Protein 2MDT (pdb70)

Foldseek 3Di:
DAEEEFLQCFPVLCVLCVFAPPHQYEYEPLSVVSCVVVVTDDVVNVVSHYYYDYDDDDDADDDPDDPSRVRSLVVCLVVLHEYEHQDVVSCVSSVVSNHHYDYSVVSVVVGCPPDDDPD

CATH classification: 3.40.50.1010

Radius of gyration: 13.55 Å; Cα contacts (8 Å, |Δi|>4): 209; chains: 1; bounding box: 39×33×31 Å

Organism: Saccharolobus solfataricus (strain ATCC 35092 / DSM 1617 / JCM 11322 / P2) (NCBI:txid273057)

Secondary structure (DSSP, 8-state):
-EEEEPGGGTT-HHHHHHHT-SSEEEE-HHHHHHHHHHT---HHHHHHTPEE---S------SSS-HHHHHHHHHHHHHT-EEE--SHHHHHHHHHHT-EEE-HHHHHHTSS-------

Nearest PDB structures (foldseek):
  2mdt-assembly1_A  TM=9.246E-01  e=7.246E-21  Saccharolobus solfataricus P2
  8kd9-assembly1_A  TM=7.288E-01  e=6.717E-04  Aquifex aeolicus VF5
  1y82-assembly2_D  TM=6.846E-01  e=1.467E-03  Pyrococcus furiosus
  7e8o-assembly2_D  TM=6.717E-01  e=3.003E-03  Planctomycetes bacterium GWF2_40_8
  5f4h-assembly1_B  TM=6.265E-01  e=7.001E-03  Saccharolobus islandicus L.S.2.15

Solvent-accessible surface area: 6551 Å² total; per-residue (Å²): 133,70,0,0,0,0,2,43,0,20,32,66,2,69,71,0,5,37,39,4,115,124,51,84,11,0,0,0,53,64,0,30,49,48,0,126,151,77,66,45,52,12,95,21,0,84,119,130,24,4,75,66,78,55,37,109,179,52,114,52,148,39,83,116,18,60,94,75,9,0,16,0,0,6,0,0,87,67,51,102,3,15,0,0,0,54,59,170,42,0,27,68,57,0,99,114,44,53,2,72,0,16,50,0,96,92,1,43,84,50,8,150,95,171,128,160,153,138,218

Structure (mmCIF, N/CA/C/O backbone):
data_2MDT
#
_entry.id   2MDT
#
loop_
_atom_site.group_PDB
_atom_site.id
_atom_site.type_symbol
_atom_site.label_atom_id
_atom_site.label_alt_id
_atom_site.label_comp_id
_atom_site.label_asym_id
_atom_site.label_entity_id
_atom_site.label_seq_id
_atom_site.pdbx_PDB_ins_code
_atom_site.Cartn_x
_atom_site.Cartn_y
_atom_site.Cartn_z
_atom_site.occupancy
_atom_site.B_iso_or_equiv
_atom_site.auth_seq_id
_atom_site.auth_comp_id
_atom_site.auth_asym_id
_atom_site.auth_atom_id
_atom_site.pdbx_PDB_model_num
ATOM 1 N N . MET A 1 1 ? 0.719 -11.377 -10.239 1.00 0.00 1 MET A N 1
ATOM 2 C CA . MET A 1 1 ? 0.557 -11.506 -8.797 1.00 0.00 1 MET A CA 1
ATOM 3 C C . MET A 1 1 ? -0.620 -10.657 -8.393 1.00 0.00 1 MET A C 1
ATOM 4 O O . MET A 1 1 ? -0.830 -9.568 -8.966 1.00 0.00 1 MET A O 1
ATOM 20 N N . PHE A 1 2 ? -1.381 -11.120 -7.439 1.00 0.00 2 PHE A N 1
ATOM 21 C CA . PHE A 1 2 ? -2.529 -10.399 -6.990 1.00 0.00 2 PHE A CA 1
ATOM 22 C C . PHE A 1 2 ? -2.119 -9.418 -5.911 1.00 0.00 2 PHE A C 1
ATOM 23 O O . PHE A 1 2 ? -1.114 -9.622 -5.215 1.00 0.00 2 PHE A O 1
ATOM 40 N N . ALA A 1 3 ? -2.853 -8.361 -5.803 1.00 0.00 3 ALA A N 1
ATOM 41 C CA . ALA A 1 3 ? -2.652 -7.382 -4.780 1.00 0.00 3 ALA A CA 1
ATOM 42 C C . ALA A 1 3 ? -3.990 -7.083 -4.160 1.00 0.00 3 ALA A C 1
ATOM 43 O O . ALA A 1 3 ? -4.837 -6.451 -4.774 1.00 0.00 3 ALA A O 1
ATOM 50 N N . VAL A 1 4 ? -4.188 -7.551 -2.973 1.00 0.00 4 VAL A N 1
ATOM 51 C CA . VAL A 1 4 ? -5.452 -7.414 -2.317 1.00 0.00 4 VAL A CA 1
ATOM 52 C C . VAL A 1 4 ? -5.434 -6.152 -1.486 1.00 0.00 4 VAL A C 1
ATOM 53 O O . VAL A 1 4 ? -4.464 -5.870 -0.778 1.00 0.00 4 VAL A O 1
ATOM 66 N N . ILE A 1 5 ? -6.460 -5.392 -1.613 1.00 0.00 5 ILE A N 1
ATOM 67 C CA . ILE A 1 5 ? -6.583 -4.149 -0.927 1.00 0.00 5 ILE A CA 1
ATOM 68 C C . ILE A 1 5 ? -7.441 -4.337 0.323 1.00 0.00 5 ILE A C 1
ATOM 69 O O . ILE A 1 5 ? -8.497 -4.965 0.265 1.00 0.00 5 ILE A O 1
ATOM 85 N N . SER A 1 6 ? -6.971 -3.847 1.444 1.00 0.00 6 SER A N 1
ATOM 86 C CA . SER A 1 6 ? -7.751 -3.878 2.656 1.00 0.00 6 SER A CA 1
ATOM 87 C C . SER A 1 6 ? -8.577 -2.581 2.732 1.00 0.00 6 SER A C 1
ATOM 88 O O . SER A 1 6 ? -8.138 -1.549 2.208 1.00 0.00 6 SER A O 1
ATOM 96 N N . PRO A 1 7 ? -9.774 -2.605 3.361 1.00 0.00 7 PRO A N 1
ATOM 97 C CA . PRO A 1 7 ? -10.654 -1.419 3.479 1.00 0.00 7 PRO A CA 1
ATOM 98 C C . PRO A 1 7 ? -9.956 -0.197 4.102 1.00 0.00 7 PRO A C 1
ATOM 99 O O . PRO A 1 7 ? -10.319 0.946 3.816 1.00 0.00 7 PRO A O 1
ATOM 110 N N . SER A 1 8 ? -8.937 -0.440 4.916 1.00 0.00 8 SER A N 1
ATOM 111 C CA . SER A 1 8 ? -8.130 0.631 5.498 1.00 0.00 8 SER A CA 1
ATOM 112 C C . SER A 1 8 ? -7.370 1.454 4.414 1.00 0.00 8 SER A C 1
ATOM 113 O O . SER A 1 8 ? -6.876 2.540 4.685 1.00 0.00 8 SER A O 1
ATOM 121 N N . ALA A 1 9 ? -7.291 0.927 3.202 1.00 0.00 9 ALA A N 1
ATOM 122 C CA . ALA A 1 9 ? -6.552 1.562 2.116 1.00 0.00 9 ALA A CA 1
ATOM 123 C C . ALA A 1 9 ? -7.485 2.362 1.190 1.00 0.00 9 ALA A C 1
ATOM 124 O O . ALA A 1 9 ? -7.052 2.911 0.170 1.00 0.00 9 ALA A O 1
ATOM 131 N N . PHE A 1 10 ? -8.743 2.450 1.561 1.00 0.00 10 PHE A N 1
ATOM 132 C CA . PHE A 1 10 ? -9.745 3.134 0.749 1.00 0.00 10 PHE A CA 1
ATOM 133 C C . PHE A 1 10 ? -9.525 4.632 0.682 1.00 0.00 10 PHE A C 1
ATOM 134 O O . PHE A 1 10 ? -8.975 5.238 1.605 1.00 0.00 10 PHE A O 1
ATOM 151 N N . GLY A 1 11 ? -9.932 5.221 -0.435 1.00 0.00 11 GLY A N 1
ATOM 152 C CA . GLY A 1 11 ? -9.752 6.640 -0.661 1.00 0.00 11 GLY A CA 1
ATOM 153 C C . GLY A 1 11 ? -8.462 6.893 -1.401 1.00 0.00 11 GLY A C 1
ATOM 154 O O . GLY A 1 11 ? -8.359 7.787 -2.238 1.00 0.00 11 GLY A O 1
ATOM 158 N N . LYS A 1 12 ? -7.492 6.058 -1.120 1.00 0.00 12 LYS A N 1
ATOM 159 C CA . LYS A 1 12 ? -6.181 6.143 -1.711 1.00 0.00 12 LYS A CA 1
ATOM 160 C C . LYS A 1 12 ? -6.014 5.032 -2.754 1.00 0.00 12 LYS A C 1
ATOM 161 O O . LYS A 1 12 ? -4.901 4.683 -3.165 1.00 0.00 12 LYS A O 1
ATOM 180 N N . LEU A 1 13 ? -7.155 4.516 -3.204 1.00 0.00 13 LEU A N 1
ATOM 181 C CA . LEU A 1 13 ? -7.223 3.451 -4.202 1.00 0.00 13 LEU A CA 1
ATOM 182 C C . LEU A 1 13 ? -6.739 3.947 -5.554 1.00 0.00 13 LEU A C 1
ATOM 183 O O . LEU A 1 13 ? -6.159 3.206 -6.330 1.00 0.00 13 LEU A O 1
ATOM 199 N N . LYS A 1 14 ? -6.941 5.216 -5.798 1.00 0.00 14 LYS A N 1
ATOM 200 C CA . LYS A 1 14 ? -6.604 5.829 -7.069 1.00 0.00 14 LYS A CA 1
ATOM 201 C C . LYS A 1 14 ? -5.104 5.934 -7.182 1.00 0.00 14 LYS A C 1
ATOM 202 O O . LYS A 1 14 ? -4.509 5.662 -8.229 1.00 0.00 14 LYS A O 1
ATOM 221 N N . GLU A 1 15 ? -4.532 6.301 -6.078 1.00 0.00 15 GLU A N 1
ATOM 222 C CA . GLU A 1 15 ? -3.137 6.498 -5.882 1.00 0.00 15 GLU A CA 1
ATOM 223 C C . GLU A 1 15 ? -2.338 5.234 -6.183 1.00 0.00 15 GLU A C 1
ATOM 224 O O . GLU A 1 15 ? -1.464 5.232 -7.055 1.00 0.00 15 GLU A O 1
ATOM 236 N N . ILE A 1 16 ? -2.669 4.150 -5.490 1.00 0.00 16 ILE A N 1
ATOM 237 C CA . ILE A 1 16 ? -1.978 2.869 -5.675 1.00 0.00 16 ILE A CA 1
ATOM 238 C C . ILE A 1 16 ? -2.162 2.319 -7.087 1.00 0.00 16 ILE A C 1
ATOM 239 O O . ILE A 1 16 ? -1.193 1.873 -7.725 1.00 0.00 16 ILE A O 1
ATOM 255 N N . LEU A 1 17 ? -3.387 2.397 -7.578 1.00 0.00 17 LEU A N 1
ATOM 256 C CA . LEU A 1 17 ? -3.736 1.931 -8.908 1.00 0.00 17 LEU A CA 1
ATOM 257 C C . LEU A 1 17 ? -2.976 2.685 -9.982 1.00 0.00 17 LEU A C 1
ATOM 258 O O . LEU A 1 17 ? -2.275 2.082 -10.778 1.00 0.00 17 LEU A O 1
ATOM 274 N N . GLY A 1 18 ? -3.076 4.006 -9.949 1.00 0.00 18 GLY A N 1
ATOM 275 C CA . GLY A 1 18 ? -2.504 4.832 -10.993 1.00 0.00 18 GLY A CA 1
ATOM 276 C C . GLY A 1 18 ? -1.000 4.925 -10.951 1.00 0.00 18 GLY A C 1
ATOM 277 O O . GLY A 1 18 ? -0.363 5.121 -11.984 1.00 0.00 18 GLY A O 1
ATOM 281 N N . SER A 1 19 ? -0.423 4.819 -9.782 1.00 0.00 19 SER A N 1
ATOM 282 C CA . SER A 1 19 ? 1.007 4.910 -9.680 1.00 0.00 19 SER A CA 1
ATOM 283 C C . SER A 1 19 ? 1.667 3.583 -10.017 1.00 0.00 19 SER A C 1
ATOM 284 O O . SER A 1 19 ? 2.410 3.488 -11.003 1.00 0.00 19 SER A O 1
ATOM 292 N N . ASN A 1 20 ? 1.364 2.549 -9.247 1.00 0.00 20 ASN A N 1
ATOM 293 C CA . ASN A 1 20 ? 2.102 1.311 -9.383 1.00 0.00 20 ASN A CA 1
ATOM 294 C C . ASN A 1 20 ? 1.644 0.525 -10.590 1.00 0.00 20 ASN A C 1
ATOM 295 O O . ASN A 1 20 ? 2.476 0.238 -11.482 1.00 0.00 20 ASN A O 1
ATOM 306 N N . LYS A 1 21 ? 0.314 0.264 -10.691 1.00 0.00 21 LYS A N 1
ATOM 307 C CA . LYS A 1 21 ? -0.242 -0.549 -11.795 1.00 0.00 21 LYS A CA 1
ATOM 308 C C . LYS A 1 21 ? 0.398 -1.960 -11.762 1.00 0.00 21 LYS A C 1
ATOM 309 O O . LYS A 1 21 ? 0.902 -2.386 -10.722 1.00 0.00 21 LYS A O 1
ATOM 328 N N . ASN A 1 22 ? 0.302 -2.695 -12.869 1.00 0.00 22 ASN A N 1
ATOM 329 C CA . ASN A 1 22 ? 1.012 -3.991 -13.082 1.00 0.00 22 ASN A CA 1
ATOM 330 C C . ASN A 1 22 ? 0.570 -5.180 -12.181 1.00 0.00 22 ASN A C 1
ATOM 331 O O . ASN A 1 22 ? 0.828 -6.343 -12.516 1.00 0.00 22 ASN A O 1
ATOM 342 N N . TYR A 1 23 ? -0.138 -4.921 -11.123 1.00 0.00 23 TYR A N 1
ATOM 343 C CA . TYR A 1 23 ? -0.626 -5.982 -10.270 1.00 0.00 23 TYR A CA 1
ATOM 344 C C . TYR A 1 23 ? -2.041 -6.293 -10.625 1.00 0.00 23 TYR A C 1
ATOM 345 O O . TYR A 1 23 ? -2.708 -5.509 -11.319 1.00 0.00 23 TYR A O 1
ATOM 363 N N . LYS A 1 24 ? -2.505 -7.418 -10.184 1.00 0.00 24 LYS A N 1
ATOM 364 C CA . LYS A 1 24 ? -3.885 -7.729 -10.325 1.00 0.00 24 LYS A CA 1
ATOM 365 C C . LYS A 1 24 ? -4.525 -7.383 -9.002 1.00 0.00 24 LYS A C 1
ATOM 366 O O . LYS A 1 24 ? -4.439 -8.149 -8.044 1.00 0.00 24 LYS A O 1
ATOM 385 N N . PHE A 1 25 ? -5.076 -6.204 -8.928 1.00 0.00 25 PHE A N 1
ATOM 386 C CA . PHE A 1 25 ? -5.634 -5.714 -7.696 1.00 0.00 25 PHE A CA 1
ATOM 387 C C . PHE A 1 25 ? -6.956 -6.399 -7.408 1.00 0.00 25 PHE A C 1
ATOM 388 O O . PHE A 1 25 ? -7.783 -6.583 -8.309 1.00 0.00 25 PHE A O 1
ATOM 405 N N . VAL A 1 26 ? -7.127 -6.805 -6.177 1.00 0.00 26 VAL A N 1
ATOM 406 C CA . VAL A 1 26 ? -8.290 -7.537 -5.736 1.00 0.00 26 VAL A CA 1
ATOM 407 C C . VAL A 1 26 ? -8.889 -6.856 -4.509 1.00 0.00 26 VAL A C 1
ATOM 408 O O . VAL A 1 26 ? -8.161 -6.388 -3.630 1.00 0.00 26 VAL A O 1
ATOM 421 N N . ILE A 1 27 ? -10.187 -6.783 -4.471 1.00 0.00 27 ILE A N 1
ATOM 422 C CA . ILE A 1 27 ? -10.900 -6.267 -3.344 1.00 0.00 27 ILE A CA 1
ATOM 423 C C . ILE A 1 27 ? -11.917 -7.335 -2.915 1.00 0.00 27 ILE A C 1
ATOM 424 O O . ILE A 1 27 ? -12.237 -8.241 -3.698 1.00 0.00 27 ILE A O 1
ATOM 440 N N . THR A 1 28 ? -12.369 -7.264 -1.703 1.00 0.00 28 THR A N 1
ATOM 441 C CA . THR A 1 28 ? -13.258 -8.237 -1.157 1.00 0.00 28 THR A CA 1
ATOM 442 C C . THR A 1 28 ? -14.723 -7.769 -1.169 1.00 0.00 28 THR A C 1
ATOM 443 O O . THR A 1 28 ? -15.021 -6.592 -1.454 1.00 0.00 28 THR A O 1
ATOM 454 N N . THR A 1 29 ? -15.617 -8.686 -0.842 1.00 0.00 29 THR A N 1
ATOM 455 C CA . THR A 1 29 ? -17.039 -8.440 -0.747 1.00 0.00 29 THR A CA 1
ATOM 456 C C . THR A 1 29 ? -17.350 -7.468 0.382 1.00 0.00 29 THR A C 1
ATOM 457 O O . THR A 1 29 ? -18.116 -6.511 0.211 1.00 0.00 29 THR A O 1
ATOM 468 N N . LEU A 1 30 ? -16.738 -7.692 1.524 1.00 0.00 30 LEU A N 1
ATOM 469 C CA . LEU A 1 30 ? -16.936 -6.824 2.659 1.00 0.00 30 LEU A CA 1
ATOM 470 C C . LEU A 1 30 ? -16.207 -5.512 2.404 1.00 0.00 30 LEU A C 1
ATOM 471 O O . LEU A 1 30 ? -16.608 -4.452 2.891 1.00 0.00 30 LEU A O 1
ATOM 487 N N . GLY A 1 31 ? -15.163 -5.602 1.583 1.00 0.00 31 GLY A N 1
ATOM 488 C CA . GLY A 1 31 ? -14.413 -4.447 1.165 1.00 0.00 31 GLY A CA 1
ATOM 489 C C . GLY A 1 31 ? -15.276 -3.493 0.375 1.00 0.00 31 GLY A C 1
ATOM 490 O O . GLY A 1 31 ? -15.446 -2.347 0.767 1.00 0.00 31 GLY A O 1
ATOM 494 N N . VAL A 1 32 ? -15.871 -3.977 -0.716 1.00 0.00 32 VAL A N 1
ATOM 495 C CA . VAL A 1 32 ? -16.733 -3.125 -1.541 1.00 0.00 32 VAL A CA 1
ATOM 496 C C . VAL A 1 32 ? -17.919 -2.595 -0.733 1.00 0.00 32 VAL A C 1
ATOM 497 O O . VAL A 1 32 ? -18.315 -1.443 -0.886 1.00 0.00 32 VAL A O 1
ATOM 510 N N . SER A 1 33 ? -18.418 -3.417 0.185 1.00 0.00 33 SER A N 1
ATOM 511 C CA . SER A 1 33 ? -19.527 -3.040 1.032 1.00 0.00 33 SER A CA 1
ATOM 512 C C . SER A 1 33 ? -19.136 -1.886 1.975 1.00 0.00 33 SER A C 1
ATOM 513 O O . SER A 1 33 ? -19.958 -1.010 2.270 1.00 0.00 33 SER A O 1
ATOM 521 N N . PHE A 1 34 ? -17.868 -1.868 2.403 1.00 0.00 34 PHE A N 1
ATOM 522 C CA . PHE A 1 34 ? -17.347 -0.813 3.260 1.00 0.00 34 PHE A CA 1
ATOM 523 C C . PHE A 1 34 ? -17.344 0.512 2.497 1.00 0.00 34 PHE A C 1
ATOM 524 O O . PHE A 1 34 ? -17.710 1.565 3.040 1.00 0.00 34 PHE A O 1
ATOM 541 N N . ALA A 1 35 ? -16.977 0.446 1.229 1.00 0.00 35 ALA A N 1
ATOM 542 C CA . ALA A 1 35 ? -16.959 1.620 0.380 1.00 0.00 35 ALA A CA 1
ATOM 543 C C . ALA A 1 35 ? -18.373 2.119 0.146 1.00 0.00 35 ALA A C 1
ATOM 544 O O . ALA A 1 35 ? -18.631 3.314 0.209 1.00 0.00 35 ALA A O 1
ATOM 551 N N . ILE A 1 36 ? -19.282 1.194 -0.096 1.00 0.00 36 ILE A N 1
ATOM 552 C CA . ILE A 1 36 ? -20.684 1.517 -0.336 1.00 0.00 36 ILE A CA 1
ATOM 553 C C . ILE A 1 36 ? -21.320 2.186 0.893 1.00 0.00 36 ILE A C 1
ATOM 554 O O . ILE A 1 36 ? -21.962 3.240 0.772 1.00 0.00 36 ILE A O 1
ATOM 570 N N . LYS A 1 37 ? -21.112 1.605 2.071 1.00 0.00 37 LYS A N 1
ATOM 571 C CA . LYS A 1 37 ? -21.704 2.146 3.294 1.00 0.00 37 LYS A CA 1
ATOM 572 C C . LYS A 1 37 ? -21.128 3.512 3.671 1.00 0.00 37 LYS A C 1
ATOM 573 O O . LYS A 1 37 ? -21.865 4.404 4.076 1.00 0.00 37 LYS A O 1
ATOM 592 N N . SER A 1 38 ? -19.833 3.692 3.498 1.00 0.00 38 SER A N 1
ATOM 593 C CA . SER A 1 38 ? -19.212 4.942 3.875 1.00 0.00 38 SER A CA 1
ATOM 594 C C . SER A 1 38 ? -19.407 6.008 2.774 1.00 0.00 38 SER A C 1
ATOM 595 O O . SER A 1 38 ? -19.507 7.205 3.058 1.00 0.00 38 SER A O 1
ATOM 603 N N . GLY A 1 39 ? -19.529 5.569 1.535 1.00 0.00 39 GLY A N 1
ATOM 604 C CA . GLY A 1 39 ? -19.681 6.502 0.443 1.00 0.00 39 GLY A CA 1
ATOM 605 C C . GLY A 1 39 ? -18.349 6.817 -0.196 1.00 0.00 39 GLY A C 1
ATOM 606 O O . GLY A 1 39 ? -18.058 7.969 -0.532 1.00 0.00 39 GLY A O 1
ATOM 610 N N . ILE A 1 40 ? -17.540 5.801 -0.352 1.00 0.00 40 ILE A N 1
ATOM 611 C CA . ILE A 1 40 ? -16.219 5.935 -0.931 1.00 0.00 40 ILE A CA 1
ATOM 612 C C . ILE A 1 40 ? -16.282 5.458 -2.381 1.00 0.00 40 ILE A C 1
ATOM 613 O O . ILE A 1 40 ? -17.139 4.630 -2.730 1.00 0.00 40 ILE A O 1
ATOM 629 N N . ASP A 1 41 ? -15.429 5.995 -3.218 1.00 0.00 41 ASP A N 1
ATOM 630 C CA . ASP A 1 41 ? -15.415 5.670 -4.623 1.00 0.00 41 ASP A CA 1
ATOM 631 C C . ASP A 1 41 ? -14.703 4.349 -4.883 1.00 0.00 41 ASP A C 1
ATOM 632 O O . ASP A 1 41 ? -13.474 4.269 -4.998 1.00 0.00 41 ASP A O 1
ATOM 641 N N . ILE A 1 42 ? -15.485 3.301 -4.913 1.00 0.00 42 ILE A N 1
ATOM 642 C CA . ILE A 1 42 ? -14.982 1.971 -5.185 1.00 0.00 42 ILE A CA 1
ATOM 643 C C . ILE A 1 42 ? -15.027 1.740 -6.695 1.00 0.00 42 ILE A C 1
ATOM 644 O O . ILE A 1 42 ? -14.327 0.876 -7.246 1.00 0.00 42 ILE A O 1
ATOM 660 N N . ASP A 1 43 ? -15.810 2.570 -7.364 1.00 0.00 43 ASP A N 1
ATOM 661 C CA . ASP A 1 43 ? -15.967 2.497 -8.800 1.00 0.00 43 ASP A CA 1
ATOM 662 C C . ASP A 1 43 ? -14.662 2.831 -9.486 1.00 0.00 43 ASP A C 1
ATOM 663 O O . ASP A 1 43 ? -14.343 2.238 -10.482 1.00 0.00 43 ASP A O 1
ATOM 672 N N . SER A 1 44 ? -13.876 3.738 -8.895 1.00 0.00 44 SER A N 1
ATOM 673 C CA . SER A 1 44 ? -12.557 4.095 -9.422 1.00 0.00 44 SER A CA 1
ATOM 674 C C . SER A 1 44 ? -11.624 2.881 -9.431 1.00 0.00 44 SER A C 1
ATOM 675 O O . SER A 1 44 ? -10.746 2.757 -10.285 1.00 0.00 44 SER A O 1
ATOM 683 N N . ALA A 1 45 ? -11.837 1.984 -8.497 1.00 0.00 45 ALA A N 1
ATOM 684 C CA . ALA A 1 45 ? -11.020 0.815 -8.380 1.00 0.00 45 ALA A CA 1
ATOM 685 C C . ALA A 1 45 ? -11.417 -0.189 -9.449 1.00 0.00 45 ALA A C 1
ATOM 686 O O . ALA A 1 45 ? -10.570 -0.677 -10.215 1.00 0.00 45 ALA A O 1
ATOM 693 N N . LEU A 1 46 ? -12.707 -0.451 -9.532 1.00 0.00 46 LEU A N 1
ATOM 694 C CA . LEU A 1 46 ? -13.269 -1.376 -10.515 1.00 0.00 46 LEU A CA 1
ATOM 695 C C . LEU A 1 46 ? -12.965 -0.883 -11.925 1.00 0.00 46 LEU A C 1
ATOM 696 O O . LEU A 1 46 ? -12.646 -1.660 -12.816 1.00 0.00 46 LEU A O 1
ATOM 712 N N . ASP A 1 47 ? -13.039 0.423 -12.076 1.00 0.00 47 ASP A N 1
ATOM 713 C CA . ASP A 1 47 ? -12.726 1.135 -13.314 1.00 0.00 47 ASP A CA 1
ATOM 714 C C . ASP A 1 47 ? -11.304 0.852 -13.783 1.00 0.00 47 ASP A C 1
ATOM 715 O O . ASP A 1 47 ? -11.052 0.682 -14.978 1.00 0.00 47 ASP A O 1
ATOM 724 N N . ARG A 1 48 ? -10.369 0.774 -12.854 1.00 0.00 48 ARG A N 1
ATOM 725 C CA . ARG A 1 48 ? -8.997 0.563 -13.236 1.00 0.00 48 ARG A CA 1
ATOM 726 C C . ARG A 1 48 ? -8.647 -0.909 -13.325 1.00 0.00 48 ARG A C 1
ATOM 727 O O . ARG A 1 48 ? -7.626 -1.281 -13.891 1.00 0.00 48 ARG A O 1
ATOM 748 N N . GLY A 1 49 ? -9.497 -1.742 -12.770 1.00 0.00 49 GLY A N 1
ATOM 749 C CA . GLY A 1 49 ? -9.337 -3.159 -12.963 1.00 0.00 49 GLY A CA 1
ATOM 750 C C . GLY A 1 49 ? -9.225 -3.966 -11.700 1.00 0.00 49 GLY A C 1
ATOM 751 O O . GLY A 1 49 ? -8.789 -5.121 -11.750 1.00 0.00 49 GLY A O 1
ATOM 755 N N . VAL A 1 50 ? -9.610 -3.396 -10.578 1.00 0.00 50 VAL A N 1
ATOM 756 C CA . VAL A 1 50 ? -9.595 -4.131 -9.322 1.00 0.00 50 VAL A CA 1
ATOM 757 C C . VAL A 1 50 ? -10.740 -5.138 -9.335 1.00 0.00 50 VAL A C 1
ATOM 758 O O . VAL A 1 50 ? -11.893 -4.763 -9.553 1.00 0.00 50 VAL A O 1
ATOM 771 N N . ILE A 1 51 ? -10.427 -6.395 -9.150 1.00 0.00 51 ILE A N 1
ATOM 772 C CA . ILE A 1 51 ? -11.437 -7.432 -9.185 1.00 0.00 51 ILE A CA 1
ATOM 773 C C . ILE A 1 51 ? -11.946 -7.731 -7.802 1.00 0.00 51 ILE A C 1
ATOM 774 O O . ILE A 1 51 ? -11.230 -7.578 -6.824 1.00 0.00 51 ILE A O 1
ATOM 790 N N . VAL A 1 52 ? -13.169 -8.137 -7.720 1.00 0.00 52 VAL A N 1
ATOM 791 C CA . VAL A 1 52 ? -13.757 -8.467 -6.454 1.00 0.00 52 VAL A CA 1
ATOM 792 C C . VAL A 1 52 ? -13.753 -9.971 -6.295 1.00 0.00 52 VAL A C 1
ATOM 793 O O . VAL A 1 52 ? -14.363 -10.685 -7.099 1.00 0.00 52 VAL A O 1
ATOM 806 N N . ARG A 1 53 ? -13.078 -10.465 -5.294 1.00 0.00 53 ARG A N 1
ATOM 807 C CA . ARG A 1 53 ? -13.085 -11.880 -5.063 1.00 0.00 53 ARG A CA 1
ATOM 808 C C . ARG A 1 53 ? -13.732 -12.164 -3.744 1.00 0.00 53 ARG A C 1
ATOM 809 O O . ARG A 1 53 ? -13.342 -11.611 -2.718 1.00 0.00 53 ARG A O 1
ATOM 830 N N . ALA A 1 54 ? -14.697 -13.006 -3.772 1.00 0.00 54 ALA A N 1
ATOM 831 C CA . ALA A 1 54 ? -15.357 -13.427 -2.596 1.00 0.00 54 ALA A CA 1
ATOM 832 C C . ALA A 1 54 ? -15.174 -14.904 -2.456 1.00 0.00 54 ALA A C 1
ATOM 833 O O . ALA A 1 54 ? -15.313 -15.643 -3.446 1.00 0.00 54 ALA A O 1
ATOM 840 N N . PHE A 1 55 ? -14.807 -15.348 -1.295 1.00 0.00 55 PHE A N 1
ATOM 841 C CA . PHE A 1 55 ? -14.770 -16.761 -1.061 1.00 0.00 55 PHE A CA 1
ATOM 842 C C . PHE A 1 55 ? -16.136 -17.197 -0.597 1.00 0.00 55 PHE A C 1
ATOM 843 O O . PHE A 1 55 ? -16.932 -16.360 -0.157 1.00 0.00 55 PHE A O 1
ATOM 860 N N . SER A 1 56 ? -16.447 -18.453 -0.728 1.00 0.00 56 SER A N 1
ATOM 861 C CA . SER A 1 56 ? -17.740 -18.912 -0.319 1.00 0.00 56 SER A CA 1
ATOM 862 C C . SER A 1 56 ? -17.809 -18.837 1.204 1.00 0.00 56 SER A C 1
ATOM 863 O O . SER A 1 56 ? -18.645 -18.130 1.749 1.00 0.00 56 SER A O 1
ATOM 871 N N . HIS A 1 57 ? -16.867 -19.503 1.860 1.00 0.00 57 HIS A N 1
ATOM 872 C CA . HIS A 1 57 ? -16.697 -19.501 3.311 1.00 0.00 57 HIS A CA 1
ATOM 873 C C . HIS A 1 57 ? -15.366 -20.105 3.676 1.00 0.00 57 HIS A C 1
ATOM 874 O O . HIS A 1 57 ? -15.071 -21.244 3.327 1.00 0.00 57 HIS A O 1
ATOM 889 N N . LYS A 1 58 ? -14.566 -19.328 4.334 1.00 0.00 58 LYS A N 1
ATOM 890 C CA . LYS A 1 58 ? -13.268 -19.724 4.804 1.00 0.00 58 LYS A CA 1
ATOM 891 C C . LYS A 1 58 ? -13.205 -19.241 6.227 1.00 0.00 58 LYS A C 1
ATOM 892 O O . LYS A 1 58 ? -13.589 -18.106 6.466 1.00 0.00 58 LYS A O 1
ATOM 911 N N . PRO A 1 59 ? -12.812 -20.069 7.204 1.00 0.00 59 PRO A N 1
ATOM 912 C CA . PRO A 1 59 ? -12.738 -19.608 8.587 1.00 0.00 59 PRO A CA 1
ATOM 913 C C . PRO A 1 59 ? -11.648 -18.537 8.750 1.00 0.00 59 PRO A C 1
ATOM 914 O O . PRO A 1 59 ? -10.471 -18.783 8.443 1.00 0.00 59 PRO A O 1
ATOM 925 N N . PRO A 1 60 ? -12.016 -17.341 9.223 1.00 0.00 60 PRO A N 1
ATOM 926 C CA . PRO A 1 60 ? -11.076 -16.278 9.480 1.00 0.00 60 PRO A CA 1
ATOM 927 C C . PRO A 1 60 ? -10.561 -16.322 10.912 1.00 0.00 60 PRO A C 1
ATOM 928 O O . PRO A 1 60 ? -11.339 -16.474 11.860 1.00 0.00 60 PRO A O 1
ATOM 939 N N . LYS A 1 61 ? -9.274 -16.213 11.086 1.00 0.00 61 LYS A N 1
ATOM 940 C CA . LYS A 1 61 ? -8.739 -16.181 12.420 1.00 0.00 61 LYS A CA 1
ATOM 941 C C . LYS A 1 61 ? -8.132 -14.822 12.665 1.00 0.00 61 LYS A C 1
ATOM 942 O O . LYS A 1 61 ? -7.064 -14.507 12.132 1.00 0.00 61 LYS A O 1
ATOM 961 N N . VAL A 1 62 ? -8.796 -14.047 13.478 1.00 0.00 62 VAL A N 1
ATOM 962 C CA . VAL A 1 62 ? -8.388 -12.707 13.874 1.00 0.00 62 VAL A CA 1
ATOM 963 C C . VAL A 1 62 ? -9.046 -12.413 15.197 1.00 0.00 62 VAL A C 1
ATOM 964 O O . VAL A 1 62 ? -10.175 -12.867 15.437 1.00 0.00 62 VAL A O 1
ATOM 977 N N . GLY A 1 63 ? -8.369 -11.704 16.052 1.00 0.00 63 GLY A N 1
ATOM 978 C CA . GLY A 1 63 ? -8.940 -11.395 17.336 1.00 0.00 63 GLY A CA 1
ATOM 979 C C . GLY A 1 63 ? -9.204 -9.926 17.493 1.00 0.00 63 GLY A C 1
ATOM 980 O O . GLY A 1 63 ? -10.205 -9.525 18.089 1.00 0.00 63 GLY A O 1
ATOM 984 N N . ASN A 1 64 ? -8.318 -9.129 16.959 1.00 0.00 64 ASN A N 1
ATOM 985 C CA . ASN A 1 64 ? -8.407 -7.674 17.059 1.00 0.00 64 ASN A CA 1
ATOM 986 C C . ASN A 1 64 ? -9.081 -7.083 15.836 1.00 0.00 64 ASN A C 1
ATOM 987 O O . ASN A 1 64 ? -9.831 -6.107 15.921 1.00 0.00 64 ASN A O 1
ATOM 998 N N . LEU A 1 65 ? -8.835 -7.690 14.713 1.00 0.00 65 LEU A N 1
ATOM 999 C CA . LEU A 1 65 ? -9.271 -7.147 13.451 1.00 0.00 65 LEU A CA 1
ATOM 1000 C C . LEU A 1 65 ? -10.710 -7.513 13.113 1.00 0.00 65 LEU A C 1
ATOM 1001 O O . LEU A 1 65 ? -11.183 -8.610 13.439 1.00 0.00 65 LEU A O 1
ATOM 1017 N N . PRO A 1 66 ? -11.436 -6.574 12.490 1.00 0.00 66 PRO A N 1
ATOM 1018 C CA . PRO A 1 66 ? -12.807 -6.795 12.063 1.00 0.00 66 PRO A CA 1
ATOM 1019 C C . PRO A 1 66 ? -12.876 -7.592 10.753 1.00 0.00 66 PRO A C 1
ATOM 1020 O O . PRO A 1 66 ? -11.891 -7.652 9.989 1.00 0.00 66 PRO A O 1
ATOM 1031 N N . GLN A 1 67 ? -14.042 -8.161 10.486 1.00 0.00 67 GLN A N 1
ATOM 1032 C CA . GLN A 1 67 ? -14.282 -9.019 9.331 1.00 0.00 67 GLN A CA 1
ATOM 1033 C C . GLN A 1 67 ? -13.905 -8.423 7.989 1.00 0.00 67 GLN A C 1
ATOM 1034 O O . GLN A 1 67 ? -13.344 -9.126 7.159 1.00 0.00 67 GLN A O 1
ATOM 1048 N N . TYR A 1 68 ? -14.181 -7.146 7.763 1.00 0.00 68 TYR A N 1
ATOM 1049 C CA . TYR A 1 68 ? -13.817 -6.561 6.476 1.00 0.00 68 TYR A CA 1
ATOM 1050 C C . TYR A 1 68 ? -12.307 -6.538 6.201 1.00 0.00 68 TYR A C 1
ATOM 1051 O O . TYR A 1 68 ? -11.877 -6.831 5.074 1.00 0.00 68 TYR A O 1
ATOM 1069 N N . GLU A 1 69 ? -11.501 -6.268 7.224 1.00 0.00 69 GLU A N 1
ATOM 1070 C CA . GLU A 1 69 ? -10.049 -6.306 7.050 1.00 0.00 69 GLU A CA 1
ATOM 1071 C C . GLU A 1 69 ? -9.622 -7.771 6.975 1.00 0.00 69 GLU A C 1
ATOM 1072 O O . GLU A 1 69 ? -8.759 -8.148 6.188 1.00 0.00 69 GLU A O 1
ATOM 1084 N N . SER A 1 70 ? -10.279 -8.588 7.792 1.00 0.00 70 SER A N 1
ATOM 1085 C CA . SER A 1 70 ? -10.021 -10.013 7.889 1.00 0.00 70 SER A CA 1
ATOM 1086 C C . SER A 1 70 ? -10.206 -10.701 6.530 1.00 0.00 70 SER A C 1
ATOM 1087 O O . SER A 1 70 ? -9.337 -11.445 6.093 1.00 0.00 70 SER A O 1
ATOM 1095 N N . GLU A 1 71 ? -11.322 -10.413 5.854 1.00 0.00 71 GLU A N 1
ATOM 1096 C CA . GLU A 1 71 ? -11.624 -10.997 4.553 1.00 0.00 71 GLU A CA 1
ATOM 1097 C C . GLU A 1 71 ? -10.547 -10.612 3.540 1.00 0.00 71 GLU A C 1
ATOM 1098 O O . GLU A 1 71 ? -10.123 -11.442 2.730 1.00 0.00 71 GLU A O 1
ATOM 1110 N N . ALA A 1 72 ? -10.064 -9.368 3.633 1.00 0.00 72 ALA A N 1
ATOM 1111 C CA . ALA A 1 72 ? -8.994 -8.895 2.760 1.00 0.00 72 ALA A CA 1
ATOM 1112 C C . ALA A 1 72 ? -7.726 -9.711 3.001 1.00 0.00 72 ALA A C 1
ATOM 1113 O O . ALA A 1 72 ? -7.119 -10.232 2.060 1.00 0.00 72 ALA A O 1
ATOM 1120 N N . ILE A 1 73 ? -7.358 -9.843 4.267 1.00 0.00 73 ILE A N 1
ATOM 1121 C CA . ILE A 1 73 ? -6.208 -10.654 4.668 1.00 0.00 73 ILE A CA 1
ATOM 1122 C C . ILE A 1 73 ? -6.390 -12.109 4.207 1.00 0.00 73 ILE A C 1
ATOM 1123 O O . ILE A 1 73 ? -5.470 -12.714 3.658 1.00 0.00 73 ILE A O 1
ATOM 1139 N N . MET A 1 74 ? -7.582 -12.652 4.420 1.00 0.00 74 MET A N 1
ATOM 1140 C CA . MET A 1 74 ? -7.891 -14.023 4.042 1.00 0.00 74 MET A CA 1
ATOM 1141 C C . MET A 1 74 ? -7.753 -14.244 2.556 1.00 0.00 74 MET A C 1
ATOM 1142 O O . MET A 1 74 ? -7.160 -15.221 2.146 1.00 0.00 74 MET A O 1
ATOM 1156 N N . VAL A 1 75 ? -8.275 -13.334 1.750 1.00 0.00 75 VAL A N 1
ATOM 1157 C CA . VAL A 1 75 ? -8.155 -13.449 0.296 1.00 0.00 75 VAL A CA 1
ATOM 1158 C C . VAL A 1 75 ? -6.689 -13.327 -0.146 1.00 0.00 75 VAL A C 1
ATOM 1159 O O . VAL A 1 75 ? -6.241 -14.031 -1.065 1.00 0.00 75 VAL A O 1
ATOM 1172 N N . ALA A 1 76 ? -5.938 -12.483 0.538 1.00 0.00 76 ALA A N 1
ATOM 1173 C CA . ALA A 1 76 ? -4.520 -12.335 0.260 1.00 0.00 76 ALA A CA 1
ATOM 1174 C C . ALA A 1 76 ? -3.762 -13.596 0.660 1.00 0.00 76 ALA A C 1
ATOM 1175 O O . ALA A 1 76 ? -2.790 -13.973 0.022 1.00 0.00 76 ALA A O 1
ATOM 1182 N N . PHE A 1 77 ? -4.229 -14.239 1.711 1.00 0.00 77 PHE A N 1
ATOM 1183 C CA . PHE A 1 77 ? -3.668 -15.491 2.188 1.00 0.00 77 PHE A CA 1
ATOM 1184 C C . PHE A 1 77 ? -3.984 -16.600 1.183 1.00 0.00 77 PHE A C 1
ATOM 1185 O O . PHE A 1 77 ? -3.105 -17.379 0.804 1.00 0.00 77 PHE A O 1
ATOM 1202 N N . GLU A 1 78 ? -5.246 -16.634 0.759 1.00 0.00 78 GLU A N 1
ATOM 1203 C CA . GLU A 1 78 ? -5.774 -17.568 -0.236 1.00 0.00 78 GLU A CA 1
ATOM 1204 C C . GLU A 1 78 ? -4.897 -17.615 -1.472 1.00 0.00 78 GLU A C 1
ATOM 1205 O O . GLU A 1 78 ? -4.377 -18.663 -1.850 1.00 0.00 78 GLU A O 1
ATOM 1217 N N . LEU A 1 79 ? -4.709 -16.470 -2.061 1.00 0.00 79 LEU A N 1
ATOM 1218 C CA . LEU A 1 79 ? -4.027 -16.352 -3.330 1.00 0.00 79 LEU A CA 1
ATOM 1219 C C . LEU A 1 79 ? -2.516 -16.245 -3.169 1.00 0.00 79 LEU A C 1
ATOM 1220 O O . LEU A 1 79 ? -1.778 -16.487 -4.124 1.00 0.00 79 LEU A O 1
ATOM 1236 N N . ASN A 1 80 ? -2.085 -15.931 -1.951 1.00 0.00 80 ASN A N 1
ATOM 1237 C CA . ASN A 1 80 ? -0.695 -15.589 -1.624 1.00 0.00 80 ASN A CA 1
ATOM 1238 C C . ASN A 1 80 ? -0.339 -14.366 -2.426 1.00 0.00 80 ASN A C 1
ATOM 1239 O O . ASN A 1 80 ? 0.391 -14.405 -3.428 1.00 0.00 80 ASN A O 1
ATOM 1250 N N . ALA A 1 81 ? -0.972 -13.312 -2.043 1.00 0.00 81 ALA A N 1
ATOM 1251 C CA . ALA A 1 81 ? -0.918 -12.083 -2.748 1.00 0.00 81 ALA A CA 1
ATOM 1252 C C . ALA A 1 81 ? -0.202 -11.014 -1.953 1.00 0.00 81 ALA A C 1
ATOM 1253 O O . ALA A 1 81 ? 0.246 -11.244 -0.824 1.00 0.00 81 ALA A O 1
ATOM 1260 N N . LEU A 1 82 ? -0.104 -9.861 -2.552 1.00 0.00 82 LEU A N 1
ATOM 1261 C CA . LEU A 1 82 ? 0.484 -8.705 -1.947 1.00 0.00 82 LEU A CA 1
ATOM 1262 C C . LEU A 1 82 ? -0.674 -8.006 -1.254 1.00 0.00 82 LEU A C 1
ATOM 1263 O O . LEU A 1 82 ? -1.719 -7.828 -1.864 1.00 0.00 82 LEU A O 1
ATOM 1279 N N . LEU A 1 83 ? -0.535 -7.656 -0.010 1.00 0.00 83 LEU A N 1
ATOM 1280 C CA . LEU A 1 83 ? -1.635 -7.024 0.678 1.00 0.00 83 LEU A CA 1
ATOM 1281 C C . LEU A 1 83 ? -1.337 -5.560 0.908 1.00 0.00 83 LEU A C 1
ATOM 1282 O O . LEU A 1 83 ? -0.313 -5.206 1.489 1.00 0.00 83 LEU A O 1
ATOM 1298 N N . ILE A 1 84 ? -2.210 -4.724 0.434 1.00 0.00 84 ILE A N 1
ATOM 1299 C CA . ILE A 1 84 ? -2.068 -3.306 0.600 1.00 0.00 84 ILE A CA 1
ATOM 1300 C C . ILE A 1 84 ? -2.931 -2.895 1.778 1.00 0.00 84 ILE A C 1
ATOM 1301 O O . ILE A 1 84 ? -4.177 -2.942 1.705 1.00 0.00 84 ILE A O 1
ATOM 1317 N N . ALA A 1 85 ? -2.295 -2.521 2.858 1.00 0.00 85 ALA A N 1
ATOM 1318 C CA . ALA A 1 85 ? -3.001 -2.206 4.067 1.00 0.00 85 ALA A CA 1
ATOM 1319 C C . ALA A 1 85 ? -2.416 -0.985 4.733 1.00 0.00 85 ALA A C 1
ATOM 1320 O O . ALA A 1 85 ? -1.212 -0.805 4.767 1.00 0.00 85 ALA A O 1
ATOM 1327 N N . GLU A 1 86 ? -3.277 -0.144 5.241 1.00 0.00 86 GLU A N 1
ATOM 1328 C CA . GLU A 1 86 ? -2.846 1.052 5.931 1.00 0.00 86 GLU A CA 1
ATOM 1329 C C . GLU A 1 86 ? -2.792 0.859 7.430 1.00 0.00 86 GLU A C 1
ATOM 1330 O O . GLU A 1 86 ? -1.973 1.481 8.109 1.00 0.00 86 GLU A O 1
ATOM 1342 N N . ASP A 1 87 ? -3.631 -0.010 7.941 1.00 0.00 87 ASP A N 1
ATOM 1343 C CA . ASP A 1 87 ? -3.705 -0.230 9.375 1.00 0.00 87 ASP A CA 1
ATOM 1344 C C . ASP A 1 87 ? -2.501 -1.012 9.859 1.00 0.00 87 ASP A C 1
ATOM 1345 O O . ASP A 1 87 ? -2.160 -2.062 9.303 1.00 0.00 87 ASP A O 1
ATOM 1354 N N . LYS A 1 88 ? -1.886 -0.491 10.897 1.00 0.00 88 LYS A N 1
ATOM 1355 C CA . LYS A 1 88 ? -0.675 -1.014 11.491 1.00 0.00 88 LYS A CA 1
ATOM 1356 C C . LYS A 1 88 ? -0.805 -2.488 11.897 1.00 0.00 88 LYS A C 1
ATOM 1357 O O . LYS A 1 88 ? 0.108 -3.301 11.633 1.00 0.00 88 LYS A O 1
ATOM 1376 N N . ASP A 1 89 ? -1.937 -2.840 12.485 1.00 0.00 89 ASP A N 1
ATOM 1377 C CA . ASP A 1 89 ? -2.137 -4.183 12.998 1.00 0.00 89 ASP A CA 1
ATOM 1378 C C . ASP A 1 89 ? -2.536 -5.112 11.880 1.00 0.00 89 ASP A C 1
ATOM 1379 O O . ASP A 1 89 ? -2.156 -6.269 11.874 1.00 0.00 89 ASP A O 1
ATOM 1388 N N . VAL A 1 90 ? -3.288 -4.596 10.910 1.00 0.00 90 VAL A N 1
ATOM 1389 C CA . VAL A 1 90 ? -3.636 -5.379 9.715 1.00 0.00 90 VAL A CA 1
ATOM 1390 C C . VAL A 1 90 ? -2.355 -5.848 9.020 1.00 0.00 90 VAL A C 1
ATOM 1391 O O . VAL A 1 90 ? -2.212 -7.032 8.685 1.00 0.00 90 VAL A O 1
ATOM 1404 N N . ILE A 1 91 ? -1.405 -4.924 8.873 1.00 0.00 91 ILE A N 1
ATOM 1405 C CA . ILE A 1 91 ? -0.114 -5.225 8.278 1.00 0.00 91 ILE A CA 1
ATOM 1406 C C . ILE A 1 91 ? 0.613 -6.318 9.072 1.00 0.00 91 ILE A C 1
ATOM 1407 O O . ILE A 1 91 ? 1.019 -7.342 8.511 1.00 0.00 91 ILE A O 1
ATOM 1423 N N . ASN A 1 92 ? 0.726 -6.129 10.381 1.00 0.00 92 ASN A N 1
ATOM 1424 C CA . ASN A 1 92 ? 1.486 -7.069 11.204 1.00 0.00 92 ASN A CA 1
ATOM 1425 C C . ASN A 1 92 ? 0.810 -8.411 11.377 1.00 0.00 92 ASN A C 1
ATOM 1426 O O . ASN A 1 92 ? 1.480 -9.438 11.480 1.00 0.00 92 ASN A O 1
ATOM 1437 N N . LYS A 1 93 ? -0.500 -8.411 11.388 1.00 0.00 93 LYS A N 1
ATOM 1438 C CA . LYS A 1 93 ? -1.253 -9.644 11.530 1.00 0.00 93 LYS A CA 1
ATOM 1439 C C . LYS A 1 93 ? -1.161 -10.474 10.251 1.00 0.00 93 LYS A C 1
ATOM 1440 O O . LYS A 1 93 ? -0.958 -11.693 10.294 1.00 0.00 93 LYS A O 1
ATOM 1459 N N . ALA A 1 94 ? -1.283 -9.813 9.114 1.00 0.00 94 ALA A N 1
ATOM 1460 C CA . ALA A 1 94 ? -1.184 -10.489 7.833 1.00 0.00 94 ALA A CA 1
ATOM 1461 C C . ALA A 1 94 ? 0.226 -11.006 7.621 1.00 0.00 94 ALA A C 1
ATOM 1462 O O . ALA A 1 94 ? 0.432 -12.071 7.021 1.00 0.00 94 ALA A O 1
ATOM 1469 N N . LYS A 1 95 ? 1.190 -10.267 8.156 1.00 0.00 95 LYS A N 1
ATOM 1470 C CA . LYS A 1 95 ? 2.590 -10.619 8.054 1.00 0.00 95 LYS A CA 1
ATOM 1471 C C . LYS A 1 95 ? 2.837 -11.962 8.766 1.00 0.00 95 LYS A C 1
ATOM 1472 O O . LYS A 1 95 ? 3.584 -12.801 8.267 1.00 0.00 95 LYS A O 1
ATOM 1491 N N . GLU A 1 96 ? 2.152 -12.164 9.907 1.00 0.00 96 GLU A N 1
ATOM 1492 C CA . GLU A 1 96 ? 2.209 -13.426 10.675 1.00 0.00 96 GLU A CA 1
ATOM 1493 C C . GLU A 1 96 ? 1.791 -14.593 9.805 1.00 0.00 96 GLU A C 1
ATOM 1494 O O . GLU A 1 96 ? 2.420 -15.656 9.799 1.00 0.00 96 GLU A O 1
ATOM 1506 N N . LEU A 1 97 ? 0.738 -14.375 9.050 1.00 0.00 97 LEU A N 1
ATOM 1507 C CA . LEU A 1 97 ? 0.149 -15.407 8.219 1.00 0.00 97 LEU A CA 1
ATOM 1508 C C . LEU A 1 97 ? 1.006 -15.708 6.981 1.00 0.00 97 LEU A C 1
ATOM 1509 O O . LEU A 1 97 ? 0.792 -16.712 6.289 1.00 0.00 97 LEU A O 1
ATOM 1525 N N . GLY A 1 98 ? 1.984 -14.867 6.726 1.00 0.00 98 GLY A N 1
ATOM 1526 C CA . GLY A 1 98 ? 2.876 -15.085 5.607 1.00 0.00 98 GLY A CA 1
ATOM 1527 C C . GLY A 1 98 ? 2.503 -14.257 4.413 1.00 0.00 98 GLY A C 1
ATOM 1528 O O . GLY A 1 98 ? 2.943 -14.521 3.297 1.00 0.00 98 GLY A O 1
ATOM 1532 N N . VAL A 1 99 ? 1.687 -13.268 4.637 1.00 0.00 99 VAL A N 1
ATOM 1533 C CA . VAL A 1 99 ? 1.259 -12.391 3.585 1.00 0.00 99 VAL A CA 1
ATOM 1534 C C . VAL A 1 99 ? 2.079 -11.120 3.661 1.00 0.00 99 VAL A C 1
ATOM 1535 O O . VAL A 1 99 ? 2.243 -10.545 4.750 1.00 0.00 99 VAL A O 1
ATOM 1548 N N . ASN A 1 100 ? 2.619 -10.685 2.545 1.00 0.00 100 ASN A N 1
ATOM 1549 C CA . ASN A 1 100 ? 3.375 -9.456 2.547 1.00 0.00 100 ASN A CA 1
ATOM 1550 C C . ASN A 1 100 ? 2.426 -8.279 2.484 1.00 0.00 100 ASN A C 1
ATOM 1551 O O . ASN A 1 100 ? 1.969 -7.875 1.406 1.00 0.00 100 ASN A O 1
ATOM 1562 N N . ALA A 1 101 ? 2.038 -7.829 3.641 1.00 0.00 101 ALA A N 1
ATOM 1563 C CA . ALA A 1 101 ? 1.202 -6.675 3.777 1.00 0.00 101 ALA A CA 1
ATOM 1564 C C . ALA A 1 101 ? 2.080 -5.475 3.943 1.00 0.00 101 ALA A C 1
ATOM 1565 O O . ALA A 1 101 ? 2.988 -5.484 4.784 1.00 0.00 101 ALA A O 1
ATOM 1572 N N . ILE A 1 102 ? 1.850 -4.475 3.143 1.00 0.00 102 ILE A N 1
ATOM 1573 C CA . ILE A 1 102 ? 2.651 -3.278 3.168 1.00 0.00 102 ILE A CA 1
ATOM 1574 C C . ILE A 1 102 ? 1.768 -2.021 3.126 1.00 0.00 102 ILE A C 1
ATOM 1575 O O . ILE A 1 102 ? 0.605 -2.094 2.687 1.00 0.00 102 ILE A O 1
ATOM 1591 N N . PRO A 1 103 ? 2.284 -0.867 3.606 1.00 0.00 103 PRO A N 1
ATOM 1592 C CA . PRO A 1 103 ? 1.549 0.403 3.573 1.00 0.00 103 PRO A CA 1
ATOM 1593 C C . PRO A 1 103 ? 1.468 0.972 2.151 1.00 0.00 103 PRO A C 1
ATOM 1594 O O . PRO A 1 103 ? 2.345 0.694 1.308 1.00 0.00 103 PRO A O 1
ATOM 1605 N N . ILE A 1 104 ? 0.464 1.810 1.904 1.00 0.00 104 ILE A N 1
ATOM 1606 C CA . ILE A 1 104 ? 0.234 2.409 0.585 1.00 0.00 104 ILE A CA 1
ATOM 1607 C C . ILE A 1 104 ? 1.448 3.164 0.060 1.00 0.00 104 ILE A C 1
ATOM 1608 O O . ILE A 1 104 ? 1.843 2.981 -1.091 1.00 0.00 104 ILE A O 1
ATOM 1624 N N . GLU A 1 105 ? 2.076 3.949 0.902 1.00 0.00 105 GLU A N 1
ATOM 1625 C CA . GLU A 1 105 ? 3.207 4.735 0.466 1.00 0.00 105 GLU A CA 1
ATOM 1626 C C . GLU A 1 105 ? 4.415 3.870 0.110 1.00 0.00 105 GLU A C 1
ATOM 1627 O O . GLU A 1 105 ? 5.238 4.266 -0.714 1.00 0.00 105 GLU A O 1
ATOM 1639 N N . GLU A 1 106 ? 4.494 2.666 0.676 1.00 0.00 106 GLU A N 1
ATOM 1640 C CA . GLU A 1 106 ? 5.576 1.765 0.327 1.00 0.00 106 GLU A CA 1
ATOM 1641 C C . GLU A 1 106 ? 5.234 1.068 -0.986 1.00 0.00 106 GLU A C 1
ATOM 1642 O O . GLU A 1 106 ? 6.111 0.731 -1.772 1.00 0.00 106 GLU A O 1
ATOM 1654 N N . LEU A 1 107 ? 3.943 0.902 -1.239 1.00 0.00 107 LEU A N 1
ATOM 1655 C CA . LEU A 1 107 ? 3.462 0.354 -2.508 1.00 0.00 107 LEU A CA 1
ATOM 1656 C C . LEU A 1 107 ? 3.786 1.377 -3.605 1.00 0.00 107 LEU A C 1
ATOM 1657 O O . LEU A 1 107 ? 4.136 1.029 -4.728 1.00 0.00 107 LEU A O 1
ATOM 1673 N N . LEU A 1 108 ? 3.696 2.642 -3.242 1.00 0.00 108 LEU A N 1
ATOM 1674 C CA . LEU A 1 108 ? 4.051 3.733 -4.130 1.00 0.00 108 LEU A CA 1
ATOM 1675 C C . LEU A 1 108 ? 5.571 3.808 -4.287 1.00 0.00 108 LEU A C 1
ATOM 1676 O O . LEU A 1 108 ? 6.081 4.183 -5.326 1.00 0.00 108 LEU A O 1
ATOM 1692 N N . ALA A 1 109 ? 6.288 3.436 -3.248 1.00 0.00 109 ALA A N 1
ATOM 1693 C CA . ALA A 1 109 ? 7.748 3.442 -3.278 1.00 0.00 109 ALA A CA 1
ATOM 1694 C C . ALA A 1 109 ? 8.279 2.309 -4.155 1.00 0.00 109 ALA A C 1
ATOM 1695 O O . ALA A 1 109 ? 9.353 2.413 -4.734 1.00 0.00 109 ALA A O 1
ATOM 1702 N N . SER A 1 110 ? 7.501 1.253 -4.268 1.00 0.00 110 SER A N 1
ATOM 1703 C CA . SER A 1 110 ? 7.849 0.108 -5.076 1.00 0.00 110 SER A CA 1
ATOM 1704 C C . SER A 1 110 ? 7.113 0.155 -6.429 1.00 0.00 110 SER A C 1
ATOM 1705 O O . SER A 1 110 ? 6.951 -0.856 -7.103 1.00 0.00 110 SER A O 1
ATOM 1713 N N . SER A 1 111 ? 6.759 1.366 -6.851 1.00 0.00 111 SER A N 1
ATOM 1714 C CA . SER A 1 111 ? 6.025 1.599 -8.089 1.00 0.00 111 SER A CA 1
ATOM 1715 C C . SER A 1 111 ? 6.923 1.421 -9.339 1.00 0.00 111 SER A C 1
ATOM 1716 O O . SER A 1 111 ? 6.461 1.628 -10.474 1.00 0.00 111 SER A O 1
ATOM 1724 N N . LEU A 1 112 ? 8.201 1.058 -9.115 1.00 0.00 112 LEU A N 1
ATOM 1725 C CA . LEU A 1 112 ? 9.174 0.762 -10.182 1.00 0.00 112 LEU A CA 1
ATOM 1726 C C . LEU A 1 112 ? 9.481 2.004 -11.012 1.00 0.00 112 LEU A C 1
ATOM 1727 O O . LEU A 1 112 ? 9.790 1.929 -12.209 1.00 0.00 112 LEU A O 1
ATOM 1743 N N . GLU A 1 113 ? 9.442 3.137 -10.350 1.00 0.00 113 GLU A N 1
ATOM 1744 C CA . GLU A 1 113 ? 9.720 4.421 -10.967 1.00 0.00 113 GLU A CA 1
ATOM 1745 C C . GLU A 1 113 ? 11.210 4.654 -10.968 1.00 0.00 113 GLU A C 1
ATOM 1746 O O . GLU A 1 113 ? 11.740 5.391 -11.800 1.00 0.00 113 GLU A O 1
ATOM 1758 N N . HIS A 1 114 ? 11.865 4.016 -10.007 1.00 0.00 114 HIS A N 1
ATOM 1759 C CA . HIS A 1 114 ? 13.290 4.132 -9.772 1.00 0.00 114 HIS A CA 1
ATOM 1760 C C . HIS A 1 114 ? 13.643 5.558 -9.369 1.00 0.00 114 HIS A C 1
ATOM 1761 O O . HIS A 1 114 ? 14.107 6.370 -10.184 1.00 0.00 114 HIS A O 1
ATOM 1776 N N . HIS A 1 115 ? 13.329 5.881 -8.149 1.00 0.00 115 HIS A N 1
ATOM 1777 C CA . HIS A 1 115 ? 13.651 7.165 -7.602 1.00 0.00 115 HIS A CA 1
ATOM 1778 C C . HIS A 1 115 ? 14.867 7.055 -6.748 1.00 0.00 115 HIS A C 1
ATOM 1779 O O . HIS A 1 115 ? 14.977 6.144 -5.931 1.00 0.00 115 HIS A O 1
ATOM 1794 N N . HIS A 1 116 ? 15.793 7.944 -6.968 1.00 0.00 116 HIS A N 1
ATOM 1795 C CA . HIS A 1 116 ? 17.042 7.962 -6.243 1.00 0.00 116 HIS A CA 1
ATOM 1796 C C . HIS A 1 116 ? 16.749 8.339 -4.794 1.00 0.00 116 HIS A C 1
ATOM 1797 O O . HIS A 1 116 ? 15.815 9.120 -4.533 1.00 0.00 116 HIS A O 1
ATOM 1812 N N . HIS A 1 117 ? 17.488 7.739 -3.866 1.00 0.00 117 HIS A N 1
ATOM 1813 C CA . HIS A 1 117 ? 17.330 8.009 -2.445 1.00 0.00 117 HIS A CA 1
ATOM 1814 C C . HIS A 1 117 ? 17.542 9.498 -2.218 1.00 0.00 117 HIS A C 1
ATOM 1815 O O . HIS A 1 117 ? 18.646 10.013 -2.374 1.00 0.00 117 HIS A O 1
ATOM 1830 N N . HIS A 1 118 ? 16.487 10.160 -1.885 1.00 0.00 118 HIS A N 1
ATOM 1831 C CA . HIS A 1 118 ? 16.458 11.594 -1.758 1.00 0.00 118 HIS A CA 1
ATOM 1832 C C . HIS A 1 118 ? 16.115 11.972 -0.349 1.00 0.00 118 HIS A C 1
ATOM 1833 O O . HIS A 1 118 ? 15.577 11.162 0.391 1.00 0.00 118 HIS A O 1
ATOM 1848 N N . HIS A 1 119 ? 16.440 13.168 0.031 1.00 0.00 119 HIS A N 1
ATOM 1849 C CA . HIS A 1 119 ? 16.171 13.628 1.373 1.00 0.00 119 HIS A CA 1
ATOM 1850 C C . HIS A 1 119 ? 15.235 14.800 1.275 1.00 0.00 119 HIS A C 1
ATOM 1851 O O . HIS A 1 119 ? 15.654 15.942 1.543 1.00 0.00 119 HIS A O 1
ATOM 1867 N N . MET A 1 1 ? 0.608 -11.275 -10.513 1.00 0.00 1 MET A N 2
ATOM 1868 C CA . MET A 1 1 ? 0.453 -11.341 -9.067 1.00 0.00 1 MET A CA 2
ATOM 1869 C C . MET A 1 1 ? -0.728 -10.477 -8.669 1.00 0.00 1 MET A C 2
ATOM 1870 O O . MET A 1 1 ? -0.963 -9.413 -9.274 1.00 0.00 1 MET A O 2
ATOM 1886 N N . PHE A 1 2 ? -1.484 -10.923 -7.700 1.00 0.00 2 PHE A N 2
ATOM 1887 C CA . PHE A 1 2 ? -2.633 -10.189 -7.243 1.00 0.00 2 PHE A CA 2
ATOM 1888 C C . PHE A 1 2 ? -2.218 -9.211 -6.159 1.00 0.00 2 PHE A C 2
ATOM 1889 O O . PHE A 1 2 ? -1.183 -9.396 -5.493 1.00 0.00 2 PHE A O 2
ATOM 1906 N N . ALA A 1 3 ? -2.997 -8.188 -5.994 1.00 0.00 3 ALA A N 2
ATOM 1907 C CA . ALA A 1 3 ? -2.796 -7.214 -4.959 1.00 0.00 3 ALA A CA 2
ATOM 1908 C C . ALA A 1 3 ? -4.127 -6.965 -4.303 1.00 0.00 3 ALA A C 2
ATOM 1909 O O . ALA A 1 3 ? -5.030 -6.408 -4.918 1.00 0.00 3 ALA A O 2
ATOM 1916 N N . VAL A 1 4 ? -4.267 -7.400 -3.092 1.00 0.00 4 VAL A N 2
ATOM 1917 C CA . VAL A 1 4 ? -5.528 -7.302 -2.408 1.00 0.00 4 VAL A CA 2
ATOM 1918 C C . VAL A 1 4 ? -5.563 -6.039 -1.553 1.00 0.00 4 VAL A C 2
ATOM 1919 O O . VAL A 1 4 ? -4.628 -5.755 -0.793 1.00 0.00 4 VAL A O 2
ATOM 1932 N N . ILE A 1 5 ? -6.616 -5.286 -1.709 1.00 0.00 5 ILE A N 2
ATOM 1933 C CA . ILE A 1 5 ? -6.790 -4.020 -1.037 1.00 0.00 5 ILE A CA 2
ATOM 1934 C C . ILE A 1 5 ? -7.626 -4.208 0.234 1.00 0.00 5 ILE A C 2
ATOM 1935 O O . ILE A 1 5 ? -8.690 -4.837 0.199 1.00 0.00 5 ILE A O 2
ATOM 1951 N N . SER A 1 6 ? -7.136 -3.691 1.341 1.00 0.00 6 SER A N 2
ATOM 1952 C CA . SER A 1 6 ? -7.867 -3.733 2.593 1.00 0.00 6 SER A CA 2
ATOM 1953 C C . SER A 1 6 ? -8.743 -2.464 2.721 1.00 0.00 6 SER A C 2
ATOM 1954 O O . SER A 1 6 ? -8.407 -1.436 2.136 1.00 0.00 6 SER A O 2
ATOM 1962 N N . PRO A 1 7 ? -9.877 -2.516 3.458 1.00 0.00 7 PRO A N 2
ATOM 1963 C CA . PRO A 1 7 ? -10.780 -1.350 3.646 1.00 0.00 7 PRO A CA 2
ATOM 1964 C C . PRO A 1 7 ? -10.093 -0.116 4.263 1.00 0.00 7 PRO A C 2
ATOM 1965 O O . PRO A 1 7 ? -10.525 1.027 4.043 1.00 0.00 7 PRO A O 2
ATOM 1976 N N . SER A 1 8 ? -9.019 -0.331 4.997 1.00 0.00 8 SER A N 2
ATOM 1977 C CA . SER A 1 8 ? -8.227 0.760 5.539 1.00 0.00 8 SER A CA 2
ATOM 1978 C C . SER A 1 8 ? -7.463 1.503 4.435 1.00 0.00 8 SER A C 2
ATOM 1979 O O . SER A 1 8 ? -7.043 2.636 4.611 1.00 0.00 8 SER A O 2
ATOM 1987 N N . ALA A 1 9 ? -7.334 0.869 3.289 1.00 0.00 9 ALA A N 2
ATOM 1988 C CA . ALA A 1 9 ? -6.599 1.415 2.172 1.00 0.00 9 ALA A CA 2
ATOM 1989 C C . ALA A 1 9 ? -7.537 2.124 1.188 1.00 0.00 9 ALA A C 2
ATOM 1990 O O . ALA A 1 9 ? -7.125 2.528 0.102 1.00 0.00 9 ALA A O 2
ATOM 1997 N N . PHE A 1 10 ? -8.789 2.293 1.580 1.00 0.00 10 PHE A N 2
ATOM 1998 C CA . PHE A 1 10 ? -9.775 2.952 0.728 1.00 0.00 10 PHE A CA 2
ATOM 1999 C C . PHE A 1 10 ? -9.450 4.417 0.525 1.00 0.00 10 PHE A C 2
ATOM 2000 O O . PHE A 1 10 ? -8.896 5.068 1.407 1.00 0.00 10 PHE A O 2
ATOM 2017 N N . GLY A 1 11 ? -9.737 4.899 -0.664 1.00 0.00 11 GLY A N 2
ATOM 2018 C CA . GLY A 1 11 ? -9.463 6.275 -1.053 1.00 0.00 11 GLY A CA 2
ATOM 2019 C C . GLY A 1 11 ? -8.022 6.466 -1.480 1.00 0.00 11 GLY A C 2
ATOM 2020 O O . GLY A 1 11 ? -7.744 7.134 -2.464 1.00 0.00 11 GLY A O 2
ATOM 2024 N N . LYS A 1 12 ? -7.127 5.764 -0.818 1.00 0.00 12 LYS A N 2
ATOM 2025 C CA . LYS A 1 12 ? -5.720 5.797 -1.126 1.00 0.00 12 LYS A CA 2
ATOM 2026 C C . LYS A 1 12 ? -5.437 4.739 -2.198 1.00 0.00 12 LYS A C 2
ATOM 2027 O O . LYS A 1 12 ? -4.378 4.714 -2.825 1.00 0.00 12 LYS A O 2
ATOM 2046 N N . LEU A 1 13 ? -6.426 3.872 -2.413 1.00 0.00 13 LEU A N 2
ATOM 2047 C CA . LEU A 1 13 ? -6.345 2.787 -3.381 1.00 0.00 13 LEU A CA 2
ATOM 2048 C C . LEU A 1 13 ? -6.173 3.278 -4.821 1.00 0.00 13 LEU A C 2
ATOM 2049 O O . LEU A 1 13 ? -5.649 2.576 -5.668 1.00 0.00 13 LEU A O 2
ATOM 2065 N N . LYS A 1 14 ? -6.600 4.490 -5.083 1.00 0.00 14 LYS A N 2
ATOM 2066 C CA . LYS A 1 14 ? -6.465 5.069 -6.410 1.00 0.00 14 LYS A CA 2
ATOM 2067 C C . LYS A 1 14 ? -5.015 5.478 -6.657 1.00 0.00 14 LYS A C 2
ATOM 2068 O O . LYS A 1 14 ? -4.532 5.470 -7.791 1.00 0.00 14 LYS A O 2
ATOM 2087 N N . GLU A 1 15 ? -4.315 5.749 -5.572 1.00 0.00 15 GLU A N 2
ATOM 2088 C CA . GLU A 1 15 ? -2.943 6.188 -5.619 1.00 0.00 15 GLU A CA 2
ATOM 2089 C C . GLU A 1 15 ? -2.018 5.023 -5.922 1.00 0.00 15 GLU A C 2
ATOM 2090 O O . GLU A 1 15 ? -1.151 5.134 -6.787 1.00 0.00 15 GLU A O 2
ATOM 2102 N N . ILE A 1 16 ? -2.228 3.894 -5.243 1.00 0.00 16 ILE A N 2
ATOM 2103 C CA . ILE A 1 16 ? -1.446 2.676 -5.517 1.00 0.00 16 ILE A CA 2
ATOM 2104 C C . ILE A 1 16 ? -1.718 2.180 -6.917 1.00 0.00 16 ILE A C 2
ATOM 2105 O O . ILE A 1 16 ? -0.820 1.740 -7.618 1.00 0.00 16 ILE A O 2
ATOM 2121 N N . LEU A 1 17 ? -2.955 2.306 -7.321 1.00 0.00 17 LEU A N 2
ATOM 2122 C CA . LEU A 1 17 ? -3.392 1.862 -8.605 1.00 0.00 17 LEU A CA 2
ATOM 2123 C C . LEU A 1 17 ? -2.723 2.686 -9.706 1.00 0.00 17 LEU A C 2
ATOM 2124 O O . LEU A 1 17 ? -2.009 2.142 -10.525 1.00 0.00 17 LEU A O 2
ATOM 2140 N N . GLY A 1 18 ? -2.865 3.998 -9.638 1.00 0.00 18 GLY A N 2
ATOM 2141 C CA . GLY A 1 18 ? -2.346 4.863 -10.687 1.00 0.00 18 GLY A CA 2
ATOM 2142 C C . GLY A 1 18 ? -0.836 5.081 -10.655 1.00 0.00 18 GLY A C 2
ATOM 2143 O O . GLY A 1 18 ? -0.243 5.477 -11.659 1.00 0.00 18 GLY A O 2
ATOM 2147 N N . SER A 1 19 ? -0.204 4.828 -9.538 1.00 0.00 19 SER A N 2
ATOM 2148 C CA . SER A 1 19 ? 1.219 5.093 -9.434 1.00 0.00 19 SER A CA 2
ATOM 2149 C C . SER A 1 19 ? 2.072 3.818 -9.473 1.00 0.00 19 SER A C 2
ATOM 2150 O O . SER A 1 19 ? 3.305 3.898 -9.475 1.00 0.00 19 SER A O 2
ATOM 2158 N N . ASN A 1 20 ? 1.439 2.661 -9.521 1.00 0.00 20 ASN A N 2
ATOM 2159 C CA . ASN A 1 20 ? 2.187 1.397 -9.537 1.00 0.00 20 ASN A CA 2
ATOM 2160 C C . ASN A 1 20 ? 1.758 0.551 -10.734 1.00 0.00 20 ASN A C 2
ATOM 2161 O O . ASN A 1 20 ? 2.577 0.260 -11.612 1.00 0.00 20 ASN A O 2
ATOM 2172 N N . LYS A 1 21 ? 0.455 0.219 -10.785 1.00 0.00 21 LYS A N 2
ATOM 2173 C CA . LYS A 1 21 ? -0.175 -0.565 -11.880 1.00 0.00 21 LYS A CA 2
ATOM 2174 C C . LYS A 1 21 ? 0.388 -1.991 -12.037 1.00 0.00 21 LYS A C 2
ATOM 2175 O O . LYS A 1 21 ? 1.234 -2.435 -11.272 1.00 0.00 21 LYS A O 2
ATOM 2194 N N . ASN A 1 22 ? -0.183 -2.718 -12.996 1.00 0.00 22 ASN A N 2
ATOM 2195 C CA . ASN A 1 22 ? 0.249 -4.074 -13.441 1.00 0.00 22 ASN A CA 2
ATOM 2196 C C . ASN A 1 22 ? -0.097 -5.198 -12.484 1.00 0.00 22 ASN A C 2
ATOM 2197 O O . ASN A 1 22 ? -0.084 -6.378 -12.868 1.00 0.00 22 ASN A O 2
ATOM 2208 N N . TYR A 1 23 ? -0.444 -4.862 -11.278 1.00 0.00 23 TYR A N 2
ATOM 2209 C CA . TYR A 1 23 ? -0.935 -5.842 -10.354 1.00 0.00 23 TYR A CA 2
ATOM 2210 C C . TYR A 1 23 ? -2.373 -6.092 -10.657 1.00 0.00 23 TYR A C 2
ATOM 2211 O O . TYR A 1 23 ? -3.070 -5.220 -11.207 1.00 0.00 23 TYR A O 2
ATOM 2229 N N . LYS A 1 24 ? -2.823 -7.248 -10.340 1.00 0.00 24 LYS A N 2
ATOM 2230 C CA . LYS A 1 24 ? -4.207 -7.528 -10.470 1.00 0.00 24 LYS A CA 2
ATOM 2231 C C . LYS A 1 24 ? -4.823 -7.225 -9.132 1.00 0.00 24 LYS A C 2
ATOM 2232 O O . LYS A 1 24 ? -4.725 -8.015 -8.192 1.00 0.00 24 LYS A O 2
ATOM 2251 N N . PHE A 1 25 ? -5.365 -6.050 -9.029 1.00 0.00 25 PHE A N 2
ATOM 2252 C CA . PHE A 1 25 ? -5.923 -5.573 -7.800 1.00 0.00 25 PHE A CA 2
ATOM 2253 C C . PHE A 1 25 ? -7.246 -6.239 -7.521 1.00 0.00 25 PHE A C 2
ATOM 2254 O O . PHE A 1 25 ? -8.139 -6.291 -8.377 1.00 0.00 25 PHE A O 2
ATOM 2271 N N . VAL A 1 26 ? -7.336 -6.773 -6.349 1.00 0.00 26 VAL A N 2
ATOM 2272 C CA . VAL A 1 26 ? -8.480 -7.493 -5.894 1.00 0.00 26 VAL A CA 2
ATOM 2273 C C . VAL A 1 26 ? -9.024 -6.804 -4.662 1.00 0.00 26 VAL A C 2
ATOM 2274 O O . VAL A 1 26 ? -8.276 -6.476 -3.733 1.00 0.00 26 VAL A O 2
ATOM 2287 N N . ILE A 1 27 ? -10.287 -6.563 -4.667 1.00 0.00 27 ILE A N 2
ATOM 2288 C CA . ILE A 1 27 ? -10.943 -5.946 -3.571 1.00 0.00 27 ILE A CA 2
ATOM 2289 C C . ILE A 1 27 ? -11.958 -6.993 -3.041 1.00 0.00 27 ILE A C 2
ATOM 2290 O O . ILE A 1 27 ? -12.480 -7.811 -3.818 1.00 0.00 27 ILE A O 2
ATOM 2306 N N . THR A 1 28 ? -12.162 -7.029 -1.762 1.00 0.00 28 THR A N 2
ATOM 2307 C CA . THR A 1 28 ? -13.008 -8.017 -1.145 1.00 0.00 28 THR A CA 2
ATOM 2308 C C . THR A 1 28 ? -14.501 -7.672 -1.213 1.00 0.00 28 THR A C 2
ATOM 2309 O O . THR A 1 28 ? -14.894 -6.538 -1.557 1.00 0.00 28 THR A O 2
ATOM 2320 N N . THR A 1 29 ? -15.326 -8.642 -0.853 1.00 0.00 29 THR A N 2
ATOM 2321 C CA . THR A 1 29 ? -16.753 -8.485 -0.843 1.00 0.00 29 THR A CA 2
ATOM 2322 C C . THR A 1 29 ? -17.192 -7.587 0.309 1.00 0.00 29 THR A C 2
ATOM 2323 O O . THR A 1 29 ? -18.061 -6.721 0.145 1.00 0.00 29 THR A O 2
ATOM 2334 N N . LEU A 1 30 ? -16.553 -7.757 1.460 1.00 0.00 30 LEU A N 2
ATOM 2335 C CA . LEU A 1 30 ? -16.818 -6.908 2.598 1.00 0.00 30 LEU A CA 2
ATOM 2336 C C . LEU A 1 30 ? -16.287 -5.520 2.343 1.00 0.00 30 LEU A C 2
ATOM 2337 O O . LEU A 1 30 ? -16.828 -4.534 2.850 1.00 0.00 30 LEU A O 2
ATOM 2353 N N . GLY A 1 31 ? -15.243 -5.457 1.533 1.00 0.00 31 GLY A N 2
ATOM 2354 C CA . GLY A 1 31 ? -14.659 -4.207 1.158 1.00 0.00 31 GLY A CA 2
ATOM 2355 C C . GLY A 1 31 ? -15.612 -3.365 0.336 1.00 0.00 31 GLY A C 2
ATOM 2356 O O . GLY A 1 31 ? -15.885 -2.221 0.689 1.00 0.00 31 GLY A O 2
ATOM 2360 N N . VAL A 1 32 ? -16.154 -3.933 -0.741 1.00 0.00 32 VAL A N 2
ATOM 2361 C CA . VAL A 1 32 ? -17.077 -3.176 -1.590 1.00 0.00 32 VAL A CA 2
ATOM 2362 C C . VAL A 1 32 ? -18.320 -2.732 -0.831 1.00 0.00 32 VAL A C 2
ATOM 2363 O O . VAL A 1 32 ? -18.730 -1.586 -0.950 1.00 0.00 32 VAL A O 2
ATOM 2376 N N . SER A 1 33 ? -18.868 -3.611 0.000 1.00 0.00 33 SER A N 2
ATOM 2377 C CA . SER A 1 33 ? -20.039 -3.278 0.784 1.00 0.00 33 SER A CA 2
ATOM 2378 C C . SER A 1 33 ? -19.717 -2.141 1.767 1.00 0.00 33 SER A C 2
ATOM 2379 O O . SER A 1 33 ? -20.534 -1.232 1.968 1.00 0.00 33 SER A O 2
ATOM 2387 N N . PHE A 1 34 ? -18.503 -2.166 2.327 1.00 0.00 34 PHE A N 2
ATOM 2388 C CA . PHE A 1 34 ? -18.057 -1.142 3.259 1.00 0.00 34 PHE A CA 2
ATOM 2389 C C . PHE A 1 34 ? -17.924 0.194 2.534 1.00 0.00 34 PHE A C 2
ATOM 2390 O O . PHE A 1 34 ? -18.296 1.241 3.068 1.00 0.00 34 PHE A O 2
ATOM 2407 N N . ALA A 1 35 ? -17.428 0.146 1.310 1.00 0.00 35 ALA A N 2
ATOM 2408 C CA . ALA A 1 35 ? -17.276 1.335 0.501 1.00 0.00 35 ALA A CA 2
ATOM 2409 C C . ALA A 1 35 ? -18.638 1.922 0.155 1.00 0.00 35 ALA A C 2
ATOM 2410 O O . ALA A 1 35 ? -18.852 3.122 0.317 1.00 0.00 35 ALA A O 2
ATOM 2417 N N . ILE A 1 36 ? -19.559 1.064 -0.276 1.00 0.00 36 ILE A N 2
ATOM 2418 C CA . ILE A 1 36 ? -20.923 1.471 -0.651 1.00 0.00 36 ILE A CA 2
ATOM 2419 C C . ILE A 1 36 ? -21.635 2.177 0.509 1.00 0.00 36 ILE A C 2
ATOM 2420 O O . ILE A 1 36 ? -22.133 3.298 0.357 1.00 0.00 36 ILE A O 2
ATOM 2436 N N . LYS A 1 37 ? -21.642 1.544 1.671 1.00 0.00 37 LYS A N 2
ATOM 2437 C CA . LYS A 1 37 ? -22.354 2.077 2.829 1.00 0.00 37 LYS A CA 2
ATOM 2438 C C . LYS A 1 37 ? -21.689 3.339 3.395 1.00 0.00 37 LYS A C 2
ATOM 2439 O O . LYS A 1 37 ? -22.339 4.138 4.066 1.00 0.00 37 LYS A O 2
ATOM 2458 N N . SER A 1 38 ? -20.412 3.508 3.139 1.00 0.00 38 SER A N 2
ATOM 2459 C CA . SER A 1 38 ? -19.710 4.684 3.608 1.00 0.00 38 SER A CA 2
ATOM 2460 C C . SER A 1 38 ? -19.759 5.816 2.564 1.00 0.00 38 SER A C 2
ATOM 2461 O O . SER A 1 38 ? -19.639 6.987 2.897 1.00 0.00 38 SER A O 2
ATOM 2469 N N . GLY A 1 39 ? -19.966 5.455 1.310 1.00 0.00 39 GLY A N 2
ATOM 2470 C CA . GLY A 1 39 ? -20.040 6.441 0.251 1.00 0.00 39 GLY A CA 2
ATOM 2471 C C . GLY A 1 39 ? -18.678 6.727 -0.346 1.00 0.00 39 GLY A C 2
ATOM 2472 O O . GLY A 1 39 ? -18.398 7.850 -0.799 1.00 0.00 39 GLY A O 2
ATOM 2476 N N . ILE A 1 40 ? -17.838 5.722 -0.348 1.00 0.00 40 ILE A N 2
ATOM 2477 C CA . ILE A 1 40 ? -16.490 5.827 -0.864 1.00 0.00 40 ILE A CA 2
ATOM 2478 C C . ILE A 1 40 ? -16.500 5.420 -2.332 1.00 0.00 40 ILE A C 2
ATOM 2479 O O . ILE A 1 40 ? -17.176 4.454 -2.697 1.00 0.00 40 ILE A O 2
ATOM 2495 N N . ASP A 1 41 ? -15.769 6.152 -3.162 1.00 0.00 41 ASP A N 2
ATOM 2496 C CA . ASP A 1 41 ? -15.762 5.915 -4.598 1.00 0.00 41 ASP A CA 2
ATOM 2497 C C . ASP A 1 41 ? -15.022 4.623 -4.960 1.00 0.00 41 ASP A C 2
ATOM 2498 O O . ASP A 1 41 ? -13.808 4.586 -5.167 1.00 0.00 41 ASP A O 2
ATOM 2507 N N . ILE A 1 42 ? -15.757 3.552 -4.960 1.00 0.00 42 ILE A N 2
ATOM 2508 C CA . ILE A 1 42 ? -15.219 2.252 -5.285 1.00 0.00 42 ILE A CA 2
ATOM 2509 C C . ILE A 1 42 ? -15.271 2.029 -6.806 1.00 0.00 42 ILE A C 2
ATOM 2510 O O . ILE A 1 42 ? -14.511 1.223 -7.363 1.00 0.00 42 ILE A O 2
ATOM 2526 N N . ASP A 1 43 ? -16.125 2.808 -7.477 1.00 0.00 43 ASP A N 2
ATOM 2527 C CA . ASP A 1 43 ? -16.313 2.705 -8.931 1.00 0.00 43 ASP A CA 2
ATOM 2528 C C . ASP A 1 43 ? -15.025 2.967 -9.659 1.00 0.00 43 ASP A C 2
ATOM 2529 O O . ASP A 1 43 ? -14.690 2.262 -10.592 1.00 0.00 43 ASP A O 2
ATOM 2538 N N . SER A 1 44 ? -14.290 3.959 -9.188 1.00 0.00 44 SER A N 2
ATOM 2539 C CA . SER A 1 44 ? -13.027 4.373 -9.773 1.00 0.00 44 SER A CA 2
ATOM 2540 C C . SER A 1 44 ? -12.024 3.200 -9.808 1.00 0.00 44 SER A C 2
ATOM 2541 O O . SER A 1 44 ? -11.262 3.040 -10.760 1.00 0.00 44 SER A O 2
ATOM 2549 N N . ALA A 1 45 ? -12.075 2.364 -8.789 1.00 0.00 45 ALA A N 2
ATOM 2550 C CA . ALA A 1 45 ? -11.191 1.233 -8.684 1.00 0.00 45 ALA A CA 2
ATOM 2551 C C . ALA A 1 45 ? -11.660 0.127 -9.612 1.00 0.00 45 ALA A C 2
ATOM 2552 O O . ALA A 1 45 ? -10.886 -0.399 -10.438 1.00 0.00 45 ALA A O 2
ATOM 2559 N N . LEU A 1 46 ? -12.939 -0.187 -9.508 1.00 0.00 46 LEU A N 2
ATOM 2560 C CA . LEU A 1 46 ? -13.562 -1.252 -10.284 1.00 0.00 46 LEU A CA 2
ATOM 2561 C C . LEU A 1 46 ? -13.408 -0.995 -11.783 1.00 0.00 46 LEU A C 2
ATOM 2562 O O . LEU A 1 46 ? -13.097 -1.904 -12.553 1.00 0.00 46 LEU A O 2
ATOM 2578 N N . ASP A 1 47 ? -13.593 0.250 -12.165 1.00 0.00 47 ASP A N 2
ATOM 2579 C CA . ASP A 1 47 ? -13.449 0.698 -13.551 1.00 0.00 47 ASP A CA 2
ATOM 2580 C C . ASP A 1 47 ? -12.050 0.427 -14.088 1.00 0.00 47 ASP A C 2
ATOM 2581 O O . ASP A 1 47 ? -11.888 -0.169 -15.155 1.00 0.00 47 ASP A O 2
ATOM 2590 N N . ARG A 1 48 ? -11.045 0.807 -13.319 1.00 0.00 48 ARG A N 2
ATOM 2591 C CA . ARG A 1 48 ? -9.658 0.696 -13.757 1.00 0.00 48 ARG A CA 2
ATOM 2592 C C . ARG A 1 48 ? -9.111 -0.735 -13.743 1.00 0.00 48 ARG A C 2
ATOM 2593 O O . ARG A 1 48 ? -7.996 -0.982 -14.225 1.00 0.00 48 ARG A O 2
ATOM 2614 N N . GLY A 1 49 ? -9.854 -1.663 -13.192 1.00 0.00 49 GLY A N 2
ATOM 2615 C CA . GLY A 1 49 ? -9.416 -3.043 -13.266 1.00 0.00 49 GLY A CA 2
ATOM 2616 C C . GLY A 1 49 ? -9.297 -3.737 -11.935 1.00 0.00 49 GLY A C 2
ATOM 2617 O O . GLY A 1 49 ? -8.683 -4.808 -11.844 1.00 0.00 49 GLY A O 2
ATOM 2621 N N . VAL A 1 50 ? -9.842 -3.142 -10.899 1.00 0.00 50 VAL A N 2
ATOM 2622 C CA . VAL A 1 50 ? -9.883 -3.802 -9.614 1.00 0.00 50 VAL A CA 2
ATOM 2623 C C . VAL A 1 50 ? -11.090 -4.738 -9.605 1.00 0.00 50 VAL A C 2
ATOM 2624 O O . VAL A 1 50 ? -12.222 -4.310 -9.873 1.00 0.00 50 VAL A O 2
ATOM 2637 N N . ILE A 1 51 ? -10.849 -5.995 -9.374 1.00 0.00 51 ILE A N 2
ATOM 2638 C CA . ILE A 1 51 ? -11.900 -6.988 -9.389 1.00 0.00 51 ILE A CA 2
ATOM 2639 C C . ILE A 1 51 ? -12.311 -7.346 -7.974 1.00 0.00 51 ILE A C 2
ATOM 2640 O O . ILE A 1 51 ? -11.521 -7.211 -7.039 1.00 0.00 51 ILE A O 2
ATOM 2656 N N . VAL A 1 52 ? -13.527 -7.790 -7.817 1.00 0.00 52 VAL A N 2
ATOM 2657 C CA . VAL A 1 52 ? -14.050 -8.138 -6.515 1.00 0.00 52 VAL A CA 2
ATOM 2658 C C . VAL A 1 52 ? -13.985 -9.638 -6.365 1.00 0.00 52 VAL A C 2
ATOM 2659 O O . VAL A 1 52 ? -14.458 -10.362 -7.241 1.00 0.00 52 VAL A O 2
ATOM 2672 N N . ARG A 1 53 ? -13.417 -10.118 -5.295 1.00 0.00 53 ARG A N 2
ATOM 2673 C CA . ARG A 1 53 ? -13.355 -11.544 -5.096 1.00 0.00 53 ARG A CA 2
ATOM 2674 C C . ARG A 1 53 ? -13.774 -11.886 -3.685 1.00 0.00 53 ARG A C 2
ATOM 2675 O O . ARG A 1 53 ? -13.473 -11.147 -2.743 1.00 0.00 53 ARG A O 2
ATOM 2696 N N . ALA A 1 54 ? -14.484 -12.969 -3.548 1.00 0.00 54 ALA A N 2
ATOM 2697 C CA . ALA A 1 54 ? -14.901 -13.457 -2.271 1.00 0.00 54 ALA A CA 2
ATOM 2698 C C . ALA A 1 54 ? -13.851 -14.416 -1.745 1.00 0.00 54 ALA A C 2
ATOM 2699 O O . ALA A 1 54 ? -13.050 -14.961 -2.517 1.00 0.00 54 ALA A O 2
ATOM 2706 N N . PHE A 1 55 ? -13.822 -14.589 -0.462 1.00 0.00 55 PHE A N 2
ATOM 2707 C CA . PHE A 1 55 ? -12.895 -15.490 0.165 1.00 0.00 55 PHE A CA 2
ATOM 2708 C C . PHE A 1 55 ? -13.435 -16.919 0.049 1.00 0.00 55 PHE A C 2
ATOM 2709 O O . PHE A 1 55 ? -14.517 -17.226 0.566 1.00 0.00 55 PHE A O 2
ATOM 2726 N N . SER A 1 56 ? -12.710 -17.769 -0.645 1.00 0.00 56 SER A N 2
ATOM 2727 C CA . SER A 1 56 ? -13.183 -19.111 -0.948 1.00 0.00 56 SER A CA 2
ATOM 2728 C C . SER A 1 56 ? -12.708 -20.138 0.090 1.00 0.00 56 SER A C 2
ATOM 2729 O O . SER A 1 56 ? -13.324 -21.205 0.274 1.00 0.00 56 SER A O 2
ATOM 2737 N N . HIS A 1 57 ? -11.636 -19.807 0.752 1.00 0.00 57 HIS A N 2
ATOM 2738 C CA . HIS A 1 57 ? -11.015 -20.648 1.766 1.00 0.00 57 HIS A CA 2
ATOM 2739 C C . HIS A 1 57 ? -11.801 -20.481 3.095 1.00 0.00 57 HIS A C 2
ATOM 2740 O O . HIS A 1 57 ? -12.675 -19.615 3.191 1.00 0.00 57 HIS A O 2
ATOM 2755 N N . LYS A 1 58 ? -11.534 -21.317 4.079 1.00 0.00 58 LYS A N 2
ATOM 2756 C CA . LYS A 1 58 ? -12.214 -21.226 5.372 1.00 0.00 58 LYS A CA 2
ATOM 2757 C C . LYS A 1 58 ? -11.577 -20.142 6.249 1.00 0.00 58 LYS A C 2
ATOM 2758 O O . LYS A 1 58 ? -10.347 -20.099 6.391 1.00 0.00 58 LYS A O 2
ATOM 2777 N N . PRO A 1 59 ? -12.400 -19.249 6.832 1.00 0.00 59 PRO A N 2
ATOM 2778 C CA . PRO A 1 59 ? -11.911 -18.124 7.637 1.00 0.00 59 PRO A CA 2
ATOM 2779 C C . PRO A 1 59 ? -11.439 -18.511 9.049 1.00 0.00 59 PRO A C 2
ATOM 2780 O O . PRO A 1 59 ? -12.180 -19.137 9.825 1.00 0.00 59 PRO A O 2
ATOM 2791 N N . PRO A 1 60 ? -10.186 -18.169 9.382 1.00 0.00 60 PRO A N 2
ATOM 2792 C CA . PRO A 1 60 ? -9.634 -18.325 10.730 1.00 0.00 60 PRO A CA 2
ATOM 2793 C C . PRO A 1 60 ? -10.172 -17.248 11.695 1.00 0.00 60 PRO A C 2
ATOM 2794 O O . PRO A 1 60 ? -10.879 -16.311 11.285 1.00 0.00 60 PRO A O 2
ATOM 2805 N N . LYS A 1 61 ? -9.853 -17.398 12.950 1.00 0.00 61 LYS A N 2
ATOM 2806 C CA . LYS A 1 61 ? -10.344 -16.522 13.999 1.00 0.00 61 LYS A CA 2
ATOM 2807 C C . LYS A 1 61 ? -9.481 -15.270 14.144 1.00 0.00 61 LYS A C 2
ATOM 2808 O O . LYS A 1 61 ? -8.247 -15.342 14.100 1.00 0.00 61 LYS A O 2
ATOM 2827 N N . VAL A 1 62 ? -10.134 -14.137 14.295 1.00 0.00 62 VAL A N 2
ATOM 2828 C CA . VAL A 1 62 ? -9.487 -12.861 14.540 1.00 0.00 62 VAL A CA 2
ATOM 2829 C C . VAL A 1 62 ? -10.275 -12.114 15.598 1.00 0.00 62 VAL A C 2
ATOM 2830 O O . VAL A 1 62 ? -11.505 -12.252 15.674 1.00 0.00 62 VAL A O 2
ATOM 2843 N N . GLY A 1 63 ? -9.592 -11.378 16.430 1.00 0.00 63 GLY A N 2
ATOM 2844 C CA . GLY A 1 63 ? -10.264 -10.625 17.462 1.00 0.00 63 GLY A CA 2
ATOM 2845 C C . GLY A 1 63 ? -10.023 -9.149 17.316 1.00 0.00 63 GLY A C 2
ATOM 2846 O O . GLY A 1 63 ? -10.969 -8.356 17.265 1.00 0.00 63 GLY A O 2
ATOM 2850 N N . ASN A 1 64 ? -8.758 -8.792 17.223 1.00 0.00 64 ASN A N 2
ATOM 2851 C CA . ASN A 1 64 ? -8.308 -7.400 17.085 1.00 0.00 64 ASN A CA 2
ATOM 2852 C C . ASN A 1 64 ? -8.856 -6.748 15.823 1.00 0.00 64 ASN A C 2
ATOM 2853 O O . ASN A 1 64 ? -9.371 -5.622 15.856 1.00 0.00 64 ASN A O 2
ATOM 2864 N N . LEU A 1 65 ? -8.779 -7.460 14.738 1.00 0.00 65 LEU A N 2
ATOM 2865 C CA . LEU A 1 65 ? -9.149 -6.927 13.467 1.00 0.00 65 LEU A CA 2
ATOM 2866 C C . LEU A 1 65 ? -10.572 -7.269 13.114 1.00 0.00 65 LEU A C 2
ATOM 2867 O O . LEU A 1 65 ? -11.063 -8.355 13.453 1.00 0.00 65 LEU A O 2
ATOM 2883 N N . PRO A 1 66 ? -11.280 -6.333 12.476 1.00 0.00 66 PRO A N 2
ATOM 2884 C CA . PRO A 1 66 ? -12.606 -6.583 11.940 1.00 0.00 66 PRO A CA 2
ATOM 2885 C C . PRO A 1 66 ? -12.531 -7.615 10.822 1.00 0.00 66 PRO A C 2
ATOM 2886 O O . PRO A 1 66 ? -11.475 -7.765 10.162 1.00 0.00 66 PRO A O 2
ATOM 2897 N N . GLN A 1 67 ? -13.626 -8.298 10.584 1.00 0.00 67 GLN A N 2
ATOM 2898 C CA . GLN A 1 67 ? -13.687 -9.312 9.564 1.00 0.00 67 GLN A CA 2
ATOM 2899 C C . GLN A 1 67 ? -13.436 -8.705 8.188 1.00 0.00 67 GLN A C 2
ATOM 2900 O O . GLN A 1 67 ? -12.841 -9.340 7.348 1.00 0.00 67 GLN A O 2
ATOM 2914 N N . TYR A 1 68 ? -13.859 -7.456 7.973 1.00 0.00 68 TYR A N 2
ATOM 2915 C CA . TYR A 1 68 ? -13.614 -6.813 6.682 1.00 0.00 68 TYR A CA 2
ATOM 2916 C C . TYR A 1 68 ? -12.113 -6.647 6.366 1.00 0.00 68 TYR A C 2
ATOM 2917 O O . TYR A 1 68 ? -11.687 -6.885 5.225 1.00 0.00 68 TYR A O 2
ATOM 2935 N N . GLU A 1 69 ? -11.312 -6.305 7.379 1.00 0.00 69 GLU A N 2
ATOM 2936 C CA . GLU A 1 69 ? -9.862 -6.198 7.196 1.00 0.00 69 GLU A CA 2
ATOM 2937 C C . GLU A 1 69 ? -9.306 -7.610 6.993 1.00 0.00 69 GLU A C 2
ATOM 2938 O O . GLU A 1 69 ? -8.495 -7.867 6.111 1.00 0.00 69 GLU A O 2
ATOM 2950 N N . SER A 1 70 ? -9.815 -8.525 7.795 1.00 0.00 70 SER A N 2
ATOM 2951 C CA . SER A 1 70 ? -9.372 -9.902 7.797 1.00 0.00 70 SER A CA 2
ATOM 2952 C C . SER A 1 70 ? -9.729 -10.639 6.491 1.00 0.00 70 SER A C 2
ATOM 2953 O O . SER A 1 70 ? -9.010 -11.551 6.078 1.00 0.00 70 SER A O 2
ATOM 2961 N N . GLU A 1 71 ? -10.827 -10.241 5.844 1.00 0.00 71 GLU A N 2
ATOM 2962 C CA . GLU A 1 71 ? -11.209 -10.829 4.576 1.00 0.00 71 GLU A CA 2
ATOM 2963 C C . GLU A 1 71 ? -10.174 -10.454 3.536 1.00 0.00 71 GLU A C 2
ATOM 2964 O O . GLU A 1 71 ? -9.756 -11.287 2.746 1.00 0.00 71 GLU A O 2
ATOM 2976 N N . ALA A 1 72 ? -9.715 -9.205 3.591 1.00 0.00 72 ALA A N 2
ATOM 2977 C CA . ALA A 1 72 ? -8.676 -8.736 2.688 1.00 0.00 72 ALA A CA 2
ATOM 2978 C C . ALA A 1 72 ? -7.401 -9.530 2.914 1.00 0.00 72 ALA A C 2
ATOM 2979 O O . ALA A 1 72 ? -6.797 -10.036 1.966 1.00 0.00 72 ALA A O 2
ATOM 2986 N N . ILE A 1 73 ? -7.033 -9.671 4.184 1.00 0.00 73 ILE A N 2
ATOM 2987 C CA . ILE A 1 73 ? -5.870 -10.464 4.589 1.00 0.00 73 ILE A CA 2
ATOM 2988 C C . ILE A 1 73 ? -5.969 -11.880 4.041 1.00 0.00 73 ILE A C 2
ATOM 2989 O O . ILE A 1 73 ? -5.051 -12.381 3.407 1.00 0.00 73 ILE A O 2
ATOM 3005 N N . MET A 1 74 ? -7.093 -12.498 4.266 1.00 0.00 74 MET A N 2
ATOM 3006 C CA . MET A 1 74 ? -7.295 -13.857 3.880 1.00 0.00 74 MET A CA 2
ATOM 3007 C C . MET A 1 74 ? -7.435 -14.097 2.394 1.00 0.00 74 MET A C 2
ATOM 3008 O O . MET A 1 74 ? -7.012 -15.138 1.909 1.00 0.00 74 MET A O 2
ATOM 3022 N N . VAL A 1 75 ? -7.985 -13.150 1.656 1.00 0.00 75 VAL A N 2
ATOM 3023 C CA . VAL A 1 75 ? -8.016 -13.291 0.203 1.00 0.00 75 VAL A CA 2
ATOM 3024 C C . VAL A 1 75 ? -6.581 -13.185 -0.333 1.00 0.00 75 VAL A C 2
ATOM 3025 O O . VAL A 1 75 ? -6.187 -13.900 -1.269 1.00 0.00 75 VAL A O 2
ATOM 3038 N N . ALA A 1 76 ? -5.789 -12.343 0.317 1.00 0.00 76 ALA A N 2
ATOM 3039 C CA . ALA A 1 76 ? -4.390 -12.199 -0.021 1.00 0.00 76 ALA A CA 2
ATOM 3040 C C . ALA A 1 76 ? -3.617 -13.449 0.367 1.00 0.00 76 ALA A C 2
ATOM 3041 O O . ALA A 1 76 ? -2.679 -13.821 -0.298 1.00 0.00 76 ALA A O 2
ATOM 3048 N N . PHE A 1 77 ? -4.024 -14.086 1.442 1.00 0.00 77 PHE A N 2
ATOM 3049 C CA . PHE A 1 77 ? -3.408 -15.328 1.890 1.00 0.00 77 PHE A CA 2
ATOM 3050 C C . PHE A 1 77 ? -3.759 -16.458 0.923 1.00 0.00 77 PHE A C 2
ATOM 3051 O O . PHE A 1 77 ? -2.883 -17.192 0.465 1.00 0.00 77 PHE A O 2
ATOM 3068 N N . GLU A 1 78 ? -5.038 -16.565 0.596 1.00 0.00 78 GLU A N 2
ATOM 3069 C CA . GLU A 1 78 ? -5.542 -17.601 -0.289 1.00 0.00 78 GLU A CA 2
ATOM 3070 C C . GLU A 1 78 ? -4.896 -17.555 -1.672 1.00 0.00 78 GLU A C 2
ATOM 3071 O O . GLU A 1 78 ? -4.511 -18.595 -2.219 1.00 0.00 78 GLU A O 2
ATOM 3083 N N . LEU A 1 79 ? -4.771 -16.371 -2.223 1.00 0.00 79 LEU A N 2
ATOM 3084 C CA . LEU A 1 79 ? -4.180 -16.205 -3.545 1.00 0.00 79 LEU A CA 2
ATOM 3085 C C . LEU A 1 79 ? -2.665 -16.120 -3.463 1.00 0.00 79 LEU A C 2
ATOM 3086 O O . LEU A 1 79 ? -1.967 -16.353 -4.460 1.00 0.00 79 LEU A O 2
ATOM 3102 N N . ASN A 1 80 ? -2.178 -15.836 -2.259 1.00 0.00 80 ASN A N 2
ATOM 3103 C CA . ASN A 1 80 ? -0.767 -15.532 -1.994 1.00 0.00 80 ASN A CA 2
ATOM 3104 C C . ASN A 1 80 ? -0.415 -14.295 -2.786 1.00 0.00 80 ASN A C 2
ATOM 3105 O O . ASN A 1 80 ? 0.285 -14.324 -3.809 1.00 0.00 80 ASN A O 2
ATOM 3116 N N . ALA A 1 81 ? -1.029 -13.230 -2.369 1.00 0.00 81 ALA A N 2
ATOM 3117 C CA . ALA A 1 81 ? -0.968 -11.987 -3.046 1.00 0.00 81 ALA A CA 2
ATOM 3118 C C . ALA A 1 81 ? -0.265 -10.950 -2.217 1.00 0.00 81 ALA A C 2
ATOM 3119 O O . ALA A 1 81 ? 0.148 -11.211 -1.084 1.00 0.00 81 ALA A O 2
ATOM 3126 N N . LEU A 1 82 ? -0.135 -9.793 -2.783 1.00 0.00 82 LEU A N 2
ATOM 3127 C CA . LEU A 1 82 ? 0.474 -8.677 -2.134 1.00 0.00 82 LEU A CA 2
ATOM 3128 C C . LEU A 1 82 ? -0.663 -7.960 -1.409 1.00 0.00 82 LEU A C 2
ATOM 3129 O O . LEU A 1 82 ? -1.654 -7.586 -2.041 1.00 0.00 82 LEU A O 2
ATOM 3145 N N . LEU A 1 83 ? -0.570 -7.820 -0.109 1.00 0.00 83 LEU A N 2
ATOM 3146 C CA . LEU A 1 83 ? -1.635 -7.176 0.625 1.00 0.00 83 LEU A CA 2
ATOM 3147 C C . LEU A 1 83 ? -1.302 -5.728 0.859 1.00 0.00 83 LEU A C 2
ATOM 3148 O O . LEU A 1 83 ? -0.222 -5.390 1.362 1.00 0.00 83 LEU A O 2
ATOM 3164 N N . ILE A 1 84 ? -2.206 -4.883 0.484 1.00 0.00 84 ILE A N 2
ATOM 3165 C CA . ILE A 1 84 ? -2.026 -3.481 0.629 1.00 0.00 84 ILE A CA 2
ATOM 3166 C C . ILE A 1 84 ? -3.003 -2.964 1.677 1.00 0.00 84 ILE A C 2
ATOM 3167 O O . ILE A 1 84 ? -4.239 -3.064 1.506 1.00 0.00 84 ILE A O 2
ATOM 3183 N N . ALA A 1 85 ? -2.469 -2.435 2.749 1.00 0.00 85 ALA A N 2
ATOM 3184 C CA . ALA A 1 85 ? -3.262 -1.947 3.851 1.00 0.00 85 ALA A CA 2
ATOM 3185 C C . ALA A 1 85 ? -2.625 -0.698 4.415 1.00 0.00 85 ALA A C 2
ATOM 3186 O O . ALA A 1 85 ? -1.426 -0.512 4.300 1.00 0.00 85 ALA A O 2
ATOM 3193 N N . GLU A 1 86 ? -3.424 0.148 5.013 1.00 0.00 86 GLU A N 2
ATOM 3194 C CA . GLU A 1 86 ? -2.932 1.396 5.584 1.00 0.00 86 GLU A CA 2
ATOM 3195 C C . GLU A 1 86 ? -2.763 1.314 7.090 1.00 0.00 86 GLU A C 2
ATOM 3196 O O . GLU A 1 86 ? -2.063 2.143 7.694 1.00 0.00 86 GLU A O 2
ATOM 3208 N N . ASP A 1 87 ? -3.392 0.330 7.700 1.00 0.00 87 ASP A N 2
ATOM 3209 C CA . ASP A 1 87 ? -3.309 0.163 9.142 1.00 0.00 87 ASP A CA 2
ATOM 3210 C C . ASP A 1 87 ? -2.199 -0.810 9.490 1.00 0.00 87 ASP A C 2
ATOM 3211 O O . ASP A 1 87 ? -2.170 -1.933 8.985 1.00 0.00 87 ASP A O 2
ATOM 3220 N N . LYS A 1 88 ? -1.325 -0.390 10.373 1.00 0.00 88 LYS A N 2
ATOM 3221 C CA . LYS A 1 88 ? -0.137 -1.131 10.720 1.00 0.00 88 LYS A CA 2
ATOM 3222 C C . LYS A 1 88 ? -0.438 -2.424 11.504 1.00 0.00 88 LYS A C 2
ATOM 3223 O O . LYS A 1 88 ? 0.350 -3.371 11.463 1.00 0.00 88 LYS A O 2
ATOM 3242 N N . ASP A 1 89 ? -1.563 -2.495 12.193 1.00 0.00 89 ASP A N 2
ATOM 3243 C CA . ASP A 1 89 ? -1.859 -3.701 12.962 1.00 0.00 89 ASP A CA 2
ATOM 3244 C C . ASP A 1 89 ? -2.418 -4.749 12.036 1.00 0.00 89 ASP A C 2
ATOM 3245 O O . ASP A 1 89 ? -2.120 -5.934 12.173 1.00 0.00 89 ASP A O 2
ATOM 3254 N N . VAL A 1 90 ? -3.188 -4.292 11.050 1.00 0.00 90 VAL A N 2
ATOM 3255 C CA . VAL A 1 90 ? -3.679 -5.159 9.976 1.00 0.00 90 VAL A CA 2
ATOM 3256 C C . VAL A 1 90 ? -2.479 -5.761 9.246 1.00 0.00 90 VAL A C 2
ATOM 3257 O O . VAL A 1 90 ? -2.380 -6.983 9.076 1.00 0.00 90 VAL A O 2
ATOM 3270 N N . ILE A 1 91 ? -1.554 -4.882 8.873 1.00 0.00 91 ILE A N 2
ATOM 3271 C CA . ILE A 1 91 ? -0.316 -5.252 8.199 1.00 0.00 91 ILE A CA 2
ATOM 3272 C C . ILE A 1 91 ? 0.472 -6.259 9.033 1.00 0.00 91 ILE A C 2
ATOM 3273 O O . ILE A 1 91 ? 0.913 -7.292 8.526 1.00 0.00 91 ILE A O 2
ATOM 3289 N N . ASN A 1 92 ? 0.618 -5.961 10.308 1.00 0.00 92 ASN A N 2
ATOM 3290 C CA . ASN A 1 92 ? 1.364 -6.815 11.223 1.00 0.00 92 ASN A CA 2
ATOM 3291 C C . ASN A 1 92 ? 0.728 -8.191 11.348 1.00 0.00 92 ASN A C 2
ATOM 3292 O O . ASN A 1 92 ? 1.398 -9.197 11.153 1.00 0.00 92 ASN A O 2
ATOM 3303 N N . LYS A 1 93 ? -0.575 -8.215 11.608 1.00 0.00 93 LYS A N 2
ATOM 3304 C CA . LYS A 1 93 ? -1.320 -9.448 11.832 1.00 0.00 93 LYS A CA 2
ATOM 3305 C C . LYS A 1 93 ? -1.224 -10.337 10.584 1.00 0.00 93 LYS A C 2
ATOM 3306 O O . LYS A 1 93 ? -0.999 -11.549 10.674 1.00 0.00 93 LYS A O 2
ATOM 3325 N N . ALA A 1 94 ? -1.383 -9.717 9.431 1.00 0.00 94 ALA A N 2
ATOM 3326 C CA . ALA A 1 94 ? -1.298 -10.401 8.157 1.00 0.00 94 ALA A CA 2
ATOM 3327 C C . ALA A 1 94 ? 0.097 -10.964 7.932 1.00 0.00 94 ALA A C 2
ATOM 3328 O O . ALA A 1 94 ? 0.260 -12.105 7.482 1.00 0.00 94 ALA A O 2
ATOM 3335 N N . LYS A 1 95 ? 1.096 -10.187 8.283 1.00 0.00 95 LYS A N 2
ATOM 3336 C CA . LYS A 1 95 ? 2.465 -10.574 8.065 1.00 0.00 95 LYS A CA 2
ATOM 3337 C C . LYS A 1 95 ? 2.878 -11.722 8.984 1.00 0.00 95 LYS A C 2
ATOM 3338 O O . LYS A 1 95 ? 3.679 -12.579 8.590 1.00 0.00 95 LYS A O 2
ATOM 3357 N N . GLU A 1 96 ? 2.288 -11.770 10.177 1.00 0.00 96 GLU A N 2
ATOM 3358 C CA . GLU A 1 96 ? 2.503 -12.882 11.117 1.00 0.00 96 GLU A CA 2
ATOM 3359 C C . GLU A 1 96 ? 1.978 -14.173 10.506 1.00 0.00 96 GLU A C 2
ATOM 3360 O O . GLU A 1 96 ? 2.536 -15.261 10.707 1.00 0.00 96 GLU A O 2
ATOM 3372 N N . LEU A 1 97 ? 0.902 -14.038 9.750 1.00 0.00 97 LEU A N 2
ATOM 3373 C CA . LEU A 1 97 ? 0.237 -15.162 9.117 1.00 0.00 97 LEU A CA 2
ATOM 3374 C C . LEU A 1 97 ? 0.959 -15.582 7.841 1.00 0.00 97 LEU A C 2
ATOM 3375 O O . LEU A 1 97 ? 0.677 -16.638 7.276 1.00 0.00 97 LEU A O 2
ATOM 3391 N N . GLY A 1 98 ? 1.886 -14.763 7.398 1.00 0.00 98 GLY A N 2
ATOM 3392 C CA . GLY A 1 98 ? 2.663 -15.095 6.231 1.00 0.00 98 GLY A CA 2
ATOM 3393 C C . GLY A 1 98 ? 2.256 -14.307 5.012 1.00 0.00 98 GLY A C 2
ATOM 3394 O O . GLY A 1 98 ? 2.657 -14.630 3.894 1.00 0.00 98 GLY A O 2
ATOM 3398 N N . VAL A 1 99 ? 1.469 -13.285 5.203 1.00 0.00 99 VAL A N 2
ATOM 3399 C CA . VAL A 1 99 ? 1.037 -12.456 4.102 1.00 0.00 99 VAL A CA 2
ATOM 3400 C C . VAL A 1 99 ? 1.908 -11.219 4.049 1.00 0.00 99 VAL A C 2
ATOM 3401 O O . VAL A 1 99 ? 2.087 -10.537 5.061 1.00 0.00 99 VAL A O 2
ATOM 3414 N N . ASN A 1 100 ? 2.472 -10.936 2.902 1.00 0.00 100 ASN A N 2
ATOM 3415 C CA . ASN A 1 100 ? 3.279 -9.747 2.763 1.00 0.00 100 ASN A CA 2
ATOM 3416 C C . ASN A 1 100 ? 2.382 -8.545 2.592 1.00 0.00 100 ASN A C 2
ATOM 3417 O O . ASN A 1 100 ? 1.912 -8.236 1.488 1.00 0.00 100 ASN A O 2
ATOM 3428 N N . ALA A 1 101 ? 2.060 -7.955 3.702 1.00 0.00 101 ALA A N 2
ATOM 3429 C CA . ALA A 1 101 ? 1.270 -6.774 3.746 1.00 0.00 101 ALA A CA 2
ATOM 3430 C C . ALA A 1 101 ? 2.178 -5.600 3.937 1.00 0.00 101 ALA A C 2
ATOM 3431 O O . ALA A 1 101 ? 3.140 -5.677 4.720 1.00 0.00 101 ALA A O 2
ATOM 3438 N N . ILE A 1 102 ? 1.922 -4.549 3.224 1.00 0.00 102 ILE A N 2
ATOM 3439 C CA . ILE A 1 102 ? 2.697 -3.341 3.331 1.00 0.00 102 ILE A CA 2
ATOM 3440 C C . ILE A 1 102 ? 1.807 -2.105 3.239 1.00 0.00 102 ILE A C 2
ATOM 3441 O O . ILE A 1 102 ? 0.697 -2.179 2.689 1.00 0.00 102 ILE A O 2
ATOM 3457 N N . PRO A 1 103 ? 2.241 -0.982 3.839 1.00 0.00 103 PRO A N 2
ATOM 3458 C CA . PRO A 1 103 ? 1.538 0.296 3.716 1.00 0.00 103 PRO A CA 2
ATOM 3459 C C . PRO A 1 103 ? 1.533 0.786 2.263 1.00 0.00 103 PRO A C 2
ATOM 3460 O O . PRO A 1 103 ? 2.440 0.448 1.474 1.00 0.00 103 PRO A O 2
ATOM 3471 N N . ILE A 1 104 ? 0.560 1.606 1.924 1.00 0.00 104 ILE A N 2
ATOM 3472 C CA . ILE A 1 104 ? 0.387 2.118 0.569 1.00 0.00 104 ILE A CA 2
ATOM 3473 C C . ILE A 1 104 ? 1.596 2.830 0.002 1.00 0.00 104 ILE A C 2
ATOM 3474 O O . ILE A 1 104 ? 1.989 2.591 -1.146 1.00 0.00 104 ILE A O 2
ATOM 3490 N N . GLU A 1 105 ? 2.210 3.649 0.789 1.00 0.00 105 GLU A N 2
ATOM 3491 C CA . GLU A 1 105 ? 3.347 4.398 0.299 1.00 0.00 105 GLU A CA 2
ATOM 3492 C C . GLU A 1 105 ? 4.583 3.511 0.127 1.00 0.00 105 GLU A C 2
ATOM 3493 O O . GLU A 1 105 ? 5.481 3.829 -0.645 1.00 0.00 105 GLU A O 2
ATOM 3505 N N . GLU A 1 106 ? 4.582 2.363 0.788 1.00 0.00 106 GLU A N 2
ATOM 3506 C CA . GLU A 1 106 ? 5.646 1.387 0.627 1.00 0.00 106 GLU A CA 2
ATOM 3507 C C . GLU A 1 106 ? 5.427 0.648 -0.689 1.00 0.00 106 GLU A C 2
ATOM 3508 O O . GLU A 1 106 ? 6.378 0.279 -1.379 1.00 0.00 106 GLU A O 2
ATOM 3520 N N . LEU A 1 107 ? 4.152 0.464 -1.042 1.00 0.00 107 LEU A N 2
ATOM 3521 C CA . LEU A 1 107 ? 3.769 -0.130 -2.321 1.00 0.00 107 LEU A CA 2
ATOM 3522 C C . LEU A 1 107 ? 4.184 0.828 -3.429 1.00 0.00 107 LEU A C 2
ATOM 3523 O O . LEU A 1 107 ? 4.712 0.407 -4.465 1.00 0.00 107 LEU A O 2
ATOM 3539 N N . LEU A 1 108 ? 3.957 2.115 -3.195 1.00 0.00 108 LEU A N 2
ATOM 3540 C CA . LEU A 1 108 ? 4.386 3.151 -4.121 1.00 0.00 108 LEU A CA 2
ATOM 3541 C C . LEU A 1 108 ? 5.898 3.075 -4.287 1.00 0.00 108 LEU A C 2
ATOM 3542 O O . LEU A 1 108 ? 6.400 3.023 -5.402 1.00 0.00 108 LEU A O 2
ATOM 3558 N N . ALA A 1 109 ? 6.600 2.962 -3.162 1.00 0.00 109 ALA A N 2
ATOM 3559 C CA . ALA A 1 109 ? 8.060 2.864 -3.126 1.00 0.00 109 ALA A CA 2
ATOM 3560 C C . ALA A 1 109 ? 8.588 1.611 -3.844 1.00 0.00 109 ALA A C 2
ATOM 3561 O O . ALA A 1 109 ? 9.724 1.585 -4.313 1.00 0.00 109 ALA A O 2
ATOM 3568 N N . SER A 1 110 ? 7.737 0.597 -3.979 1.00 0.00 110 SER A N 2
ATOM 3569 C CA . SER A 1 110 ? 8.111 -0.650 -4.643 1.00 0.00 110 SER A CA 2
ATOM 3570 C C . SER A 1 110 ? 8.173 -0.457 -6.179 1.00 0.00 110 SER A C 2
ATOM 3571 O O . SER A 1 110 ? 8.574 -1.353 -6.926 1.00 0.00 110 SER A O 2
ATOM 3579 N N . SER A 1 111 ? 7.741 0.693 -6.630 1.00 0.00 111 SER A N 2
ATOM 3580 C CA . SER A 1 111 ? 7.814 1.052 -8.021 1.00 0.00 111 SER A CA 2
ATOM 3581 C C . SER A 1 111 ? 8.613 2.350 -8.142 1.00 0.00 111 SER A C 2
ATOM 3582 O O . SER A 1 111 ? 9.400 2.542 -9.084 1.00 0.00 111 SER A O 2
ATOM 3590 N N . LEU A 1 112 ? 8.429 3.212 -7.164 1.00 0.00 112 LEU A N 2
ATOM 3591 C CA . LEU A 1 112 ? 9.031 4.509 -7.129 1.00 0.00 112 LEU A CA 2
ATOM 3592 C C . LEU A 1 112 ? 9.736 4.711 -5.805 1.00 0.00 112 LEU A C 2
ATOM 3593 O O . LEU A 1 112 ? 9.102 5.094 -4.823 1.00 0.00 112 LEU A O 2
ATOM 3609 N N . GLU A 1 113 ? 11.015 4.429 -5.747 1.00 0.00 113 GLU A N 2
ATOM 3610 C CA . GLU A 1 113 ? 11.758 4.685 -4.517 1.00 0.00 113 GLU A CA 2
ATOM 3611 C C . GLU A 1 113 ? 12.000 6.175 -4.416 1.00 0.00 113 GLU A C 2
ATOM 3612 O O . GLU A 1 113 ? 12.024 6.759 -3.326 1.00 0.00 113 GLU A O 2
ATOM 3624 N N . HIS A 1 114 ? 12.159 6.788 -5.570 1.00 0.00 114 HIS A N 2
ATOM 3625 C CA . HIS A 1 114 ? 12.130 8.217 -5.663 1.00 0.00 114 HIS A CA 2
ATOM 3626 C C . HIS A 1 114 ? 10.736 8.556 -6.148 1.00 0.00 114 HIS A C 2
ATOM 3627 O O . HIS A 1 114 ? 10.279 8.020 -7.169 1.00 0.00 114 HIS A O 2
ATOM 3642 N N . HIS A 1 115 ? 10.046 9.350 -5.375 1.00 0.00 115 HIS A N 2
ATOM 3643 C CA . HIS A 1 115 ? 8.631 9.646 -5.577 1.00 0.00 115 HIS A CA 2
ATOM 3644 C C . HIS A 1 115 ? 8.390 10.524 -6.822 1.00 0.00 115 HIS A C 2
ATOM 3645 O O . HIS A 1 115 ? 8.234 11.737 -6.725 1.00 0.00 115 HIS A O 2
ATOM 3660 N N . HIS A 1 116 ? 8.414 9.884 -7.987 1.00 0.00 116 HIS A N 2
ATOM 3661 C CA . HIS A 1 116 ? 8.236 10.558 -9.270 1.00 0.00 116 HIS A CA 2
ATOM 3662 C C . HIS A 1 116 ? 6.764 10.876 -9.517 1.00 0.00 116 HIS A C 2
ATOM 3663 O O . HIS A 1 116 ? 6.433 11.959 -9.992 1.00 0.00 116 HIS A O 2
ATOM 3678 N N . HIS A 1 117 ? 5.886 9.934 -9.208 1.00 0.00 117 HIS A N 2
ATOM 3679 C CA . HIS A 1 117 ? 4.452 10.197 -9.308 1.00 0.00 117 HIS A CA 2
ATOM 3680 C C . HIS A 1 117 ? 4.060 11.046 -8.129 1.00 0.00 117 HIS A C 2
ATOM 3681 O O . HIS A 1 117 ? 4.249 10.641 -6.989 1.00 0.00 117 HIS A O 2
ATOM 3696 N N . HIS A 1 118 ? 3.565 12.221 -8.389 1.00 0.00 118 HIS A N 2
ATOM 3697 C CA . HIS A 1 118 ? 3.240 13.145 -7.334 1.00 0.00 118 HIS A CA 2
ATOM 3698 C C . HIS A 1 118 ? 1.746 13.170 -7.125 1.00 0.00 118 HIS A C 2
ATOM 3699 O O . HIS A 1 118 ? 0.981 13.313 -8.089 1.00 0.00 118 HIS A O 2
ATOM 3714 N N . HIS A 1 119 ? 1.331 12.998 -5.900 1.00 0.00 119 HIS A N 2
ATOM 3715 C CA . HIS A 1 119 ? -0.062 13.059 -5.537 1.00 0.00 119 HIS A CA 2
ATOM 3716 C C . HIS A 1 119 ? -0.148 13.398 -4.075 1.00 0.00 119 HIS A C 2
ATOM 3717 O O . HIS A 1 119 ? 0.188 12.539 -3.244 1.00 0.00 119 HIS A O 2
ATOM 3733 N N . MET A 1 1 ? 0.955 -10.603 -10.474 1.00 0.00 1 MET A N 3
ATOM 3734 C CA . MET A 1 1 ? 0.758 -10.974 -9.082 1.00 0.00 1 MET A CA 3
ATOM 3735 C C . MET A 1 1 ? -0.482 -10.260 -8.604 1.00 0.00 1 MET A C 3
ATOM 3736 O O . MET A 1 1 ? -0.800 -9.167 -9.108 1.00 0.00 1 MET A O 3
ATOM 3752 N N . PHE A 1 2 ? -1.198 -10.854 -7.680 1.00 0.00 2 PHE A N 3
ATOM 3753 C CA . PHE A 1 2 ? -2.400 -10.246 -7.178 1.00 0.00 2 PHE A CA 3
ATOM 3754 C C . PHE A 1 2 ? -2.059 -9.328 -6.025 1.00 0.00 2 PHE A C 3
ATOM 3755 O O . PHE A 1 2 ? -1.091 -9.575 -5.290 1.00 0.00 2 PHE A O 3
ATOM 3772 N N . ALA A 1 3 ? -2.808 -8.277 -5.891 1.00 0.00 3 ALA A N 3
ATOM 3773 C CA . ALA A 1 3 ? -2.643 -7.344 -4.811 1.00 0.00 3 ALA A CA 3
ATOM 3774 C C . ALA A 1 3 ? -3.993 -7.085 -4.195 1.00 0.00 3 ALA A C 3
ATOM 3775 O O . ALA A 1 3 ? -4.852 -6.473 -4.811 1.00 0.00 3 ALA A O 3
ATOM 3782 N N . VAL A 1 4 ? -4.187 -7.560 -3.008 1.00 0.00 4 VAL A N 3
ATOM 3783 C CA . VAL A 1 4 ? -5.458 -7.438 -2.349 1.00 0.00 4 VAL A CA 3
ATOM 3784 C C . VAL A 1 4 ? -5.464 -6.180 -1.502 1.00 0.00 4 VAL A C 3
ATOM 3785 O O . VAL A 1 4 ? -4.501 -5.889 -0.781 1.00 0.00 4 VAL A O 3
ATOM 3798 N N . ILE A 1 5 ? -6.509 -5.430 -1.629 1.00 0.00 5 ILE A N 3
ATOM 3799 C CA . ILE A 1 5 ? -6.657 -4.187 -0.936 1.00 0.00 5 ILE A CA 3
ATOM 3800 C C . ILE A 1 5 ? -7.450 -4.388 0.346 1.00 0.00 5 ILE A C 3
ATOM 3801 O O . ILE A 1 5 ? -8.500 -5.033 0.344 1.00 0.00 5 ILE A O 3
ATOM 3817 N N . SER A 1 6 ? -6.933 -3.875 1.433 1.00 0.00 6 SER A N 3
ATOM 3818 C CA . SER A 1 6 ? -7.651 -3.893 2.670 1.00 0.00 6 SER A CA 3
ATOM 3819 C C . SER A 1 6 ? -8.486 -2.608 2.770 1.00 0.00 6 SER A C 3
ATOM 3820 O O . SER A 1 6 ? -8.103 -1.581 2.201 1.00 0.00 6 SER A O 3
ATOM 3828 N N . PRO A 1 7 ? -9.625 -2.627 3.504 1.00 0.00 7 PRO A N 3
ATOM 3829 C CA . PRO A 1 7 ? -10.517 -1.446 3.669 1.00 0.00 7 PRO A CA 3
ATOM 3830 C C . PRO A 1 7 ? -9.811 -0.203 4.255 1.00 0.00 7 PRO A C 3
ATOM 3831 O O . PRO A 1 7 ? -10.344 0.898 4.213 1.00 0.00 7 PRO A O 3
ATOM 3842 N N . SER A 1 8 ? -8.611 -0.394 4.767 1.00 0.00 8 SER A N 3
ATOM 3843 C CA . SER A 1 8 ? -7.817 0.677 5.333 1.00 0.00 8 SER A CA 3
ATOM 3844 C C . SER A 1 8 ? -7.077 1.460 4.235 1.00 0.00 8 SER A C 3
ATOM 3845 O O . SER A 1 8 ? -6.482 2.489 4.494 1.00 0.00 8 SER A O 3
ATOM 3853 N N . ALA A 1 9 ? -7.110 0.949 3.022 1.00 0.00 9 ALA A N 3
ATOM 3854 C CA . ALA A 1 9 ? -6.347 1.525 1.928 1.00 0.00 9 ALA A CA 3
ATOM 3855 C C . ALA A 1 9 ? -7.234 2.336 0.982 1.00 0.00 9 ALA A C 3
ATOM 3856 O O . ALA A 1 9 ? -6.814 2.716 -0.116 1.00 0.00 9 ALA A O 3
ATOM 3863 N N . PHE A 1 10 ? -8.438 2.633 1.406 1.00 0.00 10 PHE A N 3
ATOM 3864 C CA . PHE A 1 10 ? -9.348 3.378 0.574 1.00 0.00 10 PHE A CA 3
ATOM 3865 C C . PHE A 1 10 ? -8.987 4.858 0.556 1.00 0.00 10 PHE A C 3
ATOM 3866 O O . PHE A 1 10 ? -8.367 5.378 1.479 1.00 0.00 10 PHE A O 3
ATOM 3883 N N . GLY A 1 11 ? -9.336 5.507 -0.531 1.00 0.00 11 GLY A N 3
ATOM 3884 C CA . GLY A 1 11 ? -9.007 6.911 -0.752 1.00 0.00 11 GLY A CA 3
ATOM 3885 C C . GLY A 1 11 ? -7.653 7.042 -1.431 1.00 0.00 11 GLY A C 3
ATOM 3886 O O . GLY A 1 11 ? -7.456 7.879 -2.299 1.00 0.00 11 GLY A O 3
ATOM 3890 N N . LYS A 1 12 ? -6.741 6.166 -1.073 1.00 0.00 12 LYS A N 3
ATOM 3891 C CA . LYS A 1 12 ? -5.465 6.045 -1.724 1.00 0.00 12 LYS A CA 3
ATOM 3892 C C . LYS A 1 12 ? -5.533 4.948 -2.751 1.00 0.00 12 LYS A C 3
ATOM 3893 O O . LYS A 1 12 ? -4.578 4.682 -3.476 1.00 0.00 12 LYS A O 3
ATOM 3912 N N . LEU A 1 13 ? -6.695 4.350 -2.792 1.00 0.00 13 LEU A N 3
ATOM 3913 C CA . LEU A 1 13 ? -7.073 3.290 -3.691 1.00 0.00 13 LEU A CA 3
ATOM 3914 C C . LEU A 1 13 ? -6.817 3.698 -5.147 1.00 0.00 13 LEU A C 3
ATOM 3915 O O . LEU A 1 13 ? -6.350 2.909 -5.951 1.00 0.00 13 LEU A O 3
ATOM 3931 N N . LYS A 1 14 ? -7.089 4.953 -5.443 1.00 0.00 14 LYS A N 3
ATOM 3932 C CA . LYS A 1 14 ? -6.901 5.498 -6.775 1.00 0.00 14 LYS A CA 3
ATOM 3933 C C . LYS A 1 14 ? -5.412 5.686 -7.061 1.00 0.00 14 LYS A C 3
ATOM 3934 O O . LYS A 1 14 ? -4.927 5.350 -8.148 1.00 0.00 14 LYS A O 3
ATOM 3953 N N . GLU A 1 15 ? -4.685 6.173 -6.059 1.00 0.00 15 GLU A N 3
ATOM 3954 C CA . GLU A 1 15 ? -3.272 6.453 -6.203 1.00 0.00 15 GLU A CA 3
ATOM 3955 C C . GLU A 1 15 ? -2.454 5.192 -6.412 1.00 0.00 15 GLU A C 3
ATOM 3956 O O . GLU A 1 15 ? -1.710 5.115 -7.364 1.00 0.00 15 GLU A O 3
ATOM 3968 N N . ILE A 1 16 ? -2.630 4.189 -5.558 1.00 0.00 16 ILE A N 3
ATOM 3969 C CA . ILE A 1 16 ? -1.874 2.924 -5.690 1.00 0.00 16 ILE A CA 3
ATOM 3970 C C . ILE A 1 16 ? -2.131 2.258 -7.042 1.00 0.00 16 ILE A C 3
ATOM 3971 O O . ILE A 1 16 ? -1.203 1.772 -7.704 1.00 0.00 16 ILE A O 3
ATOM 3987 N N . LEU A 1 17 ? -3.377 2.304 -7.458 1.00 0.00 17 LEU A N 3
ATOM 3988 C CA . LEU A 1 17 ? -3.822 1.700 -8.678 1.00 0.00 17 LEU A CA 3
ATOM 3989 C C . LEU A 1 17 ? -3.209 2.386 -9.890 1.00 0.00 17 LEU A C 3
ATOM 3990 O O . LEU A 1 17 ? -2.659 1.726 -10.753 1.00 0.00 17 LEU A O 3
ATOM 4006 N N . GLY A 1 18 ? -3.269 3.707 -9.916 1.00 0.00 18 GLY A N 3
ATOM 4007 C CA . GLY A 1 18 ? -2.789 4.449 -11.066 1.00 0.00 18 GLY A CA 3
ATOM 4008 C C . GLY A 1 18 ? -1.288 4.682 -11.076 1.00 0.00 18 GLY A C 3
ATOM 4009 O O . GLY A 1 18 ? -0.669 4.698 -12.144 1.00 0.00 18 GLY A O 3
ATOM 4013 N N . SER A 1 19 ? -0.703 4.840 -9.911 1.00 0.00 19 SER A N 3
ATOM 4014 C CA . SER A 1 19 ? 0.710 5.150 -9.794 1.00 0.00 19 SER A CA 3
ATOM 4015 C C . SER A 1 19 ? 1.566 3.908 -10.049 1.00 0.00 19 SER A C 3
ATOM 4016 O O . SER A 1 19 ? 2.532 3.948 -10.843 1.00 0.00 19 SER A O 3
ATOM 4024 N N . ASN A 1 20 ? 1.202 2.793 -9.442 1.00 0.00 20 ASN A N 3
ATOM 4025 C CA . ASN A 1 20 ? 2.013 1.609 -9.598 1.00 0.00 20 ASN A CA 3
ATOM 4026 C C . ASN A 1 20 ? 1.528 0.772 -10.760 1.00 0.00 20 ASN A C 3
ATOM 4027 O O . ASN A 1 20 ? 2.338 0.419 -11.632 1.00 0.00 20 ASN A O 3
ATOM 4038 N N . LYS A 1 21 ? 0.190 0.527 -10.832 1.00 0.00 21 LYS A N 3
ATOM 4039 C CA . LYS A 1 21 ? -0.387 -0.400 -11.833 1.00 0.00 21 LYS A CA 3
ATOM 4040 C C . LYS A 1 21 ? 0.301 -1.741 -11.562 1.00 0.00 21 LYS A C 3
ATOM 4041 O O . LYS A 1 21 ? 0.474 -2.095 -10.397 1.00 0.00 21 LYS A O 3
ATOM 4060 N N . ASN A 1 22 ? 0.617 -2.504 -12.608 1.00 0.00 22 ASN A N 3
ATOM 4061 C CA . ASN A 1 22 ? 1.540 -3.674 -12.521 1.00 0.00 22 ASN A CA 3
ATOM 4062 C C . ASN A 1 22 ? 0.994 -4.887 -11.719 1.00 0.00 22 ASN A C 3
ATOM 4063 O O . ASN A 1 22 ? 1.505 -5.998 -11.840 1.00 0.00 22 ASN A O 3
ATOM 4074 N N . TYR A 1 23 ? -0.044 -4.704 -10.976 1.00 0.00 23 TYR A N 3
ATOM 4075 C CA . TYR A 1 23 ? -0.613 -5.773 -10.194 1.00 0.00 23 TYR A CA 3
ATOM 4076 C C . TYR A 1 23 ? -2.055 -5.959 -10.534 1.00 0.00 23 TYR A C 3
ATOM 4077 O O . TYR A 1 23 ? -2.701 -5.045 -11.056 1.00 0.00 23 TYR A O 3
ATOM 4095 N N . LYS A 1 24 ? -2.562 -7.131 -10.264 1.00 0.00 24 LYS A N 3
ATOM 4096 C CA . LYS A 1 24 ? -3.961 -7.375 -10.401 1.00 0.00 24 LYS A CA 3
ATOM 4097 C C . LYS A 1 24 ? -4.568 -7.111 -9.043 1.00 0.00 24 LYS A C 3
ATOM 4098 O O . LYS A 1 24 ? -4.454 -7.929 -8.126 1.00 0.00 24 LYS A O 3
ATOM 4117 N N . PHE A 1 25 ? -5.112 -5.940 -8.896 1.00 0.00 25 PHE A N 3
ATOM 4118 C CA . PHE A 1 25 ? -5.669 -5.507 -7.645 1.00 0.00 25 PHE A CA 3
ATOM 4119 C C . PHE A 1 25 ? -7.003 -6.180 -7.395 1.00 0.00 25 PHE A C 3
ATOM 4120 O O . PHE A 1 25 ? -7.866 -6.218 -8.275 1.00 0.00 25 PHE A O 3
ATOM 4137 N N . VAL A 1 26 ? -7.145 -6.726 -6.219 1.00 0.00 26 VAL A N 3
ATOM 4138 C CA . VAL A 1 26 ? -8.322 -7.451 -5.826 1.00 0.00 26 VAL A CA 3
ATOM 4139 C C . VAL A 1 26 ? -8.892 -6.827 -4.561 1.00 0.00 26 VAL A C 3
ATOM 4140 O O . VAL A 1 26 ? -8.152 -6.506 -3.628 1.00 0.00 26 VAL A O 3
ATOM 4153 N N . ILE A 1 27 ? -10.166 -6.632 -4.546 1.00 0.00 27 ILE A N 3
ATOM 4154 C CA . ILE A 1 27 ? -10.849 -6.138 -3.396 1.00 0.00 27 ILE A CA 3
ATOM 4155 C C . ILE A 1 27 ? -11.847 -7.211 -2.943 1.00 0.00 27 ILE A C 3
ATOM 4156 O O . ILE A 1 27 ? -12.294 -8.035 -3.755 1.00 0.00 27 ILE A O 3
ATOM 4172 N N . THR A 1 28 ? -12.155 -7.236 -1.686 1.00 0.00 28 THR A N 3
ATOM 4173 C CA . THR A 1 28 ? -13.022 -8.229 -1.141 1.00 0.00 28 THR A CA 3
ATOM 4174 C C . THR A 1 28 ? -14.481 -7.776 -1.153 1.00 0.00 28 THR A C 3
ATOM 4175 O O . THR A 1 28 ? -14.784 -6.600 -1.425 1.00 0.00 28 THR A O 3
ATOM 4186 N N . THR A 1 29 ? -15.372 -8.695 -0.850 1.00 0.00 29 THR A N 3
ATOM 4187 C CA . THR A 1 29 ? -16.780 -8.414 -0.759 1.00 0.00 29 THR A CA 3
ATOM 4188 C C . THR A 1 29 ? -17.099 -7.466 0.400 1.00 0.00 29 THR A C 3
ATOM 4189 O O . THR A 1 29 ? -17.949 -6.580 0.276 1.00 0.00 29 THR A O 3
ATOM 4200 N N . LEU A 1 30 ? -16.408 -7.628 1.513 1.00 0.00 30 LEU A N 3
ATOM 4201 C CA . LEU A 1 30 ? -16.587 -6.718 2.628 1.00 0.00 30 LEU A CA 3
ATOM 4202 C C . LEU A 1 30 ? -15.861 -5.409 2.358 1.00 0.00 30 LEU A C 3
ATOM 4203 O O . LEU A 1 30 ? -16.174 -4.381 2.941 1.00 0.00 30 LEU A O 3
ATOM 4219 N N . GLY A 1 31 ? -14.902 -5.460 1.448 1.00 0.00 31 GLY A N 3
ATOM 4220 C CA . GLY A 1 31 ? -14.190 -4.279 1.044 1.00 0.00 31 GLY A CA 3
ATOM 4221 C C . GLY A 1 31 ? -15.074 -3.367 0.223 1.00 0.00 31 GLY A C 3
ATOM 4222 O O . GLY A 1 31 ? -15.219 -2.182 0.536 1.00 0.00 31 GLY A O 3
ATOM 4226 N N . VAL A 1 32 ? -15.706 -3.928 -0.809 1.00 0.00 32 VAL A N 3
ATOM 4227 C CA . VAL A 1 32 ? -16.590 -3.142 -1.668 1.00 0.00 32 VAL A CA 3
ATOM 4228 C C . VAL A 1 32 ? -17.789 -2.596 -0.898 1.00 0.00 32 VAL A C 3
ATOM 4229 O O . VAL A 1 32 ? -18.167 -1.443 -1.078 1.00 0.00 32 VAL A O 3
ATOM 4242 N N . SER A 1 33 ? -18.340 -3.396 0.001 1.00 0.00 33 SER A N 3
ATOM 4243 C CA . SER A 1 33 ? -19.488 -2.982 0.766 1.00 0.00 33 SER A CA 3
ATOM 4244 C C . SER A 1 33 ? -19.123 -1.900 1.779 1.00 0.00 33 SER A C 3
ATOM 4245 O O . SER A 1 33 ? -19.912 -0.978 2.020 1.00 0.00 33 SER A O 3
ATOM 4253 N N . PHE A 1 34 ? -17.912 -1.986 2.340 1.00 0.00 34 PHE A N 3
ATOM 4254 C CA . PHE A 1 34 ? -17.428 -0.974 3.265 1.00 0.00 34 PHE A CA 3
ATOM 4255 C C . PHE A 1 34 ? -17.275 0.345 2.522 1.00 0.00 34 PHE A C 3
ATOM 4256 O O . PHE A 1 34 ? -17.588 1.411 3.051 1.00 0.00 34 PHE A O 3
ATOM 4273 N N . ALA A 1 35 ? -16.822 0.261 1.288 1.00 0.00 35 ALA A N 3
ATOM 4274 C CA . ALA A 1 35 ? -16.678 1.426 0.449 1.00 0.00 35 ALA A CA 3
ATOM 4275 C C . ALA A 1 35 ? -18.046 2.009 0.102 1.00 0.00 35 ALA A C 3
ATOM 4276 O O . ALA A 1 35 ? -18.252 3.210 0.217 1.00 0.00 35 ALA A O 3
ATOM 4283 N N . ILE A 1 36 ? -18.982 1.143 -0.280 1.00 0.00 36 ILE A N 3
ATOM 4284 C CA . ILE A 1 36 ? -20.353 1.550 -0.629 1.00 0.00 36 ILE A CA 3
ATOM 4285 C C . ILE A 1 36 ? -21.048 2.279 0.537 1.00 0.00 36 ILE A C 3
ATOM 4286 O O . ILE A 1 36 ? -21.574 3.378 0.357 1.00 0.00 36 ILE A O 3
ATOM 4302 N N . LYS A 1 37 ? -21.009 1.692 1.731 1.00 0.00 37 LYS A N 3
ATOM 4303 C CA . LYS A 1 37 ? -21.683 2.289 2.897 1.00 0.00 37 LYS A CA 3
ATOM 4304 C C . LYS A 1 37 ? -21.010 3.585 3.355 1.00 0.00 37 LYS A C 3
ATOM 4305 O O . LYS A 1 37 ? -21.658 4.470 3.923 1.00 0.00 37 LYS A O 3
ATOM 4324 N N . SER A 1 38 ? -19.732 3.710 3.093 1.00 0.00 38 SER A N 3
ATOM 4325 C CA . SER A 1 38 ? -19.005 4.888 3.503 1.00 0.00 38 SER A CA 3
ATOM 4326 C C . SER A 1 38 ? -19.011 5.948 2.390 1.00 0.00 38 SER A C 3
ATOM 4327 O O . SER A 1 38 ? -18.547 7.069 2.586 1.00 0.00 38 SER A O 3
ATOM 4335 N N . GLY A 1 39 ? -19.553 5.578 1.229 1.00 0.00 39 GLY A N 3
ATOM 4336 C CA . GLY A 1 39 ? -19.632 6.494 0.110 1.00 0.00 39 GLY A CA 3
ATOM 4337 C C . GLY A 1 39 ? -18.279 6.754 -0.516 1.00 0.00 39 GLY A C 3
ATOM 4338 O O . GLY A 1 39 ? -17.947 7.893 -0.853 1.00 0.00 39 GLY A O 3
ATOM 4342 N N . ILE A 1 40 ? -17.500 5.718 -0.640 1.00 0.00 40 ILE A N 3
ATOM 4343 C CA . ILE A 1 40 ? -16.170 5.807 -1.198 1.00 0.00 40 ILE A CA 3
ATOM 4344 C C . ILE A 1 40 ? -16.201 5.328 -2.652 1.00 0.00 40 ILE A C 3
ATOM 4345 O O . ILE A 1 40 ? -17.004 4.435 -3.001 1.00 0.00 40 ILE A O 3
ATOM 4361 N N . ASP A 1 41 ? -15.359 5.923 -3.493 1.00 0.00 41 ASP A N 3
ATOM 4362 C CA . ASP A 1 41 ? -15.269 5.550 -4.902 1.00 0.00 41 ASP A CA 3
ATOM 4363 C C . ASP A 1 41 ? -14.604 4.200 -5.072 1.00 0.00 41 ASP A C 3
ATOM 4364 O O . ASP A 1 41 ? -13.379 4.107 -5.232 1.00 0.00 41 ASP A O 3
ATOM 4373 N N . ILE A 1 42 ? -15.380 3.166 -4.978 1.00 0.00 42 ILE A N 3
ATOM 4374 C CA . ILE A 1 42 ? -14.892 1.828 -5.239 1.00 0.00 42 ILE A CA 3
ATOM 4375 C C . ILE A 1 42 ? -15.107 1.543 -6.727 1.00 0.00 42 ILE A C 3
ATOM 4376 O O . ILE A 1 42 ? -14.370 0.793 -7.363 1.00 0.00 42 ILE A O 3
ATOM 4392 N N . ASP A 1 43 ? -16.066 2.256 -7.268 1.00 0.00 43 ASP A N 3
ATOM 4393 C CA . ASP A 1 43 ? -16.485 2.181 -8.655 1.00 0.00 43 ASP A CA 3
ATOM 4394 C C . ASP A 1 43 ? -15.353 2.570 -9.591 1.00 0.00 43 ASP A C 3
ATOM 4395 O O . ASP A 1 43 ? -15.111 1.906 -10.589 1.00 0.00 43 ASP A O 3
ATOM 4404 N N . SER A 1 44 ? -14.615 3.602 -9.221 1.00 0.00 44 SER A N 3
ATOM 4405 C CA . SER A 1 44 ? -13.533 4.091 -10.040 1.00 0.00 44 SER A CA 3
ATOM 4406 C C . SER A 1 44 ? -12.353 3.103 -9.987 1.00 0.00 44 SER A C 3
ATOM 4407 O O . SER A 1 44 ? -11.584 2.982 -10.932 1.00 0.00 44 SER A O 3
ATOM 4415 N N . ALA A 1 45 ? -12.258 2.358 -8.901 1.00 0.00 45 ALA A N 3
ATOM 4416 C CA . ALA A 1 45 ? -11.208 1.379 -8.748 1.00 0.00 45 ALA A CA 3
ATOM 4417 C C . ALA A 1 45 ? -11.516 0.175 -9.620 1.00 0.00 45 ALA A C 3
ATOM 4418 O O . ALA A 1 45 ? -10.658 -0.297 -10.393 1.00 0.00 45 ALA A O 3
ATOM 4425 N N . LEU A 1 46 ? -12.758 -0.291 -9.528 1.00 0.00 46 LEU A N 3
ATOM 4426 C CA . LEU A 1 46 ? -13.237 -1.418 -10.320 1.00 0.00 46 LEU A CA 3
ATOM 4427 C C . LEU A 1 46 ? -13.063 -1.097 -11.795 1.00 0.00 46 LEU A C 3
ATOM 4428 O O . LEU A 1 46 ? -12.552 -1.909 -12.564 1.00 0.00 46 LEU A O 3
ATOM 4444 N N . ASP A 1 47 ? -13.429 0.126 -12.147 1.00 0.00 47 ASP A N 3
ATOM 4445 C CA . ASP A 1 47 ? -13.309 0.660 -13.505 1.00 0.00 47 ASP A CA 3
ATOM 4446 C C . ASP A 1 47 ? -11.891 0.526 -14.049 1.00 0.00 47 ASP A C 3
ATOM 4447 O O . ASP A 1 47 ? -11.684 0.025 -15.156 1.00 0.00 47 ASP A O 3
ATOM 4456 N N . ARG A 1 48 ? -10.918 0.920 -13.252 1.00 0.00 48 ARG A N 3
ATOM 4457 C CA . ARG A 1 48 ? -9.529 0.952 -13.706 1.00 0.00 48 ARG A CA 3
ATOM 4458 C C . ARG A 1 48 ? -8.827 -0.403 -13.571 1.00 0.00 48 ARG A C 3
ATOM 4459 O O . ARG A 1 48 ? -7.636 -0.521 -13.858 1.00 0.00 48 ARG A O 3
ATOM 4480 N N . GLY A 1 49 ? -9.540 -1.408 -13.111 1.00 0.00 49 GLY A N 3
ATOM 4481 C CA . GLY A 1 49 ? -8.971 -2.743 -13.147 1.00 0.00 49 GLY A CA 3
ATOM 4482 C C . GLY A 1 49 ? -8.924 -3.488 -11.831 1.00 0.00 49 GLY A C 3
ATOM 4483 O O . GLY A 1 49 ? -8.317 -4.563 -11.763 1.00 0.00 49 GLY A O 3
ATOM 4487 N N . VAL A 1 50 ? -9.523 -2.952 -10.795 1.00 0.00 50 VAL A N 3
ATOM 4488 C CA . VAL A 1 50 ? -9.591 -3.681 -9.535 1.00 0.00 50 VAL A CA 3
ATOM 4489 C C . VAL A 1 50 ? -10.742 -4.681 -9.609 1.00 0.00 50 VAL A C 3
ATOM 4490 O O . VAL A 1 50 ? -11.866 -4.316 -9.974 1.00 0.00 50 VAL A O 3
ATOM 4503 N N . ILE A 1 51 ? -10.465 -5.923 -9.312 1.00 0.00 51 ILE A N 3
ATOM 4504 C CA . ILE A 1 51 ? -11.477 -6.957 -9.357 1.00 0.00 51 ILE A CA 3
ATOM 4505 C C . ILE A 1 51 ? -11.940 -7.283 -7.953 1.00 0.00 51 ILE A C 3
ATOM 4506 O O . ILE A 1 51 ? -11.245 -7.000 -6.991 1.00 0.00 51 ILE A O 3
ATOM 4522 N N . VAL A 1 52 ? -13.098 -7.862 -7.837 1.00 0.00 52 VAL A N 3
ATOM 4523 C CA . VAL A 1 52 ? -13.646 -8.203 -6.545 1.00 0.00 52 VAL A CA 3
ATOM 4524 C C . VAL A 1 52 ? -13.760 -9.721 -6.405 1.00 0.00 52 VAL A C 3
ATOM 4525 O O . VAL A 1 52 ? -14.120 -10.414 -7.364 1.00 0.00 52 VAL A O 3
ATOM 4538 N N . ARG A 1 53 ? -13.404 -10.242 -5.253 1.00 0.00 53 ARG A N 3
ATOM 4539 C CA . ARG A 1 53 ? -13.545 -11.656 -4.998 1.00 0.00 53 ARG A CA 3
ATOM 4540 C C . ARG A 1 53 ? -14.006 -11.874 -3.567 1.00 0.00 53 ARG A C 3
ATOM 4541 O O . ARG A 1 53 ? -13.576 -11.166 -2.652 1.00 0.00 53 ARG A O 3
ATOM 4562 N N . ALA A 1 54 ? -14.898 -12.813 -3.389 1.00 0.00 54 ALA A N 3
ATOM 4563 C CA . ALA A 1 54 ? -15.344 -13.193 -2.080 1.00 0.00 54 ALA A CA 3
ATOM 4564 C C . ALA A 1 54 ? -14.438 -14.288 -1.562 1.00 0.00 54 ALA A C 3
ATOM 4565 O O . ALA A 1 54 ? -13.837 -15.039 -2.351 1.00 0.00 54 ALA A O 3
ATOM 4572 N N . PHE A 1 55 ? -14.305 -14.375 -0.273 1.00 0.00 55 PHE A N 3
ATOM 4573 C CA . PHE A 1 55 ? -13.516 -15.414 0.310 1.00 0.00 55 PHE A CA 3
ATOM 4574 C C . PHE A 1 55 ? -14.403 -16.638 0.430 1.00 0.00 55 PHE A C 3
ATOM 4575 O O . PHE A 1 55 ? -15.346 -16.652 1.204 1.00 0.00 55 PHE A O 3
ATOM 4592 N N . SER A 1 56 ? -14.125 -17.619 -0.399 1.00 0.00 56 SER A N 3
ATOM 4593 C CA . SER A 1 56 ? -14.923 -18.833 -0.505 1.00 0.00 56 SER A CA 3
ATOM 4594 C C . SER A 1 56 ? -14.965 -19.597 0.836 1.00 0.00 56 SER A C 3
ATOM 4595 O O . SER A 1 56 ? -15.996 -20.183 1.216 1.00 0.00 56 SER A O 3
ATOM 4603 N N . HIS A 1 57 ? -13.859 -19.547 1.567 1.00 0.00 57 HIS A N 3
ATOM 4604 C CA . HIS A 1 57 ? -13.760 -20.240 2.842 1.00 0.00 57 HIS A CA 3
ATOM 4605 C C . HIS A 1 57 ? -14.456 -19.400 3.883 1.00 0.00 57 HIS A C 3
ATOM 4606 O O . HIS A 1 57 ? -14.565 -18.189 3.730 1.00 0.00 57 HIS A O 3
ATOM 4621 N N . LYS A 1 58 ? -14.923 -20.018 4.909 1.00 0.00 58 LYS A N 3
ATOM 4622 C CA . LYS A 1 58 ? -15.537 -19.304 5.993 1.00 0.00 58 LYS A CA 3
ATOM 4623 C C . LYS A 1 58 ? -14.484 -19.079 7.068 1.00 0.00 58 LYS A C 3
ATOM 4624 O O . LYS A 1 58 ? -13.995 -20.037 7.680 1.00 0.00 58 LYS A O 3
ATOM 4643 N N . PRO A 1 59 ? -14.073 -17.827 7.265 1.00 0.00 59 PRO A N 3
ATOM 4644 C CA . PRO A 1 59 ? -12.999 -17.485 8.188 1.00 0.00 59 PRO A CA 3
ATOM 4645 C C . PRO A 1 59 ? -13.469 -17.448 9.644 1.00 0.00 59 PRO A C 3
ATOM 4646 O O . PRO A 1 59 ? -14.665 -17.322 9.918 1.00 0.00 59 PRO A O 3
ATOM 4657 N N . PRO A 1 60 ? -12.557 -17.606 10.595 1.00 0.00 60 PRO A N 3
ATOM 4658 C CA . PRO A 1 60 ? -12.888 -17.494 11.999 1.00 0.00 60 PRO A CA 3
ATOM 4659 C C . PRO A 1 60 ? -12.905 -16.028 12.443 1.00 0.00 60 PRO A C 3
ATOM 4660 O O . PRO A 1 60 ? -12.530 -15.125 11.672 1.00 0.00 60 PRO A O 3
ATOM 4671 N N . LYS A 1 61 ? -13.355 -15.793 13.649 1.00 0.00 61 LYS A N 3
ATOM 4672 C CA . LYS A 1 61 ? -13.345 -14.462 14.200 1.00 0.00 61 LYS A CA 3
ATOM 4673 C C . LYS A 1 61 ? -11.986 -14.182 14.781 1.00 0.00 61 LYS A C 3
ATOM 4674 O O . LYS A 1 61 ? -11.492 -14.935 15.638 1.00 0.00 61 LYS A O 3
ATOM 4693 N N . VAL A 1 62 ? -11.379 -13.145 14.298 1.00 0.00 62 VAL A N 3
ATOM 4694 C CA . VAL A 1 62 ? -10.061 -12.761 14.705 1.00 0.00 62 VAL A CA 3
ATOM 4695 C C . VAL A 1 62 ? -10.140 -11.969 15.999 1.00 0.00 62 VAL A C 3
ATOM 4696 O O . VAL A 1 62 ? -10.850 -10.960 16.089 1.00 0.00 62 VAL A O 3
ATOM 4709 N N . GLY A 1 63 ? -9.411 -12.423 16.988 1.00 0.00 63 GLY A N 3
ATOM 4710 C CA . GLY A 1 63 ? -9.387 -11.774 18.273 1.00 0.00 63 GLY A CA 3
ATOM 4711 C C . GLY A 1 63 ? -8.465 -10.579 18.279 1.00 0.00 63 GLY A C 3
ATOM 4712 O O . GLY A 1 63 ? -7.454 -10.577 18.974 1.00 0.00 63 GLY A O 3
ATOM 4716 N N . ASN A 1 64 ? -8.802 -9.599 17.456 1.00 0.00 64 ASN A N 3
ATOM 4717 C CA . ASN A 1 64 ? -8.092 -8.327 17.340 1.00 0.00 64 ASN A CA 3
ATOM 4718 C C . ASN A 1 64 ? -8.767 -7.496 16.277 1.00 0.00 64 ASN A C 3
ATOM 4719 O O . ASN A 1 64 ? -9.223 -6.388 16.532 1.00 0.00 64 ASN A O 3
ATOM 4730 N N . LEU A 1 65 ? -8.879 -8.070 15.103 1.00 0.00 65 LEU A N 3
ATOM 4731 C CA . LEU A 1 65 ? -9.431 -7.383 13.954 1.00 0.00 65 LEU A CA 3
ATOM 4732 C C . LEU A 1 65 ? -10.815 -7.905 13.605 1.00 0.00 65 LEU A C 3
ATOM 4733 O O . LEU A 1 65 ? -11.066 -9.103 13.717 1.00 0.00 65 LEU A O 3
ATOM 4749 N N . PRO A 1 66 ? -11.733 -7.010 13.208 1.00 0.00 66 PRO A N 3
ATOM 4750 C CA . PRO A 1 66 ? -13.045 -7.387 12.708 1.00 0.00 66 PRO A CA 3
ATOM 4751 C C . PRO A 1 66 ? -12.950 -8.147 11.367 1.00 0.00 66 PRO A C 3
ATOM 4752 O O . PRO A 1 66 ? -11.877 -8.216 10.731 1.00 0.00 66 PRO A O 3
ATOM 4763 N N . GLN A 1 67 ? -14.060 -8.700 10.938 1.00 0.00 67 GLN A N 3
ATOM 4764 C CA . GLN A 1 67 ? -14.102 -9.559 9.767 1.00 0.00 67 GLN A CA 3
ATOM 4765 C C . GLN A 1 67 ? -13.782 -8.836 8.446 1.00 0.00 67 GLN A C 3
ATOM 4766 O O . GLN A 1 67 ? -13.317 -9.474 7.511 1.00 0.00 67 GLN A O 3
ATOM 4780 N N . TYR A 1 68 ? -13.988 -7.528 8.360 1.00 0.00 68 TYR A N 3
ATOM 4781 C CA . TYR A 1 68 ? -13.794 -6.865 7.068 1.00 0.00 68 TYR A CA 3
ATOM 4782 C C . TYR A 1 68 ? -12.332 -6.719 6.644 1.00 0.00 68 TYR A C 3
ATOM 4783 O O . TYR A 1 68 ? -11.977 -7.035 5.482 1.00 0.00 68 TYR A O 3
ATOM 4801 N N . GLU A 1 69 ? -11.467 -6.329 7.553 1.00 0.00 69 GLU A N 3
ATOM 4802 C CA . GLU A 1 69 ? -10.070 -6.188 7.193 1.00 0.00 69 GLU A CA 3
ATOM 4803 C C . GLU A 1 69 ? -9.447 -7.560 7.136 1.00 0.00 69 GLU A C 3
ATOM 4804 O O . GLU A 1 69 ? -8.590 -7.840 6.302 1.00 0.00 69 GLU A O 3
ATOM 4816 N N . SER A 1 70 ? -9.936 -8.429 7.993 1.00 0.00 70 SER A N 3
ATOM 4817 C CA . SER A 1 70 ? -9.482 -9.790 8.038 1.00 0.00 70 SER A CA 3
ATOM 4818 C C . SER A 1 70 ? -9.865 -10.550 6.755 1.00 0.00 70 SER A C 3
ATOM 4819 O O . SER A 1 70 ? -9.151 -11.456 6.343 1.00 0.00 70 SER A O 3
ATOM 4827 N N . GLU A 1 71 ? -10.969 -10.144 6.094 1.00 0.00 71 GLU A N 3
ATOM 4828 C CA . GLU A 1 71 ? -11.368 -10.771 4.839 1.00 0.00 71 GLU A CA 3
ATOM 4829 C C . GLU A 1 71 ? -10.329 -10.467 3.780 1.00 0.00 71 GLU A C 3
ATOM 4830 O O . GLU A 1 71 ? -9.953 -11.343 2.997 1.00 0.00 71 GLU A O 3
ATOM 4842 N N . ALA A 1 72 ? -9.835 -9.230 3.795 1.00 0.00 72 ALA A N 3
ATOM 4843 C CA . ALA A 1 72 ? -8.779 -8.819 2.876 1.00 0.00 72 ALA A CA 3
ATOM 4844 C C . ALA A 1 72 ? -7.535 -9.669 3.102 1.00 0.00 72 ALA A C 3
ATOM 4845 O O . ALA A 1 72 ? -6.958 -10.206 2.154 1.00 0.00 72 ALA A O 3
ATOM 4852 N N . ILE A 1 73 ? -7.161 -9.817 4.368 1.00 0.00 73 ILE A N 3
ATOM 4853 C CA . ILE A 1 73 ? -6.031 -10.666 4.764 1.00 0.00 73 ILE A CA 3
ATOM 4854 C C . ILE A 1 73 ? -6.236 -12.113 4.274 1.00 0.00 73 ILE A C 3
ATOM 4855 O O . ILE A 1 73 ? -5.333 -12.717 3.696 1.00 0.00 73 ILE A O 3
ATOM 4871 N N . MET A 1 74 ? -7.431 -12.637 4.482 1.00 0.00 74 MET A N 3
ATOM 4872 C CA . MET A 1 74 ? -7.764 -14.011 4.102 1.00 0.00 74 MET A CA 3
ATOM 4873 C C . MET A 1 74 ? -7.686 -14.230 2.593 1.00 0.00 74 MET A C 3
ATOM 4874 O O . MET A 1 74 ? -7.154 -15.241 2.138 1.00 0.00 74 MET A O 3
ATOM 4888 N N . VAL A 1 75 ? -8.194 -13.284 1.820 1.00 0.00 75 VAL A N 3
ATOM 4889 C CA . VAL A 1 75 ? -8.134 -13.398 0.366 1.00 0.00 75 VAL A CA 3
ATOM 4890 C C . VAL A 1 75 ? -6.691 -13.248 -0.124 1.00 0.00 75 VAL A C 3
ATOM 4891 O O . VAL A 1 75 ? -6.267 -13.927 -1.066 1.00 0.00 75 VAL A O 3
ATOM 4904 N N . ALA A 1 76 ? -5.923 -12.400 0.547 1.00 0.00 76 ALA A N 3
ATOM 4905 C CA . ALA A 1 76 ? -4.513 -12.239 0.229 1.00 0.00 76 ALA A CA 3
ATOM 4906 C C . ALA A 1 76 ? -3.764 -13.525 0.526 1.00 0.00 76 ALA A C 3
ATOM 4907 O O . ALA A 1 76 ? -2.884 -13.920 -0.221 1.00 0.00 76 ALA A O 3
ATOM 4914 N N . PHE A 1 77 ? -4.149 -14.180 1.598 1.00 0.00 77 PHE A N 3
ATOM 4915 C CA . PHE A 1 77 ? -3.580 -15.456 1.999 1.00 0.00 77 PHE A CA 3
ATOM 4916 C C . PHE A 1 77 ? -3.937 -16.537 0.964 1.00 0.00 77 PHE A C 3
ATOM 4917 O O . PHE A 1 77 ? -3.093 -17.343 0.567 1.00 0.00 77 PHE A O 3
ATOM 4934 N N . GLU A 1 78 ? -5.175 -16.508 0.510 1.00 0.00 78 GLU A N 3
ATOM 4935 C CA . GLU A 1 78 ? -5.706 -17.449 -0.465 1.00 0.00 78 GLU A CA 3
ATOM 4936 C C . GLU A 1 78 ? -5.001 -17.303 -1.820 1.00 0.00 78 GLU A C 3
ATOM 4937 O O . GLU A 1 78 ? -4.631 -18.292 -2.445 1.00 0.00 78 GLU A O 3
ATOM 4949 N N . LEU A 1 79 ? -4.778 -16.070 -2.238 1.00 0.00 79 LEU A N 3
ATOM 4950 C CA . LEU A 1 79 ? -4.153 -15.787 -3.533 1.00 0.00 79 LEU A CA 3
ATOM 4951 C C . LEU A 1 79 ? -2.652 -15.767 -3.431 1.00 0.00 79 LEU A C 3
ATOM 4952 O O . LEU A 1 79 ? -1.957 -15.707 -4.461 1.00 0.00 79 LEU A O 3
ATOM 4968 N N . ASN A 1 80 ? -2.156 -15.781 -2.188 1.00 0.00 80 ASN A N 3
ATOM 4969 C CA . ASN A 1 80 ? -0.711 -15.671 -1.883 1.00 0.00 80 ASN A CA 3
ATOM 4970 C C . ASN A 1 80 ? -0.263 -14.320 -2.463 1.00 0.00 80 ASN A C 3
ATOM 4971 O O . ASN A 1 80 ? 0.841 -14.144 -2.984 1.00 0.00 80 ASN A O 3
ATOM 4982 N N . ALA A 1 81 ? -1.133 -13.366 -2.293 1.00 0.00 81 ALA A N 3
ATOM 4983 C CA . ALA A 1 81 ? -1.032 -12.093 -2.918 1.00 0.00 81 ALA A CA 3
ATOM 4984 C C . ALA A 1 81 ? -0.284 -11.091 -2.078 1.00 0.00 81 ALA A C 3
ATOM 4985 O O . ALA A 1 81 ? 0.164 -11.380 -0.964 1.00 0.00 81 ALA A O 3
ATOM 4992 N N . LEU A 1 82 ? -0.153 -9.929 -2.636 1.00 0.00 82 LEU A N 3
ATOM 4993 C CA . LEU A 1 82 ? 0.451 -8.807 -2.005 1.00 0.00 82 LEU A CA 3
ATOM 4994 C C . LEU A 1 82 ? -0.695 -8.097 -1.298 1.00 0.00 82 LEU A C 3
ATOM 4995 O O . LEU A 1 82 ? -1.704 -7.812 -1.922 1.00 0.00 82 LEU A O 3
ATOM 5011 N N . LEU A 1 83 ? -0.581 -7.859 -0.027 1.00 0.00 83 LEU A N 3
ATOM 5012 C CA . LEU A 1 83 ? -1.651 -7.195 0.674 1.00 0.00 83 LEU A CA 3
ATOM 5013 C C . LEU A 1 83 ? -1.297 -5.744 0.905 1.00 0.00 83 LEU A C 3
ATOM 5014 O O . LEU A 1 83 ? -0.251 -5.430 1.476 1.00 0.00 83 LEU A O 3
ATOM 5030 N N . ILE A 1 84 ? -2.136 -4.872 0.435 1.00 0.00 84 ILE A N 3
ATOM 5031 C CA . ILE A 1 84 ? -1.936 -3.465 0.623 1.00 0.00 84 ILE A CA 3
ATOM 5032 C C . ILE A 1 84 ? -2.864 -3.000 1.728 1.00 0.00 84 ILE A C 3
ATOM 5033 O O . ILE A 1 84 ? -4.109 -3.044 1.588 1.00 0.00 84 ILE A O 3
ATOM 5049 N N . ALA A 1 85 ? -2.282 -2.593 2.820 1.00 0.00 85 ALA A N 3
ATOM 5050 C CA . ALA A 1 85 ? -3.030 -2.181 3.968 1.00 0.00 85 ALA A CA 3
ATOM 5051 C C . ALA A 1 85 ? -2.379 -0.974 4.594 1.00 0.00 85 ALA A C 3
ATOM 5052 O O . ALA A 1 85 ? -1.217 -0.701 4.356 1.00 0.00 85 ALA A O 3
ATOM 5059 N N . GLU A 1 86 ? -3.127 -0.256 5.373 1.00 0.00 86 GLU A N 3
ATOM 5060 C CA . GLU A 1 86 ? -2.620 0.924 6.027 1.00 0.00 86 GLU A CA 3
ATOM 5061 C C . GLU A 1 86 ? -2.556 0.764 7.511 1.00 0.00 86 GLU A C 3
ATOM 5062 O O . GLU A 1 86 ? -1.704 1.371 8.170 1.00 0.00 86 GLU A O 3
ATOM 5074 N N . ASP A 1 87 ? -3.433 -0.036 8.051 1.00 0.00 87 ASP A N 3
ATOM 5075 C CA . ASP A 1 87 ? -3.496 -0.165 9.480 1.00 0.00 87 ASP A CA 3
ATOM 5076 C C . ASP A 1 87 ? -2.432 -1.075 10.037 1.00 0.00 87 ASP A C 3
ATOM 5077 O O . ASP A 1 87 ? -2.149 -2.142 9.488 1.00 0.00 87 ASP A O 3
ATOM 5086 N N . LYS A 1 88 ? -1.890 -0.621 11.148 1.00 0.00 88 LYS A N 3
ATOM 5087 C CA . LYS A 1 88 ? -0.846 -1.265 11.939 1.00 0.00 88 LYS A CA 3
ATOM 5088 C C . LYS A 1 88 ? -1.153 -2.744 12.145 1.00 0.00 88 LYS A C 3
ATOM 5089 O O . LYS A 1 88 ? -0.369 -3.617 11.769 1.00 0.00 88 LYS A O 3
ATOM 5108 N N . ASP A 1 89 ? -2.327 -3.008 12.688 1.00 0.00 89 ASP A N 3
ATOM 5109 C CA . ASP A 1 89 ? -2.729 -4.335 13.075 1.00 0.00 89 ASP A CA 3
ATOM 5110 C C . ASP A 1 89 ? -3.064 -5.185 11.892 1.00 0.00 89 ASP A C 3
ATOM 5111 O O . ASP A 1 89 ? -2.758 -6.381 11.882 1.00 0.00 89 ASP A O 3
ATOM 5120 N N . VAL A 1 90 ? -3.684 -4.584 10.894 1.00 0.00 90 VAL A N 3
ATOM 5121 C CA . VAL A 1 90 ? -4.028 -5.296 9.666 1.00 0.00 90 VAL A CA 3
ATOM 5122 C C . VAL A 1 90 ? -2.762 -5.822 8.981 1.00 0.00 90 VAL A C 3
ATOM 5123 O O . VAL A 1 90 ? -2.653 -7.026 8.701 1.00 0.00 90 VAL A O 3
ATOM 5136 N N . ILE A 1 91 ? -1.787 -4.931 8.781 1.00 0.00 91 ILE A N 3
ATOM 5137 C CA . ILE A 1 91 ? -0.508 -5.300 8.169 1.00 0.00 91 ILE A CA 3
ATOM 5138 C C . ILE A 1 91 ? 0.185 -6.360 9.017 1.00 0.00 91 ILE A C 3
ATOM 5139 O O . ILE A 1 91 ? 0.658 -7.382 8.503 1.00 0.00 91 ILE A O 3
ATOM 5155 N N . ASN A 1 92 ? 0.191 -6.132 10.320 1.00 0.00 92 ASN A N 3
ATOM 5156 C CA . ASN A 1 92 ? 0.883 -7.006 11.258 1.00 0.00 92 ASN A CA 3
ATOM 5157 C C . ASN A 1 92 ? 0.270 -8.402 11.289 1.00 0.00 92 ASN A C 3
ATOM 5158 O O . ASN A 1 92 ? 0.988 -9.379 11.307 1.00 0.00 92 ASN A O 3
ATOM 5169 N N . LYS A 1 93 ? -1.058 -8.491 11.239 1.00 0.00 93 LYS A N 3
ATOM 5170 C CA . LYS A 1 93 ? -1.738 -9.774 11.348 1.00 0.00 93 LYS A CA 3
ATOM 5171 C C . LYS A 1 93 ? -1.457 -10.612 10.104 1.00 0.00 93 LYS A C 3
ATOM 5172 O O . LYS A 1 93 ? -1.247 -11.826 10.182 1.00 0.00 93 LYS A O 3
ATOM 5191 N N . ALA A 1 94 ? -1.441 -9.964 8.974 1.00 0.00 94 ALA A N 3
ATOM 5192 C CA . ALA A 1 94 ? -1.114 -10.622 7.731 1.00 0.00 94 ALA A CA 3
ATOM 5193 C C . ALA A 1 94 ? 0.344 -11.066 7.753 1.00 0.00 94 ALA A C 3
ATOM 5194 O O . ALA A 1 94 ? 0.681 -12.158 7.290 1.00 0.00 94 ALA A O 3
ATOM 5201 N N . LYS A 1 95 ? 1.188 -10.232 8.345 1.00 0.00 95 LYS A N 3
ATOM 5202 C CA . LYS A 1 95 ? 2.608 -10.507 8.474 1.00 0.00 95 LYS A CA 3
ATOM 5203 C C . LYS A 1 95 ? 2.813 -11.715 9.411 1.00 0.00 95 LYS A C 3
ATOM 5204 O O . LYS A 1 95 ? 3.715 -12.525 9.205 1.00 0.00 95 LYS A O 3
ATOM 5223 N N . GLU A 1 96 ? 1.950 -11.822 10.428 1.00 0.00 96 GLU A N 3
ATOM 5224 C CA . GLU A 1 96 ? 1.930 -12.962 11.359 1.00 0.00 96 GLU A CA 3
ATOM 5225 C C . GLU A 1 96 ? 1.717 -14.260 10.595 1.00 0.00 96 GLU A C 3
ATOM 5226 O O . GLU A 1 96 ? 2.351 -15.269 10.874 1.00 0.00 96 GL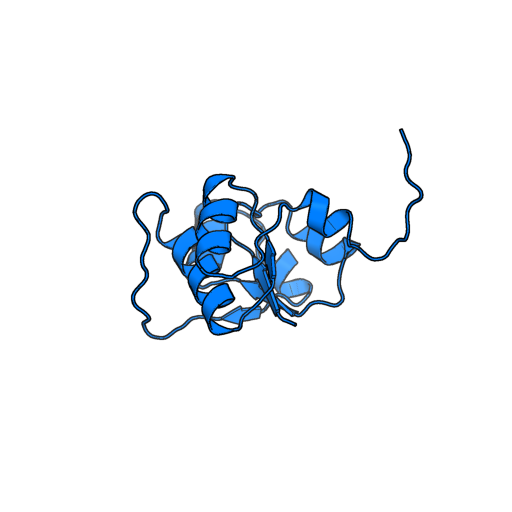U A O 3
ATOM 5238 N N . LEU A 1 97 ? 0.833 -14.213 9.615 1.00 0.00 97 LEU A N 3
ATOM 5239 C CA . LEU A 1 97 ? 0.491 -15.385 8.819 1.00 0.00 97 LEU A CA 3
ATOM 5240 C C . LEU A 1 97 ? 1.524 -15.642 7.721 1.00 0.00 97 LEU A C 3
ATOM 5241 O O . LEU A 1 97 ? 1.523 -16.698 7.086 1.00 0.00 97 LEU A O 3
ATOM 5257 N N . GLY A 1 98 ? 2.398 -14.688 7.513 1.00 0.00 98 GLY A N 3
ATOM 5258 C CA . GLY A 1 98 ? 3.426 -14.829 6.510 1.00 0.00 98 GLY A CA 3
ATOM 5259 C C . GLY A 1 98 ? 3.012 -14.256 5.174 1.00 0.00 98 GLY A C 3
ATOM 5260 O O . GLY A 1 98 ? 3.615 -14.558 4.140 1.00 0.00 98 GLY A O 3
ATOM 5264 N N . VAL A 1 99 ? 1.992 -13.443 5.182 1.00 0.00 99 VAL A N 3
ATOM 5265 C CA . VAL A 1 99 ? 1.512 -12.805 3.978 1.00 0.00 99 VAL A CA 3
ATOM 5266 C C . VAL A 1 99 ? 2.246 -11.486 3.830 1.00 0.00 99 VAL A C 3
ATOM 5267 O O . VAL A 1 99 ? 2.478 -10.785 4.825 1.00 0.00 99 VAL A O 3
ATOM 5280 N N . ASN A 1 100 ? 2.637 -11.151 2.626 1.00 0.00 100 ASN A N 3
ATOM 5281 C CA . ASN A 1 100 ? 3.367 -9.923 2.409 1.00 0.00 100 ASN A CA 3
ATOM 5282 C C . ASN A 1 100 ? 2.419 -8.743 2.331 1.00 0.00 100 ASN A C 3
ATOM 5283 O O . ASN A 1 100 ? 1.850 -8.437 1.277 1.00 0.00 100 ASN A O 3
ATOM 5294 N N . ALA A 1 101 ? 2.179 -8.167 3.474 1.00 0.00 101 ALA A N 3
ATOM 5295 C CA . ALA A 1 101 ? 1.363 -6.998 3.604 1.00 0.00 101 ALA A CA 3
ATOM 5296 C C . ALA A 1 101 ? 2.258 -5.814 3.810 1.00 0.00 101 ALA A C 3
ATOM 5297 O O . ALA A 1 101 ? 3.176 -5.866 4.643 1.00 0.00 101 ALA A O 3
ATOM 5304 N N . ILE A 1 102 ? 2.028 -4.778 3.062 1.00 0.00 102 ILE A N 3
ATOM 5305 C CA . ILE A 1 102 ? 2.829 -3.591 3.142 1.00 0.00 102 ILE A CA 3
ATOM 5306 C C . ILE A 1 102 ? 1.958 -2.333 3.167 1.00 0.00 102 ILE A C 3
ATOM 5307 O O . ILE A 1 102 ? 0.799 -2.370 2.717 1.00 0.00 102 ILE A O 3
ATOM 5323 N N . PRO A 1 103 ? 2.474 -1.228 3.740 1.00 0.00 103 PRO A N 3
ATOM 5324 C CA . PRO A 1 103 ? 1.775 0.057 3.748 1.00 0.00 103 PRO A CA 3
ATOM 5325 C C . PRO A 1 103 ? 1.726 0.676 2.344 1.00 0.00 103 PRO A C 3
ATOM 5326 O O . PRO A 1 103 ? 2.549 0.345 1.468 1.00 0.00 103 PRO A O 3
ATOM 5337 N N . ILE A 1 104 ? 0.809 1.600 2.147 1.00 0.00 104 ILE A N 3
ATOM 5338 C CA . ILE A 1 104 ? 0.608 2.248 0.854 1.00 0.00 104 ILE A CA 3
ATOM 5339 C C . ILE A 1 104 ? 1.850 2.970 0.336 1.00 0.00 104 ILE A C 3
ATOM 5340 O O . ILE A 1 104 ? 2.210 2.818 -0.835 1.00 0.00 104 ILE A O 3
ATOM 5356 N N . GLU A 1 105 ? 2.538 3.701 1.200 1.00 0.00 105 GLU A N 3
ATOM 5357 C CA . GLU A 1 105 ? 3.735 4.423 0.788 1.00 0.00 105 GLU A CA 3
ATOM 5358 C C . GLU A 1 105 ? 4.852 3.489 0.330 1.00 0.00 105 GLU A C 3
ATOM 5359 O O . GLU A 1 105 ? 5.699 3.874 -0.474 1.00 0.00 105 GLU A O 3
ATOM 5371 N N . GLU A 1 106 ? 4.828 2.254 0.818 1.00 0.00 106 GLU A N 3
ATOM 5372 C CA . GLU A 1 106 ? 5.817 1.243 0.456 1.00 0.00 106 GLU A CA 3
ATOM 5373 C C . GLU A 1 106 ? 5.525 0.837 -0.997 1.00 0.00 106 GLU A C 3
ATOM 5374 O O . GLU A 1 106 ? 6.418 0.791 -1.848 1.00 0.00 106 GLU A O 3
ATOM 5386 N N . LEU A 1 107 ? 4.249 0.618 -1.270 1.00 0.00 107 LEU A N 3
ATOM 5387 C CA . LEU A 1 107 ? 3.770 0.240 -2.592 1.00 0.00 107 LEU A CA 3
ATOM 5388 C C . LEU A 1 107 ? 4.046 1.384 -3.578 1.00 0.00 107 LEU A C 3
ATOM 5389 O O . LEU A 1 107 ? 4.525 1.153 -4.685 1.00 0.00 107 LEU A O 3
ATOM 5405 N N . LEU A 1 108 ? 3.773 2.613 -3.144 1.00 0.00 108 LEU A N 3
ATOM 5406 C CA . LEU A 1 108 ? 4.004 3.816 -3.956 1.00 0.00 108 LEU A CA 3
ATOM 5407 C C . LEU A 1 108 ? 5.482 3.973 -4.302 1.00 0.00 108 LEU A C 3
ATOM 5408 O O . LEU A 1 108 ? 5.833 4.316 -5.439 1.00 0.00 108 LEU A O 3
ATOM 5424 N N . ALA A 1 109 ? 6.341 3.683 -3.335 1.00 0.00 109 ALA A N 3
ATOM 5425 C CA . ALA A 1 109 ? 7.789 3.779 -3.515 1.00 0.00 109 ALA A CA 3
ATOM 5426 C C . ALA A 1 109 ? 8.294 2.691 -4.454 1.00 0.00 109 ALA A C 3
ATOM 5427 O O . ALA A 1 109 ? 9.341 2.829 -5.080 1.00 0.00 109 ALA A O 3
ATOM 5434 N N . SER A 1 110 ? 7.521 1.641 -4.579 1.00 0.00 110 SER A N 3
ATOM 5435 C CA . SER A 1 110 ? 7.879 0.510 -5.397 1.00 0.00 110 SER A CA 3
ATOM 5436 C C . SER A 1 110 ? 7.334 0.644 -6.822 1.00 0.00 110 SER A C 3
ATOM 5437 O O . SER A 1 110 ? 7.348 -0.328 -7.599 1.00 0.00 110 SER A O 3
ATOM 5445 N N . SER A 1 111 ? 6.859 1.823 -7.171 1.00 0.00 111 SER A N 3
ATOM 5446 C CA . SER A 1 111 ? 6.402 2.059 -8.511 1.00 0.00 111 SER A CA 3
ATOM 5447 C C . SER A 1 111 ? 7.623 2.319 -9.386 1.00 0.00 111 SER A C 3
ATOM 5448 O O . SER A 1 111 ? 8.145 3.436 -9.446 1.00 0.00 111 SER A O 3
ATOM 5456 N N . LEU A 1 112 ? 8.131 1.260 -9.951 1.00 0.00 112 LEU A N 3
ATOM 5457 C CA . LEU A 1 112 ? 9.303 1.284 -10.775 1.00 0.00 112 LEU A CA 3
ATOM 5458 C C . LEU A 1 112 ? 9.305 0.075 -11.670 1.00 0.00 112 LEU A C 3
ATOM 5459 O O . LEU A 1 112 ? 8.583 -0.888 -11.411 1.00 0.00 112 LEU A O 3
ATOM 5475 N N . GLU A 1 113 ? 10.079 0.110 -12.706 1.00 0.00 113 GLU A N 3
ATOM 5476 C CA . GLU A 1 113 ? 10.144 -0.992 -13.639 1.00 0.00 113 GLU A CA 3
ATOM 5477 C C . GLU A 1 113 ? 11.210 -2.035 -13.236 1.00 0.00 113 GLU A C 3
ATOM 5478 O O . GLU A 1 113 ? 11.178 -3.182 -13.694 1.00 0.00 113 GLU A O 3
ATOM 5490 N N . HIS A 1 114 ? 12.161 -1.599 -12.396 1.00 0.00 114 HIS A N 3
ATOM 5491 C CA . HIS A 1 114 ? 13.174 -2.468 -11.753 1.00 0.00 114 HIS A CA 3
ATOM 5492 C C . HIS A 1 114 ? 14.295 -2.936 -12.730 1.00 0.00 114 HIS A C 3
ATOM 5493 O O . HIS A 1 114 ? 15.128 -3.779 -12.386 1.00 0.00 114 HIS A O 3
ATOM 5508 N N . HIS A 1 115 ? 14.378 -2.350 -13.892 1.00 0.00 115 HIS A N 3
ATOM 5509 C CA . HIS A 1 115 ? 15.395 -2.783 -14.838 1.00 0.00 115 HIS A CA 3
ATOM 5510 C C . HIS A 1 115 ? 16.406 -1.701 -15.169 1.00 0.00 115 HIS A C 3
ATOM 5511 O O . HIS A 1 115 ? 17.591 -1.999 -15.310 1.00 0.00 115 HIS A O 3
ATOM 5526 N N . HIS A 1 116 ? 15.943 -0.447 -15.269 1.00 0.00 116 HIS A N 3
ATOM 5527 C CA . HIS A 1 116 ? 16.762 0.737 -15.646 1.00 0.00 116 HIS A CA 3
ATOM 5528 C C . HIS A 1 116 ? 17.162 0.646 -17.104 1.00 0.00 116 HIS A C 3
ATOM 5529 O O . HIS A 1 116 ? 16.700 1.404 -17.949 1.00 0.00 116 HIS A O 3
ATOM 5544 N N . HIS A 1 117 ? 17.985 -0.317 -17.379 1.00 0.00 117 HIS A N 3
ATOM 5545 C CA . HIS A 1 117 ? 18.507 -0.593 -18.676 1.00 0.00 117 HIS A CA 3
ATOM 5546 C C . HIS A 1 117 ? 18.808 -2.073 -18.688 1.00 0.00 117 HIS A C 3
ATOM 5547 O O . HIS A 1 117 ? 19.316 -2.593 -17.698 1.00 0.00 117 HIS A O 3
ATOM 5562 N N . HIS A 1 118 ? 18.457 -2.762 -19.719 1.00 0.00 118 HIS A N 3
ATOM 5563 C CA . HIS A 1 118 ? 18.822 -4.154 -19.788 1.00 0.00 118 HIS A CA 3
ATOM 5564 C C . HIS A 1 118 ? 20.190 -4.218 -20.432 1.00 0.00 118 HIS A C 3
ATOM 5565 O O . HIS A 1 118 ? 21.023 -5.049 -20.099 1.00 0.00 118 HIS A O 3
ATOM 5580 N N . HIS A 1 119 ? 20.405 -3.288 -21.318 1.00 0.00 119 HIS A N 3
ATOM 5581 C CA . HIS A 1 119 ? 21.655 -3.079 -21.961 1.00 0.00 119 HIS A CA 3
ATOM 5582 C C . HIS A 1 119 ? 21.869 -1.581 -21.977 1.00 0.00 119 HIS A C 3
ATOM 5583 O O . HIS A 1 119 ? 22.664 -1.083 -21.174 1.00 0.00 119 HIS A O 3
ATOM 5599 N N . MET A 1 1 ? 1.120 -10.743 -10.440 1.00 0.00 1 MET A N 4
ATOM 5600 C CA . MET A 1 1 ? 0.891 -11.048 -9.034 1.00 0.00 1 MET A CA 4
ATOM 5601 C C . MET A 1 1 ? -0.278 -10.217 -8.540 1.00 0.00 1 MET A C 4
ATOM 5602 O O . MET A 1 1 ? -0.498 -9.097 -9.021 1.00 0.00 1 MET A O 4
ATOM 5618 N N . PHE A 1 2 ? -1.039 -10.756 -7.609 1.00 0.00 2 PHE A N 4
ATOM 5619 C CA . PHE A 1 2 ? -2.200 -10.066 -7.090 1.00 0.00 2 PHE A CA 4
ATOM 5620 C C . PHE A 1 2 ? -1.816 -9.164 -5.929 1.00 0.00 2 PHE A C 4
ATOM 5621 O O . PHE A 1 2 ? -0.806 -9.404 -5.239 1.00 0.00 2 PHE A O 4
ATOM 5638 N N . ALA A 1 3 ? -2.603 -8.149 -5.725 1.00 0.00 3 ALA A N 4
ATOM 5639 C CA . ALA A 1 3 ? -2.444 -7.242 -4.624 1.00 0.00 3 ALA A CA 4
ATOM 5640 C C . ALA A 1 3 ? -3.812 -6.997 -4.034 1.00 0.00 3 ALA A C 4
ATOM 5641 O O . ALA A 1 3 ? -4.672 -6.399 -4.673 1.00 0.00 3 ALA A O 4
ATOM 5648 N N . VAL A 1 4 ? -4.028 -7.482 -2.857 1.00 0.00 4 VAL A N 4
ATOM 5649 C CA . VAL A 1 4 ? -5.314 -7.374 -2.232 1.00 0.00 4 VAL A CA 4
ATOM 5650 C C . VAL A 1 4 ? -5.352 -6.124 -1.379 1.00 0.00 4 VAL A C 4
ATOM 5651 O O . VAL A 1 4 ? -4.437 -5.855 -0.585 1.00 0.00 4 VAL A O 4
ATOM 5664 N N . ILE A 1 5 ? -6.373 -5.363 -1.566 1.00 0.00 5 ILE A N 4
ATOM 5665 C CA . ILE A 1 5 ? -6.541 -4.123 -0.889 1.00 0.00 5 ILE A CA 4
ATOM 5666 C C . ILE A 1 5 ? -7.408 -4.341 0.341 1.00 0.00 5 ILE A C 4
ATOM 5667 O O . ILE A 1 5 ? -8.472 -4.950 0.259 1.00 0.00 5 ILE A O 4
ATOM 5683 N N . SER A 1 6 ? -6.937 -3.904 1.474 1.00 0.00 6 SER A N 4
ATOM 5684 C CA . SER A 1 6 ? -7.724 -3.967 2.667 1.00 0.00 6 SER A CA 4
ATOM 5685 C C . SER A 1 6 ? -8.455 -2.632 2.831 1.00 0.00 6 SER A C 4
ATOM 5686 O O . SER A 1 6 ? -7.970 -1.610 2.338 1.00 0.00 6 SER A O 4
ATOM 5694 N N . PRO A 1 7 ? -9.625 -2.614 3.518 1.00 0.00 7 PRO A N 4
ATOM 5695 C CA . PRO A 1 7 ? -10.445 -1.389 3.711 1.00 0.00 7 PRO A CA 4
ATOM 5696 C C . PRO A 1 7 ? -9.678 -0.192 4.294 1.00 0.00 7 PRO A C 4
ATOM 5697 O O . PRO A 1 7 ? -10.105 0.946 4.152 1.00 0.00 7 PRO A O 4
ATOM 5708 N N . SER A 1 8 ? -8.550 -0.453 4.946 1.00 0.00 8 SER A N 4
ATOM 5709 C CA . SER A 1 8 ? -7.710 0.594 5.483 1.00 0.00 8 SER A CA 4
ATOM 5710 C C . SER A 1 8 ? -7.143 1.466 4.355 1.00 0.00 8 SER A C 4
ATOM 5711 O O . SER A 1 8 ? -6.955 2.641 4.525 1.00 0.00 8 SER A O 4
ATOM 5719 N N . ALA A 1 9 ? -6.951 0.872 3.190 1.00 0.00 9 ALA A N 4
ATOM 5720 C CA . ALA A 1 9 ? -6.309 1.541 2.070 1.00 0.00 9 ALA A CA 4
ATOM 5721 C C . ALA A 1 9 ? -7.301 2.319 1.202 1.00 0.00 9 ALA A C 4
ATOM 5722 O O . ALA A 1 9 ? -6.953 2.788 0.115 1.00 0.00 9 ALA A O 4
ATOM 5729 N N . PHE A 1 10 ? -8.512 2.482 1.673 1.00 0.00 10 PHE A N 4
ATOM 5730 C CA . PHE A 1 10 ? -9.506 3.207 0.911 1.00 0.00 10 PHE A CA 4
ATOM 5731 C C . PHE A 1 10 ? -9.235 4.707 0.941 1.00 0.00 10 PHE A C 4
ATOM 5732 O O . PHE A 1 10 ? -8.663 5.232 1.896 1.00 0.00 10 PHE A O 4
ATOM 5749 N N . GLY A 1 11 ? -9.604 5.369 -0.139 1.00 0.00 11 GLY A N 4
ATOM 5750 C CA . GLY A 1 11 ? -9.367 6.804 -0.317 1.00 0.00 11 GLY A CA 4
ATOM 5751 C C . GLY A 1 11 ? -7.986 7.050 -0.902 1.00 0.00 11 GLY A C 4
ATOM 5752 O O . GLY A 1 11 ? -7.799 7.893 -1.762 1.00 0.00 11 GLY A O 4
ATOM 5756 N N . LYS A 1 12 ? -7.059 6.228 -0.493 1.00 0.00 12 LYS A N 4
ATOM 5757 C CA . LYS A 1 12 ? -5.701 6.195 -1.014 1.00 0.00 12 LYS A CA 4
ATOM 5758 C C . LYS A 1 12 ? -5.678 5.223 -2.185 1.00 0.00 12 LYS A C 4
ATOM 5759 O O . LYS A 1 12 ? -4.697 5.089 -2.917 1.00 0.00 12 LYS A O 4
ATOM 5778 N N . LEU A 1 13 ? -6.806 4.570 -2.316 1.00 0.00 13 LEU A N 4
ATOM 5779 C CA . LEU A 1 13 ? -7.152 3.565 -3.300 1.00 0.00 13 LEU A CA 4
ATOM 5780 C C . LEU A 1 13 ? -6.725 3.969 -4.727 1.00 0.00 13 LEU A C 4
ATOM 5781 O O . LEU A 1 13 ? -6.222 3.150 -5.488 1.00 0.00 13 LEU A O 4
ATOM 5797 N N . LYS A 1 14 ? -6.885 5.235 -5.056 1.00 0.00 14 LYS A N 4
ATOM 5798 C CA . LYS A 1 14 ? -6.566 5.709 -6.394 1.00 0.00 14 LYS A CA 4
ATOM 5799 C C . LYS A 1 14 ? -5.065 5.818 -6.619 1.00 0.00 14 LYS A C 4
ATOM 5800 O O . LYS A 1 14 ? -4.592 5.630 -7.737 1.00 0.00 14 LYS A O 4
ATOM 5819 N N . GLU A 1 15 ? -4.316 6.068 -5.555 1.00 0.00 15 GLU A N 4
ATOM 5820 C CA . GLU A 1 15 ? -2.890 6.304 -5.674 1.00 0.00 15 GLU A CA 4
ATOM 5821 C C . GLU A 1 15 ? -2.161 5.031 -6.009 1.00 0.00 15 GLU A C 4
ATOM 5822 O O . GLU A 1 15 ? -1.375 4.993 -6.942 1.00 0.00 15 GLU A O 4
ATOM 5834 N N . ILE A 1 16 ? -2.452 3.984 -5.272 1.00 0.00 16 ILE A N 4
ATOM 5835 C CA . ILE A 1 16 ? -1.817 2.688 -5.498 1.00 0.00 16 ILE A CA 4
ATOM 5836 C C . ILE A 1 16 ? -2.188 2.125 -6.866 1.00 0.00 16 ILE A C 4
ATOM 5837 O O . ILE A 1 16 ? -1.347 1.593 -7.593 1.00 0.00 16 ILE A O 4
ATOM 5853 N N . LEU A 1 17 ? -3.424 2.326 -7.228 1.00 0.00 17 LEU A N 4
ATOM 5854 C CA . LEU A 1 17 ? -3.963 1.812 -8.445 1.00 0.00 17 LEU A CA 4
ATOM 5855 C C . LEU A 1 17 ? -3.440 2.594 -9.658 1.00 0.00 17 LEU A C 4
ATOM 5856 O O . LEU A 1 17 ? -2.921 2.005 -10.601 1.00 0.00 17 LEU A O 4
ATOM 5872 N N . GLY A 1 18 ? -3.524 3.911 -9.590 1.00 0.00 18 GLY A N 4
ATOM 5873 C CA . GLY A 1 18 ? -3.159 4.753 -10.710 1.00 0.00 18 GLY A CA 4
ATOM 5874 C C . GLY A 1 18 ? -1.674 5.016 -10.843 1.00 0.00 18 GLY A C 4
ATOM 5875 O O . GLY A 1 18 ? -1.170 5.158 -11.955 1.00 0.00 18 GLY A O 4
ATOM 5879 N N . SER A 1 19 ? -0.967 5.090 -9.745 1.00 0.00 19 SER A N 4
ATOM 5880 C CA . SER A 1 19 ? 0.450 5.380 -9.813 1.00 0.00 19 SER A CA 4
ATOM 5881 C C . SER A 1 19 ? 1.286 4.125 -10.021 1.00 0.00 19 SER A C 4
ATOM 5882 O O . SER A 1 19 ? 2.332 4.178 -10.672 1.00 0.00 19 SER A O 4
ATOM 5890 N N . ASN A 1 20 ? 0.828 2.994 -9.520 1.00 0.00 20 ASN A N 4
ATOM 5891 C CA . ASN A 1 20 ? 1.632 1.795 -9.637 1.00 0.00 20 ASN A CA 4
ATOM 5892 C C . ASN A 1 20 ? 1.112 0.857 -10.718 1.00 0.00 20 ASN A C 4
ATOM 5893 O O . ASN A 1 20 ? 1.828 0.610 -11.693 1.00 0.00 20 ASN A O 4
ATOM 5904 N N . LYS A 1 21 ? -0.166 0.415 -10.616 1.00 0.00 21 LYS A N 4
ATOM 5905 C CA . LYS A 1 21 ? -0.663 -0.685 -11.477 1.00 0.00 21 LYS A CA 4
ATOM 5906 C C . LYS A 1 21 ? 0.261 -1.882 -11.233 1.00 0.00 21 LYS A C 4
ATOM 5907 O O . LYS A 1 21 ? 0.538 -2.177 -10.073 1.00 0.00 21 LYS A O 4
ATOM 5926 N N . ASN A 1 22 ? 0.670 -2.604 -12.297 1.00 0.00 22 ASN A N 4
ATOM 5927 C CA . ASN A 1 22 ? 1.713 -3.681 -12.227 1.00 0.00 22 ASN A CA 4
ATOM 5928 C C . ASN A 1 22 ? 1.227 -4.947 -11.474 1.00 0.00 22 ASN A C 4
ATOM 5929 O O . ASN A 1 22 ? 1.773 -6.037 -11.641 1.00 0.00 22 ASN A O 4
ATOM 5940 N N . TYR A 1 23 ? 0.152 -4.819 -10.762 1.00 0.00 23 TYR A N 4
ATOM 5941 C CA . TYR A 1 23 ? -0.414 -5.890 -9.995 1.00 0.00 23 TYR A CA 4
ATOM 5942 C C . TYR A 1 23 ? -1.867 -6.001 -10.308 1.00 0.00 23 TYR A C 4
ATOM 5943 O O . TYR A 1 23 ? -2.476 -5.048 -10.811 1.00 0.00 23 TYR A O 4
ATOM 5961 N N . LYS A 1 24 ? -2.427 -7.131 -10.029 1.00 0.00 24 LYS A N 4
ATOM 5962 C CA . LYS A 1 24 ? -3.826 -7.315 -10.198 1.00 0.00 24 LYS A CA 4
ATOM 5963 C C . LYS A 1 24 ? -4.476 -7.073 -8.854 1.00 0.00 24 LYS A C 4
ATOM 5964 O O . LYS A 1 24 ? -4.365 -7.898 -7.938 1.00 0.00 24 LYS A O 4
ATOM 5983 N N . PHE A 1 25 ? -5.070 -5.919 -8.718 1.00 0.00 25 PHE A N 4
ATOM 5984 C CA . PHE A 1 25 ? -5.655 -5.498 -7.465 1.00 0.00 25 PHE A CA 4
ATOM 5985 C C . PHE A 1 25 ? -6.969 -6.205 -7.198 1.00 0.00 25 PHE A C 4
ATOM 5986 O O . PHE A 1 25 ? -7.830 -6.305 -8.074 1.00 0.00 25 PHE A O 4
ATOM 6003 N N . VAL A 1 26 ? -7.103 -6.711 -6.000 1.00 0.00 26 VAL A N 4
ATOM 6004 C CA . VAL A 1 26 ? -8.269 -7.460 -5.593 1.00 0.00 26 VAL A CA 4
ATOM 6005 C C . VAL A 1 26 ? -8.885 -6.812 -4.354 1.00 0.00 26 VAL A C 4
ATOM 6006 O O . VAL A 1 26 ? -8.165 -6.352 -3.464 1.00 0.00 26 VAL A O 4
ATOM 6019 N N . ILE A 1 27 ? -10.190 -6.760 -4.315 1.00 0.00 27 ILE A N 4
ATOM 6020 C CA . ILE A 1 27 ? -10.916 -6.255 -3.179 1.00 0.00 27 ILE A CA 4
ATOM 6021 C C . ILE A 1 27 ? -11.966 -7.309 -2.789 1.00 0.00 27 ILE A C 4
ATOM 6022 O O . ILE A 1 27 ? -12.365 -8.125 -3.621 1.00 0.00 27 ILE A O 4
ATOM 6038 N N . THR A 1 28 ? -12.360 -7.331 -1.551 1.00 0.00 28 THR A N 4
ATOM 6039 C CA . THR A 1 28 ? -13.303 -8.300 -1.073 1.00 0.00 28 THR A CA 4
ATOM 6040 C C . THR A 1 28 ? -14.720 -7.731 -0.971 1.00 0.00 28 THR A C 4
ATOM 6041 O O . THR A 1 28 ? -14.943 -6.526 -1.185 1.00 0.00 28 THR A O 4
ATOM 6052 N N . THR A 1 29 ? -15.661 -8.588 -0.622 1.00 0.00 29 THR A N 4
ATOM 6053 C CA . THR A 1 29 ? -17.045 -8.222 -0.469 1.00 0.00 29 THR A CA 4
ATOM 6054 C C . THR A 1 29 ? -17.280 -7.274 0.703 1.00 0.00 29 THR A C 4
ATOM 6055 O O . THR A 1 29 ? -18.061 -6.321 0.599 1.00 0.00 29 THR A O 4
ATOM 6066 N N . LEU A 1 30 ? -16.588 -7.496 1.801 1.00 0.00 30 LEU A N 4
ATOM 6067 C CA . LEU A 1 30 ? -16.699 -6.607 2.944 1.00 0.00 30 LEU A CA 4
ATOM 6068 C C . LEU A 1 30 ? -15.981 -5.292 2.656 1.00 0.00 30 LEU A C 4
ATOM 6069 O O . LEU A 1 30 ? -16.266 -4.257 3.266 1.00 0.00 30 LEU A O 4
ATOM 6085 N N . GLY A 1 31 ? -15.078 -5.344 1.691 1.00 0.00 31 GLY A N 4
ATOM 6086 C CA . GLY A 1 31 ? -14.393 -4.172 1.238 1.00 0.00 31 GLY A CA 4
ATOM 6087 C C . GLY A 1 31 ? -15.306 -3.307 0.391 1.00 0.00 31 GLY A C 4
ATOM 6088 O O . GLY A 1 31 ? -15.520 -2.139 0.704 1.00 0.00 31 GLY A O 4
ATOM 6092 N N . VAL A 1 32 ? -15.884 -3.895 -0.654 1.00 0.00 32 VAL A N 4
ATOM 6093 C CA . VAL A 1 32 ? -16.761 -3.148 -1.563 1.00 0.00 32 VAL A CA 4
ATOM 6094 C C . VAL A 1 32 ? -17.979 -2.566 -0.843 1.00 0.00 32 VAL A C 4
ATOM 6095 O O . VAL A 1 32 ? -18.350 -1.429 -1.081 1.00 0.00 32 VAL A O 4
ATOM 6108 N N . SER A 1 33 ? -18.541 -3.318 0.088 1.00 0.00 33 SER A N 4
ATOM 6109 C CA . SER A 1 33 ? -19.710 -2.874 0.821 1.00 0.00 33 SER A CA 4
ATOM 6110 C C . SER A 1 33 ? -19.388 -1.676 1.714 1.00 0.00 33 SER A C 4
ATOM 6111 O O . SER A 1 33 ? -20.207 -0.739 1.855 1.00 0.00 33 SER A O 4
ATOM 6119 N N . PHE A 1 34 ? -18.188 -1.685 2.282 1.00 0.00 34 PHE A N 4
ATOM 6120 C CA . PHE A 1 34 ? -17.723 -0.602 3.115 1.00 0.00 34 PHE A CA 4
ATOM 6121 C C . PHE A 1 34 ? -17.489 0.625 2.235 1.00 0.00 34 PHE A C 4
ATOM 6122 O O . PHE A 1 34 ? -17.838 1.747 2.599 1.00 0.00 34 PHE A O 4
ATOM 6139 N N . ALA A 1 35 ? -16.946 0.386 1.061 1.00 0.00 35 ALA A N 4
ATOM 6140 C CA . ALA A 1 35 ? -16.671 1.422 0.089 1.00 0.00 35 ALA A CA 4
ATOM 6141 C C . ALA A 1 35 ? -17.960 2.066 -0.441 1.00 0.00 35 ALA A C 4
ATOM 6142 O O . ALA A 1 35 ? -18.004 3.283 -0.692 1.00 0.00 35 ALA A O 4
ATOM 6149 N N . ILE A 1 36 ? -19.004 1.258 -0.601 1.00 0.00 36 ILE A N 4
ATOM 6150 C CA . ILE A 1 36 ? -20.306 1.748 -1.046 1.00 0.00 36 ILE A CA 4
ATOM 6151 C C . ILE A 1 36 ? -20.921 2.684 -0.005 1.00 0.00 36 ILE A C 4
ATOM 6152 O O . ILE A 1 36 ? -21.250 3.827 -0.319 1.00 0.00 36 ILE A O 4
ATOM 6168 N N . LYS A 1 37 ? -21.011 2.227 1.241 1.00 0.00 37 LYS A N 4
ATOM 6169 C CA . LYS A 1 37 ? -21.650 3.024 2.300 1.00 0.00 37 LYS A CA 4
ATOM 6170 C C . LYS A 1 37 ? -20.849 4.288 2.635 1.00 0.00 37 LYS A C 4
ATOM 6171 O O . LYS A 1 37 ? -21.409 5.298 3.042 1.00 0.00 37 LYS A O 4
ATOM 6190 N N . SER A 1 38 ? -19.554 4.236 2.429 1.00 0.00 38 SER A N 4
ATOM 6191 C CA . SER A 1 38 ? -18.703 5.357 2.761 1.00 0.00 38 SER A CA 4
ATOM 6192 C C . SER A 1 38 ? -18.541 6.330 1.579 1.00 0.00 38 SER A C 4
ATOM 6193 O O . SER A 1 38 ? -17.849 7.345 1.696 1.00 0.00 38 SER A O 4
ATOM 6201 N N . GLY A 1 39 ? -19.180 6.011 0.449 1.00 0.00 39 GLY A N 4
ATOM 6202 C CA . GLY A 1 39 ? -19.134 6.879 -0.722 1.00 0.00 39 GLY A CA 4
ATOM 6203 C C . GLY A 1 39 ? -17.732 7.062 -1.263 1.00 0.00 39 GLY A C 4
ATOM 6204 O O . GLY A 1 39 ? -17.346 8.158 -1.686 1.00 0.00 39 GLY A O 4
ATOM 6208 N N . ILE A 1 40 ? -16.970 6.004 -1.237 1.00 0.00 40 ILE A N 4
ATOM 6209 C CA . ILE A 1 40 ? -15.604 6.036 -1.710 1.00 0.00 40 ILE A CA 4
ATOM 6210 C C . ILE A 1 40 ? -15.612 5.579 -3.157 1.00 0.00 40 ILE A C 4
ATOM 6211 O O . ILE A 1 40 ? -16.478 4.777 -3.528 1.00 0.00 40 ILE A O 4
ATOM 6227 N N . ASP A 1 41 ? -14.698 6.104 -3.971 1.00 0.00 41 ASP A N 4
ATOM 6228 C CA . ASP A 1 41 ? -14.632 5.766 -5.399 1.00 0.00 41 ASP A CA 4
ATOM 6229 C C . ASP A 1 41 ? -14.146 4.360 -5.599 1.00 0.00 41 ASP A C 4
ATOM 6230 O O . ASP A 1 41 ? -12.962 4.109 -5.803 1.00 0.00 41 ASP A O 4
ATOM 6239 N N . ILE A 1 42 ? -15.047 3.454 -5.493 1.00 0.00 42 ILE A N 4
ATOM 6240 C CA . ILE A 1 42 ? -14.752 2.069 -5.638 1.00 0.00 42 ILE A CA 4
ATOM 6241 C C . ILE A 1 42 ? -15.190 1.597 -7.014 1.00 0.00 42 ILE A C 4
ATOM 6242 O O . ILE A 1 42 ? -14.637 0.649 -7.564 1.00 0.00 42 ILE A O 4
ATOM 6258 N N . ASP A 1 43 ? -16.135 2.322 -7.605 1.00 0.00 43 ASP A N 4
ATOM 6259 C CA . ASP A 1 43 ? -16.555 2.037 -8.979 1.00 0.00 43 ASP A CA 4
ATOM 6260 C C . ASP A 1 43 ? -15.396 2.348 -9.888 1.00 0.00 43 ASP A C 4
ATOM 6261 O O . ASP A 1 43 ? -15.114 1.624 -10.838 1.00 0.00 43 ASP A O 4
ATOM 6270 N N . SER A 1 44 ? -14.688 3.416 -9.541 1.00 0.00 44 SER A N 4
ATOM 6271 C CA . SER A 1 44 ? -13.501 3.830 -10.245 1.00 0.00 44 SER A CA 4
ATOM 6272 C C . SER A 1 44 ? -12.400 2.767 -10.064 1.00 0.00 44 SER A C 4
ATOM 6273 O O . SER A 1 44 ? -11.630 2.502 -10.978 1.00 0.00 44 SER A O 4
ATOM 6281 N N . ALA A 1 45 ? -12.373 2.125 -8.897 1.00 0.00 45 ALA A N 4
ATOM 6282 C CA . ALA A 1 45 ? -11.388 1.102 -8.614 1.00 0.00 45 ALA A CA 4
ATOM 6283 C C . ALA A 1 45 ? -11.648 -0.120 -9.484 1.00 0.00 45 ALA A C 4
ATOM 6284 O O . ALA A 1 45 ? -10.743 -0.597 -10.195 1.00 0.00 45 ALA A O 4
ATOM 6291 N N . LEU A 1 46 ? -12.897 -0.593 -9.458 1.00 0.00 46 LEU A N 4
ATOM 6292 C CA . LEU A 1 46 ? -13.330 -1.728 -10.275 1.00 0.00 46 LEU A CA 4
ATOM 6293 C C . LEU A 1 46 ? -13.020 -1.458 -11.741 1.00 0.00 46 LEU A C 4
ATOM 6294 O O . LEU A 1 46 ? -12.432 -2.293 -12.423 1.00 0.00 46 LEU A O 4
ATOM 6310 N N . ASP A 1 47 ? -13.371 -0.264 -12.188 1.00 0.00 47 ASP A N 4
ATOM 6311 C CA . ASP A 1 47 ? -13.140 0.169 -13.569 1.00 0.00 47 ASP A CA 4
ATOM 6312 C C . ASP A 1 47 ? -11.659 0.170 -13.947 1.00 0.00 47 ASP A C 4
ATOM 6313 O O . ASP A 1 47 ? -11.282 -0.303 -15.024 1.00 0.00 47 ASP A O 4
ATOM 6322 N N . ARG A 1 48 ? -10.822 0.666 -13.052 1.00 0.00 48 ARG A N 4
ATOM 6323 C CA . ARG A 1 48 ? -9.391 0.753 -13.317 1.00 0.00 48 ARG A CA 4
ATOM 6324 C C . ARG A 1 48 ? -8.656 -0.587 -13.137 1.00 0.00 48 ARG A C 4
ATOM 6325 O O . ARG A 1 48 ? -7.430 -0.645 -13.285 1.00 0.00 48 ARG A O 4
ATOM 6346 N N . GLY A 1 49 ? -9.373 -1.647 -12.783 1.00 0.00 49 GLY A N 4
ATOM 6347 C CA . GLY A 1 49 ? -8.745 -2.963 -12.780 1.00 0.00 49 GLY A CA 4
ATOM 6348 C C . GLY A 1 49 ? -8.826 -3.726 -11.473 1.00 0.00 49 GLY A C 4
ATOM 6349 O O . GLY A 1 49 ? -8.269 -4.817 -11.363 1.00 0.00 49 GLY A O 4
ATOM 6353 N N . VAL A 1 50 ? -9.498 -3.181 -10.486 1.00 0.00 50 VAL A N 4
ATOM 6354 C CA . VAL A 1 50 ? -9.637 -3.887 -9.219 1.00 0.00 50 VAL A CA 4
ATOM 6355 C C . VAL A 1 50 ? -10.780 -4.900 -9.323 1.00 0.00 50 VAL A C 4
ATOM 6356 O O . VAL A 1 50 ? -11.887 -4.560 -9.758 1.00 0.00 50 VAL A O 4
ATOM 6369 N N . ILE A 1 51 ? -10.502 -6.138 -8.978 1.00 0.00 51 ILE A N 4
ATOM 6370 C CA . ILE A 1 51 ? -11.500 -7.195 -9.040 1.00 0.00 51 ILE A CA 4
ATOM 6371 C C . ILE A 1 51 ? -12.008 -7.549 -7.656 1.00 0.00 51 ILE A C 4
ATOM 6372 O O . ILE A 1 51 ? -11.265 -7.508 -6.686 1.00 0.00 51 ILE A O 4
ATOM 6388 N N . VAL A 1 52 ? -13.268 -7.879 -7.567 1.00 0.00 52 VAL A N 4
ATOM 6389 C CA . VAL A 1 52 ? -13.862 -8.245 -6.301 1.00 0.00 52 VAL A CA 4
ATOM 6390 C C . VAL A 1 52 ? -13.907 -9.767 -6.146 1.00 0.00 52 VAL A C 4
ATOM 6391 O O . VAL A 1 52 ? -14.490 -10.471 -6.972 1.00 0.00 52 VAL A O 4
ATOM 6404 N N . ARG A 1 53 ? -13.276 -10.271 -5.116 1.00 0.00 53 ARG A N 4
ATOM 6405 C CA . ARG A 1 53 ? -13.243 -11.695 -4.865 1.00 0.00 53 ARG A CA 4
ATOM 6406 C C . ARG A 1 53 ? -13.797 -11.986 -3.492 1.00 0.00 53 ARG A C 4
ATOM 6407 O O . ARG A 1 53 ? -13.366 -11.400 -2.496 1.00 0.00 53 ARG A O 4
ATOM 6428 N N . ALA A 1 54 ? -14.756 -12.856 -3.456 1.00 0.00 54 ALA A N 4
ATOM 6429 C CA . ALA A 1 54 ? -15.409 -13.245 -2.245 1.00 0.00 54 ALA A CA 4
ATOM 6430 C C . ALA A 1 54 ? -15.181 -14.709 -2.005 1.00 0.00 54 ALA A C 4
ATOM 6431 O O . ALA A 1 54 ? -15.170 -15.495 -2.951 1.00 0.00 54 ALA A O 4
ATOM 6438 N N . PHE A 1 55 ? -14.985 -15.076 -0.771 1.00 0.00 55 PHE A N 4
ATOM 6439 C CA . PHE A 1 55 ? -14.825 -16.467 -0.401 1.00 0.00 55 PHE A CA 4
ATOM 6440 C C . PHE A 1 55 ? -16.182 -17.154 -0.410 1.00 0.00 55 PHE A C 4
ATOM 6441 O O . PHE A 1 55 ? -17.202 -16.520 -0.117 1.00 0.00 55 PHE A O 4
ATOM 6458 N N . SER A 1 56 ? -16.209 -18.430 -0.745 1.00 0.00 56 SER A N 4
ATOM 6459 C CA . SER A 1 56 ? -17.454 -19.160 -0.768 1.00 0.00 56 SER A CA 4
ATOM 6460 C C . SER A 1 56 ? -17.907 -19.435 0.670 1.00 0.00 56 SER A C 4
ATOM 6461 O O . SER A 1 56 ? -19.083 -19.319 0.996 1.00 0.00 56 SER A O 4
ATOM 6469 N N . HIS A 1 57 ? -16.952 -19.785 1.513 1.00 0.00 57 HIS A N 4
ATOM 6470 C CA . HIS A 1 57 ? -17.180 -19.994 2.926 1.00 0.00 57 HIS A CA 4
ATOM 6471 C C . HIS A 1 57 ? -15.881 -19.850 3.697 1.00 0.00 57 HIS A C 4
ATOM 6472 O O . HIS A 1 57 ? -15.030 -20.726 3.677 1.00 0.00 57 HIS A O 4
ATOM 6487 N N . LYS A 1 58 ? -15.692 -18.725 4.304 1.00 0.00 58 LYS A N 4
ATOM 6488 C CA . LYS A 1 58 ? -14.521 -18.522 5.094 1.00 0.00 58 LYS A CA 4
ATOM 6489 C C . LYS A 1 58 ? -14.874 -17.844 6.391 1.00 0.00 58 LYS A C 4
ATOM 6490 O O . LYS A 1 58 ? -15.156 -16.645 6.396 1.00 0.00 58 LYS A O 4
ATOM 6509 N N . PRO A 1 59 ? -14.949 -18.594 7.488 1.00 0.00 59 PRO A N 4
ATOM 6510 C CA . PRO A 1 59 ? -15.118 -18.003 8.810 1.00 0.00 59 PRO A CA 4
ATOM 6511 C C . PRO A 1 59 ? -13.927 -17.077 9.098 1.00 0.00 59 PRO A C 4
ATOM 6512 O O . PRO A 1 59 ? -12.762 -17.499 8.973 1.00 0.00 59 PRO A O 4
ATOM 6523 N N . PRO A 1 60 ? -14.198 -15.810 9.442 1.00 0.00 60 PRO A N 4
ATOM 6524 C CA . PRO A 1 60 ? -13.163 -14.794 9.623 1.00 0.00 60 PRO A CA 4
ATOM 6525 C C . PRO A 1 60 ? -12.177 -15.127 10.739 1.00 0.00 60 PRO A C 4
ATOM 6526 O O . PRO A 1 60 ? -12.556 -15.618 11.812 1.00 0.00 60 PRO A O 4
ATOM 6537 N N . LYS A 1 61 ? -10.921 -14.898 10.472 1.00 0.00 61 LYS A N 4
ATOM 6538 C CA . LYS A 1 61 ? -9.911 -15.108 11.455 1.00 0.00 61 LYS A CA 4
ATOM 6539 C C . LYS A 1 61 ? -9.666 -13.758 12.114 1.00 0.00 61 LYS A C 4
ATOM 6540 O O . LYS A 1 61 ? -9.105 -12.848 11.487 1.00 0.00 61 LYS A O 4
ATOM 6559 N N . VAL A 1 62 ? -10.090 -13.624 13.357 1.00 0.00 62 VAL A N 4
ATOM 6560 C CA . VAL A 1 62 ? -10.046 -12.348 14.039 1.00 0.00 62 VAL A CA 4
ATOM 6561 C C . VAL A 1 62 ? -9.366 -12.445 15.386 1.00 0.00 62 VAL A C 4
ATOM 6562 O O . VAL A 1 62 ? -9.259 -13.525 15.980 1.00 0.00 62 VAL A O 4
ATOM 6575 N N . GLY A 1 63 ? -8.940 -11.317 15.844 1.00 0.00 63 GLY A N 4
ATOM 6576 C CA . GLY A 1 63 ? -8.310 -11.159 17.115 1.00 0.00 63 GLY A CA 4
ATOM 6577 C C . GLY A 1 63 ? -8.010 -9.708 17.288 1.00 0.00 63 GLY A C 4
ATOM 6578 O O . GLY A 1 63 ? -6.973 -9.244 16.816 1.00 0.00 63 GLY A O 4
ATOM 6582 N N . ASN A 1 64 ? -8.978 -8.972 17.851 1.00 0.00 64 ASN A N 4
ATOM 6583 C CA . ASN A 1 64 ? -8.920 -7.493 18.046 1.00 0.00 64 ASN A CA 4
ATOM 6584 C C . ASN A 1 64 ? -9.266 -6.748 16.748 1.00 0.00 64 ASN A C 4
ATOM 6585 O O . ASN A 1 64 ? -9.725 -5.605 16.765 1.00 0.00 64 ASN A O 4
ATOM 6596 N N . LEU A 1 65 ? -9.124 -7.430 15.646 1.00 0.00 65 LEU A N 4
ATOM 6597 C CA . LEU A 1 65 ? -9.338 -6.858 14.340 1.00 0.00 65 LEU A CA 4
ATOM 6598 C C . LEU A 1 65 ? -10.682 -7.301 13.761 1.00 0.00 65 LEU A C 4
ATOM 6599 O O . LEU A 1 65 ? -11.142 -8.410 14.042 1.00 0.00 65 LEU A O 4
ATOM 6615 N N . PRO A 1 66 ? -11.333 -6.430 12.977 1.00 0.00 66 PRO A N 4
ATOM 6616 C CA . PRO A 1 66 ? -12.667 -6.685 12.419 1.00 0.00 66 PRO A CA 4
ATOM 6617 C C . PRO A 1 66 ? -12.678 -7.590 11.176 1.00 0.00 66 PRO A C 4
ATOM 6618 O O . PRO A 1 66 ? -11.688 -7.702 10.457 1.00 0.00 66 PRO A O 4
ATOM 6629 N N . GLN A 1 67 ? -13.853 -8.142 10.890 1.00 0.00 67 GLN A N 4
ATOM 6630 C CA . GLN A 1 67 ? -14.052 -9.109 9.808 1.00 0.00 67 GLN A CA 4
ATOM 6631 C C . GLN A 1 67 ? -13.659 -8.573 8.436 1.00 0.00 67 GLN A C 4
ATOM 6632 O O . GLN A 1 67 ? -13.201 -9.342 7.578 1.00 0.00 67 GLN A O 4
ATOM 6646 N N . TYR A 1 68 ? -13.842 -7.277 8.208 1.00 0.00 68 TYR A N 4
ATOM 6647 C CA . TYR A 1 68 ? -13.489 -6.711 6.920 1.00 0.00 68 TYR A CA 4
ATOM 6648 C C . TYR A 1 68 ? -11.999 -6.839 6.575 1.00 0.00 68 TYR A C 4
ATOM 6649 O O . TYR A 1 68 ? -11.650 -7.028 5.396 1.00 0.00 68 TYR A O 4
ATOM 6667 N N . GLU A 1 69 ? -11.116 -6.793 7.581 1.00 0.00 69 GLU A N 4
ATOM 6668 C CA . GLU A 1 69 ? -9.707 -6.981 7.287 1.00 0.00 69 GLU A CA 4
ATOM 6669 C C . GLU A 1 69 ? -9.420 -8.449 7.120 1.00 0.00 69 GLU A C 4
ATOM 6670 O O . GLU A 1 69 ? -8.665 -8.844 6.238 1.00 0.00 69 GLU A O 4
ATOM 6682 N N . SER A 1 70 ? -10.101 -9.247 7.928 1.00 0.00 70 SER A N 4
ATOM 6683 C CA . SER A 1 70 ? -9.986 -10.682 7.912 1.00 0.00 70 SER A CA 4
ATOM 6684 C C . SER A 1 70 ? -10.249 -11.227 6.518 1.00 0.00 70 SER A C 4
ATOM 6685 O O . SER A 1 70 ? -9.431 -11.952 5.978 1.00 0.00 70 SER A O 4
ATOM 6693 N N . GLU A 1 71 ? -11.372 -10.830 5.927 1.00 0.00 71 GLU A N 4
ATOM 6694 C CA . GLU A 1 71 ? -11.769 -11.313 4.615 1.00 0.00 71 GLU A CA 4
ATOM 6695 C C . GLU A 1 71 ? -10.729 -10.925 3.561 1.00 0.00 71 GLU A C 4
ATOM 6696 O O . GLU A 1 71 ? -10.325 -11.762 2.745 1.00 0.00 71 GLU A O 4
ATOM 6708 N N . ALA A 1 72 ? -10.252 -9.677 3.625 1.00 0.00 72 ALA A N 4
ATOM 6709 C CA . ALA A 1 72 ? -9.240 -9.191 2.688 1.00 0.00 72 ALA A CA 4
ATOM 6710 C C . ALA A 1 72 ? -7.965 -10.022 2.808 1.00 0.00 72 ALA A C 4
ATOM 6711 O O . ALA A 1 72 ? -7.453 -10.557 1.822 1.00 0.00 72 ALA A O 4
ATOM 6718 N N . ILE A 1 73 ? -7.494 -10.157 4.023 1.00 0.00 73 ILE A N 4
ATOM 6719 C CA . ILE A 1 73 ? -6.295 -10.920 4.318 1.00 0.00 73 ILE A CA 4
ATOM 6720 C C . ILE A 1 73 ? -6.452 -12.421 3.977 1.00 0.00 73 ILE A C 4
ATOM 6721 O O . ILE A 1 73 ? -5.507 -13.050 3.529 1.00 0.00 73 ILE A O 4
ATOM 6737 N N . MET A 1 74 ? -7.646 -12.978 4.152 1.00 0.00 74 MET A N 4
ATOM 6738 C CA . MET A 1 74 ? -7.871 -14.399 3.833 1.00 0.00 74 MET A CA 4
ATOM 6739 C C . MET A 1 74 ? -7.787 -14.646 2.336 1.00 0.00 74 MET A C 4
ATOM 6740 O O . MET A 1 74 ? -7.243 -15.669 1.898 1.00 0.00 74 MET A O 4
ATOM 6754 N N . VAL A 1 75 ? -8.307 -13.709 1.556 1.00 0.00 75 VAL A N 4
ATOM 6755 C CA . VAL A 1 75 ? -8.226 -13.790 0.103 1.00 0.00 75 VAL A CA 4
ATOM 6756 C C . VAL A 1 75 ? -6.768 -13.586 -0.348 1.00 0.00 75 VAL A C 4
ATOM 6757 O O . VAL A 1 75 ? -6.268 -14.265 -1.255 1.00 0.00 75 VAL A O 4
ATOM 6770 N N . ALA A 1 76 ? -6.077 -12.686 0.332 1.00 0.00 76 ALA A N 4
ATOM 6771 C CA . ALA A 1 76 ? -4.661 -12.450 0.078 1.00 0.00 76 ALA A CA 4
ATOM 6772 C C . ALA A 1 76 ? -3.853 -13.689 0.430 1.00 0.00 76 ALA A C 4
ATOM 6773 O O . ALA A 1 76 ? -2.841 -13.983 -0.195 1.00 0.00 76 ALA A O 4
ATOM 6780 N N . PHE A 1 77 ? -4.328 -14.413 1.415 1.00 0.00 77 PHE A N 4
ATOM 6781 C CA . PHE A 1 77 ? -3.691 -15.614 1.893 1.00 0.00 77 PHE A CA 4
ATOM 6782 C C . PHE A 1 77 ? -3.850 -16.749 0.882 1.00 0.00 77 PHE A C 4
ATOM 6783 O O . PHE A 1 77 ? -2.885 -17.454 0.589 1.00 0.00 77 PHE A O 4
ATOM 6800 N N . GLU A 1 78 ? -5.050 -16.906 0.316 1.00 0.00 78 GLU A N 4
ATOM 6801 C CA . GLU A 1 78 ? -5.307 -18.021 -0.611 1.00 0.00 78 GLU A CA 4
ATOM 6802 C C . GLU A 1 78 ? -4.560 -17.837 -1.939 1.00 0.00 78 GLU A C 4
ATOM 6803 O O . GLU A 1 78 ? -4.208 -18.812 -2.605 1.00 0.00 78 GLU A O 4
ATOM 6815 N N . LEU A 1 79 ? -4.357 -16.596 -2.334 1.00 0.00 79 LEU A N 4
ATOM 6816 C CA . LEU A 1 79 ? -3.665 -16.292 -3.582 1.00 0.00 79 LEU A CA 4
ATOM 6817 C C . LEU A 1 79 ? -2.185 -16.094 -3.331 1.00 0.00 79 LEU A C 4
ATOM 6818 O O . LEU A 1 79 ? -1.382 -16.116 -4.264 1.00 0.00 79 LEU A O 4
ATOM 6834 N N . ASN A 1 80 ? -1.849 -15.918 -2.057 1.00 0.00 80 ASN A N 4
ATOM 6835 C CA . ASN A 1 80 ? -0.498 -15.571 -1.591 1.00 0.00 80 ASN A CA 4
ATOM 6836 C C . ASN A 1 80 ? -0.080 -14.310 -2.317 1.00 0.00 80 ASN A C 4
ATOM 6837 O O . ASN A 1 80 ? 0.843 -14.292 -3.149 1.00 0.00 80 ASN A O 4
ATOM 6848 N N . ALA A 1 81 ? -0.833 -13.297 -2.069 1.00 0.00 81 ALA A N 4
ATOM 6849 C CA . ALA A 1 81 ? -0.696 -12.047 -2.746 1.00 0.00 81 ALA A CA 4
ATOM 6850 C C . ALA A 1 81 ? -0.088 -11.013 -1.835 1.00 0.00 81 ALA A C 4
ATOM 6851 O O . ALA A 1 81 ? 0.274 -11.314 -0.696 1.00 0.00 81 ALA A O 4
ATOM 6858 N N . LEU A 1 82 ? 0.039 -9.812 -2.337 1.00 0.00 82 LEU A N 4
ATOM 6859 C CA . LEU A 1 82 ? 0.509 -8.716 -1.537 1.00 0.00 82 LEU A CA 4
ATOM 6860 C C . LEU A 1 82 ? -0.685 -8.077 -0.912 1.00 0.00 82 LEU A C 4
ATOM 6861 O O . LEU A 1 82 ? -1.769 -8.093 -1.502 1.00 0.00 82 LEU A O 4
ATOM 6877 N N . LEU A 1 83 ? -0.533 -7.552 0.252 1.00 0.00 83 LEU A N 4
ATOM 6878 C CA . LEU A 1 83 ? -1.627 -6.897 0.882 1.00 0.00 83 LEU A CA 4
ATOM 6879 C C . LEU A 1 83 ? -1.297 -5.438 1.066 1.00 0.00 83 LEU A C 4
ATOM 6880 O O . LEU A 1 83 ? -0.191 -5.093 1.498 1.00 0.00 83 LEU A O 4
ATOM 6896 N N . ILE A 1 84 ? -2.220 -4.597 0.726 1.00 0.00 84 ILE A N 4
ATOM 6897 C CA . ILE A 1 84 ? -2.041 -3.184 0.879 1.00 0.00 84 ILE A CA 4
ATOM 6898 C C . ILE A 1 84 ? -2.974 -2.689 1.973 1.00 0.00 84 ILE A C 4
ATOM 6899 O O . ILE A 1 84 ? -4.212 -2.819 1.862 1.00 0.00 84 ILE A O 4
ATOM 6915 N N . ALA A 1 85 ? -2.400 -2.158 3.029 1.00 0.00 85 ALA A N 4
ATOM 6916 C CA . ALA A 1 85 ? -3.166 -1.671 4.148 1.00 0.00 85 ALA A CA 4
ATOM 6917 C C . ALA A 1 85 ? -2.457 -0.491 4.785 1.00 0.00 85 ALA A C 4
ATOM 6918 O O . ALA A 1 85 ? -1.246 -0.351 4.656 1.00 0.00 85 ALA A O 4
ATOM 6925 N N . GLU A 1 86 ? -3.213 0.363 5.439 1.00 0.00 86 GLU A N 4
ATOM 6926 C CA . GLU A 1 86 ? -2.644 1.512 6.114 1.00 0.00 86 GLU A CA 4
ATOM 6927 C C . GLU A 1 86 ? -2.341 1.203 7.572 1.00 0.00 86 GLU A C 4
ATOM 6928 O O . GLU A 1 86 ? -1.330 1.645 8.106 1.00 0.00 86 GLU A O 4
ATOM 6940 N N . ASP A 1 87 ? -3.206 0.427 8.193 1.00 0.00 87 ASP A N 4
ATOM 6941 C CA . ASP A 1 87 ? -3.110 0.155 9.624 1.00 0.00 87 ASP A CA 4
ATOM 6942 C C . ASP A 1 87 ? -2.029 -0.859 9.943 1.00 0.00 87 ASP A C 4
ATOM 6943 O O . ASP A 1 87 ? -1.988 -1.939 9.350 1.00 0.00 87 ASP A O 4
ATOM 6952 N N . LYS A 1 88 ? -1.189 -0.515 10.908 1.00 0.00 88 LYS A N 4
ATOM 6953 C CA . LYS A 1 88 ? -0.053 -1.326 11.305 1.00 0.00 88 LYS A CA 4
ATOM 6954 C C . LYS A 1 88 ? -0.466 -2.703 11.858 1.00 0.00 88 LYS A C 4
ATOM 6955 O O . LYS A 1 88 ? 0.214 -3.689 11.604 1.00 0.00 88 LYS A O 4
ATOM 6974 N N . ASP A 1 89 ? -1.584 -2.782 12.569 1.00 0.00 89 ASP A N 4
ATOM 6975 C CA . ASP A 1 89 ? -2.000 -4.053 13.176 1.00 0.00 89 ASP A CA 4
ATOM 6976 C C . ASP A 1 89 ? -2.586 -4.964 12.118 1.00 0.00 89 ASP A C 4
ATOM 6977 O O . ASP A 1 89 ? -2.348 -6.171 12.132 1.00 0.00 89 ASP A O 4
ATOM 6986 N N . VAL A 1 90 ? -3.306 -4.376 11.166 1.00 0.00 90 VAL A N 4
ATOM 6987 C CA . VAL A 1 90 ? -3.808 -5.134 10.010 1.00 0.00 90 VAL A CA 4
ATOM 6988 C C . VAL A 1 90 ? -2.613 -5.688 9.198 1.00 0.00 90 VAL A C 4
ATOM 6989 O O . VAL A 1 90 ? -2.582 -6.874 8.829 1.00 0.00 90 VAL A O 4
ATOM 7002 N N . ILE A 1 91 ? -1.611 -4.833 8.976 1.00 0.00 91 ILE A N 4
ATOM 7003 C CA . ILE A 1 91 ? -0.373 -5.228 8.302 1.00 0.00 91 ILE A CA 4
ATOM 7004 C C . ILE A 1 91 ? 0.326 -6.350 9.093 1.00 0.00 91 ILE A C 4
ATOM 7005 O O . ILE A 1 91 ? 0.768 -7.363 8.518 1.00 0.00 91 ILE A O 4
ATOM 7021 N N . ASN A 1 92 ? 0.390 -6.164 10.401 1.00 0.00 92 ASN A N 4
ATOM 7022 C CA . ASN A 1 92 ? 0.983 -7.126 11.326 1.00 0.00 92 ASN A CA 4
ATOM 7023 C C . ASN A 1 92 ? 0.304 -8.481 11.225 1.00 0.00 92 ASN A C 4
ATOM 7024 O O . ASN A 1 92 ? 0.961 -9.496 11.005 1.00 0.00 92 ASN A O 4
ATOM 7035 N N . LYS A 1 93 ? -1.003 -8.474 11.348 1.00 0.00 93 LYS A N 4
ATOM 7036 C CA . LYS A 1 93 ? -1.820 -9.671 11.318 1.00 0.00 93 LYS A CA 4
ATOM 7037 C C . LYS A 1 93 ? -1.593 -10.450 10.021 1.00 0.00 93 LYS A C 4
ATOM 7038 O O . LYS A 1 93 ? -1.408 -11.681 10.044 1.00 0.00 93 LYS A O 4
ATOM 7057 N N . ALA A 1 94 ? -1.534 -9.732 8.921 1.00 0.00 94 ALA A N 4
ATOM 7058 C CA . ALA A 1 94 ? -1.321 -10.327 7.622 1.00 0.00 94 ALA A CA 4
ATOM 7059 C C . ALA A 1 94 ? 0.055 -10.972 7.505 1.00 0.00 94 ALA A C 4
ATOM 7060 O O . ALA A 1 94 ? 0.171 -12.126 7.068 1.00 0.00 94 ALA A O 4
ATOM 7067 N N . LYS A 1 95 ? 1.099 -10.256 7.918 1.00 0.00 95 LYS A N 4
ATOM 7068 C CA . LYS A 1 95 ? 2.450 -10.784 7.775 1.00 0.00 95 LYS A CA 4
ATOM 7069 C C . LYS A 1 95 ? 2.718 -11.945 8.702 1.00 0.00 95 LYS A C 4
ATOM 7070 O O . LYS A 1 95 ? 3.510 -12.820 8.374 1.00 0.00 95 LYS A O 4
ATOM 7089 N N . GLU A 1 96 ? 2.031 -11.987 9.833 1.00 0.00 96 GLU A N 4
ATOM 7090 C CA . GLU A 1 96 ? 2.175 -13.108 10.747 1.00 0.00 96 GLU A CA 4
ATOM 7091 C C . GLU A 1 96 ? 1.541 -14.363 10.156 1.00 0.00 96 GLU A C 4
ATOM 7092 O O . GLU A 1 96 ? 1.903 -15.492 10.513 1.00 0.00 96 GLU A O 4
ATOM 7104 N N . LEU A 1 97 ? 0.610 -14.165 9.246 1.00 0.00 97 LEU A N 4
ATOM 7105 C CA . LEU A 1 97 ? -0.005 -15.267 8.546 1.00 0.00 97 LEU A CA 4
ATOM 7106 C C . LEU A 1 97 ? 0.832 -15.665 7.335 1.00 0.00 97 LEU A C 4
ATOM 7107 O O . LEU A 1 97 ? 0.710 -16.767 6.823 1.00 0.00 97 LEU A O 4
ATOM 7123 N N . GLY A 1 98 ? 1.700 -14.777 6.907 1.00 0.00 98 GLY A N 4
ATOM 7124 C CA . GLY A 1 98 ? 2.561 -15.074 5.791 1.00 0.00 98 GLY A CA 4
ATOM 7125 C C . GLY A 1 98 ? 2.220 -14.282 4.553 1.00 0.00 98 GLY A C 4
ATOM 7126 O O . GLY A 1 98 ? 2.699 -14.586 3.471 1.00 0.00 98 GLY A O 4
ATOM 7130 N N . VAL A 1 99 ? 1.388 -13.285 4.694 1.00 0.00 99 VAL A N 4
ATOM 7131 C CA . VAL A 1 99 ? 1.038 -12.429 3.577 1.00 0.00 99 VAL A CA 4
ATOM 7132 C C . VAL A 1 99 ? 1.882 -11.172 3.669 1.00 0.00 99 VAL A C 4
ATOM 7133 O O . VAL A 1 99 ? 1.986 -10.573 4.744 1.00 0.00 99 VAL A O 4
ATOM 7146 N N . ASN A 1 100 ? 2.508 -10.774 2.586 1.00 0.00 100 ASN A N 4
ATOM 7147 C CA . ASN A 1 100 ? 3.309 -9.571 2.625 1.00 0.00 100 ASN A CA 4
ATOM 7148 C C . ASN A 1 100 ? 2.420 -8.345 2.554 1.00 0.00 100 ASN A C 4
ATOM 7149 O O . ASN A 1 100 ? 1.963 -7.948 1.478 1.00 0.00 100 ASN A O 4
ATOM 7160 N N . ALA A 1 101 ? 2.116 -7.812 3.696 1.00 0.00 101 ALA A N 4
ATOM 7161 C CA . ALA A 1 101 ? 1.344 -6.610 3.793 1.00 0.00 101 ALA A CA 4
ATOM 7162 C C . ALA A 1 101 ? 2.277 -5.443 3.927 1.00 0.00 101 ALA A C 4
ATOM 7163 O O . ALA A 1 101 ? 3.205 -5.477 4.742 1.00 0.00 101 ALA A O 4
ATOM 7170 N N . ILE A 1 102 ? 2.073 -4.451 3.128 1.00 0.00 102 ILE A N 4
ATOM 7171 C CA . ILE A 1 102 ? 2.894 -3.273 3.149 1.00 0.00 102 ILE A CA 4
ATOM 7172 C C . ILE A 1 102 ? 2.042 -2.008 3.127 1.00 0.00 102 ILE A C 4
ATOM 7173 O O . ILE A 1 102 ? 0.882 -2.044 2.681 1.00 0.00 102 ILE A O 4
ATOM 7189 N N . PRO A 1 103 ? 2.563 -0.893 3.671 1.00 0.00 103 PRO A N 4
ATOM 7190 C CA . PRO A 1 103 ? 1.877 0.385 3.622 1.00 0.00 103 PRO A CA 4
ATOM 7191 C C . PRO A 1 103 ? 1.779 0.917 2.200 1.00 0.00 103 PRO A C 4
ATOM 7192 O O . PRO A 1 103 ? 2.522 0.498 1.291 1.00 0.00 103 PRO A O 4
ATOM 7203 N N . ILE A 1 104 ? 0.922 1.869 2.032 1.00 0.00 104 ILE A N 4
ATOM 7204 C CA . ILE A 1 104 ? 0.634 2.445 0.743 1.00 0.00 104 ILE A CA 4
ATOM 7205 C C . ILE A 1 104 ? 1.820 3.185 0.156 1.00 0.00 104 ILE A C 4
ATOM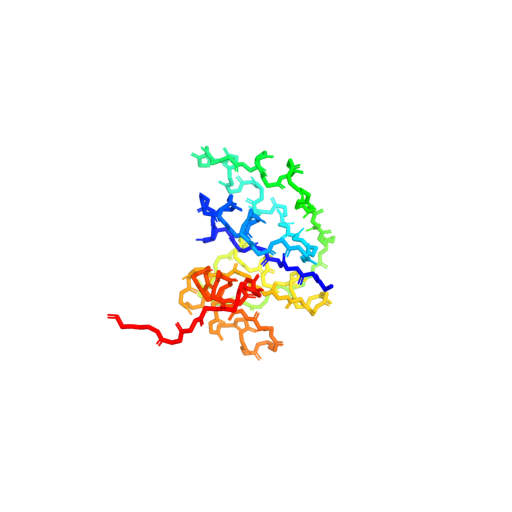 7206 O O . ILE A 1 104 ? 2.147 3.004 -1.016 1.00 0.00 104 ILE A O 4
ATOM 7222 N N . GLU A 1 105 ? 2.490 3.962 0.968 1.00 0.00 105 GLU A N 4
ATOM 7223 C CA . GLU A 1 105 ? 3.633 4.724 0.502 1.00 0.00 105 GLU A CA 4
ATOM 7224 C C . GLU A 1 105 ? 4.795 3.805 0.103 1.00 0.00 105 GLU A C 4
ATOM 7225 O O . GLU A 1 105 ? 5.615 4.157 -0.741 1.00 0.00 105 GLU A O 4
ATOM 7237 N N . GLU A 1 106 ? 4.829 2.617 0.685 1.00 0.00 106 GLU A N 4
ATOM 7238 C CA . GLU A 1 106 ? 5.803 1.596 0.325 1.00 0.00 106 GLU A CA 4
ATOM 7239 C C . GLU A 1 106 ? 5.476 1.016 -1.034 1.00 0.00 106 GLU A C 4
ATOM 7240 O O . GLU A 1 106 ? 6.369 0.800 -1.856 1.00 0.00 106 GLU A O 4
ATOM 7252 N N . LEU A 1 107 ? 4.196 0.780 -1.267 1.00 0.00 107 LEU A N 4
ATOM 7253 C CA . LEU A 1 107 ? 3.712 0.272 -2.541 1.00 0.00 107 LEU A CA 4
ATOM 7254 C C . LEU A 1 107 ? 3.991 1.316 -3.630 1.00 0.00 107 LEU A C 4
ATOM 7255 O O . LEU A 1 107 ? 4.388 0.978 -4.746 1.00 0.00 107 LEU A O 4
ATOM 7271 N N . LEU A 1 108 ? 3.807 2.577 -3.282 1.00 0.00 108 LEU A N 4
ATOM 7272 C CA . LEU A 1 108 ? 4.082 3.686 -4.193 1.00 0.00 108 LEU A CA 4
ATOM 7273 C C . LEU A 1 108 ? 5.574 3.760 -4.511 1.00 0.00 108 LEU A C 4
ATOM 7274 O O . LEU A 1 108 ? 5.966 3.885 -5.682 1.00 0.00 108 LEU A O 4
ATOM 7290 N N . ALA A 1 109 ? 6.394 3.637 -3.466 1.00 0.00 109 ALA A N 4
ATOM 7291 C CA . ALA A 1 109 ? 7.852 3.733 -3.562 1.00 0.00 109 ALA A CA 4
ATOM 7292 C C . ALA A 1 109 ? 8.446 2.673 -4.469 1.00 0.00 109 ALA A C 4
ATOM 7293 O O . ALA A 1 109 ? 9.461 2.912 -5.123 1.00 0.00 109 ALA A O 4
ATOM 7300 N N . SER A 1 110 ? 7.822 1.511 -4.511 1.00 0.00 110 SER A N 4
ATOM 7301 C CA . SER A 1 110 ? 8.284 0.427 -5.349 1.00 0.00 110 SER A CA 4
ATOM 7302 C C . SER A 1 110 ? 8.233 0.791 -6.846 1.00 0.00 110 SER A C 4
ATOM 7303 O O . SER A 1 110 ? 9.017 0.278 -7.644 1.00 0.00 110 SER A O 4
ATOM 7311 N N . SER A 1 111 ? 7.350 1.684 -7.208 1.00 0.00 111 SER A N 4
ATOM 7312 C CA . SER A 1 111 ? 7.297 2.156 -8.554 1.00 0.00 111 SER A CA 4
ATOM 7313 C C . SER A 1 111 ? 7.914 3.534 -8.675 1.00 0.00 111 SER A C 4
ATOM 7314 O O . SER A 1 111 ? 7.299 4.546 -8.349 1.00 0.00 111 SER A O 4
ATOM 7322 N N . LEU A 1 112 ? 9.137 3.543 -9.113 1.00 0.00 112 LEU A N 4
ATOM 7323 C CA . LEU A 1 112 ? 9.924 4.752 -9.307 1.00 0.00 112 LEU A CA 4
ATOM 7324 C C . LEU A 1 112 ? 10.450 4.737 -10.727 1.00 0.00 112 LEU A C 4
ATOM 7325 O O . LEU A 1 112 ? 10.428 5.737 -11.431 1.00 0.00 112 LEU A O 4
ATOM 7341 N N . GLU A 1 113 ? 10.871 3.555 -11.139 1.00 0.00 113 GLU A N 4
ATOM 7342 C CA . GLU A 1 113 ? 11.265 3.263 -12.493 1.00 0.00 113 GLU A CA 4
ATOM 7343 C C . GLU A 1 113 ? 10.037 3.339 -13.378 1.00 0.00 113 GLU A C 4
ATOM 7344 O O . GLU A 1 113 ? 10.112 3.657 -14.574 1.00 0.00 113 GLU A O 4
ATOM 7356 N N . HIS A 1 114 ? 8.895 3.045 -12.776 1.00 0.00 114 HIS A N 4
ATOM 7357 C CA . HIS A 1 114 ? 7.619 3.284 -13.398 1.00 0.00 114 HIS A CA 4
ATOM 7358 C C . HIS A 1 114 ? 7.272 4.747 -13.191 1.00 0.00 114 HIS A C 4
ATOM 7359 O O . HIS A 1 114 ? 6.485 5.109 -12.316 1.00 0.00 114 HIS A O 4
ATOM 7374 N N . HIS A 1 115 ? 7.951 5.572 -13.932 1.00 0.00 115 HIS A N 4
ATOM 7375 C CA . HIS A 1 115 ? 7.824 7.007 -13.861 1.00 0.00 115 HIS A CA 4
ATOM 7376 C C . HIS A 1 115 ? 7.052 7.422 -15.103 1.00 0.00 115 HIS A C 4
ATOM 7377 O O . HIS A 1 115 ? 7.117 6.700 -16.112 1.00 0.00 115 HIS A O 4
ATOM 7392 N N . HIS A 1 116 ? 6.303 8.538 -15.035 1.00 0.00 116 HIS A N 4
ATOM 7393 C CA . HIS A 1 116 ? 5.477 9.011 -16.170 1.00 0.00 116 HIS A CA 4
ATOM 7394 C C . HIS A 1 116 ? 4.409 7.938 -16.418 1.00 0.00 116 HIS A C 4
ATOM 7395 O O . HIS A 1 116 ? 4.182 7.470 -17.539 1.00 0.00 116 HIS A O 4
ATOM 7410 N N . HIS A 1 117 ? 3.755 7.569 -15.332 1.00 0.00 117 HIS A N 4
ATOM 7411 C CA . HIS A 1 117 ? 2.824 6.466 -15.323 1.00 0.00 117 HIS A CA 4
ATOM 7412 C C . HIS A 1 117 ? 1.402 6.952 -15.593 1.00 0.00 117 HIS A C 4
ATOM 7413 O O . HIS A 1 117 ? 0.893 6.824 -16.705 1.00 0.00 117 HIS A O 4
ATOM 7428 N N . HIS A 1 118 ? 0.785 7.560 -14.597 1.00 0.00 118 HIS A N 4
ATOM 7429 C CA . HIS A 1 118 ? -0.590 8.029 -14.726 1.00 0.00 118 HIS A CA 4
ATOM 7430 C C . HIS A 1 118 ? -0.572 9.417 -15.343 1.00 0.00 118 HIS A C 4
ATOM 7431 O O . HIS A 1 118 ? -1.514 9.835 -16.018 1.00 0.00 118 HIS A O 4
ATOM 7446 N N . HIS A 1 119 ? 0.502 10.104 -15.089 1.00 0.00 119 HIS A N 4
ATOM 7447 C CA . HIS A 1 119 ? 0.845 11.356 -15.708 1.00 0.00 119 HIS A CA 4
ATOM 7448 C C . HIS A 1 119 ? 2.321 11.366 -15.803 1.00 0.00 119 HIS A C 4
ATOM 7449 O O . HIS A 1 119 ? 2.974 11.877 -14.898 1.00 0.00 119 HIS A O 4
ATOM 7465 N N . MET A 1 1 ? 0.922 -11.092 -10.335 1.00 0.00 1 MET A N 5
ATOM 7466 C CA . MET A 1 1 ? 0.668 -11.277 -8.907 1.00 0.00 1 MET A CA 5
ATOM 7467 C C . MET A 1 1 ? -0.510 -10.414 -8.511 1.00 0.00 1 MET A C 5
ATOM 7468 O O . MET A 1 1 ? -0.709 -9.324 -9.085 1.00 0.00 1 MET A O 5
ATOM 7484 N N . PHE A 1 2 ? -1.285 -10.875 -7.556 1.00 0.00 2 PHE A N 5
ATOM 7485 C CA . PHE A 1 2 ? -2.433 -10.141 -7.102 1.00 0.00 2 PHE A CA 5
ATOM 7486 C C . PHE A 1 2 ? -2.037 -9.203 -5.968 1.00 0.00 2 PHE A C 5
ATOM 7487 O O . PHE A 1 2 ? -1.027 -9.430 -5.272 1.00 0.00 2 PHE A O 5
ATOM 7504 N N . ALA A 1 3 ? -2.790 -8.153 -5.806 1.00 0.00 3 ALA A N 5
ATOM 7505 C CA . ALA A 1 3 ? -2.602 -7.222 -4.725 1.00 0.00 3 ALA A CA 5
ATOM 7506 C C . ALA A 1 3 ? -3.952 -6.913 -4.119 1.00 0.00 3 ALA A C 5
ATOM 7507 O O . ALA A 1 3 ? -4.776 -6.262 -4.736 1.00 0.00 3 ALA A O 5
ATOM 7514 N N . VAL A 1 4 ? -4.171 -7.374 -2.930 1.00 0.00 4 VAL A N 5
ATOM 7515 C CA . VAL A 1 4 ? -5.445 -7.236 -2.281 1.00 0.00 4 VAL A CA 5
ATOM 7516 C C . VAL A 1 4 ? -5.440 -5.968 -1.463 1.00 0.00 4 VAL A C 5
ATOM 7517 O O . VAL A 1 4 ? -4.508 -5.709 -0.704 1.00 0.00 4 VAL A O 5
ATOM 7530 N N . ILE A 1 5 ? -6.439 -5.177 -1.652 1.00 0.00 5 ILE A N 5
ATOM 7531 C CA . ILE A 1 5 ? -6.574 -3.942 -0.960 1.00 0.00 5 ILE A CA 5
ATOM 7532 C C . ILE A 1 5 ? -7.410 -4.168 0.284 1.00 0.00 5 ILE A C 5
ATOM 7533 O O . ILE A 1 5 ? -8.495 -4.759 0.218 1.00 0.00 5 ILE A O 5
ATOM 7549 N N . SER A 1 6 ? -6.905 -3.746 1.395 1.00 0.00 6 SER A N 5
ATOM 7550 C CA . SER A 1 6 ? -7.611 -3.871 2.619 1.00 0.00 6 SER A CA 5
ATOM 7551 C C . SER A 1 6 ? -8.394 -2.569 2.842 1.00 0.00 6 SER A C 5
ATOM 7552 O O . SER A 1 6 ? -7.887 -1.491 2.527 1.00 0.00 6 SER A O 5
ATOM 7560 N N . PRO A 1 7 ? -9.654 -2.668 3.314 1.00 0.00 7 PRO A N 5
ATOM 7561 C CA . PRO A 1 7 ? -10.551 -1.520 3.596 1.00 0.00 7 PRO A CA 5
ATOM 7562 C C . PRO A 1 7 ? -9.903 -0.257 4.231 1.00 0.00 7 PRO A C 5
ATOM 7563 O O . PRO A 1 7 ? -10.352 0.855 3.964 1.00 0.00 7 PRO A O 5
ATOM 7574 N N . SER A 1 8 ? -8.869 -0.415 5.042 1.00 0.00 8 SER A N 5
ATOM 7575 C CA . SER A 1 8 ? -8.192 0.734 5.639 1.00 0.00 8 SER A CA 5
ATOM 7576 C C . SER A 1 8 ? -7.480 1.606 4.583 1.00 0.00 8 SER A C 5
ATOM 7577 O O . SER A 1 8 ? -7.265 2.808 4.789 1.00 0.00 8 SER A O 5
ATOM 7585 N N . ALA A 1 9 ? -7.175 1.009 3.440 1.00 0.00 9 ALA A N 5
ATOM 7586 C CA . ALA A 1 9 ? -6.427 1.654 2.371 1.00 0.00 9 ALA A CA 5
ATOM 7587 C C . ALA A 1 9 ? -7.346 2.403 1.394 1.00 0.00 9 ALA A C 5
ATOM 7588 O O . ALA A 1 9 ? -6.908 2.873 0.333 1.00 0.00 9 ALA A O 5
ATOM 7595 N N . PHE A 1 10 ? -8.603 2.537 1.758 1.00 0.00 10 PHE A N 5
ATOM 7596 C CA . PHE A 1 10 ? -9.578 3.211 0.912 1.00 0.00 10 PHE A CA 5
ATOM 7597 C C . PHE A 1 10 ? -9.315 4.709 0.793 1.00 0.00 10 PHE A C 5
ATOM 7598 O O . PHE A 1 10 ? -8.702 5.324 1.666 1.00 0.00 10 PHE A O 5
ATOM 7615 N N . GLY A 1 11 ? -9.746 5.277 -0.325 1.00 0.00 11 GLY A N 5
ATOM 7616 C CA . GLY A 1 11 ? -9.551 6.698 -0.599 1.00 0.00 11 GLY A CA 5
ATOM 7617 C C . GLY A 1 11 ? -8.237 6.959 -1.307 1.00 0.00 11 GLY A C 5
ATOM 7618 O O . GLY A 1 11 ? -8.136 7.817 -2.185 1.00 0.00 11 GLY A O 5
ATOM 7622 N N . LYS A 1 12 ? -7.250 6.172 -0.971 1.00 0.00 12 LYS A N 5
ATOM 7623 C CA . LYS A 1 12 ? -5.942 6.267 -1.571 1.00 0.00 12 LYS A CA 5
ATOM 7624 C C . LYS A 1 12 ? -5.796 5.184 -2.640 1.00 0.00 12 LYS A C 5
ATOM 7625 O O . LYS A 1 12 ? -4.732 4.984 -3.225 1.00 0.00 12 LYS A O 5
ATOM 7644 N N . LEU A 1 13 ? -6.920 4.506 -2.889 1.00 0.00 13 LEU A N 5
ATOM 7645 C CA . LEU A 1 13 ? -7.071 3.448 -3.906 1.00 0.00 13 LEU A CA 5
ATOM 7646 C C . LEU A 1 13 ? -6.573 3.929 -5.256 1.00 0.00 13 LEU A C 5
ATOM 7647 O O . LEU A 1 13 ? -5.778 3.289 -5.917 1.00 0.00 13 LEU A O 5
ATOM 7663 N N . LYS A 1 14 ? -7.033 5.084 -5.631 1.00 0.00 14 LYS A N 5
ATOM 7664 C CA . LYS A 1 14 ? -6.748 5.647 -6.925 1.00 0.00 14 LYS A CA 5
ATOM 7665 C C . LYS A 1 14 ? -5.291 6.080 -7.070 1.00 0.00 14 LYS A C 5
ATOM 7666 O O . LYS A 1 14 ? -4.770 6.177 -8.188 1.00 0.00 14 LYS A O 5
ATOM 7685 N N . GLU A 1 15 ? -4.625 6.284 -5.943 1.00 0.00 15 GLU A N 5
ATOM 7686 C CA . GLU A 1 15 ? -3.222 6.633 -5.950 1.00 0.00 15 GLU A CA 5
ATOM 7687 C C . GLU A 1 15 ? -2.400 5.409 -6.322 1.00 0.00 15 GLU A C 5
ATOM 7688 O O . GLU A 1 15 ? -1.657 5.435 -7.302 1.00 0.00 15 GLU A O 5
ATOM 7700 N N . ILE A 1 16 ? -2.578 4.322 -5.569 1.00 0.00 16 ILE A N 5
ATOM 7701 C CA . ILE A 1 16 ? -1.837 3.069 -5.804 1.00 0.00 16 ILE A CA 5
ATOM 7702 C C . ILE A 1 16 ? -2.104 2.492 -7.194 1.00 0.00 16 ILE A C 5
ATOM 7703 O O . ILE A 1 16 ? -1.170 2.067 -7.892 1.00 0.00 16 ILE A O 5
ATOM 7719 N N . LEU A 1 17 ? -3.368 2.527 -7.599 1.00 0.00 17 LEU A N 5
ATOM 7720 C CA . LEU A 1 17 ? -3.810 2.058 -8.912 1.00 0.00 17 LEU A CA 5
ATOM 7721 C C . LEU A 1 17 ? -3.044 2.736 -10.039 1.00 0.00 17 LEU A C 5
ATOM 7722 O O . LEU A 1 17 ? -2.466 2.067 -10.904 1.00 0.00 17 LEU A O 5
ATOM 7738 N N . GLY A 1 18 ? -3.007 4.054 -10.006 1.00 0.00 18 GLY A N 5
ATOM 7739 C CA . GLY A 1 18 ? -2.389 4.806 -11.075 1.00 0.00 18 GLY A CA 5
ATOM 7740 C C . GLY A 1 18 ? -0.893 4.899 -10.973 1.00 0.00 18 GLY A C 5
ATOM 7741 O O . GLY A 1 18 ? -0.210 4.922 -11.986 1.00 0.00 18 GLY A O 5
ATOM 7745 N N . SER A 1 19 ? -0.377 4.941 -9.769 1.00 0.00 19 SER A N 5
ATOM 7746 C CA . SER A 1 19 ? 1.050 5.089 -9.588 1.00 0.00 19 SER A CA 5
ATOM 7747 C C . SER A 1 19 ? 1.802 3.817 -9.968 1.00 0.00 19 SER A C 5
ATOM 7748 O O . SER A 1 19 ? 2.869 3.883 -10.601 1.00 0.00 19 SER A O 5
ATOM 7756 N N . ASN A 1 20 ? 1.245 2.665 -9.654 1.00 0.00 20 ASN A N 5
ATOM 7757 C CA . ASN A 1 20 ? 1.989 1.453 -9.886 1.00 0.00 20 ASN A CA 5
ATOM 7758 C C . ASN A 1 20 ? 1.526 0.713 -11.124 1.00 0.00 20 ASN A C 5
ATOM 7759 O O . ASN A 1 20 ? 2.315 0.560 -12.075 1.00 0.00 20 ASN A O 5
ATOM 7770 N N . LYS A 1 21 ? 0.230 0.322 -11.147 1.00 0.00 21 LYS A N 5
ATOM 7771 C CA . LYS A 1 21 ? -0.300 -0.611 -12.162 1.00 0.00 21 LYS A CA 5
ATOM 7772 C C . LYS A 1 21 ? 0.419 -1.963 -12.018 1.00 0.00 21 LYS A C 5
ATOM 7773 O O . LYS A 1 21 ? 1.042 -2.220 -10.990 1.00 0.00 21 LYS A O 5
ATOM 7792 N N . ASN A 1 22 ? 0.254 -2.854 -12.993 1.00 0.00 22 ASN A N 5
ATOM 7793 C CA . ASN A 1 22 ? 1.001 -4.146 -13.070 1.00 0.00 22 ASN A CA 5
ATOM 7794 C C . ASN A 1 22 ? 0.604 -5.198 -12.040 1.00 0.00 22 ASN A C 5
ATOM 7795 O O . ASN A 1 22 ? 1.007 -6.354 -12.151 1.00 0.00 22 ASN A O 5
ATOM 7806 N N . TYR A 1 23 ? -0.126 -4.819 -11.043 1.00 0.00 23 TYR A N 5
ATOM 7807 C CA . TYR A 1 23 ? -0.644 -5.770 -10.090 1.00 0.00 23 TYR A CA 5
ATOM 7808 C C . TYR A 1 23 ? -2.098 -5.916 -10.330 1.00 0.00 23 TYR A C 5
ATOM 7809 O O . TYR A 1 23 ? -2.764 -4.943 -10.700 1.00 0.00 23 TYR A O 5
ATOM 7827 N N . LYS A 1 24 ? -2.611 -7.094 -10.166 1.00 0.00 24 LYS A N 5
ATOM 7828 C CA . LYS A 1 24 ? -4.013 -7.266 -10.337 1.00 0.00 24 LYS A CA 5
ATOM 7829 C C . LYS A 1 24 ? -4.607 -6.999 -8.985 1.00 0.00 24 LYS A C 5
ATOM 7830 O O . LYS A 1 24 ? -4.459 -7.807 -8.062 1.00 0.00 24 LYS A O 5
ATOM 7849 N N . PHE A 1 25 ? -5.189 -5.849 -8.844 1.00 0.00 25 PHE A N 5
ATOM 7850 C CA . PHE A 1 25 ? -5.695 -5.419 -7.580 1.00 0.00 25 PHE A CA 5
ATOM 7851 C C . PHE A 1 25 ? -6.970 -6.158 -7.265 1.00 0.00 25 PHE A C 5
ATOM 7852 O O . PHE A 1 25 ? -7.786 -6.402 -8.143 1.00 0.00 25 PHE A O 5
ATOM 7869 N N . VAL A 1 26 ? -7.102 -6.554 -6.039 1.00 0.00 26 VAL A N 5
ATOM 7870 C CA . VAL A 1 26 ? -8.208 -7.348 -5.585 1.00 0.00 26 VAL A CA 5
ATOM 7871 C C . VAL A 1 26 ? -8.876 -6.671 -4.401 1.00 0.00 26 VAL A C 5
ATOM 7872 O O . VAL A 1 26 ? -8.199 -6.167 -3.506 1.00 0.00 26 VAL A O 5
ATOM 7885 N N . ILE A 1 27 ? -10.170 -6.633 -4.413 1.00 0.00 27 ILE A N 5
ATOM 7886 C CA . ILE A 1 27 ? -10.924 -6.133 -3.311 1.00 0.00 27 ILE A CA 5
ATOM 7887 C C . ILE A 1 27 ? -11.914 -7.225 -2.900 1.00 0.00 27 ILE A C 5
ATOM 7888 O O . ILE A 1 27 ? -12.271 -8.087 -3.716 1.00 0.00 27 ILE A O 5
ATOM 7904 N N . THR A 1 28 ? -12.318 -7.226 -1.668 1.00 0.00 28 THR A N 5
ATOM 7905 C CA . THR A 1 28 ? -13.187 -8.244 -1.171 1.00 0.00 28 THR A CA 5
ATOM 7906 C C . THR A 1 28 ? -14.648 -7.810 -1.233 1.00 0.00 28 THR A C 5
ATOM 7907 O O . THR A 1 28 ? -14.955 -6.640 -1.514 1.00 0.00 28 THR A O 5
ATOM 7918 N N . THR A 1 29 ? -15.533 -8.737 -0.951 1.00 0.00 29 THR A N 5
ATOM 7919 C CA . THR A 1 29 ? -16.948 -8.493 -0.914 1.00 0.00 29 THR A CA 5
ATOM 7920 C C . THR A 1 29 ? -17.291 -7.535 0.229 1.00 0.00 29 THR A C 5
ATOM 7921 O O . THR A 1 29 ? -18.051 -6.576 0.061 1.00 0.00 29 THR A O 5
ATOM 7932 N N . LEU A 1 30 ? -16.697 -7.772 1.384 1.00 0.00 30 LEU A N 5
ATOM 7933 C CA . LEU A 1 30 ? -16.881 -6.885 2.515 1.00 0.00 30 LEU A CA 5
ATOM 7934 C C . LEU A 1 30 ? -16.179 -5.557 2.274 1.00 0.00 30 LEU A C 5
ATOM 7935 O O . LEU A 1 30 ? -16.574 -4.533 2.823 1.00 0.00 30 LEU A O 5
ATOM 7951 N N . GLY A 1 31 ? -15.153 -5.584 1.431 1.00 0.00 31 GLY A N 5
ATOM 7952 C CA . GLY A 1 31 ? -14.453 -4.385 1.050 1.00 0.00 31 GLY A CA 5
ATOM 7953 C C . GLY A 1 31 ? -15.327 -3.474 0.215 1.00 0.00 31 GLY A C 5
ATOM 7954 O O . GLY A 1 31 ? -15.500 -2.308 0.552 1.00 0.00 31 GLY A O 5
ATOM 7958 N N . VAL A 1 32 ? -15.913 -4.012 -0.855 1.00 0.00 32 VAL A N 5
ATOM 7959 C CA . VAL A 1 32 ? -16.792 -3.210 -1.713 1.00 0.00 32 VAL A CA 5
ATOM 7960 C C . VAL A 1 32 ? -18.002 -2.696 -0.925 1.00 0.00 32 VAL A C 5
ATOM 7961 O O . VAL A 1 32 ? -18.428 -1.557 -1.098 1.00 0.00 32 VAL A O 5
ATOM 7974 N N . SER A 1 33 ? -18.494 -3.520 -0.008 1.00 0.00 33 SER A N 5
ATOM 7975 C CA . SER A 1 33 ? -19.616 -3.160 0.832 1.00 0.00 33 SER A CA 5
ATOM 7976 C C . SER A 1 33 ? -19.221 -2.029 1.794 1.00 0.00 33 SER A C 5
ATOM 7977 O O . SER A 1 33 ? -20.002 -1.097 2.030 1.00 0.00 33 SER A O 5
ATOM 7985 N N . PHE A 1 34 ? -17.991 -2.099 2.310 1.00 0.00 34 PHE A N 5
ATOM 7986 C CA . PHE A 1 34 ? -17.470 -1.093 3.220 1.00 0.00 34 PHE A CA 5
ATOM 7987 C C . PHE A 1 34 ? -17.345 0.239 2.503 1.00 0.00 34 PHE A C 5
ATOM 7988 O O . PHE A 1 34 ? -17.638 1.289 3.077 1.00 0.00 34 PHE A O 5
ATOM 8005 N N . ALA A 1 35 ? -16.935 0.186 1.249 1.00 0.00 35 ALA A N 5
ATOM 8006 C CA . ALA A 1 35 ? -16.825 1.377 0.430 1.00 0.00 35 ALA A CA 5
ATOM 8007 C C . ALA A 1 35 ? -18.191 2.022 0.256 1.00 0.00 35 ALA A C 5
ATOM 8008 O O . ALA A 1 35 ? -18.359 3.202 0.547 1.00 0.00 35 ALA A O 5
ATOM 8015 N N . ILE A 1 36 ? -19.169 1.218 -0.154 1.00 0.00 36 ILE A N 5
ATOM 8016 C CA . ILE A 1 36 ? -20.542 1.690 -0.392 1.00 0.00 36 ILE A CA 5
ATOM 8017 C C . ILE A 1 36 ? -21.131 2.378 0.849 1.00 0.00 36 ILE A C 5
ATOM 8018 O O . ILE A 1 36 ? -21.616 3.512 0.770 1.00 0.00 36 ILE A O 5
ATOM 8034 N N . LYS A 1 37 ? -21.041 1.712 1.991 1.00 0.00 37 LYS A N 5
ATOM 8035 C CA . LYS A 1 37 ? -21.633 2.226 3.232 1.00 0.00 37 LYS A CA 5
ATOM 8036 C C . LYS A 1 37 ? -20.871 3.439 3.783 1.00 0.00 37 LYS A C 5
ATOM 8037 O O . LYS A 1 37 ? -21.411 4.220 4.566 1.00 0.00 37 LYS A O 5
ATOM 8056 N N . SER A 1 38 ? -19.630 3.589 3.392 1.00 0.00 38 SER A N 5
ATOM 8057 C CA . SER A 1 38 ? -18.846 4.725 3.837 1.00 0.00 38 SER A CA 5
ATOM 8058 C C . SER A 1 38 ? -18.891 5.874 2.812 1.00 0.00 38 SER A C 5
ATOM 8059 O O . SER A 1 38 ? -18.362 6.952 3.057 1.00 0.00 38 SER A O 5
ATOM 8067 N N . GLY A 1 39 ? -19.534 5.638 1.674 1.00 0.00 39 GLY A N 5
ATOM 8068 C CA . GLY A 1 39 ? -19.636 6.662 0.650 1.00 0.00 39 GLY A CA 5
ATOM 8069 C C . GLY A 1 39 ? -18.346 6.820 -0.129 1.00 0.00 39 GLY A C 5
ATOM 8070 O O . GLY A 1 39 ? -18.014 7.910 -0.593 1.00 0.00 39 GLY A O 5
ATOM 8074 N N . ILE A 1 40 ? -17.631 5.739 -0.264 1.00 0.00 40 ILE A N 5
ATOM 8075 C CA . ILE A 1 40 ? -16.359 5.719 -0.948 1.00 0.00 40 ILE A CA 5
ATOM 8076 C C . ILE A 1 40 ? -16.559 5.109 -2.321 1.00 0.00 40 ILE A C 5
ATOM 8077 O O . ILE A 1 40 ? -17.223 4.073 -2.457 1.00 0.00 40 ILE A O 5
ATOM 8093 N N . ASP A 1 41 ? -16.014 5.751 -3.325 1.00 0.00 41 ASP A N 5
ATOM 8094 C CA . ASP A 1 41 ? -16.159 5.305 -4.690 1.00 0.00 41 ASP A CA 5
ATOM 8095 C C . ASP A 1 41 ? -15.268 4.103 -4.985 1.00 0.00 41 ASP A C 5
ATOM 8096 O O . ASP A 1 41 ? -14.040 4.197 -5.061 1.00 0.00 41 ASP A O 5
ATOM 8105 N N . ILE A 1 42 ? -15.901 2.965 -5.127 1.00 0.00 42 ILE A N 5
ATOM 8106 C CA . ILE A 1 42 ? -15.202 1.723 -5.362 1.00 0.00 42 ILE A CA 5
ATOM 8107 C C . ILE A 1 42 ? -15.215 1.373 -6.862 1.00 0.00 42 ILE A C 5
ATOM 8108 O O . ILE A 1 42 ? -14.333 0.669 -7.359 1.00 0.00 42 ILE A O 5
ATOM 8124 N N . ASP A 1 43 ? -16.181 1.925 -7.594 1.00 0.00 43 ASP A N 5
ATOM 8125 C CA . ASP A 1 43 ? -16.309 1.644 -9.032 1.00 0.00 43 ASP A CA 5
ATOM 8126 C C . ASP A 1 43 ? -15.142 2.237 -9.791 1.00 0.00 43 ASP A C 5
ATOM 8127 O O . ASP A 1 43 ? -14.731 1.714 -10.822 1.00 0.00 43 ASP A O 5
ATOM 8136 N N . SER A 1 44 ? -14.580 3.296 -9.241 1.00 0.00 44 SER A N 5
ATOM 8137 C CA . SER A 1 44 ? -13.442 3.951 -9.829 1.00 0.00 44 SER A CA 5
ATOM 8138 C C . SER A 1 44 ? -12.225 3.039 -9.682 1.00 0.00 44 SER A C 5
ATOM 8139 O O . SER A 1 44 ? -11.362 2.985 -10.549 1.00 0.00 44 SER A O 5
ATOM 8147 N N . ALA A 1 45 ? -12.204 2.273 -8.610 1.00 0.00 45 ALA A N 5
ATOM 8148 C CA . ALA A 1 45 ? -11.138 1.342 -8.371 1.00 0.00 45 ALA A CA 5
ATOM 8149 C C . ALA A 1 45 ? -11.288 0.157 -9.320 1.00 0.00 45 ALA A C 5
ATOM 8150 O O . ALA A 1 45 ? -10.329 -0.237 -10.015 1.00 0.00 45 ALA A O 5
ATOM 8157 N N . LEU A 1 46 ? -12.510 -0.366 -9.387 1.00 0.00 46 LEU A N 5
ATOM 8158 C CA . LEU A 1 46 ? -12.847 -1.493 -10.258 1.00 0.00 46 LEU A CA 5
ATOM 8159 C C . LEU A 1 46 ? -12.459 -1.182 -11.701 1.00 0.00 46 LEU A C 5
ATOM 8160 O O . LEU A 1 46 ? -11.861 -2.011 -12.388 1.00 0.00 46 LEU A O 5
ATOM 8176 N N . ASP A 1 47 ? -12.764 0.033 -12.127 1.00 0.00 47 ASP A N 5
ATOM 8177 C CA . ASP A 1 47 ? -12.446 0.517 -13.477 1.00 0.00 47 ASP A CA 5
ATOM 8178 C C . ASP A 1 47 ? -10.947 0.531 -13.752 1.00 0.00 47 ASP A C 5
ATOM 8179 O O . ASP A 1 47 ? -10.514 0.261 -14.875 1.00 0.00 47 ASP A O 5
ATOM 8188 N N . ARG A 1 48 ? -10.146 0.806 -12.739 1.00 0.00 48 ARG A N 5
ATOM 8189 C CA . ARG A 1 48 ? -8.708 0.887 -12.953 1.00 0.00 48 ARG A CA 5
ATOM 8190 C C . ARG A 1 48 ? -8.033 -0.482 -12.866 1.00 0.00 48 ARG A C 5
ATOM 8191 O O . ARG A 1 48 ? -6.831 -0.605 -13.105 1.00 0.00 48 ARG A O 5
ATOM 8212 N N . GLY A 1 49 ? -8.802 -1.504 -12.534 1.00 0.00 49 GLY A N 5
ATOM 8213 C CA . GLY A 1 49 ? -8.261 -2.850 -12.585 1.00 0.00 49 GLY A CA 5
ATOM 8214 C C . GLY A 1 49 ? -8.380 -3.618 -11.297 1.00 0.00 49 GLY A C 5
ATOM 8215 O O . GLY A 1 49 ? -7.677 -4.621 -11.102 1.00 0.00 49 GLY A O 5
ATOM 8219 N N . VAL A 1 50 ? -9.240 -3.170 -10.415 1.00 0.00 50 VAL A N 5
ATOM 8220 C CA . VAL A 1 50 ? -9.463 -3.880 -9.174 1.00 0.00 50 VAL A CA 5
ATOM 8221 C C . VAL A 1 50 ? -10.575 -4.911 -9.378 1.00 0.00 50 VAL A C 5
ATOM 8222 O O . VAL A 1 50 ? -11.666 -4.573 -9.841 1.00 0.00 50 VAL A O 5
ATOM 8235 N N . ILE A 1 51 ? -10.278 -6.156 -9.088 1.00 0.00 51 ILE A N 5
ATOM 8236 C CA . ILE A 1 51 ? -11.237 -7.240 -9.221 1.00 0.00 51 ILE A CA 5
ATOM 8237 C C . ILE A 1 51 ? -11.832 -7.548 -7.855 1.00 0.00 51 ILE A C 5
ATOM 8238 O O . ILE A 1 51 ? -11.258 -7.181 -6.833 1.00 0.00 51 ILE A O 5
ATOM 8254 N N . VAL A 1 52 ? -12.952 -8.207 -7.833 1.00 0.00 52 VAL A N 5
ATOM 8255 C CA . VAL A 1 52 ? -13.600 -8.559 -6.588 1.00 0.00 52 VAL A CA 5
ATOM 8256 C C . VAL A 1 52 ? -13.416 -10.048 -6.349 1.00 0.00 52 VAL A C 5
ATOM 8257 O O . VAL A 1 52 ? -13.703 -10.864 -7.236 1.00 0.00 52 VAL A O 5
ATOM 8270 N N . ARG A 1 53 ? -12.917 -10.398 -5.193 1.00 0.00 53 ARG A N 5
ATOM 8271 C CA . ARG A 1 53 ? -12.710 -11.787 -4.834 1.00 0.00 53 ARG A CA 5
ATOM 8272 C C . ARG A 1 53 ? -13.262 -12.033 -3.446 1.00 0.00 53 ARG A C 5
ATOM 8273 O O . ARG A 1 53 ? -12.927 -11.327 -2.489 1.00 0.00 53 ARG A O 5
ATOM 8294 N N . ALA A 1 54 ? -14.122 -12.994 -3.357 1.00 0.00 54 ALA A N 5
ATOM 8295 C CA . ALA A 1 54 ? -14.674 -13.426 -2.113 1.00 0.00 54 ALA A CA 5
ATOM 8296 C C . ALA A 1 54 ? -13.884 -14.605 -1.621 1.00 0.00 54 ALA A C 5
ATOM 8297 O O . ALA A 1 54 ? -13.436 -15.442 -2.429 1.00 0.00 54 ALA A O 5
ATOM 8304 N N . PHE A 1 55 ? -13.669 -14.666 -0.346 1.00 0.00 55 PHE A N 5
ATOM 8305 C CA . PHE A 1 55 ? -12.994 -15.775 0.258 1.00 0.00 55 PHE A CA 5
ATOM 8306 C C . PHE A 1 55 ? -14.012 -16.906 0.383 1.00 0.00 55 PHE A C 5
ATOM 8307 O O . PHE A 1 55 ? -14.962 -16.801 1.146 1.00 0.00 55 PHE A O 5
ATOM 8324 N N . SER A 1 56 ? -13.844 -17.944 -0.432 1.00 0.00 56 SER A N 5
ATOM 8325 C CA . SER A 1 56 ? -14.785 -19.065 -0.498 1.00 0.00 56 SER A CA 5
ATOM 8326 C C . SER A 1 56 ? -14.811 -19.857 0.813 1.00 0.00 56 SER A C 5
ATOM 8327 O O . SER A 1 56 ? -15.799 -20.519 1.144 1.00 0.00 56 SER A O 5
ATOM 8335 N N . HIS A 1 57 ? -13.722 -19.786 1.547 1.00 0.00 57 HIS A N 5
ATOM 8336 C CA . HIS A 1 57 ? -13.637 -20.415 2.849 1.00 0.00 57 HIS A CA 5
ATOM 8337 C C . HIS A 1 57 ? -14.322 -19.523 3.867 1.00 0.00 57 HIS A C 5
ATOM 8338 O O . HIS A 1 57 ? -14.618 -18.363 3.575 1.00 0.00 57 HIS A O 5
ATOM 8353 N N . LYS A 1 58 ? -14.591 -20.038 5.028 1.00 0.00 58 LYS A N 5
ATOM 8354 C CA . LYS A 1 58 ? -15.203 -19.241 6.050 1.00 0.00 58 LYS A CA 5
ATOM 8355 C C . LYS A 1 58 ? -14.119 -18.639 6.928 1.00 0.00 58 LYS A C 5
ATOM 8356 O O . LYS A 1 58 ? -13.325 -19.373 7.549 1.00 0.00 58 LYS A O 5
ATOM 8375 N N . PRO A 1 59 ? -14.039 -17.309 6.964 1.00 0.00 59 PRO A N 5
ATOM 8376 C CA . PRO A 1 59 ? -13.025 -16.600 7.719 1.00 0.00 59 PRO A CA 5
ATOM 8377 C C . PRO A 1 59 ? -13.288 -16.645 9.226 1.00 0.00 59 PRO A C 5
ATOM 8378 O O . PRO A 1 59 ? -14.446 -16.594 9.671 1.00 0.00 59 PRO A O 5
ATOM 8389 N N . PRO A 1 60 ? -12.231 -16.783 10.031 1.00 0.00 60 PRO A N 5
ATOM 8390 C CA . PRO A 1 60 ? -12.353 -16.763 11.474 1.00 0.00 60 PRO A CA 5
ATOM 8391 C C . PRO A 1 60 ? -12.667 -15.352 11.972 1.00 0.00 60 PRO A C 5
ATOM 8392 O O . PRO A 1 60 ? -12.344 -14.346 11.306 1.00 0.00 60 PRO A O 5
ATOM 8403 N N . LYS A 1 61 ? -13.303 -15.272 13.102 1.00 0.00 61 LYS A N 5
ATOM 8404 C CA . LYS A 1 61 ? -13.652 -14.009 13.674 1.00 0.00 61 LYS A CA 5
ATOM 8405 C C . LYS A 1 61 ? -12.480 -13.499 14.487 1.00 0.00 61 LYS A C 5
ATOM 8406 O O . LYS A 1 61 ? -12.013 -14.173 15.421 1.00 0.00 61 LYS A O 5
ATOM 8425 N N . VAL A 1 62 ? -11.974 -12.363 14.106 1.00 0.00 62 VAL A N 5
ATOM 8426 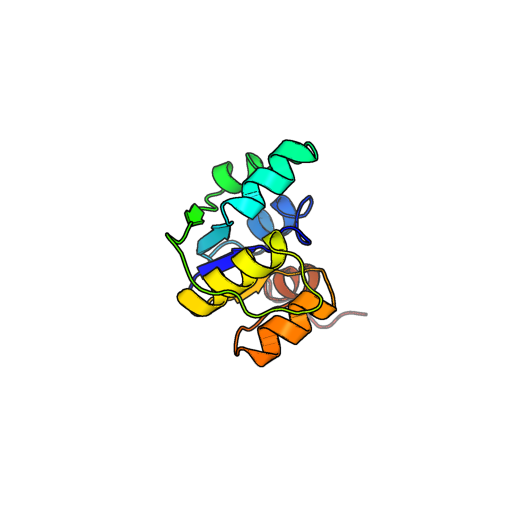C CA . VAL A 1 62 ? -10.873 -11.759 14.809 1.00 0.00 62 VAL A CA 5
ATOM 8427 C C . VAL A 1 62 ? -11.383 -10.845 15.919 1.00 0.00 62 VAL A C 5
ATOM 8428 O O . VAL A 1 62 ? -12.541 -10.409 15.891 1.00 0.00 62 VAL A O 5
ATOM 8441 N N . GLY A 1 63 ? -10.536 -10.574 16.885 1.00 0.00 63 GLY A N 5
ATOM 8442 C CA . GLY A 1 63 ? -10.952 -9.831 18.050 1.00 0.00 63 GLY A CA 5
ATOM 8443 C C . GLY A 1 63 ? -10.952 -8.331 17.862 1.00 0.00 63 GLY A C 5
ATOM 8444 O O . GLY A 1 63 ? -12.013 -7.694 17.833 1.00 0.00 63 GLY A O 5
ATOM 8448 N N . ASN A 1 64 ? -9.782 -7.764 17.747 1.00 0.00 64 ASN A N 5
ATOM 8449 C CA . ASN A 1 64 ? -9.647 -6.320 17.629 1.00 0.00 64 ASN A CA 5
ATOM 8450 C C . ASN A 1 64 ? -9.846 -5.821 16.202 1.00 0.00 64 ASN A C 5
ATOM 8451 O O . ASN A 1 64 ? -10.374 -4.722 15.985 1.00 0.00 64 ASN A O 5
ATOM 8462 N N . LEU A 1 65 ? -9.465 -6.619 15.238 1.00 0.00 65 LEU A N 5
ATOM 8463 C CA . LEU A 1 65 ? -9.633 -6.238 13.853 1.00 0.00 65 LEU A CA 5
ATOM 8464 C C . LEU A 1 65 ? -11.068 -6.479 13.415 1.00 0.00 65 LEU A C 5
ATOM 8465 O O . LEU A 1 65 ? -11.775 -7.298 14.005 1.00 0.00 65 LEU A O 5
ATOM 8481 N N . PRO A 1 66 ? -11.543 -5.733 12.432 1.00 0.00 66 PRO A N 5
ATOM 8482 C CA . PRO A 1 66 ? -12.860 -5.942 11.878 1.00 0.00 66 PRO A CA 5
ATOM 8483 C C . PRO A 1 66 ? -12.859 -7.069 10.831 1.00 0.00 66 PRO A C 5
ATOM 8484 O O . PRO A 1 66 ? -11.850 -7.297 10.134 1.00 0.00 66 PRO A O 5
ATOM 8495 N N . GLN A 1 67 ? -13.987 -7.734 10.694 1.00 0.00 67 GLN A N 5
ATOM 8496 C CA . GLN A 1 67 ? -14.139 -8.846 9.768 1.00 0.00 67 GLN A CA 5
ATOM 8497 C C . GLN A 1 67 ? -13.953 -8.427 8.323 1.00 0.00 67 GLN A C 5
ATOM 8498 O O . GLN A 1 67 ? -13.490 -9.221 7.509 1.00 0.00 67 GLN A O 5
ATOM 8512 N N . TYR A 1 68 ? -14.290 -7.182 7.999 1.00 0.00 68 TYR A N 5
ATOM 8513 C CA . TYR A 1 68 ? -14.093 -6.703 6.638 1.00 0.00 68 TYR A CA 5
ATOM 8514 C C . TYR A 1 68 ? -12.612 -6.687 6.229 1.00 0.00 68 TYR A C 5
ATOM 8515 O O . TYR A 1 68 ? -12.271 -6.958 5.069 1.00 0.00 68 TYR A O 5
ATOM 8533 N N . GLU A 1 69 ? -11.724 -6.433 7.181 1.00 0.00 69 GLU A N 5
ATOM 8534 C CA . GLU A 1 69 ? -10.313 -6.473 6.863 1.00 0.00 69 GLU A CA 5
ATOM 8535 C C . GLU A 1 69 ? -9.757 -7.864 7.069 1.00 0.00 69 GLU A C 5
ATOM 8536 O O . GLU A 1 69 ? -8.791 -8.247 6.431 1.00 0.00 69 GLU A O 5
ATOM 8548 N N . SER A 1 70 ? -10.403 -8.636 7.934 1.00 0.00 70 SER A N 5
ATOM 8549 C CA . SER A 1 70 ? -10.047 -10.034 8.118 1.00 0.00 70 SER A CA 5
ATOM 8550 C C . SER A 1 70 ? -10.281 -10.768 6.779 1.00 0.00 70 SER A C 5
ATOM 8551 O O . SER A 1 70 ? -9.463 -11.571 6.349 1.00 0.00 70 SER A O 5
ATOM 8559 N N . GLU A 1 71 ? -11.386 -10.406 6.108 1.00 0.00 71 GLU A N 5
ATOM 8560 C CA . GLU A 1 71 ? -11.750 -10.920 4.784 1.00 0.00 71 GLU A CA 5
ATOM 8561 C C . GLU A 1 71 ? -10.601 -10.620 3.809 1.00 0.00 71 GLU A C 5
ATOM 8562 O O . GLU A 1 71 ? -10.144 -11.497 3.082 1.00 0.00 71 GLU A O 5
ATOM 8574 N N . ALA A 1 72 ? -10.119 -9.366 3.842 1.00 0.00 72 ALA A N 5
ATOM 8575 C CA . ALA A 1 72 ? -9.014 -8.928 2.987 1.00 0.00 72 ALA A CA 5
ATOM 8576 C C . ALA A 1 72 ? -7.754 -9.746 3.251 1.00 0.00 72 ALA A C 5
ATOM 8577 O O . ALA A 1 72 ? -7.120 -10.241 2.314 1.00 0.00 72 ALA A O 5
ATOM 8584 N N . ILE A 1 73 ? -7.423 -9.914 4.527 1.00 0.00 73 ILE A N 5
ATOM 8585 C CA . ILE A 1 73 ? -6.270 -10.712 4.935 1.00 0.00 73 ILE A CA 5
ATOM 8586 C C . ILE A 1 73 ? -6.424 -12.153 4.448 1.00 0.00 73 ILE A C 5
ATOM 8587 O O . ILE A 1 73 ? -5.496 -12.733 3.894 1.00 0.00 73 ILE A O 5
ATOM 8603 N N . MET A 1 74 ? -7.611 -12.701 4.626 1.00 0.00 74 MET A N 5
ATOM 8604 C CA . MET A 1 74 ? -7.905 -14.069 4.231 1.00 0.00 74 MET A CA 5
ATOM 8605 C C . MET A 1 74 ? -7.800 -14.264 2.726 1.00 0.00 74 MET A C 5
ATOM 8606 O O . MET A 1 74 ? -7.273 -15.267 2.276 1.00 0.00 74 MET A O 5
ATOM 8620 N N . VAL A 1 75 ? -8.275 -13.305 1.953 1.00 0.00 75 VAL A N 5
ATOM 8621 C CA . VAL A 1 75 ? -8.155 -13.378 0.498 1.00 0.00 75 VAL A CA 5
ATOM 8622 C C . VAL A 1 75 ? -6.687 -13.257 0.069 1.00 0.00 75 VAL A C 5
ATOM 8623 O O . VAL A 1 75 ? -6.217 -13.997 -0.817 1.00 0.00 75 VAL A O 5
ATOM 8636 N N . ALA A 1 76 ? -5.957 -12.368 0.725 1.00 0.00 76 ALA A N 5
ATOM 8637 C CA . ALA A 1 76 ? -4.539 -12.192 0.457 1.00 0.00 76 ALA A CA 5
ATOM 8638 C C . ALA A 1 76 ? -3.766 -13.448 0.836 1.00 0.00 76 ALA A C 5
ATOM 8639 O O . ALA A 1 76 ? -2.754 -13.760 0.238 1.00 0.00 76 ALA A O 5
ATOM 8646 N N . PHE A 1 77 ? -4.274 -14.160 1.818 1.00 0.00 77 PHE A N 5
ATOM 8647 C CA . PHE A 1 77 ? -3.704 -15.416 2.285 1.00 0.00 77 PHE A CA 5
ATOM 8648 C C . PHE A 1 77 ? -4.060 -16.553 1.316 1.00 0.00 77 PHE A C 5
ATOM 8649 O O . PHE A 1 77 ? -3.214 -17.388 0.986 1.00 0.00 77 PHE A O 5
ATOM 8666 N N . GLU A 1 78 ? -5.310 -16.554 0.867 1.00 0.00 78 GLU A N 5
ATOM 8667 C CA . GLU A 1 78 ? -5.852 -17.540 -0.064 1.00 0.00 78 GLU A CA 5
ATOM 8668 C C . GLU A 1 78 ? -5.056 -17.520 -1.376 1.00 0.00 78 GLU A C 5
ATOM 8669 O O . GLU A 1 78 ? -4.617 -18.555 -1.870 1.00 0.00 78 GLU A O 5
ATOM 8681 N N . LEU A 1 79 ? -4.860 -16.329 -1.915 1.00 0.00 79 LEU A N 5
ATOM 8682 C CA . LEU A 1 79 ? -4.165 -16.159 -3.190 1.00 0.00 79 LEU A CA 5
ATOM 8683 C C . LEU A 1 79 ? -2.661 -16.041 -3.005 1.00 0.00 79 LEU A C 5
ATOM 8684 O O . LEU A 1 79 ? -1.898 -16.250 -3.957 1.00 0.00 79 LEU A O 5
ATOM 8700 N N . ASN A 1 80 ? -2.253 -15.718 -1.788 1.00 0.00 80 ASN A N 5
ATOM 8701 C CA . ASN A 1 80 ? -0.862 -15.405 -1.431 1.00 0.00 80 ASN A CA 5
ATOM 8702 C C . ASN A 1 80 ? -0.436 -14.227 -2.272 1.00 0.00 80 ASN A C 5
ATOM 8703 O O . ASN A 1 80 ? 0.315 -14.339 -3.255 1.00 0.00 80 ASN A O 5
ATOM 8714 N N . ALA A 1 81 ? -1.030 -13.136 -1.954 1.00 0.00 81 ALA A N 5
ATOM 8715 C CA . ALA A 1 81 ? -0.882 -11.922 -2.698 1.00 0.00 81 ALA A CA 5
ATOM 8716 C C . ALA A 1 81 ? -0.309 -10.833 -1.823 1.00 0.00 81 ALA A C 5
ATOM 8717 O O . ALA A 1 81 ? 0.028 -11.076 -0.662 1.00 0.00 81 ALA A O 5
ATOM 8724 N N . LEU A 1 82 ? -0.177 -9.648 -2.376 1.00 0.00 82 LEU A N 5
ATOM 8725 C CA . LEU A 1 82 ? 0.261 -8.516 -1.597 1.00 0.00 82 LEU A CA 5
ATOM 8726 C C . LEU A 1 82 ? -0.933 -7.946 -0.911 1.00 0.00 82 LEU A C 5
ATOM 8727 O O . LEU A 1 82 ? -1.994 -7.876 -1.506 1.00 0.00 82 LEU A O 5
ATOM 8743 N N . LEU A 1 83 ? -0.802 -7.586 0.318 1.00 0.00 83 LEU A N 5
ATOM 8744 C CA . LEU A 1 83 ? -1.896 -6.950 0.988 1.00 0.00 83 LEU A CA 5
ATOM 8745 C C . LEU A 1 83 ? -1.568 -5.493 1.197 1.00 0.00 83 LEU A C 5
ATOM 8746 O O . LEU A 1 83 ? -0.610 -5.155 1.882 1.00 0.00 83 LEU A O 5
ATOM 8762 N N . ILE A 1 84 ? -2.329 -4.650 0.582 1.00 0.00 84 ILE A N 5
ATOM 8763 C CA . ILE A 1 84 ? -2.145 -3.235 0.706 1.00 0.00 84 ILE A CA 5
ATOM 8764 C C . ILE A 1 84 ? -3.084 -2.749 1.788 1.00 0.00 84 ILE A C 5
ATOM 8765 O O . ILE A 1 84 ? -4.310 -2.776 1.617 1.00 0.00 84 ILE A O 5
ATOM 8781 N N . ALA A 1 85 ? -2.535 -2.352 2.898 1.00 0.00 85 ALA A N 5
ATOM 8782 C CA . ALA A 1 85 ? -3.333 -1.935 4.019 1.00 0.00 85 ALA A CA 5
ATOM 8783 C C . ALA A 1 85 ? -2.747 -0.703 4.643 1.00 0.00 85 ALA A C 5
ATOM 8784 O O . ALA A 1 85 ? -1.539 -0.528 4.653 1.00 0.00 85 ALA A O 5
ATOM 8791 N N . GLU A 1 86 ? -3.593 0.142 5.158 1.00 0.00 86 GLU A N 5
ATOM 8792 C CA . GLU A 1 86 ? -3.143 1.343 5.815 1.00 0.00 86 GLU A CA 5
ATOM 8793 C C . GLU A 1 86 ? -3.107 1.162 7.308 1.00 0.00 86 GLU A C 5
ATOM 8794 O O . GLU A 1 86 ? -2.381 1.870 8.008 1.00 0.00 86 GLU A O 5
ATOM 8806 N N . ASP A 1 87 ? -3.877 0.218 7.803 1.00 0.00 87 ASP A N 5
ATOM 8807 C CA . ASP A 1 87 ? -3.882 -0.067 9.225 1.00 0.00 87 ASP A CA 5
ATOM 8808 C C . ASP A 1 87 ? -2.738 -1.018 9.521 1.00 0.00 87 ASP A C 5
ATOM 8809 O O . ASP A 1 87 ? -2.650 -2.097 8.933 1.00 0.00 87 ASP A O 5
ATOM 8818 N N . LYS A 1 88 ? -1.879 -0.634 10.435 1.00 0.00 88 LYS A N 5
ATOM 8819 C CA . LYS A 1 88 ? -0.653 -1.380 10.699 1.00 0.00 88 LYS A CA 5
ATOM 8820 C C . LYS A 1 88 ? -0.861 -2.676 11.457 1.00 0.00 88 LYS A C 5
ATOM 8821 O O . LYS A 1 88 ? 0.027 -3.534 11.467 1.00 0.00 88 LYS A O 5
ATOM 8840 N N . ASP A 1 89 ? -2.004 -2.852 12.082 1.00 0.00 89 ASP A N 5
ATOM 8841 C CA . ASP A 1 89 ? -2.231 -4.098 12.796 1.00 0.00 89 ASP A CA 5
ATOM 8842 C C . ASP A 1 89 ? -2.659 -5.148 11.800 1.00 0.00 89 ASP A C 5
ATOM 8843 O O . ASP A 1 89 ? -2.263 -6.303 11.891 1.00 0.00 89 ASP A O 5
ATOM 8852 N N . VAL A 1 90 ? -3.419 -4.703 10.801 1.00 0.00 90 VAL A N 5
ATOM 8853 C CA . VAL A 1 90 ? -3.830 -5.547 9.677 1.00 0.00 90 VAL A CA 5
ATOM 8854 C C . VAL A 1 90 ? -2.581 -6.031 8.946 1.00 0.00 90 VAL A C 5
ATOM 8855 O O . VAL A 1 90 ? -2.451 -7.220 8.613 1.00 0.00 90 VAL A O 5
ATOM 8868 N N . ILE A 1 91 ? -1.654 -5.099 8.736 1.00 0.00 91 ILE A N 5
ATOM 8869 C CA . ILE A 1 91 ? -0.374 -5.384 8.112 1.00 0.00 91 ILE A CA 5
ATOM 8870 C C . ILE A 1 91 ? 0.390 -6.437 8.916 1.00 0.00 91 ILE A C 5
ATOM 8871 O O . ILE A 1 91 ? 0.813 -7.462 8.369 1.00 0.00 91 ILE A O 5
ATOM 8887 N N . ASN A 1 92 ? 0.526 -6.197 10.215 1.00 0.00 92 ASN A N 5
ATOM 8888 C CA . ASN A 1 92 ? 1.247 -7.109 11.105 1.00 0.00 92 ASN A CA 5
ATOM 8889 C C . ASN A 1 92 ? 0.616 -8.499 11.099 1.00 0.00 92 ASN A C 5
ATOM 8890 O O . ASN A 1 92 ? 1.317 -9.496 10.939 1.00 0.00 92 ASN A O 5
ATOM 8901 N N . LYS A 1 93 ? -0.707 -8.531 11.208 1.00 0.00 93 LYS A N 5
ATOM 8902 C CA . LYS A 1 93 ? -1.503 -9.760 11.271 1.00 0.00 93 LYS A CA 5
ATOM 8903 C C . LYS A 1 93 ? -1.259 -10.617 10.014 1.00 0.00 93 LYS A C 5
ATOM 8904 O O . LYS A 1 93 ? -0.973 -11.828 10.102 1.00 0.00 93 LYS A O 5
ATOM 8923 N N . ALA A 1 94 ? -1.361 -9.988 8.861 1.00 0.00 94 ALA A N 5
ATOM 8924 C CA . ALA A 1 94 ? -1.189 -10.674 7.597 1.00 0.00 94 ALA A CA 5
ATOM 8925 C C . ALA A 1 94 ? 0.248 -11.121 7.411 1.00 0.00 94 ALA A C 5
ATOM 8926 O O . ALA A 1 94 ? 0.507 -12.209 6.885 1.00 0.00 94 ALA A O 5
ATOM 8933 N N . LYS A 1 95 ? 1.174 -10.305 7.880 1.00 0.00 95 LYS A N 5
ATOM 8934 C CA . LYS A 1 95 ? 2.585 -10.608 7.775 1.00 0.00 95 LYS A CA 5
ATOM 8935 C C . LYS A 1 95 ? 2.916 -11.858 8.611 1.00 0.00 95 LYS A C 5
ATOM 8936 O O . LYS A 1 95 ? 3.734 -12.685 8.205 1.00 0.00 95 LYS A O 5
ATOM 8955 N N . GLU A 1 96 ? 2.225 -12.014 9.754 1.00 0.00 96 GLU A N 5
ATOM 8956 C CA . GLU A 1 96 ? 2.385 -13.197 10.617 1.00 0.00 96 GLU A CA 5
ATOM 8957 C C . GLU A 1 96 ? 1.985 -14.452 9.852 1.00 0.00 96 GLU A C 5
ATOM 8958 O O . GLU A 1 96 ? 2.566 -15.528 10.028 1.00 0.00 96 GLU A O 5
ATOM 8970 N N . LEU A 1 97 ? 0.997 -14.300 8.991 1.00 0.00 97 LEU A N 5
ATOM 8971 C CA . LEU A 1 97 ? 0.461 -15.409 8.226 1.00 0.00 97 LEU A CA 5
ATOM 8972 C C . LEU A 1 97 ? 1.289 -15.713 6.972 1.00 0.00 97 LEU A C 5
ATOM 8973 O O . LEU A 1 97 ? 0.982 -16.644 6.238 1.00 0.00 97 LEU A O 5
ATOM 8989 N N . GLY A 1 98 ? 2.330 -14.939 6.732 1.00 0.00 98 GLY A N 5
ATOM 8990 C CA . GLY A 1 98 ? 3.182 -15.195 5.582 1.00 0.00 98 GLY A CA 5
ATOM 8991 C C . GLY A 1 98 ? 2.763 -14.403 4.366 1.00 0.00 98 GLY A C 5
ATOM 8992 O O . GLY A 1 98 ? 3.224 -14.656 3.254 1.00 0.00 98 GLY A O 5
ATOM 8996 N N . VAL A 1 99 ? 1.889 -13.454 4.570 1.00 0.00 99 VAL A N 5
ATOM 8997 C CA . VAL A 1 99 ? 1.422 -12.602 3.504 1.00 0.00 99 VAL A CA 5
ATOM 8998 C C . VAL A 1 99 ? 2.236 -11.324 3.550 1.00 0.00 99 VAL A C 5
ATOM 8999 O O . VAL A 1 99 ? 2.592 -10.853 4.640 1.00 0.00 99 VAL A O 5
ATOM 9012 N N . ASN A 1 100 ? 2.578 -10.779 2.414 1.00 0.00 100 ASN A N 5
ATOM 9013 C CA . ASN A 1 100 ? 3.308 -9.537 2.424 1.00 0.00 100 ASN A CA 5
ATOM 9014 C C . ASN A 1 100 ? 2.340 -8.394 2.425 1.00 0.00 100 ASN A C 5
ATOM 9015 O O . ASN A 1 100 ? 1.755 -8.044 1.393 1.00 0.00 100 ASN A O 5
ATOM 9026 N N . ALA A 1 101 ? 2.105 -7.880 3.583 1.00 0.00 101 ALA A N 5
ATOM 9027 C CA . ALA A 1 101 ? 1.248 -6.760 3.747 1.00 0.00 101 ALA A CA 5
ATOM 9028 C C . ALA A 1 101 ? 2.098 -5.538 3.907 1.00 0.00 101 ALA A C 5
ATOM 9029 O O . ALA A 1 101 ? 3.056 -5.547 4.683 1.00 0.00 101 ALA A O 5
ATOM 9036 N N . ILE A 1 102 ? 1.783 -4.520 3.169 1.00 0.00 102 ILE A N 5
ATOM 9037 C CA . ILE A 1 102 ? 2.532 -3.298 3.182 1.00 0.00 102 ILE A CA 5
ATOM 9038 C C . ILE A 1 102 ? 1.604 -2.086 3.120 1.00 0.00 102 ILE A C 5
ATOM 9039 O O . ILE A 1 102 ? 0.473 -2.192 2.614 1.00 0.00 102 ILE A O 5
ATOM 9055 N N . PRO A 1 103 ? 2.024 -0.946 3.691 1.00 0.00 103 PRO A N 5
ATOM 9056 C CA . PRO A 1 103 ? 1.268 0.294 3.596 1.00 0.00 103 PRO A CA 5
ATOM 9057 C C . PRO A 1 103 ? 1.342 0.877 2.184 1.00 0.00 103 PRO A C 5
ATOM 9058 O O . PRO A 1 103 ? 2.220 0.493 1.376 1.00 0.00 103 PRO A O 5
ATOM 9069 N N . ILE A 1 104 ? 0.478 1.829 1.903 1.00 0.00 104 ILE A N 5
ATOM 9070 C CA . ILE A 1 104 ? 0.394 2.444 0.590 1.00 0.00 104 ILE A CA 5
ATOM 9071 C C . ILE A 1 104 ? 1.696 3.097 0.128 1.00 0.00 104 ILE A C 5
ATOM 9072 O O . ILE A 1 104 ? 2.098 2.929 -1.029 1.00 0.00 104 ILE A O 5
ATOM 9088 N N . GLU A 1 105 ? 2.391 3.769 1.028 1.00 0.00 105 GLU A N 5
ATOM 9089 C CA . GLU A 1 105 ? 3.645 4.435 0.665 1.00 0.00 105 GLU A CA 5
ATOM 9090 C C . GLU A 1 105 ? 4.717 3.428 0.217 1.00 0.00 105 GLU A C 5
ATOM 9091 O O . GLU A 1 105 ? 5.635 3.772 -0.530 1.00 0.00 105 GLU A O 5
ATOM 9103 N N . GLU A 1 106 ? 4.587 2.180 0.640 1.00 0.00 106 GLU A N 5
ATOM 9104 C CA . GLU A 1 106 ? 5.521 1.148 0.225 1.00 0.00 106 GLU A CA 5
ATOM 9105 C C . GLU A 1 106 ? 5.191 0.696 -1.174 1.00 0.00 106 GLU A C 5
ATOM 9106 O O . GLU A 1 106 ? 6.078 0.401 -1.971 1.00 0.00 106 GLU A O 5
ATOM 9118 N N . LEU A 1 107 ? 3.909 0.674 -1.480 1.00 0.00 107 LEU A N 5
ATOM 9119 C CA . LEU A 1 107 ? 3.439 0.298 -2.798 1.00 0.00 107 LEU A CA 5
ATOM 9120 C C . LEU A 1 107 ? 3.824 1.416 -3.784 1.00 0.00 107 LEU A C 5
ATOM 9121 O O . LEU A 1 107 ? 4.217 1.147 -4.924 1.00 0.00 107 LEU A O 5
ATOM 9137 N N . LEU A 1 108 ? 3.745 2.658 -3.320 1.00 0.00 108 LEU A N 5
ATOM 9138 C CA . LEU A 1 108 ? 4.152 3.816 -4.116 1.00 0.00 108 LEU A CA 5
ATOM 9139 C C . LEU A 1 108 ? 5.659 3.751 -4.395 1.00 0.00 108 LEU A C 5
ATOM 9140 O O . LEU A 1 108 ? 6.110 4.000 -5.508 1.00 0.00 108 LEU A O 5
ATOM 9156 N N . ALA A 1 109 ? 6.420 3.350 -3.388 1.00 0.00 109 ALA A N 5
ATOM 9157 C CA . ALA A 1 109 ? 7.870 3.209 -3.510 1.00 0.00 109 ALA A CA 5
ATOM 9158 C C . ALA A 1 109 ? 8.243 2.000 -4.372 1.00 0.00 109 ALA A C 5
ATOM 9159 O O . ALA A 1 109 ? 9.356 1.905 -4.881 1.00 0.00 109 ALA A O 5
ATOM 9166 N N . SER A 1 110 ? 7.309 1.097 -4.542 1.00 0.00 110 SER A N 5
ATOM 9167 C CA . SER A 1 110 ? 7.536 -0.094 -5.327 1.00 0.00 110 SER A CA 5
ATOM 9168 C C . SER A 1 110 ? 6.823 0.007 -6.672 1.00 0.00 110 SER A C 5
ATOM 9169 O O . SER A 1 110 ? 6.649 -1.001 -7.371 1.00 0.00 110 SER A O 5
ATOM 9177 N N . SER A 1 111 ? 6.428 1.221 -7.040 1.00 0.00 111 SER A N 5
ATOM 9178 C CA . SER A 1 111 ? 5.742 1.442 -8.285 1.00 0.00 111 SER A CA 5
ATOM 9179 C C . SER A 1 111 ? 6.649 1.189 -9.473 1.00 0.00 111 SER A C 5
ATOM 9180 O O . SER A 1 111 ? 7.869 1.361 -9.379 1.00 0.00 111 SER A O 5
ATOM 9188 N N . LEU A 1 112 ? 6.034 0.757 -10.566 1.00 0.00 112 LEU A N 5
ATOM 9189 C CA . LEU A 1 112 ? 6.703 0.385 -11.800 1.00 0.00 112 LEU A CA 5
ATOM 9190 C C . LEU A 1 112 ? 7.355 -0.973 -11.641 1.00 0.00 112 LEU A C 5
ATOM 9191 O O . LEU A 1 112 ? 8.573 -1.104 -11.573 1.00 0.00 112 LEU A O 5
ATOM 9207 N N . GLU A 1 113 ? 6.494 -1.970 -11.491 1.00 0.00 113 GLU A N 5
ATOM 9208 C CA . GLU A 1 113 ? 6.857 -3.393 -11.382 1.00 0.00 113 GLU A CA 5
ATOM 9209 C C . GLU A 1 113 ? 7.738 -3.853 -12.561 1.00 0.00 113 GLU A C 5
ATOM 9210 O O . GLU A 1 113 ? 8.561 -4.747 -12.410 1.00 0.00 113 GLU A O 5
ATOM 9222 N N . HIS A 1 114 ? 7.568 -3.196 -13.713 1.00 0.00 114 HIS A N 5
ATOM 9223 C CA . HIS A 1 114 ? 8.299 -3.503 -14.951 1.00 0.00 114 HIS A CA 5
ATOM 9224 C C . HIS A 1 114 ? 7.799 -4.786 -15.587 1.00 0.00 114 HIS A C 5
ATOM 9225 O O . HIS A 1 114 ? 8.164 -5.882 -15.184 1.00 0.00 114 HIS A O 5
ATOM 9240 N N . HIS A 1 115 ? 6.914 -4.640 -16.526 1.00 0.00 115 HIS A N 5
ATOM 9241 C CA . HIS A 1 115 ? 6.423 -5.743 -17.312 1.00 0.00 115 HIS A CA 5
ATOM 9242 C C . HIS A 1 115 ? 6.389 -5.361 -18.746 1.00 0.00 115 HIS A C 5
ATOM 9243 O O . HIS A 1 115 ? 5.627 -4.474 -19.142 1.00 0.00 115 HIS A O 5
ATOM 9258 N N . HIS A 1 116 ? 7.228 -5.971 -19.532 1.00 0.00 116 HIS A N 5
ATOM 9259 C CA . HIS A 1 116 ? 7.166 -5.759 -20.951 1.00 0.00 116 HIS A CA 5
ATOM 9260 C C . HIS A 1 116 ? 6.115 -6.674 -21.527 1.00 0.00 116 HIS A C 5
ATOM 9261 O O . HIS A 1 116 ? 6.392 -7.777 -21.988 1.00 0.00 116 HIS A O 5
ATOM 9276 N N . HIS A 1 117 ? 4.902 -6.230 -21.382 1.00 0.00 117 HIS A N 5
ATOM 9277 C CA . HIS A 1 117 ? 3.725 -6.948 -21.768 1.00 0.00 117 HIS A CA 5
ATOM 9278 C C . HIS A 1 117 ? 2.945 -5.972 -22.630 1.00 0.00 117 HIS A C 5
ATOM 9279 O O . HIS A 1 117 ? 2.976 -4.772 -22.344 1.00 0.00 117 HIS A O 5
ATOM 9294 N N . HIS A 1 118 ? 2.286 -6.439 -23.683 1.00 0.00 118 HIS A N 5
ATOM 9295 C CA . HIS A 1 118 ? 1.599 -5.515 -24.607 1.00 0.00 118 HIS A CA 5
ATOM 9296 C C . HIS A 1 118 ? 0.441 -4.793 -23.935 1.00 0.00 118 HIS A C 5
ATOM 9297 O O . HIS A 1 118 ? 0.141 -3.653 -24.261 1.00 0.00 118 HIS A O 5
ATOM 9312 N N . HIS A 1 119 ? -0.188 -5.459 -23.006 1.00 0.00 119 HIS A N 5
ATOM 9313 C CA . HIS A 1 119 ? -1.234 -4.887 -22.203 1.00 0.00 119 HIS A CA 5
ATOM 9314 C C . HIS A 1 119 ? -1.428 -5.819 -21.035 1.00 0.00 119 HIS A C 5
ATOM 9315 O O . HIS A 1 119 ? -2.366 -6.619 -21.051 1.00 0.00 119 HIS A O 5
ATOM 9331 N N . MET A 1 1 ? 0.340 -11.134 -10.448 1.00 0.00 1 MET A N 6
ATOM 9332 C CA . MET A 1 1 ? 0.277 -11.293 -8.990 1.00 0.00 1 MET A CA 6
ATOM 9333 C C . MET A 1 1 ? -0.910 -10.524 -8.468 1.00 0.00 1 MET A C 6
ATOM 9334 O O . MET A 1 1 ? -1.216 -9.440 -8.977 1.00 0.00 1 MET A O 6
ATOM 9350 N N . PHE A 1 2 ? -1.573 -11.056 -7.467 1.00 0.00 2 PHE A N 6
ATOM 9351 C CA . PHE A 1 2 ? -2.712 -10.393 -6.897 1.00 0.00 2 PHE A CA 6
ATOM 9352 C C . PHE A 1 2 ? -2.269 -9.435 -5.799 1.00 0.00 2 PHE A C 6
ATOM 9353 O O . PHE A 1 2 ? -1.286 -9.694 -5.091 1.00 0.00 2 PHE A O 6
ATOM 9370 N N . ALA A 1 3 ? -2.951 -8.336 -5.694 1.00 0.00 3 ALA A N 6
ATOM 9371 C CA . ALA A 1 3 ? -2.729 -7.374 -4.650 1.00 0.00 3 ALA A CA 6
ATOM 9372 C C . ALA A 1 3 ? -4.066 -7.053 -4.019 1.00 0.00 3 ALA A C 6
ATOM 9373 O O . ALA A 1 3 ? -4.910 -6.431 -4.640 1.00 0.00 3 ALA A O 6
ATOM 9380 N N . VAL A 1 4 ? -4.265 -7.488 -2.810 1.00 0.00 4 VAL A N 6
ATOM 9381 C CA . VAL A 1 4 ? -5.535 -7.315 -2.149 1.00 0.00 4 VAL A CA 6
ATOM 9382 C C . VAL A 1 4 ? -5.504 -6.027 -1.342 1.00 0.00 4 VAL A C 6
ATOM 9383 O O . VAL A 1 4 ? -4.517 -5.729 -0.659 1.00 0.00 4 VAL A O 6
ATOM 9396 N N . ILE A 1 5 ? -6.542 -5.263 -1.468 1.00 0.00 5 ILE A N 6
ATOM 9397 C CA . ILE A 1 5 ? -6.654 -3.991 -0.813 1.00 0.00 5 ILE A CA 6
ATOM 9398 C C . ILE A 1 5 ? -7.592 -4.107 0.381 1.00 0.00 5 ILE A C 6
ATOM 9399 O O . ILE A 1 5 ? -8.752 -4.529 0.235 1.00 0.00 5 ILE A O 6
ATOM 9415 N N . SER A 1 6 ? -7.088 -3.783 1.545 1.00 0.00 6 SER A N 6
ATOM 9416 C CA . SER A 1 6 ? -7.885 -3.778 2.740 1.00 0.00 6 SER A CA 6
ATOM 9417 C C . SER A 1 6 ? -8.663 -2.450 2.834 1.00 0.00 6 SER A C 6
ATOM 9418 O O . SER A 1 6 ? -8.194 -1.419 2.333 1.00 0.00 6 SER A O 6
ATOM 9426 N N . PRO A 1 7 ? -9.870 -2.453 3.448 1.00 0.00 7 PRO A N 6
ATOM 9427 C CA . PRO A 1 7 ? -10.713 -1.245 3.605 1.00 0.00 7 PRO A CA 6
ATOM 9428 C C . PRO A 1 7 ? -10.027 -0.063 4.329 1.00 0.00 7 PRO A C 6
ATOM 9429 O O . PRO A 1 7 ? -10.517 1.074 4.276 1.00 0.00 7 PRO A O 6
ATOM 9440 N N . SER A 1 8 ? -8.924 -0.320 5.006 1.00 0.00 8 SER A N 6
ATOM 9441 C CA . SER A 1 8 ? -8.146 0.732 5.626 1.00 0.00 8 SER A CA 6
ATOM 9442 C C . SER A 1 8 ? -7.403 1.573 4.571 1.00 0.00 8 SER A C 6
ATOM 9443 O O . SER A 1 8 ? -7.068 2.732 4.807 1.00 0.00 8 SER A O 6
ATOM 9451 N N . ALA A 1 9 ? -7.223 1.002 3.392 1.00 0.00 9 ALA A N 6
ATOM 9452 C CA . ALA A 1 9 ? -6.476 1.626 2.312 1.00 0.00 9 ALA A CA 6
ATOM 9453 C C . ALA A 1 9 ? -7.405 2.364 1.332 1.00 0.00 9 ALA A C 6
ATOM 9454 O O . ALA A 1 9 ? -6.975 2.797 0.256 1.00 0.00 9 ALA A O 6
ATOM 9461 N N . PHE A 1 10 ? -8.656 2.536 1.718 1.00 0.00 10 PHE A N 6
ATOM 9462 C CA . PHE A 1 10 ? -9.662 3.161 0.855 1.00 0.00 10 PHE A CA 6
ATOM 9463 C C . PHE A 1 10 ? -9.403 4.629 0.551 1.00 0.00 10 PHE A C 6
ATOM 9464 O O . PHE A 1 10 ? -8.826 5.365 1.342 1.00 0.00 10 PHE A O 6
ATOM 9481 N N . GLY A 1 11 ? -9.815 5.016 -0.647 1.00 0.00 11 GLY A N 6
ATOM 9482 C CA . GLY A 1 11 ? -9.673 6.374 -1.140 1.00 0.00 11 GLY A CA 6
ATOM 9483 C C . GLY A 1 11 ? -8.351 6.585 -1.845 1.00 0.00 11 GLY A C 6
ATOM 9484 O O . GLY A 1 11 ? -8.277 7.262 -2.867 1.00 0.00 11 GLY A O 6
ATOM 9488 N N . LYS A 1 12 ? -7.331 5.924 -1.358 1.00 0.00 12 LYS A N 6
ATOM 9489 C CA . LYS A 1 12 ? -5.997 6.042 -1.900 1.00 0.00 12 LYS A CA 6
ATOM 9490 C C . LYS A 1 12 ? -5.753 5.013 -3.001 1.00 0.00 12 LYS A C 6
ATOM 9491 O O . LYS A 1 12 ? -4.678 4.991 -3.615 1.00 0.00 12 LYS A O 6
ATOM 9510 N N . LEU A 1 13 ? -6.771 4.177 -3.265 1.00 0.00 13 LEU A N 6
ATOM 9511 C CA . LEU A 1 13 ? -6.708 3.139 -4.317 1.00 0.00 13 LEU A CA 6
ATOM 9512 C C . LEU A 1 13 ? -6.333 3.734 -5.659 1.00 0.00 13 LEU A C 6
ATOM 9513 O O . LEU A 1 13 ? -5.588 3.154 -6.423 1.00 0.00 13 LEU A O 6
ATOM 9529 N N . LYS A 1 14 ? -6.812 4.918 -5.891 1.00 0.00 14 LYS A N 6
ATOM 9530 C CA . LYS A 1 14 ? -6.637 5.610 -7.150 1.00 0.00 14 LYS A CA 6
ATOM 9531 C C . LYS A 1 14 ? -5.147 5.862 -7.433 1.00 0.00 14 LYS A C 6
ATOM 9532 O O . LYS A 1 14 ? -4.669 5.678 -8.567 1.00 0.00 14 LYS A O 6
ATOM 9551 N N . GLU A 1 15 ? -4.410 6.189 -6.385 1.00 0.00 15 GLU A N 6
ATOM 9552 C CA . GLU A 1 15 ? -3.012 6.517 -6.514 1.00 0.00 15 GLU A CA 6
ATOM 9553 C C . GLU A 1 15 ? -2.143 5.267 -6.639 1.00 0.00 15 GLU A C 6
ATOM 9554 O O . GLU A 1 15 ? -1.199 5.247 -7.441 1.00 0.00 15 GLU A O 6
ATOM 9566 N N . ILE A 1 16 ? -2.474 4.214 -5.889 1.00 0.00 16 ILE A N 6
ATOM 9567 C CA . ILE A 1 16 ? -1.689 2.970 -5.942 1.00 0.00 16 ILE A CA 6
ATOM 9568 C C . ILE A 1 16 ? -1.828 2.291 -7.304 1.00 0.00 16 ILE A C 6
ATOM 9569 O O . ILE A 1 16 ? -0.856 1.712 -7.826 1.00 0.00 16 ILE A O 6
ATOM 9585 N N . LEU A 1 17 ? -3.029 2.402 -7.883 1.00 0.00 17 LEU A N 6
ATOM 9586 C CA . LEU A 1 17 ? -3.325 1.879 -9.212 1.00 0.00 17 LEU A CA 6
ATOM 9587 C C . LEU A 1 17 ? -2.383 2.471 -10.245 1.00 0.00 17 LEU A C 6
ATOM 9588 O O . LEU A 1 17 ? -1.652 1.751 -10.910 1.00 0.00 17 LEU A O 6
ATOM 9604 N N . GLY A 1 18 ? -2.351 3.792 -10.303 1.00 0.00 18 GLY A N 6
ATOM 9605 C CA . GLY A 1 18 ? -1.603 4.475 -11.332 1.00 0.00 18 GLY A CA 6
ATOM 9606 C C . GLY A 1 18 ? -0.111 4.478 -11.131 1.00 0.00 18 GLY A C 6
ATOM 9607 O O . GLY A 1 18 ? 0.642 4.403 -12.104 1.00 0.00 18 GLY A O 6
ATOM 9611 N N . SER A 1 19 ? 0.328 4.520 -9.898 1.00 0.00 19 SER A N 6
ATOM 9612 C CA . SER A 1 19 ? 1.740 4.633 -9.635 1.00 0.00 19 SER A CA 6
ATOM 9613 C C . SER A 1 19 ? 2.468 3.309 -9.835 1.00 0.00 19 SER A C 6
ATOM 9614 O O . SER A 1 19 ? 3.559 3.284 -10.403 1.00 0.00 19 SER A O 6
ATOM 9622 N N . ASN A 1 20 ? 1.877 2.208 -9.417 1.00 0.00 20 ASN A N 6
ATOM 9623 C CA . ASN A 1 20 ? 2.616 0.960 -9.473 1.00 0.00 20 ASN A CA 6
ATOM 9624 C C . ASN A 1 20 ? 2.213 0.119 -10.672 1.00 0.00 20 ASN A C 6
ATOM 9625 O O . ASN A 1 20 ? 3.073 -0.277 -11.464 1.00 0.00 20 ASN A O 6
ATOM 9636 N N . LYS A 1 21 ? 0.899 -0.125 -10.822 1.00 0.00 21 LYS A N 6
ATOM 9637 C CA . LYS A 1 21 ? 0.343 -0.947 -11.922 1.00 0.00 21 LYS A CA 6
ATOM 9638 C C . LYS A 1 21 ? 0.888 -2.387 -11.930 1.00 0.00 21 LYS A C 6
ATOM 9639 O O . LYS A 1 21 ? 1.628 -2.800 -11.023 1.00 0.00 21 LYS A O 6
ATOM 9658 N N . ASN A 1 22 ? 0.433 -3.160 -12.915 1.00 0.00 22 ASN A N 6
ATOM 9659 C CA . ASN A 1 22 ? 0.873 -4.553 -13.196 1.00 0.00 22 ASN A CA 6
ATOM 9660 C C . ASN A 1 22 ? 0.339 -5.569 -12.167 1.00 0.00 22 ASN A C 6
ATOM 9661 O O . ASN A 1 22 ? 0.334 -6.774 -12.418 1.00 0.00 22 ASN A O 6
ATOM 9672 N N . TYR A 1 23 ? -0.157 -5.095 -11.050 1.00 0.00 23 TYR A N 6
ATOM 9673 C CA . TYR A 1 23 ? -0.737 -5.968 -10.056 1.00 0.00 23 TYR A CA 6
ATOM 9674 C C . TYR A 1 23 ? -2.191 -6.144 -10.339 1.00 0.00 23 TYR A C 6
ATOM 9675 O O . TYR A 1 23 ? -2.854 -5.236 -10.864 1.00 0.00 23 TYR A O 6
ATOM 9693 N N . LYS A 1 24 ? -2.690 -7.281 -10.009 1.00 0.00 24 LYS A N 6
ATOM 9694 C CA . LYS A 1 24 ? -4.079 -7.524 -10.110 1.00 0.00 24 LYS A CA 6
ATOM 9695 C C . LYS A 1 24 ? -4.683 -7.174 -8.776 1.00 0.00 24 LYS A C 6
ATOM 9696 O O . LYS A 1 24 ? -4.590 -7.942 -7.822 1.00 0.00 24 LYS A O 6
ATOM 9715 N N . PHE A 1 25 ? -5.226 -5.995 -8.697 1.00 0.00 25 PHE A N 6
ATOM 9716 C CA . PHE A 1 25 ? -5.773 -5.498 -7.468 1.00 0.00 25 PHE A CA 6
ATOM 9717 C C . PHE A 1 25 ? -7.092 -6.176 -7.181 1.00 0.00 25 PHE A C 6
ATOM 9718 O O . PHE A 1 25 ? -7.980 -6.194 -8.020 1.00 0.00 25 PHE A O 6
ATOM 9735 N N . VAL A 1 26 ? -7.187 -6.754 -6.025 1.00 0.00 26 VAL A N 6
ATOM 9736 C CA . VAL A 1 26 ? -8.349 -7.489 -5.603 1.00 0.00 26 VAL A CA 6
ATOM 9737 C C . VAL A 1 26 ? -8.922 -6.826 -4.370 1.00 0.00 26 VAL A C 6
ATOM 9738 O O . VAL A 1 26 ? -8.182 -6.423 -3.471 1.00 0.00 26 VAL A O 6
ATOM 9751 N N . ILE A 1 27 ? -10.200 -6.688 -4.336 1.00 0.00 27 ILE A N 6
ATOM 9752 C CA . ILE A 1 27 ? -10.862 -6.112 -3.219 1.00 0.00 27 ILE A CA 6
ATOM 9753 C C . ILE A 1 27 ? -11.991 -7.099 -2.825 1.00 0.00 27 ILE A C 6
ATOM 9754 O O . ILE A 1 27 ? -12.553 -7.778 -3.692 1.00 0.00 27 ILE A O 6
ATOM 9770 N N . THR A 1 28 ? -12.259 -7.235 -1.552 1.00 0.00 28 THR A N 6
ATOM 9771 C CA . THR A 1 28 ? -13.235 -8.185 -1.074 1.00 0.00 28 THR A CA 6
ATOM 9772 C C . THR A 1 28 ? -14.674 -7.656 -1.180 1.00 0.00 28 THR A C 6
ATOM 9773 O O . THR A 1 28 ? -14.908 -6.460 -1.429 1.00 0.00 28 THR A O 6
ATOM 9784 N N . THR A 1 29 ? -15.629 -8.544 -0.964 1.00 0.00 29 THR A N 6
ATOM 9785 C CA . THR A 1 29 ? -17.032 -8.205 -0.987 1.00 0.00 29 THR A CA 6
ATOM 9786 C C . THR A 1 29 ? -17.400 -7.292 0.183 1.00 0.00 29 THR A C 6
ATOM 9787 O O . THR A 1 29 ? -18.219 -6.376 0.041 1.00 0.00 29 THR A O 6
ATOM 9798 N N . LEU A 1 30 ? -16.775 -7.529 1.332 1.00 0.00 30 LEU A N 6
ATOM 9799 C CA . LEU A 1 30 ? -16.989 -6.681 2.492 1.00 0.00 30 LEU A CA 6
ATOM 9800 C C . LEU A 1 30 ? -16.411 -5.307 2.232 1.00 0.00 30 LEU A C 6
ATOM 9801 O O . LEU A 1 30 ? -16.919 -4.317 2.714 1.00 0.00 30 LEU A O 6
ATOM 9817 N N . GLY A 1 31 ? -15.353 -5.268 1.436 1.00 0.00 31 GLY A N 6
ATOM 9818 C CA . GLY A 1 31 ? -14.735 -4.024 1.084 1.00 0.00 31 GLY A CA 6
ATOM 9819 C C . GLY A 1 31 ? -15.629 -3.166 0.207 1.00 0.00 31 GLY A C 6
ATOM 9820 O O . GLY A 1 31 ? -15.856 -1.999 0.518 1.00 0.00 31 GLY A O 6
ATOM 9824 N N . VAL A 1 32 ? -16.166 -3.743 -0.876 1.00 0.00 32 VAL A N 6
ATOM 9825 C CA . VAL A 1 32 ? -17.036 -2.972 -1.776 1.00 0.00 32 VAL A CA 6
ATOM 9826 C C . VAL A 1 32 ? -18.287 -2.469 -1.068 1.00 0.00 32 VAL A C 6
ATOM 9827 O O . VAL A 1 32 ? -18.669 -1.318 -1.238 1.00 0.00 32 VAL A O 6
ATOM 9840 N N . SER A 1 33 ? -18.872 -3.301 -0.225 1.00 0.00 33 SER A N 6
ATOM 9841 C CA . SER A 1 33 ? -20.070 -2.927 0.483 1.00 0.00 33 SER A CA 6
ATOM 9842 C C . SER A 1 33 ? -19.764 -1.855 1.531 1.00 0.00 33 SER A C 6
ATOM 9843 O O . SER A 1 33 ? -20.534 -0.903 1.698 1.00 0.00 33 SER A O 6
ATOM 9851 N N . PHE A 1 34 ? -18.614 -1.997 2.202 1.00 0.00 34 PHE A N 6
ATOM 9852 C CA . PHE A 1 34 ? -18.142 -1.011 3.160 1.00 0.00 34 PHE A CA 6
ATOM 9853 C C . PHE A 1 34 ? -17.977 0.334 2.469 1.00 0.00 34 PHE A C 6
ATOM 9854 O O . PHE A 1 34 ? -18.358 1.371 3.012 1.00 0.00 34 PHE A O 6
ATOM 9871 N N . ALA A 1 35 ? -17.429 0.306 1.272 1.00 0.00 35 ALA A N 6
ATOM 9872 C CA . ALA A 1 35 ? -17.255 1.501 0.487 1.00 0.00 35 ALA A CA 6
ATOM 9873 C C . ALA A 1 35 ? -18.609 2.097 0.135 1.00 0.00 35 ALA A C 6
ATOM 9874 O O . ALA A 1 35 ? -18.857 3.266 0.404 1.00 0.00 35 ALA A O 6
ATOM 9881 N N . ILE A 1 36 ? -19.487 1.276 -0.423 1.00 0.00 36 ILE A N 6
ATOM 9882 C CA . ILE A 1 36 ? -20.845 1.697 -0.810 1.00 0.00 36 ILE A CA 6
ATOM 9883 C C . ILE A 1 36 ? -21.607 2.347 0.363 1.00 0.00 36 ILE A C 6
ATOM 9884 O O . ILE A 1 36 ? -22.098 3.474 0.239 1.00 0.00 36 ILE A O 6
ATOM 9900 N N . LYS A 1 37 ? -21.648 1.676 1.505 1.00 0.00 37 LYS A N 6
ATOM 9901 C CA . LYS A 1 37 ? -22.398 2.180 2.665 1.00 0.00 37 LYS A CA 6
ATOM 9902 C C . LYS A 1 37 ? -21.769 3.448 3.253 1.00 0.00 37 LYS A C 6
ATOM 9903 O O . LYS A 1 37 ? -22.436 4.225 3.937 1.00 0.00 37 LYS A O 6
ATOM 9922 N N . SER A 1 38 ? -20.503 3.654 2.995 1.00 0.00 38 SER A N 6
ATOM 9923 C CA . SER A 1 38 ? -19.821 4.831 3.492 1.00 0.00 38 SER A CA 6
ATOM 9924 C C . SER A 1 38 ? -19.793 5.948 2.426 1.00 0.00 38 SER A C 6
ATOM 9925 O O . SER A 1 38 ? -19.327 7.063 2.689 1.00 0.00 38 SER A O 6
ATOM 9933 N N . GLY A 1 39 ? -20.302 5.646 1.238 1.00 0.00 39 GLY A N 6
ATOM 9934 C CA . GLY A 1 39 ? -20.309 6.615 0.157 1.00 0.00 39 GLY A CA 6
ATOM 9935 C C . GLY A 1 39 ? -18.927 6.810 -0.436 1.00 0.00 39 GLY A C 6
ATOM 9936 O O . GLY A 1 39 ? -18.554 7.907 -0.823 1.00 0.00 39 GLY A O 6
ATOM 9940 N N . ILE A 1 40 ? -18.168 5.750 -0.481 1.00 0.00 40 ILE A N 6
ATOM 9941 C CA . ILE A 1 40 ? -16.826 5.793 -1.006 1.00 0.00 40 ILE A CA 6
ATOM 9942 C C . ILE A 1 40 ? -16.832 5.283 -2.442 1.00 0.00 40 ILE A C 6
ATOM 9943 O O . ILE A 1 40 ? -17.528 4.308 -2.766 1.00 0.00 40 ILE A O 6
ATOM 9959 N N . ASP A 1 41 ? -16.106 5.969 -3.292 1.00 0.00 41 ASP A N 6
ATOM 9960 C CA . ASP A 1 41 ? -15.967 5.595 -4.685 1.00 0.00 41 ASP A CA 6
ATOM 9961 C C . ASP A 1 41 ? -15.079 4.369 -4.840 1.00 0.00 41 ASP A C 6
ATOM 9962 O O . ASP A 1 41 ? -13.849 4.461 -4.829 1.00 0.00 41 ASP A O 6
ATOM 9971 N N . ILE A 1 42 ? -15.703 3.222 -4.888 1.00 0.00 42 ILE A N 6
ATOM 9972 C CA . ILE A 1 42 ? -14.996 1.976 -5.090 1.00 0.00 42 ILE A CA 6
ATOM 9973 C C . ILE A 1 42 ? -15.172 1.556 -6.549 1.00 0.00 42 ILE A C 6
ATOM 9974 O O . ILE A 1 42 ? -14.364 0.814 -7.120 1.00 0.00 42 ILE A O 6
ATOM 9990 N N . ASP A 1 43 ? -16.202 2.112 -7.160 1.00 0.00 43 ASP A N 6
ATOM 9991 C CA . ASP A 1 43 ? -16.602 1.765 -8.513 1.00 0.00 43 ASP A CA 6
ATOM 9992 C C . ASP A 1 43 ? -15.538 2.121 -9.537 1.00 0.00 43 ASP A C 6
ATOM 9993 O O . ASP A 1 43 ? -15.247 1.328 -10.447 1.00 0.00 43 ASP A O 6
ATOM 10002 N N . SER A 1 44 ? -14.932 3.283 -9.382 1.00 0.00 44 SER A N 6
ATOM 10003 C CA . SER A 1 44 ? -13.903 3.718 -10.304 1.00 0.00 44 SER A CA 6
ATOM 10004 C C . SER A 1 44 ? -12.623 2.897 -10.127 1.00 0.00 44 SER A C 6
ATOM 10005 O O . SER A 1 44 ? -11.840 2.740 -11.057 1.00 0.00 44 SER A O 6
ATOM 10013 N N . ALA A 1 45 ? -12.435 2.341 -8.943 1.00 0.00 45 ALA A N 6
ATOM 10014 C CA . ALA A 1 45 ? -11.295 1.487 -8.685 1.00 0.00 45 ALA A CA 6
ATOM 10015 C C . ALA A 1 45 ? -11.490 0.179 -9.435 1.00 0.00 45 ALA A C 6
ATOM 10016 O O . ALA A 1 45 ? -10.591 -0.288 -10.168 1.00 0.00 45 ALA A O 6
ATOM 10023 N N . LEU A 1 46 ? -12.694 -0.380 -9.299 1.00 0.00 46 LEU A N 6
ATOM 10024 C CA . LEU A 1 46 ? -13.088 -1.603 -10.001 1.00 0.00 46 LEU A CA 6
ATOM 10025 C C . LEU A 1 46 ? -12.912 -1.399 -11.505 1.00 0.00 46 LEU A C 6
ATOM 10026 O O . LEU A 1 46 ? -12.402 -2.267 -12.227 1.00 0.00 46 LEU A O 6
ATOM 10042 N N . ASP A 1 47 ? -13.280 -0.210 -11.939 1.00 0.00 47 ASP A N 6
ATOM 10043 C CA . ASP A 1 47 ? -13.182 0.220 -13.332 1.00 0.00 47 ASP A CA 6
ATOM 10044 C C . ASP A 1 47 ? -11.744 0.197 -13.831 1.00 0.00 47 ASP A C 6
ATOM 10045 O O . ASP A 1 47 ? -11.476 -0.227 -14.953 1.00 0.00 47 ASP A O 6
ATOM 10054 N N . ARG A 1 48 ? -10.805 0.604 -12.983 1.00 0.00 48 ARG A N 6
ATOM 10055 C CA . ARG A 1 48 ? -9.407 0.674 -13.389 1.00 0.00 48 ARG A CA 6
ATOM 10056 C C . ARG A 1 48 ? -8.713 -0.665 -13.274 1.00 0.00 48 ARG A C 6
ATOM 10057 O O . ARG A 1 48 ? -7.542 -0.792 -13.609 1.00 0.00 48 ARG A O 6
ATOM 10078 N N . GLY A 1 49 ? -9.427 -1.661 -12.804 1.00 0.00 49 GLY A N 6
ATOM 10079 C CA . GLY A 1 49 ? -8.868 -2.983 -12.802 1.00 0.00 49 GLY A CA 6
ATOM 10080 C C . GLY A 1 49 ? -8.881 -3.666 -11.470 1.00 0.00 49 GLY A C 6
ATOM 10081 O O . GLY A 1 49 ? -8.377 -4.791 -11.356 1.00 0.00 49 GLY A O 6
ATOM 10085 N N . VAL A 1 50 ? -9.438 -3.025 -10.463 1.00 0.00 50 VAL A N 6
ATOM 10086 C CA . VAL A 1 50 ? -9.588 -3.677 -9.182 1.00 0.00 50 VAL A CA 6
ATOM 10087 C C . VAL A 1 50 ? -10.747 -4.657 -9.283 1.00 0.00 50 VAL A C 6
ATOM 10088 O O . VAL A 1 50 ? -11.869 -4.275 -9.613 1.00 0.00 50 VAL A O 6
ATOM 10101 N N . ILE A 1 51 ? -10.478 -5.897 -9.056 1.00 0.00 51 ILE A N 6
ATOM 10102 C CA . ILE A 1 51 ? -11.493 -6.896 -9.149 1.00 0.00 51 ILE A CA 6
ATOM 10103 C C . ILE A 1 51 ? -12.039 -7.220 -7.790 1.00 0.00 51 ILE A C 6
ATOM 10104 O O . ILE A 1 51 ? -11.306 -7.259 -6.799 1.00 0.00 51 ILE A O 6
ATOM 10120 N N . VAL A 1 52 ? -13.311 -7.409 -7.731 1.00 0.00 52 VAL A N 6
ATOM 10121 C CA . VAL A 1 52 ? -13.938 -7.769 -6.505 1.00 0.00 52 VAL A CA 6
ATOM 10122 C C . VAL A 1 52 ? -13.994 -9.281 -6.409 1.00 0.00 52 VAL A C 6
ATOM 10123 O O . VAL A 1 52 ? -14.560 -9.952 -7.277 1.00 0.00 52 VAL A O 6
ATOM 10136 N N . ARG A 1 53 ? -13.368 -9.820 -5.406 1.00 0.00 53 ARG A N 6
ATOM 10137 C CA . ARG A 1 53 ? -13.345 -11.236 -5.229 1.00 0.00 53 ARG A CA 6
ATOM 10138 C C . ARG A 1 53 ? -13.297 -11.567 -3.764 1.00 0.00 53 ARG A C 6
ATOM 10139 O O . ARG A 1 53 ? -12.609 -10.904 -2.986 1.00 0.00 53 ARG A O 6
ATOM 10160 N N . ALA A 1 54 ? -14.040 -12.553 -3.390 1.00 0.00 54 ALA A N 6
ATOM 10161 C CA . ALA A 1 54 ? -14.052 -13.033 -2.057 1.00 0.00 54 ALA A CA 6
ATOM 10162 C C . ALA A 1 54 ? -13.937 -14.522 -2.098 1.00 0.00 54 ALA A C 6
ATOM 10163 O O . ALA A 1 54 ? -14.332 -15.155 -3.079 1.00 0.00 54 ALA A O 6
ATOM 10170 N N . PHE A 1 55 ? -13.377 -15.065 -1.080 1.00 0.00 55 PHE A N 6
ATOM 10171 C CA . PHE A 1 55 ? -13.255 -16.503 -0.940 1.00 0.00 55 PHE A CA 6
ATOM 10172 C C . PHE A 1 55 ? -14.582 -17.046 -0.433 1.00 0.00 55 PHE A C 6
ATOM 10173 O O . PHE A 1 55 ? -15.411 -16.247 0.037 1.00 0.00 55 PHE A O 6
ATOM 10190 N N . SER A 1 56 ? -14.822 -18.352 -0.569 1.00 0.00 56 SER A N 6
ATOM 10191 C CA . SER A 1 56 ? -16.095 -18.932 -0.150 1.00 0.00 56 SER A CA 6
ATOM 10192 C C . SER A 1 56 ? -16.351 -18.543 1.313 1.00 0.00 56 SER A C 6
ATOM 10193 O O . SER A 1 56 ? -17.368 -17.907 1.593 1.00 0.00 56 SER A O 6
ATOM 10201 N N . HIS A 1 57 ? -15.395 -18.894 2.205 1.00 0.00 57 HIS A N 6
ATOM 10202 C CA . HIS A 1 57 ? -15.271 -18.347 3.577 1.00 0.00 57 HIS A CA 6
ATOM 10203 C C . HIS A 1 57 ? -14.512 -19.304 4.467 1.00 0.00 57 HIS A C 6
ATOM 10204 O O . HIS A 1 57 ? -14.715 -20.511 4.405 1.00 0.00 57 HIS A O 6
ATOM 10219 N N . LYS A 1 58 ? -13.624 -18.760 5.242 1.00 0.00 58 LYS A N 6
ATOM 10220 C CA . LYS A 1 58 ? -12.930 -19.453 6.292 1.00 0.00 58 LYS A CA 6
ATOM 10221 C C . LYS A 1 58 ? -12.995 -18.513 7.468 1.00 0.00 58 LYS A C 6
ATOM 10222 O O . LYS A 1 58 ? -13.004 -17.299 7.245 1.00 0.00 58 LYS A O 6
ATOM 10241 N N . PRO A 1 59 ? -13.107 -18.998 8.702 1.00 0.00 59 PRO A N 6
ATOM 10242 C CA . PRO A 1 59 ? -13.184 -18.118 9.864 1.00 0.00 59 PRO A CA 6
ATOM 10243 C C . PRO A 1 59 ? -11.856 -17.389 10.091 1.00 0.00 59 PRO A C 6
ATOM 10244 O O . PRO A 1 59 ? -10.797 -18.030 10.235 1.00 0.00 59 PRO A O 6
ATOM 10255 N N . PRO A 1 60 ? -11.880 -16.052 10.134 1.00 0.00 60 PRO A N 6
ATOM 10256 C CA . PRO A 1 60 ? -10.677 -15.274 10.323 1.00 0.00 60 PRO A CA 6
ATOM 10257 C C . PRO A 1 60 ? -10.256 -15.197 11.789 1.00 0.00 60 PRO A C 6
ATOM 10258 O O . PRO A 1 60 ? -11.064 -14.871 12.681 1.00 0.00 60 PRO A O 6
ATOM 10269 N N . LYS A 1 61 ? -9.005 -15.481 12.040 1.00 0.00 61 LYS A N 6
ATOM 10270 C CA . LYS A 1 61 ? -8.481 -15.397 13.364 1.00 0.00 61 LYS A CA 6
ATOM 10271 C C . LYS A 1 61 ? -7.799 -14.056 13.533 1.00 0.00 61 LYS A C 6
ATOM 10272 O O . LYS A 1 61 ? -6.756 -13.810 12.933 1.00 0.00 61 LYS A O 6
ATOM 10291 N N . VAL A 1 62 ? -8.405 -13.203 14.316 1.00 0.00 62 VAL A N 6
ATOM 10292 C CA . VAL A 1 62 ? -7.914 -11.862 14.588 1.00 0.00 62 VAL A CA 6
ATOM 10293 C C . VAL A 1 62 ? -8.367 -11.447 15.962 1.00 0.00 62 VAL A C 6
ATOM 10294 O O . VAL A 1 62 ? -9.267 -12.077 16.533 1.00 0.00 62 VAL A O 6
ATOM 10307 N N . GLY A 1 63 ? -7.743 -10.440 16.501 1.00 0.00 63 GLY A N 6
ATOM 10308 C CA . GLY A 1 63 ? -8.128 -9.964 17.792 1.00 0.00 63 GLY A CA 6
ATOM 10309 C C . GLY A 1 63 ? -8.492 -8.501 17.767 1.00 0.00 63 GLY A C 6
ATOM 10310 O O . GLY A 1 63 ? -9.600 -8.120 18.135 1.00 0.00 63 GLY A O 6
ATOM 10314 N N . ASN A 1 64 ? -7.585 -7.684 17.277 1.00 0.00 64 ASN A N 6
ATOM 10315 C CA . ASN A 1 64 ? -7.767 -6.233 17.294 1.00 0.00 64 ASN A CA 6
ATOM 10316 C C . ASN A 1 64 ? -8.298 -5.732 15.938 1.00 0.00 64 ASN A C 6
ATOM 10317 O O . ASN A 1 64 ? -8.547 -4.537 15.740 1.00 0.00 64 ASN A O 6
ATOM 10328 N N . LEU A 1 65 ? -8.519 -6.654 15.034 1.00 0.00 65 LEU A N 6
ATOM 10329 C CA . LEU A 1 65 ? -8.912 -6.306 13.684 1.00 0.00 65 LEU A CA 6
ATOM 10330 C C . LEU A 1 65 ? -10.391 -6.565 13.415 1.00 0.00 65 LEU A C 6
ATOM 10331 O O . LEU A 1 65 ? -10.950 -7.560 13.885 1.00 0.00 65 LEU A O 6
ATOM 10347 N N . PRO A 1 66 ? -11.056 -5.656 12.668 1.00 0.00 66 PRO A N 6
ATOM 10348 C CA . PRO A 1 66 ? -12.435 -5.859 12.216 1.00 0.00 66 PRO A CA 6
ATOM 10349 C C . PRO A 1 66 ? -12.475 -6.948 11.132 1.00 0.00 66 PRO A C 6
ATOM 10350 O O . PRO A 1 66 ? -11.448 -7.209 10.465 1.00 0.00 66 PRO A O 6
ATOM 10361 N N . GLN A 1 67 ? -13.635 -7.553 10.920 1.00 0.00 67 GLN A N 6
ATOM 10362 C CA . GLN A 1 67 ? -13.765 -8.658 9.975 1.00 0.00 67 GLN A CA 6
ATOM 10363 C C . GLN A 1 67 ? -13.441 -8.223 8.555 1.00 0.00 67 GLN A C 6
ATOM 10364 O O . GLN A 1 67 ? -12.779 -8.946 7.841 1.00 0.00 67 GLN A O 6
ATOM 10378 N N . TYR A 1 68 ? -13.875 -7.034 8.163 1.00 0.00 68 TYR A N 6
ATOM 10379 C CA . TYR A 1 68 ? -13.618 -6.562 6.802 1.00 0.00 68 TYR A CA 6
ATOM 10380 C C . TYR A 1 68 ? -12.114 -6.488 6.444 1.00 0.00 68 TYR A C 6
ATOM 10381 O O . TYR A 1 68 ? -11.720 -6.842 5.322 1.00 0.00 68 TYR A O 6
ATOM 10399 N N . GLU A 1 69 ? -11.276 -6.086 7.408 1.00 0.00 69 GLU A N 6
ATOM 10400 C CA . GLU A 1 69 ? -9.823 -6.059 7.191 1.00 0.00 69 GLU A CA 6
ATOM 10401 C C . GLU A 1 69 ? -9.314 -7.491 7.138 1.00 0.00 69 GLU A C 6
ATOM 10402 O O . GLU A 1 69 ? -8.486 -7.854 6.306 1.00 0.00 69 GLU A O 6
ATOM 10414 N N . SER A 1 70 ? -9.865 -8.299 8.010 1.00 0.00 70 SER A N 6
ATOM 10415 C CA . SER A 1 70 ? -9.474 -9.678 8.169 1.00 0.00 70 SER A CA 6
ATOM 10416 C C . SER A 1 70 ? -9.809 -10.502 6.929 1.00 0.00 70 SER A C 6
ATOM 10417 O O . SER A 1 70 ? -9.016 -11.328 6.508 1.00 0.00 70 SER A O 6
ATOM 10425 N N . GLU A 1 71 ? -10.968 -10.239 6.342 1.00 0.00 71 GLU A N 6
ATOM 10426 C CA . GLU A 1 71 ? -11.435 -10.944 5.166 1.00 0.00 71 GLU A CA 6
ATOM 10427 C C . GLU A 1 71 ? -10.460 -10.681 4.018 1.00 0.00 71 GLU A C 6
ATOM 10428 O O . GLU A 1 71 ? -10.147 -11.573 3.227 1.00 0.00 71 GLU A O 6
ATOM 10440 N N . ALA A 1 72 ? -9.957 -9.442 3.962 1.00 0.00 72 ALA A N 6
ATOM 10441 C CA . ALA A 1 72 ? -8.970 -9.053 2.967 1.00 0.00 72 ALA A CA 6
ATOM 10442 C C . ALA A 1 72 ? -7.689 -9.846 3.183 1.00 0.00 72 ALA A C 6
ATOM 10443 O O . ALA A 1 72 ? -7.123 -10.395 2.235 1.00 0.00 72 ALA A O 6
ATOM 10450 N N . ILE A 1 73 ? -7.266 -9.935 4.446 1.00 0.00 73 ILE A N 6
ATOM 10451 C CA . ILE A 1 73 ? -6.099 -10.738 4.831 1.00 0.00 73 ILE A CA 6
ATOM 10452 C C . ILE A 1 73 ? -6.312 -12.200 4.419 1.00 0.00 73 ILE A C 6
ATOM 10453 O O . ILE A 1 73 ? -5.432 -12.822 3.849 1.00 0.00 73 ILE A O 6
ATOM 10469 N N . MET A 1 74 ? -7.499 -12.718 4.700 1.00 0.00 74 MET A N 6
ATOM 10470 C CA . MET A 1 74 ? -7.847 -14.103 4.401 1.00 0.00 74 MET A CA 6
ATOM 10471 C C . MET A 1 74 ? -7.766 -14.394 2.910 1.00 0.00 74 MET A C 6
ATOM 10472 O O . MET A 1 74 ? -7.193 -15.409 2.509 1.00 0.00 74 MET A O 6
ATOM 10486 N N . VAL A 1 75 ? -8.312 -13.506 2.092 1.00 0.00 75 VAL A N 6
ATOM 10487 C CA . VAL A 1 75 ? -8.250 -13.673 0.639 1.00 0.00 75 VAL A CA 6
ATOM 10488 C C . VAL A 1 75 ? -6.798 -13.554 0.151 1.00 0.00 75 VAL A C 6
ATOM 10489 O O . VAL A 1 75 ? -6.343 -14.329 -0.701 1.00 0.00 75 VAL A O 6
ATOM 10502 N N . ALA A 1 76 ? -6.061 -12.623 0.738 1.00 0.00 76 ALA A N 6
ATOM 10503 C CA . ALA A 1 76 ? -4.646 -12.446 0.429 1.00 0.00 76 ALA A CA 6
ATOM 10504 C C . ALA A 1 76 ? -3.839 -13.683 0.833 1.00 0.00 76 ALA A C 6
ATOM 10505 O O . ALA A 1 76 ? -2.847 -14.007 0.209 1.00 0.00 76 ALA A O 6
ATOM 10512 N N . PHE A 1 77 ? -4.296 -14.368 1.868 1.00 0.00 77 PHE A N 6
ATOM 10513 C CA . PHE A 1 77 ? -3.672 -15.592 2.367 1.00 0.00 77 PHE A CA 6
ATOM 10514 C C . PHE A 1 77 ? -3.989 -16.776 1.439 1.00 0.00 77 PHE A C 6
ATOM 10515 O O . PHE A 1 77 ? -3.217 -17.739 1.347 1.00 0.00 77 PHE A O 6
ATOM 10532 N N . GLU A 1 78 ? -5.115 -16.697 0.750 1.00 0.00 78 GLU A N 6
ATOM 10533 C CA . GLU A 1 78 ? -5.513 -17.714 -0.198 1.00 0.00 78 GLU A CA 6
ATOM 10534 C C . GLU A 1 78 ? -4.730 -17.572 -1.488 1.00 0.00 78 GLU A C 6
ATOM 10535 O O . GLU A 1 78 ? -4.258 -18.554 -2.056 1.00 0.00 78 GLU A O 6
ATOM 10547 N N . LEU A 1 79 ? -4.580 -16.345 -1.932 1.00 0.00 79 LEU A N 6
ATOM 10548 C CA . LEU A 1 79 ? -3.945 -16.060 -3.212 1.00 0.00 79 LEU A CA 6
ATOM 10549 C C . LEU A 1 79 ? -2.450 -15.815 -3.071 1.00 0.00 79 LEU A C 6
ATOM 10550 O O . LEU A 1 79 ? -1.742 -15.723 -4.082 1.00 0.00 79 LEU A O 6
ATOM 10566 N N . ASN A 1 80 ? -1.989 -15.705 -1.820 1.00 0.00 80 ASN A N 6
ATOM 10567 C CA . ASN A 1 80 ? -0.587 -15.357 -1.477 1.00 0.00 80 ASN A CA 6
ATOM 10568 C C . ASN A 1 80 ? -0.278 -14.039 -2.167 1.00 0.00 80 ASN A C 6
ATOM 10569 O O . ASN A 1 80 ? 0.615 -13.914 -3.019 1.00 0.00 80 ASN A O 6
ATOM 10580 N N . ALA A 1 81 ? -1.084 -13.085 -1.842 1.00 0.00 81 ALA A N 6
ATOM 10581 C CA . ALA A 1 81 ? -1.100 -11.830 -2.519 1.00 0.00 81 ALA A CA 6
ATOM 10582 C C . ALA A 1 81 ? -0.314 -10.764 -1.792 1.00 0.00 81 ALA A C 6
ATOM 10583 O O . ALA A 1 81 ? 0.205 -10.978 -0.694 1.00 0.00 81 ALA A O 6
ATOM 10590 N N . LEU A 1 82 ? -0.222 -9.635 -2.432 1.00 0.00 82 LEU A N 6
ATOM 10591 C CA . LEU A 1 82 ? 0.392 -8.464 -1.884 1.00 0.00 82 LEU A CA 6
ATOM 10592 C C . LEU A 1 82 ? -0.734 -7.766 -1.146 1.00 0.00 82 LEU A C 6
ATOM 10593 O O . LEU A 1 82 ? -1.758 -7.485 -1.744 1.00 0.00 82 LEU A O 6
ATOM 10609 N N . LEU A 1 83 ? -0.596 -7.540 0.120 1.00 0.00 83 LEU A N 6
ATOM 10610 C CA . LEU A 1 83 ? -1.669 -6.909 0.841 1.00 0.00 83 LEU A CA 6
ATOM 10611 C C . LEU A 1 83 ? -1.355 -5.451 1.065 1.00 0.00 83 LEU A C 6
ATOM 10612 O O . LEU A 1 83 ? -0.325 -5.103 1.661 1.00 0.00 83 LEU A O 6
ATOM 10628 N N . ILE A 1 84 ? -2.214 -4.615 0.570 1.00 0.00 84 ILE A N 6
ATOM 10629 C CA . ILE A 1 84 ? -2.071 -3.203 0.725 1.00 0.00 84 ILE A CA 6
ATOM 10630 C C . ILE A 1 84 ? -3.023 -2.769 1.822 1.00 0.00 84 ILE A C 6
ATOM 10631 O O . ILE A 1 84 ? -4.254 -2.826 1.651 1.00 0.00 84 ILE A O 6
ATOM 10647 N N . ALA A 1 85 ? -2.475 -2.382 2.942 1.00 0.00 85 ALA A N 6
ATOM 10648 C CA . ALA A 1 85 ? -3.270 -2.014 4.078 1.00 0.00 85 ALA A CA 6
ATOM 10649 C C . ALA A 1 85 ? -2.630 -0.871 4.812 1.00 0.00 85 ALA A C 6
ATOM 10650 O O . ALA A 1 85 ? -1.410 -0.754 4.842 1.00 0.00 85 ALA A O 6
ATOM 10657 N N . GLU A 1 86 ? -3.444 -0.036 5.394 1.00 0.00 86 GLU A N 6
ATOM 10658 C CA . GLU A 1 86 ? -2.950 1.102 6.139 1.00 0.00 86 GLU A CA 6
ATOM 10659 C C . GLU A 1 86 ? -2.866 0.796 7.611 1.00 0.00 86 GLU A C 6
ATOM 10660 O O . GLU A 1 86 ? -2.060 1.389 8.334 1.00 0.00 86 GLU A O 6
ATOM 10672 N N . ASP A 1 87 ? -3.679 -0.122 8.068 1.00 0.00 87 ASP A N 6
ATOM 10673 C CA . ASP A 1 87 ? -3.689 -0.440 9.479 1.00 0.00 87 ASP A CA 6
ATOM 10674 C C . ASP A 1 87 ? -2.501 -1.322 9.823 1.00 0.00 87 ASP A C 6
ATOM 10675 O O . ASP A 1 87 ? -2.245 -2.329 9.156 1.00 0.00 87 ASP A O 6
ATOM 10684 N N . LYS A 1 88 ? -1.795 -0.945 10.864 1.00 0.00 88 LYS A N 6
ATOM 10685 C CA . LYS A 1 88 ? -0.560 -1.596 11.257 1.00 0.00 88 LYS A CA 6
ATOM 10686 C C . LYS A 1 88 ? -0.758 -3.014 11.782 1.00 0.00 88 LYS A C 6
ATOM 10687 O O . LYS A 1 88 ? 0.085 -3.884 11.540 1.00 0.00 88 LYS A O 6
ATOM 10706 N N . ASP A 1 89 ? -1.868 -3.274 12.457 1.00 0.00 89 ASP A N 6
ATOM 10707 C CA . ASP A 1 89 ? -2.073 -4.605 13.028 1.00 0.00 89 ASP A CA 6
ATOM 10708 C C . ASP A 1 89 ? -2.465 -5.556 11.906 1.00 0.00 89 ASP A C 6
ATOM 10709 O O . ASP A 1 89 ? -2.106 -6.733 11.920 1.00 0.00 89 ASP A O 6
ATOM 10718 N N . VAL A 1 90 ? -3.148 -5.000 10.890 1.00 0.00 90 VAL A N 6
ATOM 10719 C CA . VAL A 1 90 ? -3.497 -5.742 9.668 1.00 0.00 90 VAL A CA 6
ATOM 10720 C C . VAL A 1 90 ? -2.216 -6.200 8.972 1.00 0.00 90 VAL A C 6
ATOM 10721 O O . VAL A 1 90 ? -2.059 -7.381 8.638 1.00 0.00 90 VAL A O 6
ATOM 10734 N N . ILE A 1 91 ? -1.298 -5.252 8.790 1.00 0.00 91 ILE A N 6
ATOM 10735 C CA . ILE A 1 91 ? -0.003 -5.507 8.165 1.00 0.00 91 ILE A CA 6
ATOM 10736 C C . ILE A 1 91 ? 0.750 -6.588 8.938 1.00 0.00 91 ILE A C 6
ATOM 10737 O O . ILE A 1 91 ? 1.273 -7.544 8.350 1.00 0.00 91 ILE A O 6
ATOM 10753 N N . ASN A 1 92 ? 0.774 -6.434 10.250 1.00 0.00 92 ASN A N 6
ATOM 10754 C CA . ASN A 1 92 ? 1.419 -7.382 11.149 1.00 0.00 92 ASN A CA 6
ATOM 10755 C C . ASN A 1 92 ? 0.833 -8.775 10.993 1.00 0.00 92 ASN A C 6
ATOM 10756 O O . ASN A 1 92 ? 1.549 -9.729 10.703 1.00 0.00 92 ASN A O 6
ATOM 10767 N N . LYS A 1 93 ? -0.479 -8.860 11.138 1.00 0.00 93 LYS A N 6
ATOM 10768 C CA . LYS A 1 93 ? -1.196 -10.114 11.150 1.00 0.00 93 LYS A CA 6
ATOM 10769 C C . LYS A 1 93 ? -1.012 -10.852 9.822 1.00 0.00 93 LYS A C 6
ATOM 10770 O O . LYS A 1 93 ? -0.742 -12.060 9.797 1.00 0.00 93 LYS A O 6
ATOM 10789 N N . ALA A 1 94 ? -1.136 -10.125 8.735 1.00 0.00 94 ALA A N 6
ATOM 10790 C CA . ALA A 1 94 ? -0.989 -10.701 7.415 1.00 0.00 94 ALA A CA 6
ATOM 10791 C C . ALA A 1 94 ? 0.414 -11.241 7.209 1.00 0.00 94 ALA A C 6
ATOM 10792 O O . ALA A 1 94 ? 0.596 -12.340 6.672 1.00 0.00 94 ALA A O 6
ATOM 10799 N N . LYS A 1 95 ? 1.400 -10.500 7.687 1.00 0.00 95 LYS A N 6
ATOM 10800 C CA . LYS A 1 95 ? 2.777 -10.891 7.527 1.00 0.00 95 LYS A CA 6
ATOM 10801 C C . LYS A 1 95 ? 3.101 -12.132 8.366 1.00 0.00 95 LYS A C 6
ATOM 10802 O O . LYS A 1 95 ? 3.965 -12.930 7.993 1.00 0.00 95 LYS A O 6
ATOM 10821 N N . GLU A 1 96 ? 2.380 -12.316 9.477 1.00 0.00 96 GLU A N 6
ATOM 10822 C CA . GLU A 1 96 ? 2.538 -13.518 10.309 1.00 0.00 96 GLU A CA 6
ATOM 10823 C C . GLU A 1 96 ? 2.111 -14.736 9.509 1.00 0.00 96 GLU A C 6
ATOM 10824 O O . GLU A 1 96 ? 2.665 -15.813 9.646 1.00 0.00 96 GLU A O 6
ATOM 10836 N N . LEU A 1 97 ? 1.131 -14.539 8.658 1.00 0.00 97 LEU A N 6
ATOM 10837 C CA . LEU A 1 97 ? 0.585 -15.609 7.850 1.00 0.00 97 LEU A CA 6
ATOM 10838 C C . LEU A 1 97 ? 1.426 -15.833 6.592 1.00 0.00 97 LEU A C 6
ATOM 10839 O O . LEU A 1 97 ? 1.172 -16.756 5.816 1.00 0.00 97 LEU A O 6
ATOM 10855 N N . GLY A 1 98 ? 2.427 -15.000 6.404 1.00 0.00 98 GLY A N 6
ATOM 10856 C CA . GLY A 1 98 ? 3.307 -15.137 5.261 1.00 0.00 98 GLY A CA 6
ATOM 10857 C C . GLY A 1 98 ? 2.921 -14.224 4.120 1.00 0.00 98 GLY A C 6
ATOM 10858 O O . GLY A 1 98 ? 3.578 -14.201 3.079 1.00 0.00 98 GLY A O 6
ATOM 10862 N N . VAL A 1 99 ? 1.882 -13.456 4.322 1.00 0.00 99 VAL A N 6
ATOM 10863 C CA . VAL A 1 99 ? 1.392 -12.550 3.310 1.00 0.00 99 VAL A CA 6
ATOM 10864 C C . VAL A 1 99 ? 2.236 -11.283 3.344 1.00 0.00 99 VAL A C 6
ATOM 10865 O O . VAL A 1 99 ? 2.543 -10.758 4.421 1.00 0.00 99 VAL A O 6
ATOM 10878 N N . ASN A 1 100 ? 2.631 -10.809 2.195 1.00 0.00 100 ASN A N 6
ATOM 10879 C CA . ASN A 1 100 ? 3.442 -9.620 2.130 1.00 0.00 100 ASN A CA 6
ATOM 10880 C C . ASN A 1 100 ? 2.555 -8.395 2.180 1.00 0.00 100 ASN A C 6
ATOM 10881 O O . ASN A 1 100 ? 1.950 -8.000 1.180 1.00 0.00 100 ASN A O 6
ATOM 10892 N N . ALA A 1 101 ? 2.410 -7.859 3.363 1.00 0.00 101 ALA A N 6
ATOM 10893 C CA . ALA A 1 101 ? 1.587 -6.701 3.590 1.00 0.00 101 ALA A CA 6
ATOM 10894 C C . ALA A 1 101 ? 2.447 -5.481 3.846 1.00 0.00 101 ALA A C 6
ATOM 10895 O O . ALA A 1 101 ? 3.409 -5.538 4.630 1.00 0.00 101 ALA A O 6
ATOM 10902 N N . ILE A 1 102 ? 2.109 -4.400 3.194 1.00 0.00 102 ILE A N 6
ATOM 10903 C CA . ILE A 1 102 ? 2.812 -3.143 3.327 1.00 0.00 102 ILE A CA 6
ATOM 10904 C C . ILE A 1 102 ? 1.822 -1.970 3.277 1.00 0.00 102 ILE A C 6
ATOM 10905 O O . ILE A 1 102 ? 0.702 -2.131 2.765 1.00 0.00 102 ILE A O 6
ATOM 10921 N N . PRO A 1 103 ? 2.183 -0.803 3.846 1.00 0.00 103 PRO A N 6
ATOM 10922 C CA . PRO A 1 103 ? 1.345 0.388 3.783 1.00 0.00 103 PRO A CA 6
ATOM 10923 C C . PRO A 1 103 ? 1.357 1.002 2.385 1.00 0.00 103 PRO A C 6
ATOM 10924 O O . PRO A 1 103 ? 2.284 0.745 1.578 1.00 0.00 103 PRO A O 6
ATOM 10935 N N . ILE A 1 104 ? 0.379 1.845 2.118 1.00 0.00 104 ILE A N 6
ATOM 10936 C CA . ILE A 1 104 ? 0.206 2.483 0.819 1.00 0.00 104 ILE A CA 6
ATOM 10937 C C . ILE A 1 104 ? 1.441 3.253 0.370 1.00 0.00 104 ILE A C 6
ATOM 10938 O O . ILE A 1 104 ? 1.876 3.112 -0.767 1.00 0.00 104 ILE A O 6
ATOM 10954 N N . GLU A 1 105 ? 2.040 4.016 1.251 1.00 0.00 105 GLU A N 6
ATOM 10955 C CA . GLU A 1 105 ? 3.175 4.823 0.851 1.00 0.00 105 GLU A CA 6
ATOM 10956 C C . GLU A 1 105 ? 4.429 3.994 0.593 1.00 0.00 105 GLU A C 6
ATOM 10957 O O . GLU A 1 105 ? 5.355 4.451 -0.060 1.00 0.00 105 GLU A O 6
ATOM 10969 N N . GLU A 1 106 ? 4.444 2.761 1.070 1.00 0.00 106 GLU A N 6
ATOM 10970 C CA . GLU A 1 106 ? 5.533 1.874 0.737 1.00 0.00 106 GLU A CA 6
ATOM 10971 C C . GLU A 1 106 ? 5.265 1.215 -0.594 1.00 0.00 106 GLU A C 6
ATOM 10972 O O . GLU A 1 106 ? 6.191 0.881 -1.329 1.00 0.00 106 GLU A O 6
ATOM 10984 N N . LEU A 1 107 ? 3.994 1.070 -0.925 1.00 0.00 107 LEU A N 6
ATOM 10985 C CA . LEU A 1 107 ? 3.589 0.586 -2.236 1.00 0.00 107 LEU A CA 6
ATOM 10986 C C . LEU A 1 107 ? 3.947 1.680 -3.246 1.00 0.00 107 LEU A C 6
ATOM 10987 O O . LEU A 1 107 ? 4.426 1.398 -4.335 1.00 0.00 107 LEU A O 6
ATOM 11003 N N . LEU A 1 108 ? 3.753 2.928 -2.831 1.00 0.00 108 LEU A N 6
ATOM 11004 C CA . LEU A 1 108 ? 4.083 4.100 -3.645 1.00 0.00 108 LEU A CA 6
ATOM 11005 C C . LEU A 1 108 ? 5.596 4.339 -3.699 1.00 0.00 108 LEU A C 6
ATOM 11006 O O . LEU A 1 108 ? 6.077 5.130 -4.498 1.00 0.00 108 LEU A O 6
ATOM 11022 N N . ALA A 1 109 ? 6.330 3.698 -2.820 1.00 0.00 109 ALA A N 6
ATOM 11023 C CA . ALA A 1 109 ? 7.781 3.782 -2.842 1.00 0.00 109 ALA A CA 6
ATOM 11024 C C . ALA A 1 109 ? 8.334 2.663 -3.706 1.00 0.00 109 ALA A C 6
ATOM 11025 O O . ALA A 1 109 ? 9.299 2.841 -4.448 1.00 0.00 109 ALA A O 6
ATOM 11032 N N . SER A 1 110 ? 7.666 1.525 -3.649 1.00 0.00 110 SER A N 6
ATOM 11033 C CA . SER A 1 110 ? 8.071 0.349 -4.382 1.00 0.00 110 SER A CA 6
ATOM 11034 C C . SER A 1 110 ? 7.387 0.308 -5.760 1.00 0.00 110 SER A C 6
ATOM 11035 O O . SER A 1 110 ? 7.419 -0.711 -6.452 1.00 0.00 110 SER A O 6
ATOM 11043 N N . SER A 1 111 ? 6.762 1.413 -6.143 1.00 0.00 111 SER A N 6
ATOM 11044 C CA . SER A 1 111 ? 6.158 1.524 -7.443 1.00 0.00 111 SER A CA 6
ATOM 11045 C C . SER A 1 111 ? 7.236 1.859 -8.452 1.00 0.00 111 SER A C 6
ATOM 11046 O O . SER A 1 111 ? 7.111 1.570 -9.649 1.00 0.00 111 SER A O 6
ATOM 11054 N N . LEU A 1 112 ? 8.296 2.474 -7.925 1.00 0.00 112 LEU A N 6
ATOM 11055 C CA . LEU A 1 112 ? 9.502 2.799 -8.640 1.00 0.00 112 LEU A CA 6
ATOM 11056 C C . LEU A 1 112 ? 9.278 3.730 -9.819 1.00 0.00 112 LEU A C 6
ATOM 11057 O O . LEU A 1 112 ? 9.101 3.284 -10.970 1.00 0.00 112 LEU A O 6
ATOM 11073 N N . GLU A 1 113 ? 9.221 5.022 -9.520 1.00 0.00 113 GLU A N 6
ATOM 11074 C CA . GLU A 1 113 ? 9.151 6.030 -10.557 1.00 0.00 113 GLU A CA 6
ATOM 11075 C C . GLU A 1 113 ? 10.539 6.226 -11.159 1.00 0.00 113 GLU A C 6
ATOM 11076 O O . GLU A 1 113 ? 10.700 6.625 -12.314 1.00 0.00 113 GLU A O 6
ATOM 11088 N N . HIS A 1 114 ? 11.528 5.944 -10.347 1.00 0.00 114 HIS A N 6
ATOM 11089 C CA . HIS A 1 114 ? 12.875 5.729 -10.801 1.00 0.00 114 HIS A CA 6
ATOM 11090 C C . HIS A 1 114 ? 12.952 4.241 -10.999 1.00 0.00 114 HIS A C 6
ATOM 11091 O O . HIS A 1 114 ? 12.908 3.490 -10.021 1.00 0.00 114 HIS A O 6
ATOM 11106 N N . HIS A 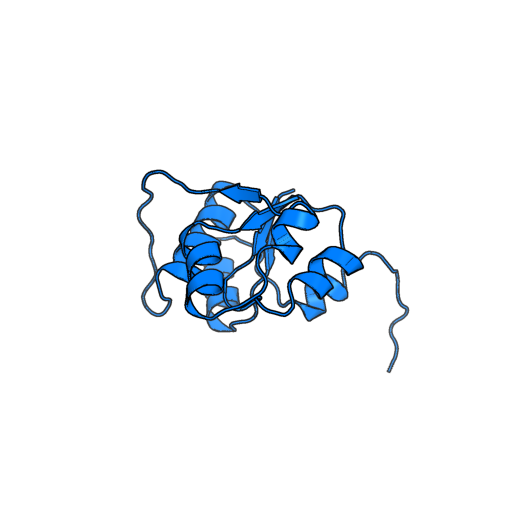1 115 ? 12.969 3.815 -12.247 1.00 0.00 115 HIS A N 6
ATOM 11107 C CA . HIS A 1 115 ? 12.894 2.394 -12.601 1.00 0.00 115 HIS A CA 6
ATOM 11108 C C . HIS A 1 115 ? 14.046 1.612 -11.952 1.00 0.00 115 HIS A C 6
ATOM 11109 O O . HIS A 1 115 ? 15.189 1.677 -12.415 1.00 0.00 115 HIS A O 6
ATOM 11124 N N . HIS A 1 116 ? 13.707 0.875 -10.883 1.00 0.00 116 HIS A N 6
ATOM 11125 C CA . HIS A 1 116 ? 14.664 0.150 -10.032 1.00 0.00 116 HIS A CA 6
ATOM 11126 C C . HIS A 1 116 ? 15.567 1.099 -9.270 1.00 0.00 116 HIS A C 6
ATOM 11127 O O . HIS A 1 116 ? 16.327 1.877 -9.857 1.00 0.00 116 HIS A O 6
ATOM 11142 N N . HIS A 1 117 ? 15.481 1.031 -7.953 1.00 0.00 117 HIS A N 6
ATOM 11143 C CA . HIS A 1 117 ? 16.254 1.899 -7.078 1.00 0.00 117 HIS A CA 6
ATOM 11144 C C . HIS A 1 117 ? 17.734 1.566 -7.244 1.00 0.00 117 HIS A C 6
ATOM 11145 O O . HIS A 1 117 ? 18.588 2.455 -7.183 1.00 0.00 117 HIS A O 6
ATOM 11160 N N . HIS A 1 118 ? 18.011 0.264 -7.445 1.00 0.00 118 HIS A N 6
ATOM 11161 C CA . HIS A 1 118 ? 19.345 -0.292 -7.775 1.00 0.00 118 HIS A CA 6
ATOM 11162 C C . HIS A 1 118 ? 20.334 -0.240 -6.609 1.00 0.00 118 HIS A C 6
ATOM 11163 O O . HIS A 1 118 ? 21.027 -1.213 -6.333 1.00 0.00 118 HIS A O 6
ATOM 11178 N N . HIS A 1 119 ? 20.409 0.872 -5.960 1.00 0.00 119 HIS A N 6
ATOM 11179 C CA . HIS A 1 119 ? 21.332 1.062 -4.895 1.00 0.00 119 HIS A CA 6
ATOM 11180 C C . HIS A 1 119 ? 20.685 1.962 -3.860 1.00 0.00 119 HIS A C 6
ATOM 11181 O O . HIS A 1 119 ? 19.948 1.452 -3.003 1.00 0.00 119 HIS A O 6
ATOM 11197 N N . MET A 1 1 ? 0.532 -11.030 -10.781 1.00 0.00 1 MET A N 7
ATOM 11198 C CA . MET A 1 1 ? 0.461 -11.226 -9.341 1.00 0.00 1 MET A CA 7
ATOM 11199 C C . MET A 1 1 ? -0.680 -10.384 -8.800 1.00 0.00 1 MET A C 7
ATOM 11200 O O . MET A 1 1 ? -0.940 -9.283 -9.315 1.00 0.00 1 MET A O 7
ATOM 11216 N N . PHE A 1 2 ? -1.364 -10.881 -7.796 1.00 0.00 2 PHE A N 7
ATOM 11217 C CA . PHE A 1 2 ? -2.477 -10.171 -7.217 1.00 0.00 2 PHE A CA 7
ATOM 11218 C C . PHE A 1 2 ? -2.004 -9.227 -6.115 1.00 0.00 2 PHE A C 7
ATOM 11219 O O . PHE A 1 2 ? -0.935 -9.428 -5.505 1.00 0.00 2 PHE A O 7
ATOM 11236 N N . ALA A 1 3 ? -2.788 -8.217 -5.877 1.00 0.00 3 ALA A N 7
ATOM 11237 C CA . ALA A 1 3 ? -2.577 -7.283 -4.807 1.00 0.00 3 ALA A CA 7
ATOM 11238 C C . ALA A 1 3 ? -3.924 -6.999 -4.176 1.00 0.00 3 ALA A C 7
ATOM 11239 O O . ALA A 1 3 ? -4.786 -6.394 -4.798 1.00 0.00 3 ALA A O 7
ATOM 11246 N N . VAL A 1 4 ? -4.117 -7.463 -2.980 1.00 0.00 4 VAL A N 7
ATOM 11247 C CA . VAL A 1 4 ? -5.384 -7.337 -2.312 1.00 0.00 4 VAL A CA 7
ATOM 11248 C C . VAL A 1 4 ? -5.386 -6.077 -1.470 1.00 0.00 4 VAL A C 7
ATOM 11249 O O . VAL A 1 4 ? -4.457 -5.828 -0.698 1.00 0.00 4 VAL A O 7
ATOM 11262 N N . ILE A 1 5 ? -6.395 -5.288 -1.645 1.00 0.00 5 ILE A N 7
ATOM 11263 C CA . ILE A 1 5 ? -6.534 -4.050 -0.941 1.00 0.00 5 ILE A CA 7
ATOM 11264 C C . ILE A 1 5 ? -7.419 -4.270 0.278 1.00 0.00 5 ILE A C 7
ATOM 11265 O O . ILE A 1 5 ? -8.522 -4.815 0.164 1.00 0.00 5 ILE A O 7
ATOM 11281 N N . SER A 1 6 ? -6.931 -3.893 1.420 1.00 0.00 6 SER A N 7
ATOM 11282 C CA . SER A 1 6 ? -7.675 -4.017 2.634 1.00 0.00 6 SER A CA 7
ATOM 11283 C C . SER A 1 6 ? -8.439 -2.696 2.843 1.00 0.00 6 SER A C 7
ATOM 11284 O O . SER A 1 6 ? -7.929 -1.626 2.459 1.00 0.00 6 SER A O 7
ATOM 11292 N N . PRO A 1 7 ? -9.667 -2.744 3.422 1.00 0.00 7 PRO A N 7
ATOM 11293 C CA . PRO A 1 7 ? -10.534 -1.558 3.625 1.00 0.00 7 PRO A CA 7
ATOM 11294 C C . PRO A 1 7 ? -9.855 -0.365 4.310 1.00 0.00 7 PRO A C 7
ATOM 11295 O O . PRO A 1 7 ? -10.230 0.789 4.076 1.00 0.00 7 PRO A O 7
ATOM 11306 N N . SER A 1 8 ? -8.868 -0.626 5.128 1.00 0.00 8 SER A N 7
ATOM 11307 C CA . SER A 1 8 ? -8.118 0.425 5.764 1.00 0.00 8 SER A CA 7
ATOM 11308 C C . SER A 1 8 ? -7.412 1.346 4.734 1.00 0.00 8 SER A C 7
ATOM 11309 O O . SER A 1 8 ? -7.350 2.558 4.921 1.00 0.00 8 SER A O 7
ATOM 11317 N N . ALA A 1 9 ? -6.965 0.772 3.618 1.00 0.00 9 ALA A N 7
ATOM 11318 C CA . ALA A 1 9 ? -6.199 1.486 2.591 1.00 0.00 9 ALA A CA 7
ATOM 11319 C C . ALA A 1 9 ? -7.096 2.239 1.593 1.00 0.00 9 ALA A C 7
ATOM 11320 O O . ALA A 1 9 ? -6.626 2.720 0.558 1.00 0.00 9 ALA A O 7
ATOM 11327 N N . PHE A 1 10 ? -8.367 2.359 1.913 1.00 0.00 10 PHE A N 7
ATOM 11328 C CA . PHE A 1 10 ? -9.320 3.070 1.065 1.00 0.00 10 PHE A CA 7
ATOM 11329 C C . PHE A 1 10 ? -9.056 4.571 1.011 1.00 0.00 10 PHE A C 7
ATOM 11330 O O . PHE A 1 10 ? -8.284 5.121 1.796 1.00 0.00 10 PHE A O 7
ATOM 11347 N N . GLY A 1 11 ? -9.688 5.214 0.048 1.00 0.00 11 GLY A N 7
ATOM 11348 C CA . GLY A 1 11 ? -9.571 6.651 -0.154 1.00 0.00 11 GLY A CA 7
ATOM 11349 C C . GLY A 1 11 ? -8.357 7.016 -0.986 1.00 0.00 11 GLY A C 7
ATOM 11350 O O . GLY A 1 11 ? -8.415 7.901 -1.816 1.00 0.00 11 GLY A O 7
ATOM 11354 N N . LYS A 1 12 ? -7.292 6.273 -0.806 1.00 0.00 12 LYS A N 7
ATOM 11355 C CA . LYS A 1 12 ? -6.064 6.451 -1.562 1.00 0.00 12 LYS A CA 7
ATOM 11356 C C . LYS A 1 12 ? -5.857 5.241 -2.438 1.00 0.00 12 LYS A C 7
ATOM 11357 O O . LYS A 1 12 ? -4.791 5.013 -3.019 1.00 0.00 12 LYS A O 7
ATOM 11376 N N . LEU A 1 13 ? -6.936 4.495 -2.551 1.00 0.00 13 LEU A N 7
ATOM 11377 C CA . LEU A 1 13 ? -7.036 3.300 -3.334 1.00 0.00 13 LEU A CA 7
ATOM 11378 C C . LEU A 1 13 ? -6.824 3.671 -4.811 1.00 0.00 13 LEU A C 7
ATOM 11379 O O . LEU A 1 13 ? -6.211 2.940 -5.579 1.00 0.00 13 LEU A O 7
ATOM 11395 N N . LYS A 1 14 ? -7.304 4.837 -5.163 1.00 0.00 14 LYS A N 7
ATOM 11396 C CA . LYS A 1 14 ? -7.195 5.349 -6.495 1.00 0.00 14 LYS A CA 7
ATOM 11397 C C . LYS A 1 14 ? -5.727 5.646 -6.838 1.00 0.00 14 LYS A C 7
ATOM 11398 O O . LYS A 1 14 ? -5.258 5.328 -7.938 1.00 0.00 14 LYS A O 7
ATOM 11417 N N . GLU A 1 15 ? -5.010 6.202 -5.870 1.00 0.00 15 GLU A N 7
ATOM 11418 C CA . GLU A 1 15 ? -3.589 6.508 -6.022 1.00 0.00 15 GLU A CA 7
ATOM 11419 C C . GLU A 1 15 ? -2.764 5.250 -6.221 1.00 0.00 15 GLU A C 7
ATOM 11420 O O . GLU A 1 15 ? -2.001 5.165 -7.174 1.00 0.00 15 GLU A O 7
ATOM 11432 N N . ILE A 1 16 ? -2.931 4.265 -5.340 1.00 0.00 16 ILE A N 7
ATOM 11433 C CA . ILE A 1 16 ? -2.157 3.019 -5.442 1.00 0.00 16 ILE A CA 7
ATOM 11434 C C . ILE A 1 16 ? -2.421 2.305 -6.772 1.00 0.00 16 ILE A C 7
ATOM 11435 O O . ILE A 1 16 ? -1.502 1.813 -7.415 1.00 0.00 16 ILE A O 7
ATOM 11451 N N . LEU A 1 17 ? -3.664 2.322 -7.198 1.00 0.00 17 LEU A N 7
ATOM 11452 C CA . LEU A 1 17 ? -4.067 1.716 -8.447 1.00 0.00 17 LEU A CA 7
ATOM 11453 C C . LEU A 1 17 ? -3.434 2.447 -9.647 1.00 0.00 17 LEU A C 7
ATOM 11454 O O . LEU A 1 17 ? -2.840 1.814 -10.541 1.00 0.00 17 LEU A O 7
ATOM 11470 N N . GLY A 1 18 ? -3.535 3.768 -9.642 1.00 0.00 18 GLY A N 7
ATOM 11471 C CA . GLY A 1 18 ? -3.059 4.559 -10.755 1.00 0.00 18 GLY A CA 7
ATOM 11472 C C . GLY A 1 18 ? -1.562 4.739 -10.804 1.00 0.00 18 GLY A C 7
ATOM 11473 O O . GLY A 1 18 ? -0.981 4.760 -11.882 1.00 0.00 18 GLY A O 7
ATOM 11477 N N . SER A 1 19 ? -0.928 4.817 -9.668 1.00 0.00 19 SER A N 7
ATOM 11478 C CA . SER A 1 19 ? 0.492 5.085 -9.628 1.00 0.00 19 SER A CA 7
ATOM 11479 C C . SER A 1 19 ? 1.311 3.802 -9.758 1.00 0.00 19 SER A C 7
ATOM 11480 O O . SER A 1 19 ? 2.359 3.787 -10.420 1.00 0.00 19 SER A O 7
ATOM 11488 N N . ASN A 1 20 ? 0.832 2.721 -9.182 1.00 0.00 20 ASN A N 7
ATOM 11489 C CA . ASN A 1 20 ? 1.624 1.508 -9.158 1.00 0.00 20 ASN A CA 7
ATOM 11490 C C . ASN A 1 20 ? 1.426 0.678 -10.409 1.00 0.00 20 ASN A C 7
ATOM 11491 O O . ASN A 1 20 ? 2.411 0.362 -11.105 1.00 0.00 20 ASN A O 7
ATOM 11502 N N . LYS A 1 21 ? 0.150 0.357 -10.728 1.00 0.00 21 LYS A N 7
ATOM 11503 C CA . LYS A 1 21 ? -0.208 -0.473 -11.908 1.00 0.00 21 LYS A CA 7
ATOM 11504 C C . LYS A 1 21 ? 0.457 -1.873 -11.837 1.00 0.00 21 LYS A C 7
ATOM 11505 O O . LYS A 1 21 ? 1.045 -2.252 -10.825 1.00 0.00 21 LYS A O 7
ATOM 11524 N N . ASN A 1 22 ? 0.289 -2.650 -12.905 1.00 0.00 22 ASN A N 7
ATOM 11525 C CA . ASN A 1 22 ? 1.004 -3.940 -13.142 1.00 0.00 22 ASN A CA 7
ATOM 11526 C C . ASN A 1 22 ? 0.546 -5.098 -12.210 1.00 0.00 22 ASN A C 7
ATOM 11527 O O . ASN A 1 22 ? 0.843 -6.268 -12.457 1.00 0.00 22 ASN A O 7
ATOM 11538 N N . TYR A 1 23 ? -0.181 -4.789 -11.171 1.00 0.00 23 TYR A N 7
ATOM 11539 C CA . TYR A 1 23 ? -0.721 -5.809 -10.295 1.00 0.00 23 TYR A CA 7
ATOM 11540 C C . TYR A 1 23 ? -2.180 -6.003 -10.558 1.00 0.00 23 TYR A C 7
ATOM 11541 O O . TYR A 1 23 ? -2.857 -5.101 -11.057 1.00 0.00 23 TYR A O 7
ATOM 11559 N N . LYS A 1 24 ? -2.664 -7.165 -10.252 1.00 0.00 24 LYS A N 7
ATOM 11560 C CA . LYS A 1 24 ? -4.062 -7.412 -10.334 1.00 0.00 24 LYS A CA 7
ATOM 11561 C C . LYS A 1 24 ? -4.640 -7.100 -8.971 1.00 0.00 24 LYS A C 7
ATOM 11562 O O . LYS A 1 24 ? -4.521 -7.891 -8.036 1.00 0.00 24 LYS A O 7
ATOM 11581 N N . PHE A 1 25 ? -5.177 -5.922 -8.850 1.00 0.00 25 PHE A N 7
ATOM 11582 C CA . PHE A 1 25 ? -5.719 -5.459 -7.604 1.00 0.00 25 PHE A CA 7
ATOM 11583 C C . PHE A 1 25 ? -7.048 -6.132 -7.319 1.00 0.00 25 PHE A C 7
ATOM 11584 O O . PHE A 1 25 ? -7.937 -6.195 -8.183 1.00 0.00 25 PHE A O 7
ATOM 11601 N N . VAL A 1 26 ? -7.149 -6.665 -6.135 1.00 0.00 26 VAL A N 7
ATOM 11602 C CA . VAL A 1 26 ? -8.303 -7.399 -5.690 1.00 0.00 26 VAL A CA 7
ATOM 11603 C C . VAL A 1 26 ? -8.895 -6.701 -4.478 1.00 0.00 26 VAL A C 7
ATOM 11604 O O . VAL A 1 26 ? -8.160 -6.235 -3.602 1.00 0.00 26 VAL A O 7
ATOM 11617 N N . ILE A 1 27 ? -10.182 -6.613 -4.439 1.00 0.00 27 ILE A N 7
ATOM 11618 C CA . ILE A 1 27 ? -10.880 -6.037 -3.336 1.00 0.00 27 ILE A CA 7
ATOM 11619 C C . ILE A 1 27 ? -11.920 -7.057 -2.859 1.00 0.00 27 ILE A C 7
ATOM 11620 O O . ILE A 1 27 ? -12.364 -7.895 -3.636 1.00 0.00 27 ILE A O 7
ATOM 11636 N N . THR A 1 28 ? -12.274 -7.017 -1.613 1.00 0.00 28 THR A N 7
ATOM 11637 C CA . THR A 1 28 ? -13.205 -7.961 -1.070 1.00 0.00 28 THR A CA 7
ATOM 11638 C C . THR A 1 28 ? -14.649 -7.443 -1.175 1.00 0.00 28 THR A C 7
ATOM 11639 O O . THR A 1 28 ? -14.877 -6.260 -1.486 1.00 0.00 28 THR A O 7
ATOM 11650 N N . THR A 1 29 ? -15.616 -8.311 -0.909 1.00 0.00 29 THR A N 7
ATOM 11651 C CA . THR A 1 29 ? -17.024 -7.948 -0.949 1.00 0.00 29 THR A CA 7
ATOM 11652 C C . THR A 1 29 ? -17.335 -6.980 0.179 1.00 0.00 29 THR A C 7
ATOM 11653 O O . THR A 1 29 ? -18.054 -5.988 -0.000 1.00 0.00 29 THR A O 7
ATOM 11664 N N . LEU A 1 30 ? -16.770 -7.270 1.340 1.00 0.00 30 LEU A N 7
ATOM 11665 C CA . LEU A 1 30 ? -16.896 -6.409 2.488 1.00 0.00 30 LEU A CA 7
ATOM 11666 C C . LEU A 1 30 ? -16.214 -5.084 2.194 1.00 0.00 30 LEU A C 7
ATOM 11667 O O . LEU A 1 30 ? -16.685 -4.034 2.612 1.00 0.00 30 LEU A O 7
ATOM 11683 N N . GLY A 1 31 ? -15.127 -5.156 1.428 1.00 0.00 31 GLY A N 7
ATOM 11684 C CA . GLY A 1 31 ? -14.413 -3.978 1.004 1.00 0.00 31 GLY A CA 7
ATOM 11685 C C . GLY A 1 31 ? -15.276 -3.066 0.154 1.00 0.00 31 GLY A C 7
ATOM 11686 O O . GLY A 1 31 ? -15.497 -1.913 0.513 1.00 0.00 31 GLY A O 7
ATOM 11690 N N . VAL A 1 32 ? -15.801 -3.590 -0.953 1.00 0.00 32 VAL A N 7
ATOM 11691 C CA . VAL A 1 32 ? -16.631 -2.779 -1.848 1.00 0.00 32 VAL A CA 7
ATOM 11692 C C . VAL A 1 32 ? -17.864 -2.226 -1.146 1.00 0.00 32 VAL A C 7
ATOM 11693 O O . VAL A 1 32 ? -18.205 -1.069 -1.331 1.00 0.00 32 VAL A O 7
ATOM 11706 N N . SER A 1 33 ? -18.477 -3.026 -0.294 1.00 0.00 33 SER A N 7
ATOM 11707 C CA . SER A 1 33 ? -19.670 -2.609 0.415 1.00 0.00 33 SER A CA 7
ATOM 11708 C C . SER A 1 33 ? -19.361 -1.466 1.394 1.00 0.00 33 SER A C 7
ATOM 11709 O O . SER A 1 33 ? -20.166 -0.545 1.564 1.00 0.00 33 SER A O 7
ATOM 11717 N N . PHE A 1 34 ? -18.193 -1.520 2.001 1.00 0.00 34 PHE A N 7
ATOM 11718 C CA . PHE A 1 34 ? -17.748 -0.498 2.933 1.00 0.00 34 PHE A CA 7
ATOM 11719 C C . PHE A 1 34 ? -17.471 0.798 2.167 1.00 0.00 34 PHE A C 7
ATOM 11720 O O . PHE A 1 34 ? -17.832 1.894 2.609 1.00 0.00 34 PHE A O 7
ATOM 11737 N N . ALA A 1 35 ? -16.879 0.650 0.999 1.00 0.00 35 ALA A N 7
ATOM 11738 C CA . ALA A 1 35 ? -16.560 1.772 0.147 1.00 0.00 35 ALA A CA 7
ATOM 11739 C C . ALA A 1 35 ? -17.821 2.453 -0.391 1.00 0.00 35 ALA A C 7
ATOM 11740 O O . ALA A 1 35 ? -17.900 3.684 -0.408 1.00 0.00 35 ALA A O 7
ATOM 11747 N N . ILE A 1 36 ? -18.803 1.651 -0.810 1.00 0.00 36 ILE A N 7
ATOM 11748 C CA . ILE A 1 36 ? -20.073 2.170 -1.352 1.00 0.00 36 ILE A CA 7
ATOM 11749 C C . ILE A 1 36 ? -20.773 3.086 -0.343 1.00 0.00 36 ILE A C 7
ATOM 11750 O O . ILE A 1 36 ? -21.006 4.267 -0.621 1.00 0.00 36 ILE A O 7
ATOM 11766 N N . LYS A 1 37 ? -21.053 2.554 0.836 1.00 0.00 37 LYS A N 7
ATOM 11767 C CA . LYS A 1 37 ? -21.805 3.287 1.864 1.00 0.00 37 LYS A CA 7
ATOM 11768 C C . LYS A 1 37 ? -21.074 4.515 2.395 1.00 0.00 37 LYS A C 7
ATOM 11769 O O . LYS A 1 37 ? -21.700 5.436 2.903 1.00 0.00 37 LYS A O 7
ATOM 11788 N N . SER A 1 38 ? -19.771 4.526 2.298 1.00 0.00 38 SER A N 7
ATOM 11789 C CA . SER A 1 38 ? -19.015 5.637 2.815 1.00 0.00 38 SER A CA 7
ATOM 11790 C C . SER A 1 38 ? -18.734 6.692 1.712 1.00 0.00 38 SER A C 7
ATOM 11791 O O . SER A 1 38 ? -18.264 7.791 2.000 1.00 0.00 38 SER A O 7
ATOM 11799 N N . GLY A 1 39 ? -19.059 6.364 0.463 1.00 0.00 39 GLY A N 7
ATOM 11800 C CA . GLY A 1 39 ? -18.821 7.293 -0.632 1.00 0.00 39 GLY A CA 7
ATOM 11801 C C . GLY A 1 39 ? -17.359 7.326 -1.030 1.00 0.00 39 GLY A C 7
ATOM 11802 O O . GLY A 1 39 ? -16.814 8.369 -1.417 1.00 0.00 39 GLY A O 7
ATOM 11806 N N . ILE A 1 40 ? -16.728 6.194 -0.929 1.00 0.00 40 ILE A N 7
ATOM 11807 C CA . ILE A 1 40 ? -15.332 6.061 -1.252 1.00 0.00 40 ILE A CA 7
ATOM 11808 C C . ILE A 1 40 ? -15.183 5.663 -2.717 1.00 0.00 40 ILE A C 7
ATOM 11809 O O . ILE A 1 40 ? -16.027 4.938 -3.245 1.00 0.00 40 ILE A O 7
ATOM 11825 N N . ASP A 1 41 ? -14.146 6.188 -3.360 1.00 0.00 41 ASP A N 7
ATOM 11826 C CA . ASP A 1 41 ? -13.810 5.900 -4.760 1.00 0.00 41 ASP A CA 7
ATOM 11827 C C . ASP A 1 41 ? -13.549 4.421 -4.968 1.00 0.00 41 ASP A C 7
ATOM 11828 O O . ASP A 1 41 ? -12.446 3.931 -4.709 1.00 0.00 41 ASP A O 7
ATOM 11837 N N . ILE A 1 42 ? -14.562 3.713 -5.383 1.00 0.00 42 ILE A N 7
ATOM 11838 C CA . ILE A 1 42 ? -14.444 2.288 -5.633 1.00 0.00 42 ILE A CA 7
ATOM 11839 C C . ILE A 1 42 ? -14.916 1.956 -7.052 1.00 0.00 42 ILE A C 7
ATOM 11840 O O . ILE A 1 42 ? -14.413 1.027 -7.690 1.00 0.00 42 ILE A O 7
ATOM 11856 N N . ASP A 1 43 ? -15.841 2.757 -7.563 1.00 0.00 43 ASP A N 7
ATOM 11857 C CA . ASP A 1 43 ? -16.400 2.551 -8.905 1.00 0.00 43 ASP A CA 7
ATOM 11858 C C . ASP A 1 43 ? -15.318 2.722 -9.935 1.00 0.00 43 ASP A C 7
ATOM 11859 O O . ASP A 1 43 ? -15.233 1.962 -10.894 1.00 0.00 43 ASP A O 7
ATOM 11868 N N . SER A 1 44 ? -14.467 3.708 -9.701 1.00 0.00 44 SER A N 7
ATOM 11869 C CA . SER A 1 44 ? -13.345 4.009 -10.563 1.00 0.00 44 SER A CA 7
ATOM 11870 C C . SER A 1 44 ? -12.303 2.872 -10.502 1.00 0.00 44 SER A C 7
ATOM 11871 O O . SER A 1 44 ? -11.629 2.568 -11.482 1.00 0.00 44 SER A O 7
ATOM 11879 N N . ALA A 1 45 ? -12.220 2.221 -9.351 1.00 0.00 45 ALA A N 7
ATOM 11880 C CA . ALA A 1 45 ? -11.294 1.127 -9.156 1.00 0.00 45 ALA A CA 7
ATOM 11881 C C . ALA A 1 45 ? -11.740 -0.068 -9.994 1.00 0.00 45 ALA A C 7
ATOM 11882 O O . ALA A 1 45 ? -10.967 -0.614 -10.798 1.00 0.00 45 ALA A O 7
ATOM 11889 N N . LEU A 1 46 ? -13.006 -0.425 -9.847 1.00 0.00 46 LEU A N 7
ATOM 11890 C CA . LEU A 1 46 ? -13.609 -1.528 -10.597 1.00 0.00 46 LEU A CA 7
ATOM 11891 C C . LEU A 1 46 ? -13.550 -1.234 -12.094 1.00 0.00 46 LEU A C 7
ATOM 11892 O O . LEU A 1 46 ? -13.292 -2.122 -12.906 1.00 0.00 46 LEU A O 7
ATOM 11908 N N . ASP A 1 47 ? -13.761 0.029 -12.423 1.00 0.00 47 ASP A N 7
ATOM 11909 C CA . ASP A 1 47 ? -13.672 0.563 -13.792 1.00 0.00 47 ASP A CA 7
ATOM 11910 C C . ASP A 1 47 ? -12.342 0.215 -14.458 1.00 0.00 47 ASP A C 7
ATOM 11911 O O . ASP A 1 47 ? -12.309 -0.239 -15.610 1.00 0.00 47 ASP A O 7
ATOM 11920 N N . ARG A 1 48 ? -11.263 0.396 -13.723 1.00 0.00 48 ARG A N 7
ATOM 11921 C CA . ARG A 1 48 ? -9.929 0.162 -14.249 1.00 0.00 48 ARG A CA 7
ATOM 11922 C C . ARG A 1 48 ? -9.530 -1.312 -14.191 1.00 0.00 48 ARG A C 7
ATOM 11923 O O . ARG A 1 48 ? -8.495 -1.705 -14.740 1.00 0.00 48 ARG A O 7
ATOM 11944 N N . GLY A 1 49 ? -10.315 -2.118 -13.519 1.00 0.00 49 GLY A N 7
ATOM 11945 C CA . GLY A 1 49 ? -10.046 -3.537 -13.532 1.00 0.00 49 GLY A CA 7
ATOM 11946 C C . GLY A 1 49 ? -9.755 -4.150 -12.183 1.00 0.00 49 GLY A C 7
ATOM 11947 O O . GLY A 1 49 ? -9.152 -5.223 -12.116 1.00 0.00 49 GLY A O 7
ATOM 11951 N N . VAL A 1 50 ? -10.134 -3.486 -11.112 1.00 0.00 50 VAL A N 7
ATOM 11952 C CA . VAL A 1 50 ? -10.000 -4.093 -9.796 1.00 0.00 50 VAL A CA 7
ATOM 11953 C C . VAL A 1 50 ? -11.070 -5.175 -9.662 1.00 0.00 50 VAL A C 7
ATOM 11954 O O . VAL A 1 50 ? -12.238 -4.959 -10.020 1.00 0.00 50 VAL A O 7
ATOM 11967 N N . ILE A 1 51 ? -10.677 -6.336 -9.213 1.00 0.00 51 ILE A N 7
ATOM 11968 C CA . ILE A 1 51 ? -11.597 -7.445 -9.138 1.00 0.00 51 ILE A CA 7
ATOM 11969 C C . ILE A 1 51 ? -12.056 -7.692 -7.723 1.00 0.00 51 ILE A C 7
ATOM 11970 O O . ILE A 1 51 ? -11.307 -7.488 -6.776 1.00 0.00 51 ILE A O 7
ATOM 11986 N N . VAL A 1 52 ? -13.283 -8.113 -7.585 1.00 0.00 52 VAL A N 7
ATOM 11987 C CA . VAL A 1 52 ? -13.853 -8.377 -6.285 1.00 0.00 52 VAL A CA 7
ATOM 11988 C C . VAL A 1 52 ? -13.724 -9.860 -5.982 1.00 0.00 52 VAL A C 7
ATOM 11989 O O . VAL A 1 52 ? -14.001 -10.697 -6.850 1.00 0.00 52 VAL A O 7
ATOM 12002 N N . ARG A 1 53 ? -13.253 -10.188 -4.801 1.00 0.00 53 ARG A N 7
ATOM 12003 C CA . ARG A 1 53 ? -13.163 -11.557 -4.376 1.00 0.00 53 ARG A CA 7
ATOM 12004 C C . ARG A 1 53 ? -13.234 -11.632 -2.871 1.00 0.00 53 ARG A C 7
ATOM 12005 O O . ARG A 1 53 ? -12.663 -10.801 -2.176 1.00 0.00 53 ARG A O 7
ATOM 12026 N N . ALA A 1 54 ? -13.954 -12.594 -2.393 1.00 0.00 54 ALA A N 7
ATOM 12027 C CA . ALA A 1 54 ? -14.120 -12.851 -0.990 1.00 0.00 54 ALA A CA 7
ATOM 12028 C C . ALA A 1 54 ? -14.408 -14.306 -0.829 1.00 0.00 54 ALA A C 7
ATOM 12029 O O . ALA A 1 54 ? -14.835 -14.964 -1.795 1.00 0.00 54 ALA A O 7
ATOM 12036 N N . PHE A 1 55 ? -14.158 -14.821 0.329 1.00 0.00 55 PHE A N 7
ATOM 12037 C CA . PHE A 1 55 ? -14.380 -16.218 0.595 1.00 0.00 55 PHE A CA 7
ATOM 12038 C C . PHE A 1 55 ? -15.830 -16.584 0.685 1.00 0.00 55 PHE A C 7
ATOM 12039 O O . PHE A 1 55 ? -16.674 -15.784 1.104 1.00 0.00 55 PHE A O 7
ATOM 12056 N N . SER A 1 56 ? -16.120 -17.787 0.258 1.00 0.00 56 SER A N 7
ATOM 12057 C CA . SER A 1 56 ? -17.408 -18.367 0.441 1.00 0.00 56 SER A CA 7
ATOM 12058 C C . SER A 1 56 ? -17.530 -18.760 1.915 1.00 0.00 56 SER A C 7
ATOM 12059 O O . SER A 1 56 ? -18.571 -18.574 2.533 1.00 0.00 56 SER A O 7
ATOM 12067 N N . HIS A 1 57 ? -16.417 -19.274 2.473 1.00 0.00 57 HIS A N 7
ATOM 12068 C CA . HIS A 1 57 ? -16.337 -19.626 3.891 1.00 0.00 57 HIS A CA 7
ATOM 12069 C C . HIS A 1 57 ? -14.896 -19.859 4.360 1.00 0.00 57 HIS A C 7
ATOM 12070 O O . HIS A 1 57 ? -14.291 -20.878 4.067 1.00 0.00 57 HIS A O 7
ATOM 12085 N N . LYS A 1 58 ? -14.329 -18.882 4.994 1.00 0.00 58 LYS A N 7
ATOM 12086 C CA . LYS A 1 58 ? -13.048 -19.041 5.634 1.00 0.00 58 LYS A CA 7
ATOM 12087 C C . LYS A 1 58 ? -13.139 -18.352 6.973 1.00 0.00 58 LYS A C 7
ATOM 12088 O O . LYS A 1 58 ? -13.266 -17.134 7.006 1.00 0.00 58 LYS A O 7
ATOM 12107 N N . PRO A 1 59 ? -13.132 -19.063 8.080 1.00 0.00 59 PRO A N 7
ATOM 12108 C CA . PRO A 1 59 ? -13.166 -18.405 9.356 1.00 0.00 59 PRO A CA 7
ATOM 12109 C C . PRO A 1 59 ? -11.748 -17.981 9.813 1.00 0.00 59 PRO A C 7
ATOM 12110 O O . PRO A 1 59 ? -10.828 -18.810 9.915 1.00 0.00 59 PRO A O 7
ATOM 12121 N N . PRO A 1 60 ? -11.547 -16.686 10.055 1.00 0.00 60 PRO A N 7
ATOM 12122 C CA . PRO A 1 60 ? -10.315 -16.171 10.590 1.00 0.00 60 PRO A CA 7
ATOM 12123 C C . PRO A 1 60 ? -10.381 -16.114 12.108 1.00 0.00 60 PRO A C 7
ATOM 12124 O O . PRO A 1 60 ? -11.377 -15.644 12.679 1.00 0.00 60 PRO A O 7
ATOM 12135 N N . LYS A 1 61 ? -9.384 -16.597 12.779 1.00 0.00 61 LYS A N 7
ATOM 12136 C CA . LYS A 1 61 ? -9.421 -16.505 14.210 1.00 0.00 61 LYS A CA 7
ATOM 12137 C C . LYS A 1 61 ? -8.891 -15.159 14.604 1.00 0.00 61 LYS A C 7
ATOM 12138 O O . LYS A 1 61 ? -7.685 -14.899 14.518 1.00 0.00 61 LYS A O 7
ATOM 12157 N N . VAL A 1 62 ? -9.784 -14.309 15.032 1.00 0.00 62 VAL A N 7
ATOM 12158 C CA . VAL A 1 62 ? -9.466 -12.961 15.397 1.00 0.00 62 VAL A CA 7
ATOM 12159 C C . VAL A 1 62 ? -10.339 -12.516 16.540 1.00 0.00 62 VAL A C 7
ATOM 12160 O O . VAL A 1 62 ? -11.472 -12.982 16.696 1.00 0.00 62 VAL A O 7
ATOM 12173 N N . GLY A 1 63 ? -9.788 -11.677 17.339 1.00 0.00 63 GLY A N 7
ATOM 12174 C CA . GLY A 1 63 ? -10.481 -11.040 18.417 1.00 0.00 63 GLY A CA 7
ATOM 12175 C C . GLY A 1 63 ? -9.827 -9.718 18.623 1.00 0.00 63 GLY A C 7
ATOM 12176 O O . GLY A 1 63 ? -9.638 -9.250 19.752 1.00 0.00 63 GLY A O 7
ATOM 12180 N N . ASN A 1 64 ? -9.470 -9.125 17.511 1.00 0.00 64 ASN A N 7
ATOM 12181 C CA . ASN A 1 64 ? -8.685 -7.909 17.466 1.00 0.00 64 ASN A CA 7
ATOM 12182 C C . ASN A 1 64 ? -8.897 -7.200 16.134 1.00 0.00 64 ASN A C 7
ATOM 12183 O O . ASN A 1 64 ? -9.286 -6.036 16.085 1.00 0.00 64 ASN A O 7
ATOM 12194 N N . LEU A 1 65 ? -8.642 -7.904 15.063 1.00 0.00 65 LEU A N 7
ATOM 12195 C CA . LEU A 1 65 ? -8.770 -7.325 13.748 1.00 0.00 65 LEU A CA 7
ATOM 12196 C C . LEU A 1 65 ? -10.206 -7.393 13.287 1.00 0.00 65 LEU A C 7
ATOM 12197 O O . LEU A 1 65 ? -10.902 -8.365 13.594 1.00 0.00 65 LEU A O 7
ATOM 12213 N N . PRO A 1 66 ? -10.699 -6.351 12.593 1.00 0.00 66 PRO A N 7
ATOM 12214 C CA . PRO A 1 66 ? -12.046 -6.350 12.029 1.00 0.00 66 PRO A CA 7
ATOM 12215 C C . PRO A 1 66 ? -12.171 -7.433 10.966 1.00 0.00 66 PRO A C 7
ATOM 12216 O O . PRO A 1 66 ? -11.188 -7.738 10.257 1.00 0.00 66 PRO A O 7
ATOM 12227 N N . GLN A 1 67 ? -13.343 -8.008 10.844 1.00 0.00 67 GLN A N 7
ATOM 12228 C CA . GLN A 1 67 ? -13.579 -9.066 9.887 1.00 0.00 67 GLN A CA 7
ATOM 12229 C C . GLN A 1 67 ? -13.377 -8.574 8.455 1.00 0.00 67 GLN A C 7
ATOM 12230 O O . GLN A 1 67 ? -12.877 -9.313 7.620 1.00 0.00 67 GLN A O 7
ATOM 12244 N N . TYR A 1 68 ? -13.723 -7.316 8.174 1.00 0.00 68 TYR A N 7
ATOM 12245 C CA . TYR A 1 68 ? -13.520 -6.796 6.824 1.00 0.00 68 TYR A CA 7
ATOM 12246 C C . TYR A 1 68 ? -12.033 -6.737 6.427 1.00 0.00 68 TYR A C 7
ATOM 12247 O O . TYR A 1 68 ? -11.679 -7.034 5.274 1.00 0.00 68 TYR A O 7
ATOM 12265 N N . GLU A 1 69 ? -11.166 -6.424 7.389 1.00 0.00 69 GLU A N 7
ATOM 12266 C CA . GLU A 1 69 ? -9.723 -6.435 7.145 1.00 0.00 69 GLU A CA 7
ATOM 12267 C C . GLU A 1 69 ? -9.269 -7.892 7.022 1.00 0.00 69 GLU A C 7
ATOM 12268 O O . GLU A 1 69 ? -8.473 -8.244 6.164 1.00 0.00 69 GLU A O 7
ATOM 12280 N N . SER A 1 70 ? -9.832 -8.738 7.878 1.00 0.00 70 SER A N 7
ATOM 12281 C CA . SER A 1 70 ? -9.506 -10.157 7.911 1.00 0.00 70 SER A CA 7
ATOM 12282 C C . SER A 1 70 ? -9.851 -10.857 6.584 1.00 0.00 70 SER A C 7
ATOM 12283 O O . SER A 1 70 ? -9.101 -11.712 6.127 1.00 0.00 70 SER A O 7
ATOM 12291 N N . GLU A 1 71 ? -10.972 -10.467 5.972 1.00 0.00 71 GLU A N 7
ATOM 12292 C CA . GLU A 1 71 ? -11.401 -10.993 4.672 1.00 0.00 71 GLU A CA 7
ATOM 12293 C C . GLU A 1 71 ? -10.312 -10.705 3.644 1.00 0.00 71 GLU A C 7
ATOM 12294 O O . GLU A 1 71 ? -9.912 -11.585 2.879 1.00 0.00 71 GLU A O 7
ATOM 12306 N N . ALA A 1 72 ? -9.789 -9.481 3.682 1.00 0.00 72 ALA A N 7
ATOM 12307 C CA . ALA A 1 72 ? -8.724 -9.081 2.782 1.00 0.00 72 ALA A CA 7
ATOM 12308 C C . ALA A 1 72 ? -7.459 -9.904 3.040 1.00 0.00 72 ALA A C 7
ATOM 12309 O O . ALA A 1 72 ? -6.815 -10.375 2.098 1.00 0.00 72 ALA A O 7
ATOM 12316 N N . ILE A 1 73 ? -7.135 -10.106 4.322 1.00 0.00 73 ILE A N 7
ATOM 12317 C CA . ILE A 1 73 ? -5.976 -10.918 4.716 1.00 0.00 73 ILE A CA 7
ATOM 12318 C C . ILE A 1 73 ? -6.127 -12.343 4.178 1.00 0.00 73 ILE A C 7
ATOM 12319 O O . ILE A 1 73 ? -5.198 -12.895 3.600 1.00 0.00 73 ILE A O 7
ATOM 12335 N N . MET A 1 74 ? -7.311 -12.912 4.353 1.00 0.00 74 MET A N 7
ATOM 12336 C CA . MET A 1 74 ? -7.586 -14.282 3.931 1.00 0.00 74 MET A CA 7
ATOM 12337 C C . MET A 1 74 ? -7.456 -14.441 2.425 1.00 0.00 74 MET A C 7
ATOM 12338 O O . MET A 1 74 ? -6.823 -15.387 1.957 1.00 0.00 74 MET A O 7
ATOM 12352 N N . VAL A 1 75 ? -8.019 -13.506 1.671 1.00 0.00 75 VAL A N 7
ATOM 12353 C CA . VAL A 1 75 ? -7.925 -13.548 0.210 1.00 0.00 75 VAL A CA 7
ATOM 12354 C C . VAL A 1 75 ? -6.459 -13.413 -0.243 1.00 0.00 75 VAL A C 7
ATOM 12355 O O . VAL A 1 75 ? -6.001 -14.137 -1.143 1.00 0.00 75 VAL A O 7
ATOM 12368 N N . ALA A 1 76 ? -5.715 -12.537 0.421 1.00 0.00 76 ALA A N 7
ATOM 12369 C CA . ALA A 1 76 ? -4.307 -12.330 0.111 1.00 0.00 76 ALA A CA 7
ATOM 12370 C C . ALA A 1 76 ? -3.474 -13.554 0.483 1.00 0.00 76 ALA A C 7
ATOM 12371 O O . ALA A 1 76 ? -2.489 -13.868 -0.176 1.00 0.00 76 ALA A O 7
ATOM 12378 N N . PHE A 1 77 ? -3.885 -14.238 1.528 1.00 0.00 77 PHE A N 7
ATOM 12379 C CA . PHE A 1 77 ? -3.218 -15.442 1.994 1.00 0.00 77 PHE A CA 7
ATOM 12380 C C . PHE A 1 77 ? -3.481 -16.602 1.045 1.00 0.00 77 PHE A C 7
ATOM 12381 O O . PHE A 1 77 ? -2.594 -17.405 0.771 1.00 0.00 77 PHE A O 7
ATOM 12398 N N . GLU A 1 78 ? -4.688 -16.666 0.542 1.00 0.00 78 GLU A N 7
ATOM 12399 C CA . GLU A 1 78 ? -5.111 -17.733 -0.341 1.00 0.00 78 GLU A CA 7
ATOM 12400 C C . GLU A 1 78 ? -4.413 -17.593 -1.696 1.00 0.00 78 GLU A C 7
ATOM 12401 O O . GLU A 1 78 ? -3.787 -18.532 -2.181 1.00 0.00 78 GLU A O 7
ATOM 12413 N N . LEU A 1 79 ? -4.464 -16.402 -2.257 1.00 0.00 79 LEU A N 7
ATOM 12414 C CA . LEU A 1 79 ? -3.907 -16.154 -3.585 1.00 0.00 79 LEU A CA 7
ATOM 12415 C C . LEU A 1 79 ? -2.414 -15.945 -3.542 1.00 0.00 79 LEU A C 7
ATOM 12416 O O . LEU A 1 79 ? -1.752 -15.987 -4.579 1.00 0.00 79 LEU A O 7
ATOM 12432 N N . ASN A 1 80 ? -1.898 -15.727 -2.346 1.00 0.00 80 ASN A N 7
ATOM 12433 C CA . ASN A 1 80 ? -0.500 -15.367 -2.130 1.00 0.00 80 ASN A CA 7
ATOM 12434 C C . ASN A 1 80 ? -0.227 -14.082 -2.840 1.00 0.00 80 ASN A C 7
ATOM 12435 O O . ASN A 1 80 ? 0.472 -14.013 -3.861 1.00 0.00 80 ASN A O 7
ATOM 12446 N N . ALA A 1 81 ? -0.871 -13.085 -2.348 1.00 0.00 81 ALA A N 7
ATOM 12447 C CA . ALA A 1 81 ? -0.868 -11.802 -2.939 1.00 0.00 81 ALA A CA 7
ATOM 12448 C C . ALA A 1 81 ? -0.302 -10.798 -1.983 1.00 0.00 81 ALA A C 7
ATOM 12449 O O . ALA A 1 81 ? -0.067 -11.111 -0.809 1.00 0.00 81 ALA A O 7
ATOM 12456 N N . LEU A 1 82 ? -0.084 -9.610 -2.468 1.00 0.00 82 LEU A N 7
ATOM 12457 C CA . LEU A 1 82 ? 0.390 -8.547 -1.628 1.00 0.00 82 LEU A CA 7
ATOM 12458 C C . LEU A 1 82 ? -0.783 -7.925 -0.961 1.00 0.00 82 LEU A C 7
ATOM 12459 O O . LEU A 1 82 ? -1.793 -7.673 -1.610 1.00 0.00 82 LEU A O 7
ATOM 12475 N N . LEU A 1 83 ? -0.691 -7.711 0.302 1.00 0.00 83 LEU A N 7
ATOM 12476 C CA . LEU A 1 83 ? -1.782 -7.104 0.999 1.00 0.00 83 LEU A CA 7
ATOM 12477 C C . LEU A 1 83 ? -1.488 -5.649 1.249 1.00 0.00 83 LEU A C 7
ATOM 12478 O O . LEU A 1 83 ? -0.530 -5.310 1.940 1.00 0.00 83 LEU A O 7
ATOM 12494 N N . ILE A 1 84 ? -2.278 -4.808 0.670 1.00 0.00 84 ILE A N 7
ATOM 12495 C CA . ILE A 1 84 ? -2.134 -3.394 0.841 1.00 0.00 84 ILE A CA 7
ATOM 12496 C C . ILE A 1 84 ? -3.095 -2.977 1.931 1.00 0.00 84 ILE A C 7
ATOM 12497 O O . ILE A 1 84 ? -4.315 -3.022 1.743 1.00 0.00 84 ILE A O 7
ATOM 12513 N N . ALA A 1 85 ? -2.569 -2.610 3.056 1.00 0.00 85 ALA A N 7
ATOM 12514 C CA . ALA A 1 85 ? -3.382 -2.241 4.178 1.00 0.00 85 ALA A CA 7
ATOM 12515 C C . ALA A 1 85 ? -2.841 -0.984 4.781 1.00 0.00 85 ALA A C 7
ATOM 12516 O O . ALA A 1 85 ? -1.669 -0.681 4.626 1.00 0.00 85 ALA A O 7
ATOM 12523 N N . GLU A 1 86 ? -3.676 -0.245 5.445 1.00 0.00 86 GLU A N 7
ATOM 12524 C CA . GLU A 1 86 ? -3.235 0.991 6.045 1.00 0.00 86 GLU A CA 7
ATOM 12525 C C . GLU A 1 86 ? -3.028 0.753 7.526 1.00 0.00 86 GLU A C 7
ATOM 12526 O O . GLU A 1 86 ? -2.163 1.362 8.154 1.00 0.00 86 GLU A O 7
ATOM 12538 N N . ASP A 1 87 ? -3.813 -0.153 8.079 1.00 0.00 87 ASP A N 7
ATOM 12539 C CA . ASP A 1 87 ? -3.747 -0.422 9.495 1.00 0.00 87 ASP A CA 7
ATOM 12540 C C . ASP A 1 87 ? -2.552 -1.289 9.804 1.00 0.00 87 ASP A C 7
ATOM 12541 O O . ASP A 1 87 ? -2.431 -2.407 9.290 1.00 0.00 87 ASP A O 7
ATOM 12550 N N . LYS A 1 88 ? -1.693 -0.797 10.661 1.00 0.00 88 LYS A N 7
ATOM 12551 C CA . LYS A 1 88 ? -0.426 -1.445 10.945 1.00 0.00 88 LYS A CA 7
ATOM 12552 C C . LYS A 1 88 ? -0.569 -2.743 11.696 1.00 0.00 88 LYS A C 7
ATOM 12553 O O . LYS A 1 88 ? 0.282 -3.615 11.569 1.00 0.00 88 LYS A O 7
ATOM 12572 N N . ASP A 1 89 ? -1.636 -2.905 12.448 1.00 0.00 89 ASP A N 7
ATOM 12573 C CA . ASP A 1 89 ? -1.802 -4.134 13.207 1.00 0.00 89 ASP A CA 7
ATOM 12574 C C . ASP A 1 89 ? -2.363 -5.221 12.302 1.00 0.00 89 ASP A C 7
ATOM 12575 O O . ASP A 1 89 ? -2.087 -6.408 12.477 1.00 0.00 89 ASP A O 7
ATOM 12584 N N . VAL A 1 90 ? -3.139 -4.796 11.310 1.00 0.00 90 VAL A N 7
ATOM 12585 C CA . VAL A 1 90 ? -3.613 -5.695 10.255 1.00 0.00 90 VAL A CA 7
ATOM 12586 C C . VAL A 1 90 ? -2.397 -6.215 9.482 1.00 0.00 90 VAL A C 7
ATOM 12587 O O . VAL A 1 90 ? -2.225 -7.422 9.295 1.00 0.00 90 VAL A O 7
ATOM 12600 N N . ILE A 1 91 ? -1.536 -5.273 9.091 1.00 0.00 91 ILE A N 7
ATOM 12601 C CA . ILE A 1 91 ? -0.279 -5.558 8.392 1.00 0.00 91 ILE A CA 7
ATOM 12602 C C . ILE A 1 91 ? 0.586 -6.516 9.225 1.00 0.00 91 ILE A C 7
ATOM 12603 O O . ILE A 1 91 ? 1.140 -7.496 8.711 1.00 0.00 91 ILE A O 7
ATOM 12619 N N . ASN A 1 92 ? 0.645 -6.219 10.505 1.00 0.00 92 ASN A N 7
ATOM 12620 C CA . ASN A 1 92 ? 1.390 -6.973 11.517 1.00 0.00 92 ASN A CA 7
ATOM 12621 C C . ASN A 1 92 ? 0.978 -8.448 11.531 1.00 0.00 92 ASN A C 7
ATOM 12622 O O . ASN A 1 92 ? 1.812 -9.343 11.322 1.00 0.00 92 ASN A O 7
ATOM 12633 N N . LYS A 1 93 ? -0.305 -8.680 11.710 1.00 0.00 93 LYS A N 7
ATOM 12634 C CA . LYS A 1 93 ? -0.850 -10.017 11.852 1.00 0.00 93 LYS A CA 7
ATOM 12635 C C . LYS A 1 93 ? -0.750 -10.782 10.517 1.00 0.00 93 LYS A C 7
ATOM 12636 O O . LYS A 1 93 ? -0.411 -11.972 10.489 1.00 0.00 93 LYS A O 7
ATOM 12655 N N . ALA A 1 94 ? -1.032 -10.093 9.422 1.00 0.00 94 ALA A N 7
ATOM 12656 C CA . ALA A 1 94 ? -1.005 -10.698 8.094 1.00 0.00 94 ALA A CA 7
ATOM 12657 C C . ALA A 1 94 ? 0.361 -11.286 7.758 1.00 0.00 94 ALA A C 7
ATOM 12658 O O . ALA A 1 94 ? 0.454 -12.408 7.232 1.00 0.00 94 ALA A O 7
ATOM 12665 N N . LYS A 1 95 ? 1.422 -10.575 8.097 1.00 0.00 95 LYS A N 7
ATOM 12666 C CA . LYS A 1 95 ? 2.747 -11.070 7.790 1.00 0.00 95 LYS A CA 7
ATOM 12667 C C . LYS A 1 95 ? 3.181 -12.170 8.740 1.00 0.00 95 LYS A C 7
ATOM 12668 O O . LYS A 1 95 ? 4.079 -12.944 8.424 1.00 0.00 95 LYS A O 7
ATOM 12687 N N . GLU A 1 96 ? 2.524 -12.263 9.890 1.00 0.00 96 GLU A N 7
ATOM 12688 C CA . GLU A 1 96 ? 2.757 -13.380 10.803 1.00 0.00 96 GLU A CA 7
ATOM 12689 C C . GLU A 1 96 ? 2.263 -14.672 10.164 1.00 0.00 96 GLU A C 7
ATOM 12690 O O . GLU A 1 96 ? 2.765 -15.758 10.457 1.00 0.00 96 GLU A O 7
ATOM 12702 N N . LEU A 1 97 ? 1.269 -14.539 9.300 1.00 0.00 97 LEU A N 7
ATOM 12703 C CA . LEU A 1 97 ? 0.690 -15.674 8.600 1.00 0.00 97 LEU A CA 7
ATOM 12704 C C . LEU A 1 97 ? 1.486 -15.992 7.335 1.00 0.00 97 LEU A C 7
ATOM 12705 O O . LEU A 1 97 ? 1.394 -17.101 6.786 1.00 0.00 97 LEU A O 7
ATOM 12721 N N . GLY A 1 98 ? 2.267 -15.032 6.886 1.00 0.00 98 GLY A N 7
ATOM 12722 C CA . GLY A 1 98 ? 3.066 -15.221 5.694 1.00 0.00 98 GLY A CA 7
ATOM 12723 C C . GLY A 1 98 ? 2.579 -14.399 4.520 1.00 0.00 98 GLY A C 7
ATOM 12724 O O . GLY A 1 98 ? 2.966 -14.644 3.379 1.00 0.00 98 GLY A O 7
ATOM 12728 N N . VAL A 1 99 ? 1.718 -13.449 4.782 1.00 0.00 99 VAL A N 7
ATOM 12729 C CA . VAL A 1 99 ? 1.230 -12.574 3.738 1.00 0.00 99 VAL A CA 7
ATOM 12730 C C . VAL A 1 99 ? 2.080 -11.328 3.733 1.00 0.00 99 VAL A C 7
ATOM 12731 O O . VAL A 1 99 ? 2.278 -10.716 4.784 1.00 0.00 99 VAL A O 7
ATOM 12744 N N . ASN A 1 100 ? 2.608 -10.959 2.593 1.00 0.00 100 ASN A N 7
ATOM 12745 C CA . ASN A 1 100 ? 3.378 -9.739 2.516 1.00 0.00 100 ASN A CA 7
ATOM 12746 C C . ASN A 1 100 ? 2.441 -8.550 2.511 1.00 0.00 100 ASN A C 7
ATOM 12747 O O . ASN A 1 100 ? 1.912 -8.142 1.468 1.00 0.00 100 ASN A O 7
ATOM 12758 N N . ALA A 1 101 ? 2.155 -8.085 3.689 1.00 0.00 101 ALA A N 7
ATOM 12759 C CA . ALA A 1 101 ? 1.310 -6.957 3.885 1.00 0.00 101 ALA A CA 7
ATOM 12760 C C . ALA A 1 101 ? 2.154 -5.731 4.035 1.00 0.00 101 ALA A C 7
ATOM 12761 O O . ALA A 1 101 ? 3.111 -5.712 4.831 1.00 0.00 101 ALA A O 7
ATOM 12768 N N . ILE A 1 102 ? 1.830 -4.733 3.283 1.00 0.00 102 ILE A N 7
ATOM 12769 C CA . ILE A 1 102 ? 2.554 -3.506 3.285 1.00 0.00 102 ILE A CA 7
ATOM 12770 C C . ILE A 1 102 ? 1.605 -2.305 3.311 1.00 0.00 102 ILE A C 7
ATOM 12771 O O . ILE A 1 102 ? 0.464 -2.404 2.839 1.00 0.00 102 ILE A O 7
ATOM 12787 N N . PRO A 1 103 ? 2.028 -1.194 3.934 1.00 0.00 103 PRO A N 7
ATOM 12788 C CA . PRO A 1 103 ? 1.257 0.043 3.949 1.00 0.00 103 PRO A CA 7
ATOM 12789 C C . PRO A 1 103 ? 1.199 0.687 2.569 1.00 0.00 103 PRO A C 7
ATOM 12790 O O . PRO A 1 103 ? 1.975 0.326 1.653 1.00 0.00 103 PRO A O 7
ATOM 12801 N N . ILE A 1 104 ? 0.322 1.661 2.443 1.00 0.00 104 ILE A N 7
ATOM 12802 C CA . ILE A 1 104 ? 0.093 2.396 1.200 1.00 0.00 104 ILE A CA 7
ATOM 12803 C C . ILE A 1 104 ? 1.398 2.989 0.662 1.00 0.00 104 ILE A C 7
ATOM 12804 O O . ILE A 1 104 ? 1.743 2.793 -0.510 1.00 0.00 104 ILE A O 7
ATOM 12820 N N . GLU A 1 105 ? 2.128 3.681 1.527 1.00 0.00 105 GLU A N 7
ATOM 12821 C CA . GLU A 1 105 ? 3.373 4.334 1.152 1.00 0.00 105 GLU A CA 7
ATOM 12822 C C . GLU A 1 105 ? 4.396 3.355 0.578 1.00 0.00 105 GLU A C 7
ATOM 12823 O O . GLU A 1 105 ? 5.103 3.686 -0.363 1.00 0.00 105 GLU A O 7
ATOM 12835 N N . GLU A 1 106 ? 4.438 2.142 1.116 1.00 0.00 106 GLU A N 7
ATOM 12836 C CA . GLU A 1 106 ? 5.391 1.140 0.649 1.00 0.00 106 GLU A CA 7
ATOM 12837 C C . GLU A 1 106 ? 5.029 0.672 -0.747 1.00 0.00 106 GLU A C 7
ATOM 12838 O O . GLU A 1 106 ? 5.904 0.443 -1.588 1.00 0.00 106 GLU A O 7
ATOM 12850 N N . LEU A 1 107 ? 3.738 0.547 -0.995 1.00 0.00 107 LEU A N 7
ATOM 12851 C CA . LEU A 1 107 ? 3.237 0.166 -2.303 1.00 0.00 107 LEU A CA 7
ATOM 12852 C C . LEU A 1 107 ? 3.572 1.289 -3.290 1.00 0.00 107 LEU A C 7
ATOM 12853 O O . LEU A 1 107 ? 4.076 1.034 -4.385 1.00 0.00 107 LEU A O 7
ATOM 12869 N N . LEU A 1 108 ? 3.338 2.528 -2.865 1.00 0.00 108 LEU A N 7
ATOM 12870 C CA . LEU A 1 108 ? 3.654 3.711 -3.668 1.00 0.00 108 LEU A CA 7
ATOM 12871 C C . LEU A 1 108 ? 5.143 3.750 -3.989 1.00 0.00 108 LEU A C 7
ATOM 12872 O O . LEU A 1 108 ? 5.533 4.002 -5.121 1.00 0.00 108 LEU A O 7
ATOM 12888 N N . ALA A 1 109 ? 5.956 3.458 -2.994 1.00 0.00 109 ALA A N 7
ATOM 12889 C CA . ALA A 1 109 ? 7.411 3.433 -3.132 1.00 0.00 109 ALA A CA 7
ATOM 12890 C C . ALA A 1 109 ? 7.870 2.350 -4.111 1.00 0.00 109 ALA A C 7
ATOM 12891 O O . ALA A 1 109 ? 8.895 2.488 -4.769 1.00 0.00 109 ALA A O 7
ATOM 12898 N N . SER A 1 110 ? 7.081 1.305 -4.236 1.00 0.00 110 SER A N 7
ATOM 12899 C CA . SER A 1 110 ? 7.398 0.185 -5.099 1.00 0.00 110 SER A CA 7
ATOM 12900 C C . SER A 1 110 ? 6.754 0.371 -6.491 1.00 0.00 110 SER A C 7
ATOM 12901 O O . SER A 1 110 ? 6.435 -0.599 -7.185 1.00 0.00 110 SER A O 7
ATOM 12909 N N . SER A 1 111 ? 6.579 1.605 -6.896 1.00 0.00 111 SER A N 7
ATOM 12910 C CA . SER A 1 111 ? 6.012 1.897 -8.189 1.00 0.00 111 SER A CA 7
ATOM 12911 C C . SER A 1 111 ? 7.106 2.388 -9.123 1.00 0.00 111 SER A C 7
ATOM 12912 O O . SER A 1 111 ? 7.540 3.543 -9.018 1.00 0.00 111 SER A O 7
ATOM 12920 N N . LEU A 1 112 ? 7.598 1.475 -9.978 1.00 0.00 112 LEU A N 7
ATOM 12921 C CA . LEU A 1 112 ? 8.651 1.761 -10.969 1.00 0.00 112 LEU A CA 7
ATOM 12922 C C . LEU A 1 112 ? 9.964 2.101 -10.267 1.00 0.00 112 LEU A C 7
ATOM 12923 O O . LEU A 1 112 ? 10.825 2.771 -10.833 1.00 0.00 112 LEU A O 7
ATOM 12939 N N . GLU A 1 113 ? 10.118 1.547 -9.059 1.00 0.00 113 GLU A N 7
ATOM 12940 C CA . GLU A 1 113 ? 11.266 1.771 -8.173 1.00 0.00 113 GLU A CA 7
ATOM 12941 C C . GLU A 1 113 ? 12.593 1.474 -8.892 1.00 0.00 113 GLU A C 7
ATOM 12942 O O . GLU A 1 113 ? 13.540 2.250 -8.836 1.00 0.00 113 GLU A O 7
ATOM 12954 N N . HIS A 1 114 ? 12.623 0.363 -9.565 1.00 0.00 114 HIS A N 7
ATOM 12955 C CA . HIS A 1 114 ? 13.751 -0.060 -10.339 1.00 0.00 114 HIS A CA 7
ATOM 12956 C C . HIS A 1 114 ? 13.254 -0.793 -11.557 1.00 0.00 114 HIS A C 7
ATOM 12957 O O . HIS A 1 114 ? 13.925 -0.816 -12.597 1.00 0.00 114 HIS A O 7
ATOM 12972 N N . HIS A 1 115 ? 12.059 -1.375 -11.453 1.00 0.00 115 HIS A N 7
ATOM 12973 C CA . HIS A 1 115 ? 11.481 -2.094 -12.564 1.00 0.00 115 HIS A CA 7
ATOM 12974 C C . HIS A 1 115 ? 10.849 -1.175 -13.560 1.00 0.00 115 HIS A C 7
ATOM 12975 O O . HIS A 1 115 ? 9.623 -1.099 -13.696 1.00 0.00 115 HIS A O 7
ATOM 12990 N N . HIS A 1 116 ? 11.715 -0.419 -14.176 1.00 0.00 116 HIS A N 7
ATOM 12991 C CA . HIS A 1 116 ? 11.398 0.530 -15.197 1.00 0.00 116 HIS A CA 7
ATOM 12992 C C . HIS A 1 116 ? 12.710 0.891 -15.918 1.00 0.00 116 HIS A C 7
ATOM 12993 O O . HIS A 1 116 ? 12.801 1.886 -16.637 1.00 0.00 116 HIS A O 7
ATOM 13008 N N . HIS A 1 117 ? 13.731 0.061 -15.714 1.00 0.00 117 HIS A N 7
ATOM 13009 C CA . HIS A 1 117 ? 15.028 0.284 -16.344 1.00 0.00 117 HIS A CA 7
ATOM 13010 C C . HIS A 1 117 ? 15.137 -0.594 -17.573 1.00 0.00 117 HIS A C 7
ATOM 13011 O O . HIS A 1 117 ? 15.037 -0.109 -18.695 1.00 0.00 117 HIS A O 7
ATOM 13026 N N . HIS A 1 118 ? 15.356 -1.869 -17.368 1.00 0.00 118 HIS A N 7
ATOM 13027 C CA . HIS A 1 118 ? 15.336 -2.809 -18.476 1.00 0.00 118 HIS A CA 7
ATOM 13028 C C . HIS A 1 118 ? 13.919 -3.319 -18.530 1.00 0.00 118 HIS A C 7
ATOM 13029 O O . HIS A 1 118 ? 13.353 -3.558 -19.592 1.00 0.00 118 HIS A O 7
ATOM 13044 N N . HIS A 1 119 ? 13.402 -3.459 -17.337 1.00 0.00 119 HIS A N 7
ATOM 13045 C CA . HIS A 1 119 ? 12.065 -3.766 -16.964 1.00 0.00 119 HIS A CA 7
ATOM 13046 C C . HIS A 1 119 ? 12.245 -4.115 -15.515 1.00 0.00 119 HIS A C 7
ATOM 13047 O O . HIS A 1 119 ? 12.871 -3.308 -14.831 1.00 0.00 119 HIS A O 7
ATOM 13063 N N . MET A 1 1 ? 1.024 -11.216 -10.448 1.00 0.00 1 MET A N 8
ATOM 13064 C CA . MET A 1 1 ? 0.803 -11.332 -9.009 1.00 0.00 1 MET A CA 8
ATOM 13065 C C . MET A 1 1 ? -0.373 -10.462 -8.609 1.00 0.00 1 MET A C 8
ATOM 13066 O O . MET A 1 1 ? -0.561 -9.363 -9.151 1.00 0.00 1 MET A O 8
ATOM 13082 N N . PHE A 1 2 ? -1.163 -10.938 -7.680 1.00 0.00 2 PHE A N 8
ATOM 13083 C CA . PHE A 1 2 ? -2.319 -10.205 -7.222 1.00 0.00 2 PHE A CA 8
ATOM 13084 C C . PHE A 1 2 ? -1.934 -9.259 -6.084 1.00 0.00 2 PHE A C 8
ATOM 13085 O O . PHE A 1 2 ? -0.876 -9.422 -5.445 1.00 0.00 2 PHE A O 8
ATOM 13102 N N . ALA A 1 3 ? -2.760 -8.277 -5.859 1.00 0.00 3 ALA A N 8
ATOM 13103 C CA . ALA A 1 3 ? -2.607 -7.345 -4.770 1.00 0.00 3 ALA A CA 8
ATOM 13104 C C . ALA A 1 3 ? -3.972 -7.126 -4.158 1.00 0.00 3 ALA A C 8
ATOM 13105 O O . ALA A 1 3 ? -4.872 -6.609 -4.813 1.00 0.00 3 ALA A O 8
ATOM 13112 N N . VAL A 1 4 ? -4.135 -7.533 -2.934 1.00 0.00 4 VAL A N 8
ATOM 13113 C CA . VAL A 1 4 ? -5.420 -7.461 -2.284 1.00 0.00 4 VAL A CA 8
ATOM 13114 C C . VAL A 1 4 ? -5.486 -6.218 -1.411 1.00 0.00 4 VAL A C 8
ATOM 13115 O O . VAL A 1 4 ? -4.568 -5.932 -0.634 1.00 0.00 4 VAL A O 8
ATOM 13128 N N . ILE A 1 5 ? -6.547 -5.485 -1.560 1.00 0.00 5 ILE A N 8
ATOM 13129 C CA . ILE A 1 5 ? -6.735 -4.236 -0.872 1.00 0.00 5 ILE A CA 8
ATOM 13130 C C . ILE A 1 5 ? -7.598 -4.430 0.381 1.00 0.00 5 ILE A C 8
ATOM 13131 O O . ILE A 1 5 ? -8.660 -5.059 0.321 1.00 0.00 5 ILE A O 8
ATOM 13147 N N . SER A 1 6 ? -7.130 -3.916 1.500 1.00 0.00 6 SER A N 8
ATOM 13148 C CA . SER A 1 6 ? -7.893 -3.927 2.727 1.00 0.00 6 SER A CA 8
ATOM 13149 C C . SER A 1 6 ? -8.644 -2.590 2.849 1.00 0.00 6 SER A C 8
ATOM 13150 O O . SER A 1 6 ? -8.167 -1.573 2.336 1.00 0.00 6 SER A O 8
ATOM 13158 N N . PRO A 1 7 ? -9.838 -2.575 3.488 1.00 0.00 7 PRO A N 8
ATOM 13159 C CA . PRO A 1 7 ? -10.655 -1.353 3.673 1.00 0.00 7 PRO A CA 8
ATOM 13160 C C . PRO A 1 7 ? -9.897 -0.147 4.270 1.00 0.00 7 PRO A C 8
ATOM 13161 O O . PRO A 1 7 ? -10.254 1.007 4.003 1.00 0.00 7 PRO A O 8
ATOM 13172 N N . SER A 1 8 ? -8.860 -0.402 5.045 1.00 0.00 8 SER A N 8
ATOM 13173 C CA . SER A 1 8 ? -8.027 0.662 5.590 1.00 0.00 8 SER A CA 8
ATOM 13174 C C . SER A 1 8 ? -7.288 1.447 4.481 1.00 0.00 8 SER A C 8
ATOM 13175 O O . SER A 1 8 ? -6.982 2.631 4.638 1.00 0.00 8 SER A O 8
ATOM 13183 N N . ALA A 1 9 ? -7.085 0.806 3.344 1.00 0.00 9 ALA A N 8
ATOM 13184 C CA . ALA A 1 9 ? -6.351 1.392 2.233 1.00 0.00 9 ALA A CA 8
ATOM 13185 C C . ALA A 1 9 ? -7.282 2.147 1.273 1.00 0.00 9 ALA A C 8
ATOM 13186 O O . ALA A 1 9 ? -6.851 2.624 0.214 1.00 0.00 9 ALA A O 8
ATOM 13193 N N . PHE A 1 10 ? -8.541 2.272 1.644 1.00 0.00 10 PHE A N 8
ATOM 13194 C CA . PHE A 1 10 ? -9.521 2.943 0.798 1.00 0.00 10 PHE A CA 8
ATOM 13195 C C . PHE A 1 10 ? -9.279 4.438 0.681 1.00 0.00 10 PHE A C 8
ATOM 13196 O O . PHE A 1 10 ? -8.647 5.062 1.546 1.00 0.00 10 PHE A O 8
ATOM 13213 N N . GLY A 1 11 ? -9.753 4.989 -0.426 1.00 0.00 11 GLY A N 8
ATOM 13214 C CA . GLY A 1 11 ? -9.622 6.400 -0.732 1.00 0.00 11 GLY A CA 8
ATOM 13215 C C . GLY A 1 11 ? -8.322 6.709 -1.419 1.00 0.00 11 GLY A C 8
ATOM 13216 O O . GLY A 1 11 ? -8.267 7.509 -2.339 1.00 0.00 11 GLY A O 8
ATOM 13220 N N . LYS A 1 12 ? -7.301 5.990 -1.045 1.00 0.00 12 LYS A N 8
ATOM 13221 C CA . LYS A 1 12 ? -5.978 6.185 -1.585 1.00 0.00 12 LYS A CA 8
ATOM 13222 C C . LYS A 1 12 ? -5.713 5.157 -2.673 1.00 0.00 12 LYS A C 8
ATOM 13223 O O . LYS A 1 12 ? -4.589 5.002 -3.170 1.00 0.00 12 LYS A O 8
ATOM 13242 N N . LEU A 1 13 ? -6.797 4.488 -3.064 1.00 0.00 13 LEU A N 8
ATOM 13243 C CA . LEU A 1 13 ? -6.814 3.480 -4.127 1.00 0.00 13 LEU A CA 8
ATOM 13244 C C . LEU A 1 13 ? -6.333 4.107 -5.419 1.00 0.00 13 LEU A C 8
ATOM 13245 O O . LEU A 1 13 ? -5.614 3.501 -6.200 1.00 0.00 13 LEU A O 8
ATOM 13261 N N . LYS A 1 14 ? -6.712 5.350 -5.581 1.00 0.00 14 LYS A N 8
ATOM 13262 C CA . LYS A 1 14 ? -6.428 6.153 -6.755 1.00 0.00 14 LYS A CA 8
ATOM 13263 C C . LYS A 1 14 ? -4.927 6.274 -6.975 1.00 0.00 14 LYS A C 8
ATOM 13264 O O . LYS A 1 14 ? -4.443 6.212 -8.114 1.00 0.00 14 LYS A O 8
ATOM 13283 N N . GLU A 1 15 ? -4.192 6.405 -5.882 1.00 0.00 15 GLU A N 8
ATOM 13284 C CA . GLU A 1 15 ? -2.767 6.543 -5.954 1.00 0.00 15 GLU A CA 8
ATOM 13285 C C . GLU A 1 15 ? -2.120 5.218 -6.320 1.00 0.00 15 GLU A C 8
ATOM 13286 O O . GLU A 1 15 ? -1.495 5.117 -7.367 1.00 0.00 15 GLU A O 8
ATOM 13298 N N . ILE A 1 16 ? -2.335 4.191 -5.503 1.00 0.00 16 ILE A N 8
ATOM 13299 C CA . ILE A 1 16 ? -1.704 2.872 -5.718 1.00 0.00 16 ILE A CA 8
ATOM 13300 C C . ILE A 1 16 ? -2.021 2.269 -7.094 1.00 0.00 16 ILE A C 8
ATOM 13301 O O . ILE A 1 16 ? -1.116 1.821 -7.811 1.00 0.00 16 ILE A O 8
ATOM 13317 N N . LEU A 1 17 ? -3.280 2.326 -7.477 1.00 0.00 17 LEU A N 8
ATOM 13318 C CA . LEU A 1 17 ? -3.743 1.749 -8.721 1.00 0.00 17 LEU A CA 8
ATOM 13319 C C . LEU A 1 17 ? -3.166 2.488 -9.924 1.00 0.00 17 LEU A C 8
ATOM 13320 O O . LEU A 1 17 ? -2.705 1.865 -10.869 1.00 0.00 17 LEU A O 8
ATOM 13336 N N . GLY A 1 18 ? -3.142 3.805 -9.854 1.00 0.00 18 GLY A N 8
ATOM 13337 C CA . GLY A 1 18 ? -2.683 4.591 -10.977 1.00 0.00 18 GLY A CA 8
ATOM 13338 C C . GLY A 1 18 ? -1.179 4.667 -11.087 1.00 0.00 18 GLY A C 8
ATOM 13339 O O . GLY A 1 18 ? -0.637 4.705 -12.192 1.00 0.00 18 GLY A O 8
ATOM 13343 N N . SER A 1 19 ? -0.506 4.661 -9.960 1.00 0.00 19 SER A N 8
ATOM 13344 C CA . SER A 1 19 ? 0.936 4.805 -9.936 1.00 0.00 19 SER A CA 8
ATOM 13345 C C . SER A 1 19 ? 1.631 3.513 -10.327 1.00 0.00 19 SER A C 8
ATOM 13346 O O . SER A 1 19 ? 2.548 3.511 -11.161 1.00 0.00 19 SER A O 8
ATOM 13354 N N . ASN A 1 20 ? 1.180 2.419 -9.765 1.00 0.00 20 ASN A N 8
ATOM 13355 C CA . ASN A 1 20 ? 1.851 1.169 -9.983 1.00 0.00 20 ASN A CA 8
ATOM 13356 C C . ASN A 1 20 ? 1.232 0.409 -11.128 1.00 0.00 20 ASN A C 8
ATOM 13357 O O . ASN A 1 20 ? 1.909 0.171 -12.137 1.00 0.00 20 ASN A O 8
ATOM 13368 N N . LYS A 1 21 ? -0.089 0.108 -11.016 1.00 0.00 21 LYS A N 8
ATOM 13369 C CA . LYS A 1 21 ? -0.744 -0.844 -11.925 1.00 0.00 21 LYS A CA 8
ATOM 13370 C C . LYS A 1 21 ? 0.048 -2.143 -11.764 1.00 0.00 21 LYS A C 8
ATOM 13371 O O . LYS A 1 21 ? 0.468 -2.441 -10.638 1.00 0.00 21 LYS A O 8
ATOM 13390 N N . ASN A 1 22 ? 0.200 -2.940 -12.816 1.00 0.00 22 ASN A N 8
ATOM 13391 C CA . ASN A 1 22 ? 1.141 -4.094 -12.796 1.00 0.00 22 ASN A CA 8
ATOM 13392 C C . ASN A 1 22 ? 0.761 -5.274 -11.851 1.00 0.00 22 ASN A C 8
ATOM 13393 O O . ASN A 1 22 ? 1.294 -6.384 -11.974 1.00 0.00 22 ASN A O 8
ATOM 13404 N N . TYR A 1 23 ? -0.157 -5.057 -10.971 1.00 0.00 23 TYR A N 8
ATOM 13405 C CA . TYR A 1 23 ? -0.677 -6.087 -10.114 1.00 0.00 23 TYR A CA 8
ATOM 13406 C C . TYR A 1 23 ? -2.125 -6.249 -10.404 1.00 0.00 23 TYR A C 8
ATOM 13407 O O . TYR A 1 23 ? -2.751 -5.344 -10.950 1.00 0.00 23 TYR A O 8
ATOM 13425 N N . LYS A 1 24 ? -2.660 -7.380 -10.087 1.00 0.00 24 LYS A N 8
ATOM 13426 C CA . LYS A 1 24 ? -4.062 -7.553 -10.236 1.00 0.00 24 LYS A CA 8
ATOM 13427 C C . LYS A 1 24 ? -4.683 -7.146 -8.926 1.00 0.00 24 LYS A C 8
ATOM 13428 O O . LYS A 1 24 ? -4.581 -7.873 -7.928 1.00 0.00 24 LYS A O 8
ATOM 13447 N N . PHE A 1 25 ? -5.242 -5.971 -8.906 1.00 0.00 25 PHE A N 8
ATOM 13448 C CA . PHE A 1 25 ? -5.822 -5.425 -7.714 1.00 0.00 25 PHE A CA 8
ATOM 13449 C C . PHE A 1 25 ? -7.146 -6.091 -7.415 1.00 0.00 25 PHE A C 8
ATOM 13450 O O . PHE A 1 25 ? -8.080 -6.091 -8.235 1.00 0.00 25 PHE A O 8
ATOM 13467 N N . VAL A 1 26 ? -7.192 -6.688 -6.268 1.00 0.00 26 VAL A N 8
ATOM 13468 C CA . VAL A 1 26 ? -8.307 -7.453 -5.814 1.00 0.00 26 VAL A CA 8
ATOM 13469 C C . VAL A 1 26 ? -8.892 -6.813 -4.570 1.00 0.00 26 VAL A C 8
ATOM 13470 O O . VAL A 1 26 ? -8.158 -6.437 -3.650 1.00 0.00 26 VAL A O 8
ATOM 13483 N N . ILE A 1 27 ? -10.180 -6.674 -4.542 1.00 0.00 27 ILE A N 8
ATOM 13484 C CA . ILE A 1 27 ? -10.850 -6.159 -3.392 1.00 0.00 27 ILE A CA 8
ATOM 13485 C C . ILE A 1 27 ? -11.890 -7.191 -2.943 1.00 0.00 27 ILE A C 8
ATOM 13486 O O . ILE A 1 27 ? -12.350 -8.005 -3.751 1.00 0.00 27 ILE A O 8
ATOM 13502 N N . THR A 1 28 ? -12.220 -7.187 -1.688 1.00 0.00 28 THR A N 8
ATOM 13503 C CA . THR A 1 28 ? -13.110 -8.161 -1.133 1.00 0.00 28 THR A CA 8
ATOM 13504 C C . THR A 1 28 ? -14.575 -7.719 -1.178 1.00 0.00 28 THR A C 8
ATOM 13505 O O . THR A 1 28 ? -14.893 -6.551 -1.481 1.00 0.00 28 THR A O 8
ATOM 13516 N N . THR A 1 29 ? -15.459 -8.648 -0.862 1.00 0.00 29 THR A N 8
ATOM 13517 C CA . THR A 1 29 ? -16.876 -8.397 -0.802 1.00 0.00 29 THR A CA 8
ATOM 13518 C C . THR A 1 29 ? -17.243 -7.464 0.354 1.00 0.00 29 THR A C 8
ATOM 13519 O O . THR A 1 29 ? -18.110 -6.587 0.215 1.00 0.00 29 THR A O 8
ATOM 13530 N N . LEU A 1 30 ? -16.580 -7.632 1.486 1.00 0.00 30 LEU A N 8
ATOM 13531 C CA . LEU A 1 30 ? -16.799 -6.738 2.600 1.00 0.00 30 LEU A CA 8
ATOM 13532 C C . LEU A 1 30 ? -16.158 -5.400 2.294 1.00 0.00 30 LEU A C 8
ATOM 13533 O O . LEU A 1 30 ? -16.645 -4.357 2.719 1.00 0.00 30 LEU A O 8
ATOM 13549 N N . GLY A 1 31 ? -15.089 -5.446 1.505 1.00 0.00 31 GLY A N 8
ATOM 13550 C CA . GLY A 1 31 ? -14.415 -4.252 1.077 1.00 0.00 31 GLY A CA 8
ATOM 13551 C C . GLY A 1 31 ? -15.328 -3.358 0.264 1.00 0.00 31 GLY A C 8
ATOM 13552 O O . GLY A 1 31 ? -15.558 -2.206 0.633 1.00 0.00 31 GLY A O 8
ATOM 13556 N N . VAL A 1 32 ? -15.895 -3.895 -0.812 1.00 0.00 32 VAL A N 8
ATOM 13557 C CA . VAL A 1 32 ? -16.798 -3.108 -1.654 1.00 0.00 32 VAL A CA 8
ATOM 13558 C C . VAL A 1 32 ? -18.021 -2.623 -0.874 1.00 0.00 32 VAL A C 8
ATOM 13559 O O . VAL A 1 32 ? -18.437 -1.480 -1.023 1.00 0.00 32 VAL A O 8
ATOM 13572 N N . SER A 1 33 ? -18.537 -3.468 0.007 1.00 0.00 33 SER A N 8
ATOM 13573 C CA . SER A 1 33 ? -19.683 -3.121 0.815 1.00 0.00 33 SER A CA 8
ATOM 13574 C C . SER A 1 33 ? -19.346 -1.963 1.761 1.00 0.00 33 SER A C 8
ATOM 13575 O O . SER A 1 33 ? -20.166 -1.055 1.972 1.00 0.00 33 SER A O 8
ATOM 13583 N N . PHE A 1 34 ? -18.153 -1.989 2.332 1.00 0.00 34 PHE A N 8
ATOM 13584 C CA . PHE A 1 34 ? -17.717 -0.947 3.237 1.00 0.00 34 PHE A CA 8
ATOM 13585 C C . PHE A 1 34 ? -17.555 0.358 2.468 1.00 0.00 34 PHE A C 8
ATOM 13586 O O . PHE A 1 34 ? -17.928 1.427 2.962 1.00 0.00 34 PHE A O 8
ATOM 13603 N N . ALA A 1 35 ? -17.043 0.254 1.256 1.00 0.00 35 ALA A N 8
ATOM 13604 C CA . ALA A 1 35 ? -16.846 1.400 0.391 1.00 0.00 35 ALA A CA 8
ATOM 13605 C C . ALA A 1 35 ? -18.179 2.050 0.014 1.00 0.00 35 ALA A C 8
ATOM 13606 O O . ALA A 1 35 ? -18.317 3.272 0.105 1.00 0.00 35 ALA A O 8
ATOM 13613 N N . ILE A 1 36 ? -19.158 1.220 -0.369 1.00 0.00 36 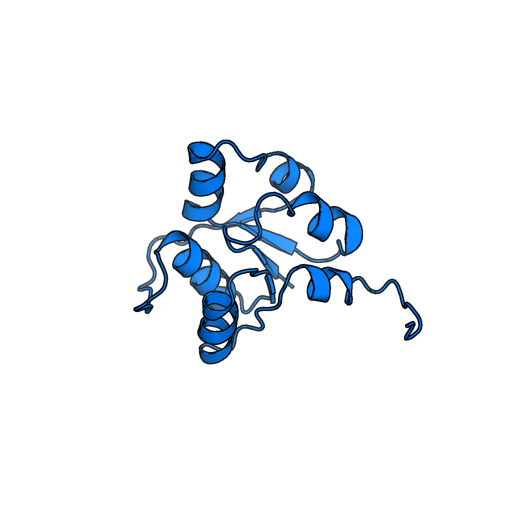ILE A N 8
ATOM 13614 C CA . ILE A 1 36 ? -20.499 1.691 -0.760 1.00 0.00 36 ILE A CA 8
ATOM 13615 C C . ILE A 1 36 ? -21.135 2.545 0.345 1.00 0.00 36 ILE A C 8
ATOM 13616 O O . ILE A 1 36 ? -21.468 3.710 0.123 1.00 0.00 36 ILE A O 8
ATOM 13632 N N . LYS A 1 37 ? -21.255 1.981 1.537 1.00 0.00 37 LYS A N 8
ATOM 13633 C CA . LYS A 1 37 ? -21.907 2.682 2.649 1.00 0.00 37 LYS A CA 8
ATOM 13634 C C . LYS A 1 37 ? -21.145 3.903 3.127 1.00 0.00 37 LYS A C 8
ATOM 13635 O O . LYS A 1 37 ? -21.745 4.874 3.586 1.00 0.00 37 LYS A O 8
ATOM 13654 N N . SER A 1 38 ? -19.848 3.874 3.003 1.00 0.00 38 SER A N 8
ATOM 13655 C CA . SER A 1 38 ? -19.044 4.983 3.457 1.00 0.00 38 SER A CA 8
ATOM 13656 C C . SER A 1 38 ? -18.892 6.059 2.361 1.00 0.00 38 SER A C 8
ATOM 13657 O O . SER A 1 38 ? -18.251 7.088 2.579 1.00 0.00 38 SER A O 8
ATOM 13665 N N . GLY A 1 39 ? -19.493 5.805 1.192 1.00 0.00 39 GLY A N 8
ATOM 13666 C CA . GLY A 1 39 ? -19.451 6.754 0.091 1.00 0.00 39 GLY A CA 8
ATOM 13667 C C . GLY A 1 39 ? -18.051 6.939 -0.447 1.00 0.00 39 GLY A C 8
ATOM 13668 O O . GLY A 1 39 ? -17.640 8.058 -0.776 1.00 0.00 39 GLY A O 8
ATOM 13672 N N . ILE A 1 40 ? -17.335 5.856 -0.522 1.00 0.00 40 ILE A N 8
ATOM 13673 C CA . ILE A 1 40 ? -15.956 5.836 -0.970 1.00 0.00 40 ILE A CA 8
ATOM 13674 C C . ILE A 1 40 ? -15.921 5.578 -2.476 1.00 0.00 40 ILE A C 8
ATOM 13675 O O . ILE A 1 40 ? -16.812 4.904 -3.008 1.00 0.00 40 ILE A O 8
ATOM 13691 N N . ASP A 1 41 ? -14.927 6.145 -3.163 1.00 0.00 41 ASP A N 8
ATOM 13692 C CA . ASP A 1 41 ? -14.766 5.959 -4.604 1.00 0.00 41 ASP A CA 8
ATOM 13693 C C . ASP A 1 41 ? -14.333 4.545 -4.921 1.00 0.00 41 ASP A C 8
ATOM 13694 O O . ASP A 1 41 ? -13.138 4.233 -4.946 1.00 0.00 41 ASP A O 8
ATOM 13703 N N . ILE A 1 42 ? -15.294 3.688 -5.108 1.00 0.00 42 ILE A N 8
ATOM 13704 C CA . ILE A 1 42 ? -15.041 2.306 -5.418 1.00 0.00 42 ILE A CA 8
ATOM 13705 C C . ILE A 1 42 ? -15.265 2.034 -6.907 1.00 0.00 42 ILE A C 8
ATOM 13706 O O . ILE A 1 42 ? -14.544 1.232 -7.517 1.00 0.00 42 ILE A O 8
ATOM 13722 N N . ASP A 1 43 ? -16.214 2.754 -7.504 1.00 0.00 43 ASP A N 8
ATOM 13723 C CA . ASP A 1 43 ? -16.571 2.553 -8.918 1.00 0.00 43 ASP A CA 8
ATOM 13724 C C . ASP A 1 43 ? -15.365 2.819 -9.791 1.00 0.00 43 ASP A C 8
ATOM 13725 O O . ASP A 1 43 ? -15.092 2.076 -10.709 1.00 0.00 43 ASP A O 8
ATOM 13734 N N . SER A 1 44 ? -14.602 3.837 -9.429 1.00 0.00 44 SER A N 8
ATOM 13735 C CA . SER A 1 44 ? -13.443 4.243 -10.169 1.00 0.00 44 SER A CA 8
ATOM 13736 C C . SER A 1 44 ? -12.349 3.172 -10.120 1.00 0.00 44 SER A C 8
ATOM 13737 O O . SER A 1 44 ? -11.605 2.993 -11.070 1.00 0.00 44 SER A O 8
ATOM 13745 N N . ALA A 1 45 ? -12.300 2.429 -9.030 1.00 0.00 45 ALA A N 8
ATOM 13746 C CA . ALA A 1 45 ? -11.315 1.386 -8.877 1.00 0.00 45 ALA A CA 8
ATOM 13747 C C . ALA A 1 45 ? -11.711 0.200 -9.742 1.00 0.00 45 ALA A C 8
ATOM 13748 O O . ALA A 1 45 ? -10.909 -0.312 -10.543 1.00 0.00 45 ALA A O 8
ATOM 13755 N N . LEU A 1 46 ? -12.967 -0.191 -9.624 1.00 0.00 46 LEU A N 8
ATOM 13756 C CA . LEU A 1 46 ? -13.525 -1.306 -10.378 1.00 0.00 46 LEU A CA 8
ATOM 13757 C C . LEU A 1 46 ? -13.434 -1.029 -11.875 1.00 0.00 46 LEU A C 8
ATOM 13758 O O . LEU A 1 46 ? -13.043 -1.894 -12.661 1.00 0.00 46 LEU A O 8
ATOM 13774 N N . ASP A 1 47 ? -13.737 0.202 -12.235 1.00 0.00 47 ASP A N 8
ATOM 13775 C CA . ASP A 1 47 ? -13.750 0.673 -13.627 1.00 0.00 47 ASP A CA 8
ATOM 13776 C C . ASP A 1 47 ? -12.341 0.727 -14.216 1.00 0.00 47 ASP A C 8
ATOM 13777 O O . ASP A 1 47 ? -12.154 0.716 -15.433 1.00 0.00 47 ASP A O 8
ATOM 13786 N N . ARG A 1 48 ? -11.350 0.797 -13.356 1.00 0.00 48 ARG A N 8
ATOM 13787 C CA . ARG A 1 48 ? -9.977 0.791 -13.806 1.00 0.00 48 ARG A CA 8
ATOM 13788 C C . ARG A 1 48 ? -9.394 -0.608 -13.827 1.00 0.00 48 ARG A C 8
ATOM 13789 O O . ARG A 1 48 ? -8.281 -0.815 -14.317 1.00 0.00 48 ARG A O 8
ATOM 13810 N N . GLY A 1 49 ? -10.124 -1.566 -13.299 1.00 0.00 49 GLY A N 8
ATOM 13811 C CA . GLY A 1 49 ? -9.669 -2.931 -13.392 1.00 0.00 49 GLY A CA 8
ATOM 13812 C C . GLY A 1 49 ? -9.549 -3.662 -12.074 1.00 0.00 49 GLY A C 8
ATOM 13813 O O . GLY A 1 49 ? -9.040 -4.789 -12.048 1.00 0.00 49 GLY A O 8
ATOM 13817 N N . VAL A 1 50 ? -9.971 -3.053 -10.985 1.00 0.00 50 VAL A N 8
ATOM 13818 C CA . VAL A 1 50 ? -9.962 -3.751 -9.704 1.00 0.00 50 VAL A CA 8
ATOM 13819 C C . VAL A 1 50 ? -11.111 -4.763 -9.684 1.00 0.00 50 VAL A C 8
ATOM 13820 O O . VAL A 1 50 ? -12.257 -4.428 -10.032 1.00 0.00 50 VAL A O 8
ATOM 13833 N N . ILE A 1 51 ? -10.799 -5.988 -9.329 1.00 0.00 51 ILE A N 8
ATOM 13834 C CA . ILE A 1 51 ? -11.783 -7.053 -9.336 1.00 0.00 51 ILE A CA 8
ATOM 13835 C C . ILE A 1 51 ? -12.230 -7.399 -7.925 1.00 0.00 51 ILE A C 8
ATOM 13836 O O . ILE A 1 51 ? -11.483 -7.208 -6.961 1.00 0.00 51 ILE A O 8
ATOM 13852 N N . VAL A 1 52 ? -13.442 -7.895 -7.809 1.00 0.00 52 VAL A N 8
ATOM 13853 C CA . VAL A 1 52 ? -14.006 -8.252 -6.525 1.00 0.00 52 VAL A CA 8
ATOM 13854 C C . VAL A 1 52 ? -13.873 -9.753 -6.314 1.00 0.00 52 VAL A C 8
ATOM 13855 O O . VAL A 1 52 ? -14.320 -10.556 -7.146 1.00 0.00 52 VAL A O 8
ATOM 13868 N N . ARG A 1 53 ? -13.258 -10.129 -5.236 1.00 0.00 53 ARG A N 8
ATOM 13869 C CA . ARG A 1 53 ? -13.084 -11.512 -4.910 1.00 0.00 53 ARG A CA 8
ATOM 13870 C C . ARG A 1 53 ? -13.698 -11.782 -3.561 1.00 0.00 53 ARG A C 8
ATOM 13871 O O . ARG A 1 53 ? -13.380 -11.118 -2.571 1.00 0.00 53 ARG A O 8
ATOM 13892 N N . ALA A 1 54 ? -14.581 -12.725 -3.532 1.00 0.00 54 ALA A N 8
ATOM 13893 C CA . ALA A 1 54 ? -15.112 -13.214 -2.302 1.00 0.00 54 ALA A CA 8
ATOM 13894 C C . ALA A 1 54 ? -14.279 -14.402 -1.935 1.00 0.00 54 ALA A C 8
ATOM 13895 O O . ALA A 1 54 ? -13.793 -15.108 -2.835 1.00 0.00 54 ALA A O 8
ATOM 13902 N N . PHE A 1 55 ? -14.075 -14.614 -0.677 1.00 0.00 55 PHE A N 8
ATOM 13903 C CA . PHE A 1 55 ? -13.276 -15.707 -0.222 1.00 0.00 55 PHE A CA 8
ATOM 13904 C C . PHE A 1 55 ? -14.068 -16.988 -0.457 1.00 0.00 55 PHE A C 8
ATOM 13905 O O . PHE A 1 55 ? -15.074 -17.247 0.192 1.00 0.00 55 PHE A O 8
ATOM 13922 N N . SER A 1 56 ? -13.627 -17.759 -1.426 1.00 0.00 56 SER A N 8
ATOM 13923 C CA . SER A 1 56 ? -14.329 -18.945 -1.875 1.00 0.00 56 SER A CA 8
ATOM 13924 C C . SER A 1 56 ? -14.084 -20.152 -0.964 1.00 0.00 56 SER A C 8
ATOM 13925 O O . SER A 1 56 ? -14.450 -21.283 -1.289 1.00 0.00 56 SER A O 8
ATOM 13933 N N . HIS A 1 57 ? -13.468 -19.906 0.157 1.00 0.00 57 HIS A N 8
ATOM 13934 C CA . HIS A 1 57 ? -13.182 -20.926 1.131 1.00 0.00 57 HIS A CA 8
ATOM 13935 C C . HIS A 1 57 ? -13.758 -20.430 2.429 1.00 0.00 57 HIS A C 8
ATOM 13936 O O . HIS A 1 57 ? -13.958 -19.229 2.556 1.00 0.00 57 HIS A O 8
ATOM 13951 N N . LYS A 1 58 ? -14.034 -21.324 3.363 1.00 0.00 58 LYS A N 8
ATOM 13952 C CA . LYS A 1 58 ? -14.673 -20.966 4.628 1.00 0.00 58 LYS A CA 8
ATOM 13953 C C . LYS A 1 58 ? -13.810 -19.972 5.429 1.00 0.00 58 LYS A C 8
ATOM 13954 O O . LYS A 1 58 ? -12.688 -20.314 5.861 1.00 0.00 58 LYS A O 8
ATOM 13973 N N . PRO A 1 59 ? -14.298 -18.726 5.605 1.00 0.00 59 PRO A N 8
ATOM 13974 C CA . PRO A 1 59 ? -13.585 -17.695 6.345 1.00 0.00 59 PRO A CA 8
ATOM 13975 C C . PRO A 1 59 ? -13.501 -18.015 7.834 1.00 0.00 59 PRO A C 8
ATOM 13976 O O . PRO A 1 59 ? -14.522 -18.280 8.481 1.00 0.00 59 PRO A O 8
ATOM 13987 N N . PRO A 1 60 ? -12.294 -18.037 8.388 1.00 0.00 60 PRO A N 8
ATOM 13988 C CA . PRO A 1 60 ? -12.100 -18.229 9.809 1.00 0.00 60 PRO A CA 8
ATOM 13989 C C . PRO A 1 60 ? -12.311 -16.913 10.548 1.00 0.00 60 PRO A C 8
ATOM 13990 O O . PRO A 1 60 ? -12.473 -15.845 9.916 1.00 0.00 60 PRO A O 8
ATOM 14001 N N . LYS A 1 61 ? -12.329 -16.959 11.845 1.00 0.00 61 LYS A N 8
ATOM 14002 C CA . LYS A 1 61 ? -12.508 -15.756 12.601 1.00 0.00 61 LYS A CA 8
ATOM 14003 C C . LYS A 1 61 ? -11.173 -15.201 13.034 1.00 0.00 61 LYS A C 8
ATOM 14004 O O . LYS A 1 61 ? -10.205 -15.949 13.248 1.00 0.00 61 LYS A O 8
ATOM 14023 N N . VAL A 1 62 ? -11.113 -13.910 13.111 1.00 0.00 62 VAL A N 8
ATOM 14024 C CA . VAL A 1 62 ? -9.977 -13.207 13.620 1.00 0.00 62 VAL A CA 8
ATOM 14025 C C . VAL A 1 62 ? -10.520 -12.307 14.706 1.00 0.00 62 VAL A C 8
ATOM 14026 O O . VAL A 1 62 ? -11.375 -11.462 14.442 1.00 0.00 62 VAL A O 8
ATOM 14039 N N . GLY A 1 63 ? -10.072 -12.516 15.913 1.00 0.00 63 GLY A N 8
ATOM 14040 C CA . GLY A 1 63 ? -10.629 -11.812 17.033 1.00 0.00 63 GLY A CA 8
ATOM 14041 C C . GLY A 1 63 ? -9.977 -10.488 17.307 1.00 0.00 63 GLY A C 8
ATOM 14042 O O . GLY A 1 63 ? -10.500 -9.694 18.097 1.00 0.00 63 GLY A O 8
ATOM 14046 N N . ASN A 1 64 ? -8.838 -10.233 16.697 1.00 0.00 64 ASN A N 8
ATOM 14047 C CA . ASN A 1 64 ? -8.159 -8.964 16.941 1.00 0.00 64 ASN A CA 8
ATOM 14048 C C . ASN A 1 64 ? -8.527 -7.917 15.890 1.00 0.00 64 ASN A C 8
ATOM 14049 O O . ASN A 1 64 ? -8.601 -6.726 16.193 1.00 0.00 64 ASN A O 8
ATOM 14060 N N . LEU A 1 65 ? -8.765 -8.353 14.678 1.00 0.00 65 LEU A N 8
ATOM 14061 C CA . LEU A 1 65 ? -9.105 -7.454 13.588 1.00 0.00 65 LEU A CA 8
ATOM 14062 C C . LEU A 1 65 ? -10.560 -7.591 13.200 1.00 0.00 65 LEU A C 8
ATOM 14063 O O . LEU A 1 65 ? -11.150 -8.651 13.402 1.00 0.00 65 LEU A O 8
ATOM 14079 N N . PRO A 1 66 ? -11.173 -6.525 12.642 1.00 0.00 66 PRO A N 8
ATOM 14080 C CA . PRO A 1 66 ? -12.528 -6.604 12.112 1.00 0.00 66 PRO A CA 8
ATOM 14081 C C . PRO A 1 66 ? -12.557 -7.558 10.920 1.00 0.00 66 PRO A C 8
ATOM 14082 O O . PRO A 1 66 ? -11.533 -7.725 10.217 1.00 0.00 66 PRO A O 8
ATOM 14093 N N . GLN A 1 67 ? -13.698 -8.156 10.658 1.00 0.00 67 GLN A N 8
ATOM 14094 C CA . GLN A 1 67 ? -13.792 -9.175 9.630 1.00 0.00 67 GLN A CA 8
ATOM 14095 C C . GLN A 1 67 ? -13.517 -8.616 8.242 1.00 0.00 67 GLN A C 8
ATOM 14096 O O . GLN A 1 67 ? -12.949 -9.300 7.413 1.00 0.00 67 GLN A O 8
ATOM 14110 N N . TYR A 1 68 ? -13.887 -7.365 8.002 1.00 0.00 68 TYR A N 8
ATOM 14111 C CA . TYR A 1 68 ? -13.623 -6.750 6.702 1.00 0.00 68 TYR A CA 8
ATOM 14112 C C . TYR A 1 68 ? -12.116 -6.689 6.357 1.00 0.00 68 TYR A C 8
ATOM 14113 O O . TYR A 1 68 ? -11.719 -6.999 5.222 1.00 0.00 68 TYR A O 8
ATOM 14131 N N . GLU A 1 69 ? -11.282 -6.371 7.349 1.00 0.00 69 GLU A N 8
ATOM 14132 C CA . GLU A 1 69 ? -9.829 -6.356 7.146 1.00 0.00 69 GLU A CA 8
ATOM 14133 C C . GLU A 1 69 ? -9.347 -7.802 7.012 1.00 0.00 69 GLU A C 8
ATOM 14134 O O . GLU A 1 69 ? -8.535 -8.136 6.154 1.00 0.00 69 GLU A O 8
ATOM 14146 N N . SER A 1 70 ? -9.910 -8.659 7.845 1.00 0.00 70 SER A N 8
ATOM 14147 C CA . SER A 1 70 ? -9.548 -10.064 7.900 1.00 0.00 70 SER A CA 8
ATOM 14148 C C . SER A 1 70 ? -9.871 -10.805 6.584 1.00 0.00 70 SER A C 8
ATOM 14149 O O . SER A 1 70 ? -9.099 -11.663 6.148 1.00 0.00 70 SER A O 8
ATOM 14157 N N . GLU A 1 71 ? -10.998 -10.460 5.954 1.00 0.00 71 GLU A N 8
ATOM 14158 C CA . GLU A 1 71 ? -11.390 -11.052 4.677 1.00 0.00 71 GLU A CA 8
ATOM 14159 C C . GLU A 1 71 ? -10.338 -10.723 3.627 1.00 0.00 71 GLU A C 8
ATOM 14160 O O . GLU A 1 71 ? -9.937 -11.587 2.841 1.00 0.00 71 GLU A O 8
ATOM 14172 N N . ALA A 1 72 ? -9.849 -9.484 3.664 1.00 0.00 72 ALA A N 8
ATOM 14173 C CA . ALA A 1 72 ? -8.806 -9.050 2.752 1.00 0.00 72 ALA A CA 8
ATOM 14174 C C . ALA A 1 72 ? -7.530 -9.854 2.978 1.00 0.00 72 ALA A C 8
ATOM 14175 O O . ALA A 1 72 ? -6.925 -10.353 2.026 1.00 0.00 72 ALA A O 8
ATOM 14182 N N . ILE A 1 73 ? -7.150 -10.012 4.245 1.00 0.00 73 ILE A N 8
ATOM 14183 C CA . ILE A 1 73 ? -5.969 -10.805 4.612 1.00 0.00 73 ILE A CA 8
ATOM 14184 C C . ILE A 1 73 ? -6.110 -12.244 4.098 1.00 0.00 73 ILE A C 8
ATOM 14185 O O . ILE A 1 73 ? -5.176 -12.806 3.526 1.00 0.00 73 ILE A O 8
ATOM 14201 N N . MET A 1 74 ? -7.287 -12.816 4.281 1.00 0.00 74 MET A N 8
ATOM 14202 C CA . MET A 1 74 ? -7.552 -14.187 3.867 1.00 0.00 74 MET A CA 8
ATOM 14203 C C . MET A 1 74 ? -7.471 -14.366 2.363 1.00 0.00 74 MET A C 8
ATOM 14204 O O . MET A 1 74 ? -6.928 -15.360 1.890 1.00 0.00 74 MET A O 8
ATOM 14218 N N . VAL A 1 75 ? -7.977 -13.407 1.613 1.00 0.00 75 VAL A N 8
ATOM 14219 C CA . VAL A 1 75 ? -7.890 -13.477 0.161 1.00 0.00 75 VAL A CA 8
ATOM 14220 C C . VAL A 1 75 ? -6.427 -13.335 -0.287 1.00 0.00 75 VAL A C 8
ATOM 14221 O O . VAL A 1 75 ? -5.964 -14.041 -1.196 1.00 0.00 75 VAL A O 8
ATOM 14234 N N . ALA A 1 76 ? -5.688 -12.476 0.396 1.00 0.00 76 ALA A N 8
ATOM 14235 C CA . ALA A 1 76 ? -4.273 -12.288 0.110 1.00 0.00 76 ALA A CA 8
ATOM 14236 C C . ALA A 1 76 ? -3.483 -13.553 0.443 1.00 0.00 76 ALA A C 8
ATOM 14237 O O . ALA A 1 76 ? -2.503 -13.872 -0.214 1.00 0.00 76 ALA A O 8
ATOM 14244 N N . PHE A 1 77 ? -3.933 -14.266 1.450 1.00 0.00 77 PHE A N 8
ATOM 14245 C CA . PHE A 1 77 ? -3.321 -15.518 1.866 1.00 0.00 77 PHE A CA 8
ATOM 14246 C C . PHE A 1 77 ? -3.652 -16.633 0.862 1.00 0.00 77 PHE A C 8
ATOM 14247 O O . PHE A 1 77 ? -2.820 -17.498 0.577 1.00 0.00 77 PHE A O 8
ATOM 14264 N N . GLU A 1 78 ? -4.852 -16.587 0.326 1.00 0.00 78 GLU A N 8
ATOM 14265 C CA . GLU A 1 78 ? -5.337 -17.585 -0.620 1.00 0.00 78 GLU A CA 8
ATOM 14266 C C . GLU A 1 78 ? -4.572 -17.457 -1.943 1.00 0.00 78 GLU A C 8
ATOM 14267 O O . GLU A 1 78 ? -4.049 -18.440 -2.473 1.00 0.00 78 GLU A O 8
ATOM 14279 N N . LEU A 1 79 ? -4.444 -16.238 -2.416 1.00 0.00 79 LEU A N 8
ATOM 14280 C CA . LEU A 1 79 ? -3.795 -15.975 -3.691 1.00 0.00 79 LEU A CA 8
ATOM 14281 C C . LEU A 1 79 ? -2.278 -15.895 -3.555 1.00 0.00 79 LEU A C 8
ATOM 14282 O O . LEU A 1 79 ? -1.550 -16.021 -4.555 1.00 0.00 79 LEU A O 8
ATOM 14298 N N . ASN A 1 80 ? -1.818 -15.703 -2.318 1.00 0.00 80 ASN A N 8
ATOM 14299 C CA . ASN A 1 80 ? -0.410 -15.429 -1.998 1.00 0.00 80 ASN A CA 8
ATOM 14300 C C . ASN A 1 80 ? -0.054 -14.152 -2.706 1.00 0.00 80 ASN A C 8
ATOM 14301 O O . ASN A 1 80 ? 0.608 -14.127 -3.748 1.00 0.00 80 ASN A O 8
ATOM 14312 N N . ALA A 1 81 ? -0.639 -13.118 -2.211 1.00 0.00 81 ALA A N 8
ATOM 14313 C CA . ALA A 1 81 ? -0.580 -11.837 -2.822 1.00 0.00 81 ALA A CA 8
ATOM 14314 C C . ALA A 1 81 ? -0.096 -10.805 -1.846 1.00 0.00 81 ALA A C 8
ATOM 14315 O O . ALA A 1 81 ? 0.112 -11.102 -0.668 1.00 0.00 81 ALA A O 8
ATOM 14322 N N . LEU A 1 82 ? 0.070 -9.599 -2.330 1.00 0.00 82 LEU A N 8
ATOM 14323 C CA . LEU A 1 82 ? 0.473 -8.508 -1.489 1.00 0.00 82 LEU A CA 8
ATOM 14324 C C . LEU A 1 82 ? -0.743 -7.926 -0.871 1.00 0.00 82 LEU A C 8
ATOM 14325 O O . LEU A 1 82 ? -1.754 -7.739 -1.554 1.00 0.00 82 LEU A O 8
ATOM 14341 N N . LEU A 1 83 ? -0.688 -7.674 0.389 1.00 0.00 83 LEU A N 8
ATOM 14342 C CA . LEU A 1 83 ? -1.806 -7.079 1.035 1.00 0.00 83 LEU A CA 8
ATOM 14343 C C . LEU A 1 83 ? -1.542 -5.611 1.244 1.00 0.00 83 LEU A C 8
ATOM 14344 O O . LEU A 1 83 ? -0.543 -5.236 1.852 1.00 0.00 83 LEU A O 8
ATOM 14360 N N . ILE A 1 84 ? -2.402 -4.797 0.723 1.00 0.00 84 ILE A N 8
ATOM 14361 C CA . ILE A 1 84 ? -2.274 -3.377 0.862 1.00 0.00 84 ILE A CA 8
ATOM 14362 C C . ILE A 1 84 ? -3.217 -2.917 1.964 1.00 0.00 84 ILE A C 8
ATOM 14363 O O . ILE A 1 84 ? -4.448 -3.027 1.829 1.00 0.00 84 ILE A O 8
ATOM 14379 N N . ALA A 1 85 ? -2.651 -2.442 3.047 1.00 0.00 85 ALA A N 8
ATOM 14380 C CA . ALA A 1 85 ? -3.417 -2.000 4.190 1.00 0.00 85 ALA A CA 8
ATOM 14381 C C . ALA A 1 85 ? -2.728 -0.807 4.809 1.00 0.00 85 ALA A C 8
ATOM 14382 O O . ALA A 1 85 ? -1.546 -0.604 4.583 1.00 0.00 85 ALA A O 8
ATOM 14389 N N . GLU A 1 86 ? -3.452 -0.027 5.574 1.00 0.00 86 GLU A N 8
ATOM 14390 C CA . GLU A 1 86 ? -2.873 1.158 6.198 1.00 0.00 86 GLU A CA 8
ATOM 14391 C C . GLU A 1 86 ? -2.675 1.008 7.699 1.00 0.00 86 GLU A C 8
ATOM 14392 O O . GLU A 1 86 ? -1.805 1.667 8.287 1.00 0.00 86 GLU A O 8
ATOM 14404 N N . ASP A 1 87 ? -3.440 0.144 8.322 1.00 0.00 87 ASP A N 8
ATOM 14405 C CA . ASP A 1 87 ? -3.343 -0.009 9.772 1.00 0.00 87 ASP A CA 8
ATOM 14406 C C . ASP A 1 87 ? -2.270 -0.999 10.183 1.00 0.00 87 ASP A C 8
ATOM 14407 O O . ASP A 1 87 ? -2.185 -2.098 9.633 1.00 0.00 87 ASP A O 8
ATOM 14416 N N . LYS A 1 88 ? -1.494 -0.612 11.195 1.00 0.00 88 LYS A N 8
ATOM 14417 C CA . LYS A 1 88 ? -0.343 -1.386 11.682 1.00 0.00 88 LYS A CA 8
ATOM 14418 C C . LYS A 1 88 ? -0.746 -2.772 12.155 1.00 0.00 88 LYS A C 8
ATOM 14419 O O . LYS A 1 88 ? -0.036 -3.743 11.896 1.00 0.00 88 LYS A O 8
ATOM 14438 N N . ASP A 1 89 ? -1.905 -2.875 12.812 1.00 0.00 89 ASP A N 8
ATOM 14439 C CA . ASP A 1 89 ? -2.319 -4.146 13.413 1.00 0.00 89 ASP A CA 8
ATOM 14440 C C . ASP A 1 89 ? -2.725 -5.118 12.329 1.00 0.00 89 ASP A C 8
ATOM 14441 O O . ASP A 1 89 ? -2.470 -6.309 12.431 1.00 0.00 89 ASP A O 8
ATOM 14450 N N . VAL A 1 90 ? -3.311 -4.583 11.262 1.00 0.00 90 VAL A N 8
ATOM 14451 C CA . VAL A 1 90 ? -3.686 -5.381 10.090 1.00 0.00 90 VAL A CA 8
ATOM 14452 C C . VAL A 1 90 ? -2.430 -5.870 9.381 1.00 0.00 90 VAL A C 8
ATOM 14453 O O . VAL A 1 90 ? -2.251 -7.072 9.160 1.00 0.00 90 VAL A O 8
ATOM 14466 N N . ILE A 1 91 ? -1.555 -4.926 9.070 1.00 0.00 91 ILE A N 8
ATOM 14467 C CA . ILE A 1 91 ? -0.311 -5.190 8.354 1.00 0.00 91 ILE A CA 8
ATOM 14468 C C . ILE A 1 91 ? 0.554 -6.197 9.108 1.00 0.00 91 ILE A C 8
ATOM 14469 O O . ILE A 1 91 ? 1.098 -7.143 8.518 1.00 0.00 91 ILE A O 8
ATOM 14485 N N . ASN A 1 92 ? 0.639 -6.025 10.407 1.00 0.00 92 ASN A N 8
ATOM 14486 C CA . ASN A 1 92 ? 1.453 -6.901 11.222 1.00 0.00 92 ASN A CA 8
ATOM 14487 C C . ASN A 1 92 ? 0.820 -8.279 11.314 1.00 0.00 92 ASN A C 8
ATOM 14488 O O . ASN A 1 92 ? 1.504 -9.283 11.188 1.00 0.00 92 ASN A O 8
ATOM 14499 N N . LYS A 1 93 ? -0.499 -8.316 11.479 1.00 0.00 93 LYS A N 8
ATOM 14500 C CA . LYS A 1 93 ? -1.205 -9.571 11.658 1.00 0.00 93 LYS A CA 8
ATOM 14501 C C . LYS A 1 93 ? -1.116 -10.411 10.395 1.00 0.00 93 LYS A C 8
ATOM 14502 O O . LYS A 1 93 ? -0.930 -11.632 10.452 1.00 0.00 93 LYS A O 8
ATOM 14521 N N . ALA A 1 94 ? -1.227 -9.750 9.261 1.00 0.00 94 ALA A N 8
ATOM 14522 C CA . ALA A 1 94 ? -1.109 -10.404 7.983 1.00 0.00 94 ALA A CA 8
ATOM 14523 C C . ALA A 1 94 ? 0.281 -11.000 7.828 1.00 0.00 94 ALA A C 8
ATOM 14524 O O . ALA A 1 94 ? 0.429 -12.138 7.382 1.00 0.00 94 ALA A O 8
ATOM 14531 N N . LYS A 1 95 ? 1.294 -10.258 8.254 1.00 0.00 95 LYS A N 8
ATOM 14532 C CA . LYS A 1 95 ? 2.663 -10.732 8.176 1.00 0.00 95 LYS A CA 8
ATOM 14533 C C . LYS A 1 95 ? 2.961 -11.850 9.191 1.00 0.00 95 LYS A C 8
ATOM 14534 O O . LYS A 1 95 ? 3.913 -12.626 9.011 1.00 0.00 95 LYS A O 8
ATOM 14553 N N . GLU A 1 96 ? 2.144 -11.950 10.243 1.00 0.00 96 GLU A N 8
ATOM 14554 C CA . GLU A 1 96 ? 2.248 -13.076 11.177 1.00 0.00 96 GLU A CA 8
ATOM 14555 C C . GLU A 1 96 ? 1.709 -14.324 10.502 1.00 0.00 96 GLU A C 8
ATOM 14556 O O . GLU A 1 96 ? 2.170 -15.444 10.755 1.00 0.00 96 GLU A O 8
ATOM 14568 N N . LEU A 1 97 ? 0.734 -14.125 9.633 1.00 0.00 97 LEU A N 8
ATOM 14569 C CA . LEU A 1 97 ? 0.131 -15.212 8.889 1.00 0.00 97 LEU A CA 8
ATOM 14570 C C . LEU A 1 97 ? 0.993 -15.579 7.684 1.00 0.00 97 LEU A C 8
ATOM 14571 O O . LEU A 1 97 ? 0.809 -16.634 7.066 1.00 0.00 97 LEU A O 8
ATOM 14587 N N . GLY A 1 98 ? 1.919 -14.704 7.357 1.00 0.00 98 GLY A N 8
ATOM 14588 C CA . GLY A 1 98 ? 2.852 -14.963 6.287 1.00 0.00 98 GLY A CA 8
ATOM 14589 C C . GLY A 1 98 ? 2.529 -14.199 5.027 1.00 0.00 98 GLY A C 8
ATOM 14590 O O . GLY A 1 98 ? 3.200 -14.359 4.009 1.00 0.00 98 GLY A O 8
ATOM 14594 N N . VAL A 1 99 ? 1.533 -13.363 5.092 1.00 0.00 99 VAL A N 8
ATOM 14595 C CA . VAL A 1 99 ? 1.130 -12.561 3.960 1.00 0.00 99 VAL A CA 8
ATOM 14596 C C . VAL A 1 99 ? 1.987 -11.317 3.938 1.00 0.00 99 VAL A C 8
ATOM 14597 O O . VAL A 1 99 ? 2.190 -10.695 4.982 1.00 0.00 99 VAL A O 8
ATOM 14610 N N . ASN A 1 100 ? 2.509 -10.959 2.788 1.00 0.00 100 ASN A N 8
ATOM 14611 C CA . ASN A 1 100 ? 3.312 -9.760 2.714 1.00 0.00 100 ASN A CA 8
ATOM 14612 C C . ASN A 1 100 ? 2.405 -8.549 2.646 1.00 0.00 100 ASN A C 8
ATOM 14613 O O . ASN A 1 100 ? 1.885 -8.188 1.584 1.00 0.00 100 ASN A O 8
ATOM 14624 N N . ALA A 1 101 ? 2.141 -8.002 3.794 1.00 0.00 101 ALA A N 8
ATOM 14625 C CA . ALA A 1 101 ? 1.312 -6.846 3.922 1.00 0.00 101 ALA A CA 8
ATOM 14626 C C . ALA A 1 101 ? 2.169 -5.612 3.946 1.00 0.00 101 ALA A C 8
ATOM 14627 O O . ALA A 1 101 ? 3.154 -5.531 4.699 1.00 0.00 101 ALA A O 8
ATOM 14634 N N . ILE A 1 102 ? 1.819 -4.670 3.138 1.00 0.00 102 ILE A N 8
ATOM 14635 C CA . ILE A 1 102 ? 2.545 -3.453 3.027 1.00 0.00 102 ILE A CA 8
ATOM 14636 C C . ILE A 1 102 ? 1.617 -2.242 3.077 1.00 0.00 102 ILE A C 8
ATOM 14637 O O . ILE A 1 102 ? 0.486 -2.296 2.574 1.00 0.00 102 ILE A O 8
ATOM 14653 N N . PRO A 1 103 ? 2.032 -1.182 3.785 1.00 0.00 103 PRO A N 8
ATOM 14654 C CA . PRO A 1 103 ? 1.321 0.091 3.772 1.00 0.00 103 PRO A CA 8
ATOM 14655 C C . PRO A 1 103 ? 1.292 0.672 2.359 1.00 0.00 103 PRO A C 8
ATOM 14656 O O . PRO A 1 103 ? 2.140 0.323 1.514 1.00 0.00 103 PRO A O 8
ATOM 14667 N N . ILE A 1 104 ? 0.368 1.575 2.113 1.00 0.00 104 ILE A N 8
ATOM 14668 C CA . ILE A 1 104 ? 0.211 2.206 0.803 1.00 0.00 104 ILE A CA 8
ATOM 14669 C C . ILE A 1 104 ? 1.497 2.881 0.324 1.00 0.00 104 ILE A C 8
ATOM 14670 O O . ILE A 1 104 ? 1.885 2.742 -0.843 1.00 0.00 104 ILE A O 8
ATOM 14686 N N . GLU A 1 105 ? 2.182 3.534 1.239 1.00 0.00 105 GLU A N 8
ATOM 14687 C CA . GLU A 1 105 ? 3.417 4.237 0.938 1.00 0.00 105 GLU A CA 8
ATOM 14688 C C . GLU A 1 105 ? 4.496 3.259 0.446 1.00 0.00 105 GLU A C 8
ATOM 14689 O O . GLU A 1 105 ? 5.316 3.600 -0.384 1.00 0.00 105 GLU A O 8
ATOM 14701 N N . GLU A 1 106 ? 4.436 2.024 0.917 1.00 0.00 106 GLU A N 8
ATOM 14702 C CA . GLU A 1 106 ? 5.408 1.016 0.531 1.00 0.00 106 GLU A CA 8
ATOM 14703 C C . GLU A 1 106 ? 5.123 0.513 -0.874 1.00 0.00 106 GLU A C 8
ATOM 14704 O O . GLU A 1 106 ? 6.042 0.194 -1.627 1.00 0.00 106 GLU A O 8
ATOM 14716 N N . LEU A 1 107 ? 3.851 0.461 -1.230 1.00 0.00 107 LEU A N 8
ATOM 14717 C CA . LEU A 1 107 ? 3.447 0.065 -2.570 1.00 0.00 107 LEU A CA 8
ATOM 14718 C C . LEU A 1 107 ? 3.913 1.157 -3.533 1.00 0.00 107 LEU A C 8
ATOM 14719 O O . LEU A 1 107 ? 4.480 0.873 -4.595 1.00 0.00 107 LEU A O 8
ATOM 14735 N N . LEU A 1 108 ? 3.706 2.398 -3.120 1.00 0.00 108 LEU A N 8
ATOM 14736 C CA . LEU A 1 108 ? 4.122 3.570 -3.881 1.00 0.00 108 LEU A CA 8
ATOM 14737 C C . LEU A 1 108 ? 5.645 3.597 -4.009 1.00 0.00 108 LEU A C 8
ATOM 14738 O O . LEU A 1 108 ? 6.179 3.864 -5.065 1.00 0.00 108 LEU A O 8
ATOM 14754 N N . ALA A 1 109 ? 6.329 3.291 -2.924 1.00 0.00 109 ALA A N 8
ATOM 14755 C CA . ALA A 1 109 ? 7.780 3.227 -2.909 1.00 0.00 109 ALA A CA 8
ATOM 14756 C C . ALA A 1 109 ? 8.287 2.166 -3.879 1.00 0.00 109 ALA A C 8
ATOM 14757 O O . ALA A 1 109 ? 9.301 2.358 -4.560 1.00 0.00 109 ALA A O 8
ATOM 14764 N N . SER A 1 110 ? 7.571 1.060 -3.948 1.00 0.00 110 SER A N 8
ATOM 14765 C CA . SER A 1 110 ? 7.909 -0.020 -4.844 1.00 0.00 110 SER A CA 8
ATOM 14766 C C . SER A 1 110 ? 7.754 0.424 -6.299 1.00 0.00 110 SER A C 8
ATOM 14767 O O . SER A 1 110 ? 8.641 0.190 -7.130 1.00 0.00 110 SER A O 8
ATOM 14775 N N . SER A 1 111 ? 6.640 1.063 -6.612 1.00 0.00 111 SER A N 8
ATOM 14776 C CA . SER A 1 111 ? 6.397 1.576 -7.939 1.00 0.00 111 SER A CA 8
ATOM 14777 C C . SER A 1 111 ? 5.418 2.750 -7.908 1.00 0.00 111 SER A C 8
ATOM 14778 O O . SER A 1 111 ? 4.212 2.562 -7.780 1.00 0.00 111 SER A O 8
ATOM 14786 N N . LEU A 1 112 ? 5.951 3.954 -7.962 1.00 0.00 112 LEU A N 8
ATOM 14787 C CA . LEU A 1 112 ? 5.130 5.142 -8.029 1.00 0.00 112 LEU A CA 8
ATOM 14788 C C . LEU A 1 112 ? 4.989 5.615 -9.464 1.00 0.00 112 LEU A C 8
ATOM 14789 O O . LEU A 1 112 ? 4.023 6.274 -9.832 1.00 0.00 112 LEU A O 8
ATOM 14805 N N . GLU A 1 113 ? 5.980 5.308 -10.259 1.00 0.00 113 GLU A N 8
ATOM 14806 C CA . GLU A 1 113 ? 5.901 5.520 -11.676 1.00 0.00 113 GLU A CA 8
ATOM 14807 C C . GLU A 1 113 ? 5.732 4.187 -12.369 1.00 0.00 113 GLU A C 8
ATOM 14808 O O . GLU A 1 113 ? 5.144 4.103 -13.451 1.00 0.00 113 GLU A O 8
ATOM 14820 N N . HIS A 1 114 ? 6.304 3.135 -11.744 1.00 0.00 114 HIS A N 8
ATOM 14821 C CA . HIS A 1 114 ? 6.366 1.753 -12.287 1.00 0.00 114 HIS A CA 8
ATOM 14822 C C . HIS A 1 114 ? 7.376 1.685 -13.428 1.00 0.00 114 HIS A C 8
ATOM 14823 O O . HIS A 1 114 ? 8.130 0.747 -13.537 1.00 0.00 114 HIS A O 8
ATOM 14838 N N . HIS A 1 115 ? 7.337 2.666 -14.270 1.00 0.00 115 HIS A N 8
ATOM 14839 C CA . HIS A 1 115 ? 8.304 2.905 -15.294 1.00 0.00 115 HIS A CA 8
ATOM 14840 C C . HIS A 1 115 ? 8.401 4.384 -15.477 1.00 0.00 115 HIS A C 8
ATOM 14841 O O . HIS A 1 115 ? 7.393 5.033 -15.732 1.00 0.00 115 HIS A O 8
ATOM 14856 N N . HIS A 1 116 ? 9.583 4.926 -15.297 1.00 0.00 116 HIS A N 8
ATOM 14857 C CA . HIS A 1 116 ? 9.825 6.345 -15.525 1.00 0.00 116 HIS A CA 8
ATOM 14858 C C . HIS A 1 116 ? 9.694 6.634 -17.025 1.00 0.00 116 HIS A C 8
ATOM 14859 O O . HIS A 1 116 ? 9.474 7.774 -17.434 1.00 0.00 116 HIS A O 8
ATOM 14874 N N . HIS A 1 117 ? 9.856 5.562 -17.829 1.00 0.00 117 HIS A N 8
ATOM 14875 C CA . HIS A 1 117 ? 9.582 5.545 -19.280 1.00 0.00 117 HIS A CA 8
ATOM 14876 C C . HIS A 1 117 ? 10.643 6.325 -20.092 1.00 0.00 117 HIS A C 8
ATOM 14877 O O . HIS A 1 117 ? 11.264 5.771 -20.985 1.00 0.00 117 HIS A O 8
ATOM 14892 N N . HIS A 1 118 ? 10.822 7.590 -19.785 1.00 0.00 118 HIS A N 8
ATOM 14893 C CA . HIS A 1 118 ? 11.888 8.404 -20.361 1.00 0.00 118 HIS A CA 8
ATOM 14894 C C . HIS A 1 118 ? 12.185 9.598 -19.470 1.00 0.00 118 HIS A C 8
ATOM 14895 O O . HIS A 1 118 ? 13.312 9.782 -19.038 1.00 0.00 118 HIS A O 8
ATOM 14910 N N . HIS A 1 119 ? 11.151 10.378 -19.194 1.00 0.00 119 HIS A N 8
ATOM 14911 C CA . HIS A 1 119 ? 11.149 11.560 -18.322 1.00 0.00 119 HIS A CA 8
ATOM 14912 C C . HIS A 1 119 ? 9.856 12.307 -18.550 1.00 0.00 119 HIS A C 8
ATOM 14913 O O . HIS A 1 119 ? 9.791 13.148 -19.447 1.00 0.00 119 HIS A O 8
ATOM 14929 N N . MET A 1 1 ? 1.014 -10.768 -10.166 1.00 0.00 1 MET A N 9
ATOM 14930 C CA . MET A 1 1 ? 0.804 -11.068 -8.758 1.00 0.00 1 MET A CA 9
ATOM 14931 C C . MET A 1 1 ? -0.426 -10.322 -8.309 1.00 0.00 1 MET A C 9
ATOM 14932 O O . MET A 1 1 ? -0.658 -9.186 -8.753 1.00 0.00 1 MET A O 9
ATOM 14948 N N . PHE A 1 2 ? -1.204 -10.921 -7.441 1.00 0.00 2 PHE A N 9
ATOM 14949 C CA . PHE A 1 2 ? -2.414 -10.298 -6.984 1.00 0.00 2 PHE A CA 9
ATOM 14950 C C . PHE A 1 2 ? -2.100 -9.406 -5.806 1.00 0.00 2 PHE A C 9
ATOM 14951 O O . PHE A 1 2 ? -1.183 -9.693 -5.030 1.00 0.00 2 PHE A O 9
ATOM 14968 N N . ALA A 1 3 ? -2.808 -8.328 -5.703 1.00 0.00 3 ALA A N 9
ATOM 14969 C CA . ALA A 1 3 ? -2.656 -7.401 -4.621 1.00 0.00 3 ALA A CA 9
ATOM 14970 C C . ALA A 1 3 ? -4.018 -7.097 -4.060 1.00 0.00 3 ALA A C 9
ATOM 14971 O O . ALA A 1 3 ? -4.855 -6.511 -4.737 1.00 0.00 3 ALA A O 9
ATOM 14978 N N . VAL A 1 4 ? -4.245 -7.508 -2.853 1.00 0.00 4 VAL A N 9
ATOM 14979 C CA . VAL A 1 4 ? -5.526 -7.330 -2.227 1.00 0.00 4 VAL A CA 9
ATOM 14980 C C . VAL A 1 4 ? -5.515 -6.030 -1.443 1.00 0.00 4 VAL A C 9
ATOM 14981 O O . VAL A 1 4 ? -4.536 -5.714 -0.749 1.00 0.00 4 VAL A O 9
ATOM 14994 N N . ILE A 1 5 ? -6.560 -5.274 -1.594 1.00 0.00 5 ILE A N 9
ATOM 14995 C CA . ILE A 1 5 ? -6.680 -3.988 -0.964 1.00 0.00 5 ILE A CA 9
ATOM 14996 C C . ILE A 1 5 ? -7.469 -4.105 0.348 1.00 0.00 5 ILE A C 9
ATOM 14997 O O . ILE A 1 5 ? -8.549 -4.702 0.389 1.00 0.00 5 ILE A O 9
ATOM 15013 N N . SER A 1 6 ? -6.901 -3.577 1.398 1.00 0.00 6 SER A N 9
ATOM 15014 C CA . SER A 1 6 ? -7.531 -3.522 2.698 1.00 0.00 6 SER A CA 9
ATOM 15015 C C . SER A 1 6 ? -8.486 -2.320 2.779 1.00 0.00 6 SER A C 9
ATOM 15016 O O . SER A 1 6 ? -8.205 -1.265 2.192 1.00 0.00 6 SER A O 9
ATOM 15024 N N . PRO A 1 7 ? -9.636 -2.457 3.492 1.00 0.00 7 PRO A N 9
ATOM 15025 C CA . PRO A 1 7 ? -10.585 -1.354 3.696 1.00 0.00 7 PRO A CA 9
ATOM 15026 C C . PRO A 1 7 ? -9.937 -0.142 4.380 1.00 0.00 7 PRO A C 9
ATOM 15027 O O . PRO A 1 7 ? -10.359 1.006 4.169 1.00 0.00 7 PRO A O 9
ATOM 15038 N N . SER A 1 8 ? -8.892 -0.387 5.158 1.00 0.00 8 SER A N 9
ATOM 15039 C CA . SER A 1 8 ? -8.142 0.678 5.798 1.00 0.00 8 SER A CA 9
ATOM 15040 C C . SER A 1 8 ? -7.438 1.552 4.744 1.00 0.00 8 SER A C 9
ATOM 15041 O O . SER A 1 8 ? -7.297 2.771 4.913 1.00 0.00 8 SER A O 9
ATOM 15049 N N . ALA A 1 9 ? -7.071 0.924 3.636 1.00 0.00 9 ALA A N 9
ATOM 15050 C CA . ALA A 1 9 ? -6.295 1.545 2.577 1.00 0.00 9 ALA A CA 9
ATOM 15051 C C . ALA A 1 9 ? -7.165 2.341 1.598 1.00 0.00 9 ALA A C 9
ATOM 15052 O O . ALA A 1 9 ? -6.655 2.937 0.639 1.00 0.00 9 ALA A O 9
ATOM 15059 N N . PHE A 1 10 ? -8.460 2.357 1.834 1.00 0.00 10 PHE A N 9
ATOM 15060 C CA . PHE A 1 10 ? -9.383 3.076 0.963 1.00 0.00 10 PHE A CA 9
ATOM 15061 C C . PHE A 1 10 ? -9.122 4.578 0.955 1.00 0.00 10 PHE A C 9
ATOM 15062 O O . PHE A 1 10 ? -8.572 5.138 1.901 1.00 0.00 10 PHE A O 9
ATOM 15079 N N . GLY A 1 11 ? -9.482 5.203 -0.138 1.00 0.00 11 GLY A N 9
ATOM 15080 C CA . GLY A 1 11 ? -9.278 6.629 -0.330 1.00 0.00 11 GLY A CA 9
ATOM 15081 C C . GLY A 1 11 ? -7.909 6.912 -0.913 1.00 0.00 11 GLY A C 9
ATOM 15082 O O . GLY A 1 11 ? -7.750 7.774 -1.766 1.00 0.00 11 GLY A O 9
ATOM 15086 N N . LYS A 1 12 ? -6.943 6.120 -0.506 1.00 0.00 12 LYS A N 9
ATOM 15087 C CA . LYS A 1 12 ? -5.598 6.173 -1.038 1.00 0.00 12 LYS A CA 9
ATOM 15088 C C . LYS A 1 12 ? -5.449 5.075 -2.072 1.00 0.00 12 LYS A C 9
ATOM 15089 O O . LYS A 1 12 ? -4.393 4.855 -2.661 1.00 0.00 12 LYS A O 9
ATOM 15108 N N . LEU A 1 13 ? -6.562 4.411 -2.288 1.00 0.00 13 LEU A N 9
ATOM 15109 C CA . LEU A 1 13 ? -6.727 3.364 -3.253 1.00 0.00 13 LEU A CA 9
ATOM 15110 C C . LEU A 1 13 ? -6.508 3.967 -4.653 1.00 0.00 13 LEU A C 9
ATOM 15111 O O . LEU A 1 13 ? -5.937 3.342 -5.542 1.00 0.00 13 LEU A O 9
ATOM 15127 N N . LYS A 1 14 ? -6.936 5.217 -4.798 1.00 0.00 14 LYS A N 9
ATOM 15128 C CA . LYS A 1 14 ? -6.802 5.975 -6.037 1.00 0.00 14 LYS A CA 9
ATOM 15129 C C . LYS A 1 14 ? -5.328 6.145 -6.395 1.00 0.00 14 LYS A C 9
ATOM 15130 O O . LYS A 1 14 ? -4.951 6.113 -7.580 1.00 0.00 14 LYS A O 9
ATOM 15149 N N . GLU A 1 15 ? -4.502 6.277 -5.360 1.00 0.00 15 GLU A N 9
ATOM 15150 C CA . GLU A 1 15 ? -3.090 6.496 -5.519 1.00 0.00 15 GLU A CA 9
ATOM 15151 C C . GLU A 1 15 ? -2.422 5.220 -6.016 1.00 0.00 15 GLU A C 9
ATOM 15152 O O . GLU A 1 15 ? -1.927 5.181 -7.127 1.00 0.00 15 GLU A O 9
ATOM 15164 N N . ILE A 1 16 ? -2.485 4.165 -5.213 1.00 0.00 16 ILE A N 9
ATOM 15165 C CA . ILE A 1 16 ? -1.823 2.876 -5.523 1.00 0.00 16 ILE A CA 9
ATOM 15166 C C . ILE A 1 16 ? -2.194 2.319 -6.901 1.00 0.00 16 ILE A C 9
ATOM 15167 O O . ILE A 1 16 ? -1.324 1.829 -7.640 1.00 0.00 16 ILE A O 9
ATOM 15183 N N . LEU A 1 17 ? -3.461 2.448 -7.247 1.00 0.00 17 LEU A N 9
ATOM 15184 C CA . LEU A 1 17 ? -3.993 1.936 -8.486 1.00 0.00 17 LEU A CA 9
ATOM 15185 C C . LEU A 1 17 ? -3.335 2.608 -9.687 1.00 0.00 17 LEU A C 9
ATOM 15186 O O . LEU A 1 17 ? -2.728 1.946 -10.521 1.00 0.00 17 LEU A O 9
ATOM 15202 N N . GLY A 1 18 ? -3.383 3.922 -9.717 1.00 0.00 18 GLY A N 9
ATOM 15203 C CA . GLY A 1 18 ? -2.908 4.639 -10.876 1.00 0.00 18 GLY A CA 9
ATOM 15204 C C . GLY A 1 18 ? -1.437 5.001 -10.821 1.00 0.00 18 GLY A C 9
ATOM 15205 O O . GLY A 1 18 ? -0.767 5.055 -11.852 1.00 0.00 18 GLY A O 9
ATOM 15209 N N . SER A 1 19 ? -0.924 5.215 -9.642 1.00 0.00 19 SER A N 9
ATOM 15210 C CA . SER A 1 19 ? 0.444 5.653 -9.486 1.00 0.00 19 SER A CA 9
ATOM 15211 C C . SER A 1 19 ? 1.410 4.487 -9.649 1.00 0.00 19 SER A C 9
ATOM 15212 O O . SER A 1 19 ? 2.548 4.668 -10.103 1.00 0.00 19 SER A O 9
ATOM 15220 N N . ASN A 1 20 ? 0.981 3.297 -9.307 1.00 0.00 20 ASN A N 9
ATOM 15221 C CA . ASN A 1 20 ? 1.860 2.170 -9.473 1.00 0.00 20 ASN A CA 9
ATOM 15222 C C . ASN A 1 20 ? 1.323 1.220 -10.497 1.00 0.00 20 ASN A C 9
ATOM 15223 O O . ASN A 1 20 ? 2.004 0.944 -11.489 1.00 0.00 20 ASN A O 9
ATOM 15234 N N . LYS A 1 21 ? 0.074 0.769 -10.291 1.00 0.00 21 LYS A N 9
ATOM 15235 C CA . LYS A 1 21 ? -0.528 -0.270 -11.109 1.00 0.00 21 LYS A CA 9
ATOM 15236 C C . LYS A 1 21 ? 0.405 -1.518 -10.995 1.00 0.00 21 LYS A C 9
ATOM 15237 O O . LYS A 1 21 ? 0.856 -1.827 -9.888 1.00 0.00 21 LYS A O 9
ATOM 15256 N N . ASN A 1 22 ? 0.631 -2.250 -12.097 1.00 0.00 22 ASN A N 9
ATOM 15257 C CA . ASN A 1 22 ? 1.614 -3.377 -12.188 1.00 0.00 22 ASN A CA 9
ATOM 15258 C C . ASN A 1 22 ? 1.199 -4.646 -11.381 1.00 0.00 22 ASN A C 9
ATOM 15259 O O . ASN A 1 22 ? 1.755 -5.730 -11.557 1.00 0.00 22 ASN A O 9
ATOM 15270 N N . TYR A 1 23 ? 0.228 -4.507 -10.528 1.00 0.00 23 TYR A N 9
ATOM 15271 C CA . TYR A 1 23 ? -0.319 -5.617 -9.775 1.00 0.00 23 TYR A CA 9
ATOM 15272 C C . TYR A 1 23 ? -1.748 -5.857 -10.188 1.00 0.00 23 TYR A C 9
ATOM 15273 O O . TYR A 1 23 ? -2.373 -4.983 -10.793 1.00 0.00 23 TYR A O 9
ATOM 15291 N N . LYS A 1 24 ? -2.260 -7.027 -9.897 1.00 0.00 24 LYS A N 9
ATOM 15292 C CA . LYS A 1 24 ? -3.651 -7.312 -10.140 1.00 0.00 24 LYS A CA 9
ATOM 15293 C C . LYS A 1 24 ? -4.392 -6.994 -8.862 1.00 0.00 24 LYS A C 9
ATOM 15294 O O . LYS A 1 24 ? -4.315 -7.746 -7.889 1.00 0.00 24 LYS A O 9
ATOM 15313 N N . PHE A 1 25 ? -5.043 -5.872 -8.844 1.00 0.00 25 PHE A N 9
ATOM 15314 C CA . PHE A 1 25 ? -5.716 -5.397 -7.661 1.00 0.00 25 PHE A CA 9
ATOM 15315 C C . PHE A 1 25 ? -7.003 -6.154 -7.415 1.00 0.00 25 PHE A C 9
ATOM 15316 O O . PHE A 1 25 ? -7.883 -6.227 -8.282 1.00 0.00 25 PHE A O 9
ATOM 15333 N N . VAL A 1 26 ? -7.092 -6.718 -6.246 1.00 0.00 26 VAL A N 9
ATOM 15334 C CA . VAL A 1 26 ? -8.213 -7.508 -5.826 1.00 0.00 26 VAL A CA 9
ATOM 15335 C C . VAL A 1 26 ? -8.854 -6.853 -4.608 1.00 0.00 26 VAL A C 9
ATOM 15336 O O . VAL A 1 26 ? -8.157 -6.415 -3.685 1.00 0.00 26 VAL A O 9
ATOM 15349 N N . ILE A 1 27 ? -10.148 -6.762 -4.614 1.00 0.00 27 ILE A N 9
ATOM 15350 C CA . ILE A 1 27 ? -10.869 -6.215 -3.505 1.00 0.00 27 ILE A CA 9
ATOM 15351 C C . ILE A 1 27 ? -11.849 -7.274 -2.978 1.00 0.00 27 ILE A C 9
ATOM 15352 O O . ILE A 1 27 ? -12.320 -8.136 -3.739 1.00 0.00 27 ILE A O 9
ATOM 15368 N N . THR A 1 28 ? -12.120 -7.235 -1.704 1.00 0.00 28 THR A N 9
ATOM 15369 C CA . THR A 1 28 ? -12.970 -8.195 -1.076 1.00 0.00 28 THR A CA 9
ATOM 15370 C C . THR A 1 28 ? -14.453 -7.817 -1.171 1.00 0.00 28 THR A C 9
ATOM 15371 O O . THR A 1 28 ? -14.817 -6.678 -1.543 1.00 0.00 28 THR A O 9
ATOM 15382 N N . THR A 1 29 ? -15.292 -8.770 -0.821 1.00 0.00 29 THR A N 9
ATOM 15383 C CA . THR A 1 29 ? -16.720 -8.618 -0.790 1.00 0.00 29 THR A CA 9
ATOM 15384 C C . THR A 1 29 ? -17.149 -7.588 0.268 1.00 0.00 29 THR A C 9
ATOM 15385 O O . THR A 1 29 ? -18.044 -6.752 0.035 1.00 0.00 29 THR A O 9
ATOM 15396 N N . LEU A 1 30 ? -16.503 -7.628 1.412 1.00 0.00 30 LEU A N 9
ATOM 15397 C CA . LEU A 1 30 ? -16.763 -6.663 2.452 1.00 0.00 30 LEU A CA 9
ATOM 15398 C C . LEU A 1 30 ? -16.113 -5.346 2.090 1.00 0.00 30 LEU A C 9
ATOM 15399 O O . LEU A 1 30 ? -16.632 -4.285 2.418 1.00 0.00 30 LEU A O 9
ATOM 15415 N N . GLY A 1 31 ? -15.001 -5.434 1.361 1.00 0.00 31 GLY A N 9
ATOM 15416 C CA . GLY A 1 31 ? -14.280 -4.265 0.905 1.00 0.00 31 GLY A CA 9
ATOM 15417 C C . GLY A 1 31 ? -15.148 -3.358 0.068 1.00 0.00 31 GLY A C 9
ATOM 15418 O O . GLY A 1 31 ? -15.306 -2.177 0.386 1.00 0.00 31 GLY A O 9
ATOM 15422 N N . VAL A 1 32 ? -15.749 -3.913 -0.982 1.00 0.00 32 VAL A N 9
ATOM 15423 C CA . VAL A 1 32 ? -16.622 -3.122 -1.843 1.00 0.00 32 VAL A CA 9
ATOM 15424 C C . VAL A 1 32 ? -17.806 -2.552 -1.066 1.00 0.00 32 VAL A C 9
ATOM 15425 O O . VAL A 1 32 ? -18.116 -1.384 -1.191 1.00 0.00 32 VAL A O 9
ATOM 15438 N N . SER A 1 33 ? -18.394 -3.366 -0.206 1.00 0.00 33 SER A N 9
ATOM 15439 C CA . SER A 1 33 ? -19.553 -2.972 0.576 1.00 0.00 33 SER A CA 9
ATOM 15440 C C . SER A 1 33 ? -19.218 -1.810 1.530 1.00 0.00 33 SER A C 9
ATOM 15441 O O . SER A 1 33 ? -19.994 -0.848 1.660 1.00 0.00 33 SER A O 9
ATOM 15449 N N . PHE A 1 34 ? -18.053 -1.893 2.152 1.00 0.00 34 PHE A N 9
ATOM 15450 C CA . PHE A 1 34 ? -17.571 -0.878 3.066 1.00 0.00 34 PHE A CA 9
ATOM 15451 C C . PHE A 1 34 ? -17.383 0.433 2.310 1.00 0.00 34 PHE A C 9
ATOM 15452 O O . PHE A 1 34 ? -17.794 1.499 2.777 1.00 0.00 34 PHE A O 9
ATOM 15469 N N . ALA A 1 35 ? -16.809 0.331 1.127 1.00 0.00 35 ALA A N 9
ATOM 15470 C CA . ALA A 1 35 ? -16.573 1.480 0.282 1.00 0.00 35 ALA A CA 9
ATOM 15471 C C . ALA A 1 35 ? -17.886 2.070 -0.227 1.00 0.00 35 ALA A C 9
ATOM 15472 O O . ALA A 1 35 ? -18.033 3.295 -0.300 1.00 0.00 35 ALA A O 9
ATOM 15479 N N . ILE A 1 36 ? -18.835 1.200 -0.563 1.00 0.00 36 ILE A N 9
ATOM 15480 C CA . ILE A 1 36 ? -20.163 1.613 -1.027 1.00 0.00 36 ILE A CA 9
ATOM 15481 C C . ILE A 1 36 ? -20.871 2.460 0.022 1.00 0.00 36 ILE A C 9
ATOM 15482 O O . ILE A 1 36 ? -21.284 3.583 -0.265 1.00 0.00 36 ILE A O 9
ATOM 15498 N N . LYS A 1 37 ? -20.956 1.960 1.248 1.00 0.00 37 LYS A N 9
ATOM 15499 C CA . LYS A 1 37 ? -21.693 2.667 2.282 1.00 0.00 37 LYS A CA 9
ATOM 15500 C C . LYS A 1 37 ? -20.957 3.907 2.794 1.00 0.00 37 LYS A C 9
ATOM 15501 O O . LYS A 1 37 ? -21.532 4.736 3.495 1.00 0.00 37 LYS A O 9
ATOM 15520 N N . SER A 1 38 ? -19.700 4.022 2.452 1.00 0.00 38 SER A N 9
ATOM 15521 C CA . SER A 1 38 ? -18.919 5.149 2.874 1.00 0.00 38 SER A CA 9
ATOM 15522 C C . SER A 1 38 ? -18.838 6.208 1.753 1.00 0.00 38 SER A C 9
ATOM 15523 O O . SER A 1 38 ? -18.495 7.365 2.008 1.00 0.00 38 SER A O 9
ATOM 15531 N N . GLY A 1 39 ? -19.178 5.812 0.530 1.00 0.00 39 GLY A N 9
ATOM 15532 C CA . GLY A 1 39 ? -19.136 6.738 -0.585 1.00 0.00 39 GLY A CA 9
ATOM 15533 C C . GLY A 1 39 ? -17.725 6.937 -1.113 1.00 0.00 39 GLY A C 9
ATOM 15534 O O . GLY A 1 39 ? -17.315 8.061 -1.421 1.00 0.00 39 GLY A O 9
ATOM 15538 N N . ILE A 1 40 ? -16.977 5.863 -1.203 1.00 0.00 40 ILE A N 9
ATOM 15539 C CA . ILE A 1 40 ? -15.591 5.929 -1.651 1.00 0.00 40 ILE A CA 9
ATOM 15540 C C . ILE A 1 40 ? -15.501 5.509 -3.129 1.00 0.00 40 ILE A C 9
ATOM 15541 O O . ILE A 1 40 ? -16.421 4.848 -3.645 1.00 0.00 40 ILE A O 9
ATOM 15557 N N . ASP A 1 41 ? -14.437 5.940 -3.818 1.00 0.00 41 ASP A N 9
ATOM 15558 C CA . ASP A 1 41 ? -14.160 5.526 -5.200 1.00 0.00 41 ASP A CA 9
ATOM 15559 C C . ASP A 1 41 ? -13.821 4.051 -5.277 1.00 0.00 41 ASP A C 9
ATOM 15560 O O . ASP A 1 41 ? -12.650 3.665 -5.221 1.00 0.00 41 ASP A O 9
ATOM 15569 N N . ILE A 1 42 ? -14.828 3.235 -5.330 1.00 0.00 42 ILE A N 9
ATOM 15570 C CA . ILE A 1 42 ? -14.633 1.815 -5.492 1.00 0.00 42 ILE A CA 9
ATOM 15571 C C . ILE A 1 42 ? -15.034 1.416 -6.904 1.00 0.00 42 ILE A C 9
ATOM 15572 O O . ILE A 1 42 ? -14.420 0.559 -7.527 1.00 0.00 42 ILE A O 9
ATOM 15588 N N . ASP A 1 43 ? -16.000 2.126 -7.437 1.00 0.00 43 ASP A N 9
ATOM 15589 C CA . ASP A 1 43 ? -16.518 1.882 -8.774 1.00 0.00 43 ASP A CA 9
ATOM 15590 C C . ASP A 1 43 ? -15.477 2.310 -9.789 1.00 0.00 43 ASP A C 9
ATOM 15591 O O . ASP A 1 43 ? -15.273 1.649 -10.808 1.00 0.00 43 ASP A O 9
ATOM 15600 N N . SER A 1 44 ? -14.796 3.399 -9.470 1.00 0.00 44 SER A N 9
ATOM 15601 C CA . SER A 1 44 ? -13.702 3.919 -10.257 1.00 0.00 44 SER A CA 9
ATOM 15602 C C . SER A 1 44 ? -12.525 2.921 -10.246 1.00 0.00 44 SER A C 9
ATOM 15603 O O . SER A 1 44 ? -11.764 2.821 -11.199 1.00 0.00 44 SER A O 9
ATOM 15611 N N . ALA A 1 45 ? -12.421 2.165 -9.173 1.00 0.00 45 ALA A N 9
ATOM 15612 C CA . ALA A 1 45 ? -11.372 1.188 -9.021 1.00 0.00 45 ALA A CA 9
ATOM 15613 C C . ALA A 1 45 ? -11.692 -0.047 -9.859 1.00 0.00 45 ALA A C 9
ATOM 15614 O O . ALA A 1 45 ? -10.859 -0.510 -10.664 1.00 0.00 45 ALA A O 9
ATOM 15621 N N . LEU A 1 46 ? -12.915 -0.549 -9.696 1.00 0.00 46 LEU A N 9
ATOM 15622 C CA . LEU A 1 46 ? -13.400 -1.722 -10.433 1.00 0.00 46 LEU A CA 9
ATOM 15623 C C . LEU A 1 46 ? -13.315 -1.461 -11.934 1.00 0.00 46 LEU A C 9
ATOM 15624 O O . LEU A 1 46 ? -12.907 -2.327 -12.712 1.00 0.00 46 LEU A O 9
ATOM 15640 N N . ASP A 1 47 ? -13.674 -0.241 -12.301 1.00 0.00 47 ASP A N 9
ATOM 15641 C CA . ASP A 1 47 ? -13.591 0.276 -13.677 1.00 0.00 47 ASP A CA 9
ATOM 15642 C C . ASP A 1 47 ? -12.190 0.084 -14.246 1.00 0.00 47 ASP A C 9
ATOM 15643 O O . ASP A 1 47 ? -12.012 -0.488 -15.327 1.00 0.00 47 ASP A O 9
ATOM 15652 N N . ARG A 1 48 ? -11.204 0.501 -13.471 1.00 0.00 48 ARG A N 9
ATOM 15653 C CA . ARG A 1 48 ? -9.813 0.517 -13.903 1.00 0.00 48 ARG A CA 9
ATOM 15654 C C . ARG A 1 48 ? -9.111 -0.819 -13.778 1.00 0.00 48 ARG A C 9
ATOM 15655 O O . ARG A 1 48 ? -7.924 -0.925 -14.098 1.00 0.00 48 ARG A O 9
ATOM 15676 N N . GLY A 1 49 ? -9.800 -1.820 -13.297 1.00 0.00 49 GLY A N 9
ATOM 15677 C CA . GLY A 1 49 ? -9.207 -3.129 -13.302 1.00 0.00 49 GLY A CA 9
ATOM 15678 C C . GLY A 1 49 ? -9.161 -3.810 -11.966 1.00 0.00 49 GLY A C 9
ATOM 15679 O O . GLY A 1 49 ? -8.638 -4.918 -11.863 1.00 0.00 49 GLY A O 9
ATOM 15683 N N . VAL A 1 50 ? -9.665 -3.178 -10.932 1.00 0.00 50 VAL A N 9
ATOM 15684 C CA . VAL A 1 50 ? -9.728 -3.852 -9.647 1.00 0.00 50 VAL A CA 9
ATOM 15685 C C . VAL A 1 50 ? -10.823 -4.915 -9.715 1.00 0.00 50 VAL A C 9
ATOM 15686 O O . VAL A 1 50 ? -11.955 -4.631 -10.142 1.00 0.00 50 VAL A O 9
ATOM 15699 N N . ILE A 1 51 ? -10.478 -6.124 -9.375 1.00 0.00 51 ILE A N 9
ATOM 15700 C CA . ILE A 1 51 ? -11.406 -7.224 -9.443 1.00 0.00 51 ILE A CA 9
ATOM 15701 C C . ILE A 1 51 ? -11.889 -7.600 -8.059 1.00 0.00 51 ILE A C 9
ATOM 15702 O O . ILE A 1 51 ? -11.167 -7.443 -7.077 1.00 0.00 51 ILE A O 9
ATOM 15718 N N . VAL A 1 52 ? -13.099 -8.075 -7.977 1.00 0.00 52 VAL A N 9
ATOM 15719 C CA . VAL A 1 52 ? -13.667 -8.463 -6.705 1.00 0.00 52 VAL A CA 9
ATOM 15720 C C . VAL A 1 52 ? -13.474 -9.953 -6.534 1.00 0.00 52 VAL A C 9
ATOM 15721 O O . VAL A 1 52 ? -13.615 -10.725 -7.509 1.00 0.00 52 VAL A O 9
ATOM 15734 N N . ARG A 1 53 ? -13.106 -10.372 -5.352 1.00 0.00 53 ARG A N 9
ATOM 15735 C CA . ARG A 1 53 ? -12.949 -11.769 -5.084 1.00 0.00 53 ARG A CA 9
ATOM 15736 C C . ARG A 1 53 ? -13.291 -12.099 -3.653 1.00 0.00 53 ARG A C 9
ATOM 15737 O O . ARG A 1 53 ? -12.932 -11.373 -2.727 1.00 0.00 53 ARG A O 9
ATOM 15758 N N . ALA A 1 54 ? -14.017 -13.166 -3.497 1.00 0.00 54 ALA A N 9
ATOM 15759 C CA . ALA A 1 54 ? -14.362 -13.688 -2.223 1.00 0.00 54 ALA A CA 9
ATOM 15760 C C . ALA A 1 54 ? -13.791 -15.081 -2.139 1.00 0.00 54 ALA A C 9
ATOM 15761 O O . ALA A 1 54 ? -13.556 -15.724 -3.180 1.00 0.00 54 ALA A O 9
ATOM 15768 N N . PHE A 1 55 ? -13.520 -15.541 -0.959 1.00 0.00 55 PHE A N 9
ATOM 15769 C CA . PHE A 1 55 ? -13.033 -16.886 -0.795 1.00 0.00 55 PHE A CA 9
ATOM 15770 C C . PHE A 1 55 ? -14.209 -17.851 -0.764 1.00 0.00 55 PHE A C 9
ATOM 15771 O O . PHE A 1 55 ? -15.345 -17.424 -0.527 1.00 0.00 55 PHE A O 9
ATOM 15788 N N . SER A 1 56 ? -13.957 -19.123 -1.049 1.00 0.00 56 SER A N 9
ATOM 15789 C CA . SER A 1 56 ? -15.012 -20.127 -1.057 1.00 0.00 56 SER A CA 9
ATOM 15790 C C . SER A 1 56 ? -15.690 -20.199 0.313 1.00 0.00 56 SER A C 9
ATOM 15791 O O . SER A 1 56 ? -16.887 -19.956 0.415 1.00 0.00 56 SER A O 9
ATOM 15799 N N . HIS A 1 57 ? -14.895 -20.457 1.369 1.00 0.00 57 HIS A N 9
ATOM 15800 C CA . HIS A 1 57 ? -15.394 -20.469 2.751 1.00 0.00 57 HIS A CA 9
ATOM 15801 C C . HIS A 1 57 ? -14.313 -20.963 3.694 1.00 0.00 57 HIS A C 9
ATOM 15802 O O . HIS A 1 57 ? -13.977 -22.151 3.706 1.00 0.00 57 HIS A O 9
ATOM 15817 N N . LYS A 1 58 ? -13.732 -20.056 4.412 1.00 0.00 58 LYS A N 9
ATOM 15818 C CA . LYS A 1 58 ? -12.797 -20.366 5.468 1.00 0.00 58 LYS A CA 9
ATOM 15819 C C . LYS A 1 58 ? -13.166 -19.512 6.645 1.00 0.00 58 LYS A C 9
ATOM 15820 O O . LYS A 1 58 ? -13.795 -18.479 6.454 1.00 0.00 58 LYS A O 9
ATOM 15839 N N . PRO A 1 59 ? -12.866 -19.928 7.875 1.00 0.00 59 PRO A N 9
ATOM 15840 C CA . PRO A 1 59 ? -13.076 -19.071 9.029 1.00 0.00 59 PRO A CA 9
ATOM 15841 C C . PRO A 1 59 ? -12.004 -17.989 9.053 1.00 0.00 59 PRO A C 9
ATOM 15842 O O . PRO A 1 59 ? -10.805 -18.308 9.013 1.00 0.00 59 PRO A O 9
ATOM 15853 N N . PRO A 1 60 ? -12.391 -16.704 9.075 1.00 0.00 60 PRO A N 9
ATOM 15854 C CA . PRO A 1 60 ? -11.419 -15.629 9.155 1.00 0.00 60 PRO A CA 9
ATOM 15855 C C . PRO A 1 60 ? -10.792 -15.621 10.538 1.00 0.00 60 PRO A C 9
ATOM 15856 O O . PRO A 1 60 ? -11.505 -15.647 11.553 1.00 0.00 60 PRO A O 9
ATOM 15867 N N . LYS A 1 61 ? -9.487 -15.608 10.599 1.00 0.00 61 LYS A N 9
ATOM 15868 C CA . LYS A 1 61 ? -8.817 -15.675 11.869 1.00 0.00 61 LYS A CA 9
ATOM 15869 C C . LYS A 1 61 ? -8.002 -14.439 12.194 1.00 0.00 61 LYS A C 9
ATOM 15870 O O . LYS A 1 61 ? -6.958 -14.191 11.594 1.00 0.00 61 LYS A O 9
ATOM 15889 N N . VAL A 1 62 ? -8.490 -13.687 13.155 1.00 0.00 62 VAL A N 9
ATOM 15890 C CA . VAL A 1 62 ? -7.825 -12.516 13.715 1.00 0.00 62 VAL A CA 9
ATOM 15891 C C . VAL A 1 62 ? -8.265 -12.394 15.166 1.00 0.00 62 VAL A C 9
ATOM 15892 O O . VAL A 1 62 ? -9.275 -13.002 15.558 1.00 0.00 62 VAL A O 9
ATOM 15905 N N . GLY A 1 63 ? -7.538 -11.657 15.953 1.00 0.00 63 GLY A N 9
ATOM 15906 C CA . GLY A 1 63 ? -7.909 -11.478 17.332 1.00 0.00 63 GLY A CA 9
ATOM 15907 C C . GLY A 1 63 ? -7.769 -10.042 17.748 1.00 0.00 63 GLY A C 9
ATOM 15908 O O . GLY A 1 63 ? -7.257 -9.752 18.832 1.00 0.00 63 GLY A O 9
ATOM 15912 N N . ASN A 1 64 ? -8.232 -9.143 16.882 1.00 0.00 64 ASN A N 9
ATOM 15913 C CA . ASN A 1 64 ? -8.122 -7.699 17.103 1.00 0.00 64 ASN A CA 9
ATOM 15914 C C . ASN A 1 64 ? -8.770 -6.922 15.969 1.00 0.00 64 ASN A C 9
ATOM 15915 O O . ASN A 1 64 ? -9.499 -5.953 16.196 1.00 0.00 64 ASN A O 9
ATOM 15926 N N . LEU A 1 65 ? -8.516 -7.352 14.760 1.00 0.00 65 LEU A N 9
ATOM 15927 C CA . LEU A 1 65 ? -9.029 -6.688 13.571 1.00 0.00 65 LEU A CA 9
ATOM 15928 C C . LEU A 1 65 ? -10.504 -6.979 13.326 1.00 0.00 65 LEU A C 9
ATOM 15929 O O . LEU A 1 65 ? -10.999 -8.038 13.710 1.00 0.00 65 LEU A O 9
ATOM 15945 N N . PRO A 1 66 ? -11.238 -6.022 12.724 1.00 0.00 66 PRO A N 9
ATOM 15946 C CA . PRO A 1 66 ? -12.628 -6.234 12.330 1.00 0.00 66 PRO A CA 9
ATOM 15947 C C . PRO A 1 66 ? -12.723 -7.205 11.144 1.00 0.00 66 PRO A C 9
ATOM 15948 O O . PRO A 1 66 ? -11.735 -7.395 10.401 1.00 0.00 66 PRO A O 9
ATOM 15959 N N . GLN A 1 67 ? -13.905 -7.768 10.947 1.00 0.00 67 GLN A N 9
ATOM 15960 C CA . GLN A 1 67 ? -14.165 -8.770 9.916 1.00 0.00 67 GLN A CA 9
ATOM 15961 C C . GLN A 1 67 ? -13.803 -8.275 8.505 1.00 0.00 67 GLN A C 9
ATOM 15962 O O . GLN A 1 67 ? -13.234 -9.030 7.716 1.00 0.00 67 GLN A O 9
ATOM 15976 N N . TYR A 1 68 ? -14.100 -7.016 8.195 1.00 0.00 68 TYR A N 9
ATOM 15977 C CA . TYR A 1 68 ? -13.773 -6.478 6.868 1.00 0.00 68 TYR A CA 9
ATOM 15978 C C . TYR A 1 68 ? -12.258 -6.461 6.581 1.00 0.00 68 TYR A C 9
ATOM 15979 O O . TYR A 1 68 ? -11.833 -6.756 5.457 1.00 0.00 68 TYR A O 9
ATOM 15997 N N . GLU A 1 69 ? -11.452 -6.179 7.602 1.00 0.00 69 GLU A N 9
ATOM 15998 C CA . GLU A 1 69 ? -9.998 -6.179 7.438 1.00 0.00 69 GLU A CA 9
ATOM 15999 C C . GLU A 1 69 ? -9.520 -7.621 7.377 1.00 0.00 69 GLU A C 9
ATOM 16000 O O . GLU A 1 69 ? -8.629 -7.971 6.603 1.00 0.00 69 GLU A O 9
ATOM 16012 N N . SER A 1 70 ? -10.161 -8.450 8.183 1.00 0.00 70 SER A N 9
ATOM 16013 C CA . SER A 1 70 ? -9.865 -9.858 8.277 1.00 0.00 70 SER A CA 9
ATOM 16014 C C . SER A 1 70 ? -10.067 -10.537 6.914 1.00 0.00 70 SER A C 9
ATOM 16015 O O . SER A 1 70 ? -9.209 -11.299 6.462 1.00 0.00 70 SER A O 9
ATOM 16023 N N . GLU A 1 71 ? -11.176 -10.216 6.238 1.00 0.00 71 GLU A N 9
ATOM 16024 C CA . GLU A 1 71 ? -11.470 -10.786 4.932 1.00 0.00 71 GLU A CA 9
ATOM 16025 C C . GLU A 1 71 ? -10.395 -10.400 3.914 1.00 0.00 71 GLU A C 9
ATOM 16026 O O . GLU A 1 71 ? -9.987 -11.227 3.093 1.00 0.00 71 GLU A O 9
ATOM 16038 N N . ALA A 1 72 ? -9.904 -9.161 4.011 1.00 0.00 72 ALA A N 9
ATOM 16039 C CA . ALA A 1 72 ? -8.840 -8.684 3.129 1.00 0.00 72 ALA A CA 9
ATOM 16040 C C . ALA A 1 72 ? -7.594 -9.541 3.302 1.00 0.00 72 ALA A C 9
ATOM 16041 O O . ALA A 1 72 ? -6.968 -9.956 2.325 1.00 0.00 72 ALA A O 9
ATOM 16048 N N . ILE A 1 73 ? -7.279 -9.849 4.546 1.00 0.00 73 ILE A N 9
ATOM 16049 C CA . ILE A 1 73 ? -6.145 -10.693 4.853 1.00 0.00 73 ILE A CA 9
ATOM 16050 C C . ILE A 1 73 ? -6.403 -12.124 4.381 1.00 0.00 73 ILE A C 9
ATOM 16051 O O . ILE A 1 73 ? -5.549 -12.728 3.769 1.00 0.00 73 ILE A O 9
ATOM 16067 N N . MET A 1 74 ? -7.605 -12.635 4.638 1.00 0.00 74 MET A N 9
ATOM 16068 C CA . MET A 1 74 ? -7.973 -14.010 4.261 1.00 0.00 74 MET A CA 9
ATOM 16069 C C . MET A 1 74 ? -7.902 -14.243 2.757 1.00 0.00 74 MET A C 9
ATOM 16070 O O . MET A 1 74 ? -7.407 -15.276 2.316 1.00 0.00 74 MET A O 9
ATOM 16084 N N . VAL A 1 75 ? -8.381 -13.293 1.972 1.00 0.00 75 VAL A N 9
ATOM 16085 C CA . VAL A 1 75 ? -8.310 -13.423 0.520 1.00 0.00 75 VAL A CA 9
ATOM 16086 C C . VAL A 1 75 ? -6.851 -13.331 0.052 1.00 0.00 75 VAL A C 9
ATOM 16087 O O . VAL A 1 75 ? -6.404 -14.111 -0.791 1.00 0.00 75 VAL A O 9
ATOM 16100 N N . ALA A 1 76 ? -6.092 -12.426 0.654 1.00 0.00 76 ALA A N 9
ATOM 16101 C CA . ALA A 1 76 ? -4.676 -12.293 0.337 1.00 0.00 76 ALA A CA 9
ATOM 16102 C C . ALA A 1 76 ? -3.927 -13.562 0.735 1.00 0.00 76 ALA A C 9
ATOM 16103 O O . ALA A 1 76 ? -2.976 -13.970 0.082 1.00 0.00 76 ALA A O 9
ATOM 16110 N N . PHE A 1 77 ? -4.396 -14.174 1.790 1.00 0.00 77 PHE A N 9
ATOM 16111 C CA . PHE A 1 77 ? -3.860 -15.400 2.327 1.00 0.00 77 PHE A CA 9
ATOM 16112 C C . PHE A 1 77 ? -4.128 -16.567 1.376 1.00 0.00 77 PHE A C 9
ATOM 16113 O O . PHE A 1 77 ? -3.233 -17.367 1.104 1.00 0.00 77 PHE A O 9
ATOM 16130 N N . GLU A 1 78 ? -5.343 -16.645 0.844 1.00 0.00 78 GLU A N 9
ATOM 16131 C CA . GLU A 1 78 ? -5.701 -17.753 -0.030 1.00 0.00 78 GLU A CA 9
ATOM 16132 C C . GLU A 1 78 ? -5.061 -17.624 -1.413 1.00 0.00 78 GLU A C 9
ATOM 16133 O O . GLU A 1 78 ? -4.790 -18.631 -2.073 1.00 0.00 78 GLU A O 9
ATOM 16145 N N . LEU A 1 79 ? -4.787 -16.394 -1.826 1.00 0.00 79 LEU A N 9
ATOM 16146 C CA . LEU A 1 79 ? -4.138 -16.123 -3.115 1.00 0.00 79 LEU A CA 9
ATOM 16147 C C . LEU A 1 79 ? -2.636 -16.121 -3.001 1.00 0.00 79 LEU A C 9
ATOM 16148 O O . LEU A 1 79 ? -1.936 -16.246 -4.022 1.00 0.00 79 LEU A O 9
ATOM 16164 N N . ASN A 1 80 ? -2.152 -15.960 -1.773 1.00 0.00 80 ASN A N 9
ATOM 16165 C CA . ASN A 1 80 ? -0.723 -15.731 -1.478 1.00 0.00 80 ASN A CA 9
ATOM 16166 C C . ASN A 1 80 ? -0.352 -14.426 -2.183 1.00 0.00 80 ASN A C 9
ATOM 16167 O O . ASN A 1 80 ? 0.624 -14.320 -2.927 1.00 0.00 80 ASN A O 9
ATOM 16178 N N . ALA A 1 81 ? -1.185 -13.450 -1.956 1.00 0.00 81 ALA A N 9
ATOM 16179 C CA . ALA A 1 81 ? -1.123 -12.185 -2.636 1.00 0.00 81 ALA A CA 9
ATOM 16180 C C . ALA A 1 81 ? -0.370 -11.146 -1.842 1.00 0.00 81 ALA A C 9
ATOM 16181 O O . ALA A 1 81 ? 0.068 -11.393 -0.724 1.00 0.00 81 ALA A O 9
ATOM 16188 N N . LEU A 1 82 ? -0.229 -10.000 -2.438 1.00 0.00 82 LEU A N 9
ATOM 16189 C CA . LEU A 1 82 ? 0.412 -8.867 -1.839 1.00 0.00 82 LEU A CA 9
ATOM 16190 C C . LEU A 1 82 ? -0.702 -8.117 -1.130 1.00 0.00 82 LEU A C 9
ATOM 16191 O O . LEU A 1 82 ? -1.739 -7.860 -1.733 1.00 0.00 82 LEU A O 9
ATOM 16207 N N . LEU A 1 83 ? -0.541 -7.808 0.122 1.00 0.00 83 LEU A N 9
ATOM 16208 C CA . LEU A 1 83 ? -1.598 -7.102 0.805 1.00 0.00 83 LEU A CA 9
ATOM 16209 C C . LEU A 1 83 ? -1.242 -5.645 0.965 1.00 0.00 83 LEU A C 9
ATOM 16210 O O . LEU A 1 83 ? -0.227 -5.299 1.589 1.00 0.00 83 LEU A O 9
ATOM 16226 N N . ILE A 1 84 ? -2.046 -4.804 0.391 1.00 0.00 84 ILE A N 9
ATOM 16227 C CA . ILE A 1 84 ? -1.855 -3.395 0.513 1.00 0.00 84 ILE A CA 9
ATOM 16228 C C . ILE A 1 84 ? -2.718 -2.937 1.660 1.00 0.00 84 ILE A C 9
ATOM 16229 O O . ILE A 1 84 ? -3.963 -2.967 1.577 1.00 0.00 84 ILE A O 9
ATOM 16245 N N . ALA A 1 85 ? -2.091 -2.562 2.729 1.00 0.00 85 ALA A N 9
ATOM 16246 C CA . ALA A 1 85 ? -2.801 -2.200 3.908 1.00 0.00 85 ALA A CA 9
ATOM 16247 C C . ALA A 1 85 ? -2.390 -0.838 4.377 1.00 0.00 85 ALA A C 9
ATOM 16248 O O . ALA A 1 85 ? -1.474 -0.232 3.831 1.00 0.00 85 ALA A O 9
ATOM 16255 N N . GLU A 1 86 ? -3.073 -0.354 5.372 1.00 0.00 86 GLU A N 9
ATOM 16256 C CA . GLU A 1 86 ? -2.783 0.941 5.906 1.00 0.00 86 GLU A CA 9
ATOM 16257 C C . GLU A 1 86 ? -2.506 0.784 7.401 1.00 0.00 86 GLU A C 9
ATOM 16258 O O . GLU A 1 86 ? -1.409 1.087 7.875 1.00 0.00 86 GLU A O 9
ATOM 16270 N N . ASP A 1 87 ? -3.504 0.282 8.132 1.00 0.00 87 ASP A N 9
ATOM 16271 C CA . ASP A 1 87 ? -3.363 0.056 9.564 1.00 0.00 87 ASP A CA 9
ATOM 16272 C C . ASP A 1 87 ? -2.294 -0.981 9.854 1.00 0.00 87 ASP A C 9
ATOM 16273 O O . ASP A 1 87 ? -2.228 -2.039 9.207 1.00 0.00 87 ASP A O 9
ATOM 16282 N N . LYS A 1 88 ? -1.492 -0.668 10.838 1.00 0.00 88 LYS A N 9
ATOM 16283 C CA . LYS A 1 88 ? -0.330 -1.445 11.238 1.00 0.00 88 LYS A CA 9
ATOM 16284 C C . LYS A 1 88 ? -0.673 -2.884 11.624 1.00 0.00 88 LYS A C 9
ATOM 16285 O O . LYS A 1 88 ? 0.083 -3.797 11.325 1.00 0.00 88 LYS A O 9
ATOM 16304 N N . ASP A 1 89 ? -1.826 -3.093 12.240 1.00 0.00 89 ASP A N 9
ATOM 16305 C CA . ASP A 1 89 ? -2.169 -4.421 12.743 1.00 0.00 89 ASP A CA 9
ATOM 16306 C C . ASP A 1 89 ? -2.608 -5.306 11.609 1.00 0.00 89 ASP A C 9
ATOM 16307 O O . ASP A 1 89 ? -2.367 -6.514 11.619 1.00 0.00 89 ASP A O 9
ATOM 16316 N N . VAL A 1 90 ? -3.214 -4.686 10.600 1.00 0.00 90 VAL A N 9
ATOM 16317 C CA . VAL A 1 90 ? -3.608 -5.388 9.382 1.00 0.00 90 VAL A CA 9
ATOM 16318 C C . VAL A 1 90 ? -2.343 -5.903 8.697 1.00 0.00 90 VAL A C 9
ATOM 16319 O O . VAL A 1 90 ? -2.269 -7.056 8.266 1.00 0.00 90 VAL A O 9
ATOM 16332 N N . ILE A 1 91 ? -1.338 -5.042 8.658 1.00 0.00 91 ILE A N 9
ATOM 16333 C CA . ILE A 1 91 ? -0.040 -5.369 8.098 1.00 0.00 91 ILE A CA 9
ATOM 16334 C C . ILE A 1 91 ? 0.612 -6.494 8.920 1.00 0.00 91 ILE A C 9
ATOM 16335 O O . ILE A 1 91 ? 1.061 -7.514 8.369 1.00 0.00 91 ILE A O 9
ATOM 16351 N N . ASN A 1 92 ? 0.623 -6.309 10.230 1.00 0.00 92 ASN A N 9
ATOM 16352 C CA . ASN A 1 92 ? 1.201 -7.265 11.174 1.00 0.00 92 ASN A CA 9
ATOM 16353 C C . ASN A 1 92 ? 0.570 -8.653 11.085 1.00 0.00 92 ASN A C 9
ATOM 16354 O O . ASN A 1 92 ? 1.279 -9.647 10.908 1.00 0.00 92 ASN A O 9
ATOM 16365 N N . LYS A 1 93 ? -0.749 -8.729 11.172 1.00 0.00 93 LYS A N 9
ATOM 16366 C CA . LYS A 1 93 ? -1.430 -10.022 11.154 1.00 0.00 93 LYS A CA 9
ATOM 16367 C C . LYS A 1 93 ? -1.251 -10.736 9.838 1.00 0.00 93 LYS A C 9
ATOM 16368 O O . LYS A 1 93 ? -1.146 -11.963 9.800 1.00 0.00 93 LYS A O 9
ATOM 16387 N N . ALA A 1 94 ? -1.173 -9.978 8.770 1.00 0.00 94 ALA A N 9
ATOM 16388 C CA . ALA A 1 94 ? -0.963 -10.547 7.468 1.00 0.00 94 ALA A CA 9
ATOM 16389 C C . ALA A 1 94 ? 0.408 -11.190 7.386 1.00 0.00 94 ALA A C 9
ATOM 16390 O O . ALA A 1 94 ? 0.533 -12.341 6.960 1.00 0.00 94 ALA A O 9
ATOM 16397 N N . LYS A 1 95 ? 1.435 -10.481 7.850 1.00 0.00 95 LYS A N 9
ATOM 16398 C CA . LYS A 1 95 ? 2.783 -11.018 7.792 1.00 0.00 95 LYS A CA 9
ATOM 16399 C C . LYS A 1 95 ? 3.007 -12.138 8.799 1.00 0.00 95 LYS A C 9
ATOM 16400 O O . LYS A 1 95 ? 3.924 -12.948 8.634 1.00 0.00 95 LYS A O 9
ATOM 16419 N N . GLU A 1 96 ? 2.177 -12.193 9.838 1.00 0.00 96 GLU A N 9
ATOM 16420 C CA . GLU A 1 96 ? 2.179 -13.337 10.748 1.00 0.00 96 GLU A CA 9
ATOM 16421 C C . GLU A 1 96 ? 1.762 -14.579 9.987 1.00 0.00 96 GLU A C 9
ATOM 16422 O O . GLU A 1 96 ? 2.325 -15.659 10.155 1.00 0.00 96 GLU A O 9
ATOM 16434 N N . LEU A 1 97 ? 0.800 -14.395 9.109 1.00 0.00 97 LEU A N 9
ATOM 16435 C CA . LEU A 1 97 ? 0.265 -15.470 8.312 1.00 0.00 97 LEU A CA 9
ATOM 16436 C C . LEU A 1 97 ? 1.125 -15.723 7.073 1.00 0.00 97 LEU A C 9
ATOM 16437 O O . LEU A 1 97 ? 0.868 -16.651 6.302 1.00 0.00 97 LEU A O 9
ATOM 16453 N N . GLY A 1 98 ? 2.143 -14.902 6.889 1.00 0.00 98 GLY A N 9
ATOM 16454 C CA . GLY A 1 98 ? 3.078 -15.091 5.796 1.00 0.00 98 GLY A CA 9
ATOM 16455 C C . GLY A 1 98 ? 2.706 -14.311 4.566 1.00 0.00 98 GLY A C 9
ATOM 16456 O O . GLY A 1 98 ? 3.263 -14.527 3.487 1.00 0.00 98 GLY A O 9
ATOM 16460 N N . VAL A 1 99 ? 1.763 -13.433 4.710 1.00 0.00 99 VAL A N 9
ATOM 16461 C CA . VAL A 1 99 ? 1.323 -12.607 3.624 1.00 0.00 99 VAL A CA 9
ATOM 16462 C C . VAL A 1 99 ? 2.119 -11.317 3.657 1.00 0.00 99 VAL A C 9
ATOM 16463 O O . VAL A 1 99 ? 2.192 -10.652 4.698 1.00 0.00 99 VAL A O 9
ATOM 16476 N N . ASN A 1 100 ? 2.740 -10.978 2.558 1.00 0.00 100 ASN A N 9
ATOM 16477 C CA . ASN A 1 100 ? 3.534 -9.772 2.504 1.00 0.00 100 ASN A CA 9
ATOM 16478 C C . ASN A 1 100 ? 2.635 -8.559 2.421 1.00 0.00 100 ASN A C 9
ATOM 16479 O O . ASN A 1 100 ? 2.132 -8.196 1.344 1.00 0.00 100 ASN A O 9
ATOM 16490 N N . ALA A 1 101 ? 2.375 -7.988 3.552 1.00 0.00 101 ALA A N 9
ATOM 16491 C CA . ALA A 1 101 ? 1.597 -6.797 3.637 1.00 0.00 101 ALA A CA 9
ATOM 16492 C C . ALA A 1 101 ? 2.517 -5.621 3.777 1.00 0.00 101 ALA A C 9
ATOM 16493 O O . ALA A 1 101 ? 3.585 -5.728 4.404 1.00 0.00 101 ALA A O 9
ATOM 16500 N N . ILE A 1 102 ? 2.142 -4.538 3.176 1.00 0.00 102 ILE A N 9
ATOM 16501 C CA . ILE A 1 102 ? 2.890 -3.312 3.238 1.00 0.00 102 ILE A CA 9
ATOM 16502 C C . ILE A 1 102 ? 1.954 -2.126 3.346 1.00 0.00 102 ILE A C 9
ATOM 16503 O O . ILE A 1 102 ? 0.787 -2.224 2.928 1.00 0.00 102 ILE A O 9
ATOM 16519 N N . PRO A 1 103 ? 2.407 -1.027 3.960 1.00 0.00 103 PRO A N 9
ATOM 16520 C CA . PRO A 1 103 ? 1.646 0.200 3.971 1.00 0.00 103 PRO A CA 9
ATOM 16521 C C . PRO A 1 103 ? 1.625 0.811 2.568 1.00 0.00 103 PRO A C 9
ATOM 16522 O O . PRO A 1 103 ? 2.508 0.522 1.732 1.00 0.00 103 PRO A O 9
ATOM 16533 N N . ILE A 1 104 ? 0.665 1.660 2.333 1.00 0.00 104 ILE A N 9
ATOM 16534 C CA . ILE A 1 104 ? 0.408 2.251 1.024 1.00 0.00 104 ILE A CA 9
ATOM 16535 C C . ILE A 1 104 ? 1.625 2.950 0.426 1.00 0.00 104 ILE A C 9
ATOM 16536 O O . ILE A 1 104 ? 1.942 2.759 -0.755 1.00 0.00 104 ILE A O 9
ATOM 16552 N N . GLU A 1 105 ? 2.324 3.703 1.238 1.00 0.00 105 GLU A N 9
ATOM 16553 C CA . GLU A 1 105 ? 3.499 4.436 0.793 1.00 0.00 105 GLU A CA 9
ATOM 16554 C C . GLU A 1 105 ? 4.617 3.508 0.309 1.00 0.00 105 GLU A C 9
ATOM 16555 O O . GLU A 1 105 ? 5.441 3.908 -0.504 1.00 0.00 105 GLU A O 9
ATOM 16567 N N . GLU A 1 106 ? 4.617 2.262 0.772 1.00 0.00 106 GLU A N 9
ATOM 16568 C CA . GLU A 1 106 ? 5.600 1.286 0.321 1.00 0.00 106 GLU A CA 9
ATOM 16569 C C . GLU A 1 106 ? 5.229 0.767 -1.049 1.00 0.00 106 GLU A C 9
ATOM 16570 O O . GLU A 1 106 ? 6.093 0.468 -1.865 1.00 0.00 106 GLU A O 9
ATOM 16582 N N . LEU A 1 107 ? 3.937 0.689 -1.315 1.00 0.00 107 LEU A N 9
ATOM 16583 C CA . LEU A 1 107 ? 3.461 0.267 -2.621 1.00 0.00 107 LEU A CA 9
ATOM 16584 C C . LEU A 1 107 ? 3.758 1.400 -3.598 1.00 0.00 107 LEU A C 9
ATOM 16585 O O . LEU A 1 107 ? 4.172 1.171 -4.726 1.00 0.00 107 LEU A O 9
ATOM 16601 N N . LEU A 1 108 ? 3.594 2.626 -3.122 1.00 0.00 108 LEU A N 9
ATOM 16602 C CA . LEU A 1 108 ? 3.929 3.814 -3.901 1.00 0.00 108 LEU A CA 9
ATOM 16603 C C . LEU A 1 108 ? 5.439 3.857 -4.152 1.00 0.00 108 LEU A C 9
ATOM 16604 O O . LEU A 1 108 ? 5.894 4.245 -5.222 1.00 0.00 108 LEU A O 9
ATOM 16620 N N . ALA A 1 109 ? 6.206 3.407 -3.170 1.00 0.00 109 ALA A N 9
ATOM 16621 C CA . ALA A 1 109 ? 7.662 3.325 -3.280 1.00 0.00 109 ALA A CA 9
ATOM 16622 C C . ALA A 1 109 ? 8.083 2.150 -4.172 1.00 0.00 109 ALA A C 9
ATOM 16623 O O . ALA A 1 109 ? 9.252 2.002 -4.522 1.00 0.00 109 ALA A O 9
ATOM 16630 N N . SER A 1 110 ? 7.121 1.318 -4.524 1.00 0.00 110 SER A N 9
ATOM 16631 C CA . SER A 1 110 ? 7.348 0.208 -5.417 1.00 0.00 110 SER A CA 9
ATOM 16632 C C . SER A 1 110 ? 6.994 0.616 -6.849 1.00 0.00 110 SER A C 9
ATOM 16633 O O . SER A 1 110 ? 7.024 -0.201 -7.780 1.00 0.00 110 SER A O 9
ATOM 16641 N N . SER A 1 111 ? 6.649 1.880 -7.005 1.00 0.00 111 SER A N 9
ATOM 16642 C CA . SER A 1 111 ? 6.453 2.462 -8.291 1.00 0.00 111 SER A CA 9
ATOM 16643 C C . SER A 1 111 ? 7.823 2.946 -8.737 1.00 0.00 111 SER A C 9
ATOM 16644 O O . SER A 1 111 ? 8.754 3.009 -7.906 1.00 0.00 111 SER A O 9
ATOM 16652 N N . LEU A 1 112 ? 7.969 3.256 -10.023 1.00 0.00 112 LEU A N 9
ATOM 16653 C CA . LEU A 1 112 ? 9.253 3.672 -10.603 1.00 0.00 112 LEU A CA 9
ATOM 16654 C C . LEU A 1 112 ? 10.255 2.523 -10.487 1.00 0.00 112 LEU A C 9
ATOM 16655 O O . LEU A 1 112 ? 11.443 2.734 -10.469 1.00 0.00 112 LEU A O 9
ATOM 16671 N N . GLU A 1 113 ? 9.737 1.299 -10.484 1.00 0.00 113 GLU A N 9
ATOM 16672 C CA . GLU A 1 113 ? 10.529 0.076 -10.309 1.00 0.00 113 GLU A CA 9
ATOM 16673 C C . GLU A 1 113 ? 11.644 -0.117 -11.352 1.00 0.00 113 GLU A C 9
ATOM 16674 O O . GLU A 1 113 ? 12.757 -0.533 -11.013 1.00 0.00 113 GLU A O 9
ATOM 16686 N N . HIS A 1 114 ? 11.369 0.217 -12.603 1.00 0.00 114 HIS A N 9
ATOM 16687 C CA . HIS A 1 114 ? 12.397 0.124 -13.656 1.00 0.00 114 HIS A CA 9
ATOM 16688 C C . HIS A 1 114 ? 13.324 1.354 -13.608 1.00 0.00 114 HIS A C 9
ATOM 16689 O O . HIS A 1 114 ? 14.284 1.463 -14.358 1.00 0.00 114 HIS A O 9
ATOM 16704 N N . HIS A 1 115 ? 12.977 2.264 -12.716 1.00 0.00 115 HIS A N 9
ATOM 16705 C CA . HIS A 1 115 ? 13.707 3.488 -12.401 1.00 0.00 115 HIS A CA 9
ATOM 16706 C C . HIS A 1 115 ? 14.057 4.376 -13.585 1.00 0.00 115 HIS A C 9
ATOM 16707 O O . HIS A 1 115 ? 13.209 5.143 -14.052 1.00 0.00 115 HIS A O 9
ATOM 16722 N N . HIS A 1 116 ? 15.253 4.250 -14.103 1.00 0.00 116 HIS A N 9
ATOM 16723 C CA . HIS A 1 116 ? 15.712 5.146 -15.140 1.00 0.00 116 HIS A CA 9
ATOM 16724 C C . HIS A 1 116 ? 16.062 4.367 -16.392 1.00 0.00 116 HIS A C 9
ATOM 16725 O O . HIS A 1 116 ? 16.801 3.381 -16.335 1.00 0.00 116 HIS A O 9
ATOM 16740 N N . HIS A 1 117 ? 15.518 4.795 -17.495 1.00 0.00 117 HIS A N 9
ATOM 16741 C CA . HIS A 1 117 ? 15.762 4.191 -18.780 1.00 0.00 117 HIS A CA 9
ATOM 16742 C C . HIS A 1 117 ? 15.721 5.278 -19.838 1.00 0.00 117 HIS A C 9
ATOM 16743 O O . HIS A 1 117 ? 14.665 5.850 -20.099 1.00 0.00 117 HIS A O 9
ATOM 16758 N N . HIS A 1 118 ? 16.861 5.576 -20.415 1.00 0.00 118 HIS A N 9
ATOM 16759 C CA . HIS A 1 118 ? 16.954 6.618 -21.430 1.00 0.00 118 HIS A CA 9
ATOM 16760 C C . HIS A 1 118 ? 16.274 6.186 -22.729 1.00 0.00 118 HIS A C 9
ATOM 16761 O O . HIS A 1 118 ? 16.729 5.253 -23.401 1.00 0.00 118 HIS A O 9
ATOM 16776 N N . HIS A 1 119 ? 15.194 6.846 -23.048 1.00 0.00 119 HIS A N 9
ATOM 16777 C CA . HIS A 1 119 ? 14.460 6.615 -24.266 1.00 0.00 119 HIS A CA 9
ATOM 16778 C C . HIS A 1 119 ? 13.756 7.905 -24.636 1.00 0.00 119 HIS A C 9
ATOM 16779 O O . HIS A 1 119 ? 14.263 8.644 -25.496 1.00 0.00 119 HIS A O 9
ATOM 16795 N N . MET A 1 1 ? 0.848 -11.083 -10.277 1.00 0.00 1 MET A N 10
ATOM 16796 C CA . MET A 1 1 ? 0.602 -11.246 -8.859 1.00 0.00 1 MET A CA 10
ATOM 16797 C C . MET A 1 1 ? -0.587 -10.387 -8.482 1.00 0.00 1 MET A C 10
ATOM 16798 O O . MET A 1 1 ? -0.740 -9.265 -8.996 1.00 0.00 1 MET A O 10
ATOM 16814 N N . PHE A 1 2 ? -1.430 -10.888 -7.610 1.00 0.00 2 PHE A N 10
ATOM 16815 C CA . PHE A 1 2 ? -2.591 -10.149 -7.194 1.00 0.00 2 PHE A CA 10
ATOM 16816 C C . PHE A 1 2 ? -2.226 -9.255 -6.020 1.00 0.00 2 PHE A C 10
ATOM 16817 O O . PHE A 1 2 ? -1.246 -9.516 -5.310 1.00 0.00 2 PHE A O 10
ATOM 16834 N N . ALA A 1 3 ? -2.972 -8.204 -5.843 1.00 0.00 3 ALA A N 10
ATOM 16835 C CA . ALA A 1 3 ? -2.791 -7.301 -4.734 1.00 0.00 3 ALA A CA 10
ATOM 16836 C C . ALA A 1 3 ? -4.134 -7.028 -4.112 1.00 0.00 3 ALA A C 10
ATOM 16837 O O . ALA A 1 3 ? -4.971 -6.356 -4.702 1.00 0.00 3 ALA A O 10
ATOM 16844 N N . VAL A 1 4 ? -4.339 -7.551 -2.947 1.00 0.00 4 VAL A N 10
ATOM 16845 C CA . VAL A 1 4 ? -5.592 -7.429 -2.268 1.00 0.00 4 VAL A CA 10
ATOM 16846 C C . VAL A 1 4 ? -5.547 -6.211 -1.367 1.00 0.00 4 VAL A C 10
ATOM 16847 O O . VAL A 1 4 ? -4.590 -6.011 -0.613 1.00 0.00 4 VAL A O 10
ATOM 16860 N N . ILE A 1 5 ? -6.534 -5.391 -1.490 1.00 0.00 5 ILE A N 10
ATOM 16861 C CA . ILE A 1 5 ? -6.617 -4.175 -0.741 1.00 0.00 5 ILE A CA 10
ATOM 16862 C C . ILE A 1 5 ? -7.499 -4.390 0.488 1.00 0.00 5 ILE A C 10
ATOM 16863 O O . ILE A 1 5 ? -8.559 -5.017 0.398 1.00 0.00 5 ILE A O 10
ATOM 16879 N N . SER A 1 6 ? -7.044 -3.928 1.620 1.00 0.00 6 SER A N 10
ATOM 16880 C CA . SER A 1 6 ? -7.821 -3.978 2.825 1.00 0.00 6 SER A CA 10
ATOM 16881 C C . SER A 1 6 ? -8.612 -2.668 2.944 1.00 0.00 6 SER A C 10
ATOM 16882 O O . SER A 1 6 ? -8.131 -1.617 2.493 1.00 0.00 6 SER A O 10
ATOM 16890 N N . PRO A 1 7 ? -9.828 -2.701 3.523 1.00 0.00 7 PRO A N 10
ATOM 16891 C CA . PRO A 1 7 ? -10.690 -1.515 3.657 1.00 0.00 7 PRO A CA 10
ATOM 16892 C C . PRO A 1 7 ? -10.037 -0.328 4.393 1.00 0.00 7 PRO A C 10
ATOM 16893 O O . PRO A 1 7 ? -10.473 0.819 4.237 1.00 0.00 7 PRO A O 10
ATOM 16904 N N . SER A 1 8 ? -9.013 -0.588 5.187 1.00 0.00 8 SER A N 10
ATOM 16905 C CA . SER A 1 8 ? -8.278 0.474 5.844 1.00 0.00 8 SER A CA 10
ATOM 16906 C C . SER A 1 8 ? -7.485 1.336 4.829 1.00 0.00 8 SER A C 10
ATOM 16907 O O . SER A 1 8 ? -7.257 2.534 5.056 1.00 0.00 8 SER A O 10
ATOM 16915 N N . ALA A 1 9 ? -7.142 0.744 3.688 1.00 0.00 9 ALA A N 10
ATOM 16916 C CA . ALA A 1 9 ? -6.312 1.392 2.671 1.00 0.00 9 ALA A CA 10
ATOM 16917 C C . ALA A 1 9 ? -7.159 2.084 1.600 1.00 0.00 9 ALA A C 10
ATOM 16918 O O . ALA A 1 9 ? -6.679 2.393 0.508 1.00 0.00 9 ALA A O 10
ATOM 16925 N N . PHE A 1 10 ? -8.399 2.350 1.924 1.00 0.00 10 PHE A N 10
ATOM 16926 C CA . PHE A 1 10 ? -9.309 2.998 0.998 1.00 0.00 10 PHE A CA 10
ATOM 16927 C C . PHE A 1 10 ? -9.004 4.474 0.784 1.00 0.00 10 PHE A C 10
ATOM 16928 O O . PHE A 1 10 ? -8.176 5.077 1.477 1.00 0.00 10 PHE A O 10
ATOM 16945 N N . GLY A 1 11 ? -9.648 5.021 -0.224 1.00 0.00 11 GLY A N 10
ATOM 16946 C CA . GLY A 1 11 ? -9.527 6.415 -0.579 1.00 0.00 11 GLY A CA 10
ATOM 16947 C C . GLY A 1 11 ? -8.358 6.674 -1.500 1.00 0.00 11 GLY A C 10
ATOM 16948 O O . GLY A 1 11 ? -8.461 7.458 -2.425 1.00 0.00 11 GLY A O 10
ATOM 16952 N N . LYS A 1 12 ? -7.292 5.936 -1.307 1.00 0.00 12 LYS A N 10
ATOM 16953 C CA . LYS A 1 12 ? -6.077 6.096 -2.088 1.00 0.00 12 LYS A CA 10
ATOM 16954 C C . LYS A 1 12 ? -6.010 5.034 -3.173 1.00 0.00 12 LYS A C 10
ATOM 16955 O O . LYS A 1 12 ? -4.947 4.752 -3.732 1.00 0.00 12 LYS A O 10
ATOM 16974 N N . LEU A 1 13 ? -7.168 4.495 -3.494 1.00 0.00 13 LEU A N 10
ATOM 16975 C CA . LEU A 1 13 ? -7.324 3.413 -4.465 1.00 0.00 13 LEU A CA 10
ATOM 16976 C C . LEU A 1 13 ? -6.918 3.852 -5.870 1.00 0.00 13 LEU A C 10
ATOM 16977 O O . LEU A 1 13 ? -6.460 3.046 -6.687 1.00 0.00 13 LEU A O 10
ATOM 16993 N N . LYS A 1 14 ? -7.043 5.132 -6.127 1.00 0.00 14 LYS A N 10
ATOM 16994 C CA . LYS A 1 14 ? -6.755 5.672 -7.431 1.00 0.00 14 LYS A CA 10
ATOM 16995 C C . LYS A 1 14 ? -5.251 5.819 -7.563 1.00 0.00 14 LYS A C 10
ATOM 16996 O O . LYS A 1 14 ? -4.638 5.448 -8.577 1.00 0.00 14 LYS A O 10
ATOM 17015 N N . GLU A 1 15 ? -4.673 6.320 -6.500 1.00 0.00 15 GLU A N 10
ATOM 17016 C CA . GLU A 1 15 ? -3.281 6.627 -6.393 1.00 0.00 15 GLU A CA 10
ATOM 17017 C C . GLU A 1 15 ? -2.439 5.385 -6.446 1.00 0.00 15 GLU A C 10
ATOM 17018 O O . GLU A 1 15 ? -1.444 5.338 -7.174 1.00 0.00 15 GLU A O 10
ATOM 17030 N N . ILE A 1 16 ? -2.829 4.367 -5.695 1.00 0.00 16 ILE A N 10
ATOM 17031 C CA . ILE A 1 16 ? -2.083 3.121 -5.692 1.00 0.00 16 ILE A CA 10
ATOM 17032 C C . ILE A 1 16 ? -2.132 2.443 -7.049 1.00 0.00 16 ILE A C 10
ATOM 17033 O O . ILE A 1 16 ? -1.135 1.848 -7.484 1.00 0.00 16 ILE A O 10
ATOM 17049 N N . LEU A 1 17 ? -3.265 2.577 -7.745 1.00 0.00 17 LEU A N 10
ATOM 17050 C CA . LEU A 1 17 ? -3.389 2.003 -9.068 1.00 0.00 17 LEU A CA 10
ATOM 17051 C C . LEU A 1 17 ? -2.442 2.720 -10.031 1.00 0.00 17 LEU A C 10
ATOM 17052 O O . LEU A 1 17 ? -1.599 2.107 -10.658 1.00 0.00 17 LEU A O 10
ATOM 17068 N N . GLY A 1 18 ? -2.580 4.037 -10.094 1.00 0.00 18 GLY A N 10
ATOM 17069 C CA . GLY A 1 18 ? -1.878 4.821 -11.085 1.00 0.00 18 GLY A CA 10
ATOM 17070 C C . GLY A 1 18 ? -0.392 4.973 -10.858 1.00 0.00 18 GLY A C 10
ATOM 17071 O O . GLY A 1 18 ? 0.370 5.044 -11.825 1.00 0.00 18 GLY A O 10
ATOM 17075 N N . SER A 1 19 ? 0.026 5.022 -9.616 1.00 0.00 19 SER A N 10
ATOM 17076 C CA . SER A 1 19 ? 1.427 5.252 -9.310 1.00 0.00 19 SER A CA 10
ATOM 17077 C C . SER A 1 19 ? 2.226 3.963 -9.391 1.00 0.00 19 SER A C 10
ATOM 17078 O O . SER A 1 19 ? 3.281 3.910 -10.038 1.00 0.00 19 SER A O 10
ATOM 17086 N N . ASN A 1 20 ? 1.719 2.920 -8.767 1.00 0.00 20 ASN A N 10
ATOM 17087 C CA . ASN A 1 20 ? 2.445 1.671 -8.719 1.00 0.00 20 ASN A CA 10
ATOM 17088 C C . ASN A 1 20 ? 2.082 0.800 -9.892 1.00 0.00 20 ASN A C 10
ATOM 17089 O O . ASN A 1 20 ? 2.960 0.429 -10.688 1.00 0.00 20 ASN A O 10
ATOM 17100 N N . LYS A 1 21 ? 0.777 0.476 -9.996 1.00 0.00 21 LYS A N 10
ATOM 17101 C CA . LYS A 1 21 ? 0.241 -0.366 -11.065 1.00 0.00 21 LYS A CA 10
ATOM 17102 C C . LYS A 1 21 ? 0.949 -1.750 -10.991 1.00 0.00 21 LYS A C 10
ATOM 17103 O O . LYS A 1 21 ? 1.461 -2.120 -9.929 1.00 0.00 21 LYS A O 10
ATOM 17122 N N . ASN A 1 22 ? 0.889 -2.535 -12.062 1.00 0.00 22 ASN A N 10
ATOM 17123 C CA . ASN A 1 22 ? 1.690 -3.776 -12.208 1.00 0.00 22 ASN A CA 10
ATOM 17124 C C . ASN A 1 22 ? 1.213 -4.951 -11.357 1.00 0.00 22 ASN A C 10
ATOM 17125 O O . ASN A 1 22 ? 1.806 -6.021 -11.396 1.00 0.00 22 ASN A O 10
ATOM 17136 N N . TYR A 1 23 ? 0.181 -4.755 -10.595 1.00 0.00 23 TYR A N 10
ATOM 17137 C CA . TYR A 1 23 ? -0.431 -5.826 -9.834 1.00 0.00 23 TYR A CA 10
ATOM 17138 C C . TYR A 1 23 ? -1.870 -5.914 -10.216 1.00 0.00 23 TYR A C 10
ATOM 17139 O O . TYR A 1 23 ? -2.459 -4.912 -10.634 1.00 0.00 23 TYR A O 10
ATOM 17157 N N . LYS A 1 24 ? -2.448 -7.072 -10.103 1.00 0.00 24 LYS A N 10
ATOM 17158 C CA . LYS A 1 24 ? -3.856 -7.176 -10.315 1.00 0.00 24 LYS A CA 10
ATOM 17159 C C . LYS A 1 24 ? -4.527 -6.885 -8.988 1.00 0.00 24 LYS A C 10
ATOM 17160 O O . LYS A 1 24 ? -4.491 -7.703 -8.070 1.00 0.00 24 LYS A O 10
ATOM 17179 N N . PHE A 1 25 ? -5.081 -5.708 -8.879 1.00 0.00 25 PHE A N 10
ATOM 17180 C CA . PHE A 1 25 ? -5.682 -5.259 -7.650 1.00 0.00 25 PHE A CA 10
ATOM 17181 C C . PHE A 1 25 ? -7.013 -5.944 -7.424 1.00 0.00 25 PHE A C 10
ATOM 17182 O O . PHE A 1 25 ? -7.852 -6.038 -8.331 1.00 0.00 25 PHE A O 10
ATOM 17199 N N . VAL A 1 26 ? -7.170 -6.450 -6.238 1.00 0.00 26 VAL A N 10
ATOM 17200 C CA . VAL A 1 26 ? -8.316 -7.211 -5.833 1.00 0.00 26 VAL A CA 10
ATOM 17201 C C . VAL A 1 26 ? -8.886 -6.620 -4.546 1.00 0.00 26 VAL A C 10
ATOM 17202 O O . VAL A 1 26 ? -8.137 -6.233 -3.645 1.00 0.00 26 VAL A O 10
ATOM 17215 N N . ILE A 1 27 ? -10.176 -6.537 -4.476 1.00 0.00 27 ILE A N 10
ATOM 17216 C CA . ILE A 1 27 ? -10.849 -6.062 -3.305 1.00 0.00 27 ILE A CA 10
ATOM 17217 C C . ILE A 1 27 ? -11.865 -7.127 -2.871 1.00 0.00 27 ILE A C 10
ATOM 17218 O O . ILE A 1 27 ? -12.349 -7.894 -3.700 1.00 0.00 27 ILE A O 10
ATOM 17234 N N . THR A 1 28 ? -12.146 -7.206 -1.601 1.00 0.00 28 THR A N 10
ATOM 17235 C CA . THR A 1 28 ? -13.056 -8.194 -1.094 1.00 0.00 28 THR A CA 10
ATOM 17236 C C . THR A 1 28 ? -14.508 -7.731 -1.217 1.00 0.00 28 THR A C 10
ATOM 17237 O O . THR A 1 28 ? -14.788 -6.532 -1.409 1.00 0.00 28 THR A O 10
ATOM 17248 N N . THR A 1 29 ? -15.420 -8.673 -1.109 1.00 0.00 29 THR A N 10
ATOM 17249 C CA . THR A 1 29 ? -16.840 -8.411 -1.152 1.00 0.00 29 THR A CA 10
ATOM 17250 C C . THR A 1 29 ? -17.256 -7.505 0.031 1.00 0.00 29 THR A C 10
ATOM 17251 O O . THR A 1 29 ? -18.136 -6.650 -0.093 1.00 0.00 29 THR A O 10
ATOM 17262 N N . LEU A 1 30 ? -16.593 -7.683 1.167 1.00 0.00 30 LEU A N 10
ATOM 17263 C CA . LEU A 1 30 ? -16.855 -6.849 2.323 1.00 0.00 30 LEU A CA 10
ATOM 17264 C C . LEU A 1 30 ? -16.255 -5.470 2.100 1.00 0.00 30 LEU A C 10
ATOM 17265 O O . LEU A 1 30 ? -16.807 -4.464 2.539 1.00 0.00 30 LEU A O 10
ATOM 17281 N N . GLY A 1 31 ? -15.139 -5.439 1.377 1.00 0.00 31 GLY A N 10
ATOM 17282 C CA . GLY A 1 31 ? -14.465 -4.203 1.064 1.00 0.00 31 GLY A CA 10
ATOM 17283 C C . GLY A 1 31 ? -15.320 -3.287 0.226 1.00 0.00 31 GLY A C 10
ATOM 17284 O O . GLY A 1 31 ? -15.499 -2.119 0.571 1.00 0.00 31 GLY A O 10
ATOM 17288 N N . VAL A 1 32 ? -15.882 -3.818 -0.858 1.00 0.00 32 VAL A N 10
ATOM 17289 C CA . VAL A 1 32 ? -16.729 -3.011 -1.728 1.00 0.00 32 VAL A CA 10
ATOM 17290 C C . VAL A 1 32 ? -17.949 -2.482 -0.992 1.00 0.00 32 VAL A C 10
ATOM 17291 O O . VAL A 1 32 ? -18.312 -1.332 -1.156 1.00 0.00 32 VAL A O 10
ATOM 17304 N N . SER A 1 33 ? -18.528 -3.306 -0.138 1.00 0.00 33 SER A N 10
ATOM 17305 C CA . SER A 1 33 ? -19.699 -2.929 0.624 1.00 0.00 33 SER A CA 10
ATOM 17306 C C . SER A 1 33 ? -19.375 -1.792 1.612 1.00 0.00 33 SER A C 10
ATOM 17307 O O . SER A 1 33 ? -20.181 -0.861 1.796 1.00 0.00 33 SER A O 10
ATOM 17315 N N . PHE A 1 34 ? -18.180 -1.846 2.196 1.00 0.00 34 PHE A N 10
ATOM 17316 C CA . PHE A 1 34 ? -17.711 -0.823 3.115 1.00 0.00 34 PHE A CA 10
ATOM 17317 C C . PHE A 1 34 ? -17.522 0.492 2.360 1.00 0.00 34 PHE A C 10
ATOM 17318 O O . PHE A 1 34 ? -17.914 1.571 2.831 1.00 0.00 34 PHE A O 10
ATOM 17335 N N . ALA A 1 35 ? -16.959 0.391 1.174 1.00 0.00 35 ALA A N 10
ATOM 17336 C CA . ALA A 1 35 ? -16.733 1.547 0.337 1.00 0.00 35 ALA A CA 10
ATOM 17337 C C . ALA A 1 35 ? -18.057 2.157 -0.112 1.00 0.00 35 ALA A C 10
ATOM 17338 O O . ALA A 1 35 ? -18.197 3.376 -0.146 1.00 0.00 35 ALA A O 10
ATOM 17345 N N . ILE A 1 36 ? -19.024 1.306 -0.436 1.00 0.00 36 ILE A N 10
ATOM 17346 C CA . ILE A 1 36 ? -20.365 1.749 -0.838 1.00 0.00 36 ILE A CA 10
ATOM 17347 C C . ILE A 1 36 ? -21.046 2.536 0.289 1.00 0.00 36 ILE A C 10
ATOM 17348 O O . ILE A 1 36 ? -21.515 3.659 0.073 1.00 0.00 36 ILE A O 10
ATOM 17364 N N . LYS A 1 37 ? -21.059 1.968 1.496 1.00 0.00 37 LYS A N 10
ATOM 17365 C CA . LYS A 1 37 ? -21.726 2.621 2.618 1.00 0.00 37 LYS A CA 10
ATOM 17366 C C . LYS A 1 37 ? -21.060 3.944 3.001 1.00 0.00 37 LYS A C 10
ATOM 17367 O O . LYS A 1 37 ? -21.745 4.902 3.366 1.00 0.00 37 LYS A O 10
ATOM 17386 N N . SER A 1 38 ? -19.754 4.007 2.896 1.00 0.00 38 SER A N 10
ATOM 17387 C CA . SER A 1 38 ? -19.035 5.216 3.235 1.00 0.00 38 SER A CA 10
ATOM 17388 C C . SER A 1 38 ? -19.097 6.236 2.080 1.00 0.00 38 SER A C 10
ATOM 17389 O O . SER A 1 38 ? -19.069 7.454 2.300 1.00 0.00 38 SER A O 10
ATOM 17397 N N . GLY A 1 39 ? -19.221 5.743 0.864 1.00 0.00 39 GLY A N 10
ATOM 17398 C CA . GLY A 1 39 ? -19.242 6.612 -0.287 1.00 0.00 39 GLY A CA 10
ATOM 17399 C C . GLY A 1 39 ? -17.844 6.887 -0.789 1.00 0.00 39 GLY A C 10
ATOM 17400 O O . GLY A 1 39 ? -17.502 8.013 -1.149 1.00 0.00 39 GLY A O 10
ATOM 17404 N N . ILE A 1 40 ? -17.042 5.865 -0.791 1.00 0.00 40 ILE A N 10
ATOM 17405 C CA . ILE A 1 40 ? -15.668 5.945 -1.240 1.00 0.00 40 ILE A CA 10
ATOM 17406 C C . ILE A 1 40 ? -15.624 5.505 -2.691 1.00 0.00 40 ILE A C 10
ATOM 17407 O O . ILE A 1 40 ? -16.468 4.706 -3.107 1.00 0.00 40 ILE A O 10
ATOM 17423 N N . ASP A 1 41 ? -14.695 6.057 -3.469 1.00 0.00 41 ASP A N 10
ATOM 17424 C CA . ASP A 1 41 ? -14.561 5.688 -4.874 1.00 0.00 41 ASP A CA 10
ATOM 17425 C C . ASP A 1 41 ? -14.096 4.261 -5.035 1.00 0.00 41 ASP A C 10
ATOM 17426 O O . ASP A 1 41 ? -12.904 3.958 -4.977 1.00 0.00 41 ASP A O 10
ATOM 17435 N N . ILE A 1 42 ? -15.045 3.390 -5.139 1.00 0.00 42 ILE A N 10
ATOM 17436 C CA . ILE A 1 42 ? -14.785 2.007 -5.387 1.00 0.00 42 ILE A CA 10
ATOM 17437 C C . ILE A 1 42 ? -15.238 1.685 -6.805 1.00 0.00 42 ILE A C 10
ATOM 17438 O O . ILE A 1 42 ? -14.667 0.836 -7.473 1.00 0.00 42 ILE A O 10
ATOM 17454 N N . ASP A 1 43 ? -16.216 2.442 -7.274 1.00 0.00 43 ASP A N 10
ATOM 17455 C CA . ASP A 1 43 ? -16.821 2.224 -8.582 1.00 0.00 43 ASP A CA 10
ATOM 17456 C C . ASP A 1 43 ? -15.821 2.438 -9.692 1.00 0.00 43 ASP A C 10
ATOM 17457 O O . ASP A 1 43 ? -15.666 1.587 -10.574 1.00 0.00 43 ASP A O 10
ATOM 17466 N N . SER A 1 44 ? -15.101 3.543 -9.630 1.00 0.00 44 SER A N 10
ATOM 17467 C CA . SER A 1 44 ? -14.130 3.831 -10.645 1.00 0.00 44 SER A CA 10
ATOM 17468 C C . SER A 1 44 ? -12.935 2.908 -10.475 1.00 0.00 44 SER A C 10
ATOM 17469 O O . SER A 1 44 ? -12.288 2.565 -11.431 1.00 0.00 44 SER A O 10
ATOM 17477 N N . ALA A 1 45 ? -12.682 2.462 -9.240 1.00 0.00 45 ALA A N 10
ATOM 17478 C CA . ALA A 1 45 ? -11.597 1.528 -8.979 1.00 0.00 45 ALA A CA 10
ATOM 17479 C C . ALA A 1 45 ? -11.882 0.210 -9.688 1.00 0.00 45 ALA A C 10
ATOM 17480 O O . ALA A 1 45 ? -11.005 -0.350 -10.366 1.00 0.00 45 ALA A O 10
ATOM 17487 N N . LEU A 1 46 ? -13.121 -0.251 -9.572 1.00 0.00 46 LEU A N 10
ATOM 17488 C CA . LEU A 1 46 ? -13.569 -1.456 -10.255 1.00 0.00 46 LEU A CA 10
ATOM 17489 C C . LEU A 1 46 ? -13.422 -1.276 -11.760 1.00 0.00 46 LEU A C 10
ATOM 17490 O O . LEU A 1 46 ? -12.918 -2.161 -12.460 1.00 0.00 46 LEU A O 10
ATOM 17506 N N . ASP A 1 47 ? -13.829 -0.108 -12.243 1.00 0.00 47 ASP A N 10
ATOM 17507 C CA . ASP A 1 47 ? -13.697 0.258 -13.664 1.00 0.00 47 ASP A CA 10
ATOM 17508 C C . ASP A 1 47 ? -12.232 0.272 -14.113 1.00 0.00 47 ASP A C 10
ATOM 17509 O O . ASP A 1 47 ? -11.906 -0.163 -15.221 1.00 0.00 47 ASP A O 10
ATOM 17518 N N . ARG A 1 48 ? -11.351 0.736 -13.237 1.00 0.00 48 ARG A N 10
ATOM 17519 C CA . ARG A 1 48 ? -9.931 0.798 -13.517 1.00 0.00 48 ARG A CA 10
ATOM 17520 C C . ARG A 1 48 ? -9.298 -0.588 -13.639 1.00 0.00 48 ARG A C 10
ATOM 17521 O O . ARG A 1 48 ? -8.232 -0.735 -14.239 1.00 0.00 48 ARG A O 10
ATOM 17542 N N . GLY A 1 49 ? -9.961 -1.596 -13.099 1.00 0.00 49 GLY A N 10
ATOM 17543 C CA . GLY A 1 49 ? -9.455 -2.945 -13.207 1.00 0.00 49 GLY A CA 10
ATOM 17544 C C . GLY A 1 49 ? -9.305 -3.651 -11.876 1.00 0.00 49 GLY A C 10
ATOM 17545 O O . GLY A 1 49 ? -8.803 -4.778 -11.829 1.00 0.00 49 GLY A O 10
ATOM 17549 N N . VAL A 1 50 ? -9.724 -3.002 -10.797 1.00 0.00 50 VAL A N 10
ATOM 17550 C CA . VAL A 1 50 ? -9.711 -3.636 -9.485 1.00 0.00 50 VAL A CA 10
ATOM 17551 C C . VAL A 1 50 ? -10.884 -4.612 -9.430 1.00 0.00 50 VAL A C 10
ATOM 17552 O O . VAL A 1 50 ? -12.033 -4.210 -9.613 1.00 0.00 50 VAL A O 10
ATOM 17565 N N . ILE A 1 51 ? -10.602 -5.873 -9.230 1.00 0.00 51 ILE A N 10
ATOM 17566 C CA . ILE A 1 51 ? -11.646 -6.887 -9.250 1.00 0.00 51 ILE A CA 10
ATOM 17567 C C . ILE A 1 51 ? -12.104 -7.247 -7.848 1.00 0.00 51 ILE A C 10
ATOM 17568 O O . ILE A 1 51 ? -11.334 -7.164 -6.891 1.00 0.00 51 ILE A O 10
ATOM 17584 N N . VAL A 1 52 ? -13.348 -7.633 -7.735 1.00 0.00 52 VAL A N 10
ATOM 17585 C CA . VAL A 1 52 ? -13.918 -8.028 -6.467 1.00 0.00 52 VAL A CA 10
ATOM 17586 C C . VAL A 1 52 ? -13.755 -9.524 -6.332 1.00 0.00 52 VAL A C 10
ATOM 17587 O O . VAL A 1 52 ? -13.968 -10.269 -7.303 1.00 0.00 52 VAL A O 10
ATOM 17600 N N . ARG A 1 53 ? -13.343 -9.976 -5.189 1.00 0.00 53 ARG A N 10
ATOM 17601 C CA . ARG A 1 53 ? -13.195 -11.377 -4.976 1.00 0.00 53 ARG A CA 10
ATOM 17602 C C . ARG A 1 53 ? -13.836 -11.755 -3.669 1.00 0.00 53 ARG A C 10
ATOM 17603 O O . ARG A 1 53 ? -13.671 -11.056 -2.652 1.00 0.00 53 ARG A O 10
ATOM 17624 N N . ALA A 1 54 ? -14.566 -12.827 -3.692 1.00 0.00 54 ALA A N 10
ATOM 17625 C CA . ALA A 1 54 ? -15.181 -13.356 -2.518 1.00 0.00 54 ALA A CA 10
ATOM 17626 C C . ALA A 1 54 ? -14.396 -14.556 -2.108 1.00 0.00 54 ALA A C 10
ATOM 17627 O O . ALA A 1 54 ? -13.882 -15.274 -2.968 1.00 0.00 54 ALA A O 10
ATOM 17634 N N . PHE A 1 55 ? -14.251 -14.769 -0.831 1.00 0.00 55 PHE A N 10
ATOM 17635 C CA . PHE A 1 55 ? -13.591 -15.960 -0.387 1.00 0.00 55 PHE A CA 10
ATOM 17636 C C . PHE A 1 55 ? -14.572 -17.091 -0.664 1.00 0.00 55 PHE A C 10
ATOM 17637 O O . PHE A 1 55 ? -15.729 -17.035 -0.208 1.00 0.00 55 PHE A O 10
ATOM 17654 N N . SER A 1 56 ? -14.146 -18.063 -1.445 1.00 0.00 56 SER A N 10
ATOM 17655 C CA . SER A 1 56 ? -15.007 -19.137 -1.901 1.00 0.00 56 SER A CA 10
ATOM 17656 C C . SER A 1 56 ? -15.503 -19.968 -0.721 1.00 0.00 56 SER A C 10
ATOM 17657 O O . SER A 1 56 ? -16.680 -20.344 -0.662 1.00 0.00 56 SER A O 10
ATOM 17665 N N . HIS A 1 57 ? -14.631 -20.205 0.224 1.00 0.00 57 HIS A N 10
ATOM 17666 C CA . HIS A 1 57 ? -14.982 -20.951 1.423 1.00 0.00 57 HIS A CA 10
ATOM 17667 C C . HIS A 1 57 ? -15.207 -19.932 2.535 1.00 0.00 57 HIS A C 10
ATOM 17668 O O . HIS A 1 57 ? -15.115 -18.732 2.297 1.00 0.00 57 HIS A O 10
ATOM 17683 N N . LYS A 1 58 ? -15.524 -20.373 3.715 1.00 0.00 58 LYS A N 10
ATOM 17684 C CA . LYS A 1 58 ? -15.587 -19.466 4.829 1.00 0.00 58 LYS A CA 10
ATOM 17685 C C . LYS A 1 58 ? -14.417 -19.746 5.772 1.00 0.00 58 LYS A C 10
ATOM 17686 O O . LYS A 1 58 ? -14.379 -20.782 6.451 1.00 0.00 58 LYS A O 10
ATOM 17705 N N . PRO A 1 59 ? -13.406 -18.883 5.767 1.00 0.00 59 PRO A N 10
ATOM 17706 C CA . PRO A 1 59 ? -12.218 -19.067 6.591 1.00 0.00 59 PRO A CA 10
ATOM 17707 C C . PRO A 1 59 ? -12.449 -18.561 8.014 1.00 0.00 59 PRO A C 10
ATOM 17708 O O . PRO A 1 59 ? -13.360 -17.737 8.238 1.00 0.00 59 PRO A O 10
ATOM 17719 N N . PRO A 1 60 ? -11.675 -19.058 8.996 1.00 0.00 60 PRO A N 10
ATOM 17720 C CA . PRO A 1 60 ? -11.759 -18.568 10.361 1.00 0.00 60 PRO A CA 10
ATOM 17721 C C . PRO A 1 60 ? -11.390 -17.087 10.403 1.00 0.00 60 PRO A C 10
ATOM 17722 O O . PRO A 1 60 ? -10.362 -16.669 9.846 1.00 0.00 60 PRO A O 10
ATOM 17733 N N . LYS A 1 61 ? -12.209 -16.302 11.042 1.00 0.00 61 LYS A N 10
ATOM 17734 C CA . LYS A 1 61 ? -11.992 -14.880 11.072 1.00 0.00 61 LYS A CA 10
ATOM 17735 C C . LYS A 1 61 ? -10.946 -14.553 12.109 1.00 0.00 61 LYS A C 10
ATOM 17736 O O . LYS A 1 61 ? -10.815 -15.268 13.116 1.00 0.00 61 LYS A O 10
ATOM 17755 N N . VAL A 1 62 ? -10.188 -13.525 11.867 1.00 0.00 62 VAL A N 10
ATOM 17756 C CA . VAL A 1 62 ? -9.167 -13.134 12.789 1.00 0.00 62 VAL A CA 10
ATOM 17757 C C . VAL A 1 62 ? -9.825 -12.435 13.944 1.00 0.00 62 VAL A C 10
ATOM 17758 O O . VAL A 1 62 ? -10.674 -11.559 13.744 1.00 0.00 62 VAL A O 10
ATOM 17771 N N . GLY A 1 63 ? -9.487 -12.845 15.127 1.00 0.00 63 GLY A N 10
ATOM 17772 C CA . GLY A 1 63 ? -9.970 -12.179 16.280 1.00 0.00 63 GLY A CA 10
ATOM 17773 C C . GLY A 1 63 ? -9.185 -10.916 16.469 1.00 0.00 63 GLY A C 10
ATOM 17774 O O . GLY A 1 63 ? -8.101 -10.774 15.868 1.00 0.00 63 GLY A O 10
ATOM 17778 N N . ASN A 1 64 ? -9.716 -9.995 17.241 1.00 0.00 64 ASN A N 10
ATOM 17779 C CA . ASN A 1 64 ? -9.078 -8.690 17.529 1.00 0.00 64 ASN A CA 10
ATOM 17780 C C . ASN A 1 64 ? -9.203 -7.710 16.345 1.00 0.00 64 ASN A C 10
ATOM 17781 O O . ASN A 1 64 ? -9.472 -6.525 16.547 1.00 0.00 64 ASN A O 10
ATOM 17792 N N . LEU A 1 65 ? -9.047 -8.196 15.122 1.00 0.00 65 LEU A N 10
ATOM 17793 C CA . LEU A 1 65 ? -9.157 -7.341 13.952 1.00 0.00 65 LEU A CA 10
ATOM 17794 C C . LEU A 1 65 ? -10.588 -7.335 13.422 1.00 0.00 65 LEU A C 10
ATOM 17795 O O . LEU A 1 65 ? -11.347 -8.266 13.690 1.00 0.00 65 LEU A O 10
ATOM 17811 N N . PRO A 1 66 ? -11.000 -6.277 12.693 1.00 0.00 66 PRO A N 10
ATOM 17812 C CA . PRO A 1 66 ? -12.319 -6.230 12.062 1.00 0.00 66 PRO A CA 10
ATOM 17813 C C . PRO A 1 66 ? -12.409 -7.285 10.965 1.00 0.00 66 PRO A C 10
ATOM 17814 O O . PRO A 1 66 ? -11.413 -7.555 10.263 1.00 0.00 66 PRO A O 10
ATOM 17825 N N . GLN A 1 67 ? -13.577 -7.862 10.798 1.00 0.00 67 GLN A N 10
ATOM 17826 C CA . GLN A 1 67 ? -13.781 -8.943 9.855 1.00 0.00 67 GLN A CA 10
ATOM 17827 C C . GLN A 1 67 ? -13.495 -8.524 8.413 1.00 0.00 67 GLN A C 10
ATOM 17828 O O . GLN A 1 67 ? -12.899 -9.287 7.664 1.00 0.00 67 GLN A O 10
ATOM 17842 N N . TYR A 1 68 ? -13.874 -7.308 8.033 1.00 0.00 68 TYR A N 10
ATOM 17843 C CA . TYR A 1 68 ? -13.601 -6.848 6.672 1.00 0.00 68 TYR A CA 10
ATOM 17844 C C . TYR A 1 68 ? -12.098 -6.740 6.361 1.00 0.00 68 TYR A C 10
ATOM 17845 O O . TYR A 1 68 ? -11.671 -7.026 5.235 1.00 0.00 68 TYR A O 10
ATOM 17863 N N . GLU A 1 69 ? -11.300 -6.386 7.366 1.00 0.00 69 GLU A N 10
ATOM 17864 C CA . GLU A 1 69 ? -9.849 -6.342 7.195 1.00 0.00 69 GLU A CA 10
ATOM 17865 C C . GLU A 1 69 ? -9.332 -7.781 7.159 1.00 0.00 69 GLU A C 10
ATOM 17866 O O . GLU A 1 69 ? -8.487 -8.144 6.350 1.00 0.00 69 GLU A O 10
ATOM 17878 N N . SER A 1 70 ? -9.902 -8.600 8.030 1.00 0.00 70 SER A N 10
ATOM 17879 C CA . SER A 1 70 ? -9.539 -10.000 8.163 1.00 0.00 70 SER A CA 10
ATOM 17880 C C . SER A 1 70 ? -9.788 -10.774 6.865 1.00 0.00 70 SER A C 10
ATOM 17881 O O . SER A 1 70 ? -8.977 -11.609 6.470 1.00 0.00 70 SER A O 10
ATOM 17889 N N . GLU A 1 71 ? -10.901 -10.477 6.208 1.00 0.00 71 GLU A N 10
ATOM 17890 C CA . GLU A 1 71 ? -11.280 -11.135 4.972 1.00 0.00 71 GLU A CA 10
ATOM 17891 C C . GLU A 1 71 ? -10.256 -10.797 3.898 1.00 0.00 71 GLU A C 10
ATOM 17892 O O . GLU A 1 71 ? -9.879 -11.646 3.096 1.00 0.00 71 GLU A O 10
ATOM 17904 N N . ALA A 1 72 ? -9.786 -9.547 3.915 1.00 0.00 72 ALA A N 10
ATOM 17905 C CA . ALA A 1 72 ? -8.770 -9.100 2.979 1.00 0.00 72 ALA A CA 10
ATOM 17906 C C . ALA A 1 72 ? -7.487 -9.881 3.202 1.00 0.00 72 ALA A C 10
ATOM 17907 O O . ALA A 1 72 ? -6.879 -10.365 2.249 1.00 0.00 72 ALA A O 10
ATOM 17914 N N . ILE A 1 73 ? -7.111 -10.032 4.472 1.00 0.00 73 ILE A N 10
ATOM 17915 C CA . ILE A 1 73 ? -5.941 -10.826 4.857 1.00 0.00 73 ILE A CA 10
ATOM 17916 C C . ILE A 1 73 ? -6.101 -12.272 4.368 1.00 0.00 73 ILE A C 10
ATOM 17917 O O . ILE A 1 73 ? -5.183 -12.844 3.778 1.00 0.00 73 ILE A O 10
ATOM 17933 N N . MET A 1 74 ? -7.275 -12.835 4.601 1.00 0.00 74 MET A N 10
ATOM 17934 C CA . MET A 1 74 ? -7.576 -14.211 4.221 1.00 0.00 74 MET A CA 10
ATOM 17935 C C . MET A 1 74 ? -7.486 -14.413 2.718 1.00 0.00 74 MET A C 10
ATOM 17936 O O . MET A 1 74 ? -6.814 -15.341 2.256 1.00 0.00 74 MET A O 10
ATOM 17950 N N . VAL A 1 75 ? -8.135 -13.538 1.955 1.00 0.00 75 VAL A N 10
ATOM 17951 C CA . VAL A 1 75 ? -8.103 -13.623 0.495 1.00 0.00 75 VAL A CA 10
ATOM 17952 C C . VAL A 1 75 ? -6.670 -13.441 -0.020 1.00 0.00 75 VAL A C 10
ATOM 17953 O O . VAL A 1 75 ? -6.217 -14.181 -0.899 1.00 0.00 75 VAL A O 10
ATOM 17966 N N . ALA A 1 76 ? -5.944 -12.498 0.571 1.00 0.00 76 ALA A N 10
ATOM 17967 C CA . ALA A 1 76 ? -4.557 -12.249 0.198 1.00 0.00 76 ALA A CA 10
ATOM 17968 C C . ALA A 1 76 ? -3.707 -13.470 0.469 1.00 0.00 76 ALA A C 10
ATOM 17969 O O . ALA A 1 76 ? -2.874 -13.841 -0.342 1.00 0.00 76 ALA A O 10
ATOM 17976 N N . PHE A 1 77 ? -3.946 -14.102 1.595 1.00 0.00 77 PHE A N 10
ATOM 17977 C CA . PHE A 1 77 ? -3.235 -15.301 1.971 1.00 0.00 77 PHE A CA 10
ATOM 17978 C C . PHE A 1 77 ? -3.557 -16.444 1.009 1.00 0.00 77 PHE A C 10
ATOM 17979 O O . PHE A 1 77 ? -2.655 -17.133 0.529 1.00 0.00 77 PHE A O 10
ATOM 17996 N N . GLU A 1 78 ? -4.837 -16.618 0.717 1.00 0.00 78 GLU A N 10
ATOM 17997 C CA . GLU A 1 78 ? -5.321 -17.687 -0.151 1.00 0.00 78 GLU A CA 10
ATOM 17998 C C . GLU A 1 78 ? -4.699 -17.533 -1.554 1.00 0.00 78 GLU A C 10
ATOM 17999 O O . GLU A 1 78 ? -4.190 -18.503 -2.139 1.00 0.00 78 GLU A O 10
ATOM 18011 N N . LEU A 1 79 ? -4.674 -16.307 -2.049 1.00 0.00 79 LEU A N 10
ATOM 18012 C CA . LEU A 1 79 ? -4.158 -16.028 -3.382 1.00 0.00 79 LEU A CA 10
ATOM 18013 C C . LEU A 1 79 ? -2.648 -15.948 -3.382 1.00 0.00 79 LEU A C 10
ATOM 18014 O O . LEU A 1 79 ? -2.025 -16.021 -4.448 1.00 0.00 79 LEU A O 10
ATOM 18030 N N . ASN A 1 80 ? -2.076 -15.806 -2.182 1.00 0.00 80 ASN A N 10
ATOM 18031 C CA . ASN A 1 80 ? -0.623 -15.634 -1.966 1.00 0.00 80 ASN A CA 10
ATOM 18032 C C . ASN A 1 80 ? -0.245 -14.297 -2.621 1.00 0.00 80 ASN A C 10
ATOM 18033 O O . ASN A 1 80 ? 0.796 -14.132 -3.278 1.00 0.00 80 ASN A O 10
ATOM 18044 N N . ALA A 1 81 ? -1.096 -13.342 -2.369 1.00 0.00 81 ALA A N 10
ATOM 18045 C CA . ALA A 1 81 ? -1.057 -12.057 -2.989 1.00 0.00 81 ALA A CA 10
ATOM 18046 C C . ALA A 1 81 ? -0.365 -11.021 -2.123 1.00 0.00 81 ALA A C 10
ATOM 18047 O O . ALA A 1 81 ? 0.085 -11.303 -1.007 1.00 0.00 81 ALA A O 10
ATOM 18054 N N . LEU A 1 82 ? -0.287 -9.835 -2.661 1.00 0.00 82 LEU A N 10
ATOM 18055 C CA . LEU A 1 82 ? 0.275 -8.692 -2.005 1.00 0.00 82 LEU A CA 10
ATOM 18056 C C . LEU A 1 82 ? -0.874 -8.083 -1.214 1.00 0.00 82 LEU A C 10
ATOM 18057 O O . LEU A 1 82 ? -1.980 -8.001 -1.732 1.00 0.00 82 LEU A O 10
ATOM 18073 N N . LEU A 1 83 ? -0.655 -7.710 0.013 1.00 0.00 83 LEU A N 10
ATOM 18074 C CA . LEU A 1 83 ? -1.722 -7.114 0.779 1.00 0.00 83 LEU A CA 10
ATOM 18075 C C . LEU A 1 83 ? -1.439 -5.649 1.031 1.00 0.00 83 LEU A C 10
ATOM 18076 O O . LEU A 1 83 ? -0.398 -5.286 1.590 1.00 0.00 83 LEU A O 10
ATOM 18092 N N . ILE A 1 84 ? -2.345 -4.826 0.600 1.00 0.00 84 ILE A N 10
ATOM 18093 C CA . ILE A 1 84 ? -2.245 -3.408 0.785 1.00 0.00 84 ILE A CA 10
ATOM 18094 C C . ILE A 1 84 ? -3.183 -3.030 1.912 1.00 0.00 84 ILE A C 10
ATOM 18095 O O . ILE A 1 84 ? -4.409 -3.122 1.763 1.00 0.00 84 ILE A O 10
ATOM 18111 N N . ALA A 1 85 ? -2.634 -2.650 3.028 1.00 0.00 85 ALA A N 10
ATOM 18112 C CA . ALA A 1 85 ? -3.429 -2.308 4.179 1.00 0.00 85 ALA A CA 10
ATOM 18113 C C . ALA A 1 85 ? -2.853 -1.090 4.845 1.00 0.00 85 ALA A C 10
ATOM 18114 O O . ALA A 1 85 ? -1.673 -0.807 4.694 1.00 0.00 85 ALA A O 10
ATOM 18121 N N . GLU A 1 86 ? -3.673 -0.360 5.560 1.00 0.00 86 GLU A N 10
ATOM 18122 C CA . GLU A 1 86 ? -3.203 0.830 6.240 1.00 0.00 86 GLU A CA 10
ATOM 18123 C C . GLU A 1 86 ? -3.129 0.671 7.727 1.00 0.00 86 GLU A C 10
ATOM 18124 O O . GLU A 1 86 ? -2.348 1.359 8.386 1.00 0.00 86 GLU A O 10
ATOM 18136 N N . ASP A 1 87 ? -3.914 -0.214 8.278 1.00 0.00 87 ASP A N 10
ATOM 18137 C CA . ASP A 1 87 ? -3.851 -0.409 9.711 1.00 0.00 87 ASP A CA 10
ATOM 18138 C C . ASP A 1 87 ? -2.624 -1.195 10.089 1.00 0.00 87 ASP A C 10
ATOM 18139 O O . ASP A 1 87 ? -2.356 -2.259 9.524 1.00 0.00 87 ASP A O 10
ATOM 18148 N N . LYS A 1 88 ? -1.902 -0.653 11.047 1.00 0.00 88 LYS A N 10
ATOM 18149 C CA . LYS A 1 88 ? -0.648 -1.191 11.545 1.00 0.00 88 LYS A CA 10
ATOM 18150 C C . LYS A 1 88 ? -0.749 -2.677 11.915 1.00 0.00 88 LYS A C 10
ATOM 18151 O O . LYS A 1 88 ? 0.057 -3.498 11.456 1.00 0.00 88 LYS A O 10
ATOM 18170 N N . ASP A 1 89 ? -1.751 -3.024 12.699 1.00 0.00 89 ASP A N 10
ATOM 18171 C CA . ASP A 1 89 ? -1.857 -4.382 13.215 1.00 0.00 89 ASP A CA 10
ATOM 18172 C C . ASP A 1 89 ? -2.473 -5.325 12.188 1.00 0.00 89 ASP A C 10
ATOM 18173 O O . ASP A 1 89 ? -2.192 -6.518 12.190 1.00 0.00 89 ASP A O 10
ATOM 18182 N N . VAL A 1 90 ? -3.301 -4.788 11.296 1.00 0.00 90 VAL A N 10
ATOM 18183 C CA . VAL A 1 90 ? -3.825 -5.577 10.167 1.00 0.00 90 VAL A CA 10
ATOM 18184 C C . VAL A 1 90 ? -2.650 -6.068 9.312 1.00 0.00 90 VAL A C 10
ATOM 18185 O O . VAL A 1 90 ? -2.545 -7.264 8.998 1.00 0.00 90 VAL A O 10
ATOM 18198 N N . ILE A 1 91 ? -1.743 -5.145 8.998 1.00 0.00 91 ILE A N 10
ATOM 18199 C CA . ILE A 1 91 ? -0.524 -5.455 8.255 1.00 0.00 91 ILE A CA 10
ATOM 18200 C C . ILE A 1 91 ? 0.320 -6.457 9.041 1.00 0.00 91 ILE A C 10
ATOM 18201 O O . ILE A 1 91 ? 0.829 -7.442 8.486 1.00 0.00 91 ILE A O 10
ATOM 18217 N N . ASN A 1 92 ? 0.430 -6.212 10.339 1.00 0.00 92 ASN A N 10
ATOM 18218 C CA . ASN A 1 92 ? 1.250 -7.032 11.221 1.00 0.00 92 ASN A CA 10
ATOM 18219 C C . ASN A 1 92 ? 0.750 -8.465 11.247 1.00 0.00 92 ASN A C 10
ATOM 18220 O O . ASN A 1 92 ? 1.533 -9.398 11.078 1.00 0.00 92 ASN A O 10
ATOM 18231 N N . LYS A 1 93 ? -0.556 -8.628 11.420 1.00 0.00 93 LYS A N 10
ATOM 18232 C CA . LYS A 1 93 ? -1.168 -9.942 11.544 1.00 0.00 93 LYS A CA 10
ATOM 18233 C C . LYS A 1 93 ? -1.053 -10.727 10.240 1.00 0.00 93 LYS A C 10
ATOM 18234 O O . LYS A 1 93 ? -0.848 -11.945 10.244 1.00 0.00 93 LYS A O 10
ATOM 18253 N N . ALA A 1 94 ? -1.168 -10.032 9.130 1.00 0.00 94 ALA A N 10
ATOM 18254 C CA . ALA A 1 94 ? -1.020 -10.655 7.831 1.00 0.00 94 ALA A CA 10
ATOM 18255 C C . ALA A 1 94 ? 0.414 -11.121 7.642 1.00 0.00 94 ALA A C 10
ATOM 18256 O O . ALA A 1 94 ? 0.677 -12.199 7.091 1.00 0.00 94 ALA A O 10
ATOM 18263 N N . LYS A 1 95 ? 1.335 -10.331 8.142 1.00 0.00 95 LYS A N 10
ATOM 18264 C CA . LYS A 1 95 ? 2.741 -10.634 8.043 1.00 0.00 95 LYS A CA 10
ATOM 18265 C C . LYS A 1 95 ? 3.103 -11.790 8.992 1.00 0.00 95 LYS A C 10
ATOM 18266 O O . LYS A 1 95 ? 4.031 -12.549 8.724 1.00 0.00 95 LYS A O 10
ATOM 18285 N N . GLU A 1 96 ? 2.316 -11.938 10.066 1.00 0.00 96 GLU A N 10
ATOM 18286 C CA . GLU A 1 96 ? 2.441 -13.063 11.004 1.00 0.00 96 GLU A CA 10
ATOM 18287 C C . GLU A 1 96 ? 2.132 -14.376 10.296 1.00 0.00 96 GLU A C 10
ATOM 18288 O O . GLU A 1 96 ? 2.757 -15.409 10.565 1.00 0.00 96 GLU A O 10
ATOM 18300 N N . LEU A 1 97 ? 1.167 -14.326 9.387 1.00 0.00 97 LEU A N 10
ATOM 18301 C CA . LEU A 1 97 ? 0.752 -15.504 8.634 1.00 0.00 97 LEU A CA 10
ATOM 18302 C C . LEU A 1 97 ? 1.695 -15.756 7.462 1.00 0.00 97 LEU A C 10
ATOM 18303 O O . LEU A 1 97 ? 1.769 -16.874 6.930 1.00 0.00 97 LEU A O 10
ATOM 18319 N N . GLY A 1 98 ? 2.432 -14.735 7.088 1.00 0.00 98 GLY A N 10
ATOM 18320 C CA . GLY A 1 98 ? 3.379 -14.861 6.012 1.00 0.00 98 GLY A CA 10
ATOM 18321 C C . GLY A 1 98 ? 2.891 -14.246 4.719 1.00 0.00 98 GLY A C 10
ATOM 18322 O O . GLY A 1 98 ? 3.270 -14.689 3.637 1.00 0.00 98 GLY A O 10
ATOM 18326 N N . VAL A 1 99 ? 2.037 -13.253 4.818 1.00 0.00 99 VAL A N 10
ATOM 18327 C CA . VAL A 1 99 ? 1.559 -12.534 3.649 1.00 0.00 99 VAL A CA 10
ATOM 18328 C C . VAL A 1 99 ? 2.382 -11.264 3.530 1.00 0.00 99 VAL A C 10
ATOM 18329 O O . VAL A 1 99 ? 2.745 -10.663 4.559 1.00 0.00 99 VAL A O 10
ATOM 18342 N N . ASN A 1 100 ? 2.732 -10.873 2.327 1.00 0.00 100 ASN A N 10
ATOM 18343 C CA . ASN A 1 100 ? 3.472 -9.643 2.154 1.00 0.00 100 ASN A CA 10
ATOM 18344 C C . ASN A 1 100 ? 2.518 -8.471 2.189 1.00 0.00 100 ASN A C 10
ATOM 18345 O O . ASN A 1 100 ? 1.900 -8.106 1.183 1.00 0.00 100 ASN A O 10
ATOM 18356 N N . ALA A 1 101 ? 2.330 -7.962 3.373 1.00 0.00 101 ALA A N 10
ATOM 18357 C CA . ALA A 1 101 ? 1.469 -6.846 3.610 1.00 0.00 101 ALA A CA 10
ATOM 18358 C C . ALA A 1 101 ? 2.305 -5.632 3.898 1.00 0.00 101 ALA A C 10
ATOM 18359 O O . ALA A 1 101 ? 3.240 -5.691 4.720 1.00 0.00 101 ALA A O 10
ATOM 18366 N N . ILE A 1 102 ? 1.996 -4.558 3.228 1.00 0.00 102 ILE A N 10
ATOM 18367 C CA . ILE A 1 102 ? 2.698 -3.308 3.379 1.00 0.00 102 ILE A CA 10
ATOM 18368 C C . ILE A 1 102 ? 1.716 -2.130 3.276 1.00 0.00 102 ILE A C 10
ATOM 18369 O O . ILE A 1 102 ? 0.608 -2.297 2.740 1.00 0.00 102 ILE A O 10
ATOM 18385 N N . PRO A 1 103 ? 2.067 -0.954 3.839 1.00 0.00 103 PRO A N 10
ATOM 18386 C CA . PRO A 1 103 ? 1.236 0.251 3.739 1.00 0.00 103 PRO A CA 10
ATOM 18387 C C . PRO A 1 103 ? 1.284 0.867 2.334 1.00 0.00 103 PRO A C 10
ATOM 18388 O O . PRO A 1 103 ? 2.170 0.536 1.518 1.00 0.00 103 PRO A O 10
ATOM 18399 N N . ILE A 1 104 ? 0.370 1.792 2.087 1.00 0.00 104 ILE A N 10
ATOM 18400 C CA . ILE A 1 104 ? 0.198 2.454 0.794 1.00 0.00 104 ILE A CA 10
ATOM 18401 C C . ILE A 1 104 ? 1.478 3.128 0.283 1.00 0.00 104 ILE A C 10
ATOM 18402 O O . ILE A 1 104 ? 1.838 2.954 -0.881 1.00 0.00 104 ILE A O 10
ATOM 18418 N N . GLU A 1 105 ? 2.177 3.858 1.143 1.00 0.00 105 GLU A N 10
ATOM 18419 C CA . GLU A 1 105 ? 3.399 4.554 0.717 1.00 0.00 105 GLU A CA 10
ATOM 18420 C C . GLU A 1 105 ? 4.476 3.570 0.275 1.00 0.00 105 GLU A C 10
ATOM 18421 O O . GLU A 1 105 ? 5.201 3.813 -0.697 1.00 0.00 105 GLU A O 10
ATOM 18433 N N . GLU A 1 106 ? 4.567 2.462 0.969 1.00 0.00 106 GLU A N 10
ATOM 18434 C CA . GLU A 1 106 ? 5.522 1.443 0.626 1.00 0.00 106 GLU A CA 10
ATOM 18435 C C . GLU A 1 106 ? 5.097 0.722 -0.635 1.00 0.00 106 GLU A C 10
ATOM 18436 O O . GLU A 1 106 ? 5.932 0.297 -1.427 1.00 0.00 106 GLU A O 10
ATOM 18448 N N . LEU A 1 107 ? 3.796 0.624 -0.841 1.00 0.00 107 LEU A N 10
ATOM 18449 C CA . LEU A 1 107 ? 3.239 0.065 -2.067 1.00 0.00 107 LEU A CA 10
ATOM 18450 C C . LEU A 1 107 ? 3.676 0.953 -3.234 1.00 0.00 107 LEU A C 10
ATOM 18451 O O . LEU A 1 107 ? 4.081 0.467 -4.288 1.00 0.00 107 LEU A O 10
ATOM 18467 N N . LEU A 1 108 ? 3.666 2.252 -2.991 1.00 0.00 108 LEU A N 10
ATOM 18468 C CA . LEU A 1 108 ? 4.075 3.249 -3.977 1.00 0.00 108 LEU A CA 10
ATOM 18469 C C . LEU A 1 108 ? 5.587 3.168 -4.257 1.00 0.00 108 LEU A C 10
ATOM 18470 O O . LEU A 1 108 ? 6.064 3.667 -5.274 1.00 0.00 108 LEU A O 10
ATOM 18486 N N . ALA A 1 109 ? 6.331 2.554 -3.351 1.00 0.00 109 ALA A N 10
ATOM 18487 C CA . ALA A 1 109 ? 7.778 2.426 -3.498 1.00 0.00 109 ALA A CA 10
ATOM 18488 C C . ALA A 1 109 ? 8.210 0.992 -3.863 1.00 0.00 109 ALA A C 10
ATOM 18489 O O . ALA A 1 109 ? 9.391 0.712 -3.987 1.00 0.00 109 ALA A O 10
ATOM 18496 N N . SER A 1 110 ? 7.260 0.098 -4.042 1.00 0.00 110 SER A N 10
ATOM 18497 C CA . SER A 1 110 ? 7.584 -1.295 -4.366 1.00 0.00 110 SER A CA 10
ATOM 18498 C C . SER A 1 110 ? 7.283 -1.630 -5.839 1.00 0.00 110 SER A C 10
ATOM 18499 O O . SER A 1 110 ? 7.085 -2.799 -6.197 1.00 0.00 110 SER A O 10
ATOM 18507 N N . SER A 1 111 ? 7.315 -0.610 -6.685 1.00 0.00 111 SER A N 10
ATOM 18508 C CA . SER A 1 111 ? 7.020 -0.757 -8.099 1.00 0.00 111 SER A CA 10
ATOM 18509 C C . SER A 1 111 ? 7.906 -1.784 -8.814 1.00 0.00 111 SER A C 10
ATOM 18510 O O . SER A 1 111 ? 9.141 -1.726 -8.778 1.00 0.00 111 SER A O 10
ATOM 18518 N N . LEU A 1 112 ? 7.254 -2.711 -9.468 1.00 0.00 112 LEU A N 10
ATOM 18519 C CA . LEU A 1 112 ? 7.911 -3.740 -10.257 1.00 0.00 112 LEU A CA 10
ATOM 18520 C C . LEU A 1 112 ? 7.652 -3.460 -11.732 1.00 0.00 112 LEU A C 10
ATOM 18521 O O . LEU A 1 112 ? 7.650 -4.368 -12.572 1.00 0.00 112 LEU A O 10
ATOM 18537 N N . GLU A 1 113 ? 7.477 -2.176 -12.027 1.00 0.00 113 GLU A N 10
ATOM 18538 C CA . GLU A 1 113 ? 7.194 -1.674 -13.363 1.00 0.00 113 GLU A CA 10
ATOM 18539 C C . GLU A 1 113 ? 8.263 -2.114 -14.345 1.00 0.00 113 GLU A C 10
ATOM 18540 O O . GLU A 1 113 ? 7.974 -2.813 -15.319 1.00 0.00 113 GLU A O 10
ATOM 18552 N N . HIS A 1 114 ? 9.490 -1.769 -14.065 1.00 0.00 114 HIS A N 10
ATOM 18553 C CA . HIS A 1 114 ? 10.559 -2.129 -14.959 1.00 0.00 114 HIS A CA 10
ATOM 18554 C C . HIS A 1 114 ? 11.716 -2.659 -14.144 1.00 0.00 114 HIS A C 10
ATOM 18555 O O . HIS A 1 114 ? 12.342 -3.644 -14.522 1.00 0.00 114 HIS A O 10
ATOM 18570 N N . HIS A 1 115 ? 12.016 -1.961 -13.039 1.00 0.00 115 HIS A N 10
ATOM 18571 C CA . HIS A 1 115 ? 13.007 -2.355 -12.000 1.00 0.00 115 HIS A CA 10
ATOM 18572 C C . HIS A 1 115 ? 14.467 -2.304 -12.477 1.00 0.00 115 HIS A C 10
ATOM 18573 O O . HIS A 1 115 ? 15.355 -1.919 -11.730 1.00 0.00 115 HIS A O 10
ATOM 18588 N N . HIS A 1 116 ? 14.694 -2.698 -13.693 1.00 0.00 116 HIS A N 10
ATOM 18589 C CA . HIS A 1 116 ? 16.015 -2.765 -14.259 1.00 0.00 116 HIS A CA 10
ATOM 18590 C C . HIS A 1 116 ? 16.505 -1.389 -14.670 1.00 0.00 116 HIS A C 10
ATOM 18591 O O . HIS A 1 116 ? 15.859 -0.703 -15.453 1.00 0.00 116 HIS A O 10
ATOM 18606 N N . HIS A 1 117 ? 17.652 -1.004 -14.140 1.00 0.00 117 HIS A N 10
ATOM 18607 C CA . HIS A 1 117 ? 18.309 0.278 -14.483 1.00 0.00 117 HIS A CA 10
ATOM 18608 C C . HIS A 1 117 ? 19.026 0.186 -15.838 1.00 0.00 117 HIS A C 10
ATOM 18609 O O . HIS A 1 117 ? 19.526 1.166 -16.372 1.00 0.00 117 HIS A O 10
ATOM 18624 N N . HIS A 1 118 ? 19.041 -1.023 -16.343 1.00 0.00 118 HIS A N 10
ATOM 18625 C CA . HIS A 1 118 ? 19.543 -1.443 -17.652 1.00 0.00 118 HIS A CA 10
ATOM 18626 C C . HIS A 1 118 ? 19.389 -2.937 -17.588 1.00 0.00 118 HIS A C 10
ATOM 18627 O O . HIS A 1 118 ? 18.823 -3.578 -18.453 1.00 0.00 118 HIS A O 10
ATOM 18642 N N . HIS A 1 119 ? 19.877 -3.453 -16.491 1.00 0.00 119 HIS A N 10
ATOM 18643 C CA . HIS A 1 119 ? 19.618 -4.764 -16.022 1.00 0.00 119 HIS A CA 10
ATOM 18644 C C . HIS A 1 119 ? 19.762 -4.616 -14.544 1.00 0.00 119 HIS A C 10
ATOM 18645 O O . HIS A 1 119 ? 18.783 -4.790 -13.828 1.00 0.00 119 HIS A O 10
ATOM 18661 N N . MET A 1 1 ? 0.841 -10.850 -10.281 1.00 0.00 1 MET A N 11
ATOM 18662 C CA . MET A 1 1 ? 0.634 -11.132 -8.863 1.00 0.00 1 MET A CA 11
ATOM 18663 C C . MET A 1 1 ? -0.621 -10.411 -8.422 1.00 0.00 1 MET A C 11
ATOM 18664 O O . MET A 1 1 ? -0.932 -9.334 -8.951 1.00 0.00 1 MET A O 11
ATOM 18680 N N . PHE A 1 2 ? -1.345 -10.978 -7.486 1.00 0.00 2 PHE A N 11
ATOM 18681 C CA . PHE A 1 2 ? -2.542 -10.349 -6.989 1.00 0.00 2 PHE A CA 11
ATOM 18682 C C . PHE A 1 2 ? -2.179 -9.412 -5.847 1.00 0.00 2 PHE A C 11
ATOM 18683 O O . PHE A 1 2 ? -1.194 -9.646 -5.130 1.00 0.00 2 PHE A O 11
ATOM 18700 N N . ALA A 1 3 ? -2.935 -8.364 -5.700 1.00 0.00 3 ALA A N 11
ATOM 18701 C CA . ALA A 1 3 ? -2.751 -7.420 -4.627 1.00 0.00 3 ALA A CA 11
ATOM 18702 C C . ALA A 1 3 ? -4.096 -7.132 -4.006 1.00 0.00 3 ALA A C 11
ATOM 18703 O O . ALA A 1 3 ? -4.949 -6.525 -4.631 1.00 0.00 3 ALA A O 11
ATOM 18710 N N . VAL A 1 4 ? -4.285 -7.575 -2.799 1.00 0.00 4 VAL A N 11
ATOM 18711 C CA . VAL A 1 4 ? -5.555 -7.425 -2.134 1.00 0.00 4 VAL A CA 11
ATOM 18712 C C . VAL A 1 4 ? -5.555 -6.144 -1.316 1.00 0.00 4 VAL A C 11
ATOM 18713 O O . VAL A 1 4 ? -4.616 -5.870 -0.562 1.00 0.00 4 VAL A O 11
ATOM 18726 N N . ILE A 1 5 ? -6.571 -5.363 -1.498 1.00 0.00 5 ILE A N 11
ATOM 18727 C CA . ILE A 1 5 ? -6.703 -4.100 -0.829 1.00 0.00 5 ILE A CA 11
ATOM 18728 C C . ILE A 1 5 ? -7.554 -4.265 0.430 1.00 0.00 5 ILE A C 11
ATOM 18729 O O . ILE A 1 5 ? -8.666 -4.796 0.373 1.00 0.00 5 ILE A O 11
ATOM 18745 N N . SER A 1 6 ? -7.023 -3.845 1.554 1.00 0.00 6 SER A N 11
ATOM 18746 C CA . SER A 1 6 ? -7.755 -3.872 2.792 1.00 0.00 6 SER A CA 11
ATOM 18747 C C . SER A 1 6 ? -8.457 -2.525 2.988 1.00 0.00 6 SER A C 11
ATOM 18748 O O . SER A 1 6 ? -7.911 -1.496 2.609 1.00 0.00 6 SER A O 11
ATOM 18756 N N . PRO A 1 7 ? -9.700 -2.537 3.514 1.00 0.00 7 PRO A N 11
ATOM 18757 C CA . PRO A 1 7 ? -10.514 -1.330 3.808 1.00 0.00 7 PRO A CA 11
ATOM 18758 C C . PRO A 1 7 ? -9.764 -0.097 4.383 1.00 0.00 7 PRO A C 11
ATOM 18759 O O . PRO A 1 7 ? -10.158 1.035 4.111 1.00 0.00 7 PRO A O 11
ATOM 18770 N N . SER A 1 8 ? -8.708 -0.298 5.162 1.00 0.00 8 SER A N 11
ATOM 18771 C CA . SER A 1 8 ? -7.920 0.823 5.676 1.00 0.00 8 SER A CA 11
ATOM 18772 C C . SER A 1 8 ? -7.213 1.606 4.541 1.00 0.00 8 SER A C 11
ATOM 18773 O O . SER A 1 8 ? -6.918 2.794 4.678 1.00 0.00 8 SER A O 11
ATOM 18781 N N . ALA A 1 9 ? -7.010 0.947 3.415 1.00 0.00 9 ALA A N 11
ATOM 18782 C CA . ALA A 1 9 ? -6.324 1.516 2.269 1.00 0.00 9 ALA A CA 11
ATOM 18783 C C . ALA A 1 9 ? -7.312 2.165 1.290 1.00 0.00 9 ALA A C 11
ATOM 18784 O O . ALA A 1 9 ? -6.946 2.537 0.166 1.00 0.00 9 ALA A O 11
ATOM 18791 N N . PHE A 1 10 ? -8.547 2.326 1.713 1.00 0.00 10 PHE A N 11
ATOM 18792 C CA . PHE A 1 10 ? -9.564 2.909 0.857 1.00 0.00 10 PHE A CA 11
ATOM 18793 C C . PHE A 1 10 ? -9.421 4.414 0.739 1.00 0.00 10 PHE A C 11
ATOM 18794 O O . PHE A 1 10 ? -8.759 5.059 1.549 1.00 0.00 10 PHE A O 11
ATOM 18811 N N . GLY A 1 11 ? -10.010 4.954 -0.312 1.00 0.00 11 GLY A N 11
ATOM 18812 C CA . GLY A 1 11 ? -9.937 6.378 -0.628 1.00 0.00 11 GLY A CA 11
ATOM 18813 C C . GLY A 1 11 ? -8.628 6.727 -1.314 1.00 0.00 11 GLY A C 11
ATOM 18814 O O . GLY A 1 11 ? -8.595 7.500 -2.261 1.00 0.00 11 GLY A O 11
ATOM 18818 N N . LYS A 1 12 ? -7.579 6.047 -0.911 1.00 0.00 12 LYS A N 11
ATOM 18819 C CA . LYS A 1 12 ? -6.265 6.216 -1.468 1.00 0.00 12 LYS A CA 11
ATOM 18820 C C . LYS A 1 12 ? -6.027 5.155 -2.538 1.00 0.00 12 LYS A C 11
ATOM 18821 O O . LYS A 1 12 ? -4.910 4.948 -3.013 1.00 0.00 12 LYS A O 11
ATOM 18840 N N . LEU A 1 13 ? -7.122 4.505 -2.922 1.00 0.00 13 LEU A N 11
ATOM 18841 C CA . LEU A 1 13 ? -7.160 3.473 -3.964 1.00 0.00 13 LEU A CA 11
ATOM 18842 C C . LEU A 1 13 ? -6.568 4.009 -5.255 1.00 0.00 13 LEU A C 11
ATOM 18843 O O . LEU A 1 13 ? -5.831 3.335 -5.954 1.00 0.00 13 LEU A O 11
ATOM 18859 N N . LYS A 1 14 ? -6.873 5.248 -5.528 1.00 0.00 14 LYS A N 11
ATOM 18860 C CA . LYS A 1 14 ? -6.452 5.907 -6.739 1.00 0.00 14 LYS A CA 11
ATOM 18861 C C . LYS A 1 14 ? -4.963 6.240 -6.720 1.00 0.00 14 LYS A C 11
ATOM 18862 O O . LYS A 1 14 ? -4.344 6.398 -7.775 1.00 0.00 14 LYS A O 11
ATOM 18881 N N . GLU A 1 15 ? -4.386 6.298 -5.531 1.00 0.00 15 GLU A N 11
ATOM 18882 C CA . GLU A 1 15 ? -2.962 6.510 -5.390 1.00 0.00 15 GLU A CA 11
ATOM 18883 C C . GLU A 1 15 ? -2.237 5.232 -5.756 1.00 0.00 15 GLU A C 11
ATOM 18884 O O . GLU A 1 15 ? -1.457 5.213 -6.699 1.00 0.00 15 GLU A O 11
ATOM 18896 N N . ILE A 1 16 ? -2.555 4.151 -5.045 1.00 0.00 16 ILE A N 11
ATOM 18897 C CA . ILE A 1 16 ? -1.906 2.852 -5.260 1.00 0.00 16 ILE A CA 11
ATOM 18898 C C . ILE A 1 16 ? -2.091 2.335 -6.681 1.00 0.00 16 ILE A C 11
ATOM 18899 O O . ILE A 1 16 ? -1.119 1.969 -7.354 1.00 0.00 16 ILE A O 11
ATOM 18915 N N . LEU A 1 17 ? -3.318 2.362 -7.140 1.00 0.00 17 LEU A N 11
ATOM 18916 C CA . LEU A 1 17 ? -3.666 1.851 -8.434 1.00 0.00 17 LEU A CA 11
ATOM 18917 C C . LEU A 1 17 ? -3.041 2.690 -9.535 1.00 0.00 17 LEU A C 11
ATOM 18918 O O . LEU A 1 17 ? -2.424 2.158 -10.430 1.00 0.00 17 LEU A O 11
ATOM 18934 N N . GLY A 1 18 ? -3.141 3.999 -9.413 1.00 0.00 18 GLY A N 11
ATOM 18935 C CA . GLY A 1 18 ? -2.655 4.867 -10.459 1.00 0.00 18 GLY A CA 11
ATOM 18936 C C . GLY A 1 18 ? -1.146 5.018 -10.486 1.00 0.00 18 GLY A C 11
ATOM 18937 O O . GLY A 1 18 ? -0.554 5.133 -11.556 1.00 0.00 18 GLY A O 11
ATOM 18941 N N . SER A 1 19 ? -0.517 4.978 -9.337 1.00 0.00 19 SER A N 11
ATOM 18942 C CA . SER A 1 19 ? 0.914 5.198 -9.282 1.00 0.00 19 SER A CA 11
ATOM 18943 C C . SER A 1 19 ? 1.710 3.922 -9.555 1.00 0.00 19 SER A C 11
ATOM 18944 O O . SER A 1 19 ? 2.846 3.991 -10.057 1.00 0.00 19 SER A O 11
ATOM 18952 N N . ASN A 1 20 ? 1.135 2.762 -9.259 1.00 0.00 20 ASN A N 11
ATOM 18953 C CA . ASN A 1 20 ? 1.892 1.521 -9.410 1.00 0.00 20 ASN A CA 11
ATOM 18954 C C . ASN A 1 20 ? 1.397 0.690 -10.576 1.00 0.00 20 ASN A C 11
ATOM 18955 O O . ASN A 1 20 ? 2.160 0.454 -11.528 1.00 0.00 20 ASN A O 11
ATOM 18966 N N . LYS A 1 21 ? 0.108 0.307 -10.537 1.00 0.00 21 LYS A N 11
ATOM 18967 C CA . LYS A 1 21 ? -0.468 -0.638 -11.510 1.00 0.00 21 LYS A CA 11
ATOM 18968 C C . LYS A 1 21 ? 0.319 -1.958 -11.421 1.00 0.00 21 LYS A C 11
ATOM 18969 O O . LYS A 1 21 ? 0.822 -2.294 -10.351 1.00 0.00 21 LYS A O 11
ATOM 18988 N N . ASN A 1 22 ? 0.314 -2.747 -12.493 1.00 0.00 22 ASN A N 11
ATOM 18989 C CA . ASN A 1 22 ? 1.143 -3.988 -12.648 1.00 0.00 22 ASN A CA 11
ATOM 18990 C C . ASN A 1 22 ? 0.689 -5.158 -11.753 1.00 0.00 22 ASN A C 11
ATOM 18991 O O . ASN A 1 22 ? 1.027 -6.316 -12.003 1.00 0.00 22 ASN A O 11
ATOM 19002 N N . TYR A 1 23 ? -0.114 -4.874 -10.781 1.00 0.00 23 TYR A N 11
ATOM 19003 C CA . TYR A 1 23 ? -0.655 -5.883 -9.918 1.00 0.00 23 TYR A CA 11
ATOM 19004 C C . TYR A 1 23 ? -2.082 -6.117 -10.273 1.00 0.00 23 TYR A C 11
ATOM 19005 O O . TYR A 1 23 ? -2.749 -5.231 -10.821 1.00 0.00 23 TYR A O 11
ATOM 19023 N N . LYS A 1 24 ? -2.557 -7.284 -9.999 1.00 0.00 24 LYS A N 11
ATOM 19024 C CA . LYS A 1 24 ? -3.936 -7.551 -10.180 1.00 0.00 24 LYS A CA 11
ATOM 19025 C C . LYS A 1 24 ? -4.599 -7.249 -8.863 1.00 0.00 24 LYS A C 11
ATOM 19026 O O . LYS A 1 24 ? -4.543 -8.045 -7.924 1.00 0.00 24 LYS A O 11
ATOM 19045 N N . PHE A 1 25 ? -5.147 -6.074 -8.779 1.00 0.00 25 PHE A N 11
ATOM 19046 C CA . PHE A 1 25 ? -5.729 -5.585 -7.559 1.00 0.00 25 PHE A CA 11
ATOM 19047 C C . PHE A 1 25 ? -7.052 -6.260 -7.297 1.00 0.00 25 PHE A C 11
ATOM 19048 O O . PHE A 1 25 ? -7.941 -6.285 -8.157 1.00 0.00 25 PHE A O 11
ATOM 19065 N N . VAL A 1 26 ? -7.151 -6.826 -6.138 1.00 0.00 26 VAL A N 11
ATOM 19066 C CA . VAL A 1 26 ? -8.293 -7.563 -5.709 1.00 0.00 26 VAL A CA 11
ATOM 19067 C C . VAL A 1 26 ? -8.836 -6.916 -4.449 1.00 0.00 26 VAL A C 11
ATOM 19068 O O . VAL A 1 26 ? -8.079 -6.535 -3.560 1.00 0.00 26 VAL A O 11
ATOM 19081 N N . ILE A 1 27 ? -10.105 -6.758 -4.394 1.00 0.00 27 ILE A N 11
ATOM 19082 C CA . ILE A 1 27 ? -10.750 -6.227 -3.243 1.00 0.00 27 ILE A CA 11
ATOM 19083 C C . ILE A 1 27 ? -11.793 -7.254 -2.787 1.00 0.00 27 ILE A C 11
ATOM 19084 O O . ILE A 1 27 ? -12.241 -8.080 -3.590 1.00 0.00 27 ILE A O 11
ATOM 19100 N N . THR A 1 28 ? -12.135 -7.253 -1.539 1.00 0.00 28 THR A N 11
ATOM 19101 C CA . THR A 1 28 ? -13.043 -8.228 -1.013 1.00 0.00 28 THR A CA 11
ATOM 19102 C C . THR A 1 28 ? -14.499 -7.785 -1.096 1.00 0.00 28 THR A C 11
ATOM 19103 O O . THR A 1 28 ? -14.800 -6.604 -1.369 1.00 0.00 28 THR A O 11
ATOM 19114 N N . THR A 1 29 ? -15.391 -8.725 -0.862 1.00 0.00 29 THR A N 11
ATOM 19115 C CA . THR A 1 29 ? -16.806 -8.485 -0.839 1.00 0.00 29 THR A CA 11
ATOM 19116 C C . THR A 1 29 ? -17.195 -7.511 0.267 1.00 0.00 29 THR A C 11
ATOM 19117 O O . THR A 1 29 ? -17.935 -6.556 0.030 1.00 0.00 29 THR A O 11
ATOM 19128 N N . LEU A 1 30 ? -16.654 -7.716 1.455 1.00 0.00 30 LEU A N 11
ATOM 19129 C CA . LEU A 1 30 ? -16.922 -6.815 2.553 1.00 0.00 30 LEU A CA 11
ATOM 19130 C C . LEU A 1 30 ? -16.208 -5.494 2.314 1.00 0.00 30 LEU A C 11
ATOM 19131 O O . LEU A 1 30 ? -16.597 -4.457 2.856 1.00 0.00 30 LEU A O 11
ATOM 19147 N N . GLY A 1 31 ? -15.176 -5.550 1.479 1.00 0.00 31 GLY A N 11
ATOM 19148 C CA . GLY A 1 31 ? -14.420 -4.386 1.106 1.00 0.00 31 GLY A CA 11
ATOM 19149 C C . GLY A 1 31 ? -15.231 -3.446 0.240 1.00 0.00 31 GLY A C 11
ATOM 19150 O O . GLY A 1 31 ? -15.424 -2.292 0.603 1.00 0.00 31 GLY A O 11
ATOM 19154 N N . VAL A 1 32 ? -15.746 -3.943 -0.891 1.00 0.00 32 VAL A N 11
ATOM 19155 C CA . VAL A 1 32 ? -16.558 -3.102 -1.789 1.00 0.00 32 VAL A CA 11
ATOM 19156 C C . VAL A 1 32 ? -17.772 -2.542 -1.067 1.00 0.00 32 VAL A C 11
ATOM 19157 O O . VAL A 1 32 ? -18.123 -1.379 -1.240 1.00 0.00 32 VAL A O 11
ATOM 19170 N N . SER A 1 33 ? -18.363 -3.351 -0.215 1.00 0.00 33 SER A N 11
ATOM 19171 C CA . SER A 1 33 ? -19.498 -2.942 0.547 1.00 0.00 33 SER A CA 11
ATOM 19172 C C . SER A 1 33 ? -19.129 -1.853 1.569 1.00 0.00 33 SER A C 11
ATOM 19173 O O . SER A 1 33 ? -19.924 -0.930 1.799 1.00 0.00 33 SER A O 11
ATOM 19181 N N . PHE A 1 34 ? -17.917 -1.934 2.134 1.00 0.00 34 PHE A N 11
ATOM 19182 C CA . PHE A 1 34 ? -17.436 -0.936 3.084 1.00 0.00 34 PHE A CA 11
ATOM 19183 C C . PHE A 1 34 ? -17.244 0.389 2.368 1.00 0.00 34 PHE A C 11
ATOM 19184 O O . PHE A 1 34 ? -17.590 1.448 2.899 1.00 0.00 34 PHE A O 11
ATOM 19201 N N . ALA A 1 35 ? -16.723 0.319 1.149 1.00 0.00 35 ALA A N 11
ATOM 19202 C CA . ALA A 1 35 ? -16.543 1.496 0.329 1.00 0.00 35 ALA A CA 11
ATOM 19203 C C . ALA A 1 35 ? -17.897 2.147 0.071 1.00 0.00 35 ALA A C 11
ATOM 19204 O O . ALA A 1 35 ? -18.076 3.338 0.307 1.00 0.00 35 ALA A O 11
ATOM 19211 N N . ILE A 1 36 ? -18.856 1.328 -0.346 1.00 0.00 36 ILE A N 11
ATOM 19212 C CA . ILE A 1 36 ? -20.227 1.775 -0.616 1.00 0.00 36 ILE A CA 11
ATOM 19213 C C . ILE A 1 36 ? -20.851 2.480 0.596 1.00 0.00 36 ILE A C 11
ATOM 19214 O O . ILE A 1 36 ? -21.312 3.615 0.482 1.00 0.00 36 ILE A O 11
ATOM 19230 N N . LYS A 1 37 ? -20.797 1.848 1.766 1.00 0.00 37 LYS A N 11
ATOM 19231 C CA . LYS A 1 37 ? -21.452 2.398 2.960 1.00 0.00 37 LYS A CA 11
ATOM 19232 C C . LYS A 1 37 ? -20.756 3.634 3.510 1.00 0.00 37 LYS A C 11
ATOM 19233 O O . LYS A 1 37 ? -21.295 4.318 4.358 1.00 0.00 37 LYS A O 11
ATOM 19252 N N . SER A 1 38 ? -19.569 3.908 3.043 1.00 0.00 38 SER A N 11
ATOM 19253 C CA . SER A 1 38 ? -18.856 5.063 3.502 1.00 0.00 38 SER A CA 11
ATOM 19254 C C . SER A 1 38 ? -18.847 6.146 2.408 1.00 0.00 38 SER A C 11
ATOM 19255 O O . SER A 1 38 ? -18.315 7.239 2.604 1.00 0.00 38 SER A O 11
ATOM 19263 N N . GLY A 1 39 ? -19.462 5.840 1.270 1.00 0.00 39 GLY A N 11
ATOM 19264 C CA . GLY A 1 39 ? -19.509 6.781 0.169 1.00 0.00 39 GLY A CA 11
ATOM 19265 C C . GLY A 1 39 ? -18.165 6.942 -0.503 1.00 0.00 39 GLY A C 11
ATOM 19266 O O . GLY A 1 39 ? -17.846 8.010 -1.050 1.00 0.00 39 GLY A O 11
ATOM 19270 N N . ILE A 1 40 ? -17.382 5.898 -0.458 1.00 0.00 40 ILE A N 11
ATOM 19271 C CA . ILE A 1 40 ? -16.074 5.885 -1.050 1.00 0.00 40 ILE A CA 11
ATOM 19272 C C . ILE A 1 40 ? -16.213 5.479 -2.500 1.00 0.00 40 ILE A C 11
ATOM 19273 O O . ILE A 1 40 ? -16.885 4.487 -2.812 1.00 0.00 40 ILE A O 11
ATOM 19289 N N . ASP A 1 41 ? -15.615 6.252 -3.372 1.00 0.00 41 ASP A N 11
ATOM 19290 C CA . ASP A 1 41 ? -15.699 6.003 -4.785 1.00 0.00 41 ASP A CA 11
ATOM 19291 C C . ASP A 1 41 ? -14.896 4.764 -5.172 1.00 0.00 41 ASP A C 11
ATOM 19292 O O . ASP A 1 41 ? -13.666 4.721 -5.069 1.00 0.00 41 ASP A O 11
ATOM 19301 N N . ILE A 1 42 ? -15.623 3.741 -5.570 1.00 0.00 42 ILE A N 11
ATOM 19302 C CA . ILE A 1 42 ? -15.048 2.439 -5.855 1.00 0.00 42 ILE A CA 11
ATOM 19303 C C . ILE A 1 42 ? -15.228 2.046 -7.341 1.00 0.00 42 ILE A C 11
ATOM 19304 O O . ILE A 1 42 ? -14.511 1.172 -7.857 1.00 0.00 42 ILE A O 11
ATOM 19320 N N . ASP A 1 43 ? -16.141 2.726 -8.041 1.00 0.00 43 ASP A N 11
ATOM 19321 C CA . ASP A 1 43 ? -16.452 2.382 -9.447 1.00 0.00 43 ASP A CA 11
ATOM 19322 C C . ASP A 1 43 ? -15.234 2.512 -10.322 1.00 0.00 43 ASP A C 11
ATOM 19323 O O . ASP A 1 43 ? -14.953 1.638 -11.129 1.00 0.00 43 ASP A O 11
ATOM 19332 N N . SER A 1 44 ? -14.494 3.586 -10.126 1.00 0.00 44 SER A N 11
ATOM 19333 C CA . SER A 1 44 ? -13.303 3.872 -10.898 1.00 0.00 44 SER A CA 11
ATOM 19334 C C . SER A 1 44 ? -12.229 2.795 -10.678 1.00 0.00 44 SER A C 11
ATOM 19335 O O . SER A 1 44 ? -11.484 2.456 -11.598 1.00 0.00 44 SER A O 11
ATOM 19343 N N . ALA A 1 45 ? -12.188 2.221 -9.480 1.00 0.00 45 ALA A N 11
ATOM 19344 C CA . ALA A 1 45 ? -11.216 1.195 -9.171 1.00 0.00 45 ALA A CA 11
ATOM 19345 C C . ALA A 1 45 ? -11.515 -0.048 -9.996 1.00 0.00 45 ALA A C 11
ATOM 19346 O O . ALA A 1 45 ? -10.647 -0.563 -10.713 1.00 0.00 45 ALA A O 11
ATOM 19353 N N . LEU A 1 46 ? -12.762 -0.480 -9.937 1.00 0.00 46 LEU A N 11
ATOM 19354 C CA . LEU A 1 46 ? -13.228 -1.644 -10.684 1.00 0.00 46 LEU A CA 11
ATOM 19355 C C . LEU A 1 46 ? -13.063 -1.387 -12.184 1.00 0.00 46 LEU A C 11
ATOM 19356 O O . LEU A 1 46 ? -12.575 -2.241 -12.929 1.00 0.00 46 LEU A O 11
ATOM 19372 N N . ASP A 1 47 ? -13.429 -0.181 -12.583 1.00 0.00 47 ASP A N 11
ATOM 19373 C CA . ASP A 1 47 ? -13.315 0.315 -13.964 1.00 0.00 47 ASP A CA 11
ATOM 19374 C C . ASP A 1 47 ? -11.886 0.201 -14.497 1.00 0.00 47 ASP A C 11
ATOM 19375 O O . ASP A 1 47 ? -11.670 -0.209 -15.642 1.00 0.00 47 ASP A O 11
ATOM 19384 N N . ARG A 1 48 ? -10.919 0.560 -13.669 1.00 0.00 48 ARG A N 11
ATOM 19385 C CA . ARG A 1 48 ? -9.514 0.502 -14.052 1.00 0.00 48 ARG A CA 11
ATOM 19386 C C . ARG A 1 48 ? -8.946 -0.912 -14.022 1.00 0.00 48 ARG A C 11
ATOM 19387 O O . ARG A 1 48 ? -7.870 -1.155 -14.552 1.00 0.00 48 ARG A O 11
ATOM 19408 N N . GLY A 1 49 ? -9.652 -1.840 -13.416 1.00 0.00 49 GLY A N 11
ATOM 19409 C CA . GLY A 1 49 ? -9.165 -3.204 -13.423 1.00 0.00 49 GLY A CA 11
ATOM 19410 C C . GLY A 1 49 ? -9.020 -3.846 -12.058 1.00 0.00 49 GLY A C 11
ATOM 19411 O O . GLY A 1 49 ? -8.374 -4.893 -11.937 1.00 0.00 49 GLY A O 11
ATOM 19415 N N . VAL A 1 50 ? -9.586 -3.241 -11.033 1.00 0.00 50 VAL A N 11
ATOM 19416 C CA . VAL A 1 50 ? -9.611 -3.877 -9.722 1.00 0.00 50 VAL A CA 11
ATOM 19417 C C . VAL A 1 50 ? -10.766 -4.876 -9.710 1.00 0.00 50 VAL A C 11
ATOM 19418 O O . VAL A 1 50 ? -11.863 -4.563 -10.189 1.00 0.00 50 VAL A O 11
ATOM 19431 N N . ILE A 1 51 ? -10.518 -6.072 -9.240 1.00 0.00 51 ILE A N 11
ATOM 19432 C CA . ILE A 1 51 ? -11.544 -7.093 -9.210 1.00 0.00 51 ILE A CA 11
ATOM 19433 C C . ILE A 1 51 ? -11.960 -7.385 -7.791 1.00 0.00 51 ILE A C 11
ATOM 19434 O O . ILE A 1 51 ? -11.193 -7.179 -6.861 1.00 0.00 51 ILE A O 11
ATOM 19450 N N . VAL A 1 52 ? -13.156 -7.858 -7.627 1.00 0.00 52 VAL A N 11
ATOM 19451 C CA . VAL A 1 52 ? -13.660 -8.201 -6.329 1.00 0.00 52 VAL A CA 11
ATOM 19452 C C . VAL A 1 52 ? -13.740 -9.723 -6.199 1.00 0.00 52 VAL A C 11
ATOM 19453 O O . VAL A 1 52 ? -14.124 -10.416 -7.147 1.00 0.00 52 VAL A O 11
ATOM 19466 N N . ARG A 1 53 ? -13.315 -10.238 -5.075 1.00 0.00 53 ARG A N 11
ATOM 19467 C CA . ARG A 1 53 ? -13.341 -11.659 -4.836 1.00 0.00 53 ARG A CA 11
ATOM 19468 C C . ARG A 1 53 ? -14.059 -11.915 -3.522 1.00 0.00 53 ARG A C 11
ATOM 19469 O O . ARG A 1 53 ? -13.795 -11.236 -2.522 1.00 0.00 53 ARG A O 11
ATOM 19490 N N . ALA A 1 54 ? -14.964 -12.857 -3.530 1.00 0.00 54 ALA A N 11
ATOM 19491 C CA . ALA A 1 54 ? -15.741 -13.178 -2.362 1.00 0.00 54 ALA A CA 11
ATOM 19492 C C . ALA A 1 54 ? -15.124 -14.327 -1.589 1.00 0.00 54 ALA A C 11
ATOM 19493 O O . ALA A 1 54 ? -14.767 -15.360 -2.171 1.00 0.00 54 ALA A O 11
ATOM 19500 N N . PHE A 1 55 ? -14.978 -14.145 -0.303 1.00 0.00 55 PHE A N 11
ATOM 19501 C CA . PHE A 1 55 ? -14.517 -15.201 0.571 1.00 0.00 55 PHE A CA 11
ATOM 19502 C C . PHE A 1 55 ? -15.769 -15.926 1.042 1.00 0.00 55 PHE A C 11
ATOM 19503 O O . PHE A 1 55 ? -16.768 -15.271 1.360 1.00 0.00 55 PHE A O 11
ATOM 19520 N N . SER A 1 56 ? -15.750 -17.236 1.088 1.00 0.00 56 SER A N 11
ATOM 19521 C CA . SER A 1 56 ? -16.979 -17.942 1.344 1.00 0.00 56 SER A CA 11
ATOM 19522 C C . SER A 1 56 ? -17.327 -18.122 2.829 1.00 0.00 56 SER A C 11
ATOM 19523 O O . SER A 1 56 ? -18.378 -17.643 3.249 1.00 0.00 56 SER A O 11
ATOM 19531 N N . HIS A 1 57 ? -16.451 -18.750 3.624 1.00 0.00 57 HIS A N 11
ATOM 19532 C CA . HIS A 1 57 ? -16.703 -18.911 5.068 1.00 0.00 57 HIS A CA 11
ATOM 19533 C C . HIS A 1 57 ? -15.610 -19.723 5.756 1.00 0.00 57 HIS A C 11
ATOM 19534 O O . HIS A 1 57 ? -15.583 -20.954 5.666 1.00 0.00 57 HIS A O 11
ATOM 19549 N N . LYS A 1 58 ? -14.720 -19.036 6.395 1.00 0.00 58 LYS A N 11
ATOM 19550 C CA . LYS A 1 58 ? -13.781 -19.611 7.337 1.00 0.00 58 LYS A CA 11
ATOM 19551 C C . LYS A 1 58 ? -13.723 -18.668 8.511 1.00 0.00 58 LYS A C 11
ATOM 19552 O O . LYS A 1 58 ? -13.954 -17.465 8.316 1.00 0.00 58 LYS A O 11
ATOM 19571 N N . PRO A 1 59 ? -13.480 -19.137 9.735 1.00 0.00 59 PRO A N 11
ATOM 19572 C CA . PRO A 1 59 ? -13.259 -18.227 10.844 1.00 0.00 59 PRO A CA 11
ATOM 19573 C C . PRO A 1 59 ? -11.888 -17.559 10.662 1.00 0.00 59 PRO A C 11
ATOM 19574 O O . PRO A 1 59 ? -10.871 -18.260 10.527 1.00 0.00 59 PRO A O 11
ATOM 19585 N N . PRO A 1 60 ? -11.825 -16.224 10.631 1.00 0.00 60 PRO A N 11
ATOM 19586 C CA . PRO A 1 60 ? -10.571 -15.518 10.438 1.00 0.00 60 PRO A CA 11
ATOM 19587 C C . PRO A 1 60 ? -9.731 -15.530 11.696 1.00 0.00 60 PRO A C 11
ATOM 19588 O O . PRO A 1 60 ? -10.229 -15.248 12.793 1.00 0.00 60 PRO A O 11
ATOM 19599 N N . LYS A 1 61 ? -8.485 -15.879 11.558 1.00 0.00 61 LYS A N 11
ATOM 19600 C CA . LYS A 1 61 ? -7.587 -15.849 12.675 1.00 0.00 61 LYS A CA 11
ATOM 19601 C C . LYS A 1 61 ? -6.956 -14.490 12.736 1.00 0.00 61 LYS A C 11
ATOM 19602 O O . LYS A 1 61 ? -6.159 -14.127 11.871 1.00 0.00 61 LYS A O 11
ATOM 19621 N N . VAL A 1 62 ? -7.348 -13.733 13.731 1.00 0.00 62 VAL A N 11
ATOM 19622 C CA . VAL A 1 62 ? -6.910 -12.363 13.929 1.00 0.00 62 VAL A CA 11
ATOM 19623 C C . VAL A 1 62 ? -6.910 -12.073 15.419 1.00 0.00 62 VAL A C 11
ATOM 19624 O O . VAL A 1 62 ? -7.532 -12.819 16.188 1.00 0.00 62 VAL A O 11
ATOM 19637 N N . GLY A 1 63 ? -6.215 -11.036 15.836 1.00 0.00 63 GLY A N 11
ATOM 19638 C CA . GLY A 1 63 ? -6.268 -10.652 17.226 1.00 0.00 63 GLY A CA 11
ATOM 19639 C C . GLY A 1 63 ? -7.576 -9.947 17.496 1.00 0.00 63 GLY A C 11
ATOM 19640 O O . GLY A 1 63 ? -8.515 -10.534 18.036 1.00 0.00 63 GLY A O 11
ATOM 19644 N N . ASN A 1 64 ? -7.651 -8.709 17.089 1.00 0.00 64 ASN A N 11
ATOM 19645 C CA . ASN A 1 64 ? -8.866 -7.935 17.178 1.00 0.00 64 ASN A CA 11
ATOM 19646 C C . ASN A 1 64 ? -9.039 -7.047 15.959 1.00 0.00 64 ASN A C 11
ATOM 19647 O O . ASN A 1 64 ? -8.819 -5.838 15.986 1.00 0.00 64 ASN A O 11
ATOM 19658 N N . LEU A 1 65 ? -9.331 -7.689 14.854 1.00 0.00 65 LEU A N 11
ATOM 19659 C CA . LEU A 1 65 ? -9.496 -7.010 13.593 1.00 0.00 65 LEU A CA 11
ATOM 19660 C C . LEU A 1 65 ? -10.956 -6.980 13.173 1.00 0.00 65 LEU A C 11
ATOM 19661 O O . LEU A 1 65 ? -11.730 -7.890 13.525 1.00 0.00 65 LEU A O 11
ATOM 19677 N N . PRO A 1 66 ? -11.374 -5.924 12.454 1.00 0.00 66 PRO A N 11
ATOM 19678 C CA . PRO A 1 66 ? -12.718 -5.832 11.914 1.00 0.00 66 PRO A CA 11
ATOM 19679 C C . PRO A 1 66 ? -12.907 -6.821 10.766 1.00 0.00 66 PRO A C 11
ATOM 19680 O O . PRO A 1 66 ? -12.017 -6.966 9.913 1.00 0.00 66 PRO A O 11
ATOM 19691 N N . GLN A 1 67 ? -14.089 -7.441 10.725 1.00 0.00 67 GLN A N 11
ATOM 19692 C CA . GLN A 1 67 ? -14.453 -8.504 9.760 1.00 0.00 67 GLN A CA 11
ATOM 19693 C C . GLN A 1 67 ? -14.047 -8.176 8.324 1.00 0.00 67 GLN A C 11
ATOM 19694 O O . GLN A 1 67 ? -13.460 -9.008 7.634 1.00 0.00 67 GLN A O 11
ATOM 19708 N N . TYR A 1 68 ? -14.321 -6.958 7.905 1.00 0.00 68 TYR A N 11
ATOM 19709 C CA . TYR A 1 68 ? -14.008 -6.522 6.555 1.00 0.00 68 TYR A CA 11
ATOM 19710 C C . TYR A 1 68 ? -12.503 -6.565 6.210 1.00 0.00 68 TYR A C 11
ATOM 19711 O O . TYR A 1 68 ? -12.131 -6.908 5.077 1.00 0.00 68 TYR A O 11
ATOM 19729 N N . GLU A 1 69 ? -11.640 -6.287 7.175 1.00 0.00 69 GLU A N 11
ATOM 19730 C CA . GLU A 1 69 ? -10.214 -6.316 6.893 1.00 0.00 69 GLU A CA 11
ATOM 19731 C C . GLU A 1 69 ? -9.669 -7.709 7.097 1.00 0.00 69 GLU A C 11
ATOM 19732 O O . GLU A 1 69 ? -8.710 -8.117 6.443 1.00 0.00 69 GLU A O 11
ATOM 19744 N N . SER A 1 70 ? -10.304 -8.448 7.976 1.00 0.00 70 SER A N 11
ATOM 19745 C CA . SER A 1 70 ? -9.962 -9.826 8.193 1.00 0.00 70 SER A CA 11
ATOM 19746 C C . SER A 1 70 ? -10.237 -10.641 6.919 1.00 0.00 70 SER A C 11
ATOM 19747 O O . SER A 1 70 ? -9.443 -11.514 6.549 1.00 0.00 70 SER A O 11
ATOM 19755 N N . GLU A 1 71 ? -11.346 -10.316 6.226 1.00 0.00 71 GLU A N 11
ATOM 19756 C CA . GLU A 1 71 ? -11.673 -10.961 4.960 1.00 0.00 71 GLU A CA 11
ATOM 19757 C C . GLU A 1 71 ? -10.575 -10.668 3.938 1.00 0.00 71 GLU A C 11
ATOM 19758 O O . GLU A 1 71 ? -10.136 -11.564 3.209 1.00 0.00 71 GLU A O 11
ATOM 19770 N N . ALA A 1 72 ? -10.092 -9.420 3.941 1.00 0.00 72 ALA A N 11
ATOM 19771 C CA . ALA A 1 72 ? -9.015 -8.997 3.048 1.00 0.00 72 ALA A CA 11
ATOM 19772 C C . ALA A 1 72 ? -7.754 -9.831 3.280 1.00 0.00 72 ALA A C 11
ATOM 19773 O O . ALA A 1 72 ? -7.175 -10.366 2.331 1.00 0.00 72 ALA A O 11
ATOM 19780 N N . ILE A 1 73 ? -7.362 -9.971 4.543 1.00 0.00 73 ILE A N 11
ATOM 19781 C CA . ILE A 1 73 ? -6.200 -10.788 4.910 1.00 0.00 73 ILE A CA 11
ATOM 19782 C C . ILE A 1 73 ? -6.396 -12.244 4.475 1.00 0.00 73 ILE A C 11
ATOM 19783 O O . ILE A 1 73 ? -5.497 -12.855 3.888 1.00 0.00 73 ILE A O 11
ATOM 19799 N N . MET A 1 74 ? -7.579 -12.783 4.738 1.00 0.00 74 MET A N 11
ATOM 19800 C CA . MET A 1 74 ? -7.871 -14.175 4.412 1.00 0.00 74 MET A CA 11
ATOM 19801 C C . MET A 1 74 ? -7.794 -14.434 2.909 1.00 0.00 74 MET A C 11
ATOM 19802 O O . MET A 1 74 ? -7.180 -15.413 2.485 1.00 0.00 74 MET A O 11
ATOM 19816 N N . VAL A 1 75 ? -8.369 -13.541 2.109 1.00 0.00 75 VAL A N 11
ATOM 19817 C CA . VAL A 1 75 ? -8.324 -13.677 0.647 1.00 0.00 75 VAL A CA 11
ATOM 19818 C C . VAL A 1 75 ? -6.885 -13.537 0.132 1.00 0.00 75 VAL A C 11
ATOM 19819 O O . VAL A 1 75 ? -6.453 -14.279 -0.764 1.00 0.00 75 VAL A O 11
ATOM 19832 N N . ALA A 1 76 ? -6.129 -12.630 0.737 1.00 0.00 76 ALA A N 11
ATOM 19833 C CA . ALA A 1 76 ? -4.733 -12.433 0.377 1.00 0.00 76 ALA A CA 11
ATOM 19834 C C . ALA A 1 76 ? -3.925 -13.686 0.666 1.00 0.00 76 ALA A C 11
ATOM 19835 O O . ALA A 1 76 ? -3.016 -14.036 -0.083 1.00 0.00 76 ALA A O 11
ATOM 19842 N N . PHE A 1 77 ? -4.285 -14.369 1.734 1.00 0.00 77 PHE A N 11
ATOM 19843 C CA . PHE A 1 77 ? -3.639 -15.603 2.118 1.00 0.00 77 PHE A CA 11
ATOM 19844 C C . PHE A 1 77 ? -3.985 -16.724 1.123 1.00 0.00 77 PHE A C 11
ATOM 19845 O O . PHE A 1 77 ? -3.119 -17.514 0.754 1.00 0.00 77 PHE A O 11
ATOM 19862 N N . GLU A 1 78 ? -5.243 -16.751 0.674 1.00 0.00 78 GLU A N 11
ATOM 19863 C CA . GLU A 1 78 ? -5.732 -17.740 -0.289 1.00 0.00 78 GLU A CA 11
ATOM 19864 C C . GLU A 1 78 ? -4.963 -17.663 -1.592 1.00 0.00 78 GLU A C 11
ATOM 19865 O O . GLU A 1 78 ? -4.462 -18.670 -2.107 1.00 0.00 78 GLU A O 11
ATOM 19877 N N . LEU A 1 79 ? -4.855 -16.462 -2.102 1.00 0.00 79 LEU A N 11
ATOM 19878 C CA . LEU A 1 79 ? -4.241 -16.223 -3.391 1.00 0.00 79 LEU A CA 11
ATOM 19879 C C . LEU A 1 79 ? -2.729 -16.158 -3.279 1.00 0.00 79 LEU A C 11
ATOM 19880 O O . LEU A 1 79 ? -2.023 -16.315 -4.281 1.00 0.00 79 LEU A O 11
ATOM 19896 N N . ASN A 1 80 ? -2.249 -15.975 -2.050 1.00 0.00 80 ASN A N 11
ATOM 19897 C CA . ASN A 1 80 ? -0.833 -15.720 -1.757 1.00 0.00 80 ASN A CA 11
ATOM 19898 C C . ASN A 1 80 ? -0.461 -14.429 -2.471 1.00 0.00 80 ASN A C 11
ATOM 19899 O O . ASN A 1 80 ? 0.436 -14.361 -3.324 1.00 0.00 80 ASN A O 11
ATOM 19910 N N . ALA A 1 81 ? -1.217 -13.431 -2.140 1.00 0.00 81 ALA A N 11
ATOM 19911 C CA . ALA A 1 81 ? -1.158 -12.154 -2.778 1.00 0.00 81 ALA A CA 11
ATOM 19912 C C . ALA A 1 81 ? -0.386 -11.154 -1.952 1.00 0.00 81 ALA A C 11
ATOM 19913 O O . ALA A 1 81 ? 0.086 -11.459 -0.855 1.00 0.00 81 ALA A O 11
ATOM 19920 N N . LEU A 1 82 ? -0.253 -9.982 -2.493 1.00 0.00 82 LEU A N 11
ATOM 19921 C CA . LEU A 1 82 ? 0.375 -8.875 -1.838 1.00 0.00 82 LEU A CA 11
ATOM 19922 C C . LEU A 1 82 ? -0.768 -8.152 -1.130 1.00 0.00 82 LEU A C 11
ATOM 19923 O O . LEU A 1 82 ? -1.829 -7.984 -1.719 1.00 0.00 82 LEU A O 11
ATOM 19939 N N . LEU A 1 83 ? -0.600 -7.770 0.102 1.00 0.00 83 LEU A N 11
ATOM 19940 C CA . LEU A 1 83 ? -1.695 -7.123 0.796 1.00 0.00 83 LEU A CA 11
ATOM 19941 C C . LEU A 1 83 ? -1.397 -5.657 1.001 1.00 0.00 83 LEU A C 11
ATOM 19942 O O . LEU A 1 83 ? -0.326 -5.294 1.481 1.00 0.00 83 LEU A O 11
ATOM 19958 N N . ILE A 1 84 ? -2.319 -4.830 0.616 1.00 0.00 84 ILE A N 11
ATOM 19959 C CA . ILE A 1 84 ? -2.188 -3.412 0.775 1.00 0.00 84 ILE A CA 11
ATOM 19960 C C . ILE A 1 84 ? -3.118 -2.980 1.895 1.00 0.00 84 ILE A C 11
ATOM 19961 O O . ILE A 1 84 ? -4.350 -3.083 1.764 1.00 0.00 84 ILE A O 11
ATOM 19977 N N . ALA A 1 85 ? -2.551 -2.533 2.982 1.00 0.00 85 ALA A N 11
ATOM 19978 C CA . ALA A 1 85 ? -3.319 -2.134 4.136 1.00 0.00 85 ALA A CA 11
ATOM 19979 C C . ALA A 1 85 ? -2.653 -0.963 4.800 1.00 0.00 85 ALA A C 11
ATOM 19980 O O . ALA A 1 85 ? -1.449 -0.863 4.787 1.00 0.00 85 ALA A O 11
ATOM 19987 N N . GLU A 1 86 ? -3.428 -0.088 5.365 1.00 0.00 86 GLU A N 11
ATOM 19988 C CA . GLU A 1 86 ? -2.883 1.075 6.044 1.00 0.00 86 GLU A CA 11
ATOM 19989 C C . GLU A 1 86 ? -2.827 0.836 7.542 1.00 0.00 86 GLU A C 11
ATOM 19990 O O . GLU A 1 86 ? -2.037 1.466 8.259 1.00 0.00 86 GLU A O 11
ATOM 20002 N N . ASP A 1 87 ? -3.661 -0.070 8.023 1.00 0.00 87 ASP A N 11
ATOM 20003 C CA . ASP A 1 87 ? -3.713 -0.345 9.448 1.00 0.00 87 ASP A CA 11
ATOM 20004 C C . ASP A 1 87 ? -2.556 -1.221 9.867 1.00 0.00 87 ASP A C 11
ATOM 20005 O O . ASP A 1 87 ? -2.383 -2.327 9.353 1.00 0.00 87 ASP A O 11
ATOM 20014 N N . LYS A 1 88 ? -1.801 -0.730 10.824 1.00 0.00 88 LYS A N 11
ATOM 20015 C CA . LYS A 1 88 ? -0.562 -1.344 11.271 1.00 0.00 88 LYS A CA 11
ATOM 20016 C C . LYS A 1 88 ? -0.762 -2.774 11.798 1.00 0.00 88 LYS A C 11
ATOM 20017 O O . LYS A 1 88 ? 0.059 -3.651 11.538 1.00 0.00 88 LYS A O 11
ATOM 20036 N N . ASP A 1 89 ? -1.857 -3.019 12.499 1.00 0.00 89 ASP A N 11
ATOM 20037 C CA . ASP A 1 89 ? -2.082 -4.348 13.081 1.00 0.00 89 ASP A CA 11
ATOM 20038 C C . ASP A 1 89 ? -2.577 -5.322 12.015 1.00 0.00 89 ASP A C 11
ATOM 20039 O O . ASP A 1 89 ? -2.278 -6.522 12.061 1.00 0.00 89 ASP A O 11
ATOM 20048 N N . VAL A 1 90 ? -3.312 -4.793 11.035 1.00 0.00 90 VAL A N 11
ATOM 20049 C CA . VAL A 1 90 ? -3.735 -5.582 9.870 1.00 0.00 90 VAL A CA 11
ATOM 20050 C C . VAL A 1 90 ? -2.484 -6.030 9.106 1.00 0.00 90 VAL A C 11
ATOM 20051 O O . VAL A 1 90 ? -2.332 -7.213 8.763 1.00 0.00 90 VAL A O 11
ATOM 20064 N N . ILE A 1 91 ? -1.573 -5.074 8.896 1.00 0.00 91 ILE A N 11
ATOM 20065 C CA . ILE A 1 91 ? -0.288 -5.322 8.246 1.00 0.00 91 ILE A CA 11
ATOM 20066 C C . ILE A 1 91 ? 0.494 -6.380 9.021 1.00 0.00 91 ILE A C 11
ATOM 20067 O O . ILE A 1 91 ? 0.980 -7.359 8.443 1.00 0.00 91 ILE A O 11
ATOM 20083 N N . ASN A 1 92 ? 0.585 -6.175 10.327 1.00 0.00 92 ASN A N 11
ATOM 20084 C CA . ASN A 1 92 ? 1.312 -7.068 11.229 1.00 0.00 92 ASN A CA 11
ATOM 20085 C C . ASN A 1 92 ? 0.816 -8.501 11.143 1.00 0.00 92 ASN A C 11
ATOM 20086 O O . ASN A 1 92 ? 1.611 -9.423 10.975 1.00 0.00 92 ASN A O 11
ATOM 20097 N N . LYS A 1 93 ? -0.494 -8.677 11.214 1.00 0.00 93 LYS A N 11
ATOM 20098 C CA . LYS A 1 93 ? -1.080 -9.995 11.238 1.00 0.00 93 LYS A CA 11
ATOM 20099 C C . LYS A 1 93 ? -0.825 -10.718 9.905 1.00 0.00 93 LYS A C 11
ATOM 20100 O O . LYS A 1 93 ? -0.418 -11.889 9.881 1.00 0.00 93 LYS A O 11
ATOM 20119 N N . ALA A 1 94 ? -1.044 -10.022 8.809 1.00 0.00 94 ALA A N 11
ATOM 20120 C CA . ALA A 1 94 ? -0.845 -10.611 7.496 1.00 0.00 94 ALA A CA 11
ATOM 20121 C C . ALA A 1 94 ? 0.621 -10.967 7.283 1.00 0.00 94 ALA A C 11
ATOM 20122 O O . ALA A 1 94 ? 0.940 -12.008 6.683 1.00 0.00 94 ALA A O 11
ATOM 20129 N N . LYS A 1 95 ? 1.501 -10.123 7.819 1.00 0.00 95 LYS A N 11
ATOM 20130 C CA . LYS A 1 95 ? 2.939 -10.314 7.733 1.00 0.00 95 LYS A CA 11
ATOM 20131 C C . LYS A 1 95 ? 3.313 -11.675 8.349 1.00 0.00 95 LYS A C 11
ATOM 20132 O O . LYS A 1 95 ? 4.090 -12.437 7.759 1.00 0.00 95 LYS A O 11
ATOM 20151 N N . GLU A 1 96 ? 2.688 -11.987 9.496 1.00 0.00 96 GLU A N 11
ATOM 20152 C CA . GLU A 1 96 ? 2.907 -13.247 10.233 1.00 0.00 96 GLU A CA 11
ATOM 20153 C C . GLU A 1 96 ? 2.540 -14.453 9.378 1.00 0.00 96 GLU A C 11
ATOM 20154 O O . GLU A 1 96 ? 3.162 -15.513 9.467 1.00 0.00 96 GLU A O 11
ATOM 20166 N N . LEU A 1 97 ? 1.511 -14.294 8.568 1.00 0.00 97 LEU A N 11
ATOM 20167 C CA . LEU A 1 97 ? 0.998 -15.383 7.741 1.00 0.00 97 LEU A CA 11
ATOM 20168 C C . LEU A 1 97 ? 1.879 -15.618 6.513 1.00 0.00 97 LEU A C 11
ATOM 20169 O O . LEU A 1 97 ? 1.672 -16.569 5.753 1.00 0.00 97 LEU A O 11
ATOM 20185 N N . GLY A 1 98 ? 2.858 -14.764 6.330 1.00 0.00 98 GLY A N 11
ATOM 20186 C CA . GLY A 1 98 ? 3.751 -14.880 5.203 1.00 0.00 98 GLY A CA 11
ATOM 20187 C C . GLY A 1 98 ? 3.277 -14.062 4.045 1.00 0.00 98 GLY A C 11
ATOM 20188 O O . GLY A 1 98 ? 3.842 -14.101 2.952 1.00 0.00 98 GLY A O 11
ATOM 20192 N N . VAL A 1 99 ? 2.263 -13.297 4.292 1.00 0.00 99 VAL A N 11
ATOM 20193 C CA . VAL A 1 99 ? 1.691 -12.432 3.300 1.00 0.00 99 VAL A CA 11
ATOM 20194 C C . VAL A 1 99 ? 2.361 -11.095 3.457 1.00 0.00 99 VAL A C 11
ATOM 20195 O O . VAL A 1 99 ? 2.475 -10.582 4.580 1.00 0.00 99 VAL A O 11
ATOM 20208 N N . ASN A 1 100 ? 2.876 -10.553 2.402 1.00 0.00 100 ASN A N 11
ATOM 20209 C CA . ASN A 1 100 ? 3.508 -9.281 2.527 1.00 0.00 100 ASN A CA 11
ATOM 20210 C C . ASN A 1 100 ? 2.485 -8.185 2.484 1.00 0.00 100 ASN A C 11
ATOM 20211 O O . ASN A 1 100 ? 1.973 -7.823 1.422 1.00 0.00 100 ASN A O 11
ATOM 20222 N N . ALA A 1 101 ? 2.123 -7.738 3.639 1.00 0.00 101 ALA A N 11
ATOM 20223 C CA . ALA A 1 101 ? 1.248 -6.630 3.771 1.00 0.00 101 ALA A CA 11
ATOM 20224 C C . ALA A 1 101 ? 2.077 -5.390 3.884 1.00 0.00 101 ALA A C 11
ATOM 20225 O O . ALA A 1 101 ? 3.022 -5.328 4.690 1.00 0.00 101 ALA A O 11
ATOM 20232 N N . ILE A 1 102 ? 1.787 -4.447 3.069 1.00 0.00 102 ILE A N 11
ATOM 20233 C CA . ILE A 1 102 ? 2.480 -3.207 3.064 1.00 0.00 102 ILE A CA 11
ATOM 20234 C C . ILE A 1 102 ? 1.495 -2.054 3.029 1.00 0.00 102 ILE A C 11
ATOM 20235 O O . ILE A 1 102 ? 0.385 -2.194 2.497 1.00 0.00 102 ILE A O 11
ATOM 20251 N N . PRO A 1 103 ? 1.838 -0.946 3.667 1.00 0.00 103 PRO A N 11
ATOM 20252 C CA . PRO A 1 103 ? 1.033 0.259 3.620 1.00 0.00 103 PRO A CA 11
ATOM 20253 C C . PRO A 1 103 ? 1.113 0.919 2.246 1.00 0.00 103 PRO A C 11
ATOM 20254 O O . PRO A 1 103 ? 1.998 0.584 1.423 1.00 0.00 103 PRO A O 11
ATOM 20265 N N . ILE A 1 104 ? 0.238 1.866 2.008 1.00 0.00 104 ILE A N 11
ATOM 20266 C CA . ILE A 1 104 ? 0.140 2.529 0.722 1.00 0.00 104 ILE A CA 11
ATOM 20267 C C . ILE A 1 104 ? 1.421 3.238 0.326 1.00 0.00 104 ILE A C 11
ATOM 20268 O O . ILE A 1 104 ? 1.850 3.148 -0.824 1.00 0.00 104 ILE A O 11
ATOM 20284 N N . GLU A 1 105 ? 2.066 3.872 1.270 1.00 0.00 105 GLU A N 11
ATOM 20285 C CA . GLU A 1 105 ? 3.289 4.576 0.968 1.00 0.00 105 GLU A CA 11
ATOM 20286 C C . GLU A 1 105 ? 4.429 3.618 0.548 1.00 0.00 105 GLU A C 11
ATOM 20287 O O . GLU A 1 105 ? 5.269 3.972 -0.282 1.00 0.00 105 GLU A O 11
ATOM 20299 N N . GLU A 1 106 ? 4.412 2.380 1.062 1.00 0.00 106 GLU A N 11
ATOM 20300 C CA . GLU A 1 106 ? 5.377 1.375 0.611 1.00 0.00 106 GLU A CA 11
ATOM 20301 C C . GLU A 1 106 ? 5.001 0.880 -0.782 1.00 0.00 106 GLU A C 11
ATOM 20302 O O . GLU A 1 106 ? 5.865 0.572 -1.594 1.00 0.00 106 GLU A O 11
ATOM 20314 N N . LEU A 1 107 ? 3.705 0.839 -1.067 1.00 0.00 107 LEU A N 11
ATOM 20315 C CA . LEU A 1 107 ? 3.223 0.426 -2.382 1.00 0.00 107 LEU A CA 11
ATOM 20316 C C . LEU A 1 107 ? 3.619 1.499 -3.411 1.00 0.00 107 LEU A C 11
ATOM 20317 O O . LEU A 1 107 ? 3.953 1.189 -4.558 1.00 0.00 107 LEU A O 11
ATOM 20333 N N . LEU A 1 108 ? 3.607 2.749 -2.981 1.00 0.00 108 LEU A N 11
ATOM 20334 C CA . LEU A 1 108 ? 4.035 3.863 -3.824 1.00 0.00 108 LEU A CA 11
ATOM 20335 C C . LEU A 1 108 ? 5.526 3.747 -4.122 1.00 0.00 108 LEU A C 11
ATOM 20336 O O . LEU A 1 108 ? 5.972 3.969 -5.254 1.00 0.00 108 LEU A O 11
ATOM 20352 N N . ALA A 1 109 ? 6.293 3.366 -3.115 1.00 0.00 109 ALA A N 11
ATOM 20353 C CA . ALA A 1 109 ? 7.726 3.164 -3.272 1.00 0.00 109 ALA A CA 11
ATOM 20354 C C . ALA A 1 109 ? 8.011 1.928 -4.136 1.00 0.00 109 ALA A C 11
ATOM 20355 O O . ALA A 1 109 ? 9.032 1.838 -4.796 1.00 0.00 109 ALA A O 11
ATOM 20362 N N . SER A 1 110 ? 7.073 1.002 -4.151 1.00 0.00 110 SER A N 11
ATOM 20363 C CA . SER A 1 110 ? 7.163 -0.224 -4.938 1.00 0.00 110 SER A CA 11
ATOM 20364 C C . SER A 1 110 ? 7.100 0.090 -6.450 1.00 0.00 110 SER A C 11
ATOM 20365 O O . SER A 1 110 ? 7.446 -0.749 -7.298 1.00 0.00 110 SER A O 11
ATOM 20373 N N . SER A 1 111 ? 6.673 1.289 -6.780 1.00 0.00 111 SER A N 11
ATOM 20374 C CA . SER A 1 111 ? 6.611 1.712 -8.136 1.00 0.00 111 SER A CA 11
ATOM 20375 C C . SER A 1 111 ? 7.555 2.877 -8.336 1.00 0.00 111 SER A C 11
ATOM 20376 O O . SER A 1 111 ? 7.248 4.015 -7.947 1.00 0.00 111 SER A O 11
ATOM 20384 N N . LEU A 1 112 ? 8.721 2.566 -8.871 1.00 0.00 112 LEU A N 11
ATOM 20385 C CA . LEU A 1 112 ? 9.758 3.529 -9.205 1.00 0.00 112 LEU A CA 11
ATOM 20386 C C . LEU A 1 112 ? 10.191 4.415 -8.025 1.00 0.00 112 LEU A C 11
ATOM 20387 O O . LEU A 1 112 ? 9.620 5.492 -7.776 1.00 0.00 112 LEU A O 11
ATOM 20403 N N . GLU A 1 113 ? 11.177 3.938 -7.285 1.00 0.00 113 GLU A N 11
ATOM 20404 C CA . GLU A 1 113 ? 11.794 4.709 -6.197 1.00 0.00 113 GLU A CA 11
ATOM 20405 C C . GLU A 1 113 ? 12.692 5.753 -6.821 1.00 0.00 113 GLU A C 11
ATOM 20406 O O . GLU A 1 113 ? 13.042 6.751 -6.193 1.00 0.00 113 GLU A O 11
ATOM 20418 N N . HIS A 1 114 ? 13.041 5.478 -8.075 1.00 0.00 114 HIS A N 11
ATOM 20419 C CA . HIS A 1 114 ? 13.939 6.241 -8.913 1.00 0.00 114 HIS A CA 11
ATOM 20420 C C . HIS A 1 114 ? 15.360 5.832 -8.568 1.00 0.00 114 HIS A C 11
ATOM 20421 O O . HIS A 1 114 ? 16.001 6.416 -7.693 1.00 0.00 114 HIS A O 11
ATOM 20436 N N . HIS A 1 115 ? 15.788 4.773 -9.249 1.00 0.00 115 HIS A N 11
ATOM 20437 C CA . HIS A 1 115 ? 17.056 4.057 -9.068 1.00 0.00 115 HIS A CA 11
ATOM 20438 C C . HIS A 1 115 ? 16.934 2.872 -8.146 1.00 0.00 115 HIS A C 11
ATOM 20439 O O . HIS A 1 115 ? 16.592 1.774 -8.595 1.00 0.00 115 HIS A O 11
ATOM 20454 N N . HIS A 1 116 ? 17.156 3.079 -6.874 1.00 0.00 116 HIS A N 11
ATOM 20455 C CA . HIS A 1 116 ? 17.099 2.010 -5.887 1.00 0.00 116 HIS A CA 11
ATOM 20456 C C . HIS A 1 116 ? 17.131 2.690 -4.543 1.00 0.00 116 HIS A C 11
ATOM 20457 O O . HIS A 1 116 ? 18.206 2.970 -4.009 1.00 0.00 116 HIS A O 11
ATOM 20472 N N . HIS A 1 117 ? 15.940 3.010 -4.038 1.00 0.00 117 HIS A N 11
ATOM 20473 C CA . HIS A 1 117 ? 15.742 3.899 -2.869 1.00 0.00 117 HIS A CA 11
ATOM 20474 C C . HIS A 1 117 ? 16.177 5.325 -3.207 1.00 0.00 117 HIS A C 11
ATOM 20475 O O . HIS A 1 117 ? 17.037 5.542 -4.066 1.00 0.00 117 HIS A O 11
ATOM 20490 N N . HIS A 1 118 ? 15.596 6.301 -2.575 1.00 0.00 118 HIS A N 11
ATOM 20491 C CA . HIS A 1 118 ? 15.899 7.659 -2.941 1.00 0.00 118 HIS A CA 11
ATOM 20492 C C . HIS A 1 118 ? 15.752 8.560 -1.735 1.00 0.00 118 HIS A C 11
ATOM 20493 O O . HIS A 1 118 ? 15.048 8.220 -0.793 1.00 0.00 118 HIS A O 11
ATOM 20508 N N . HIS A 1 119 ? 16.457 9.658 -1.751 1.00 0.00 119 HIS A N 11
ATOM 20509 C CA . HIS A 1 119 ? 16.342 10.679 -0.739 1.00 0.00 119 HIS A CA 11
ATOM 20510 C C . HIS A 1 119 ? 16.011 11.966 -1.420 1.00 0.00 119 HIS A C 11
ATOM 20511 O O . HIS A 1 119 ? 16.894 12.530 -2.074 1.00 0.00 119 HIS A O 11
ATOM 20527 N N . MET A 1 1 ? 0.411 -11.246 -10.308 1.00 0.00 1 MET A N 12
ATOM 20528 C CA . MET A 1 1 ? 0.260 -11.375 -8.867 1.00 0.00 1 MET A CA 12
ATOM 20529 C C . MET A 1 1 ? -0.884 -10.493 -8.444 1.00 0.00 1 MET A C 12
ATOM 20530 O O . MET A 1 1 ? -1.076 -9.404 -9.010 1.00 0.00 1 MET A O 12
ATOM 20546 N N . PHE A 1 2 ? -1.650 -10.946 -7.494 1.00 0.00 2 PHE A N 12
ATOM 20547 C CA . PHE A 1 2 ? -2.767 -10.195 -7.007 1.00 0.00 2 PHE A CA 12
ATOM 20548 C C . PHE A 1 2 ? -2.305 -9.273 -5.896 1.00 0.00 2 PHE A C 12
ATOM 20549 O O . PHE A 1 2 ? -1.323 -9.568 -5.193 1.00 0.00 2 PHE A O 12
ATOM 20566 N N . ALA A 1 3 ? -2.967 -8.170 -5.767 1.00 0.00 3 ALA A N 12
ATOM 20567 C CA . ALA A 1 3 ? -2.717 -7.234 -4.709 1.00 0.00 3 ALA A CA 12
ATOM 20568 C C . ALA A 1 3 ? -4.034 -6.946 -4.033 1.00 0.00 3 ALA A C 12
ATOM 20569 O O . ALA A 1 3 ? -4.891 -6.294 -4.602 1.00 0.00 3 ALA A O 12
ATOM 20576 N N . VAL A 1 4 ? -4.197 -7.438 -2.843 1.00 0.00 4 VAL A N 12
ATOM 20577 C CA . VAL A 1 4 ? -5.457 -7.333 -2.149 1.00 0.00 4 VAL A CA 12
ATOM 20578 C C . VAL A 1 4 ? -5.466 -6.082 -1.292 1.00 0.00 4 VAL A C 12
ATOM 20579 O O . VAL A 1 4 ? -4.538 -5.828 -0.524 1.00 0.00 4 VAL A O 12
ATOM 20592 N N . ILE A 1 5 ? -6.491 -5.306 -1.457 1.00 0.00 5 ILE A N 12
ATOM 20593 C CA . ILE A 1 5 ? -6.646 -4.059 -0.769 1.00 0.00 5 ILE A CA 12
ATOM 20594 C C . ILE A 1 5 ? -7.468 -4.269 0.497 1.00 0.00 5 ILE A C 12
ATOM 20595 O O . ILE A 1 5 ? -8.578 -4.815 0.442 1.00 0.00 5 ILE A O 12
ATOM 20611 N N . SER A 1 6 ? -6.918 -3.883 1.624 1.00 0.00 6 SER A N 12
ATOM 20612 C CA . SER A 1 6 ? -7.635 -3.961 2.872 1.00 0.00 6 SER A CA 12
ATOM 20613 C C . SER A 1 6 ? -8.449 -2.670 3.054 1.00 0.00 6 SER A C 12
ATOM 20614 O O . SER A 1 6 ? -8.046 -1.619 2.558 1.00 0.00 6 SER A O 12
ATOM 20622 N N . PRO A 1 7 ? -9.610 -2.728 3.727 1.00 0.00 7 PRO A N 12
ATOM 20623 C CA . PRO A 1 7 ? -10.478 -1.553 3.953 1.00 0.00 7 PRO A CA 12
ATOM 20624 C C . PRO A 1 7 ? -9.802 -0.401 4.715 1.00 0.00 7 PRO A C 12
ATOM 20625 O O . PRO A 1 7 ? -10.268 0.743 4.668 1.00 0.00 7 PRO A O 12
ATOM 20636 N N . SER A 1 8 ? -8.725 -0.693 5.411 1.00 0.00 8 SER A N 12
ATOM 20637 C CA . SER A 1 8 ? -7.931 0.336 6.046 1.00 0.00 8 SER A CA 12
ATOM 20638 C C . SER A 1 8 ? -7.202 1.194 4.997 1.00 0.00 8 SER A C 12
ATOM 20639 O O . SER A 1 8 ? -6.809 2.323 5.268 1.00 0.00 8 SER A O 12
ATOM 20647 N N . ALA A 1 9 ? -7.077 0.660 3.797 1.00 0.00 9 ALA A N 12
ATOM 20648 C CA . ALA A 1 9 ? -6.385 1.314 2.703 1.00 0.00 9 ALA A CA 12
ATOM 20649 C C . ALA A 1 9 ? -7.381 1.991 1.749 1.00 0.00 9 ALA A C 12
ATOM 20650 O O . ALA A 1 9 ? -7.024 2.416 0.642 1.00 0.00 9 ALA A O 12
ATOM 20657 N N . PHE A 1 10 ? -8.618 2.121 2.188 1.00 0.00 10 PHE A N 12
ATOM 20658 C CA . PHE A 1 10 ? -9.659 2.715 1.364 1.00 0.00 10 PHE A CA 12
ATOM 20659 C C . PHE A 1 10 ? -9.502 4.209 1.179 1.00 0.00 10 PHE A C 12
ATOM 20660 O O . PHE A 1 10 ? -8.882 4.900 1.984 1.00 0.00 10 PHE A O 12
ATOM 20677 N N . GLY A 1 11 ? -10.043 4.686 0.068 1.00 0.00 11 GLY A N 12
ATOM 20678 C CA . GLY A 1 11 ? -9.954 6.075 -0.309 1.00 0.00 11 GLY A CA 12
ATOM 20679 C C . GLY A 1 11 ? -8.700 6.341 -1.111 1.00 0.00 11 GLY A C 12
ATOM 20680 O O . GLY A 1 11 ? -8.694 7.140 -2.042 1.00 0.00 11 GLY A O 12
ATOM 20684 N N . LYS A 1 12 ? -7.658 5.609 -0.787 1.00 0.00 12 LYS A N 12
ATOM 20685 C CA . LYS A 1 12 ? -6.361 5.793 -1.380 1.00 0.00 12 LYS A CA 12
ATOM 20686 C C . LYS A 1 12 ? -6.058 4.712 -2.425 1.00 0.00 12 LYS A C 12
ATOM 20687 O O . LYS A 1 12 ? -4.918 4.598 -2.923 1.00 0.00 12 LYS A O 12
ATOM 20706 N N . LEU A 1 13 ? -7.103 3.948 -2.798 1.00 0.00 13 LEU A N 12
ATOM 20707 C CA . LEU A 1 13 ? -6.992 2.903 -3.842 1.00 0.00 13 LEU A CA 12
ATOM 20708 C C . LEU A 1 13 ? -6.549 3.552 -5.141 1.00 0.00 13 LEU A C 12
ATOM 20709 O O . LEU A 1 13 ? -5.829 2.970 -5.938 1.00 0.00 13 LEU A O 12
ATOM 20725 N N . LYS A 1 14 ? -6.977 4.784 -5.305 1.00 0.00 14 LYS A N 12
ATOM 20726 C CA . LYS A 1 14 ? -6.724 5.576 -6.485 1.00 0.00 14 LYS A CA 12
ATOM 20727 C C . LYS A 1 14 ? -5.219 5.771 -6.714 1.00 0.00 14 LYS A C 12
ATOM 20728 O O . LYS A 1 14 ? -4.742 5.667 -7.856 1.00 0.00 14 LYS A O 12
ATOM 20747 N N . GLU A 1 15 ? -4.467 5.987 -5.625 1.00 0.00 15 GLU A N 12
ATOM 20748 C CA . GLU A 1 15 ? -3.026 6.181 -5.721 1.00 0.00 15 GLU A CA 12
ATOM 20749 C C . GLU A 1 15 ? -2.329 4.902 -6.142 1.00 0.00 15 GLU A C 12
ATOM 20750 O O . GLU A 1 15 ? -1.656 4.874 -7.160 1.00 0.00 15 GLU A O 12
ATOM 20762 N N . ILE A 1 16 ? -2.536 3.827 -5.385 1.00 0.00 16 ILE A N 12
ATOM 20763 C CA . ILE A 1 16 ? -1.856 2.543 -5.663 1.00 0.00 16 ILE A CA 12
ATOM 20764 C C . ILE A 1 16 ? -2.159 2.014 -7.063 1.00 0.00 16 ILE A C 12
ATOM 20765 O O . ILE A 1 16 ? -1.280 1.488 -7.752 1.00 0.00 16 ILE A O 12
ATOM 20781 N N . LEU A 1 17 ? -3.380 2.205 -7.484 1.00 0.00 17 LEU A N 12
ATOM 20782 C CA . LEU A 1 17 ? -3.832 1.741 -8.760 1.00 0.00 17 LEU A CA 12
ATOM 20783 C C . LEU A 1 17 ? -3.250 2.582 -9.891 1.00 0.00 17 LEU A C 12
ATOM 20784 O O . LEU A 1 17 ? -2.696 2.046 -10.838 1.00 0.00 17 LEU A O 12
ATOM 20800 N N . GLY A 1 18 ? -3.321 3.889 -9.752 1.00 0.00 18 GLY A N 12
ATOM 20801 C CA . GLY A 1 18 ? -2.906 4.767 -10.826 1.00 0.00 18 GLY A CA 12
ATOM 20802 C C . GLY A 1 18 ? -1.419 5.007 -10.893 1.00 0.00 18 GLY A C 12
ATOM 20803 O O . GLY A 1 18 ? -0.873 5.206 -11.973 1.00 0.00 18 GLY A O 12
ATOM 20807 N N . SER A 1 19 ? -0.760 4.995 -9.769 1.00 0.00 19 SER A N 12
ATOM 20808 C CA . SER A 1 19 ? 0.653 5.284 -9.738 1.00 0.00 19 SER A CA 12
ATOM 20809 C C . SER A 1 19 ? 1.507 4.046 -9.961 1.00 0.00 19 SER A C 12
ATOM 20810 O O . SER A 1 19 ? 2.653 4.156 -10.378 1.00 0.00 19 SER A O 12
ATOM 20818 N N . ASN A 1 20 ? 0.966 2.878 -9.702 1.00 0.00 20 ASN A N 12
ATOM 20819 C CA . ASN A 1 20 ? 1.769 1.676 -9.851 1.00 0.00 20 ASN A CA 12
ATOM 20820 C C . ASN A 1 20 ? 1.263 0.777 -10.949 1.00 0.00 20 ASN A C 12
ATOM 20821 O O . ASN A 1 20 ? 2.012 0.477 -11.888 1.00 0.00 20 ASN A O 12
ATOM 20832 N N . LYS A 1 21 ? -0.030 0.382 -10.864 1.00 0.00 21 LYS A N 12
ATOM 20833 C CA . LYS A 1 21 ? -0.595 -0.641 -11.755 1.00 0.00 21 LYS A CA 12
ATOM 20834 C C . LYS A 1 21 ? 0.223 -1.931 -11.497 1.00 0.00 21 LYS A C 12
ATOM 20835 O O . LYS A 1 21 ? 0.516 -2.222 -10.337 1.00 0.00 21 LYS A O 12
ATOM 20854 N N . ASN A 1 22 ? 0.521 -2.726 -12.529 1.00 0.00 22 ASN A N 12
ATOM 20855 C CA . ASN A 1 22 ? 1.479 -3.899 -12.431 1.00 0.00 22 ASN A CA 12
ATOM 20856 C C . ASN A 1 22 ? 0.961 -5.099 -11.627 1.00 0.00 22 ASN A C 12
ATOM 20857 O O . ASN A 1 22 ? 1.540 -6.188 -11.688 1.00 0.00 22 ASN A O 12
ATOM 20868 N N . TYR A 1 23 ? -0.088 -4.920 -10.888 1.00 0.00 23 TYR A N 12
ATOM 20869 C CA . TYR A 1 23 ? -0.665 -5.985 -10.098 1.00 0.00 23 TYR A CA 12
ATOM 20870 C C . TYR A 1 23 ? -2.136 -6.067 -10.384 1.00 0.00 23 TYR A C 12
ATOM 20871 O O . TYR A 1 23 ? -2.740 -5.086 -10.837 1.00 0.00 23 TYR A O 12
ATOM 20889 N N . LYS A 1 24 ? -2.716 -7.212 -10.154 1.00 0.00 24 LYS A N 12
ATOM 20890 C CA . LYS A 1 24 ? -4.139 -7.343 -10.265 1.00 0.00 24 LYS A CA 12
ATOM 20891 C C . LYS A 1 24 ? -4.693 -7.005 -8.907 1.00 0.00 24 LYS A C 12
ATOM 20892 O O . LYS A 1 24 ? -4.584 -7.794 -7.969 1.00 0.00 24 LYS A O 12
ATOM 20911 N N . PHE A 1 25 ? -5.210 -5.826 -8.783 1.00 0.00 25 PHE A N 12
ATOM 20912 C CA . PHE A 1 25 ? -5.716 -5.365 -7.525 1.00 0.00 25 PHE A CA 12
ATOM 20913 C C . PHE A 1 25 ? -7.036 -6.032 -7.223 1.00 0.00 25 PHE A C 12
ATOM 20914 O O . PHE A 1 25 ? -7.950 -6.045 -8.047 1.00 0.00 25 PHE A O 12
ATOM 20931 N N . VAL A 1 26 ? -7.099 -6.612 -6.073 1.00 0.00 26 VAL A N 12
ATOM 20932 C CA . VAL A 1 26 ? -8.235 -7.349 -5.623 1.00 0.00 26 VAL A CA 12
ATOM 20933 C C . VAL A 1 26 ? -8.832 -6.659 -4.423 1.00 0.00 26 VAL A C 12
ATOM 20934 O O . VAL A 1 26 ? -8.139 -6.357 -3.451 1.00 0.00 26 VAL A O 12
ATOM 20947 N N . ILE A 1 27 ? -10.079 -6.396 -4.505 1.00 0.00 27 ILE A N 12
ATOM 20948 C CA . ILE A 1 27 ? -10.798 -5.785 -3.453 1.00 0.00 27 ILE A CA 12
ATOM 20949 C C . ILE A 1 27 ? -11.806 -6.861 -2.967 1.00 0.00 27 ILE A C 12
ATOM 20950 O O . ILE A 1 27 ? -12.249 -7.707 -3.760 1.00 0.00 27 ILE A O 12
ATOM 20966 N N . THR A 1 28 ? -12.089 -6.892 -1.700 1.00 0.00 28 THR A N 12
ATOM 20967 C CA . THR A 1 28 ? -12.962 -7.895 -1.152 1.00 0.00 28 THR A CA 12
ATOM 20968 C C . THR A 1 28 ? -14.436 -7.510 -1.275 1.00 0.00 28 THR A C 12
ATOM 20969 O O . THR A 1 28 ? -14.777 -6.327 -1.458 1.00 0.00 28 THR A O 12
ATOM 20980 N N . THR A 1 29 ? -15.302 -8.499 -1.179 1.00 0.00 29 THR A N 12
ATOM 20981 C CA . THR A 1 29 ? -16.726 -8.300 -1.223 1.00 0.00 29 THR A CA 12
ATOM 20982 C C . THR A 1 29 ? -17.213 -7.425 -0.081 1.00 0.00 29 THR A C 12
ATOM 20983 O O . THR A 1 29 ? -18.006 -6.509 -0.292 1.00 0.00 29 THR A O 12
ATOM 20994 N N . LEU A 1 30 ? -16.719 -7.678 1.126 1.00 0.00 30 LEU A N 12
ATOM 20995 C CA . LEU A 1 30 ? -17.100 -6.852 2.258 1.00 0.00 30 LEU A CA 12
ATOM 20996 C C . LEU A 1 30 ? -16.574 -5.447 2.062 1.00 0.00 30 LEU A C 12
ATOM 20997 O O . LEU A 1 30 ? -17.215 -4.475 2.455 1.00 0.00 30 LEU A O 12
ATOM 21013 N N . GLY A 1 31 ? -15.427 -5.364 1.401 1.00 0.00 31 GLY A N 12
ATOM 21014 C CA . GLY A 1 31 ? -14.806 -4.111 1.099 1.00 0.00 31 GLY A CA 12
ATOM 21015 C C . GLY A 1 31 ? -15.652 -3.243 0.187 1.00 0.00 31 GLY A C 12
ATOM 21016 O O . GLY A 1 31 ? -15.865 -2.075 0.483 1.00 0.00 31 GLY A O 12
ATOM 21020 N N . VAL A 1 32 ? -16.155 -3.809 -0.916 1.00 0.00 32 VAL A N 12
ATOM 21021 C CA . VAL A 1 32 ? -16.986 -3.024 -1.837 1.00 0.00 32 VAL A CA 12
ATOM 21022 C C . VAL A 1 32 ? -18.262 -2.543 -1.169 1.00 0.00 32 VAL A C 12
ATOM 21023 O O . VAL A 1 32 ? -18.636 -1.390 -1.316 1.00 0.00 32 VAL A O 12
ATOM 21036 N N . SER A 1 33 ? -18.885 -3.405 -0.384 1.00 0.00 33 SER A N 12
ATOM 21037 C CA . SER A 1 33 ? -20.096 -3.055 0.323 1.00 0.00 33 SER A CA 12
ATOM 21038 C C . SER A 1 33 ? -19.808 -1.946 1.358 1.00 0.00 33 SER A C 12
ATOM 21039 O O . SER A 1 33 ? -20.618 -1.028 1.551 1.00 0.00 33 SER A O 12
ATOM 21047 N N . PHE A 1 34 ? -18.630 -2.014 1.975 1.00 0.00 34 PHE A N 12
ATOM 21048 C CA . PHE A 1 34 ? -18.204 -1.018 2.936 1.00 0.00 34 PHE A CA 12
ATOM 21049 C C . PHE A 1 34 ? -17.967 0.314 2.222 1.00 0.00 34 PHE A C 12
ATOM 21050 O O . PHE A 1 34 ? -18.397 1.369 2.687 1.00 0.00 34 PHE A O 12
ATOM 21067 N N . ALA A 1 35 ? -17.324 0.247 1.067 1.00 0.00 35 ALA A N 12
ATOM 21068 C CA . ALA A 1 35 ? -17.060 1.424 0.255 1.00 0.00 35 ALA A CA 12
ATOM 21069 C C . ALA A 1 35 ? -18.366 2.077 -0.196 1.00 0.00 35 ALA A C 12
ATOM 21070 O O . ALA A 1 35 ? -18.476 3.304 -0.249 1.00 0.00 35 ALA A O 12
ATOM 21077 N N . ILE A 1 36 ? -19.350 1.258 -0.508 1.00 0.00 36 ILE A N 12
ATOM 21078 C CA . ILE A 1 36 ? -20.667 1.741 -0.886 1.00 0.00 36 ILE A CA 12
ATOM 21079 C C . ILE A 1 36 ? -21.339 2.469 0.289 1.00 0.00 36 ILE A C 12
ATOM 21080 O O . ILE A 1 36 ? -21.747 3.626 0.158 1.00 0.00 36 ILE A O 12
ATOM 21096 N N . LYS A 1 37 ? -21.403 1.812 1.441 1.00 0.00 37 LYS A N 12
ATOM 21097 C CA . LYS A 1 37 ? -22.109 2.366 2.606 1.00 0.00 37 LYS A CA 12
ATOM 21098 C C . LYS A 1 37 ? -21.421 3.613 3.190 1.00 0.00 37 LYS A C 12
ATOM 21099 O O . LYS A 1 37 ? -22.085 4.511 3.701 1.00 0.00 37 LYS A O 12
ATOM 21118 N N . SER A 1 38 ? -20.110 3.671 3.110 1.00 0.00 38 SER A N 12
ATOM 21119 C CA . SER A 1 38 ? -19.386 4.801 3.647 1.00 0.00 38 SER A CA 12
ATOM 21120 C C . SER A 1 38 ? -19.229 5.941 2.619 1.00 0.00 38 SER A C 12
ATOM 21121 O O . SER A 1 38 ? -18.851 7.061 2.979 1.00 0.00 38 SER A O 12
ATOM 21129 N N . GLY A 1 39 ? -19.538 5.666 1.358 1.00 0.00 39 GLY A N 12
ATOM 21130 C CA . GLY A 1 39 ? -19.417 6.686 0.327 1.00 0.00 39 GLY A CA 12
ATOM 21131 C C . GLY A 1 39 ? -17.976 6.879 -0.111 1.00 0.00 39 GLY A C 12
ATOM 21132 O O . GLY A 1 39 ? -17.512 8.003 -0.318 1.00 0.00 39 GLY A O 12
ATOM 21136 N N . ILE A 1 40 ? -17.279 5.787 -0.244 1.00 0.00 40 ILE A N 12
ATOM 21137 C CA . ILE A 1 40 ? -15.889 5.789 -0.640 1.00 0.00 40 ILE A CA 12
ATOM 21138 C C . ILE A 1 40 ? -15.823 5.531 -2.139 1.00 0.00 40 ILE A C 12
ATOM 21139 O O . ILE A 1 40 ? -16.631 4.755 -2.666 1.00 0.00 40 ILE A O 12
ATOM 21155 N N . ASP A 1 41 ? -14.904 6.191 -2.823 1.00 0.00 41 ASP A N 12
ATOM 21156 C CA . ASP A 1 41 ? -14.753 6.016 -4.266 1.00 0.00 41 ASP A CA 12
ATOM 21157 C C . ASP A 1 41 ? -14.246 4.619 -4.588 1.00 0.00 41 ASP A C 12
ATOM 21158 O O . ASP A 1 41 ? -13.114 4.253 -4.238 1.00 0.00 41 ASP A O 12
ATOM 21167 N N . ILE A 1 42 ? -15.092 3.843 -5.215 1.00 0.00 42 ILE A N 12
ATOM 21168 C CA . ILE A 1 42 ? -14.782 2.472 -5.532 1.00 0.00 42 ILE A CA 12
ATOM 21169 C C . ILE A 1 42 ? -14.939 2.190 -7.045 1.00 0.00 42 ILE A C 12
ATOM 21170 O O . ILE A 1 42 ? -14.250 1.321 -7.595 1.00 0.00 42 ILE A O 12
ATOM 21186 N N . ASP A 1 43 ? -15.795 2.959 -7.731 1.00 0.00 43 ASP A N 12
ATOM 21187 C CA . ASP A 1 43 ? -16.078 2.679 -9.146 1.00 0.00 43 ASP A CA 12
ATOM 21188 C C . ASP A 1 43 ? -14.877 2.946 -10.017 1.00 0.00 43 ASP A C 12
ATOM 21189 O O . ASP A 1 43 ? -14.630 2.204 -10.954 1.00 0.00 43 ASP A O 12
ATOM 21198 N N . SER A 1 44 ? -14.101 3.967 -9.679 1.00 0.00 44 SER A N 12
ATOM 21199 C CA . SER A 1 44 ? -12.917 4.300 -10.451 1.00 0.00 44 SER A CA 12
ATOM 21200 C C . SER A 1 44 ? -11.902 3.167 -10.341 1.00 0.00 44 SER A C 12
ATOM 21201 O O . SER A 1 44 ? -11.245 2.797 -11.312 1.00 0.00 44 SER A O 12
ATOM 21209 N N . ALA A 1 45 ? -11.814 2.607 -9.146 1.00 0.00 45 ALA A N 12
ATOM 21210 C CA . ALA A 1 45 ? -10.938 1.495 -8.873 1.00 0.00 45 ALA A CA 12
ATOM 21211 C C . ALA A 1 45 ? -11.346 0.272 -9.700 1.00 0.00 45 ALA A C 12
ATOM 21212 O O . ALA A 1 45 ? -10.523 -0.309 -10.439 1.00 0.00 45 ALA A O 12
ATOM 21219 N N . LEU A 1 46 ? -12.617 -0.084 -9.615 1.00 0.00 46 LEU A N 12
ATOM 21220 C CA . LEU A 1 46 ? -13.168 -1.229 -10.341 1.00 0.00 46 LEU A CA 12
ATOM 21221 C C . LEU A 1 46 ? -12.990 -1.047 -11.849 1.00 0.00 46 LEU A C 12
ATOM 21222 O O . LEU A 1 46 ? -12.643 -1.992 -12.581 1.00 0.00 46 LEU A O 12
ATOM 21238 N N . ASP A 1 47 ? -13.192 0.171 -12.292 1.00 0.00 47 ASP A N 12
ATOM 21239 C CA . ASP A 1 47 ? -13.064 0.526 -13.693 1.00 0.00 47 ASP A CA 12
ATOM 21240 C C . ASP A 1 47 ? -11.623 0.427 -14.162 1.00 0.00 47 ASP A C 12
ATOM 21241 O O . ASP A 1 47 ? -11.364 -0.030 -15.262 1.00 0.00 47 ASP A O 12
ATOM 21250 N N . ARG A 1 48 ? -10.689 0.821 -13.314 1.00 0.00 48 ARG A N 12
ATOM 21251 C CA . ARG A 1 48 ? -9.277 0.841 -13.681 1.00 0.00 48 ARG A CA 12
ATOM 21252 C C . ARG A 1 48 ? -8.547 -0.484 -13.448 1.00 0.00 48 ARG A C 12
ATOM 21253 O O . ARG A 1 48 ? -7.328 -0.570 -13.654 1.00 0.00 48 ARG A O 12
ATOM 21274 N N . GLY A 1 49 ? -9.265 -1.506 -13.018 1.00 0.00 49 GLY A N 12
ATOM 21275 C CA . GLY A 1 49 ? -8.646 -2.820 -12.961 1.00 0.00 49 GLY A CA 12
ATOM 21276 C C . GLY A 1 49 ? -8.704 -3.515 -11.623 1.00 0.00 49 GLY A C 12
ATOM 21277 O O . GLY A 1 49 ? -8.152 -4.613 -11.479 1.00 0.00 49 GLY A O 12
ATOM 21281 N N . VAL A 1 50 ? -9.337 -2.909 -10.647 1.00 0.00 50 VAL A N 12
ATOM 21282 C CA . VAL A 1 50 ? -9.511 -3.562 -9.363 1.00 0.00 50 VAL A CA 12
ATOM 21283 C C . VAL A 1 50 ? -10.693 -4.522 -9.460 1.00 0.00 50 VAL A C 12
ATOM 21284 O O . VAL A 1 50 ? -11.783 -4.130 -9.875 1.00 0.00 50 VAL A O 12
ATOM 21297 N N . ILE A 1 51 ? -10.464 -5.768 -9.138 1.00 0.00 51 ILE A N 12
ATOM 21298 C CA . ILE A 1 51 ? -11.498 -6.783 -9.222 1.00 0.00 51 ILE A CA 12
ATOM 21299 C C . ILE A 1 51 ? -11.981 -7.138 -7.837 1.00 0.00 51 ILE A C 12
ATOM 21300 O O . ILE A 1 51 ? -11.267 -6.940 -6.861 1.00 0.00 51 ILE A O 12
ATOM 21316 N N . VAL A 1 52 ? -13.169 -7.662 -7.749 1.00 0.00 52 VAL A N 12
ATOM 21317 C CA . VAL A 1 52 ? -13.719 -8.040 -6.475 1.00 0.00 52 VAL A CA 12
ATOM 21318 C C . VAL A 1 52 ? -13.709 -9.566 -6.309 1.00 0.00 52 VAL A C 12
ATOM 21319 O O . VAL A 1 52 ? -14.153 -10.311 -7.197 1.00 0.00 52 VAL A O 12
ATOM 21332 N N . ARG A 1 53 ? -13.160 -10.024 -5.209 1.00 0.00 53 ARG A N 12
ATOM 21333 C CA . ARG A 1 53 ? -13.107 -11.442 -4.920 1.00 0.00 53 ARG A CA 12
ATOM 21334 C C . ARG A 1 53 ? -13.897 -11.702 -3.650 1.00 0.00 53 ARG A C 12
ATOM 21335 O O . ARG A 1 53 ? -13.805 -10.925 -2.691 1.00 0.00 53 ARG A O 12
ATOM 21356 N N . ALA A 1 54 ? -14.671 -12.751 -3.652 1.00 0.00 54 ALA A N 12
ATOM 21357 C CA . ALA A 1 54 ? -15.439 -13.141 -2.503 1.00 0.00 54 ALA A CA 12
ATOM 21358 C C . ALA A 1 54 ? -14.767 -14.326 -1.857 1.00 0.00 54 ALA A C 12
ATOM 21359 O O . ALA A 1 54 ? -14.478 -15.325 -2.538 1.00 0.00 54 ALA A O 12
ATOM 21366 N N . PHE A 1 55 ? -14.485 -14.231 -0.580 1.00 0.00 55 PHE A N 12
ATOM 21367 C CA . PHE A 1 55 ? -13.840 -15.315 0.109 1.00 0.00 55 PHE A CA 12
ATOM 21368 C C . PHE A 1 55 ? -14.893 -16.362 0.472 1.00 0.00 55 PHE A C 12
ATOM 21369 O O . PHE A 1 55 ? -15.715 -16.164 1.377 1.00 0.00 55 PHE A O 12
ATOM 21386 N N . SER A 1 56 ? -14.888 -17.444 -0.280 1.00 0.00 56 SER A N 12
ATOM 21387 C CA . SER A 1 56 ? -15.866 -18.514 -0.175 1.00 0.00 56 SER A CA 12
ATOM 21388 C C . SER A 1 56 ? -15.648 -19.415 1.054 1.00 0.00 56 SER A C 12
ATOM 21389 O O . SER A 1 56 ? -16.545 -20.167 1.474 1.00 0.00 56 SER A O 12
ATOM 21397 N N . HIS A 1 57 ? -14.477 -19.326 1.606 1.00 0.00 57 HIS A N 12
ATOM 21398 C CA . HIS A 1 57 ? -14.084 -20.087 2.778 1.00 0.00 57 HIS A CA 12
ATOM 21399 C C . HIS A 1 57 ? -14.433 -19.243 4.010 1.00 0.00 57 HIS A C 12
ATOM 21400 O O . HIS A 1 57 ? -14.629 -18.047 3.878 1.00 0.00 57 HIS A O 12
ATOM 21415 N N . LYS A 1 58 ? -14.564 -19.852 5.169 1.00 0.00 58 LYS A N 12
ATOM 21416 C CA . LYS A 1 58 ? -14.825 -19.081 6.380 1.00 0.00 58 LYS A CA 12
ATOM 21417 C C . LYS A 1 58 ? -13.562 -18.382 6.861 1.00 0.00 58 LYS A C 12
ATOM 21418 O O . LYS A 1 58 ? -12.552 -19.039 7.137 1.00 0.00 58 LYS A O 12
ATOM 21437 N N . PRO A 1 59 ? -13.575 -17.059 6.930 1.00 0.00 59 PRO A N 12
ATOM 21438 C CA . PRO A 1 59 ? -12.460 -16.315 7.456 1.00 0.00 59 PRO A CA 12
ATOM 21439 C C . PRO A 1 59 ? -12.558 -16.178 8.984 1.00 0.00 59 PRO A C 12
ATOM 21440 O O . PRO A 1 59 ? -13.589 -15.729 9.514 1.00 0.00 59 PRO A O 12
ATOM 21451 N N . PRO A 1 60 ? -11.521 -16.594 9.717 1.00 0.00 60 PRO A N 12
ATOM 21452 C CA . PRO A 1 60 ? -11.496 -16.442 11.158 1.00 0.00 60 PRO A CA 12
ATOM 21453 C C . PRO A 1 60 ? -11.428 -14.965 11.544 1.00 0.00 60 PRO A C 12
ATOM 21454 O O . PRO A 1 60 ? -10.658 -14.184 10.956 1.00 0.00 60 PRO A O 12
ATOM 21465 N N . LYS A 1 61 ? -12.243 -14.585 12.489 1.00 0.00 61 LYS A N 12
ATOM 21466 C CA . LYS A 1 61 ? -12.290 -13.240 12.952 1.00 0.00 61 LYS A CA 12
ATOM 21467 C C . LYS A 1 61 ? -11.040 -12.945 13.773 1.00 0.00 61 LYS A C 12
ATOM 21468 O O . LYS A 1 61 ? -10.825 -13.536 14.846 1.00 0.00 61 LYS A O 12
ATOM 21487 N N . VAL A 1 62 ? -10.192 -12.096 13.237 1.00 0.00 62 VAL A N 12
ATOM 21488 C CA . VAL A 1 62 ? -9.009 -11.667 13.934 1.00 0.00 62 VAL A CA 12
ATOM 21489 C C . VAL A 1 62 ? -9.464 -10.797 15.095 1.00 0.00 62 VAL A C 12
ATOM 21490 O O . VAL A 1 62 ? -10.341 -9.970 14.913 1.00 0.00 62 VAL A O 12
ATOM 21503 N N . GLY A 1 63 ? -8.896 -11.018 16.273 1.00 0.00 63 GLY A N 12
ATOM 21504 C CA . GLY A 1 63 ? -9.319 -10.334 17.498 1.00 0.00 63 GLY A CA 12
ATOM 21505 C C . GLY A 1 63 ? -9.508 -8.832 17.348 1.00 0.00 63 GLY A C 12
ATOM 21506 O O . GLY A 1 63 ? -10.626 -8.326 17.491 1.00 0.00 63 GLY A O 12
ATOM 21510 N N . ASN A 1 64 ? -8.444 -8.146 17.016 1.00 0.00 64 ASN A N 12
ATOM 21511 C CA . ASN A 1 64 ? -8.464 -6.683 16.882 1.00 0.00 64 ASN A CA 12
ATOM 21512 C C . ASN A 1 64 ? -9.151 -6.238 15.602 1.00 0.00 64 ASN A C 12
ATOM 21513 O O . ASN A 1 64 ? -9.887 -5.258 15.585 1.00 0.00 64 ASN A O 12
ATOM 21524 N N . LEU A 1 65 ? -8.947 -6.972 14.557 1.00 0.00 65 LEU A N 12
ATOM 21525 C CA . LEU A 1 65 ? -9.355 -6.527 13.252 1.00 0.00 65 LEU A CA 12
ATOM 21526 C C . LEU A 1 65 ? -10.800 -6.885 12.934 1.00 0.00 65 LEU A C 12
ATOM 21527 O O . LEU A 1 65 ? -11.245 -8.002 13.191 1.00 0.00 65 LEU A O 12
ATOM 21543 N N . PRO A 1 66 ? -11.572 -5.914 12.417 1.00 0.00 66 PRO A N 12
ATOM 21544 C CA . PRO A 1 66 ? -12.953 -6.139 11.986 1.00 0.00 66 PRO A CA 12
ATOM 21545 C C . PRO A 1 66 ? -13.051 -7.201 10.868 1.00 0.00 66 PRO A C 12
ATOM 21546 O O . PRO A 1 66 ? -12.024 -7.596 10.263 1.00 0.00 66 PRO A O 12
ATOM 21557 N N . GLN A 1 67 ? -14.277 -7.627 10.578 1.00 0.00 67 GLN A N 12
ATOM 21558 C CA . GLN A 1 67 ? -14.561 -8.652 9.563 1.00 0.00 67 GLN A CA 12
ATOM 21559 C C . GLN A 1 67 ? -13.961 -8.294 8.224 1.00 0.00 67 GLN A C 12
ATOM 21560 O O . GLN A 1 67 ? -13.267 -9.095 7.621 1.00 0.00 67 GLN A O 12
ATOM 21574 N N . TYR A 1 68 ? -14.190 -7.072 7.797 1.00 0.00 68 TYR A N 12
ATOM 21575 C CA . TYR A 1 68 ? -13.720 -6.616 6.506 1.00 0.00 68 TYR A CA 12
ATOM 21576 C C . TYR A 1 68 ? -12.178 -6.601 6.361 1.00 0.00 68 TYR A C 12
ATOM 21577 O O . TYR A 1 68 ? -11.664 -6.843 5.265 1.00 0.00 68 TYR A O 12
ATOM 21595 N N . GLU A 1 69 ? -11.449 -6.364 7.456 1.00 0.00 69 GLU A N 12
ATOM 21596 C CA . GLU A 1 69 ? -9.980 -6.394 7.393 1.00 0.00 69 GLU A CA 12
ATOM 21597 C C . GLU A 1 69 ? -9.529 -7.853 7.330 1.00 0.00 69 GLU A C 12
ATOM 21598 O O . GLU A 1 69 ? -8.656 -8.223 6.540 1.00 0.00 69 GLU A O 12
ATOM 21610 N N . SER A 1 70 ? -10.176 -8.686 8.146 1.00 0.00 70 SER A N 12
ATOM 21611 C CA . SER A 1 70 ? -9.880 -10.114 8.215 1.00 0.00 70 SER A CA 12
ATOM 21612 C C . SER A 1 70 ? -10.146 -10.777 6.850 1.00 0.00 70 SER A C 12
ATOM 21613 O O . SER A 1 70 ? -9.363 -11.621 6.391 1.00 0.00 70 SER A O 12
ATOM 21621 N N . GLU A 1 71 ? -11.237 -10.344 6.211 1.00 0.00 71 GLU A N 12
ATOM 21622 C CA . GLU A 1 71 ? -11.646 -10.782 4.878 1.00 0.00 71 GLU A CA 12
ATOM 21623 C C . GLU A 1 71 ? -10.481 -10.574 3.897 1.00 0.00 71 GLU A C 12
ATOM 21624 O O . GLU A 1 71 ? -10.057 -11.501 3.205 1.00 0.00 71 GLU A O 12
ATOM 21636 N N . ALA A 1 72 ? -9.920 -9.364 3.916 1.00 0.00 72 ALA A N 12
ATOM 21637 C CA . ALA A 1 72 ? -8.826 -8.987 3.028 1.00 0.00 72 ALA A CA 12
ATOM 21638 C C . ALA A 1 72 ? -7.590 -9.845 3.265 1.00 0.00 72 ALA A C 12
ATOM 21639 O O . ALA A 1 72 ? -7.017 -10.397 2.312 1.00 0.00 72 ALA A O 12
ATOM 21646 N N . ILE A 1 73 ? -7.198 -9.979 4.528 1.00 0.00 73 ILE A N 12
ATOM 21647 C CA . ILE A 1 73 ? -6.038 -10.793 4.898 1.00 0.00 73 ILE A CA 12
ATOM 21648 C C . ILE A 1 73 ? -6.213 -12.243 4.427 1.00 0.00 73 ILE A C 12
ATOM 21649 O O . ILE A 1 73 ? -5.304 -12.826 3.836 1.00 0.00 73 ILE A O 12
ATOM 21665 N N . MET A 1 74 ? -7.389 -12.800 4.659 1.00 0.00 74 MET A N 12
ATOM 21666 C CA . MET A 1 74 ? -7.669 -14.181 4.292 1.00 0.00 74 MET A CA 12
ATOM 21667 C C . MET A 1 74 ? -7.642 -14.405 2.792 1.00 0.00 74 MET A C 12
ATOM 21668 O O . MET A 1 74 ? -7.148 -15.438 2.331 1.00 0.00 74 MET A O 12
ATOM 21682 N N . VAL A 1 75 ? -8.145 -13.446 2.030 1.00 0.00 75 VAL A N 12
ATOM 21683 C CA . VAL A 1 75 ? -8.104 -13.537 0.575 1.00 0.00 75 VAL A CA 12
ATOM 21684 C C . VAL A 1 75 ? -6.651 -13.513 0.092 1.00 0.00 75 VAL A C 12
ATOM 21685 O O . VAL A 1 75 ? -6.248 -14.328 -0.752 1.00 0.00 75 VAL A O 12
ATOM 21698 N N . ALA A 1 76 ? -5.858 -12.625 0.677 1.00 0.00 76 ALA A N 12
ATOM 21699 C CA . ALA A 1 76 ? -4.448 -12.505 0.330 1.00 0.00 76 ALA A CA 12
ATOM 21700 C C . ALA A 1 76 ? -3.675 -13.753 0.743 1.00 0.00 76 ALA A C 12
ATOM 21701 O O . ALA A 1 76 ? -2.752 -14.172 0.061 1.00 0.00 76 ALA A O 12
ATOM 21708 N N . PHE A 1 77 ? -4.079 -14.346 1.847 1.00 0.00 77 PHE A N 12
ATOM 21709 C CA . PHE A 1 77 ? -3.466 -15.564 2.360 1.00 0.00 77 PHE A CA 12
ATOM 21710 C C . PHE A 1 77 ? -3.769 -16.750 1.439 1.00 0.00 77 PHE A C 12
ATOM 21711 O O . PHE A 1 77 ? -2.905 -17.592 1.184 1.00 0.00 77 PHE A O 12
ATOM 21728 N N . GLU A 1 78 ? -4.982 -16.788 0.936 1.00 0.00 78 GLU A N 12
ATOM 21729 C CA . GLU A 1 78 ? -5.462 -17.877 0.095 1.00 0.00 78 GLU A CA 12
ATOM 21730 C C . GLU A 1 78 ? -4.814 -17.802 -1.294 1.00 0.00 78 GLU A C 12
ATOM 21731 O O . GLU A 1 78 ? -4.252 -18.781 -1.786 1.00 0.00 78 GLU A O 12
ATOM 21743 N N . LEU A 1 79 ? -4.842 -16.626 -1.886 1.00 0.00 79 LEU A N 12
ATOM 21744 C CA . LEU A 1 79 ? -4.323 -16.432 -3.241 1.00 0.00 79 LEU A CA 12
ATOM 21745 C C . LEU A 1 79 ? -2.804 -16.350 -3.244 1.00 0.00 79 LEU A C 12
ATOM 21746 O O . LEU A 1 79 ? -2.161 -16.614 -4.274 1.00 0.00 79 LEU A O 12
ATOM 21762 N N . ASN A 1 80 ? -2.258 -16.017 -2.079 1.00 0.00 80 ASN A N 12
ATOM 21763 C CA . ASN A 1 80 ? -0.846 -15.692 -1.883 1.00 0.00 80 ASN A CA 12
ATOM 21764 C C . ASN A 1 80 ? -0.575 -14.421 -2.644 1.00 0.00 80 ASN A C 12
ATOM 21765 O O . ASN A 1 80 ? 0.054 -14.410 -3.718 1.00 0.00 80 ASN A O 12
ATOM 21776 N N . ALA A 1 81 ? -1.144 -13.374 -2.139 1.00 0.00 81 ALA A N 12
ATOM 21777 C CA . ALA A 1 81 ? -1.135 -12.110 -2.794 1.00 0.00 81 ALA A CA 12
ATOM 21778 C C . ALA A 1 81 ? -0.425 -11.068 -1.972 1.00 0.00 81 ALA A C 12
ATOM 21779 O O . ALA A 1 81 ? -0.092 -11.292 -0.807 1.00 0.00 81 ALA A O 12
ATOM 21786 N N . LEU A 1 82 ? -0.210 -9.942 -2.581 1.00 0.00 82 LEU A N 12
ATOM 21787 C CA . LEU A 1 82 ? 0.423 -8.825 -1.958 1.00 0.00 82 LEU A CA 12
ATOM 21788 C C . LEU A 1 82 ? -0.692 -8.085 -1.235 1.00 0.00 82 LEU A C 12
ATOM 21789 O O . LEU A 1 82 ? -1.682 -7.727 -1.855 1.00 0.00 82 LEU A O 12
ATOM 21805 N N . LEU A 1 83 ? -0.570 -7.895 0.047 1.00 0.00 83 LEU A N 12
ATOM 21806 C CA . LEU A 1 83 ? -1.627 -7.239 0.773 1.00 0.00 83 LEU A CA 12
ATOM 21807 C C . LEU A 1 83 ? -1.282 -5.783 0.995 1.00 0.00 83 LEU A C 12
ATOM 21808 O O . LEU A 1 83 ? -0.205 -5.454 1.504 1.00 0.00 83 LEU A O 12
ATOM 21824 N N . ILE A 1 84 ? -2.163 -4.926 0.591 1.00 0.00 84 ILE A N 12
ATOM 21825 C CA . ILE A 1 84 ? -1.984 -3.519 0.762 1.00 0.00 84 ILE A CA 12
ATOM 21826 C C . ILE A 1 84 ? -2.900 -3.068 1.881 1.00 0.00 84 ILE A C 12
ATOM 21827 O O . ILE A 1 84 ? -4.140 -3.142 1.756 1.00 0.00 84 ILE A O 12
ATOM 21843 N N . ALA A 1 85 ? -2.315 -2.638 2.964 1.00 0.00 85 ALA A N 12
ATOM 21844 C CA . ALA A 1 85 ? -3.065 -2.253 4.127 1.00 0.00 85 ALA A CA 12
ATOM 21845 C C . ALA A 1 85 ? -2.446 -1.037 4.755 1.00 0.00 85 ALA A C 12
ATOM 21846 O O . ALA A 1 85 ? -1.242 -0.876 4.728 1.00 0.00 85 ALA A O 12
ATOM 21853 N N . GLU A 1 86 ? -3.262 -0.187 5.306 1.00 0.00 86 GLU A N 12
ATOM 21854 C CA . GLU A 1 86 ? -2.772 1.015 5.940 1.00 0.00 86 GLU A CA 12
ATOM 21855 C C . GLU A 1 86 ? -2.606 0.842 7.423 1.00 0.00 86 GLU A C 12
ATOM 21856 O O . GLU A 1 86 ? -1.739 1.471 8.030 1.00 0.00 86 GLU A O 12
ATOM 21868 N N . ASP A 1 87 ? -3.405 -0.012 8.020 1.00 0.00 87 ASP A N 12
ATOM 21869 C CA . ASP A 1 87 ? -3.341 -0.158 9.456 1.00 0.00 87 ASP A CA 12
ATOM 21870 C C . ASP A 1 87 ? -2.244 -1.107 9.849 1.00 0.00 87 ASP A C 12
ATOM 21871 O O . ASP A 1 87 ? -2.194 -2.250 9.388 1.00 0.00 87 ASP A O 12
ATOM 21880 N N . LYS A 1 88 ? -1.370 -0.605 10.682 1.00 0.00 88 LYS A N 12
ATOM 21881 C CA . LYS A 1 88 ? -0.216 -1.309 11.242 1.00 0.00 88 LYS A CA 12
ATOM 21882 C C . LYS A 1 88 ? -0.528 -2.713 11.776 1.00 0.00 88 LYS A C 12
ATOM 21883 O O . LYS A 1 88 ? 0.292 -3.618 11.638 1.00 0.00 88 LYS A O 12
ATOM 21902 N N . ASP A 1 89 ? -1.692 -2.906 12.371 1.00 0.00 89 ASP A N 12
ATOM 21903 C CA . ASP A 1 89 ? -1.998 -4.203 12.970 1.00 0.00 89 ASP A CA 12
ATOM 21904 C C . ASP A 1 89 ? -2.428 -5.185 11.906 1.00 0.00 89 ASP A C 12
ATOM 21905 O O . ASP A 1 89 ? -2.099 -6.362 11.973 1.00 0.00 89 ASP A O 12
ATOM 21914 N N . VAL A 1 90 ? -3.110 -4.676 10.884 1.00 0.00 90 VAL A N 12
ATOM 21915 C CA . VAL A 1 90 ? -3.506 -5.490 9.728 1.00 0.00 90 VAL A CA 12
ATOM 21916 C C . VAL A 1 90 ? -2.237 -5.980 9.038 1.00 0.00 90 VAL A C 12
ATOM 21917 O O . VAL A 1 90 ? -2.084 -7.172 8.734 1.00 0.00 90 VAL A O 12
ATOM 21930 N N . ILE A 1 91 ? -1.311 -5.046 8.858 1.00 0.00 91 ILE A N 12
ATOM 21931 C CA . ILE A 1 91 ? -0.011 -5.317 8.274 1.00 0.00 91 ILE A CA 12
ATOM 21932 C C . ILE A 1 91 ? 0.737 -6.354 9.122 1.00 0.00 91 ILE A C 12
ATOM 21933 O O . ILE A 1 91 ? 1.283 -7.333 8.596 1.00 0.00 91 ILE A O 12
ATOM 21949 N N . ASN A 1 92 ? 0.724 -6.143 10.434 1.00 0.00 92 ASN A N 12
ATOM 21950 C CA . ASN A 1 92 ? 1.375 -7.035 11.393 1.00 0.00 92 ASN A CA 12
ATOM 21951 C C . ASN A 1 92 ? 0.812 -8.452 11.317 1.00 0.00 92 ASN A C 12
ATOM 21952 O O . ASN A 1 92 ? 1.562 -9.411 11.154 1.00 0.00 92 ASN A O 12
ATOM 21963 N N . LYS A 1 93 ? -0.505 -8.573 11.391 1.00 0.00 93 LYS A N 12
ATOM 21964 C CA . LYS A 1 93 ? -1.151 -9.880 11.389 1.00 0.00 93 LYS A CA 12
ATOM 21965 C C . LYS A 1 93 ? -0.908 -10.628 10.106 1.00 0.00 93 LYS A C 12
ATOM 21966 O O . LYS A 1 93 ? -0.638 -11.829 10.123 1.00 0.00 93 LYS A O 12
ATOM 21985 N N . ALA A 1 94 ? -0.982 -9.922 9.005 1.00 0.00 94 ALA A N 12
ATOM 21986 C CA . ALA A 1 94 ? -0.778 -10.515 7.715 1.00 0.00 94 ALA A CA 12
ATOM 21987 C C . ALA A 1 94 ? 0.638 -11.056 7.568 1.00 0.00 94 ALA A C 12
ATOM 21988 O O . ALA A 1 94 ? 0.821 -12.201 7.151 1.00 0.00 94 ALA A O 12
ATOM 21995 N N . LYS A 1 95 ? 1.641 -10.269 7.967 1.00 0.00 95 LYS A N 12
ATOM 21996 C CA . LYS A 1 95 ? 3.026 -10.715 7.826 1.00 0.00 95 LYS A CA 12
ATOM 21997 C C . LYS A 1 95 ? 3.352 -11.877 8.763 1.00 0.00 95 LYS A C 12
ATOM 21998 O O . LYS A 1 95 ? 4.232 -12.686 8.461 1.00 0.00 95 LYS A O 12
ATOM 22017 N N . GLU A 1 96 ? 2.633 -11.979 9.883 1.00 0.00 96 GLU A N 12
ATOM 22018 C CA . GLU A 1 96 ? 2.800 -13.115 10.793 1.00 0.00 96 GLU A CA 12
ATOM 22019 C C . GLU A 1 96 ? 2.267 -14.385 10.139 1.00 0.00 96 GLU A C 12
ATOM 22020 O O . GLU A 1 96 ? 2.740 -15.488 10.410 1.00 0.00 96 GLU A O 12
ATOM 22032 N N . LEU A 1 97 ? 1.293 -14.218 9.266 1.00 0.00 97 LEU A N 12
ATOM 22033 C CA . LEU A 1 97 ? 0.688 -15.332 8.554 1.00 0.00 97 LEU A CA 12
ATOM 22034 C C . LEU A 1 97 ? 1.450 -15.625 7.261 1.00 0.00 97 LEU A C 12
ATOM 22035 O O . LEU A 1 97 ? 1.088 -16.514 6.499 1.00 0.00 97 LEU A O 12
ATOM 22051 N N . GLY A 1 98 ? 2.490 -14.855 7.008 1.00 0.00 98 GLY A N 12
ATOM 22052 C CA . GLY A 1 98 ? 3.317 -15.089 5.842 1.00 0.00 98 GLY A CA 12
ATOM 22053 C C . GLY A 1 98 ? 2.846 -14.317 4.636 1.00 0.00 98 GLY A C 12
ATOM 22054 O O . GLY A 1 98 ? 3.332 -14.527 3.514 1.00 0.00 98 GLY A O 12
ATOM 22058 N N . VAL A 1 99 ? 1.905 -13.439 4.855 1.00 0.00 99 VAL A N 12
ATOM 22059 C CA . VAL A 1 99 ? 1.367 -12.614 3.811 1.00 0.00 99 VAL A CA 12
ATOM 22060 C C . VAL A 1 99 ? 2.149 -11.321 3.795 1.00 0.00 99 VAL A C 12
ATOM 22061 O O . VAL A 1 99 ? 2.338 -10.688 4.837 1.00 0.00 99 VAL A O 12
ATOM 22074 N N . ASN A 1 100 ? 2.629 -10.937 2.655 1.00 0.00 100 ASN A N 12
ATOM 22075 C CA . ASN A 1 100 ? 3.412 -9.738 2.569 1.00 0.00 100 ASN A CA 12
ATOM 22076 C C . ASN A 1 100 ? 2.508 -8.529 2.510 1.00 0.00 100 ASN A C 12
ATOM 22077 O O . ASN A 1 100 ? 2.020 -8.147 1.430 1.00 0.00 100 ASN A O 12
ATOM 22088 N N . ALA A 1 101 ? 2.236 -7.976 3.657 1.00 0.00 101 ALA A N 12
ATOM 22089 C CA . ALA A 1 101 ? 1.414 -6.805 3.759 1.00 0.00 101 ALA A CA 12
ATOM 22090 C C . ALA A 1 101 ? 2.277 -5.593 3.908 1.00 0.00 101 ALA A C 12
ATOM 22091 O O . ALA A 1 101 ? 3.215 -5.588 4.709 1.00 0.00 101 ALA A O 12
ATOM 22098 N N . ILE A 1 102 ? 1.989 -4.590 3.144 1.00 0.00 102 ILE A N 12
ATOM 22099 C CA . ILE A 1 102 ? 2.717 -3.354 3.190 1.00 0.00 102 ILE A CA 12
ATOM 22100 C C . ILE A 1 102 ? 1.759 -2.175 3.131 1.00 0.00 102 ILE A C 12
ATOM 22101 O O . ILE A 1 102 ? 0.616 -2.329 2.667 1.00 0.00 102 ILE A O 12
ATOM 22117 N N . PRO A 1 103 ? 2.172 -1.007 3.641 1.00 0.00 103 PRO A N 12
ATOM 22118 C CA . PRO A 1 103 ? 1.376 0.200 3.539 1.00 0.00 103 PRO A CA 12
ATOM 22119 C C . PRO A 1 103 ? 1.346 0.711 2.103 1.00 0.00 103 PRO A C 12
ATOM 22120 O O . PRO A 1 103 ? 2.238 0.377 1.284 1.00 0.00 103 PRO A O 12
ATOM 22131 N N . ILE A 1 104 ? 0.367 1.539 1.811 1.00 0.00 104 ILE A N 12
ATOM 22132 C CA . ILE A 1 104 ? 0.174 2.127 0.494 1.00 0.00 104 ILE A CA 12
ATOM 22133 C C . ILE A 1 104 ? 1.421 2.853 0.006 1.00 0.00 104 ILE A C 12
ATOM 22134 O O . ILE A 1 104 ? 1.840 2.683 -1.142 1.00 0.00 104 ILE A O 12
ATOM 22150 N N . GLU A 1 105 ? 2.039 3.596 0.898 1.00 0.00 105 GLU A N 12
ATOM 22151 C CA . GLU A 1 105 ? 3.198 4.381 0.576 1.00 0.00 105 GLU A CA 12
ATOM 22152 C C . GLU A 1 105 ? 4.361 3.495 0.144 1.00 0.00 105 GLU A C 12
ATOM 22153 O O . GLU A 1 105 ? 5.062 3.828 -0.791 1.00 0.00 105 GLU A O 12
ATOM 22165 N N . GLU A 1 106 ? 4.506 2.329 0.763 1.00 0.00 106 GLU A N 12
ATOM 22166 C CA . GLU A 1 106 ? 5.587 1.430 0.388 1.00 0.00 106 GLU A CA 12
ATOM 22167 C C . GLU A 1 106 ? 5.333 0.814 -0.976 1.00 0.00 106 GLU A C 12
ATOM 22168 O O . GLU A 1 106 ? 6.267 0.576 -1.737 1.00 0.00 106 GLU A O 12
ATOM 22180 N N . LEU A 1 107 ? 4.069 0.587 -1.290 1.00 0.00 107 LEU A N 12
ATOM 22181 C CA . LEU A 1 107 ? 3.674 0.079 -2.599 1.00 0.00 107 LEU A CA 12
ATOM 22182 C C . LEU A 1 107 ? 4.027 1.143 -3.643 1.00 0.00 107 LEU A C 12
ATOM 22183 O O . LEU A 1 107 ? 4.679 0.859 -4.652 1.00 0.00 107 LEU A O 12
ATOM 22199 N N . LEU A 1 108 ? 3.640 2.375 -3.346 1.00 0.00 108 LEU A N 12
ATOM 22200 C CA . LEU A 1 108 ? 3.900 3.536 -4.203 1.00 0.00 108 LEU A CA 12
ATOM 22201 C C . LEU A 1 108 ? 5.398 3.788 -4.345 1.00 0.00 108 LEU A C 12
ATOM 22202 O O . LEU A 1 108 ? 5.873 4.258 -5.378 1.00 0.00 108 LEU A O 12
ATOM 22218 N N . ALA A 1 109 ? 6.129 3.498 -3.302 1.00 0.00 109 ALA A N 12
ATOM 22219 C CA . ALA A 1 109 ? 7.555 3.698 -3.287 1.00 0.00 109 ALA A CA 12
ATOM 22220 C C . ALA A 1 109 ? 8.301 2.572 -3.968 1.00 0.00 109 ALA A C 12
ATOM 22221 O O . ALA A 1 109 ? 9.480 2.697 -4.199 1.00 0.00 109 ALA A O 12
ATOM 22228 N N . SER A 1 110 ? 7.608 1.484 -4.280 1.00 0.00 110 SER A N 12
ATOM 22229 C CA . SER A 1 110 ? 8.219 0.321 -4.928 1.00 0.00 110 SER A CA 12
ATOM 22230 C C . SER A 1 110 ? 7.747 0.194 -6.379 1.00 0.00 110 SER A C 12
ATOM 22231 O O . SER A 1 110 ? 7.853 -0.877 -7.002 1.00 0.00 110 SER A O 12
ATOM 22239 N N . SER A 1 111 ? 7.274 1.279 -6.928 1.00 0.00 111 SER A N 12
ATOM 22240 C CA . SER A 1 111 ? 6.681 1.252 -8.238 1.00 0.00 111 SER A CA 12
ATOM 22241 C C . SER A 1 111 ? 7.692 1.481 -9.382 1.00 0.00 111 SER A C 12
ATOM 22242 O O . SER A 1 111 ? 7.409 1.127 -10.524 1.00 0.00 111 SER A O 12
ATOM 22250 N N . LEU A 1 112 ? 8.869 2.016 -9.100 1.00 0.00 112 LEU A N 12
ATOM 22251 C CA . LEU A 1 112 ? 9.727 2.448 -10.211 1.00 0.00 112 LEU A CA 12
ATOM 22252 C C . LEU A 1 112 ? 11.135 1.870 -10.209 1.00 0.00 112 LEU A C 12
ATOM 22253 O O . LEU A 1 112 ? 11.732 1.725 -11.276 1.00 0.00 112 LEU A O 12
ATOM 22269 N N . GLU A 1 113 ? 11.651 1.529 -9.050 1.00 0.00 113 GLU A N 12
ATOM 22270 C CA . GLU A 1 113 ? 13.051 1.121 -8.906 1.00 0.00 113 GLU A CA 12
ATOM 22271 C C . GLU A 1 113 ? 13.354 -0.138 -9.688 1.00 0.00 113 GLU A C 12
ATOM 22272 O O . GLU A 1 113 ? 14.409 -0.237 -10.325 1.00 0.00 113 GLU A O 12
ATOM 22284 N N . HIS A 1 114 ? 12.420 -1.104 -9.641 1.00 0.00 114 HIS A N 12
ATOM 22285 C CA . HIS A 1 114 ? 12.624 -2.430 -10.235 1.00 0.00 114 HIS A CA 12
ATOM 22286 C C . HIS A 1 114 ? 13.763 -3.127 -9.511 1.00 0.00 114 HIS A C 12
ATOM 22287 O O . HIS A 1 114 ? 14.163 -2.675 -8.435 1.00 0.00 114 HIS A O 12
ATOM 22302 N N . HIS A 1 115 ? 14.268 -4.221 -10.076 1.00 0.00 115 HIS A N 12
ATOM 22303 C CA . HIS A 1 115 ? 15.363 -5.021 -9.488 1.00 0.00 115 HIS A CA 12
ATOM 22304 C C . HIS A 1 115 ? 14.980 -5.559 -8.120 1.00 0.00 115 HIS A C 12
ATOM 22305 O O . HIS A 1 115 ? 14.378 -6.622 -8.015 1.00 0.00 115 HIS A O 12
ATOM 22320 N N . HIS A 1 116 ? 15.260 -4.795 -7.088 1.00 0.00 116 HIS A N 12
ATOM 22321 C CA . HIS A 1 116 ? 14.937 -5.203 -5.763 1.00 0.00 116 HIS A CA 12
ATOM 22322 C C . HIS A 1 116 ? 13.881 -4.291 -5.171 1.00 0.00 116 HIS A C 12
ATOM 22323 O O . HIS A 1 116 ? 14.078 -3.088 -5.032 1.00 0.00 116 HIS A O 12
ATOM 22338 N N . HIS A 1 117 ? 12.740 -4.854 -4.940 1.00 0.00 117 HIS A N 12
ATOM 22339 C CA . HIS A 1 117 ? 11.659 -4.218 -4.200 1.00 0.00 117 HIS A CA 12
ATOM 22340 C C . HIS A 1 117 ? 10.868 -5.331 -3.553 1.00 0.00 117 HIS A C 12
ATOM 22341 O O . HIS A 1 117 ? 9.685 -5.216 -3.260 1.00 0.00 117 HIS A O 12
ATOM 22356 N N . HIS A 1 118 ? 11.633 -6.388 -3.301 1.00 0.00 118 HIS A N 12
ATOM 22357 C CA . HIS A 1 118 ? 11.289 -7.673 -2.696 1.00 0.00 118 HIS A CA 12
ATOM 22358 C C . HIS A 1 118 ? 12.566 -8.465 -2.658 1.00 0.00 118 HIS A C 12
ATOM 22359 O O . HIS A 1 118 ? 13.049 -8.939 -3.691 1.00 0.00 118 HIS A O 12
ATOM 22374 N N . HIS A 1 119 ? 13.143 -8.527 -1.509 1.00 0.00 119 HIS A N 12
ATOM 22375 C CA . HIS A 1 119 ? 14.401 -9.174 -1.300 1.00 0.00 119 HIS A CA 12
ATOM 22376 C C . HIS A 1 119 ? 14.412 -9.717 0.109 1.00 0.00 119 HIS A C 12
ATOM 22377 O O . HIS A 1 119 ? 14.682 -8.949 1.052 1.00 0.00 119 HIS A O 12
ATOM 22393 N N . MET A 1 1 ? 0.919 -11.039 -10.254 1.00 0.00 1 MET A N 13
ATOM 22394 C CA . MET A 1 1 ? 0.673 -11.218 -8.831 1.00 0.00 1 MET A CA 13
ATOM 22395 C C . MET A 1 1 ? -0.510 -10.352 -8.449 1.00 0.00 1 MET A C 13
ATOM 22396 O O . MET A 1 1 ? -0.699 -9.262 -9.021 1.00 0.00 1 MET A O 13
ATOM 22412 N N . PHE A 1 2 ? -1.310 -10.821 -7.519 1.00 0.00 2 PHE A N 13
ATOM 22413 C CA . PHE A 1 2 ? -2.460 -10.077 -7.069 1.00 0.00 2 PHE A CA 13
ATOM 22414 C C . PHE A 1 2 ? -2.056 -9.140 -5.941 1.00 0.00 2 PHE A C 13
ATOM 22415 O O . PHE A 1 2 ? -1.083 -9.401 -5.217 1.00 0.00 2 PHE A O 13
ATOM 22432 N N . ALA A 1 3 ? -2.778 -8.070 -5.805 1.00 0.00 3 ALA A N 13
ATOM 22433 C CA . ALA A 1 3 ? -2.584 -7.127 -4.736 1.00 0.00 3 ALA A CA 13
ATOM 22434 C C . ALA A 1 3 ? -3.930 -6.826 -4.124 1.00 0.00 3 ALA A C 13
ATOM 22435 O O . ALA A 1 3 ? -4.772 -6.193 -4.746 1.00 0.00 3 ALA A O 13
ATOM 22442 N N . VAL A 1 4 ? -4.139 -7.292 -2.933 1.00 0.00 4 VAL A N 13
ATOM 22443 C CA . VAL A 1 4 ? -5.409 -7.135 -2.276 1.00 0.00 4 VAL A CA 13
ATOM 22444 C C . VAL A 1 4 ? -5.379 -5.877 -1.437 1.00 0.00 4 VAL A C 13
ATOM 22445 O O . VAL A 1 4 ? -4.442 -5.647 -0.654 1.00 0.00 4 VAL A O 13
ATOM 22458 N N . ILE A 1 5 ? -6.360 -5.060 -1.629 1.00 0.00 5 ILE A N 13
ATOM 22459 C CA . ILE A 1 5 ? -6.468 -3.825 -0.923 1.00 0.00 5 ILE A CA 13
ATOM 22460 C C . ILE A 1 5 ? -7.291 -4.046 0.339 1.00 0.00 5 ILE A C 13
ATOM 22461 O O . ILE A 1 5 ? -8.412 -4.548 0.270 1.00 0.00 5 ILE A O 13
ATOM 22477 N N . SER A 1 6 ? -6.733 -3.722 1.478 1.00 0.00 6 SER A N 13
ATOM 22478 C CA . SER A 1 6 ? -7.473 -3.818 2.704 1.00 0.00 6 SER A CA 13
ATOM 22479 C C . SER A 1 6 ? -8.298 -2.544 2.880 1.00 0.00 6 SER A C 13
ATOM 22480 O O . SER A 1 6 ? -7.873 -1.473 2.425 1.00 0.00 6 SER A O 13
ATOM 22488 N N . PRO A 1 7 ? -9.491 -2.634 3.530 1.00 0.00 7 PRO A N 13
ATOM 22489 C CA . PRO A 1 7 ? -10.385 -1.477 3.796 1.00 0.00 7 PRO A CA 13
ATOM 22490 C C . PRO A 1 7 ? -9.708 -0.292 4.509 1.00 0.00 7 PRO A C 13
ATOM 22491 O O . PRO A 1 7 ? -10.288 0.784 4.627 1.00 0.00 7 PRO A O 13
ATOM 22502 N N . SER A 1 8 ? -8.511 -0.504 5.004 1.00 0.00 8 SER A N 13
ATOM 22503 C CA . SER A 1 8 ? -7.714 0.540 5.581 1.00 0.00 8 SER A CA 13
ATOM 22504 C C . SER A 1 8 ? -7.374 1.558 4.480 1.00 0.00 8 SER A C 13
ATOM 22505 O O . SER A 1 8 ? -7.636 2.740 4.608 1.00 0.00 8 SER A O 13
ATOM 22513 N N . ALA A 1 9 ? -6.930 1.030 3.338 1.00 0.00 9 ALA A N 13
ATOM 22514 C CA . ALA A 1 9 ? -6.381 1.820 2.233 1.00 0.00 9 ALA A CA 13
ATOM 22515 C C . ALA A 1 9 ? -7.470 2.424 1.347 1.00 0.00 9 ALA A C 13
ATOM 22516 O O . ALA A 1 9 ? -7.216 2.829 0.206 1.00 0.00 9 ALA A O 13
ATOM 22523 N N . PHE A 1 10 ? -8.656 2.524 1.877 1.00 0.00 10 PHE A N 13
ATOM 22524 C CA . PHE A 1 10 ? -9.761 3.100 1.162 1.00 0.00 10 PHE A CA 13
ATOM 22525 C C . PHE A 1 10 ? -9.589 4.583 1.001 1.00 0.00 10 PHE A C 13
ATOM 22526 O O . PHE A 1 10 ? -8.939 5.241 1.817 1.00 0.00 10 PHE A O 13
ATOM 22543 N N . GLY A 1 11 ? -10.096 5.088 -0.105 1.00 0.00 11 GLY A N 13
ATOM 22544 C CA . GLY A 1 11 ? -9.943 6.483 -0.454 1.00 0.00 11 GLY A CA 13
ATOM 22545 C C . GLY A 1 11 ? -8.639 6.703 -1.203 1.00 0.00 11 GLY A C 13
ATOM 22546 O O . GLY A 1 11 ? -8.576 7.482 -2.150 1.00 0.00 11 GLY A O 13
ATOM 22550 N N . LYS A 1 12 ? -7.631 5.932 -0.824 1.00 0.00 12 LYS A N 13
ATOM 22551 C CA . LYS A 1 12 ? -6.297 5.967 -1.409 1.00 0.00 12 LYS A CA 13
ATOM 22552 C C . LYS A 1 12 ? -6.220 4.976 -2.570 1.00 0.00 12 LYS A C 13
ATOM 22553 O O . LYS A 1 12 ? -5.187 4.854 -3.242 1.00 0.00 12 LYS A O 13
ATOM 22572 N N . LEU A 1 13 ? -7.343 4.297 -2.789 1.00 0.00 13 LEU A N 13
ATOM 22573 C CA . LEU A 1 13 ? -7.526 3.252 -3.814 1.00 0.00 13 LEU A CA 13
ATOM 22574 C C . LEU A 1 13 ? -6.997 3.688 -5.174 1.00 0.00 13 LEU A C 13
ATOM 22575 O O . LEU A 1 13 ? -6.227 2.988 -5.815 1.00 0.00 13 LEU A O 13
ATOM 22591 N N . LYS A 1 14 ? -7.384 4.865 -5.567 1.00 0.00 14 LYS A N 13
ATOM 22592 C CA . LYS A 1 14 ? -7.097 5.388 -6.884 1.00 0.00 14 LYS A CA 13
ATOM 22593 C C . LYS A 1 14 ? -5.643 5.831 -7.031 1.00 0.00 14 LYS A C 13
ATOM 22594 O O . LYS A 1 14 ? -5.104 5.863 -8.144 1.00 0.00 14 LYS A O 13
ATOM 22613 N N . GLU A 1 15 ? -5.000 6.126 -5.919 1.00 0.00 15 GLU A N 13
ATOM 22614 C CA . GLU A 1 15 ? -3.611 6.529 -5.932 1.00 0.00 15 GLU A CA 13
ATOM 22615 C C . GLU A 1 15 ? -2.724 5.334 -6.165 1.00 0.00 15 GLU A C 13
ATOM 22616 O O . GLU A 1 15 ? -1.912 5.335 -7.087 1.00 0.00 15 GLU A O 13
ATOM 22628 N N . ILE A 1 16 ? -2.910 4.296 -5.364 1.00 0.00 16 ILE A N 13
ATOM 22629 C CA . ILE A 1 16 ? -2.102 3.085 -5.480 1.00 0.00 16 ILE A CA 13
ATOM 22630 C C . ILE A 1 16 ? -2.316 2.397 -6.828 1.00 0.00 16 ILE A C 13
ATOM 22631 O O . ILE A 1 16 ? -1.356 1.973 -7.481 1.00 0.00 16 ILE A O 13
ATOM 22647 N N . LEU A 1 17 ? -3.562 2.355 -7.254 1.00 0.00 17 LEU A N 13
ATOM 22648 C CA . LEU A 1 17 ? -3.943 1.734 -8.500 1.00 0.00 17 LEU A CA 13
ATOM 22649 C C . LEU A 1 17 ? -3.353 2.476 -9.700 1.00 0.00 17 LEU A C 13
ATOM 22650 O O . LEU A 1 17 ? -2.623 1.887 -10.490 1.00 0.00 17 LEU A O 13
ATOM 22666 N N . GLY A 1 18 ? -3.616 3.774 -9.786 1.00 0.00 18 GLY A N 13
ATOM 22667 C CA . GLY A 1 18 ? -3.203 4.533 -10.948 1.00 0.00 18 GLY A CA 13
ATOM 22668 C C . GLY A 1 18 ? -1.716 4.820 -11.007 1.00 0.00 18 GLY A C 13
ATOM 22669 O O . GLY A 1 18 ? -1.125 4.826 -12.097 1.00 0.00 18 GLY A O 13
ATOM 22673 N N . SER A 1 19 ? -1.094 5.008 -9.863 1.00 0.00 19 SER A N 13
ATOM 22674 C CA . SER A 1 19 ? 0.306 5.346 -9.853 1.00 0.00 19 SER A CA 13
ATOM 22675 C C . SER A 1 19 ? 1.164 4.107 -10.067 1.00 0.00 19 SER A C 13
ATOM 22676 O O . SER A 1 19 ? 1.930 4.035 -11.034 1.00 0.00 19 SER A O 13
ATOM 22684 N N . ASN A 1 20 ? 0.976 3.102 -9.226 1.00 0.00 20 ASN A N 13
ATOM 22685 C CA . ASN A 1 20 ? 1.839 1.936 -9.273 1.00 0.00 20 ASN A CA 13
ATOM 22686 C C . ASN A 1 20 ? 1.513 1.038 -10.440 1.00 0.00 20 ASN A C 13
ATOM 22687 O O . ASN A 1 20 ? 2.361 0.846 -11.318 1.00 0.00 20 ASN A O 13
ATOM 22698 N N . LYS A 1 21 ? 0.258 0.545 -10.491 1.00 0.00 21 LYS A N 13
ATOM 22699 C CA . LYS A 1 21 ? -0.155 -0.443 -11.500 1.00 0.00 21 LYS A CA 13
ATOM 22700 C C . LYS A 1 21 ? 0.718 -1.704 -11.335 1.00 0.00 21 LYS A C 13
ATOM 22701 O O . LYS A 1 21 ? 1.183 -1.985 -10.223 1.00 0.00 21 LYS A O 13
ATOM 22720 N N . ASN A 1 22 ? 0.849 -2.502 -12.397 1.00 0.00 22 ASN A N 13
ATOM 22721 C CA . ASN A 1 22 ? 1.763 -3.684 -12.454 1.00 0.00 22 ASN A CA 13
ATOM 22722 C C . ASN A 1 22 ? 1.266 -4.883 -11.620 1.00 0.00 22 ASN A C 13
ATOM 22723 O O . ASN A 1 22 ? 1.731 -6.004 -11.785 1.00 0.00 22 ASN A O 13
ATOM 22734 N N . TYR A 1 23 ? 0.311 -4.655 -10.770 1.00 0.00 23 TYR A N 13
ATOM 22735 C CA . TYR A 1 23 ? -0.288 -5.703 -9.982 1.00 0.00 23 TYR A CA 13
ATOM 22736 C C . TYR A 1 23 ? -1.734 -5.842 -10.351 1.00 0.00 23 TYR A C 13
ATOM 22737 O O . TYR A 1 23 ? -2.351 -4.889 -10.835 1.00 0.00 23 TYR A O 13
ATOM 22755 N N . LYS A 1 24 ? -2.280 -7.006 -10.132 1.00 0.00 24 LYS A N 13
ATOM 22756 C CA . LYS A 1 24 ? -3.680 -7.190 -10.323 1.00 0.00 24 LYS A CA 13
ATOM 22757 C C . LYS A 1 24 ? -4.345 -6.897 -8.998 1.00 0.00 24 LYS A C 13
ATOM 22758 O O . LYS A 1 24 ? -4.282 -7.699 -8.069 1.00 0.00 24 LYS A O 13
ATOM 22777 N N . PHE A 1 25 ? -4.913 -5.733 -8.899 1.00 0.00 25 PHE A N 13
ATOM 22778 C CA . PHE A 1 25 ? -5.524 -5.290 -7.676 1.00 0.00 25 PHE A CA 13
ATOM 22779 C C . PHE A 1 25 ? -6.853 -5.994 -7.444 1.00 0.00 25 PHE A C 13
ATOM 22780 O O . PHE A 1 25 ? -7.675 -6.144 -8.363 1.00 0.00 25 PHE A O 13
ATOM 22797 N N . VAL A 1 26 ? -7.023 -6.452 -6.237 1.00 0.00 26 VAL A N 13
ATOM 22798 C CA . VAL A 1 26 ? -8.170 -7.214 -5.826 1.00 0.00 26 VAL A CA 13
ATOM 22799 C C . VAL A 1 26 ? -8.806 -6.551 -4.611 1.00 0.00 26 VAL A C 13
ATOM 22800 O O . VAL A 1 26 ? -8.103 -6.050 -3.720 1.00 0.00 26 VAL A O 13
ATOM 22813 N N . ILE A 1 27 ? -10.106 -6.532 -4.589 1.00 0.00 27 ILE A N 13
ATOM 22814 C CA . ILE A 1 27 ? -10.850 -6.021 -3.482 1.00 0.00 27 ILE A CA 13
ATOM 22815 C C . ILE A 1 27 ? -11.835 -7.119 -3.058 1.00 0.00 27 ILE A C 13
ATOM 22816 O O . ILE A 1 27 ? -12.178 -7.988 -3.868 1.00 0.00 27 ILE A O 13
ATOM 22832 N N . THR A 1 28 ? -12.240 -7.125 -1.826 1.00 0.00 28 THR A N 13
ATOM 22833 C CA . THR A 1 28 ? -13.070 -8.181 -1.334 1.00 0.00 28 THR A CA 13
ATOM 22834 C C . THR A 1 28 ? -14.559 -7.783 -1.283 1.00 0.00 28 THR A C 13
ATOM 22835 O O . THR A 1 28 ? -14.929 -6.630 -1.599 1.00 0.00 28 THR A O 13
ATOM 22846 N N . THR A 1 29 ? -15.390 -8.728 -0.878 1.00 0.00 29 THR A N 13
ATOM 22847 C CA . THR A 1 29 ? -16.822 -8.570 -0.763 1.00 0.00 29 THR A CA 13
ATOM 22848 C C . THR A 1 29 ? -17.206 -7.527 0.298 1.00 0.00 29 THR A C 13
ATOM 22849 O O . THR A 1 29 ? -18.022 -6.614 0.040 1.00 0.00 29 THR A O 13
ATOM 22860 N N . LEU A 1 30 ? -16.604 -7.621 1.466 1.00 0.00 30 LEU A N 13
ATOM 22861 C CA . LEU A 1 30 ? -16.872 -6.674 2.519 1.00 0.00 30 LEU A CA 13
ATOM 22862 C C . LEU A 1 30 ? -16.166 -5.379 2.199 1.00 0.00 30 LEU A C 13
ATOM 22863 O O . LEU A 1 30 ? -16.585 -4.310 2.633 1.00 0.00 30 LEU A O 13
ATOM 22879 N N . GLY A 1 31 ? -15.115 -5.489 1.395 1.00 0.00 31 GLY A N 13
ATOM 22880 C CA . GLY A 1 31 ? -14.394 -4.338 0.928 1.00 0.00 31 GLY A CA 13
ATOM 22881 C C . GLY A 1 31 ? -15.286 -3.437 0.098 1.00 0.00 31 GLY A C 13
ATOM 22882 O O . GLY A 1 31 ? -15.482 -2.275 0.439 1.00 0.00 31 GLY A O 13
ATOM 22886 N N . VAL A 1 32 ? -15.884 -3.984 -0.959 1.00 0.00 32 VAL A N 13
ATOM 22887 C CA . VAL A 1 32 ? -16.774 -3.189 -1.813 1.00 0.00 32 VAL A CA 13
ATOM 22888 C C . VAL A 1 32 ? -17.980 -2.660 -1.025 1.00 0.00 32 VAL A C 13
ATOM 22889 O O . VAL A 1 32 ? -18.415 -1.533 -1.231 1.00 0.00 32 VAL A O 13
ATOM 22902 N N . SER A 1 33 ? -18.454 -3.448 -0.073 1.00 0.00 33 SER A N 13
ATOM 22903 C CA . SER A 1 33 ? -19.585 -3.061 0.746 1.00 0.00 33 SER A CA 13
ATOM 22904 C C . SER A 1 33 ? -19.211 -1.878 1.669 1.00 0.00 33 SER A C 13
ATOM 22905 O O . SER A 1 33 ? -20.010 -0.950 1.879 1.00 0.00 33 SER A O 13
ATOM 22913 N N . PHE A 1 34 ? -17.976 -1.894 2.172 1.00 0.00 34 PHE A N 13
ATOM 22914 C CA . PHE A 1 34 ? -17.479 -0.841 3.032 1.00 0.00 34 PHE A CA 13
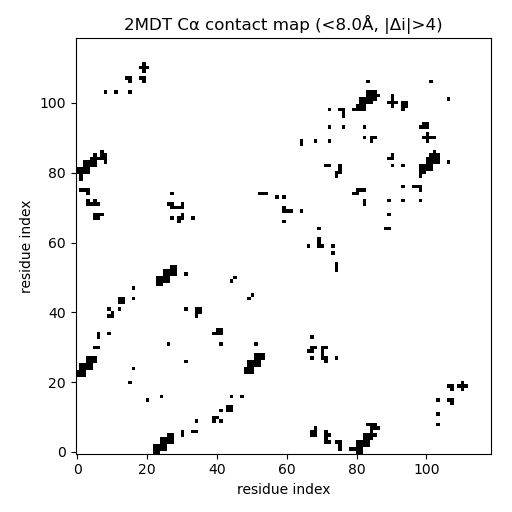ATOM 22915 C C . PHE A 1 34 ? -17.301 0.444 2.229 1.00 0.00 34 PHE A C 13
ATOM 22916 O O . PHE A 1 34 ? -17.551 1.540 2.729 1.00 0.00 34 PHE A O 13
ATOM 22933 N N . ALA A 1 35 ? -16.907 0.300 0.978 1.00 0.00 35 ALA A N 13
ATOM 22934 C CA . ALA A 1 35 ? -16.742 1.434 0.087 1.00 0.00 35 ALA A CA 13
ATOM 22935 C C . ALA A 1 35 ? -18.087 2.101 -0.180 1.00 0.00 35 ALA A C 13
ATOM 22936 O O . ALA A 1 35 ? -18.200 3.328 -0.126 1.00 0.00 35 ALA A O 13
ATOM 22943 N N . ILE A 1 36 ? -19.106 1.287 -0.433 1.00 0.00 36 ILE A N 13
ATOM 22944 C CA . ILE A 1 36 ? -20.456 1.786 -0.692 1.00 0.00 36 ILE A CA 13
ATOM 22945 C C . ILE A 1 36 ? -20.975 2.613 0.493 1.00 0.00 36 ILE A C 13
ATOM 22946 O O . ILE A 1 36 ? -21.356 3.773 0.325 1.00 0.00 36 ILE A O 13
ATOM 22962 N N . LYS A 1 37 ? -20.932 2.039 1.694 1.00 0.00 37 LYS A N 13
ATOM 22963 C CA . LYS A 1 37 ? -21.457 2.726 2.887 1.00 0.00 37 LYS A CA 13
ATOM 22964 C C . LYS A 1 37 ? -20.664 3.987 3.238 1.00 0.00 37 LYS A C 13
ATOM 22965 O O . LYS A 1 37 ? -21.216 4.948 3.770 1.00 0.00 37 LYS A O 13
ATOM 22984 N N . SER A 1 38 ? -19.394 3.999 2.912 1.00 0.00 38 SER A N 13
ATOM 22985 C CA . SER A 1 38 ? -18.551 5.124 3.240 1.00 0.00 38 SER A CA 13
ATOM 22986 C C . SER A 1 38 ? -18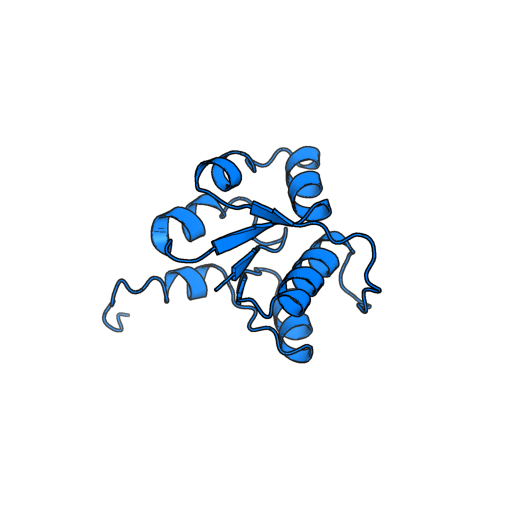.622 6.210 2.168 1.00 0.00 38 SER A C 13
ATOM 22987 O O . SER A 1 38 ? -18.028 7.270 2.314 1.00 0.00 38 SER A O 13
ATOM 22995 N N . GLY A 1 39 ? -19.373 5.948 1.104 1.00 0.00 39 GLY A N 13
ATOM 22996 C CA . GLY A 1 39 ? -19.517 6.917 0.042 1.00 0.00 39 GLY A CA 13
ATOM 22997 C C . GLY A 1 39 ? -18.255 7.037 -0.778 1.00 0.00 39 GLY A C 13
ATOM 22998 O O . GLY A 1 39 ? -17.828 8.135 -1.123 1.00 0.00 39 GLY A O 13
ATOM 23002 N N . ILE A 1 40 ? -17.641 5.917 -1.056 1.00 0.00 40 ILE A N 13
ATOM 23003 C CA . ILE A 1 40 ? -16.404 5.885 -1.799 1.00 0.00 40 ILE A CA 13
ATOM 23004 C C . ILE A 1 40 ? -16.657 5.324 -3.181 1.00 0.00 40 ILE A C 13
ATOM 23005 O O . ILE A 1 40 ? -17.432 4.368 -3.347 1.00 0.00 40 ILE A O 13
ATOM 23021 N N . ASP A 1 41 ? -16.046 5.936 -4.166 1.00 0.00 41 ASP A N 13
ATOM 23022 C CA . ASP A 1 41 ? -16.171 5.519 -5.541 1.00 0.00 41 ASP A CA 13
ATOM 23023 C C . ASP A 1 41 ? -15.332 4.273 -5.817 1.00 0.00 41 ASP A C 13
ATOM 23024 O O . ASP A 1 41 ? -14.149 4.339 -6.172 1.00 0.00 41 ASP A O 13
ATOM 23033 N N . ILE A 1 42 ? -15.939 3.131 -5.599 1.00 0.00 42 ILE A N 13
ATOM 23034 C CA . ILE A 1 42 ? -15.271 1.858 -5.789 1.00 0.00 42 ILE A CA 13
ATOM 23035 C C . ILE A 1 42 ? -15.304 1.485 -7.273 1.00 0.00 42 ILE A C 13
ATOM 23036 O O . ILE A 1 42 ? -14.437 0.760 -7.783 1.00 0.00 42 ILE A O 13
ATOM 23052 N N . ASP A 1 43 ? -16.267 2.063 -7.973 1.00 0.00 43 ASP A N 13
ATOM 23053 C CA . ASP A 1 43 ? -16.470 1.829 -9.397 1.00 0.00 43 ASP A CA 13
ATOM 23054 C C . ASP A 1 43 ? -15.262 2.274 -10.203 1.00 0.00 43 ASP A C 13
ATOM 23055 O O . ASP A 1 43 ? -14.931 1.655 -11.197 1.00 0.00 43 ASP A O 13
ATOM 23064 N N . SER A 1 44 ? -14.585 3.314 -9.733 1.00 0.00 44 SER A N 13
ATOM 23065 C CA . SER A 1 44 ? -13.397 3.845 -10.382 1.00 0.00 44 SER A CA 13
ATOM 23066 C C . SER A 1 44 ? -12.254 2.827 -10.345 1.00 0.00 44 SER A C 13
ATOM 23067 O O . SER A 1 44 ? -11.438 2.738 -11.280 1.00 0.00 44 SER A O 13
ATOM 23075 N N . ALA A 1 45 ? -12.211 2.057 -9.278 1.00 0.00 45 ALA A N 13
ATOM 23076 C CA . ALA A 1 45 ? -11.192 1.058 -9.100 1.00 0.00 45 ALA A CA 13
ATOM 23077 C C . ALA A 1 45 ? -11.540 -0.159 -9.938 1.00 0.00 45 ALA A C 13
ATOM 23078 O O . ALA A 1 45 ? -10.714 -0.665 -10.713 1.00 0.00 45 ALA A O 13
ATOM 23085 N N . LEU A 1 46 ? -12.789 -0.581 -9.822 1.00 0.00 46 LEU A N 13
ATOM 23086 C CA . LEU A 1 46 ? -13.312 -1.722 -10.560 1.00 0.00 46 LEU A CA 13
ATOM 23087 C C . LEU A 1 46 ? -13.144 -1.506 -12.062 1.00 0.00 46 LEU A C 13
ATOM 23088 O O . LEU A 1 46 ? -12.717 -2.399 -12.782 1.00 0.00 46 LEU A O 13
ATOM 23104 N N . ASP A 1 47 ? -13.440 -0.291 -12.501 1.00 0.00 47 ASP A N 13
ATOM 23105 C CA . ASP A 1 47 ? -13.304 0.121 -13.902 1.00 0.00 47 ASP A CA 13
ATOM 23106 C C . ASP A 1 47 ? -11.878 -0.042 -14.400 1.00 0.00 47 ASP A C 13
ATOM 23107 O O . ASP A 1 47 ? -11.654 -0.510 -15.508 1.00 0.00 47 ASP A O 13
ATOM 23116 N N . ARG A 1 48 ? -10.924 0.328 -13.571 1.00 0.00 48 ARG A N 13
ATOM 23117 C CA . ARG A 1 48 ? -9.525 0.244 -13.947 1.00 0.00 48 ARG A CA 13
ATOM 23118 C C . ARG A 1 48 ? -8.956 -1.162 -13.823 1.00 0.00 48 ARG A C 13
ATOM 23119 O O . ARG A 1 48 ? -7.784 -1.388 -14.127 1.00 0.00 48 ARG A O 13
ATOM 23140 N N . GLY A 1 49 ? -9.762 -2.090 -13.353 1.00 0.00 49 GLY A N 13
ATOM 23141 C CA . GLY A 1 49 ? -9.357 -3.476 -13.378 1.00 0.00 49 GLY A CA 13
ATOM 23142 C C . GLY A 1 49 ? -9.166 -4.102 -12.022 1.00 0.00 49 GLY A C 13
ATOM 23143 O O . GLY A 1 49 ? -8.407 -5.066 -11.885 1.00 0.00 49 GLY A O 13
ATOM 23147 N N . VAL A 1 50 ? -9.813 -3.563 -11.020 1.00 0.00 50 VAL A N 13
ATOM 23148 C CA . VAL A 1 50 ? -9.778 -4.174 -9.709 1.00 0.00 50 VAL A CA 13
ATOM 23149 C C . VAL A 1 50 ? -10.881 -5.224 -9.642 1.00 0.00 50 VAL A C 13
ATOM 23150 O O . VAL A 1 50 ? -12.039 -4.941 -9.973 1.00 0.00 50 VAL A O 13
ATOM 23163 N N . ILE A 1 51 ? -10.523 -6.427 -9.278 1.00 0.00 51 ILE A N 13
ATOM 23164 C CA . ILE A 1 51 ? -11.475 -7.525 -9.240 1.00 0.00 51 ILE A CA 13
ATOM 23165 C C . ILE A 1 51 ? -11.955 -7.792 -7.826 1.00 0.00 51 ILE A C 13
ATOM 23166 O O . ILE A 1 51 ? -11.238 -7.535 -6.864 1.00 0.00 51 ILE A O 13
ATOM 23182 N N . VAL A 1 52 ? -13.162 -8.289 -7.708 1.00 0.00 52 VAL A N 13
ATOM 23183 C CA . VAL A 1 52 ? -13.753 -8.585 -6.422 1.00 0.00 52 VAL A CA 13
ATOM 23184 C C . VAL A 1 52 ? -13.618 -10.074 -6.147 1.00 0.00 52 VAL A C 13
ATOM 23185 O O . VAL A 1 52 ? -14.065 -10.909 -6.949 1.00 0.00 52 VAL A O 13
ATOM 23198 N N . ARG A 1 53 ? -13.004 -10.411 -5.052 1.00 0.00 53 ARG A N 13
ATOM 23199 C CA . ARG A 1 53 ? -12.827 -11.788 -4.666 1.00 0.00 53 ARG A CA 13
ATOM 23200 C C . ARG A 1 53 ? -13.469 -12.024 -3.309 1.00 0.00 53 ARG A C 13
ATOM 23201 O O . ARG A 1 53 ? -13.178 -11.319 -2.345 1.00 0.00 53 ARG A O 13
ATOM 23222 N N . ALA A 1 54 ? -14.342 -12.997 -3.256 1.00 0.00 54 ALA A N 13
ATOM 23223 C CA . ALA A 1 54 ? -14.990 -13.381 -2.026 1.00 0.00 54 ALA A CA 13
ATOM 23224 C C . ALA A 1 54 ? -14.251 -14.563 -1.433 1.00 0.00 54 ALA A C 13
ATOM 23225 O O . ALA A 1 54 ? -13.684 -15.384 -2.179 1.00 0.00 54 ALA A O 13
ATOM 23232 N N . PHE A 1 55 ? -14.249 -14.664 -0.132 1.00 0.00 55 PHE A N 13
ATOM 23233 C CA . PHE A 1 55 ? -13.547 -15.725 0.557 1.00 0.00 55 PHE A CA 13
ATOM 23234 C C . PHE A 1 55 ? -14.449 -16.965 0.630 1.00 0.00 55 PHE A C 13
ATOM 23235 O O . PHE A 1 55 ? -15.485 -16.952 1.285 1.00 0.00 55 PHE A O 13
ATOM 23252 N N . SER A 1 56 ? -14.049 -18.017 -0.071 1.00 0.00 56 SER A N 13
ATOM 23253 C CA . SER A 1 56 ? -14.838 -19.237 -0.224 1.00 0.00 56 SER A CA 13
ATOM 23254 C C . SER A 1 56 ? -14.942 -20.048 1.086 1.00 0.00 56 SER A C 13
ATOM 23255 O O . SER A 1 56 ? -15.863 -20.861 1.255 1.00 0.00 56 SER A O 13
ATOM 23263 N N . HIS A 1 57 ? -13.994 -19.843 1.982 1.00 0.00 57 HIS A N 13
ATOM 23264 C CA . HIS A 1 57 ? -13.973 -20.539 3.265 1.00 0.00 57 HIS A CA 13
ATOM 23265 C C . HIS A 1 57 ? -14.788 -19.738 4.273 1.00 0.00 57 HIS A C 13
ATOM 23266 O O . HIS A 1 57 ? -15.063 -18.565 4.043 1.00 0.00 57 HIS A O 13
ATOM 23281 N N . LYS A 1 58 ? -15.214 -20.376 5.353 1.00 0.00 58 LYS A N 13
ATOM 23282 C CA . LYS A 1 58 ? -15.879 -19.666 6.430 1.00 0.00 58 LYS A CA 13
ATOM 23283 C C . LYS A 1 58 ? -14.933 -18.638 7.058 1.00 0.00 58 LYS A C 13
ATOM 23284 O O . LYS A 1 58 ? -13.703 -18.860 7.106 1.00 0.00 58 LYS A O 13
ATOM 23303 N N . PRO A 1 59 ? -15.478 -17.499 7.506 1.00 0.00 59 PRO A N 13
ATOM 23304 C CA . PRO A 1 59 ? -14.700 -16.432 8.123 1.00 0.00 59 PRO A CA 13
ATOM 23305 C C . PRO A 1 59 ? -13.922 -16.904 9.359 1.00 0.00 59 PRO A C 13
ATOM 23306 O O . PRO A 1 59 ? -14.400 -17.759 10.136 1.00 0.00 59 PRO A O 13
ATOM 23317 N N . PRO A 1 60 ? -12.714 -16.373 9.551 1.00 0.00 60 PRO A N 13
ATOM 23318 C CA . PRO A 1 60 ? -11.883 -16.714 10.693 1.00 0.00 60 PRO A CA 13
ATOM 23319 C C . PRO A 1 60 ? -12.339 -15.981 11.948 1.00 0.00 60 PRO A C 13
ATOM 23320 O O . PRO A 1 60 ? -13.212 -15.090 11.887 1.00 0.00 60 PRO A O 13
ATOM 23331 N N . LYS A 1 61 ? -11.771 -16.343 13.058 1.00 0.00 61 LYS A N 13
ATOM 23332 C CA . LYS A 1 61 ? -12.052 -15.698 14.288 1.00 0.00 61 LYS A CA 13
ATOM 23333 C C . LYS A 1 61 ? -10.925 -14.727 14.600 1.00 0.00 61 LYS A C 13
ATOM 23334 O O . LYS A 1 61 ? -9.787 -15.141 14.866 1.00 0.00 61 LYS A O 13
ATOM 23353 N N . VAL A 1 62 ? -11.220 -13.472 14.528 1.00 0.00 62 VAL A N 13
ATOM 23354 C CA . VAL A 1 62 ? -10.264 -12.440 14.836 1.00 0.00 62 VAL A CA 13
ATOM 23355 C C . VAL A 1 62 ? -10.716 -11.700 16.072 1.00 0.00 62 VAL A C 13
ATOM 23356 O O . VAL A 1 62 ? -11.880 -11.819 16.480 1.00 0.00 62 VAL A O 13
ATOM 23369 N N . GLY A 1 63 ? -9.828 -10.989 16.684 1.00 0.00 63 GLY A N 13
ATOM 23370 C CA . GLY A 1 63 ? -10.174 -10.297 17.888 1.00 0.00 63 GLY A CA 13
ATOM 23371 C C . GLY A 1 63 ? -10.191 -8.809 17.700 1.00 0.00 63 GLY A C 13
ATOM 23372 O O . GLY A 1 63 ? -11.260 -8.182 17.695 1.00 0.00 63 GLY A O 13
ATOM 23376 N N . ASN A 1 64 ? -9.022 -8.254 17.492 1.00 0.00 64 ASN A N 13
ATOM 23377 C CA . ASN A 1 64 ? -8.847 -6.816 17.393 1.00 0.00 64 ASN A CA 13
ATOM 23378 C C . ASN A 1 64 ? -9.236 -6.269 16.039 1.00 0.00 64 ASN A C 13
ATOM 23379 O O . ASN A 1 64 ? -9.852 -5.198 15.951 1.00 0.00 64 ASN A O 13
ATOM 23390 N N . LEU A 1 65 ? -8.920 -6.993 15.007 1.00 0.00 65 LEU A N 13
ATOM 23391 C CA . LEU A 1 65 ? -9.172 -6.537 13.664 1.00 0.00 65 LEU A CA 13
ATOM 23392 C C . LEU A 1 65 ? -10.640 -6.602 13.293 1.00 0.00 65 LEU A C 13
ATOM 23393 O O . LEU A 1 65 ? -11.359 -7.521 13.712 1.00 0.00 65 LEU A O 13
ATOM 23409 N N . PRO A 1 66 ? -11.126 -5.592 12.549 1.00 0.00 66 PRO A N 13
ATOM 23410 C CA . PRO A 1 66 ? -12.477 -5.592 12.029 1.00 0.00 66 PRO A CA 13
ATOM 23411 C C . PRO A 1 66 ? -12.652 -6.726 11.031 1.00 0.00 66 PRO A C 13
ATOM 23412 O O . PRO A 1 66 ? -11.699 -7.092 10.305 1.00 0.00 66 PRO A O 13
ATOM 23423 N N . GLN A 1 67 ? -13.849 -7.253 10.972 1.00 0.00 67 GLN A N 13
ATOM 23424 C CA . GLN A 1 67 ? -14.178 -8.386 10.133 1.00 0.00 67 GLN A CA 13
ATOM 23425 C C . GLN A 1 67 ? -13.876 -8.085 8.666 1.00 0.00 67 GLN A C 13
ATOM 23426 O O . GLN A 1 67 ? -13.292 -8.914 7.963 1.00 0.00 67 GLN A O 13
ATOM 23440 N N . TYR A 1 68 ? -14.220 -6.875 8.225 1.00 0.00 68 TYR A N 13
ATOM 23441 C CA . TYR A 1 68 ? -13.977 -6.480 6.840 1.00 0.00 68 TYR A CA 13
ATOM 23442 C C . TYR A 1 68 ? -12.484 -6.477 6.452 1.00 0.00 68 TYR A C 13
ATOM 23443 O O . TYR A 1 68 ? -12.122 -6.867 5.336 1.00 0.00 68 TYR A O 13
ATOM 23461 N N . GLU A 1 69 ? -11.612 -6.109 7.379 1.00 0.00 69 GLU A N 13
ATOM 23462 C CA . GLU A 1 69 ? -10.187 -6.079 7.068 1.00 0.00 69 GLU A CA 13
ATOM 23463 C C . GLU A 1 69 ? -9.598 -7.475 7.170 1.00 0.00 69 GLU A C 13
ATOM 23464 O O . GLU A 1 69 ? -8.646 -7.817 6.472 1.00 0.00 69 GLU A O 13
ATOM 23476 N N . SER A 1 70 ? -10.210 -8.287 7.995 1.00 0.00 70 SER A N 13
ATOM 23477 C CA . SER A 1 70 ? -9.785 -9.649 8.185 1.00 0.00 70 SER A CA 13
ATOM 23478 C C . SER A 1 70 ? -10.095 -10.492 6.937 1.00 0.00 70 SER A C 13
ATOM 23479 O O . SER A 1 70 ? -9.352 -11.428 6.604 1.00 0.00 70 SER A O 13
ATOM 23487 N N . GLU A 1 71 ? -11.184 -10.145 6.243 1.00 0.00 71 GLU A N 13
ATOM 23488 C CA . GLU A 1 71 ? -11.533 -10.792 4.989 1.00 0.00 71 GLU A CA 13
ATOM 23489 C C . GLU A 1 71 ? -10.426 -10.521 3.970 1.00 0.00 71 GLU A C 13
ATOM 23490 O O . GLU A 1 71 ? -9.941 -11.446 3.316 1.00 0.00 71 GLU A O 13
ATOM 23502 N N . ALA A 1 72 ? -10.007 -9.250 3.885 1.00 0.00 72 ALA A N 13
ATOM 23503 C CA . ALA A 1 72 ? -8.935 -8.829 2.972 1.00 0.00 72 ALA A CA 13
ATOM 23504 C C . ALA A 1 72 ? -7.663 -9.644 3.201 1.00 0.00 72 ALA A C 13
ATOM 23505 O O . ALA A 1 72 ? -7.070 -10.167 2.250 1.00 0.00 72 ALA A O 13
ATOM 23512 N N . ILE A 1 73 ? -7.269 -9.767 4.463 1.00 0.00 73 ILE A N 13
ATOM 23513 C CA . ILE A 1 73 ? -6.106 -10.574 4.846 1.00 0.00 73 ILE A CA 13
ATOM 23514 C C . ILE A 1 73 ? -6.264 -12.025 4.368 1.00 0.00 73 ILE A C 13
ATOM 23515 O O . ILE A 1 73 ? -5.356 -12.590 3.752 1.00 0.00 73 ILE A O 13
ATOM 23531 N N . MET A 1 74 ? -7.425 -12.601 4.624 1.00 0.00 74 MET A N 13
ATOM 23532 C CA . MET A 1 74 ? -7.688 -13.993 4.265 1.00 0.00 74 MET A CA 13
ATOM 23533 C C . MET A 1 74 ? -7.672 -14.206 2.769 1.00 0.00 74 MET A C 13
ATOM 23534 O O . MET A 1 74 ? -7.160 -15.210 2.292 1.00 0.00 74 MET A O 13
ATOM 23548 N N . VAL A 1 75 ? -8.209 -13.262 2.036 1.00 0.00 75 VAL A N 13
ATOM 23549 C CA . VAL A 1 75 ? -8.218 -13.336 0.589 1.00 0.00 75 VAL A CA 13
ATOM 23550 C C . VAL A 1 75 ? -6.793 -13.231 0.033 1.00 0.00 75 VAL A C 13
ATOM 23551 O O . VAL A 1 75 ? -6.416 -13.971 -0.886 1.00 0.00 75 VAL A O 13
ATOM 23564 N N . ALA A 1 76 ? -5.990 -12.366 0.628 1.00 0.00 76 ALA A N 13
ATOM 23565 C CA . ALA A 1 76 ? -4.600 -12.220 0.222 1.00 0.00 76 ALA A CA 13
ATOM 23566 C C . ALA A 1 76 ? -3.807 -13.473 0.571 1.00 0.00 76 ALA A C 13
ATOM 23567 O O . ALA A 1 76 ? -2.862 -13.835 -0.119 1.00 0.00 76 ALA A O 13
ATOM 23574 N N . PHE A 1 77 ? -4.213 -14.130 1.633 1.00 0.00 77 PHE A N 13
ATOM 23575 C CA . PHE A 1 77 ? -3.613 -15.378 2.065 1.00 0.00 77 PHE A CA 13
ATOM 23576 C C . PHE A 1 77 ? -3.990 -16.499 1.096 1.00 0.00 77 PHE A C 13
ATOM 23577 O O . PHE A 1 77 ? -3.143 -17.289 0.687 1.00 0.00 77 PHE A O 13
ATOM 23594 N N . GLU A 1 78 ? -5.255 -16.522 0.717 1.00 0.00 78 GLU A N 13
ATOM 23595 C CA . GLU A 1 78 ? -5.821 -17.526 -0.176 1.00 0.00 78 GLU A CA 13
ATOM 23596 C C . GLU A 1 78 ? -5.174 -17.409 -1.569 1.00 0.00 78 GLU A C 13
ATOM 23597 O O . GLU A 1 78 ? -4.626 -18.387 -2.099 1.00 0.00 78 GLU A O 13
ATOM 23609 N N . LEU A 1 79 ? -5.162 -16.199 -2.108 1.00 0.00 79 LEU A N 13
ATOM 23610 C CA . LEU A 1 79 ? -4.638 -15.949 -3.454 1.00 0.00 79 LEU A CA 13
ATOM 23611 C C . LEU A 1 79 ? -3.124 -15.948 -3.465 1.00 0.00 79 LEU A C 13
ATOM 23612 O O . LEU A 1 79 ? -2.506 -16.158 -4.519 1.00 0.00 79 LEU A O 13
ATOM 23628 N N . ASN A 1 80 ? -2.550 -15.743 -2.285 1.00 0.00 80 ASN A N 13
ATOM 23629 C CA . ASN A 1 80 ? -1.112 -15.563 -2.080 1.00 0.00 80 ASN A CA 13
ATOM 23630 C C . ASN A 1 80 ? -0.737 -14.291 -2.804 1.00 0.00 80 ASN A C 13
ATOM 23631 O O . ASN A 1 80 ? -0.085 -14.294 -3.853 1.00 0.00 80 ASN A O 13
ATOM 23642 N N . ALA A 1 81 ? -1.217 -13.225 -2.273 1.00 0.00 81 ALA A N 13
ATOM 23643 C CA . ALA A 1 81 ? -1.115 -11.945 -2.890 1.00 0.00 81 ALA A CA 13
ATOM 23644 C C . ALA A 1 81 ? -0.326 -10.977 -2.038 1.00 0.00 81 ALA A C 13
ATOM 23645 O O . ALA A 1 81 ? 0.153 -11.324 -0.956 1.00 0.00 81 ALA A O 13
ATOM 23652 N N . LEU A 1 82 ? -0.190 -9.787 -2.547 1.00 0.00 82 LEU A N 13
ATOM 23653 C CA . LEU A 1 82 ? 0.457 -8.704 -1.871 1.00 0.00 82 LEU A CA 13
ATOM 23654 C C . LEU A 1 82 ? -0.666 -7.967 -1.157 1.00 0.00 82 LEU A C 13
ATOM 23655 O O . LEU A 1 82 ? -1.712 -7.741 -1.757 1.00 0.00 82 LEU A O 13
ATOM 23671 N N . LEU A 1 83 ? -0.500 -7.636 0.093 1.00 0.00 83 LEU A N 13
ATOM 23672 C CA . LEU A 1 83 ? -1.572 -6.967 0.798 1.00 0.00 83 LEU A CA 13
ATOM 23673 C C . LEU A 1 83 ? -1.211 -5.516 1.055 1.00 0.00 83 LEU A C 13
ATOM 23674 O O . LEU A 1 83 ? -0.131 -5.214 1.572 1.00 0.00 83 LEU A O 13
ATOM 23690 N N . ILE A 1 84 ? -2.088 -4.633 0.671 1.00 0.00 84 ILE A N 13
ATOM 23691 C CA . ILE A 1 84 ? -1.886 -3.217 0.868 1.00 0.00 84 ILE A CA 13
ATOM 23692 C C . ILE A 1 84 ? -2.790 -2.762 2.001 1.00 0.00 84 ILE A C 13
ATOM 23693 O O . ILE A 1 84 ? -4.030 -2.835 1.883 1.00 0.00 84 ILE A O 13
ATOM 23709 N N . ALA A 1 85 ? -2.201 -2.317 3.087 1.00 0.00 85 ALA A N 13
ATOM 23710 C CA . ALA A 1 85 ? -2.963 -1.909 4.245 1.00 0.00 85 ALA A CA 13
ATOM 23711 C C . ALA A 1 85 ? -2.302 -0.727 4.923 1.00 0.00 85 ALA A C 13
ATOM 23712 O O . ALA A 1 85 ? -1.121 -0.499 4.756 1.00 0.00 85 ALA A O 13
ATOM 23719 N N . GLU A 1 86 ? -3.073 0.021 5.676 1.00 0.00 86 GLU A N 13
ATOM 23720 C CA . GLU A 1 86 ? -2.543 1.168 6.390 1.00 0.00 86 GLU A CA 13
ATOM 23721 C C . GLU A 1 86 ? -2.247 0.795 7.823 1.00 0.00 86 GLU A C 13
ATOM 23722 O O . GLU A 1 86 ? -1.199 1.142 8.363 1.00 0.00 86 GLU A O 13
ATOM 23734 N N . ASP A 1 87 ? -3.175 0.069 8.428 1.00 0.00 87 ASP A N 13
ATOM 23735 C CA . ASP A 1 87 ? -3.064 -0.300 9.824 1.00 0.00 87 ASP A CA 13
ATOM 23736 C C . ASP A 1 87 ? -2.026 -1.371 10.057 1.00 0.00 87 ASP A C 13
ATOM 23737 O O . ASP A 1 87 ? -2.062 -2.438 9.438 1.00 0.00 87 ASP A O 13
ATOM 23746 N N . LYS A 1 88 ? -1.123 -1.079 10.968 1.00 0.00 88 LYS A N 13
ATOM 23747 C CA . LYS A 1 88 ? -0.017 -1.936 11.304 1.00 0.00 88 LYS A CA 13
ATOM 23748 C C . LYS A 1 88 ? -0.468 -3.291 11.877 1.00 0.00 88 LYS A C 13
ATOM 23749 O O . LYS A 1 88 ? 0.221 -4.279 11.711 1.00 0.00 88 LYS A O 13
ATOM 23768 N N . ASP A 1 89 ? -1.631 -3.343 12.517 1.00 0.00 89 ASP A N 13
ATOM 23769 C CA . ASP A 1 89 ? -2.110 -4.606 13.105 1.00 0.00 89 ASP A CA 13
ATOM 23770 C C . ASP A 1 89 ? -2.621 -5.517 11.998 1.00 0.00 89 ASP A C 13
ATOM 23771 O O . ASP A 1 89 ? -2.366 -6.727 12.005 1.00 0.00 89 ASP A O 13
ATOM 23780 N N . VAL A 1 90 ? -3.307 -4.917 11.017 1.00 0.00 90 VAL A N 13
ATOM 23781 C CA . VAL A 1 90 ? -3.715 -5.633 9.793 1.00 0.00 90 VAL A CA 13
ATOM 23782 C C . VAL A 1 90 ? -2.459 -6.183 9.111 1.00 0.00 90 VAL A C 13
ATOM 23783 O O . VAL A 1 90 ? -2.356 -7.387 8.818 1.00 0.00 90 VAL A O 13
ATOM 23796 N N . ILE A 1 91 ? -1.494 -5.288 8.913 1.00 0.00 91 ILE A N 13
ATOM 23797 C CA . ILE A 1 91 ? -0.216 -5.607 8.299 1.00 0.00 91 ILE A CA 13
ATOM 23798 C C . ILE A 1 91 ? 0.503 -6.733 9.044 1.00 0.00 91 ILE A C 13
ATOM 23799 O O . ILE A 1 91 ? 0.926 -7.724 8.430 1.00 0.00 91 ILE A O 13
ATOM 23815 N N . ASN A 1 92 ? 0.612 -6.605 10.359 1.00 0.00 92 ASN A N 13
ATOM 23816 C CA . ASN A 1 92 ? 1.346 -7.578 11.139 1.00 0.00 92 ASN A CA 13
ATOM 23817 C C . ASN A 1 92 ? 0.709 -8.945 11.114 1.00 0.00 92 ASN A C 13
ATOM 23818 O O . ASN A 1 92 ? 1.401 -9.914 10.928 1.00 0.00 92 ASN A O 13
ATOM 23829 N N . LYS A 1 93 ? -0.615 -9.012 11.242 1.00 0.00 93 LYS A N 13
ATOM 23830 C CA . LYS A 1 93 ? -1.333 -10.286 11.181 1.00 0.00 93 LYS A CA 13
ATOM 23831 C C . LYS A 1 93 ? -1.202 -10.955 9.857 1.00 0.00 93 LYS A C 13
ATOM 23832 O O . LYS A 1 93 ? -1.011 -12.163 9.795 1.00 0.00 93 LYS A O 13
ATOM 23851 N N . ALA A 1 94 ? -1.287 -10.191 8.802 1.00 0.00 94 ALA A N 13
ATOM 23852 C CA . ALA A 1 94 ? -1.125 -10.736 7.479 1.00 0.00 94 ALA A CA 13
ATOM 23853 C C . ALA A 1 94 ? 0.274 -11.298 7.324 1.00 0.00 94 ALA A C 13
ATOM 23854 O O . ALA A 1 94 ? 0.465 -12.409 6.829 1.00 0.00 94 ALA A O 13
ATOM 23861 N N . LYS A 1 95 ? 1.242 -10.560 7.821 1.00 0.00 95 LYS A N 13
ATOM 23862 C CA . LYS A 1 95 ? 2.621 -10.953 7.730 1.00 0.00 95 LYS A CA 13
ATOM 23863 C C . LYS A 1 95 ? 2.945 -12.124 8.683 1.00 0.00 95 LYS A C 13
ATOM 23864 O O . LYS A 1 95 ? 3.847 -12.924 8.408 1.00 0.00 95 LYS A O 13
ATOM 23883 N N . GLU A 1 96 ? 2.172 -12.247 9.777 1.00 0.00 96 GLU A N 13
ATOM 23884 C CA . GLU A 1 96 ? 2.257 -13.412 10.678 1.00 0.00 96 GLU A CA 13
ATOM 23885 C C . GLU A 1 96 ? 1.826 -14.651 9.918 1.00 0.00 96 GLU A C 13
ATOM 23886 O O . GLU A 1 96 ? 2.390 -15.742 10.085 1.00 0.00 96 GLU A O 13
ATOM 23898 N N . LEU A 1 97 ? 0.838 -14.468 9.072 1.00 0.00 97 LEU A N 13
ATOM 23899 C CA . LEU A 1 97 ? 0.259 -15.541 8.297 1.00 0.00 97 LEU A CA 13
ATOM 23900 C C . LEU A 1 97 ? 1.102 -15.864 7.062 1.00 0.00 97 LEU A C 13
ATOM 23901 O O . LEU A 1 97 ? 0.942 -16.921 6.460 1.00 0.00 97 LEU A O 13
ATOM 23917 N N . GLY A 1 98 ? 1.998 -14.968 6.704 1.00 0.00 98 GLY A N 13
ATOM 23918 C CA . GLY A 1 98 ? 2.886 -15.219 5.580 1.00 0.00 98 GLY A CA 13
ATOM 23919 C C . GLY A 1 98 ? 2.587 -14.343 4.379 1.00 0.00 98 GLY A C 13
ATOM 23920 O O . GLY A 1 98 ? 3.186 -14.499 3.313 1.00 0.00 98 GLY A O 13
ATOM 23924 N N . VAL A 1 99 ? 1.675 -13.427 4.542 1.00 0.00 99 VAL A N 13
ATOM 23925 C CA . VAL A 1 99 ? 1.301 -12.526 3.480 1.00 0.00 99 VAL A CA 13
ATOM 23926 C C . VAL A 1 99 ? 2.107 -11.248 3.616 1.00 0.00 99 VAL A C 13
ATOM 23927 O O . VAL A 1 99 ? 2.187 -10.674 4.703 1.00 0.00 99 VAL A O 13
ATOM 23940 N N . ASN A 1 100 ? 2.717 -10.806 2.545 1.00 0.00 100 ASN A N 13
ATOM 23941 C CA . ASN A 1 100 ? 3.474 -9.579 2.611 1.00 0.00 100 ASN A CA 13
ATOM 23942 C C . ASN A 1 100 ? 2.543 -8.391 2.548 1.00 0.00 100 ASN A C 13
ATOM 23943 O O . ASN A 1 100 ? 2.072 -7.998 1.467 1.00 0.00 100 ASN A O 13
ATOM 23954 N N . ALA A 1 101 ? 2.222 -7.881 3.695 1.00 0.00 101 ALA A N 13
ATOM 23955 C CA . ALA A 1 101 ? 1.406 -6.716 3.811 1.00 0.00 101 ALA A CA 13
ATOM 23956 C C . ALA A 1 101 ? 2.298 -5.536 4.043 1.00 0.00 101 ALA A C 13
ATOM 23957 O O . ALA A 1 101 ? 3.233 -5.614 4.845 1.00 0.00 101 ALA A O 13
ATOM 23964 N N . ILE A 1 102 ? 2.053 -4.480 3.329 1.00 0.00 102 ILE A N 13
ATOM 23965 C CA . ILE A 1 102 ? 2.843 -3.277 3.440 1.00 0.00 102 ILE A CA 13
ATOM 23966 C C . ILE A 1 102 ? 1.959 -2.028 3.386 1.00 0.00 102 ILE A C 13
ATOM 23967 O O . ILE A 1 102 ? 0.830 -2.092 2.867 1.00 0.00 102 ILE A O 13
ATOM 23983 N N . PRO A 1 103 ? 2.424 -0.900 3.965 1.00 0.00 103 PRO A N 13
ATOM 23984 C CA . PRO A 1 103 ? 1.701 0.368 3.907 1.00 0.00 103 PRO A CA 13
ATOM 23985 C C . PRO A 1 103 ? 1.662 0.943 2.490 1.00 0.00 103 PRO A C 13
ATOM 23986 O O . PRO A 1 103 ? 2.468 0.563 1.617 1.00 0.00 103 PRO A O 13
ATOM 23997 N N . ILE A 1 104 ? 0.757 1.871 2.283 1.00 0.00 104 ILE A N 13
ATOM 23998 C CA . ILE A 1 104 ? 0.547 2.528 1.000 1.00 0.00 104 ILE A CA 13
ATOM 23999 C C . ILE A 1 104 ? 1.818 3.208 0.503 1.00 0.00 104 ILE A C 13
ATOM 24000 O O . ILE A 1 104 ? 2.196 3.050 -0.655 1.00 0.00 104 ILE A O 13
ATOM 24016 N N . GLU A 1 105 ? 2.472 3.935 1.385 1.00 0.00 105 GLU A N 13
ATOM 24017 C CA . GLU A 1 105 ? 3.698 4.642 1.061 1.00 0.00 105 GLU A CA 13
ATOM 24018 C C . GLU A 1 105 ? 4.776 3.660 0.582 1.00 0.00 105 GLU A C 13
ATOM 24019 O O . GLU A 1 105 ? 5.516 3.941 -0.359 1.00 0.00 105 GLU A O 13
ATOM 24031 N N . GLU A 1 106 ? 4.814 2.486 1.201 1.00 0.00 106 GLU A N 13
ATOM 24032 C CA . GLU A 1 106 ? 5.754 1.439 0.832 1.00 0.00 106 GLU A CA 13
ATOM 24033 C C . GLU A 1 106 ? 5.413 0.926 -0.567 1.00 0.00 106 GLU A C 13
ATOM 24034 O O . GLU A 1 106 ? 6.296 0.667 -1.380 1.00 0.00 106 GLU A O 13
ATOM 24046 N N . LEU A 1 107 ? 4.125 0.805 -0.835 1.00 0.00 107 LEU A N 13
ATOM 24047 C CA . LEU A 1 107 ? 3.625 0.366 -2.128 1.00 0.00 107 LEU A CA 13
ATOM 24048 C C . LEU A 1 107 ? 4.011 1.403 -3.190 1.00 0.00 107 LEU A C 13
ATOM 24049 O O . LEU A 1 107 ? 4.542 1.053 -4.240 1.00 0.00 107 LEU A O 13
ATOM 24065 N N . LEU A 1 108 ? 3.782 2.671 -2.880 1.00 0.00 108 LEU A N 13
ATOM 24066 C CA . LEU A 1 108 ? 4.119 3.788 -3.768 1.00 0.00 108 LEU A CA 13
ATOM 24067 C C . LEU A 1 108 ? 5.624 3.810 -4.062 1.00 0.00 108 LEU A C 13
ATOM 24068 O O . LEU A 1 108 ? 6.048 4.065 -5.191 1.00 0.00 108 LEU A O 13
ATOM 24084 N N . ALA A 1 109 ? 6.421 3.524 -3.048 1.00 0.00 109 ALA A N 13
ATOM 24085 C CA . ALA A 1 109 ? 7.871 3.509 -3.183 1.00 0.00 109 ALA A CA 13
ATOM 24086 C C . ALA A 1 109 ? 8.358 2.267 -3.941 1.00 0.00 109 ALA A C 13
ATOM 24087 O O . ALA A 1 109 ? 9.487 2.231 -4.439 1.00 0.00 109 ALA A O 13
ATOM 24094 N N . SER A 1 110 ? 7.500 1.273 -4.056 1.00 0.00 110 SER A N 13
ATOM 24095 C CA . SER A 1 110 ? 7.829 0.038 -4.750 1.00 0.00 110 SER A CA 13
ATOM 24096 C C . SER A 1 110 ? 7.265 0.062 -6.169 1.00 0.00 110 SER A C 13
ATOM 24097 O O . SER A 1 110 ? 7.184 -0.972 -6.836 1.00 0.00 110 SER A O 13
ATOM 24105 N N . SER A 1 111 ? 6.881 1.241 -6.618 1.00 0.00 111 SER A N 13
ATOM 24106 C CA . SER A 1 111 ? 6.351 1.404 -7.934 1.00 0.00 111 SER A CA 13
ATOM 24107 C C . SER A 1 111 ? 7.473 1.239 -8.946 1.00 0.00 111 SER A C 13
ATOM 24108 O O . SER A 1 111 ? 8.394 2.071 -9.033 1.00 0.00 111 SER A O 13
ATOM 24116 N N . LEU A 1 112 ? 7.430 0.143 -9.651 1.00 0.00 112 LEU A N 13
ATOM 24117 C CA . LEU A 1 112 ? 8.419 -0.166 -10.632 1.00 0.00 112 LEU A CA 13
ATOM 24118 C C . LEU A 1 112 ? 7.757 -0.302 -11.988 1.00 0.00 112 LEU A C 13
ATOM 24119 O O . LEU A 1 112 ? 7.372 -1.411 -12.397 1.00 0.00 112 LEU A O 13
ATOM 24135 N N . GLU A 1 113 ? 7.554 0.825 -12.649 1.00 0.00 113 GLU A N 13
ATOM 24136 C CA . GLU A 1 113 ? 6.956 0.847 -13.976 1.00 0.00 113 GLU A CA 13
ATOM 24137 C C . GLU A 1 113 ? 7.930 0.216 -14.947 1.00 0.00 113 GLU A C 13
ATOM 24138 O O . GLU A 1 113 ? 7.540 -0.486 -15.888 1.00 0.00 113 GLU A O 13
ATOM 24150 N N . HIS A 1 114 ? 9.208 0.470 -14.677 1.00 0.00 114 HIS A N 13
ATOM 24151 C CA . HIS A 1 114 ? 10.342 -0.021 -15.438 1.00 0.00 114 HIS A CA 13
ATOM 24152 C C . HIS A 1 114 ? 10.500 0.679 -16.783 1.00 0.00 114 HIS A C 13
ATOM 24153 O O . HIS A 1 114 ? 9.623 1.441 -17.216 1.00 0.00 114 HIS A O 13
ATOM 24168 N N . HIS A 1 115 ? 11.629 0.431 -17.434 1.00 0.00 115 HIS A N 13
ATOM 24169 C CA . HIS A 1 115 ? 11.982 1.095 -18.698 1.00 0.00 115 HIS A CA 13
ATOM 24170 C C . HIS A 1 115 ? 11.057 0.733 -19.856 1.00 0.00 115 HIS A C 13
ATOM 24171 O O . HIS A 1 115 ? 11.002 1.468 -20.839 1.00 0.00 115 HIS A O 13
ATOM 24186 N N . HIS A 1 116 ? 10.371 -0.410 -19.747 1.00 0.00 116 HIS A N 13
ATOM 24187 C CA . HIS A 1 116 ? 9.429 -0.897 -20.778 1.00 0.00 116 HIS A CA 13
ATOM 24188 C C . HIS A 1 116 ? 10.153 -1.264 -22.070 1.00 0.00 116 HIS A C 13
ATOM 24189 O O . HIS A 1 116 ? 11.386 -1.232 -22.146 1.00 0.00 116 HIS A O 13
ATOM 24204 N N . HIS A 1 117 ? 9.402 -1.656 -23.056 1.00 0.00 117 HIS A N 13
ATOM 24205 C CA . HIS A 1 117 ? 9.943 -2.000 -24.351 1.00 0.00 117 HIS A CA 13
ATOM 24206 C C . HIS A 1 117 ? 9.136 -1.306 -25.410 1.00 0.00 117 HIS A C 13
ATOM 24207 O O . HIS A 1 117 ? 7.976 -1.654 -25.639 1.00 0.00 117 HIS A O 13
ATOM 24222 N N . HIS A 1 118 ? 9.706 -0.305 -26.026 1.00 0.00 118 HIS A N 13
ATOM 24223 C CA . HIS A 1 118 ? 9.000 0.406 -27.060 1.00 0.00 118 HIS A CA 13
ATOM 24224 C C . HIS A 1 118 ? 9.504 -0.047 -28.400 1.00 0.00 118 HIS A C 13
ATOM 24225 O O . HIS A 1 118 ? 10.696 -0.330 -28.554 1.00 0.00 118 HIS A O 13
ATOM 24240 N N . HIS A 1 119 ? 8.635 -0.121 -29.346 1.00 0.00 119 HIS A N 13
ATOM 24241 C CA . HIS A 1 119 ? 9.014 -0.477 -30.673 1.00 0.00 119 HIS A CA 13
ATOM 24242 C C . HIS A 1 119 ? 8.779 0.726 -31.541 1.00 0.00 119 HIS A C 13
ATOM 24243 O O . HIS A 1 119 ? 9.747 1.402 -31.890 1.00 0.00 119 HIS A O 13
ATOM 24259 N N . MET A 1 1 ? 0.763 -11.196 -10.242 1.00 0.00 1 MET A N 14
ATOM 24260 C CA . MET A 1 1 ? 0.515 -11.351 -8.822 1.00 0.00 1 MET A CA 14
ATOM 24261 C C . MET A 1 1 ? -0.643 -10.452 -8.437 1.00 0.00 1 MET A C 14
ATOM 24262 O O . MET A 1 1 ? -0.801 -9.359 -9.001 1.00 0.00 1 MET A O 14
ATOM 24278 N N . PHE A 1 2 ? -1.469 -10.911 -7.528 1.00 0.00 2 PHE A N 14
ATOM 24279 C CA . PHE A 1 2 ? -2.613 -10.151 -7.091 1.00 0.00 2 PHE A CA 14
ATOM 24280 C C . PHE A 1 2 ? -2.226 -9.230 -5.940 1.00 0.00 2 PHE A C 14
ATOM 24281 O O . PHE A 1 2 ? -1.249 -9.491 -5.222 1.00 0.00 2 PHE A O 14
ATOM 24298 N N . ALA A 1 3 ? -2.958 -8.162 -5.790 1.00 0.00 3 ALA A N 14
ATOM 24299 C CA . ALA A 1 3 ? -2.760 -7.228 -4.707 1.00 0.00 3 ALA A CA 14
ATOM 24300 C C . ALA A 1 3 ? -4.096 -6.940 -4.063 1.00 0.00 3 ALA A C 14
ATOM 24301 O O . ALA A 1 3 ? -4.949 -6.291 -4.655 1.00 0.00 3 ALA A O 14
ATOM 24308 N N . VAL A 1 4 ? -4.278 -7.434 -2.883 1.00 0.00 4 VAL A N 14
ATOM 24309 C CA . VAL A 1 4 ? -5.528 -7.301 -2.184 1.00 0.00 4 VAL A CA 14
ATOM 24310 C C . VAL A 1 4 ? -5.458 -6.076 -1.297 1.00 0.00 4 VAL A C 14
ATOM 24311 O O . VAL A 1 4 ? -4.451 -5.845 -0.629 1.00 0.00 4 VAL A O 14
ATOM 24324 N N . ILE A 1 5 ? -6.482 -5.288 -1.321 1.00 0.00 5 ILE A N 14
ATOM 24325 C CA . ILE A 1 5 ? -6.522 -4.083 -0.544 1.00 0.00 5 ILE A CA 14
ATOM 24326 C C . ILE A 1 5 ? -7.435 -4.281 0.671 1.00 0.00 5 ILE A C 14
ATOM 24327 O O . ILE A 1 5 ? -8.527 -4.851 0.549 1.00 0.00 5 ILE A O 14
ATOM 24343 N N . SER A 1 6 ? -6.978 -3.858 1.821 1.00 0.00 6 SER A N 14
ATOM 24344 C CA . SER A 1 6 ? -7.781 -3.885 3.017 1.00 0.00 6 SER A CA 14
ATOM 24345 C C . SER A 1 6 ? -8.569 -2.563 3.124 1.00 0.00 6 SER A C 14
ATOM 24346 O O . SER A 1 6 ? -8.080 -1.515 2.673 1.00 0.00 6 SER A O 14
ATOM 24354 N N . PRO A 1 7 ? -9.804 -2.590 3.687 1.00 0.00 7 PRO A N 14
ATOM 24355 C CA . PRO A 1 7 ? -10.653 -1.391 3.852 1.00 0.00 7 PRO A CA 14
ATOM 24356 C C . PRO A 1 7 ? -9.957 -0.212 4.567 1.00 0.00 7 PRO A C 14
ATOM 24357 O O . PRO A 1 7 ? -10.289 0.959 4.319 1.00 0.00 7 PRO A O 14
ATOM 24368 N N . SER A 1 8 ? -8.995 -0.503 5.426 1.00 0.00 8 SER A N 14
ATOM 24369 C CA . SER A 1 8 ? -8.205 0.532 6.086 1.00 0.00 8 SER A CA 14
ATOM 24370 C C . SER A 1 8 ? -7.405 1.392 5.075 1.00 0.00 8 SER A C 14
ATOM 24371 O O . SER A 1 8 ? -7.056 2.545 5.358 1.00 0.00 8 SER A O 14
ATOM 24379 N N . ALA A 1 9 ? -7.151 0.838 3.891 1.00 0.00 9 ALA A N 14
ATOM 24380 C CA . ALA A 1 9 ? -6.370 1.508 2.863 1.00 0.00 9 ALA A CA 14
ATOM 24381 C C . ALA A 1 9 ? -7.273 2.185 1.825 1.00 0.00 9 ALA A C 14
ATOM 24382 O O . ALA A 1 9 ? -6.814 2.617 0.764 1.00 0.00 9 ALA A O 14
ATOM 24389 N N . PHE A 1 10 ? -8.544 2.301 2.141 1.00 0.00 10 PHE A N 14
ATOM 24390 C CA . PHE A 1 10 ? -9.508 2.916 1.238 1.00 0.00 10 PHE A CA 14
ATOM 24391 C C . PHE A 1 10 ? -9.329 4.408 1.075 1.00 0.00 10 PHE A C 14
ATOM 24392 O O . PHE A 1 10 ? -8.677 5.073 1.877 1.00 0.00 10 PHE A O 14
ATOM 24409 N N . GLY A 1 11 ? -9.892 4.914 -0.001 1.00 0.00 11 GLY A N 14
ATOM 24410 C CA . GLY A 1 11 ? -9.832 6.325 -0.324 1.00 0.00 11 GLY A CA 14
ATOM 24411 C C . GLY A 1 11 ? -8.592 6.664 -1.111 1.00 0.00 11 GLY A C 14
ATOM 24412 O O . GLY A 1 11 ? -8.618 7.476 -2.023 1.00 0.00 11 GLY A O 14
ATOM 24416 N N . LYS A 1 12 ? -7.520 5.978 -0.814 1.00 0.00 12 LYS A N 14
ATOM 24417 C CA . LYS A 1 12 ? -6.263 6.202 -1.480 1.00 0.00 12 LYS A CA 14
ATOM 24418 C C . LYS A 1 12 ? -6.014 5.119 -2.521 1.00 0.00 12 LYS A C 14
ATOM 24419 O O . LYS A 1 12 ? -4.916 4.984 -3.069 1.00 0.00 12 LYS A O 14
ATOM 24438 N N . LEU A 1 13 ? -7.081 4.384 -2.815 1.00 0.00 13 LEU A N 14
ATOM 24439 C CA . LEU A 1 13 ? -7.102 3.304 -3.814 1.00 0.00 13 LEU A CA 14
ATOM 24440 C C . LEU A 1 13 ? -6.664 3.852 -5.168 1.00 0.00 13 LEU A C 14
ATOM 24441 O O . LEU A 1 13 ? -5.885 3.248 -5.894 1.00 0.00 13 LEU A O 14
ATOM 24457 N N . LYS A 1 14 ? -7.147 5.038 -5.445 1.00 0.00 14 LYS A N 14
ATOM 24458 C CA . LYS A 1 14 ? -6.932 5.747 -6.697 1.00 0.00 14 LYS A CA 14
ATOM 24459 C C . LYS A 1 14 ? -5.466 6.124 -6.876 1.00 0.00 14 LYS A C 14
ATOM 24460 O O . LYS A 1 14 ? -4.974 6.248 -8.004 1.00 0.00 14 LYS A O 14
ATOM 24479 N N . GLU A 1 15 ? -4.777 6.266 -5.770 1.00 0.00 15 GLU A N 14
ATOM 24480 C CA . GLU A 1 15 ? -3.398 6.671 -5.778 1.00 0.00 15 GLU A CA 14
ATOM 24481 C C . GLU A 1 15 ? -2.490 5.480 -6.014 1.00 0.00 15 GLU A C 14
ATOM 24482 O O . GLU A 1 15 ? -1.635 5.524 -6.895 1.00 0.00 15 GLU A O 14
ATOM 24494 N N . ILE A 1 16 ? -2.700 4.401 -5.266 1.00 0.00 16 ILE A N 14
ATOM 24495 C CA . ILE A 1 16 ? -1.885 3.187 -5.424 1.00 0.00 16 ILE A CA 14
ATOM 24496 C C . ILE A 1 16 ? -2.065 2.572 -6.812 1.00 0.00 16 ILE A C 14
ATOM 24497 O O . ILE A 1 16 ? -1.085 2.273 -7.515 1.00 0.00 16 ILE A O 14
ATOM 24513 N N . LEU A 1 17 ? -3.307 2.464 -7.221 1.00 0.00 17 LEU A N 14
ATOM 24514 C CA . LEU A 1 17 ? -3.671 1.875 -8.483 1.00 0.00 17 LEU A CA 14
ATOM 24515 C C . LEU A 1 17 ? -3.204 2.749 -9.646 1.00 0.00 17 LEU A C 14
ATOM 24516 O O . LEU A 1 17 ? -2.631 2.250 -10.614 1.00 0.00 17 LEU A O 14
ATOM 24532 N N . GLY A 1 18 ? -3.398 4.052 -9.511 1.00 0.00 18 GLY A N 14
ATOM 24533 C CA . GLY A 1 18 ? -3.038 4.978 -10.559 1.00 0.00 18 GLY A CA 14
ATOM 24534 C C . GLY A 1 18 ? -1.539 5.147 -10.718 1.00 0.00 18 GLY A C 14
ATOM 24535 O O . GLY A 1 18 ? -1.048 5.327 -11.824 1.00 0.00 18 GLY A O 14
ATOM 24539 N N . SER A 1 19 ? -0.813 5.060 -9.640 1.00 0.00 19 SER A N 14
ATOM 24540 C CA . SER A 1 19 ? 0.615 5.261 -9.697 1.00 0.00 19 SER A CA 14
ATOM 24541 C C . SER A 1 19 ? 1.369 4.003 -10.103 1.00 0.00 19 SER A C 14
ATOM 24542 O O . SER A 1 19 ? 2.238 4.052 -10.980 1.00 0.00 19 SER A O 14
ATOM 24550 N N . ASN A 1 20 ? 1.011 2.887 -9.516 1.00 0.00 20 ASN A N 14
ATOM 24551 C CA . ASN A 1 20 ? 1.810 1.690 -9.676 1.00 0.00 20 ASN A CA 14
ATOM 24552 C C . ASN A 1 20 ? 1.309 0.761 -10.754 1.00 0.00 20 ASN A C 14
ATOM 24553 O O . ASN A 1 20 ? 2.047 0.447 -11.689 1.00 0.00 20 ASN A O 14
ATOM 24564 N N . LYS A 1 21 ? 0.032 0.394 -10.663 1.00 0.00 21 LYS A N 14
ATOM 24565 C CA . LYS A 1 21 ? -0.504 -0.742 -11.405 1.00 0.00 21 LYS A CA 14
ATOM 24566 C C . LYS A 1 21 ? 0.302 -1.981 -10.987 1.00 0.00 21 LYS A C 14
ATOM 24567 O O . LYS A 1 21 ? 0.263 -2.353 -9.820 1.00 0.00 21 LYS A O 14
ATOM 24586 N N . ASN A 1 22 ? 1.062 -2.561 -11.925 1.00 0.00 22 ASN A N 14
ATOM 24587 C CA . ASN A 1 22 ? 2.024 -3.694 -11.716 1.00 0.00 22 ASN A CA 14
ATOM 24588 C C . ASN A 1 22 ? 1.443 -4.996 -11.074 1.00 0.00 22 ASN A C 14
ATOM 24589 O O . ASN A 1 22 ? 2.029 -6.075 -11.203 1.00 0.00 22 ASN A O 14
ATOM 24600 N N . TYR A 1 23 ? 0.286 -4.921 -10.495 1.00 0.00 23 TYR A N 14
ATOM 24601 C CA . TYR A 1 23 ? -0.361 -6.052 -9.890 1.00 0.00 23 TYR A CA 14
ATOM 24602 C C . TYR A 1 23 ? -1.789 -6.108 -10.348 1.00 0.00 23 TYR A C 14
ATOM 24603 O O . TYR A 1 23 ? -2.308 -5.137 -10.924 1.00 0.00 23 TYR A O 14
ATOM 24621 N N . LYS A 1 24 ? -2.422 -7.216 -10.112 1.00 0.00 24 LYS A N 14
ATOM 24622 C CA . LYS A 1 24 ? -3.824 -7.341 -10.371 1.00 0.00 24 LYS A CA 14
ATOM 24623 C C . LYS A 1 24 ? -4.514 -7.126 -9.038 1.00 0.00 24 LYS A C 14
ATOM 24624 O O . LYS A 1 24 ? -4.444 -7.970 -8.152 1.00 0.00 24 LYS A O 14
ATOM 24643 N N . PHE A 1 25 ? -5.110 -5.985 -8.882 1.00 0.00 25 PHE A N 14
ATOM 24644 C CA . PHE A 1 25 ? -5.696 -5.602 -7.617 1.00 0.00 25 PHE A CA 14
ATOM 24645 C C . PHE A 1 25 ? -6.998 -6.329 -7.359 1.00 0.00 25 PHE A C 14
ATOM 24646 O O . PHE A 1 25 ? -7.803 -6.538 -8.271 1.00 0.00 25 PHE A O 14
ATOM 24663 N N . VAL A 1 26 ? -7.179 -6.730 -6.129 1.00 0.00 26 VAL A N 14
ATOM 24664 C CA . VAL A 1 26 ? -8.321 -7.496 -5.705 1.00 0.00 26 VAL A CA 14
ATOM 24665 C C . VAL A 1 26 ? -8.919 -6.862 -4.452 1.00 0.00 26 VAL A C 14
ATOM 24666 O O . VAL A 1 26 ? -8.190 -6.385 -3.571 1.00 0.00 26 VAL A O 14
ATOM 24679 N N . ILE A 1 27 ? -10.218 -6.837 -4.387 1.00 0.00 27 ILE A N 14
ATOM 24680 C CA . ILE A 1 27 ? -10.914 -6.314 -3.252 1.00 0.00 27 ILE A CA 14
ATOM 24681 C C . ILE A 1 27 ? -11.974 -7.340 -2.797 1.00 0.00 27 ILE A C 14
ATOM 24682 O O . ILE A 1 27 ? -12.392 -8.204 -3.578 1.00 0.00 27 ILE A O 14
ATOM 24698 N N . THR A 1 28 ? -12.368 -7.262 -1.555 1.00 0.00 28 THR A N 14
ATOM 24699 C CA . THR A 1 28 ? -13.309 -8.176 -0.977 1.00 0.00 28 THR A CA 14
ATOM 24700 C C . THR A 1 28 ? -14.750 -7.666 -1.105 1.00 0.00 28 THR A C 14
ATOM 24701 O O . THR A 1 28 ? -14.990 -6.497 -1.449 1.00 0.00 28 THR A O 14
ATOM 24712 N N . THR A 1 29 ? -15.688 -8.539 -0.806 1.00 0.00 29 THR A N 14
ATOM 24713 C CA . THR A 1 29 ? -17.103 -8.235 -0.769 1.00 0.00 29 THR A CA 14
ATOM 24714 C C . THR A 1 29 ? -17.397 -7.231 0.343 1.00 0.00 29 THR A C 14
ATOM 24715 O O . THR A 1 29 ? -18.168 -6.266 0.174 1.00 0.00 29 THR A O 14
ATOM 24726 N N . LEU A 1 30 ? -16.751 -7.451 1.472 1.00 0.00 30 LEU A N 14
ATOM 24727 C CA . LEU A 1 30 ? -16.873 -6.578 2.614 1.00 0.00 30 LEU A CA 14
ATOM 24728 C C . LEU A 1 30 ? -16.224 -5.229 2.289 1.00 0.00 30 LEU A C 14
ATOM 24729 O O . LEU A 1 30 ? -16.666 -4.186 2.760 1.00 0.00 30 LEU A O 14
ATOM 24745 N N . GLY A 1 31 ? -15.197 -5.273 1.448 1.00 0.00 31 GLY A N 14
ATOM 24746 C CA . GLY A 1 31 ? -14.512 -4.086 1.017 1.00 0.00 31 GLY A CA 14
ATOM 24747 C C . GLY A 1 31 ? -15.358 -3.235 0.089 1.00 0.00 31 GLY A C 14
ATOM 24748 O O . GLY A 1 31 ? -15.543 -2.050 0.340 1.00 0.00 31 GLY A O 14
ATOM 24752 N N . VAL A 1 32 ? -15.903 -3.836 -0.970 1.00 0.00 32 VAL A N 14
ATOM 24753 C CA . VAL A 1 32 ? -16.723 -3.077 -1.926 1.00 0.00 32 VAL A CA 14
ATOM 24754 C C . VAL A 1 32 ? -17.922 -2.418 -1.253 1.00 0.00 32 VAL A C 14
ATOM 24755 O O . VAL A 1 32 ? -18.237 -1.266 -1.529 1.00 0.00 32 VAL A O 14
ATOM 24768 N N . SER A 1 33 ? -18.533 -3.115 -0.319 1.00 0.00 33 SER A N 14
ATOM 24769 C CA . SER A 1 33 ? -19.684 -2.593 0.360 1.00 0.00 33 SER A CA 14
ATOM 24770 C C . SER A 1 33 ? -19.287 -1.527 1.397 1.00 0.00 33 SER A C 14
ATOM 24771 O O . SER A 1 33 ? -20.093 -0.665 1.766 1.00 0.00 33 SER A O 14
ATOM 24779 N N . PHE A 1 34 ? -18.036 -1.573 1.843 1.00 0.00 34 PHE A N 14
ATOM 24780 C CA . PHE A 1 34 ? -17.499 -0.580 2.766 1.00 0.00 34 PHE A CA 14
ATOM 24781 C C . PHE A 1 34 ? -17.378 0.744 2.022 1.00 0.00 34 PHE A C 14
ATOM 24782 O O . PHE A 1 34 ? -17.726 1.811 2.540 1.00 0.00 34 PHE A O 14
ATOM 24799 N N . ALA A 1 35 ? -16.933 0.654 0.780 1.00 0.00 35 ALA A N 14
ATOM 24800 C CA . ALA A 1 35 ? -16.809 1.817 -0.065 1.00 0.00 35 ALA A CA 14
ATOM 24801 C C . ALA A 1 35 ? -18.180 2.390 -0.375 1.00 0.00 35 ALA A C 14
ATOM 24802 O O . ALA A 1 35 ? -18.370 3.603 -0.313 1.00 0.00 35 ALA A O 14
ATOM 24809 N N . ILE A 1 36 ? -19.130 1.507 -0.678 1.00 0.00 36 ILE A N 14
ATOM 24810 C CA . ILE A 1 36 ? -20.509 1.897 -0.991 1.00 0.00 36 ILE A CA 14
ATOM 24811 C C . ILE A 1 36 ? -21.140 2.689 0.158 1.00 0.00 36 ILE A C 14
ATOM 24812 O O . ILE A 1 36 ? -21.624 3.804 -0.041 1.00 0.00 36 ILE A O 14
ATOM 24828 N N . LYS A 1 37 ? -21.085 2.132 1.363 1.00 0.00 37 LYS A N 14
ATOM 24829 C CA . LYS A 1 37 ? -21.734 2.750 2.522 1.00 0.00 37 LYS A CA 14
ATOM 24830 C C . LYS A 1 37 ? -21.121 4.093 2.919 1.00 0.00 37 LYS A C 14
ATOM 24831 O O . LYS A 1 37 ? -21.790 4.915 3.533 1.00 0.00 37 LYS A O 14
ATOM 24850 N N . SER A 1 38 ? -19.872 4.321 2.591 1.00 0.00 38 SER A N 14
ATOM 24851 C CA . SER A 1 38 ? -19.262 5.569 2.968 1.00 0.00 38 SER A CA 14
ATOM 24852 C C . SER A 1 38 ? -19.217 6.576 1.800 1.00 0.00 38 SER A C 14
ATOM 24853 O O . SER A 1 38 ? -19.287 7.795 2.013 1.00 0.00 38 SER A O 14
ATOM 24861 N N . GLY A 1 39 ? -19.161 6.087 0.579 1.00 0.00 39 GLY A N 14
ATOM 24862 C CA . GLY A 1 39 ? -19.068 6.984 -0.557 1.00 0.00 39 GLY A CA 14
ATOM 24863 C C . GLY A 1 39 ? -17.640 7.108 -1.030 1.00 0.00 39 GLY A C 14
ATOM 24864 O O . GLY A 1 39 ? -17.152 8.205 -1.328 1.00 0.00 39 GLY A O 14
ATOM 24868 N N . ILE A 1 40 ? -16.961 5.989 -1.056 1.00 0.00 40 ILE A N 14
ATOM 24869 C CA . ILE A 1 40 ? -15.574 5.925 -1.468 1.00 0.00 40 ILE A CA 14
ATOM 24870 C C . ILE A 1 40 ? -15.533 5.425 -2.913 1.00 0.00 40 ILE A C 14
ATOM 24871 O O . ILE A 1 40 ? -16.407 4.642 -3.316 1.00 0.00 40 ILE A O 14
ATOM 24887 N N . ASP A 1 41 ? -14.555 5.887 -3.688 1.00 0.00 41 ASP A N 14
ATOM 24888 C CA . ASP A 1 41 ? -14.414 5.490 -5.097 1.00 0.00 41 ASP A CA 14
ATOM 24889 C C . ASP A 1 41 ? -14.071 4.035 -5.227 1.00 0.00 41 ASP A C 14
ATOM 24890 O O . ASP A 1 41 ? -12.912 3.640 -5.067 1.00 0.00 41 ASP A O 14
ATOM 24899 N N . ILE A 1 42 ? -15.061 3.238 -5.474 1.00 0.00 42 ILE A N 14
ATOM 24900 C CA . ILE A 1 42 ? -14.839 1.837 -5.677 1.00 0.00 42 ILE A CA 14
ATOM 24901 C C . ILE A 1 42 ? -15.040 1.495 -7.148 1.00 0.00 42 ILE A C 14
ATOM 24902 O O . ILE A 1 42 ? -14.317 0.684 -7.706 1.00 0.00 42 ILE A O 14
ATOM 24918 N N . ASP A 1 43 ? -15.977 2.189 -7.785 1.00 0.00 43 ASP A N 14
ATOM 24919 C CA . ASP A 1 43 ? -16.340 1.942 -9.185 1.00 0.00 43 ASP A CA 14
ATOM 24920 C C . ASP A 1 43 ? -15.170 2.194 -10.093 1.00 0.00 43 ASP A C 14
ATOM 24921 O O . ASP A 1 43 ? -14.830 1.355 -10.927 1.00 0.00 43 ASP A O 14
ATOM 24930 N N . SER A 1 44 ? -14.526 3.335 -9.900 1.00 0.00 44 SER A N 14
ATOM 24931 C CA . SER A 1 44 ? -13.371 3.704 -10.679 1.00 0.00 44 SER A CA 14
ATOM 24932 C C . SER A 1 44 ? -12.242 2.695 -10.445 1.00 0.00 44 SER A C 14
ATOM 24933 O O . SER A 1 44 ? -11.545 2.322 -11.371 1.00 0.00 44 SER A O 14
ATOM 24941 N N . ALA A 1 45 ? -12.109 2.214 -9.212 1.00 0.00 45 ALA A N 14
ATOM 24942 C CA . ALA A 1 45 ? -11.082 1.241 -8.883 1.00 0.00 45 ALA A CA 14
ATOM 24943 C C . ALA A 1 45 ? -11.343 -0.068 -9.625 1.00 0.00 45 ALA A C 14
ATOM 24944 O O . ALA A 1 45 ? -10.455 -0.598 -10.307 1.00 0.00 45 ALA A O 14
ATOM 24951 N N . LEU A 1 46 ? -12.576 -0.548 -9.534 1.00 0.00 46 LEU A N 14
ATOM 24952 C CA . LEU A 1 46 ? -12.994 -1.780 -10.200 1.00 0.00 46 LEU A CA 14
ATOM 24953 C C . LEU A 1 46 ? -12.758 -1.668 -11.704 1.00 0.00 46 LEU A C 14
ATOM 24954 O O . LEU A 1 46 ? -12.187 -2.567 -12.332 1.00 0.00 46 LEU A O 14
ATOM 24970 N N . ASP A 1 47 ? -13.157 -0.542 -12.253 1.00 0.00 47 ASP A N 14
ATOM 24971 C CA . ASP A 1 47 ? -13.001 -0.237 -13.677 1.00 0.00 47 ASP A CA 14
ATOM 24972 C C . ASP A 1 47 ? -11.528 -0.208 -14.098 1.00 0.00 47 ASP A C 14
ATOM 24973 O O . ASP A 1 47 ? -11.156 -0.749 -15.152 1.00 0.00 47 ASP A O 14
ATOM 24982 N N . ARG A 1 48 ? -10.685 0.378 -13.261 1.00 0.00 48 ARG A N 14
ATOM 24983 C CA . ARG A 1 48 ? -9.256 0.483 -13.549 1.00 0.00 48 ARG A CA 14
ATOM 24984 C C . ARG A 1 48 ? -8.518 -0.850 -13.383 1.00 0.00 48 ARG A C 14
ATOM 24985 O O . ARG A 1 48 ? -7.335 -0.946 -13.705 1.00 0.00 48 ARG A O 14
ATOM 25006 N N . GLY A 1 49 ? -9.187 -1.860 -12.860 1.00 0.00 49 GLY A N 14
ATOM 25007 C CA . GLY A 1 49 ? -8.554 -3.161 -12.782 1.00 0.00 49 GLY A CA 14
ATOM 25008 C C . GLY A 1 49 ? -8.522 -3.779 -11.401 1.00 0.00 49 GLY A C 14
ATOM 25009 O O . GLY A 1 49 ? -7.657 -4.615 -11.120 1.00 0.00 49 GLY A O 14
ATOM 25013 N N . VAL A 1 50 ? -9.422 -3.369 -10.533 1.00 0.00 50 VAL A N 14
ATOM 25014 C CA . VAL A 1 50 ? -9.550 -4.012 -9.237 1.00 0.00 50 VAL A CA 14
ATOM 25015 C C . VAL A 1 50 ? -10.703 -5.011 -9.321 1.00 0.00 50 VAL A C 14
ATOM 25016 O O . VAL A 1 50 ? -11.826 -4.637 -9.647 1.00 0.00 50 VAL A O 14
ATOM 25029 N N . ILE A 1 51 ? -10.423 -6.266 -9.100 1.00 0.00 51 ILE A N 14
ATOM 25030 C CA . ILE A 1 51 ? -11.447 -7.293 -9.183 1.00 0.00 51 ILE A CA 14
ATOM 25031 C C . ILE A 1 51 ? -11.958 -7.664 -7.803 1.00 0.00 51 ILE A C 14
ATOM 25032 O O . ILE A 1 51 ? -11.268 -7.480 -6.809 1.00 0.00 51 ILE A O 14
ATOM 25048 N N . VAL A 1 52 ? -13.156 -8.174 -7.747 1.00 0.00 52 VAL A N 14
ATOM 25049 C CA . VAL A 1 52 ? -13.771 -8.548 -6.492 1.00 0.00 52 VAL A CA 14
ATOM 25050 C C . VAL A 1 52 ? -13.601 -10.049 -6.261 1.00 0.00 52 VAL A C 14
ATOM 25051 O O . VAL A 1 52 ? -13.759 -10.851 -7.189 1.00 0.00 52 VAL A O 14
ATOM 25064 N N . ARG A 1 53 ? -13.234 -10.409 -5.060 1.00 0.00 53 ARG A N 14
ATOM 25065 C CA . ARG A 1 53 ? -13.122 -11.789 -4.651 1.00 0.00 53 ARG A CA 14
ATOM 25066 C C . ARG A 1 53 ? -14.034 -11.983 -3.457 1.00 0.00 53 ARG A C 14
ATOM 25067 O O . ARG A 1 53 ? -13.935 -11.249 -2.469 1.00 0.00 53 ARG A O 14
ATOM 25088 N N . ALA A 1 54 ? -14.916 -12.930 -3.552 1.00 0.00 54 ALA A N 14
ATOM 25089 C CA . ALA A 1 54 ? -15.804 -13.244 -2.478 1.00 0.00 54 ALA A CA 14
ATOM 25090 C C . ALA A 1 54 ? -15.326 -14.508 -1.834 1.00 0.00 54 ALA A C 14
ATOM 25091 O O . ALA A 1 54 ? -15.379 -15.575 -2.451 1.00 0.00 54 ALA A O 14
ATOM 25098 N N . PHE A 1 55 ? -14.857 -14.397 -0.628 1.00 0.00 55 PHE A N 14
ATOM 25099 C CA . PHE A 1 55 ? -14.319 -15.528 0.067 1.00 0.00 55 PHE A CA 14
ATOM 25100 C C . PHE A 1 55 ? -15.467 -16.378 0.607 1.00 0.00 55 PHE A C 14
ATOM 25101 O O . PHE A 1 55 ? -16.483 -15.837 1.089 1.00 0.00 55 PHE A O 14
ATOM 25118 N N . SER A 1 56 ? -15.328 -17.676 0.507 1.00 0.00 56 SER A N 14
ATOM 25119 C CA . SER A 1 56 ? -16.345 -18.566 0.957 1.00 0.00 56 SER A CA 14
ATOM 25120 C C . SER A 1 56 ? -16.251 -18.817 2.477 1.00 0.00 56 SER A C 14
ATOM 25121 O O . SER A 1 56 ? -17.200 -18.520 3.191 1.00 0.00 56 SER A O 14
ATOM 25129 N N . HIS A 1 57 ? -15.091 -19.311 2.989 1.00 0.00 57 HIS A N 14
ATOM 25130 C CA . HIS A 1 57 ? -14.955 -19.578 4.450 1.00 0.00 57 HIS A CA 14
ATOM 25131 C C . HIS A 1 57 ? -13.534 -19.985 4.895 1.00 0.00 57 HIS A C 14
ATOM 25132 O O . HIS A 1 57 ? -13.093 -21.113 4.661 1.00 0.00 57 HIS A O 14
ATOM 25147 N N . LYS A 1 58 ? -12.809 -19.056 5.464 1.00 0.00 58 LYS A N 14
ATOM 25148 C CA . LYS A 1 58 ? -11.535 -19.355 6.103 1.00 0.00 58 LYS A CA 14
ATOM 25149 C C . LYS A 1 58 ? -11.519 -18.601 7.426 1.00 0.00 58 LYS A C 14
ATOM 25150 O O . LYS A 1 58 ? -11.624 -17.364 7.419 1.00 0.00 58 LYS A O 14
ATOM 25169 N N . PRO A 1 59 ? -11.455 -19.296 8.564 1.00 0.00 59 PRO A N 14
ATOM 25170 C CA . PRO A 1 59 ? -11.393 -18.634 9.866 1.00 0.00 59 PRO A CA 14
ATOM 25171 C C . PRO A 1 59 ? -10.076 -17.846 10.017 1.00 0.00 59 PRO A C 14
ATOM 25172 O O . PRO A 1 59 ? -8.983 -18.406 9.852 1.00 0.00 59 PRO A O 14
ATOM 25183 N N . PRO A 1 60 ? -10.154 -16.546 10.303 1.00 0.00 60 PRO A N 14
ATOM 25184 C CA . PRO A 1 60 ? -8.977 -15.714 10.453 1.00 0.00 60 PRO A CA 14
ATOM 25185 C C . PRO A 1 60 ? -8.464 -15.667 11.896 1.00 0.00 60 PRO A C 14
ATOM 25186 O O . PRO A 1 60 ? -9.135 -16.132 12.832 1.00 0.00 60 PRO A O 14
ATOM 25197 N N . LYS A 1 61 ? -7.276 -15.131 12.070 1.00 0.00 61 LYS A N 14
ATOM 25198 C CA . LYS A 1 61 ? -6.740 -14.929 13.386 1.00 0.00 61 LYS A CA 14
ATOM 25199 C C . LYS A 1 61 ? -6.637 -13.450 13.609 1.00 0.00 61 LYS A C 14
ATOM 25200 O O . LYS A 1 61 ? -5.775 -12.794 13.024 1.00 0.00 61 LYS A O 14
ATOM 25219 N N . VAL A 1 62 ? -7.496 -12.938 14.448 1.00 0.00 62 VAL A N 14
ATOM 25220 C CA . VAL A 1 62 ? -7.591 -11.516 14.751 1.00 0.00 62 VAL A CA 14
ATOM 25221 C C . VAL A 1 62 ? -8.270 -11.345 16.085 1.00 0.00 62 VAL A C 14
ATOM 25222 O O . VAL A 1 62 ? -8.961 -12.265 16.556 1.00 0.00 62 VAL A O 14
ATOM 25235 N N . GLY A 1 63 ? -8.085 -10.201 16.676 1.00 0.00 63 GLY A N 14
ATOM 25236 C CA . GLY A 1 63 ? -8.726 -9.890 17.919 1.00 0.00 63 GLY A CA 14
ATOM 25237 C C . GLY A 1 63 ? -9.273 -8.491 17.899 1.00 0.00 63 GLY A C 14
ATOM 25238 O O . GLY A 1 63 ? -10.475 -8.279 18.028 1.00 0.00 63 GLY A O 14
ATOM 25242 N N . ASN A 1 64 ? -8.393 -7.539 17.690 1.00 0.00 64 ASN A N 14
ATOM 25243 C CA . ASN A 1 64 ? -8.755 -6.119 17.646 1.00 0.00 64 ASN A CA 14
ATOM 25244 C C . ASN A 1 64 ? -9.035 -5.666 16.219 1.00 0.00 64 ASN A C 14
ATOM 25245 O O . ASN A 1 64 ? -9.372 -4.507 15.978 1.00 0.00 64 ASN A O 14
ATOM 25256 N N . LEU A 1 65 ? -8.894 -6.556 15.280 1.00 0.00 65 LEU A N 14
ATOM 25257 C CA . LEU A 1 65 ? -9.152 -6.224 13.901 1.00 0.00 65 LEU A CA 14
ATOM 25258 C C . LEU A 1 65 ? -10.531 -6.694 13.474 1.00 0.00 65 LEU A C 14
ATOM 25259 O O . LEU A 1 65 ? -10.937 -7.820 13.797 1.00 0.00 65 LEU A O 14
ATOM 25275 N N . PRO A 1 66 ? -11.293 -5.829 12.783 1.00 0.00 66 PRO A N 14
ATOM 25276 C CA . PRO A 1 66 ? -12.608 -6.183 12.254 1.00 0.00 66 PRO A CA 14
ATOM 25277 C C . PRO A 1 66 ? -12.507 -7.252 11.164 1.00 0.00 66 PRO A C 14
ATOM 25278 O O . PRO A 1 66 ? -11.453 -7.412 10.506 1.00 0.00 66 PRO A O 14
ATOM 25289 N N . GLN A 1 67 ? -13.596 -7.954 10.941 1.00 0.00 67 GLN A N 14
ATOM 25290 C CA . GLN A 1 67 ? -13.622 -9.033 9.982 1.00 0.00 67 GLN A CA 14
ATOM 25291 C C . GLN A 1 67 ? -13.425 -8.530 8.546 1.00 0.00 67 GLN A C 14
ATOM 25292 O O . GLN A 1 67 ? -12.899 -9.257 7.716 1.00 0.00 67 GLN A O 14
ATOM 25306 N N . TYR A 1 68 ? -13.815 -7.285 8.252 1.00 0.00 68 TYR A N 14
ATOM 25307 C CA . TYR A 1 68 ? -13.578 -6.752 6.906 1.00 0.00 68 TYR A CA 14
ATOM 25308 C C . TYR A 1 68 ? -12.084 -6.675 6.552 1.00 0.00 68 TYR A C 14
ATOM 25309 O O . TYR A 1 68 ? -11.692 -6.988 5.419 1.00 0.00 68 TYR A O 14
ATOM 25327 N N . GLU A 1 69 ? -11.253 -6.334 7.536 1.00 0.00 69 GLU A N 14
ATOM 25328 C CA . GLU A 1 69 ? -9.802 -6.327 7.340 1.00 0.00 69 GLU A CA 14
ATOM 25329 C C . GLU A 1 69 ? -9.318 -7.769 7.238 1.00 0.00 69 GLU A C 14
ATOM 25330 O O . GLU A 1 69 ? -8.466 -8.111 6.420 1.00 0.00 69 GLU A O 14
ATOM 25342 N N . SER A 1 70 ? -9.921 -8.611 8.054 1.00 0.00 70 SER A N 14
ATOM 25343 C CA . SER A 1 70 ? -9.574 -10.012 8.150 1.00 0.00 70 SER A CA 14
ATOM 25344 C C . SER A 1 70 ? -9.832 -10.751 6.833 1.00 0.00 70 SER A C 14
ATOM 25345 O O . SER A 1 70 ? -9.025 -11.569 6.416 1.00 0.00 70 SER A O 14
ATOM 25353 N N . GLU A 1 71 ? -10.945 -10.440 6.183 1.00 0.00 71 GLU A N 14
ATOM 25354 C CA . GLU A 1 71 ? -11.316 -11.065 4.924 1.00 0.00 71 GLU A CA 14
ATOM 25355 C C . GLU A 1 71 ? -10.311 -10.667 3.848 1.00 0.00 71 GLU A C 14
ATOM 25356 O O . GLU A 1 71 ? -9.969 -11.463 2.984 1.00 0.00 71 GLU A O 14
ATOM 25368 N N . ALA A 1 72 ? -9.822 -9.429 3.927 1.00 0.00 72 ALA A N 14
ATOM 25369 C CA . ALA A 1 72 ? -8.811 -8.953 2.996 1.00 0.00 72 ALA A CA 14
ATOM 25370 C C . ALA A 1 72 ? -7.532 -9.759 3.188 1.00 0.00 72 ALA A C 14
ATOM 25371 O O . ALA A 1 72 ? -6.922 -10.219 2.219 1.00 0.00 72 ALA A O 14
ATOM 25378 N N . ILE A 1 73 ? -7.166 -9.967 4.454 1.00 0.00 73 ILE A N 14
ATOM 25379 C CA . ILE A 1 73 ? -6.015 -10.798 4.808 1.00 0.00 73 ILE A CA 14
ATOM 25380 C C . ILE A 1 73 ? -6.229 -12.225 4.284 1.00 0.00 73 ILE A C 14
ATOM 25381 O O . ILE A 1 73 ? -5.338 -12.814 3.688 1.00 0.00 73 ILE A O 14
ATOM 25397 N N . MET A 1 74 ? -7.432 -12.752 4.492 1.00 0.00 74 MET A N 14
ATOM 25398 C CA . MET A 1 74 ? -7.786 -14.097 4.049 1.00 0.00 74 MET A CA 14
ATOM 25399 C C . MET A 1 74 ? -7.697 -14.231 2.547 1.00 0.00 74 MET A C 14
ATOM 25400 O O . MET A 1 74 ? -7.143 -15.199 2.056 1.00 0.00 74 MET A O 14
ATOM 25414 N N . VAL A 1 75 ? -8.223 -13.260 1.816 1.00 0.00 75 VAL A N 14
ATOM 25415 C CA . VAL A 1 75 ? -8.145 -13.277 0.359 1.00 0.00 75 VAL A CA 14
ATOM 25416 C C . VAL A 1 75 ? -6.684 -13.240 -0.107 1.00 0.00 75 VAL A C 14
ATOM 25417 O O . VAL A 1 75 ? -6.287 -13.984 -1.016 1.00 0.00 75 VAL A O 14
ATOM 25430 N N . ALA A 1 76 ? -5.878 -12.438 0.558 1.00 0.00 76 ALA A N 14
ATOM 25431 C CA . ALA A 1 76 ? -4.462 -12.353 0.247 1.00 0.00 76 ALA A CA 14
ATOM 25432 C C . ALA A 1 76 ? -3.749 -13.660 0.600 1.00 0.00 76 ALA A C 14
ATOM 25433 O O . ALA A 1 76 ? -2.786 -14.042 -0.044 1.00 0.00 76 ALA A O 14
ATOM 25440 N N . PHE A 1 77 ? -4.258 -14.342 1.600 1.00 0.00 77 PHE A N 14
ATOM 25441 C CA . PHE A 1 77 ? -3.713 -15.613 2.051 1.00 0.00 77 PHE A CA 14
ATOM 25442 C C . PHE A 1 77 ? -4.189 -16.758 1.131 1.00 0.00 77 PHE A C 14
ATOM 25443 O O . PHE A 1 77 ? -3.517 -17.780 0.980 1.00 0.00 77 PHE A O 14
ATOM 25460 N N . GLU A 1 78 ? -5.350 -16.573 0.525 1.00 0.00 78 GLU A N 14
ATOM 25461 C CA . GLU A 1 78 ? -5.896 -17.534 -0.420 1.00 0.00 78 GLU A CA 14
ATOM 25462 C C . GLU A 1 78 ? -5.155 -17.440 -1.750 1.00 0.00 78 GLU A C 14
ATOM 25463 O O . GLU A 1 78 ? -4.695 -18.445 -2.294 1.00 0.00 78 GLU A O 14
ATOM 25475 N N . LEU A 1 79 ? -5.010 -16.229 -2.242 1.00 0.00 79 LEU A N 14
ATOM 25476 C CA . LEU A 1 79 ? -4.402 -15.984 -3.543 1.00 0.00 79 LEU A CA 14
ATOM 25477 C C . LEU A 1 79 ? -2.893 -15.947 -3.454 1.00 0.00 79 LEU A C 14
ATOM 25478 O O . LEU A 1 79 ? -2.210 -15.977 -4.486 1.00 0.00 79 LEU A O 14
ATOM 25494 N N . ASN A 1 80 ? -2.386 -15.870 -2.225 1.00 0.00 80 ASN A N 14
ATOM 25495 C CA . ASN A 1 80 ? -0.953 -15.692 -1.942 1.00 0.00 80 ASN A CA 14
ATOM 25496 C C . ASN A 1 80 ? -0.530 -14.422 -2.645 1.00 0.00 80 ASN A C 14
ATOM 25497 O O . ASN A 1 80 ? 0.226 -14.421 -3.629 1.00 0.00 80 ASN A O 14
ATOM 25508 N N . ALA A 1 81 ? -1.124 -13.364 -2.198 1.00 0.00 81 ALA A N 14
ATOM 25509 C CA . ALA A 1 81 ? -1.032 -12.100 -2.850 1.00 0.00 81 ALA A CA 14
ATOM 25510 C C . ALA A 1 81 ? -0.339 -11.064 -1.997 1.00 0.00 81 ALA A C 14
ATOM 25511 O O . ALA A 1 81 ? 0.085 -11.337 -0.874 1.00 0.00 81 ALA A O 14
ATOM 25518 N N . LEU A 1 82 ? -0.231 -9.888 -2.549 1.00 0.00 82 LEU A N 14
ATOM 25519 C CA . LEU A 1 82 ? 0.367 -8.766 -1.906 1.00 0.00 82 LEU A CA 14
ATOM 25520 C C . LEU A 1 82 ? -0.778 -8.070 -1.181 1.00 0.00 82 LEU A C 14
ATOM 25521 O O . LEU A 1 82 ? -1.829 -7.870 -1.775 1.00 0.00 82 LEU A O 14
ATOM 25537 N N . LEU A 1 83 ? -0.615 -7.751 0.075 1.00 0.00 83 LEU A N 14
ATOM 25538 C CA . LEU A 1 83 ? -1.691 -7.094 0.793 1.00 0.00 83 LEU A CA 14
ATOM 25539 C C . LEU A 1 83 ? -1.349 -5.640 1.036 1.00 0.00 83 LEU A C 14
ATOM 25540 O O . LEU A 1 83 ? -0.248 -5.317 1.488 1.00 0.00 83 LEU A O 14
ATOM 25556 N N . ILE A 1 84 ? -2.264 -4.775 0.706 1.00 0.00 84 ILE A N 14
ATOM 25557 C CA . ILE A 1 84 ? -2.093 -3.360 0.902 1.00 0.00 84 ILE A CA 14
ATOM 25558 C C . ILE A 1 84 ? -3.049 -2.918 1.994 1.00 0.00 84 ILE A C 14
ATOM 25559 O O . ILE A 1 84 ? -4.274 -3.011 1.831 1.00 0.00 84 ILE A O 14
ATOM 25575 N N . ALA A 1 85 ? -2.512 -2.459 3.092 1.00 0.00 85 ALA A N 14
ATOM 25576 C CA . ALA A 1 85 ? -3.317 -2.062 4.218 1.00 0.00 85 ALA A CA 14
ATOM 25577 C C . ALA A 1 85 ? -2.717 -0.853 4.880 1.00 0.00 85 ALA A C 14
ATOM 25578 O O . ALA A 1 85 ? -1.506 -0.696 4.899 1.00 0.00 85 ALA A O 14
ATOM 25585 N N . GLU A 1 86 ? -3.551 0.009 5.405 1.00 0.00 86 GLU A N 14
ATOM 25586 C CA . GLU A 1 86 ? -3.058 1.164 6.116 1.00 0.00 86 GLU A CA 14
ATOM 25587 C C . GLU A 1 86 ? -2.976 0.912 7.587 1.00 0.00 86 GLU A C 14
ATOM 25588 O O . GLU A 1 86 ? -2.127 1.496 8.276 1.00 0.00 86 GLU A O 14
ATOM 25600 N N . ASP A 1 87 ? -3.833 0.049 8.082 1.00 0.00 87 ASP A N 14
ATOM 25601 C CA . ASP A 1 87 ? -3.801 -0.269 9.483 1.00 0.00 87 ASP A CA 14
ATOM 25602 C C . ASP A 1 87 ? -2.611 -1.153 9.734 1.00 0.00 87 ASP A C 14
ATOM 25603 O O . ASP A 1 87 ? -2.469 -2.220 9.125 1.00 0.00 87 ASP A O 14
ATOM 25612 N N . LYS A 1 88 ? -1.761 -0.720 10.617 1.00 0.00 88 LYS A N 14
ATOM 25613 C CA . LYS A 1 88 ? -0.505 -1.378 10.842 1.00 0.00 88 LYS A CA 14
ATOM 25614 C C . LYS A 1 88 ? -0.623 -2.697 11.578 1.00 0.00 88 LYS A C 14
ATOM 25615 O O . LYS A 1 88 ? 0.291 -3.525 11.497 1.00 0.00 88 LYS A O 14
ATOM 25634 N N . ASP A 1 89 ? -1.751 -2.941 12.240 1.00 0.00 89 ASP A N 14
ATOM 25635 C CA . ASP A 1 89 ? -1.917 -4.212 12.931 1.00 0.00 89 ASP A CA 14
ATOM 25636 C C . ASP A 1 89 ? -2.331 -5.250 11.923 1.00 0.00 89 ASP A C 14
ATOM 25637 O O . ASP A 1 89 ? -1.920 -6.401 11.991 1.00 0.00 89 ASP A O 14
ATOM 25646 N N . VAL A 1 90 ? -3.093 -4.803 10.924 1.00 0.00 90 VAL A N 14
ATOM 25647 C CA . VAL A 1 90 ? -3.469 -5.644 9.783 1.00 0.00 90 VAL A CA 14
ATOM 25648 C C . VAL A 1 90 ? -2.198 -6.093 9.064 1.00 0.00 90 VAL A C 14
ATOM 25649 O O . VAL A 1 90 ? -2.052 -7.267 8.692 1.00 0.00 90 VAL A O 14
ATOM 25662 N N . ILE A 1 91 ? -1.261 -5.152 8.930 1.00 0.00 91 ILE A N 14
ATOM 25663 C CA . ILE A 1 91 ? 0.011 -5.397 8.293 1.00 0.00 91 ILE A CA 14
ATOM 25664 C C . ILE A 1 91 ? 0.781 -6.502 9.020 1.00 0.00 91 ILE A C 14
ATOM 25665 O O . ILE A 1 91 ? 1.211 -7.478 8.392 1.00 0.00 91 ILE A O 14
ATOM 25681 N N . ASN A 1 92 ? 0.909 -6.387 10.341 1.00 0.00 92 ASN A N 14
ATOM 25682 C CA . ASN A 1 92 ? 1.641 -7.400 11.092 1.00 0.00 92 ASN A CA 14
ATOM 25683 C C . ASN A 1 92 ? 0.932 -8.732 11.130 1.00 0.00 92 ASN A C 14
ATOM 25684 O O . ASN A 1 92 ? 1.580 -9.760 10.956 1.00 0.00 92 ASN A O 14
ATOM 25695 N N . LYS A 1 93 ? -0.391 -8.721 11.314 1.00 0.00 93 LYS A N 14
ATOM 25696 C CA . LYS A 1 93 ? -1.171 -9.967 11.359 1.00 0.00 93 LYS A CA 14
ATOM 25697 C C . LYS A 1 93 ? -1.029 -10.759 10.075 1.00 0.00 93 LYS A C 14
ATOM 25698 O O . LYS A 1 93 ? -0.822 -11.980 10.098 1.00 0.00 93 LYS A O 14
ATOM 25717 N N . ALA A 1 94 ? -1.107 -10.061 8.962 1.00 0.00 94 ALA A N 14
ATOM 25718 C CA . ALA A 1 94 ? -0.996 -10.681 7.665 1.00 0.00 94 ALA A CA 14
ATOM 25719 C C . ALA A 1 94 ? 0.376 -11.303 7.468 1.00 0.00 94 ALA A C 14
ATOM 25720 O O . ALA A 1 94 ? 0.487 -12.443 7.008 1.00 0.00 94 ALA A O 14
ATOM 25727 N N . LYS A 1 95 ? 1.424 -10.591 7.861 1.00 0.00 95 LYS A N 14
ATOM 25728 C CA . LYS A 1 95 ? 2.761 -11.118 7.683 1.00 0.00 95 LYS A CA 14
ATOM 25729 C C . LYS A 1 95 ? 3.119 -12.221 8.667 1.00 0.00 95 LYS A C 14
ATOM 25730 O O . LYS A 1 95 ? 4.049 -12.995 8.411 1.00 0.00 95 LYS A O 14
ATOM 25749 N N . GLU A 1 96 ? 2.371 -12.314 9.778 1.00 0.00 96 GLU A N 14
ATOM 25750 C CA . GLU A 1 96 ? 2.505 -13.458 10.697 1.00 0.00 96 GLU A CA 14
ATOM 25751 C C . GLU A 1 96 ? 2.006 -14.715 9.988 1.00 0.00 96 GLU A C 14
ATOM 25752 O O . GLU A 1 96 ? 2.470 -15.821 10.242 1.00 0.00 96 GLU A O 14
ATOM 25764 N N . LEU A 1 97 ? 1.055 -14.521 9.081 1.00 0.00 97 LEU A N 14
ATOM 25765 C CA . LEU A 1 97 ? 0.501 -15.611 8.290 1.00 0.00 97 LEU A CA 14
ATOM 25766 C C . LEU A 1 97 ? 1.349 -15.850 7.040 1.00 0.00 97 LEU A C 14
ATOM 25767 O O . LEU A 1 97 ? 1.142 -16.810 6.303 1.00 0.00 97 LEU A O 14
ATOM 25783 N N . GLY A 1 98 ? 2.301 -14.969 6.814 1.00 0.00 98 GLY A N 14
ATOM 25784 C CA . GLY A 1 98 ? 3.212 -15.116 5.700 1.00 0.00 98 GLY A CA 14
ATOM 25785 C C . GLY A 1 98 ? 2.904 -14.184 4.551 1.00 0.00 98 GLY A C 14
ATOM 25786 O O . GLY A 1 98 ? 3.689 -14.071 3.612 1.00 0.00 98 GLY A O 14
ATOM 25790 N N . VAL A 1 99 ? 1.799 -13.488 4.641 1.00 0.00 99 VAL A N 14
ATOM 25791 C CA . VAL A 1 99 ? 1.360 -12.594 3.585 1.00 0.00 99 VAL A CA 14
ATOM 25792 C C . VAL A 1 99 ? 2.133 -11.282 3.659 1.00 0.00 99 VAL A C 14
ATOM 25793 O O . VAL A 1 99 ? 2.200 -10.655 4.718 1.00 0.00 99 VAL A O 14
ATOM 25806 N N . ASN A 1 100 ? 2.730 -10.875 2.558 1.00 0.00 100 ASN A N 14
ATOM 25807 C CA . ASN A 1 100 ? 3.467 -9.624 2.538 1.00 0.00 100 ASN A CA 14
ATOM 25808 C C . ASN A 1 100 ? 2.508 -8.455 2.481 1.00 0.00 100 ASN A C 14
ATOM 25809 O O . ASN A 1 100 ? 1.999 -8.093 1.409 1.00 0.00 100 ASN A O 14
ATOM 25820 N N . ALA A 1 101 ? 2.214 -7.921 3.624 1.00 0.00 101 ALA A N 14
ATOM 25821 C CA . ALA A 1 101 ? 1.360 -6.777 3.733 1.00 0.00 101 ALA A CA 14
ATOM 25822 C C . ALA A 1 101 ? 2.202 -5.545 3.893 1.00 0.00 101 ALA A C 14
ATOM 25823 O O . ALA A 1 101 ? 3.148 -5.538 4.687 1.00 0.00 101 ALA A O 14
ATOM 25830 N N . ILE A 1 102 ? 1.893 -4.537 3.136 1.00 0.00 102 ILE A N 14
ATOM 25831 C CA . ILE A 1 102 ? 2.600 -3.284 3.184 1.00 0.00 102 ILE A CA 14
ATOM 25832 C C . ILE A 1 102 ? 1.617 -2.119 3.180 1.00 0.00 102 ILE A C 14
ATOM 25833 O O . ILE A 1 102 ? 0.473 -2.276 2.727 1.00 0.00 102 ILE A O 14
ATOM 25849 N N . PRO A 1 103 ? 2.007 -0.969 3.734 1.00 0.00 103 PRO A N 14
ATOM 25850 C CA . PRO A 1 103 ? 1.177 0.220 3.700 1.00 0.00 103 PRO A CA 14
ATOM 25851 C C . PRO A 1 103 ? 1.204 0.888 2.323 1.00 0.00 103 PRO A C 14
ATOM 25852 O O . PRO A 1 103 ? 2.087 0.599 1.483 1.00 0.00 103 PRO A O 14
ATOM 25863 N N . ILE A 1 104 ? 0.287 1.806 2.119 1.00 0.00 104 ILE A N 14
ATOM 25864 C CA . ILE A 1 104 ? 0.099 2.501 0.851 1.00 0.00 104 ILE A CA 14
ATOM 25865 C C . ILE A 1 104 ? 1.363 3.182 0.327 1.00 0.00 104 ILE A C 14
ATOM 25866 O O . ILE A 1 104 ? 1.706 3.039 -0.857 1.00 0.00 104 ILE A O 14
ATOM 25882 N N . GLU A 1 105 ? 2.076 3.865 1.191 1.00 0.00 105 GLU A N 14
ATOM 25883 C CA . GLU A 1 105 ? 3.247 4.595 0.771 1.00 0.00 105 GLU A CA 14
ATOM 25884 C C . GLU A 1 105 ? 4.364 3.645 0.358 1.00 0.00 105 GLU A C 14
ATOM 25885 O O . GLU A 1 105 ? 5.123 3.935 -0.557 1.00 0.00 105 GLU A O 14
ATOM 25897 N N . GLU A 1 106 ? 4.414 2.478 0.971 1.00 0.00 106 GLU A N 14
ATOM 25898 C CA . GLU A 1 106 ? 5.414 1.507 0.600 1.00 0.00 106 GLU A CA 14
ATOM 25899 C C . GLU A 1 106 ? 5.093 0.874 -0.730 1.00 0.00 106 GLU A C 14
ATOM 25900 O O . GLU A 1 106 ? 5.991 0.430 -1.440 1.00 0.00 106 GLU A O 14
ATOM 25912 N N . LEU A 1 107 ? 3.821 0.855 -1.078 1.00 0.00 107 LEU A N 14
ATOM 25913 C CA . LEU A 1 107 ? 3.394 0.385 -2.382 1.00 0.00 107 LEU A CA 14
ATOM 25914 C C . LEU A 1 107 ? 3.846 1.419 -3.411 1.00 0.00 107 LEU A C 14
ATOM 25915 O O . LEU A 1 107 ? 4.414 1.077 -4.445 1.00 0.00 107 LEU A O 14
ATOM 25931 N N . LEU A 1 108 ? 3.630 2.687 -3.088 1.00 0.00 108 LEU A N 14
ATOM 25932 C CA . LEU A 1 108 ? 4.038 3.795 -3.949 1.00 0.00 108 LEU A CA 14
ATOM 25933 C C . LEU A 1 108 ? 5.561 3.825 -4.101 1.00 0.00 108 LEU A C 14
ATOM 25934 O O . LEU A 1 108 ? 6.081 4.077 -5.185 1.00 0.00 108 LEU A O 14
ATOM 25950 N N . ALA A 1 109 ? 6.260 3.540 -3.013 1.00 0.00 109 ALA A N 14
ATOM 25951 C CA . ALA A 1 109 ? 7.716 3.478 -3.003 1.00 0.00 109 ALA A CA 14
ATOM 25952 C C . ALA A 1 109 ? 8.227 2.282 -3.808 1.00 0.00 109 ALA A C 14
ATOM 25953 O O . ALA A 1 109 ? 9.357 2.278 -4.275 1.00 0.00 109 ALA A O 14
ATOM 25960 N N . SER A 1 110 ? 7.391 1.277 -3.978 1.00 0.00 110 SER A N 14
ATOM 25961 C CA . SER A 1 110 ? 7.760 0.118 -4.764 1.00 0.00 110 SER A CA 14
ATOM 25962 C C . SER A 1 110 ? 7.488 0.383 -6.237 1.00 0.00 110 SER A C 14
ATOM 25963 O O . SER A 1 110 ? 7.903 -0.382 -7.113 1.00 0.00 110 SER A O 14
ATOM 25971 N N . SER A 1 111 ? 6.801 1.467 -6.511 1.00 0.00 111 SER A N 14
ATOM 25972 C CA . SER A 1 111 ? 6.515 1.816 -7.843 1.00 0.00 111 SER A CA 14
ATOM 25973 C C . SER A 1 111 ? 7.643 2.686 -8.358 1.00 0.00 111 SER A C 14
ATOM 25974 O O . SER A 1 111 ? 7.706 3.899 -8.101 1.00 0.00 111 SER A O 14
ATOM 25982 N N . LEU A 1 112 ? 8.574 2.044 -8.990 1.00 0.00 112 LEU A N 14
ATOM 25983 C CA . LEU A 1 112 ? 9.711 2.688 -9.556 1.00 0.00 112 LEU A CA 14
ATOM 25984 C C . LEU A 1 112 ? 9.815 2.373 -11.030 1.00 0.00 112 LEU A C 14
ATOM 25985 O O . LEU A 1 112 ? 10.787 2.728 -11.681 1.00 0.00 112 LEU A O 14
ATOM 26001 N N . GLU A 1 113 ? 8.787 1.732 -11.558 1.00 0.00 113 GLU A N 14
ATOM 26002 C CA . GLU A 1 113 ? 8.737 1.359 -12.961 1.00 0.00 113 GLU A CA 14
ATOM 26003 C C . GLU A 1 113 ? 8.845 2.605 -13.854 1.00 0.00 113 GLU A C 14
ATOM 26004 O O . GLU A 1 113 ? 9.475 2.582 -14.903 1.00 0.00 113 GLU A O 14
ATOM 26016 N N . HIS A 1 114 ? 8.290 3.703 -13.395 1.00 0.00 114 HIS A N 14
ATOM 26017 C CA . HIS A 1 114 ? 8.325 4.951 -14.148 1.00 0.00 114 HIS A CA 14
ATOM 26018 C C . HIS A 1 114 ? 9.394 5.893 -13.615 1.00 0.00 114 HIS A C 14
ATOM 26019 O O . HIS A 1 114 ? 9.322 7.100 -13.840 1.00 0.00 114 HIS A O 14
ATOM 26034 N N . HIS A 1 115 ? 10.437 5.338 -12.956 1.00 0.00 115 HIS A N 14
ATOM 26035 C CA . HIS A 1 115 ? 11.536 6.186 -12.412 1.00 0.00 115 HIS A CA 14
ATOM 26036 C C . HIS A 1 115 ? 12.344 6.866 -13.517 1.00 0.00 115 HIS A C 14
ATOM 26037 O O . HIS A 1 115 ? 13.182 7.712 -13.255 1.00 0.00 115 HIS A O 14
ATOM 26052 N N . HIS A 1 116 ? 12.098 6.470 -14.737 1.00 0.00 116 HIS A N 14
ATOM 26053 C CA . HIS A 1 116 ? 12.721 7.083 -15.864 1.00 0.00 116 HIS A CA 14
ATOM 26054 C C . HIS A 1 116 ? 11.620 7.747 -16.669 1.00 0.00 116 HIS A C 14
ATOM 26055 O O . HIS A 1 116 ? 11.158 7.218 -17.681 1.00 0.00 116 HIS A O 14
ATOM 26070 N N . HIS A 1 117 ? 11.140 8.851 -16.156 1.00 0.00 117 HIS A N 14
ATOM 26071 C CA . HIS A 1 117 ? 10.031 9.565 -16.760 1.00 0.00 117 HIS A CA 14
ATOM 26072 C C . HIS A 1 117 ? 10.555 10.434 -17.900 1.00 0.00 117 HIS A C 14
ATOM 26073 O O . HIS A 1 117 ? 10.820 11.626 -17.725 1.00 0.00 117 HIS A O 14
ATOM 26088 N N . HIS A 1 118 ? 10.782 9.807 -19.026 1.00 0.00 118 HIS A N 14
ATOM 26089 C CA . HIS A 1 118 ? 11.291 10.460 -20.211 1.00 0.00 118 HIS A CA 14
ATOM 26090 C C . HIS A 1 118 ? 10.996 9.550 -21.381 1.00 0.00 118 HIS A C 14
ATOM 26091 O O . HIS A 1 118 ? 10.892 8.329 -21.207 1.00 0.00 118 HIS A O 14
ATOM 26106 N N . HIS A 1 119 ? 10.832 10.113 -22.530 1.00 0.00 119 HIS A N 14
ATOM 26107 C CA . HIS A 1 119 ? 10.602 9.345 -23.716 1.00 0.00 119 HIS A CA 14
ATOM 26108 C C . HIS A 1 119 ? 11.579 9.805 -24.780 1.00 0.00 119 HIS A C 14
ATOM 26109 O O . HIS A 1 119 ? 12.688 9.267 -24.834 1.00 0.00 119 HIS A O 14
ATOM 26125 N N . MET A 1 1 ? 0.885 -10.587 -10.586 1.00 0.00 1 MET A N 15
ATOM 26126 C CA . MET A 1 1 ? 0.755 -10.898 -9.164 1.00 0.00 1 MET A CA 15
ATOM 26127 C C . MET A 1 1 ? -0.538 -10.298 -8.670 1.00 0.00 1 MET A C 15
ATOM 26128 O O . MET A 1 1 ? -0.956 -9.250 -9.169 1.00 0.00 1 MET A O 15
ATOM 26144 N N . PHE A 1 2 ? -1.175 -10.929 -7.714 1.00 0.00 2 PHE A N 15
ATOM 26145 C CA . PHE A 1 2 ? -2.402 -10.404 -7.180 1.00 0.00 2 PHE A CA 15
ATOM 26146 C C . PHE A 1 2 ? -2.075 -9.434 -6.055 1.00 0.00 2 PHE A C 15
ATOM 26147 O O . PHE A 1 2 ? -1.046 -9.580 -5.370 1.00 0.00 2 PHE A O 15
ATOM 26164 N N . ALA A 1 3 ? -2.905 -8.454 -5.885 1.00 0.00 3 ALA A N 15
ATOM 26165 C CA . ALA A 1 3 ? -2.752 -7.482 -4.837 1.00 0.00 3 ALA A CA 15
ATOM 26166 C C . ALA A 1 3 ? -4.095 -7.239 -4.215 1.00 0.00 3 ALA A C 15
ATOM 26167 O O . ALA A 1 3 ? -4.999 -6.743 -4.867 1.00 0.00 3 ALA A O 15
ATOM 26174 N N . VAL A 1 4 ? -4.241 -7.608 -2.988 1.00 0.00 4 VAL A N 15
ATOM 26175 C CA . VAL A 1 4 ? -5.506 -7.479 -2.323 1.00 0.00 4 VAL A CA 15
ATOM 26176 C C . VAL A 1 4 ? -5.488 -6.220 -1.481 1.00 0.00 4 VAL A C 15
ATOM 26177 O O . VAL A 1 4 ? -4.516 -5.946 -0.761 1.00 0.00 4 VAL A O 15
ATOM 26190 N N . ILE A 1 5 ? -6.520 -5.450 -1.600 1.00 0.00 5 ILE A N 15
ATOM 26191 C CA . ILE A 1 5 ? -6.617 -4.199 -0.906 1.00 0.00 5 ILE A CA 15
ATOM 26192 C C . ILE A 1 5 ? -7.484 -4.357 0.344 1.00 0.00 5 ILE A C 15
ATOM 26193 O O . ILE A 1 5 ? -8.560 -4.955 0.288 1.00 0.00 5 ILE A O 15
ATOM 26209 N N . SER A 1 6 ? -7.001 -3.866 1.461 1.00 0.00 6 SER A N 15
ATOM 26210 C CA . SER A 1 6 ? -7.775 -3.859 2.677 1.00 0.00 6 SER A CA 15
ATOM 26211 C C . SER A 1 6 ? -8.514 -2.516 2.782 1.00 0.00 6 SER A C 15
ATOM 26212 O O . SER A 1 6 ? -8.014 -1.506 2.278 1.00 0.00 6 SER A O 15
ATOM 26220 N N . PRO A 1 7 ? -9.717 -2.480 3.399 1.00 0.00 7 PRO A N 15
ATOM 26221 C CA . PRO A 1 7 ? -10.510 -1.239 3.575 1.00 0.00 7 PRO A CA 15
ATOM 26222 C C . PRO A 1 7 ? -9.745 -0.080 4.256 1.00 0.00 7 PRO A C 15
ATOM 26223 O O . PRO A 1 7 ? -10.082 1.092 4.065 1.00 0.00 7 PRO A O 15
ATOM 26234 N N . SER A 1 8 ? -8.712 -0.398 5.011 1.00 0.00 8 SER A N 15
ATOM 26235 C CA . SER A 1 8 ? -7.858 0.622 5.590 1.00 0.00 8 SER A CA 15
ATOM 26236 C C . SER A 1 8 ? -7.097 1.414 4.503 1.00 0.00 8 SER A C 15
ATOM 26237 O O . SER A 1 8 ? -6.761 2.574 4.693 1.00 0.00 8 SER A O 15
ATOM 26245 N N . ALA A 1 9 ? -6.909 0.803 3.340 1.00 0.00 9 ALA A N 15
ATOM 26246 C CA . ALA A 1 9 ? -6.195 1.427 2.235 1.00 0.00 9 ALA A CA 15
ATOM 26247 C C . ALA A 1 9 ? -7.150 2.182 1.306 1.00 0.00 9 ALA A C 15
ATOM 26248 O O . ALA A 1 9 ? -6.752 2.676 0.247 1.00 0.00 9 ALA A O 15
ATOM 26255 N N . PHE A 1 10 ? -8.402 2.289 1.717 1.00 0.00 10 PHE A N 15
ATOM 26256 C CA . PHE A 1 10 ? -9.420 2.956 0.920 1.00 0.00 10 PHE A CA 15
ATOM 26257 C C . PHE A 1 10 ? -9.189 4.447 0.770 1.00 0.00 10 PHE A C 15
ATOM 26258 O O . PHE A 1 10 ? -8.463 5.068 1.550 1.00 0.00 10 PHE A O 15
ATOM 26275 N N . GLY A 1 11 ? -9.777 4.992 -0.276 1.00 0.00 11 GLY A N 15
ATOM 26276 C CA . GLY A 1 11 ? -9.684 6.408 -0.617 1.00 0.00 11 GLY A CA 15
ATOM 26277 C C . GLY A 1 11 ? -8.384 6.744 -1.316 1.00 0.00 11 GLY A C 15
ATOM 26278 O O . GLY A 1 11 ? -8.370 7.473 -2.302 1.00 0.00 11 GLY A O 15
ATOM 26282 N N . LYS A 1 12 ? -7.331 6.079 -0.904 1.00 0.00 12 LYS A N 15
ATOM 26283 C CA . LYS A 1 12 ? -6.011 6.256 -1.464 1.00 0.00 12 LYS A CA 15
ATOM 26284 C C . LYS A 1 12 ? -5.789 5.232 -2.564 1.00 0.00 12 LYS A C 15
ATOM 26285 O O . LYS A 1 12 ? -4.682 5.044 -3.078 1.00 0.00 12 LYS A O 15
ATOM 26304 N N . LEU A 1 13 ? -6.897 4.603 -2.938 1.00 0.00 13 LEU A N 15
ATOM 26305 C CA . LEU A 1 13 ? -6.974 3.610 -4.001 1.00 0.00 13 LEU A CA 15
ATOM 26306 C C . LEU A 1 13 ? -6.522 4.222 -5.309 1.00 0.00 13 LEU A C 15
ATOM 26307 O O . LEU A 1 13 ? -5.818 3.599 -6.084 1.00 0.00 13 LEU A O 15
ATOM 26323 N N . LYS A 1 14 ? -6.907 5.479 -5.505 1.00 0.00 14 LYS A N 15
ATOM 26324 C CA . LYS A 1 14 ? -6.605 6.233 -6.722 1.00 0.00 14 LYS A CA 15
ATOM 26325 C C . LYS A 1 14 ? -5.097 6.313 -6.931 1.00 0.00 14 LYS A C 15
ATOM 26326 O O . LYS A 1 14 ? -4.589 6.197 -8.055 1.00 0.00 14 LYS A O 15
ATOM 26345 N N . GLU A 1 15 ? -4.406 6.462 -5.829 1.00 0.00 15 GLU A N 15
ATOM 26346 C CA . GLU A 1 15 ? -2.989 6.646 -5.800 1.00 0.00 15 GLU A CA 15
ATOM 26347 C C . GLU A 1 15 ? -2.265 5.329 -6.099 1.00 0.00 15 GLU A C 15
ATOM 26348 O O . GLU A 1 15 ? -1.573 5.222 -7.110 1.00 0.00 15 GLU A O 15
ATOM 26360 N N . ILE A 1 16 ? -2.501 4.308 -5.279 1.00 0.00 16 ILE A N 15
ATOM 26361 C CA . ILE A 1 16 ? -1.830 3.002 -5.451 1.00 0.00 16 ILE A CA 15
ATOM 26362 C C . ILE A 1 16 ? -2.111 2.357 -6.809 1.00 0.00 16 ILE A C 15
ATOM 26363 O O . ILE A 1 16 ? -1.199 1.878 -7.483 1.00 0.00 16 ILE A O 15
ATOM 26379 N N . LEU A 1 17 ? -3.353 2.402 -7.218 1.00 0.00 17 LEU A N 15
ATOM 26380 C CA . LEU A 1 17 ? -3.795 1.758 -8.430 1.00 0.00 17 LEU A CA 15
ATOM 26381 C C . LEU A 1 17 ? -3.225 2.439 -9.677 1.00 0.00 17 LEU A C 15
ATOM 26382 O O . LEU A 1 17 ? -2.716 1.765 -10.587 1.00 0.00 17 LEU A O 15
ATOM 26398 N N . GLY A 1 18 ? -3.249 3.756 -9.689 1.00 0.00 18 GLY A N 15
ATOM 26399 C CA . GLY A 1 18 ? -2.840 4.485 -10.865 1.00 0.00 18 GLY A CA 15
ATOM 26400 C C . GLY A 1 18 ? -1.357 4.753 -10.963 1.00 0.00 18 GLY A C 15
ATOM 26401 O O . GLY A 1 18 ? -0.805 4.770 -12.066 1.00 0.00 18 GLY A O 15
ATOM 26405 N N . SER A 1 19 ? -0.705 4.946 -9.842 1.00 0.00 19 SER A N 15
ATOM 26406 C CA . SER A 1 19 ? 0.699 5.285 -9.856 1.00 0.00 19 SER A CA 15
ATOM 26407 C C . SER A 1 19 ? 1.571 4.044 -10.033 1.00 0.00 19 SER A C 15
ATOM 26408 O O . SER A 1 19 ? 2.619 4.098 -10.699 1.00 0.00 19 SER A O 15
ATOM 26416 N N . ASN A 1 20 ? 1.140 2.926 -9.474 1.00 0.00 20 ASN A N 15
ATOM 26417 C CA . ASN A 1 20 ? 1.928 1.715 -9.585 1.00 0.00 20 ASN A CA 15
ATOM 26418 C C . ASN A 1 20 ? 1.598 1.000 -10.865 1.00 0.00 20 ASN A C 15
ATOM 26419 O O . ASN A 1 20 ? 2.462 0.875 -11.745 1.00 0.00 20 ASN A O 15
ATOM 26430 N N . LYS A 1 21 ? 0.314 0.613 -11.001 1.00 0.00 21 LYS A N 15
ATOM 26431 C CA . LYS A 1 21 ? -0.206 -0.125 -12.152 1.00 0.00 21 LYS A CA 15
ATOM 26432 C C . LYS A 1 21 ? 0.513 -1.516 -12.354 1.00 0.00 21 LYS A C 15
ATOM 26433 O O . LYS A 1 21 ? 1.706 -1.674 -12.134 1.00 0.00 21 LYS A O 15
ATOM 26452 N N . ASN A 1 22 ? -0.267 -2.499 -12.741 1.00 0.00 22 ASN A N 15
ATOM 26453 C CA . ASN A 1 22 ? 0.175 -3.876 -13.048 1.00 0.00 22 ASN A CA 15
ATOM 26454 C C . ASN A 1 22 ? 0.353 -4.763 -11.828 1.00 0.00 22 ASN A C 15
ATOM 26455 O O . ASN A 1 22 ? 1.467 -5.108 -11.406 1.00 0.00 22 ASN A O 15
ATOM 26466 N N . TYR A 1 23 ? -0.748 -4.959 -11.206 1.00 0.00 23 TYR A N 15
ATOM 26467 C CA . TYR A 1 23 ? -1.017 -5.965 -10.227 1.00 0.00 23 TYR A CA 15
ATOM 26468 C C . TYR A 1 23 ? -2.441 -6.310 -10.454 1.00 0.00 23 TYR A C 15
ATOM 26469 O O . TYR A 1 23 ? -3.208 -5.451 -10.928 1.00 0.00 23 TYR A O 15
ATOM 26487 N N . LYS A 1 24 ? -2.823 -7.501 -10.182 1.00 0.00 24 LYS A N 15
ATOM 26488 C CA . LYS A 1 24 ? -4.194 -7.822 -10.280 1.00 0.00 24 LYS A CA 15
ATOM 26489 C C . LYS A 1 24 ? -4.811 -7.494 -8.941 1.00 0.00 24 LYS A C 15
ATOM 26490 O O . LYS A 1 24 ? -4.736 -8.282 -7.996 1.00 0.00 24 LYS A O 15
ATOM 26509 N N . PHE A 1 25 ? -5.322 -6.292 -8.844 1.00 0.00 25 PHE A N 15
ATOM 26510 C CA . PHE A 1 25 ? -5.885 -5.801 -7.619 1.00 0.00 25 PHE A CA 15
ATOM 26511 C C . PHE A 1 25 ? -7.223 -6.443 -7.370 1.00 0.00 25 PHE A C 15
ATOM 26512 O O . PHE A 1 25 ? -8.107 -6.447 -8.242 1.00 0.00 25 PHE A O 15
ATOM 26529 N N . VAL A 1 26 ? -7.343 -7.009 -6.213 1.00 0.00 26 VAL A N 15
ATOM 26530 C CA . VAL A 1 26 ? -8.512 -7.709 -5.791 1.00 0.00 26 VAL A CA 15
ATOM 26531 C C . VAL A 1 26 ? -9.069 -7.036 -4.547 1.00 0.00 26 VAL A C 15
ATOM 26532 O O . VAL A 1 26 ? -8.321 -6.698 -3.618 1.00 0.00 26 VAL A O 15
ATOM 26545 N N . ILE A 1 27 ? -10.342 -6.817 -4.549 1.00 0.00 27 ILE A N 15
ATOM 26546 C CA . ILE A 1 27 ? -11.017 -6.270 -3.420 1.00 0.00 27 ILE A CA 15
ATOM 26547 C C . ILE A 1 27 ? -12.021 -7.320 -2.926 1.00 0.00 27 ILE A C 15
ATOM 26548 O O . ILE A 1 27 ? -12.407 -8.221 -3.682 1.00 0.00 27 ILE A O 15
ATOM 26564 N N . THR A 1 28 ? -12.394 -7.236 -1.694 1.00 0.00 28 THR A N 15
ATOM 26565 C CA . THR A 1 28 ? -13.245 -8.200 -1.083 1.00 0.00 28 THR A CA 15
ATOM 26566 C C . THR A 1 28 ? -14.719 -7.796 -1.138 1.00 0.00 28 THR A C 15
ATOM 26567 O O . THR A 1 28 ? -15.058 -6.624 -1.412 1.00 0.00 28 THR A O 15
ATOM 26578 N N . THR A 1 29 ? -15.581 -8.759 -0.873 1.00 0.00 29 THR A N 15
ATOM 26579 C CA . THR A 1 29 ? -17.005 -8.558 -0.809 1.00 0.00 29 THR A CA 15
ATOM 26580 C C . THR A 1 29 ? -17.394 -7.596 0.307 1.00 0.00 29 THR A C 15
ATOM 26581 O O . THR A 1 29 ? -18.283 -6.748 0.137 1.00 0.00 29 THR A O 15
ATOM 26592 N N . LEU A 1 30 ? -16.729 -7.701 1.438 1.00 0.00 30 LEU A N 15
ATOM 26593 C CA . LEU A 1 30 ? -16.974 -6.774 2.511 1.00 0.00 30 LEU A CA 15
ATOM 26594 C C . LEU A 1 30 ? -16.386 -5.428 2.158 1.00 0.00 30 LEU A C 15
ATOM 26595 O O . LEU A 1 30 ? -16.959 -4.402 2.479 1.00 0.00 30 LEU A O 15
ATOM 26611 N N . GLY A 1 31 ? -15.273 -5.459 1.428 1.00 0.00 31 GLY A N 15
ATOM 26612 C CA . GLY A 1 31 ? -14.608 -4.253 0.987 1.00 0.00 31 GLY A CA 15
ATOM 26613 C C . GLY A 1 31 ? -15.503 -3.385 0.126 1.00 0.00 31 GLY A C 15
ATOM 26614 O O . GLY A 1 31 ? -15.685 -2.204 0.413 1.00 0.00 31 GLY A O 15
ATOM 26618 N N . VAL A 1 32 ? -16.089 -3.973 -0.914 1.00 0.00 32 VAL A N 15
ATOM 26619 C CA . VAL A 1 32 ? -16.978 -3.221 -1.800 1.00 0.00 32 VAL A CA 15
ATOM 26620 C C . VAL A 1 32 ? -18.214 -2.706 -1.063 1.00 0.00 32 VAL A C 15
ATOM 26621 O O . VAL A 1 32 ? -18.618 -1.563 -1.253 1.00 0.00 32 VAL A O 15
ATOM 26634 N N . SER A 1 33 ? -18.765 -3.527 -0.182 1.00 0.00 33 SER A N 15
ATOM 26635 C CA . SER A 1 33 ? -19.947 -3.163 0.577 1.00 0.00 33 SER A CA 15
ATOM 26636 C C . SER A 1 33 ? -19.633 -1.993 1.523 1.00 0.00 33 SER A C 15
ATOM 26637 O O . SER A 1 33 ? -20.437 -1.047 1.669 1.00 0.00 33 SER A O 15
ATOM 26645 N N . PHE A 1 34 ? -18.450 -2.056 2.125 1.00 0.00 34 PHE A N 15
ATOM 26646 C CA . PHE A 1 34 ? -17.952 -1.039 3.028 1.00 0.00 34 PHE A CA 15
ATOM 26647 C C . PHE A 1 34 ? -17.779 0.269 2.272 1.00 0.00 34 PHE A C 15
ATOM 26648 O O . PHE A 1 34 ? -18.281 1.313 2.697 1.00 0.00 34 PHE A O 15
ATOM 26665 N N . ALA A 1 35 ? -17.118 0.188 1.121 1.00 0.00 35 ALA A N 15
ATOM 26666 C CA . ALA A 1 35 ? -16.854 1.346 0.277 1.00 0.00 35 ALA A CA 15
ATOM 26667 C C . ALA A 1 35 ? -18.140 2.070 -0.110 1.00 0.00 35 ALA A C 15
ATOM 26668 O O . ALA A 1 35 ? -18.180 3.302 -0.121 1.00 0.00 35 ALA A O 15
ATOM 26675 N N . ILE A 1 36 ? -19.190 1.303 -0.392 1.00 0.00 36 ILE A N 15
ATOM 26676 C CA . ILE A 1 36 ? -20.494 1.865 -0.747 1.00 0.00 36 ILE A CA 15
ATOM 26677 C C . ILE A 1 36 ? -21.037 2.746 0.384 1.00 0.00 36 ILE A C 15
ATOM 26678 O O . ILE A 1 36 ? -21.262 3.945 0.197 1.00 0.00 36 ILE A O 15
ATOM 26694 N N . LYS A 1 37 ? -21.173 2.168 1.572 1.00 0.00 37 LYS A N 15
ATOM 26695 C CA . LYS A 1 37 ? -21.789 2.874 2.684 1.00 0.00 37 LYS A CA 15
ATOM 26696 C C . LYS A 1 37 ? -20.910 4.002 3.214 1.00 0.00 37 LYS A C 15
ATOM 26697 O O . LYS A 1 37 ? -21.409 4.987 3.756 1.00 0.00 37 LYS A O 15
ATOM 26716 N N . SER A 1 38 ? -19.613 3.872 3.031 1.00 0.00 38 SER A N 15
ATOM 26717 C CA . SER A 1 38 ? -18.698 4.899 3.446 1.00 0.00 38 SER A CA 15
ATOM 26718 C C . SER A 1 38 ? -18.622 6.035 2.412 1.00 0.00 38 SER A C 15
ATOM 26719 O O . SER A 1 38 ? -18.199 7.140 2.740 1.00 0.00 38 SER A O 15
ATOM 26727 N N . GLY A 1 39 ? -19.054 5.766 1.189 1.00 0.00 39 GLY A N 15
ATOM 26728 C CA . GLY A 1 39 ? -18.993 6.774 0.145 1.00 0.00 39 GLY A CA 15
ATOM 26729 C C . GLY A 1 39 ? -17.597 6.876 -0.419 1.00 0.00 39 GLY A C 15
ATOM 26730 O O . GLY A 1 39 ? -17.112 7.957 -0.742 1.00 0.00 39 GLY A O 15
ATOM 26734 N N . ILE A 1 40 ? -16.960 5.748 -0.525 1.00 0.00 40 ILE A N 15
ATOM 26735 C CA . ILE A 1 40 ? -15.611 5.649 -1.004 1.00 0.00 40 ILE A CA 15
ATOM 26736 C C . ILE A 1 40 ? -15.636 5.188 -2.451 1.00 0.00 40 ILE A C 15
ATOM 26737 O O . ILE A 1 40 ? -16.469 4.358 -2.820 1.00 0.00 40 ILE A O 15
ATOM 26753 N N . ASP A 1 41 ? -14.765 5.766 -3.260 1.00 0.00 41 ASP A N 15
ATOM 26754 C CA . ASP A 1 41 ? -14.667 5.468 -4.692 1.00 0.00 41 ASP A CA 15
ATOM 26755 C C . ASP A 1 41 ? -14.332 4.015 -4.932 1.00 0.00 41 ASP A C 15
ATOM 26756 O O . ASP A 1 41 ? -13.172 3.612 -4.830 1.00 0.00 41 ASP A O 15
ATOM 26765 N N . ILE A 1 42 ? -15.329 3.233 -5.218 1.00 0.00 42 ILE A N 15
ATOM 26766 C CA . ILE A 1 42 ? -15.121 1.841 -5.499 1.00 0.00 42 ILE A CA 15
ATOM 26767 C C . ILE A 1 42 ? -15.366 1.570 -6.982 1.00 0.00 42 ILE A C 15
ATOM 26768 O O . ILE A 1 42 ? -14.706 0.723 -7.585 1.00 0.00 42 ILE A O 15
ATOM 26784 N N . ASP A 1 43 ? -16.270 2.350 -7.584 1.00 0.00 43 ASP A N 15
ATOM 26785 C CA . ASP A 1 43 ? -16.597 2.210 -9.007 1.00 0.00 43 ASP A CA 15
ATOM 26786 C C . ASP A 1 43 ? -15.385 2.434 -9.845 1.00 0.00 43 ASP A C 15
ATOM 26787 O O . ASP A 1 43 ? -15.063 1.623 -10.691 1.00 0.00 43 ASP A O 15
ATOM 26796 N N . SER A 1 44 ? -14.690 3.523 -9.575 1.00 0.00 44 SER A N 15
ATOM 26797 C CA . SER A 1 44 ? -13.502 3.876 -10.315 1.00 0.00 44 SER A CA 15
ATOM 26798 C C . SER A 1 44 ? -12.412 2.812 -10.131 1.00 0.00 44 SER A C 15
ATOM 26799 O O . SER A 1 44 ? -11.692 2.498 -11.061 1.00 0.00 44 SER A O 15
ATOM 26807 N N . ALA A 1 45 ? -12.347 2.214 -8.950 1.00 0.00 45 ALA A N 15
ATOM 26808 C CA . ALA A 1 45 ? -11.360 1.185 -8.676 1.00 0.00 45 ALA A CA 15
ATOM 26809 C C . ALA A 1 45 ? -11.643 -0.037 -9.546 1.00 0.00 45 ALA A C 15
ATOM 26810 O O . ALA A 1 45 ? -10.765 -0.515 -10.285 1.00 0.00 45 ALA A O 15
ATOM 26817 N N . LEU A 1 46 ? -12.890 -0.485 -9.507 1.00 0.00 46 LEU A N 15
ATOM 26818 C CA . LEU A 1 46 ? -13.352 -1.623 -10.297 1.00 0.00 46 LEU A CA 15
ATOM 26819 C C . LEU A 1 46 ? -13.187 -1.325 -11.787 1.00 0.00 46 LEU A C 15
ATOM 26820 O O . LEU A 1 46 ? -12.777 -2.176 -12.574 1.00 0.00 46 LEU A O 15
ATOM 26836 N N . ASP A 1 47 ? -13.484 -0.101 -12.152 1.00 0.00 47 ASP A N 15
ATOM 26837 C CA . ASP A 1 47 ? -13.386 0.371 -13.531 1.00 0.00 47 ASP A CA 15
ATOM 26838 C C . ASP A 1 47 ? -11.948 0.380 -14.039 1.00 0.00 47 ASP A C 15
ATOM 26839 O O . ASP A 1 47 ? -11.684 0.004 -15.182 1.00 0.00 47 ASP A O 15
ATOM 26848 N N . ARG A 1 48 ? -11.014 0.768 -13.191 1.00 0.00 48 ARG A N 15
ATOM 26849 C CA . ARG A 1 48 ? -9.611 0.813 -13.590 1.00 0.00 48 ARG A CA 15
ATOM 26850 C C . ARG A 1 48 ? -8.981 -0.574 -13.560 1.00 0.00 48 ARG A C 15
ATOM 26851 O O . ARG A 1 48 ? -7.845 -0.750 -13.984 1.00 0.00 48 ARG A O 15
ATOM 26872 N N . GLY A 1 49 ? -9.711 -1.558 -13.054 1.00 0.00 49 GLY A N 15
ATOM 26873 C CA . GLY A 1 49 ? -9.218 -2.912 -13.119 1.00 0.00 49 GLY A CA 15
ATOM 26874 C C . GLY A 1 49 ? -9.135 -3.653 -11.799 1.00 0.00 49 GLY A C 15
ATOM 26875 O O . GLY A 1 49 ? -8.499 -4.706 -11.733 1.00 0.00 49 GLY A O 15
ATOM 26879 N N . VAL A 1 50 ? -9.725 -3.129 -10.753 1.00 0.00 50 VAL A N 15
ATOM 26880 C CA . VAL A 1 50 ? -9.780 -3.872 -9.499 1.00 0.00 50 VAL A CA 15
ATOM 26881 C C . VAL A 1 50 ? -10.953 -4.847 -9.582 1.00 0.00 50 VAL A C 15
ATOM 26882 O O . VAL A 1 50 ? -12.034 -4.467 -10.007 1.00 0.00 50 VAL A O 15
ATOM 26895 N N . ILE A 1 51 ? -10.728 -6.091 -9.239 1.00 0.00 51 ILE A N 15
ATOM 26896 C CA . ILE A 1 51 ? -11.781 -7.095 -9.293 1.00 0.00 51 ILE A CA 15
ATOM 26897 C C . ILE A 1 51 ? -12.210 -7.476 -7.897 1.00 0.00 51 ILE A C 15
ATOM 26898 O O . ILE A 1 51 ? -11.405 -7.452 -6.971 1.00 0.00 51 ILE A O 15
ATOM 26914 N N . VAL A 1 52 ? -13.452 -7.814 -7.737 1.00 0.00 52 VAL A N 15
ATOM 26915 C CA . VAL A 1 52 ? -13.956 -8.194 -6.439 1.00 0.00 52 VAL A CA 15
ATOM 26916 C C . VAL A 1 52 ? -14.088 -9.716 -6.318 1.00 0.00 52 VAL A C 15
ATOM 26917 O O . VAL A 1 52 ? -14.664 -10.376 -7.194 1.00 0.00 52 VAL A O 15
ATOM 26930 N N . ARG A 1 53 ? -13.517 -10.269 -5.273 1.00 0.00 53 ARG A N 15
ATOM 26931 C CA . ARG A 1 53 ? -13.636 -11.685 -4.997 1.00 0.00 53 ARG A CA 15
ATOM 26932 C C . ARG A 1 53 ? -14.322 -11.905 -3.668 1.00 0.00 53 ARG A C 15
ATOM 26933 O O . ARG A 1 53 ? -14.265 -11.049 -2.778 1.00 0.00 53 ARG A O 15
ATOM 26954 N N . ALA A 1 54 ? -14.949 -13.040 -3.528 1.00 0.00 54 ALA A N 15
ATOM 26955 C CA . ALA A 1 54 ? -15.736 -13.328 -2.367 1.00 0.00 54 ALA A CA 15
ATOM 26956 C C . ALA A 1 54 ? -15.132 -14.434 -1.553 1.00 0.00 54 ALA A C 15
ATOM 26957 O O . ALA A 1 54 ? -15.008 -15.570 -2.020 1.00 0.00 54 ALA A O 15
ATOM 26964 N N . PHE A 1 55 ? -14.744 -14.121 -0.352 1.00 0.00 55 PHE A N 15
ATOM 26965 C CA . PHE A 1 55 ? -14.262 -15.129 0.533 1.00 0.00 55 PHE A CA 15
ATOM 26966 C C . PHE A 1 55 ? -15.478 -15.632 1.306 1.00 0.00 55 PHE A C 15
ATOM 26967 O O . PHE A 1 55 ? -15.965 -14.970 2.229 1.00 0.00 55 PHE A O 15
ATOM 26984 N N . SER A 1 56 ? -16.009 -16.741 0.838 1.00 0.00 56 SER A N 15
ATOM 26985 C CA . SER A 1 56 ? -17.234 -17.339 1.333 1.00 0.00 56 SER A CA 15
ATOM 26986 C C . SER A 1 56 ? -17.049 -17.935 2.732 1.00 0.00 56 SER A C 15
ATOM 26987 O O . SER A 1 56 ? -18.000 -17.985 3.533 1.00 0.00 56 SER A O 15
ATOM 26995 N N . HIS A 1 57 ? -15.840 -18.375 3.034 1.00 0.00 57 HIS A N 15
ATOM 26996 C CA . HIS A 1 57 ? -15.556 -18.894 4.361 1.00 0.00 57 HIS A CA 15
ATOM 26997 C C . HIS A 1 57 ? -15.422 -17.713 5.286 1.00 0.00 57 HIS A C 15
ATOM 26998 O O . HIS A 1 57 ? -15.012 -16.645 4.853 1.00 0.00 57 HIS A O 15
ATOM 27013 N N . LYS A 1 58 ? -15.788 -17.862 6.518 1.00 0.00 58 LYS A N 15
ATOM 27014 C CA . LYS A 1 58 ? -15.680 -16.756 7.417 1.00 0.00 58 LYS A CA 15
ATOM 27015 C C . LYS A 1 58 ? -14.335 -16.805 8.128 1.00 0.00 58 LYS A C 15
ATOM 27016 O O . LYS A 1 58 ? -14.008 -17.812 8.768 1.00 0.00 58 LYS A O 15
ATOM 27035 N N . PRO A 1 59 ? -13.525 -15.731 7.978 1.00 0.00 59 PRO A N 15
ATOM 27036 C CA . PRO A 1 59 ? -12.177 -15.630 8.554 1.00 0.00 59 PRO A CA 15
ATOM 27037 C C . PRO A 1 59 ? -12.113 -15.936 10.053 1.00 0.00 59 PRO A C 15
ATOM 27038 O O . PRO A 1 59 ? -13.089 -15.674 10.800 1.00 0.00 59 PRO A O 15
ATOM 27049 N N . PRO A 1 60 ? -10.965 -16.500 10.517 1.00 0.00 60 PRO A N 15
ATOM 27050 C CA . PRO A 1 60 ? -10.722 -16.755 11.931 1.00 0.00 60 PRO A CA 15
ATOM 27051 C C . PRO A 1 60 ? -10.858 -15.464 12.731 1.00 0.00 60 PRO A C 15
ATOM 27052 O O . PRO A 1 60 ? -10.589 -14.361 12.216 1.00 0.00 60 PRO A O 15
ATOM 27063 N N . LYS A 1 61 ? -11.269 -15.584 13.950 1.00 0.00 61 LYS A N 15
ATOM 27064 C CA . LYS A 1 61 ? -11.541 -14.431 14.743 1.00 0.00 61 LYS A CA 15
ATOM 27065 C C . LYS A 1 61 ? -10.284 -13.856 15.329 1.00 0.00 61 LYS A C 15
ATOM 27066 O O . LYS A 1 61 ? -9.622 -14.474 16.173 1.00 0.00 61 LYS A O 15
ATOM 27085 N N . VAL A 1 62 ? -9.928 -12.718 14.833 1.00 0.00 62 VAL A N 15
ATOM 27086 C CA . VAL A 1 62 ? -8.859 -11.945 15.373 1.00 0.00 62 VAL A CA 15
ATOM 27087 C C . VAL A 1 62 ? -9.480 -10.880 16.259 1.00 0.00 62 VAL A C 15
ATOM 27088 O O . VAL A 1 62 ? -10.140 -9.951 15.773 1.00 0.00 62 VAL A O 15
ATOM 27101 N N . GLY A 1 63 ? -9.342 -11.060 17.560 1.00 0.00 63 GLY A N 15
ATOM 27102 C CA . GLY A 1 63 ? -9.964 -10.175 18.534 1.00 0.00 63 GLY A CA 15
ATOM 27103 C C . GLY A 1 63 ? -9.334 -8.798 18.596 1.00 0.00 63 GLY A C 15
ATOM 27104 O O . GLY A 1 63 ? -8.725 -8.433 19.605 1.00 0.00 63 GLY A O 15
ATOM 27108 N N . ASN A 1 64 ? -9.478 -8.053 17.517 1.00 0.00 64 ASN A N 15
ATOM 27109 C CA . ASN A 1 64 ? -8.969 -6.695 17.390 1.00 0.00 64 ASN A CA 15
ATOM 27110 C C . ASN A 1 64 ? -9.391 -6.136 16.044 1.00 0.00 64 ASN A C 15
ATOM 27111 O O . ASN A 1 64 ? -9.872 -5.012 15.945 1.00 0.00 64 ASN A O 15
ATOM 27122 N N . LEU A 1 65 ? -9.244 -6.948 15.012 1.00 0.00 65 LEU A N 15
ATOM 27123 C CA . LEU A 1 65 ? -9.505 -6.505 13.654 1.00 0.00 65 LEU A CA 15
ATOM 27124 C C . LEU A 1 65 ? -10.933 -6.819 13.229 1.00 0.00 65 LEU A C 15
ATOM 27125 O O . LEU A 1 65 ? -11.464 -7.895 13.555 1.00 0.00 65 LEU A O 15
ATOM 27141 N N . PRO A 1 66 ? -11.595 -5.885 12.526 1.00 0.00 66 PRO A N 15
ATOM 27142 C CA . PRO A 1 66 ? -12.927 -6.121 11.979 1.00 0.00 66 PRO A CA 15
ATOM 27143 C C . PRO A 1 66 ? -12.843 -7.109 10.812 1.00 0.00 66 PRO A C 15
ATOM 27144 O O . PRO A 1 66 ? -11.836 -7.127 10.086 1.00 0.00 66 PRO A O 15
ATOM 27155 N N . GLN A 1 67 ? -13.909 -7.884 10.601 1.00 0.00 67 GLN A N 15
ATOM 27156 C CA . GLN A 1 67 ? -13.919 -8.953 9.594 1.00 0.00 67 GLN A CA 15
ATOM 27157 C C . GLN A 1 67 ? -13.592 -8.436 8.188 1.00 0.00 67 GLN A C 15
ATOM 27158 O O . GLN A 1 67 ? -13.039 -9.164 7.385 1.00 0.00 67 GLN A O 15
ATOM 27172 N N . TYR A 1 68 ? -13.914 -7.182 7.901 1.00 0.00 68 TYR A N 15
ATOM 27173 C CA . TYR A 1 68 ? -13.628 -6.640 6.578 1.00 0.00 68 TYR A CA 15
ATOM 27174 C C . TYR A 1 68 ? -12.117 -6.564 6.282 1.00 0.00 68 TYR A C 15
ATOM 27175 O O . TYR A 1 68 ? -11.689 -6.793 5.141 1.00 0.00 68 TYR A O 15
ATOM 27193 N N . GLU A 1 69 ? -11.319 -6.315 7.316 1.00 0.00 69 GLU A N 15
ATOM 27194 C CA . GLU A 1 69 ? -9.870 -6.300 7.166 1.00 0.00 69 GLU A CA 15
ATOM 27195 C C . GLU A 1 69 ? -9.403 -7.748 7.037 1.00 0.00 69 GLU A C 15
ATOM 27196 O O . GLU A 1 69 ? -8.610 -8.096 6.161 1.00 0.00 69 GLU A O 15
ATOM 27208 N N . SER A 1 70 ? -9.954 -8.591 7.897 1.00 0.00 70 SER A N 15
ATOM 27209 C CA . SER A 1 70 ? -9.642 -10.004 7.945 1.00 0.00 70 SER A CA 15
ATOM 27210 C C . SER A 1 70 ? -9.962 -10.712 6.612 1.00 0.00 70 SER A C 15
ATOM 27211 O O . SER A 1 70 ? -9.211 -11.589 6.179 1.00 0.00 70 SER A O 15
ATOM 27219 N N . GLU A 1 71 ? -11.067 -10.319 5.964 1.00 0.00 71 GLU A N 15
ATOM 27220 C CA . GLU A 1 71 ? -11.464 -10.898 4.691 1.00 0.00 71 GLU A CA 15
ATOM 27221 C C . GLU A 1 71 ? -10.409 -10.581 3.641 1.00 0.00 71 GLU A C 15
ATOM 27222 O O . GLU A 1 71 ? -10.018 -11.451 2.859 1.00 0.00 71 GLU A O 15
ATOM 27234 N N . ALA A 1 72 ? -9.896 -9.351 3.678 1.00 0.00 72 ALA A N 15
ATOM 27235 C CA . ALA A 1 72 ? -8.839 -8.936 2.767 1.00 0.00 72 ALA A CA 15
ATOM 27236 C C . ALA A 1 72 ? -7.575 -9.754 3.016 1.00 0.00 72 ALA A C 15
ATOM 27237 O O . ALA A 1 72 ? -6.964 -10.274 2.071 1.00 0.00 72 ALA A O 15
ATOM 27244 N N . ILE A 1 73 ? -7.216 -9.902 4.293 1.00 0.00 73 ILE A N 15
ATOM 27245 C CA . ILE A 1 73 ? -6.063 -10.709 4.696 1.00 0.00 73 ILE A CA 15
ATOM 27246 C C . ILE A 1 73 ? -6.216 -12.145 4.180 1.00 0.00 73 ILE A C 15
ATOM 27247 O O . ILE A 1 73 ? -5.294 -12.704 3.598 1.00 0.00 73 ILE A O 15
ATOM 27263 N N . MET A 1 74 ? -7.399 -12.709 4.361 1.00 0.00 74 MET A N 15
ATOM 27264 C CA . MET A 1 74 ? -7.679 -14.079 3.938 1.00 0.00 74 MET A CA 15
ATOM 27265 C C . MET A 1 74 ? -7.611 -14.254 2.434 1.00 0.00 74 MET A C 15
ATOM 27266 O O . MET A 1 74 ? -7.135 -15.276 1.961 1.00 0.00 74 MET A O 15
ATOM 27280 N N . VAL A 1 75 ? -8.067 -13.271 1.680 1.00 0.00 75 VAL A N 15
ATOM 27281 C CA . VAL A 1 75 ? -7.991 -13.359 0.228 1.00 0.00 75 VAL A CA 15
ATOM 27282 C C . VAL A 1 75 ? -6.533 -13.243 -0.235 1.00 0.00 75 VAL A C 15
ATOM 27283 O O . VAL A 1 75 ? -6.100 -13.950 -1.158 1.00 0.00 75 VAL A O 15
ATOM 27296 N N . ALA A 1 76 ? -5.762 -12.410 0.450 1.00 0.00 76 ALA A N 15
ATOM 27297 C CA . ALA A 1 76 ? -4.343 -12.269 0.153 1.00 0.00 76 ALA A CA 15
ATOM 27298 C C . ALA A 1 76 ? -3.594 -13.542 0.532 1.00 0.00 76 ALA A C 15
ATOM 27299 O O . ALA A 1 76 ? -2.634 -13.927 -0.114 1.00 0.00 76 ALA A O 15
ATOM 27306 N N . PHE A 1 77 ? -4.063 -14.181 1.574 1.00 0.00 77 PHE A N 15
ATOM 27307 C CA . PHE A 1 77 ? -3.522 -15.440 2.058 1.00 0.00 77 PHE A CA 15
ATOM 27308 C C . PHE A 1 77 ? -3.892 -16.570 1.082 1.00 0.00 77 PHE A C 15
ATOM 27309 O O . PHE A 1 77 ? -3.108 -17.489 0.837 1.00 0.00 77 PHE A O 15
ATOM 27326 N N . GLU A 1 78 ? -5.085 -16.462 0.523 1.00 0.00 78 GLU A N 15
ATOM 27327 C CA . GLU A 1 78 ? -5.626 -17.421 -0.415 1.00 0.00 78 GLU A CA 15
ATOM 27328 C C . GLU A 1 78 ? -4.839 -17.397 -1.726 1.00 0.00 78 GLU A C 15
ATOM 27329 O O . GLU A 1 78 ? -4.353 -18.425 -2.194 1.00 0.00 78 GLU A O 15
ATOM 27341 N N . LEU A 1 79 ? -4.693 -16.221 -2.284 1.00 0.00 79 LEU A N 15
ATOM 27342 C CA . LEU A 1 79 ? -4.032 -16.043 -3.574 1.00 0.00 79 LEU A CA 15
ATOM 27343 C C . LEU A 1 79 ? -2.526 -16.001 -3.433 1.00 0.00 79 LEU A C 15
ATOM 27344 O O . LEU A 1 79 ? -1.803 -16.157 -4.416 1.00 0.00 79 LEU A O 15
ATOM 27360 N N . ASN A 1 80 ? -2.072 -15.814 -2.199 1.00 0.00 80 ASN A N 15
ATOM 27361 C CA . ASN A 1 80 ? -0.674 -15.542 -1.888 1.00 0.00 80 ASN A CA 15
ATOM 27362 C C . ASN A 1 80 ? -0.304 -14.276 -2.635 1.00 0.00 80 ASN A C 15
ATOM 27363 O O . ASN A 1 80 ? 0.474 -14.258 -3.599 1.00 0.00 80 ASN A O 15
ATOM 27374 N N . ALA A 1 81 ? -0.987 -13.245 -2.246 1.00 0.00 81 ALA A N 15
ATOM 27375 C CA . ALA A 1 81 ? -0.944 -11.985 -2.906 1.00 0.00 81 ALA A CA 15
ATOM 27376 C C . ALA A 1 81 ? -0.238 -10.953 -2.071 1.00 0.00 81 ALA A C 15
ATOM 27377 O O . ALA A 1 81 ? 0.188 -11.227 -0.946 1.00 0.00 81 ALA A O 15
ATOM 27384 N N . LEU A 1 82 ? -0.119 -9.788 -2.624 1.00 0.00 82 LEU A N 15
ATOM 27385 C CA . LEU A 1 82 ? 0.478 -8.66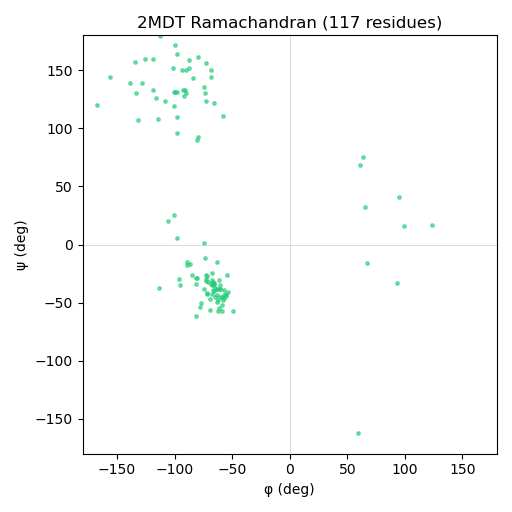2 -1.971 1.00 0.00 82 LEU A CA 15
ATOM 27386 C C . LEU A 1 82 ? -0.669 -7.960 -1.260 1.00 0.00 82 LEU A C 15
ATOM 27387 O O . LEU A 1 82 ? -1.689 -7.683 -1.884 1.00 0.00 82 LEU A O 15
ATOM 27403 N N . LEU A 1 83 ? -0.551 -7.727 0.020 1.00 0.00 83 LEU A N 15
ATOM 27404 C CA . LEU A 1 83 ? -1.640 -7.091 0.737 1.00 0.00 83 LEU A CA 15
ATOM 27405 C C . LEU A 1 83 ? -1.325 -5.630 0.994 1.00 0.00 83 LEU A C 15
ATOM 27406 O O . LEU A 1 83 ? -0.269 -5.297 1.535 1.00 0.00 83 LEU A O 15
ATOM 27422 N N . ILE A 1 84 ? -2.216 -4.771 0.582 1.00 0.00 84 ILE A N 15
ATOM 27423 C CA . ILE A 1 84 ? -2.053 -3.351 0.780 1.00 0.00 84 ILE A CA 15
ATOM 27424 C C . ILE A 1 84 ? -3.024 -2.898 1.863 1.00 0.00 84 ILE A C 15
ATOM 27425 O O . ILE A 1 84 ? -4.253 -3.045 1.709 1.00 0.00 84 ILE A O 15
ATOM 27441 N N . ALA A 1 85 ? -2.495 -2.371 2.944 1.00 0.00 85 ALA A N 15
ATOM 27442 C CA . ALA A 1 85 ? -3.302 -1.922 4.059 1.00 0.00 85 ALA A CA 15
ATOM 27443 C C . ALA A 1 85 ? -2.634 -0.741 4.719 1.00 0.00 85 ALA A C 15
ATOM 27444 O O . ALA A 1 85 ? -1.439 -0.541 4.550 1.00 0.00 85 ALA A O 15
ATOM 27451 N N . GLU A 1 86 ? -3.388 0.046 5.453 1.00 0.00 86 GLU A N 15
ATOM 27452 C CA . GLU A 1 86 ? -2.802 1.182 6.156 1.00 0.00 86 GLU A CA 15
ATOM 27453 C C . GLU A 1 86 ? -2.636 0.915 7.623 1.00 0.00 86 GLU A C 15
ATOM 27454 O O . GLU A 1 86 ? -1.771 1.509 8.275 1.00 0.00 86 GLU A O 15
ATOM 27466 N N . ASP A 1 87 ? -3.444 0.042 8.151 1.00 0.00 87 ASP A N 15
ATOM 27467 C CA . ASP A 1 87 ? -3.455 -0.167 9.577 1.00 0.00 87 ASP A CA 15
ATOM 27468 C C . ASP A 1 87 ? -2.341 -1.079 9.997 1.00 0.00 87 ASP A C 15
ATOM 27469 O O . ASP A 1 87 ? -2.211 -2.189 9.479 1.00 0.00 87 ASP A O 15
ATOM 27478 N N . LYS A 1 88 ? -1.562 -0.605 10.945 1.00 0.00 88 LYS A N 15
ATOM 27479 C CA . LYS A 1 88 ? -0.393 -1.294 11.465 1.00 0.00 88 LYS A CA 15
ATOM 27480 C C . LYS A 1 88 ? -0.699 -2.721 11.907 1.00 0.00 88 LYS A C 15
ATOM 27481 O O . LYS A 1 88 ? 0.055 -3.642 11.592 1.00 0.00 88 LYS A O 15
ATOM 27500 N N . ASP A 1 89 ? -1.827 -2.919 12.576 1.00 0.00 89 ASP A N 15
ATOM 27501 C CA . ASP A 1 89 ? -2.125 -4.228 13.133 1.00 0.00 89 ASP A CA 15
ATOM 27502 C C . ASP A 1 89 ? -2.580 -5.176 12.048 1.00 0.00 89 ASP A C 15
ATOM 27503 O O . ASP A 1 89 ? -2.247 -6.349 12.062 1.00 0.00 89 ASP A O 15
ATOM 27512 N N . VAL A 1 90 ? -3.299 -4.649 11.080 1.00 0.00 90 VAL A N 15
ATOM 27513 C CA . VAL A 1 90 ? -3.729 -5.439 9.927 1.00 0.00 90 VAL A CA 15
ATOM 27514 C C . VAL A 1 90 ? -2.492 -5.933 9.180 1.00 0.00 90 VAL A C 15
ATOM 27515 O O . VAL A 1 90 ? -2.369 -7.123 8.856 1.00 0.00 90 VAL A O 15
ATOM 27528 N N . ILE A 1 91 ? -1.555 -5.017 8.979 1.00 0.00 91 ILE A N 15
ATOM 27529 C CA . ILE A 1 91 ? -0.298 -5.310 8.328 1.00 0.00 91 ILE A CA 15
ATOM 27530 C C . ILE A 1 91 ? 0.492 -6.361 9.115 1.00 0.00 91 ILE A C 15
ATOM 27531 O O . ILE A 1 91 ? 0.949 -7.354 8.542 1.00 0.00 91 ILE A O 15
ATOM 27547 N N . ASN A 1 92 ? 0.618 -6.167 10.423 1.00 0.00 92 ASN A N 15
ATOM 27548 C CA . ASN A 1 92 ? 1.403 -7.091 11.233 1.00 0.00 92 ASN A CA 15
ATOM 27549 C C . ASN A 1 92 ? 0.775 -8.461 11.363 1.00 0.00 92 ASN A C 15
ATOM 27550 O O . ASN A 1 92 ? 1.478 -9.456 11.324 1.00 0.00 92 ASN A O 15
ATOM 27561 N N . LYS A 1 93 ? -0.545 -8.522 11.471 1.00 0.00 93 LYS A N 15
ATOM 27562 C CA . LYS A 1 93 ? -1.231 -9.814 11.573 1.00 0.00 93 LYS A CA 15
ATOM 27563 C C . LYS A 1 93 ? -1.107 -10.599 10.283 1.00 0.00 93 LYS A C 15
ATOM 27564 O O . LYS A 1 93 ? -0.914 -11.816 10.309 1.00 0.00 93 LYS A O 15
ATOM 27583 N N . ALA A 1 94 ? -1.200 -9.908 9.161 1.00 0.00 94 ALA A N 15
ATOM 27584 C CA . ALA A 1 94 ? -1.017 -10.542 7.878 1.00 0.00 94 ALA A CA 15
ATOM 27585 C C . ALA A 1 94 ? 0.427 -11.003 7.727 1.00 0.00 94 ALA A C 15
ATOM 27586 O O . ALA A 1 94 ? 0.691 -12.117 7.260 1.00 0.00 94 ALA A O 15
ATOM 27593 N N . LYS A 1 95 ? 1.354 -10.149 8.171 1.00 0.00 95 LYS A N 15
ATOM 27594 C CA . LYS A 1 95 ? 2.786 -10.434 8.114 1.00 0.00 95 LYS A CA 15
ATOM 27595 C C . LYS A 1 95 ? 3.087 -11.704 8.935 1.00 0.00 95 LYS A C 15
ATOM 27596 O O . LYS A 1 95 ? 3.839 -12.572 8.488 1.00 0.00 95 LYS A O 15
ATOM 27615 N N . GLU A 1 96 ? 2.457 -11.810 10.115 1.00 0.00 96 GLU A N 15
ATOM 27616 C CA . GLU A 1 96 ? 2.577 -12.991 10.991 1.00 0.00 96 GLU A CA 15
ATOM 27617 C C . GLU A 1 96 ? 2.189 -14.264 10.251 1.00 0.00 96 GLU A C 15
ATOM 27618 O O . GLU A 1 96 ? 2.878 -15.278 10.338 1.00 0.00 96 GLU A O 15
ATOM 27630 N N . LEU A 1 97 ? 1.115 -14.185 9.482 1.00 0.00 97 LEU A N 15
ATOM 27631 C CA . LEU A 1 97 ? 0.588 -15.338 8.755 1.00 0.00 97 LEU A CA 15
ATOM 27632 C C . LEU A 1 97 ? 1.431 -15.673 7.525 1.00 0.00 97 LEU A C 15
ATOM 27633 O O . LEU A 1 97 ? 1.230 -16.721 6.883 1.00 0.00 97 LEU A O 15
ATOM 27649 N N . GLY A 1 98 ? 2.363 -14.810 7.207 1.00 0.00 98 GLY A N 15
ATOM 27650 C CA . GLY A 1 98 ? 3.218 -15.039 6.074 1.00 0.00 98 GLY A CA 15
ATOM 27651 C C . GLY A 1 98 ? 2.745 -14.303 4.851 1.00 0.00 98 GLY A C 15
ATOM 27652 O O . GLY A 1 98 ? 3.200 -14.566 3.738 1.00 0.00 98 GLY A O 15
ATOM 27656 N N . VAL A 1 99 ? 1.845 -13.387 5.042 1.00 0.00 99 VAL A N 15
ATOM 27657 C CA . VAL A 1 99 ? 1.335 -12.594 3.958 1.00 0.00 99 VAL A CA 15
ATOM 27658 C C . VAL A 1 99 ? 2.107 -11.297 3.931 1.00 0.00 99 VAL A C 15
ATOM 27659 O O . VAL A 1 99 ? 2.270 -10.638 4.969 1.00 0.00 99 VAL A O 15
ATOM 27672 N N . ASN A 1 100 ? 2.613 -10.935 2.789 1.00 0.00 100 ASN A N 15
ATOM 27673 C CA . ASN A 1 100 ? 3.350 -9.711 2.695 1.00 0.00 100 ASN A CA 15
ATOM 27674 C C . ASN A 1 100 ? 2.413 -8.542 2.568 1.00 0.00 100 ASN A C 15
ATOM 27675 O O . ASN A 1 100 ? 1.913 -8.228 1.481 1.00 0.00 100 ASN A O 15
ATOM 27686 N N . ALA A 1 101 ? 2.097 -7.981 3.695 1.00 0.00 101 ALA A N 15
ATOM 27687 C CA . ALA A 1 101 ? 1.301 -6.803 3.768 1.00 0.00 101 ALA A CA 15
ATOM 27688 C C . ALA A 1 101 ? 2.210 -5.620 3.921 1.00 0.00 101 ALA A C 15
ATOM 27689 O O . ALA A 1 101 ? 3.193 -5.680 4.682 1.00 0.00 101 ALA A O 15
ATOM 27696 N N . ILE A 1 102 ? 1.934 -4.586 3.196 1.00 0.00 102 ILE A N 15
ATOM 27697 C CA . ILE A 1 102 ? 2.715 -3.384 3.255 1.00 0.00 102 ILE A CA 15
ATOM 27698 C C . ILE A 1 102 ? 1.813 -2.159 3.259 1.00 0.00 102 ILE A C 15
ATOM 27699 O O . ILE A 1 102 ? 0.667 -2.229 2.777 1.00 0.00 102 ILE A O 15
ATOM 27715 N N . PRO A 1 103 ? 2.266 -1.048 3.857 1.00 0.00 103 PRO A N 15
ATOM 27716 C CA . PRO A 1 103 ? 1.536 0.208 3.802 1.00 0.00 103 PRO A CA 15
ATOM 27717 C C . PRO A 1 103 ? 1.550 0.780 2.384 1.00 0.00 103 PRO A C 15
ATOM 27718 O O . PRO A 1 103 ? 2.434 0.447 1.569 1.00 0.00 103 PRO A O 15
ATOM 27729 N N . ILE A 1 104 ? 0.621 1.663 2.116 1.00 0.00 104 ILE A N 15
ATOM 27730 C CA . ILE A 1 104 ? 0.463 2.306 0.818 1.00 0.00 104 ILE A CA 15
ATOM 27731 C C . ILE A 1 104 ? 1.751 2.983 0.363 1.00 0.00 104 ILE A C 15
ATOM 27732 O O . ILE A 1 104 ? 2.174 2.833 -0.791 1.00 0.00 104 ILE A O 15
ATOM 27748 N N . GLU A 1 105 ? 2.396 3.657 1.281 1.00 0.00 105 GLU A N 15
ATOM 27749 C CA . GLU A 1 105 ? 3.621 4.380 1.002 1.00 0.00 105 GLU A CA 15
ATOM 27750 C C . GLU A 1 105 ? 4.756 3.441 0.560 1.00 0.00 105 GLU A C 15
ATOM 27751 O O . GLU A 1 105 ? 5.650 3.848 -0.168 1.00 0.00 105 GLU A O 15
ATOM 27763 N N . GLU A 1 106 ? 4.690 2.177 0.966 1.00 0.00 106 GLU A N 15
ATOM 27764 C CA . GLU A 1 106 ? 5.696 1.201 0.555 1.00 0.00 106 GLU A CA 15
ATOM 27765 C C . GLU A 1 106 ? 5.431 0.729 -0.849 1.00 0.00 106 GLU A C 15
ATOM 27766 O O . GLU A 1 106 ? 6.353 0.480 -1.610 1.00 0.00 106 GLU A O 15
ATOM 27778 N N . LEU A 1 107 ? 4.160 0.627 -1.195 1.00 0.00 107 LEU A N 15
ATOM 27779 C CA . LEU A 1 107 ? 3.759 0.264 -2.540 1.00 0.00 107 LEU A CA 15
ATOM 27780 C C . LEU A 1 107 ? 4.217 1.383 -3.472 1.00 0.00 107 LEU A C 15
ATOM 27781 O O . LEU A 1 107 ? 4.778 1.134 -4.541 1.00 0.00 107 LEU A O 15
ATOM 27797 N N . LEU A 1 108 ? 4.036 2.615 -3.023 1.00 0.00 108 LEU A N 15
ATOM 27798 C CA . LEU A 1 108 ? 4.469 3.792 -3.767 1.00 0.00 108 LEU A CA 15
ATOM 27799 C C . LEU A 1 108 ? 5.989 3.803 -3.900 1.00 0.00 108 LEU A C 15
ATOM 27800 O O . LEU A 1 108 ? 6.532 4.069 -4.973 1.00 0.00 108 LEU A O 15
ATOM 27816 N N . ALA A 1 109 ? 6.669 3.453 -2.818 1.00 0.00 109 ALA A N 15
ATOM 27817 C CA . ALA A 1 109 ? 8.134 3.387 -2.786 1.00 0.00 109 ALA A CA 15
ATOM 27818 C C . ALA A 1 109 ? 8.662 2.197 -3.586 1.00 0.00 109 ALA A C 15
ATOM 27819 O O . ALA A 1 109 ? 9.869 2.020 -3.728 1.00 0.00 109 ALA A O 15
ATOM 27826 N N . SER A 1 110 ? 7.766 1.377 -4.071 1.00 0.00 110 SER A N 15
ATOM 27827 C CA . SER A 1 110 ? 8.122 0.247 -4.872 1.00 0.00 110 SER A CA 15
ATOM 27828 C C . SER A 1 110 ? 7.610 0.453 -6.310 1.00 0.00 110 SER A C 15
ATOM 27829 O O . SER A 1 110 ? 7.793 -0.405 -7.174 1.00 0.00 110 SER A O 15
ATOM 27837 N N . SER A 1 111 ? 7.020 1.615 -6.576 1.00 0.00 111 SER A N 15
ATOM 27838 C CA . SER A 1 111 ? 6.485 1.909 -7.891 1.00 0.00 111 SER A CA 15
ATOM 27839 C C . SER A 1 111 ? 7.571 2.516 -8.789 1.00 0.00 111 SER A C 15
ATOM 27840 O O . SER A 1 111 ? 7.540 3.702 -9.132 1.00 0.00 111 SER A O 15
ATOM 27848 N N . LEU A 1 112 ? 8.564 1.700 -9.075 1.00 0.00 112 LEU A N 15
ATOM 27849 C CA . LEU A 1 112 ? 9.701 2.052 -9.899 1.00 0.00 112 LEU A CA 15
ATOM 27850 C C . LEU A 1 112 ? 10.504 0.783 -10.155 1.00 0.00 112 LEU A C 15
ATOM 27851 O O . LEU A 1 112 ? 10.052 -0.319 -9.786 1.00 0.00 112 LEU A O 15
ATOM 27867 N N . GLU A 1 113 ? 11.671 0.918 -10.763 1.00 0.00 113 GLU A N 15
ATOM 27868 C CA . GLU A 1 113 ? 12.533 -0.230 -11.061 1.00 0.00 113 GLU A CA 15
ATOM 27869 C C . GLU A 1 113 ? 13.206 -0.753 -9.785 1.00 0.00 113 GLU A C 15
ATOM 27870 O O . GLU A 1 113 ? 13.793 -1.840 -9.786 1.00 0.00 113 GLU A O 15
ATOM 27882 N N . HIS A 1 114 ? 13.158 0.084 -8.723 1.00 0.00 114 HIS A N 15
ATOM 27883 C CA . HIS A 1 114 ? 13.674 -0.227 -7.369 1.00 0.00 114 HIS A CA 15
ATOM 27884 C C . HIS A 1 114 ? 15.198 -0.021 -7.323 1.00 0.00 114 HIS A C 15
ATOM 27885 O O . HIS A 1 114 ? 15.861 -0.360 -6.350 1.00 0.00 114 HIS A O 15
ATOM 27900 N N . HIS A 1 115 ? 15.705 0.658 -8.362 1.00 0.00 115 HIS A N 15
ATOM 27901 C CA . HIS A 1 115 ? 17.142 0.951 -8.577 1.00 0.00 115 HIS A CA 15
ATOM 27902 C C . HIS A 1 115 ? 18.007 -0.299 -8.626 1.00 0.00 115 HIS A C 15
ATOM 27903 O O . HIS A 1 115 ? 18.358 -0.778 -9.699 1.00 0.00 115 HIS A O 15
ATOM 27918 N N . HIS A 1 116 ? 18.335 -0.837 -7.483 1.00 0.00 116 HIS A N 15
ATOM 27919 C CA . HIS A 1 116 ? 19.176 -2.002 -7.415 1.00 0.00 116 HIS A CA 15
ATOM 27920 C C . HIS A 1 116 ? 18.559 -2.980 -6.465 1.00 0.00 116 HIS A C 15
ATOM 27921 O O . HIS A 1 116 ? 18.329 -2.649 -5.306 1.00 0.00 116 HIS A O 15
ATOM 27936 N N . HIS A 1 117 ? 18.237 -4.155 -6.944 1.00 0.00 117 HIS A N 15
ATOM 27937 C CA . HIS A 1 117 ? 17.789 -5.213 -6.057 1.00 0.00 117 HIS A CA 15
ATOM 27938 C C . HIS A 1 117 ? 19.049 -5.777 -5.407 1.00 0.00 117 HIS A C 15
ATOM 27939 O O . HIS A 1 117 ? 19.044 -6.238 -4.273 1.00 0.00 117 HIS A O 15
ATOM 27954 N N . HIS A 1 118 ? 20.113 -5.718 -6.186 1.00 0.00 118 HIS A N 15
ATOM 27955 C CA . HIS A 1 118 ? 21.489 -6.021 -5.805 1.00 0.00 118 HIS A CA 15
ATOM 27956 C C . HIS A 1 118 ? 22.392 -5.308 -6.780 1.00 0.00 118 HIS A C 15
ATOM 27957 O O . HIS A 1 118 ? 23.382 -4.700 -6.407 1.00 0.00 118 HIS A O 15
ATOM 27972 N N . HIS A 1 119 ? 22.042 -5.393 -8.044 1.00 0.00 119 HIS A N 15
ATOM 27973 C CA . HIS A 1 119 ? 22.745 -4.693 -9.097 1.00 0.00 119 HIS A CA 15
ATOM 27974 C C . HIS A 1 119 ? 21.734 -4.095 -10.016 1.00 0.00 119 HIS A C 15
ATOM 27975 O O . HIS A 1 119 ? 21.731 -2.885 -10.204 1.00 0.00 119 HIS A O 15
ATOM 27991 N N . MET A 1 1 ? 1.380 -10.494 -10.324 1.00 0.00 1 MET A N 16
ATOM 27992 C CA . MET A 1 1 ? 0.981 -10.968 -9.004 1.00 0.00 1 MET A CA 16
ATOM 27993 C C . MET A 1 1 ? -0.316 -10.260 -8.608 1.00 0.00 1 MET A C 16
ATOM 27994 O O . MET A 1 1 ? -0.646 -9.201 -9.175 1.00 0.00 1 MET A O 16
ATOM 28010 N N . PHE A 1 2 ? -1.069 -10.831 -7.681 1.00 0.00 2 PHE A N 16
ATOM 28011 C CA . PHE A 1 2 ? -2.275 -10.187 -7.205 1.00 0.00 2 PHE A CA 16
ATOM 28012 C C . PHE A 1 2 ? -1.922 -9.254 -6.044 1.00 0.00 2 PHE A C 16
ATOM 28013 O O . PHE A 1 2 ? -0.914 -9.467 -5.343 1.00 0.00 2 PHE A O 16
ATOM 28030 N N . ALA A 1 3 ? -2.711 -8.236 -5.862 1.00 0.00 3 ALA A N 16
ATOM 28031 C CA . ALA A 1 3 ? -2.539 -7.306 -4.771 1.00 0.00 3 ALA A CA 16
ATOM 28032 C C . ALA A 1 3 ? -3.893 -7.047 -4.147 1.00 0.00 3 ALA A C 16
ATOM 28033 O O . ALA A 1 3 ? -4.743 -6.398 -4.743 1.00 0.00 3 ALA A O 16
ATOM 28040 N N . VAL A 1 4 ? -4.100 -7.564 -2.974 1.00 0.00 4 VAL A N 16
ATOM 28041 C CA . VAL A 1 4 ? -5.382 -7.472 -2.323 1.00 0.00 4 VAL A CA 16
ATOM 28042 C C . VAL A 1 4 ? -5.411 -6.244 -1.423 1.00 0.00 4 VAL A C 16
ATOM 28043 O O . VAL A 1 4 ? -4.480 -6.001 -0.661 1.00 0.00 4 VAL A O 16
ATOM 28056 N N . ILE A 1 5 ? -6.449 -5.476 -1.539 1.00 0.00 5 ILE A N 16
ATOM 28057 C CA . ILE A 1 5 ? -6.595 -4.244 -0.807 1.00 0.00 5 ILE A CA 16
ATOM 28058 C C . ILE A 1 5 ? -7.460 -4.462 0.439 1.00 0.00 5 ILE A C 16
ATOM 28059 O O . ILE A 1 5 ? -8.514 -5.099 0.366 1.00 0.00 5 ILE A O 16
ATOM 28075 N N . SER A 1 6 ? -7.001 -3.970 1.570 1.00 0.00 6 SER A N 16
ATOM 28076 C CA . SER A 1 6 ? -7.766 -4.026 2.793 1.00 0.00 6 SER A CA 16
ATOM 28077 C C . SER A 1 6 ? -8.578 -2.725 2.936 1.00 0.00 6 SER A C 16
ATOM 28078 O O . SER A 1 6 ? -8.144 -1.678 2.452 1.00 0.00 6 SER A O 16
ATOM 28086 N N . PRO A 1 7 ? -9.767 -2.766 3.579 1.00 0.00 7 PRO A N 16
ATOM 28087 C CA . PRO A 1 7 ? -10.626 -1.576 3.784 1.00 0.00 7 PRO A CA 16
ATOM 28088 C C . PRO A 1 7 ? -9.947 -0.400 4.532 1.00 0.00 7 PRO A C 16
ATOM 28089 O O . PRO A 1 7 ? -10.459 0.727 4.531 1.00 0.00 7 PRO A O 16
ATOM 28100 N N . SER A 1 8 ? -8.822 -0.652 5.176 1.00 0.00 8 SER A N 16
ATOM 28101 C CA . SER A 1 8 ? -8.045 0.413 5.785 1.00 0.00 8 SER A CA 16
ATOM 28102 C C . SER A 1 8 ? -7.286 1.221 4.722 1.00 0.00 8 SER A C 16
ATOM 28103 O O . SER A 1 8 ? -6.962 2.382 4.925 1.00 0.00 8 SER A O 16
ATOM 28111 N N . ALA A 1 9 ? -7.071 0.614 3.571 1.00 0.00 9 ALA A N 16
ATOM 28112 C CA . ALA A 1 9 ? -6.326 1.231 2.484 1.00 0.00 9 ALA A CA 16
ATOM 28113 C C . ALA A 1 9 ? -7.258 2.011 1.554 1.00 0.00 9 ALA A C 16
ATOM 28114 O O . ALA A 1 9 ? -6.858 2.478 0.485 1.00 0.00 9 ALA A O 16
ATOM 28121 N N . PHE A 1 10 ? -8.492 2.174 1.979 1.00 0.00 10 PHE A N 16
ATOM 28122 C CA . PHE A 1 10 ? -9.479 2.891 1.197 1.00 0.00 10 PHE A CA 16
ATOM 28123 C C . PHE A 1 10 ? -9.210 4.377 1.183 1.00 0.00 10 PHE A C 16
ATOM 28124 O O . PHE A 1 10 ? -8.538 4.918 2.063 1.00 0.00 10 PHE A O 16
ATOM 28141 N N . GLY A 1 11 ? -9.714 5.021 0.163 1.00 0.00 11 GLY A N 16
ATOM 28142 C CA . GLY A 1 11 ? -9.563 6.442 0.006 1.00 0.00 11 GLY A CA 16
ATOM 28143 C C . GLY A 1 11 ? -8.356 6.786 -0.825 1.00 0.00 11 GLY A C 16
ATOM 28144 O O . GLY A 1 11 ? -8.380 7.713 -1.616 1.00 0.00 11 GLY A O 16
ATOM 28148 N N . LYS A 1 12 ? -7.331 5.985 -0.700 1.00 0.00 12 LYS A N 16
ATOM 28149 C CA . LYS A 1 12 ? -6.079 6.213 -1.396 1.00 0.00 12 LYS A CA 16
ATOM 28150 C C . LYS A 1 12 ? -5.938 5.206 -2.538 1.00 0.00 12 LYS A C 16
ATOM 28151 O O . LYS A 1 12 ? -4.856 4.985 -3.098 1.00 0.00 12 LYS A O 16
ATOM 28170 N N . LEU A 1 13 ? -7.083 4.639 -2.895 1.00 0.00 13 LEU A N 16
ATOM 28171 C CA . LEU A 1 13 ? -7.217 3.614 -3.930 1.00 0.00 13 LEU A CA 16
ATOM 28172 C C . LEU A 1 13 ? -6.809 4.139 -5.297 1.00 0.00 13 LEU A C 16
ATOM 28173 O O . LEU A 1 13 ? -6.158 3.451 -6.075 1.00 0.00 13 LEU A O 16
ATOM 28189 N N . LYS A 1 14 ? -7.175 5.365 -5.567 1.00 0.00 14 LYS A N 16
ATOM 28190 C CA . LYS A 1 14 ? -6.948 5.956 -6.866 1.00 0.00 14 LYS A CA 16
ATOM 28191 C C . LYS A 1 14 ? -5.456 6.183 -7.116 1.00 0.00 14 LYS A C 16
ATOM 28192 O O . LYS A 1 14 ? -4.966 6.002 -8.244 1.00 0.00 14 LYS A O 16
ATOM 28211 N N . GLU A 1 15 ? -4.741 6.523 -6.063 1.00 0.00 15 GLU A N 16
ATOM 28212 C CA . GLU A 1 15 ? -3.319 6.741 -6.130 1.00 0.00 15 GLU A CA 16
ATOM 28213 C C . GLU A 1 15 ? -2.569 5.457 -6.424 1.00 0.00 15 GLU A C 16
ATOM 28214 O O . GLU A 1 15 ? -1.814 5.395 -7.398 1.00 0.00 15 GLU A O 16
ATOM 28226 N N . ILE A 1 16 ? -2.798 4.423 -5.605 1.00 0.00 16 ILE A N 16
ATOM 28227 C CA . ILE A 1 16 ? -2.092 3.133 -5.754 1.00 0.00 16 ILE A CA 16
ATOM 28228 C C . ILE A 1 16 ? -2.299 2.518 -7.126 1.00 0.00 16 ILE A C 16
ATOM 28229 O O . ILE A 1 16 ? -1.357 1.995 -7.730 1.00 0.00 16 ILE A O 16
ATOM 28245 N N . LEU A 1 17 ? -3.512 2.630 -7.622 1.00 0.00 17 LEU A N 16
ATOM 28246 C CA . LEU A 1 17 ? -3.874 2.131 -8.932 1.00 0.00 17 LEU A CA 16
ATOM 28247 C C . LEU A 1 17 ? -3.042 2.773 -10.029 1.00 0.00 17 LEU A C 16
ATOM 28248 O O . LEU A 1 17 ? -2.348 2.082 -10.761 1.00 0.00 17 LEU A O 16
ATOM 28264 N N . GLY A 1 18 ? -3.045 4.092 -10.080 1.00 0.00 18 GLY A N 16
ATOM 28265 C CA . GLY A 1 18 ? -2.365 4.776 -11.162 1.00 0.00 18 GLY A CA 16
ATOM 28266 C C . GLY A 1 18 ? -0.859 4.839 -10.993 1.00 0.00 18 GLY A C 16
ATOM 28267 O O . GLY A 1 18 ? -0.116 4.733 -11.972 1.00 0.00 18 GLY A O 16
ATOM 28271 N N . SER A 1 19 ? -0.403 4.937 -9.761 1.00 0.00 19 SER A N 16
ATOM 28272 C CA . SER A 1 19 ? 1.021 5.113 -9.497 1.00 0.00 19 SER A CA 16
ATOM 28273 C C . SER A 1 19 ? 1.797 3.810 -9.643 1.00 0.00 19 SER A C 16
ATOM 28274 O O . SER A 1 19 ? 3.022 3.819 -9.738 1.00 0.00 19 SER A O 16
ATOM 28282 N N . ASN A 1 20 ? 1.109 2.697 -9.663 1.00 0.00 20 ASN A N 16
ATOM 28283 C CA . ASN A 1 20 ? 1.813 1.442 -9.738 1.00 0.00 20 ASN A CA 16
ATOM 28284 C C . ASN A 1 20 ? 1.387 0.633 -10.944 1.00 0.00 20 ASN A C 16
ATOM 28285 O O . ASN A 1 20 ? 2.196 0.401 -11.840 1.00 0.00 20 ASN A O 16
ATOM 28296 N N . LYS A 1 21 ? 0.092 0.293 -11.013 1.00 0.00 21 LYS A N 16
ATOM 28297 C CA . LYS A 1 21 ? -0.468 -0.566 -12.083 1.00 0.00 21 LYS A CA 16
ATOM 28298 C C . LYS A 1 21 ? 0.197 -1.971 -12.096 1.00 0.00 21 LYS A C 16
ATOM 28299 O O . LYS A 1 21 ? 0.901 -2.352 -11.154 1.00 0.00 21 LYS A O 16
ATOM 28318 N N . ASN A 1 22 ? -0.120 -2.745 -13.137 1.00 0.00 22 ASN A N 16
ATOM 28319 C CA . ASN A 1 22 ? 0.463 -4.084 -13.466 1.00 0.00 22 ASN A CA 16
ATOM 28320 C C . ASN A 1 22 ? 0.157 -5.204 -12.436 1.00 0.00 22 ASN A C 16
ATOM 28321 O O . ASN A 1 22 ? 0.348 -6.387 -12.719 1.00 0.00 22 ASN A O 16
ATOM 28332 N N . TYR A 1 23 ? -0.305 -4.855 -11.271 1.00 0.00 23 TYR A N 16
ATOM 28333 C CA . TYR A 1 23 ? -0.755 -5.840 -10.315 1.00 0.00 23 TYR A CA 16
ATOM 28334 C C . TYR A 1 23 ? -2.213 -6.030 -10.495 1.00 0.00 23 TYR A C 16
ATOM 28335 O O . TYR A 1 23 ? -2.921 -5.102 -10.897 1.00 0.00 23 TYR A O 16
ATOM 28353 N N . LYS A 1 24 ? -2.681 -7.196 -10.227 1.00 0.00 24 LYS A N 16
ATOM 28354 C CA . LYS A 1 24 ? -4.079 -7.417 -10.296 1.00 0.00 24 LYS A CA 16
ATOM 28355 C C . LYS A 1 24 ? -4.637 -7.135 -8.932 1.00 0.00 24 LYS A C 16
ATOM 28356 O O . LYS A 1 24 ? -4.489 -7.933 -8.005 1.00 0.00 24 LYS A O 16
ATOM 28375 N N . PHE A 1 25 ? -5.185 -5.957 -8.800 1.00 0.00 25 PHE A N 16
ATOM 28376 C CA . PHE A 1 25 ? -5.700 -5.485 -7.550 1.00 0.00 25 PHE A CA 16
ATOM 28377 C C . PHE A 1 25 ? -7.005 -6.175 -7.247 1.00 0.00 25 PHE A C 16
ATOM 28378 O O . PHE A 1 25 ? -7.878 -6.279 -8.105 1.00 0.00 25 PHE A O 16
ATOM 28395 N N . VAL A 1 26 ? -7.116 -6.670 -6.060 1.00 0.00 26 VAL A N 16
ATOM 28396 C CA . VAL A 1 26 ? -8.260 -7.424 -5.642 1.00 0.00 26 VAL A CA 16
ATOM 28397 C C . VAL A 1 26 ? -8.890 -6.763 -4.430 1.00 0.00 26 VAL A C 16
ATOM 28398 O O . VAL A 1 26 ? -8.185 -6.329 -3.517 1.00 0.00 26 VAL A O 16
ATOM 28411 N N . ILE A 1 27 ? -10.181 -6.673 -4.430 1.00 0.00 27 ILE A N 16
ATOM 28412 C CA . ILE A 1 27 ? -10.908 -6.159 -3.315 1.00 0.00 27 ILE A CA 16
ATOM 28413 C C . ILE A 1 27 ? -11.894 -7.238 -2.875 1.00 0.00 27 ILE A C 16
ATOM 28414 O O . ILE A 1 27 ? -12.280 -8.096 -3.677 1.00 0.00 27 ILE A O 16
ATOM 28430 N N . THR A 1 28 ? -12.257 -7.230 -1.639 1.00 0.00 28 THR A N 16
ATOM 28431 C CA . THR A 1 28 ? -13.129 -8.219 -1.104 1.00 0.00 28 THR A CA 16
ATOM 28432 C C . THR A 1 28 ? -14.590 -7.787 -1.167 1.00 0.00 28 THR A C 16
ATOM 28433 O O . THR A 1 28 ? -14.903 -6.600 -1.411 1.00 0.00 28 THR A O 16
ATOM 28444 N N . THR A 1 29 ? -15.474 -8.736 -0.946 1.00 0.00 29 THR A N 16
ATOM 28445 C CA . THR A 1 29 ? -16.887 -8.489 -0.888 1.00 0.00 29 THR A CA 16
ATOM 28446 C C . THR A 1 29 ? -17.244 -7.564 0.270 1.00 0.00 29 THR A C 16
ATOM 28447 O O . THR A 1 29 ? -18.059 -6.648 0.117 1.00 0.00 29 THR A O 16
ATOM 28458 N N . LEU A 1 30 ? -16.614 -7.769 1.414 1.00 0.00 30 LEU A N 16
ATOM 28459 C CA . LEU A 1 30 ? -16.841 -6.897 2.543 1.00 0.00 30 LEU A CA 16
ATOM 28460 C C . LEU A 1 30 ? -16.222 -5.537 2.267 1.00 0.00 30 LEU A C 16
ATOM 28461 O O . LEU A 1 30 ? -16.754 -4.509 2.681 1.00 0.00 30 LEU A O 16
ATOM 28477 N N . GLY A 1 31 ? -15.130 -5.549 1.510 1.00 0.00 31 GLY A N 16
ATOM 28478 C CA . GLY A 1 31 ? -14.450 -4.336 1.127 1.00 0.00 31 GLY A CA 16
ATOM 28479 C C . GLY A 1 31 ? -15.339 -3.416 0.314 1.00 0.00 31 GLY A C 16
ATOM 28480 O O . GLY A 1 31 ? -15.569 -2.270 0.702 1.00 0.00 31 GLY A O 16
ATOM 28484 N N . VAL A 1 32 ? -15.871 -3.921 -0.793 1.00 0.00 32 VAL A N 16
ATOM 28485 C CA . VAL A 1 32 ? -16.744 -3.110 -1.646 1.00 0.00 32 VAL A CA 16
ATOM 28486 C C . VAL A 1 32 ? -17.980 -2.622 -0.899 1.00 0.00 32 VAL A C 16
ATOM 28487 O O . VAL A 1 32 ? -18.352 -1.463 -1.015 1.00 0.00 32 VAL A O 16
ATOM 28500 N N . SER A 1 33 ? -18.561 -3.485 -0.083 1.00 0.00 33 SER A N 16
ATOM 28501 C CA . SER A 1 33 ? -19.757 -3.151 0.666 1.00 0.00 33 SER A CA 16
ATOM 28502 C C . SER A 1 33 ? -19.477 -2.011 1.668 1.00 0.00 33 SER A C 16
ATOM 28503 O O . SER A 1 33 ? -20.304 -1.096 1.844 1.00 0.00 33 SER A O 16
ATOM 28511 N N . PHE A 1 34 ? -18.298 -2.049 2.273 1.00 0.00 34 PHE A N 16
ATOM 28512 C CA . PHE A 1 34 ? -17.877 -1.045 3.231 1.00 0.00 34 PHE A CA 16
ATOM 28513 C C . PHE A 1 34 ? -17.624 0.283 2.509 1.00 0.00 34 PHE A C 16
ATOM 28514 O O . PHE A 1 34 ? -17.983 1.355 3.008 1.00 0.00 34 PHE A O 16
ATOM 28531 N N . ALA A 1 35 ? -17.032 0.202 1.325 1.00 0.00 35 ALA A N 16
ATOM 28532 C CA . ALA A 1 35 ? -16.757 1.380 0.513 1.00 0.00 35 ALA A CA 16
ATOM 28533 C C . ALA A 1 35 ? -18.056 2.044 0.066 1.00 0.00 35 ALA A C 16
ATOM 28534 O O . ALA A 1 35 ? -18.181 3.281 0.115 1.00 0.00 35 ALA A O 16
ATOM 28541 N N . ILE A 1 36 ? -19.024 1.215 -0.337 1.00 0.00 36 ILE A N 16
ATOM 28542 C CA . ILE A 1 36 ? -20.343 1.679 -0.773 1.00 0.00 36 ILE A CA 16
ATOM 28543 C C . ILE A 1 36 ? -21.012 2.521 0.312 1.00 0.00 36 ILE A C 16
ATOM 28544 O O . ILE A 1 36 ? -21.389 3.662 0.070 1.00 0.00 36 ILE A O 16
ATOM 28560 N N . LYS A 1 37 ? -21.093 1.984 1.518 1.00 0.00 37 LYS A N 16
ATOM 28561 C CA . LYS A 1 37 ? -21.793 2.671 2.591 1.00 0.00 37 LYS A CA 16
ATOM 28562 C C . LYS A 1 37 ? -21.038 3.895 3.112 1.00 0.00 37 LYS A C 16
ATOM 28563 O O . LYS A 1 37 ? -21.645 4.806 3.669 1.00 0.00 37 LYS A O 16
ATOM 28582 N N . SER A 1 38 ? -19.741 3.934 2.892 1.00 0.00 38 SER A N 16
ATOM 28583 C CA . SER A 1 38 ? -18.930 5.034 3.379 1.00 0.00 38 SER A CA 16
ATOM 28584 C C . SER A 1 38 ? -18.857 6.195 2.372 1.00 0.00 38 SER A C 16
ATOM 28585 O O . SER A 1 38 ? -18.620 7.341 2.759 1.00 0.00 38 SER A O 16
ATOM 28593 N N . GLY A 1 39 ? -19.078 5.907 1.096 1.00 0.00 39 GLY A N 16
ATOM 28594 C CA . GLY A 1 39 ? -19.020 6.959 0.096 1.00 0.00 39 GLY A CA 16
ATOM 28595 C C . GLY A 1 39 ? -17.618 7.139 -0.441 1.00 0.00 39 GLY A C 16
ATOM 28596 O O . GLY A 1 39 ? -17.133 8.261 -0.609 1.00 0.00 39 GLY A O 16
ATOM 28600 N N . ILE A 1 40 ? -16.954 6.044 -0.674 1.00 0.00 40 ILE A N 16
ATOM 28601 C CA . ILE A 1 40 ? -15.587 6.059 -1.155 1.00 0.00 40 ILE A CA 16
ATOM 28602 C C . ILE A 1 40 ? -15.600 5.731 -2.649 1.00 0.00 40 ILE A C 16
ATOM 28603 O O . ILE A 1 40 ? -16.542 5.081 -3.119 1.00 0.00 40 ILE A O 16
ATOM 28619 N N . ASP A 1 41 ? -14.595 6.199 -3.391 1.00 0.00 41 ASP A N 16
ATOM 28620 C CA . ASP A 1 41 ? -14.503 5.946 -4.834 1.00 0.00 41 ASP A CA 16
ATOM 28621 C C . ASP A 1 41 ? -14.118 4.499 -5.099 1.00 0.00 41 ASP A C 16
ATOM 28622 O O . ASP A 1 41 ? -12.936 4.172 -5.267 1.00 0.00 41 ASP A O 16
ATOM 28631 N N . ILE A 1 42 ? -15.091 3.631 -5.084 1.00 0.00 42 ILE A N 16
ATOM 28632 C CA . ILE A 1 42 ? -14.854 2.233 -5.338 1.00 0.00 42 ILE A CA 16
ATOM 28633 C C . ILE A 1 42 ? -15.065 1.947 -6.826 1.00 0.00 42 ILE A C 16
ATOM 28634 O O . ILE A 1 42 ? -14.427 1.061 -7.402 1.00 0.00 42 ILE A O 16
ATOM 28650 N N . ASP A 1 43 ? -15.913 2.756 -7.455 1.00 0.00 43 ASP A N 16
ATOM 28651 C CA . ASP A 1 43 ? -16.200 2.637 -8.889 1.00 0.00 43 ASP A CA 16
ATOM 28652 C C . ASP A 1 43 ? -14.931 2.875 -9.678 1.00 0.00 43 ASP A C 16
ATOM 28653 O O . ASP A 1 43 ? -14.641 2.175 -10.632 1.00 0.00 43 ASP A O 16
ATOM 28662 N N . SER A 1 44 ? -14.148 3.818 -9.204 1.00 0.00 44 SER A N 16
ATOM 28663 C CA . SER A 1 44 ? -12.931 4.228 -9.835 1.00 0.00 44 SER A CA 16
ATOM 28664 C C . SER A 1 44 ? -11.852 3.163 -9.654 1.00 0.00 44 SER A C 16
ATOM 28665 O O . SER A 1 44 ? -10.904 3.068 -10.448 1.00 0.00 44 SER A O 16
ATOM 28673 N N . ALA A 1 45 ? -12.004 2.372 -8.613 1.00 0.00 45 ALA A N 16
ATOM 28674 C CA . ALA A 1 45 ? -11.087 1.313 -8.328 1.00 0.00 45 ALA A CA 16
ATOM 28675 C C . ALA A 1 45 ? -11.358 0.151 -9.269 1.00 0.00 45 ALA A C 16
ATOM 28676 O O . ALA A 1 45 ? -10.456 -0.319 -9.995 1.00 0.00 45 ALA A O 16
ATOM 28683 N N . LEU A 1 46 ? -12.617 -0.268 -9.300 1.00 0.00 46 LEU A N 16
ATOM 28684 C CA . LEU A 1 46 ? -13.071 -1.359 -10.157 1.00 0.00 46 LEU A CA 16
ATOM 28685 C C . LEU A 1 46 ? -12.772 -1.026 -11.614 1.00 0.00 46 LEU A C 16
ATOM 28686 O O . LEU A 1 46 ? -12.318 -1.875 -12.386 1.00 0.00 46 LEU A O 16
ATOM 28702 N N . ASP A 1 47 ? -12.992 0.232 -11.952 1.00 0.00 47 ASP A N 16
ATOM 28703 C CA . ASP A 1 47 ? -12.719 0.789 -13.285 1.00 0.00 47 ASP A CA 16
ATOM 28704 C C . ASP A 1 47 ? -11.278 0.543 -13.712 1.00 0.00 47 ASP A C 16
ATOM 28705 O O . ASP A 1 47 ? -11.014 0.122 -14.838 1.00 0.00 47 ASP A O 16
ATOM 28714 N N . ARG A 1 48 ? -10.350 0.776 -12.801 1.00 0.00 48 ARG A N 16
ATOM 28715 C CA . ARG A 1 48 ? -8.933 0.652 -13.117 1.00 0.00 48 ARG A CA 16
ATOM 28716 C C . ARG A 1 48 ? -8.433 -0.771 -13.064 1.00 0.00 48 ARG A C 16
ATOM 28717 O O . ARG A 1 48 ? -7.293 -1.041 -13.407 1.00 0.00 48 ARG A O 16
ATOM 28738 N N . GLY A 1 49 ? -9.274 -1.681 -12.639 1.00 0.00 49 GLY A N 16
ATOM 28739 C CA . GLY A 1 49 ? -8.899 -3.065 -12.721 1.00 0.00 49 GLY A CA 16
ATOM 28740 C C . GLY A 1 49 ? -8.978 -3.822 -11.434 1.00 0.00 49 GLY A C 16
ATOM 28741 O O . GLY A 1 49 ? -8.594 -4.991 -11.397 1.00 0.00 49 GLY A O 16
ATOM 28745 N N . VAL A 1 50 ? -9.474 -3.196 -10.389 1.00 0.00 50 VAL A N 16
ATOM 28746 C CA . VAL A 1 50 ? -9.637 -3.897 -9.131 1.00 0.00 50 VAL A CA 16
ATOM 28747 C C . VAL A 1 50 ? -10.784 -4.913 -9.264 1.00 0.00 50 VAL A C 16
ATOM 28748 O O . VAL A 1 50 ? -11.897 -4.565 -9.687 1.00 0.00 50 VAL A O 16
ATOM 28761 N N . ILE A 1 51 ? -10.497 -6.155 -8.971 1.00 0.00 51 ILE A N 16
ATOM 28762 C CA . ILE A 1 51 ? -11.475 -7.213 -9.093 1.00 0.00 51 ILE A CA 16
ATOM 28763 C C . ILE A 1 51 ? -12.078 -7.550 -7.746 1.00 0.00 51 ILE A C 16
ATOM 28764 O O . ILE A 1 51 ? -11.427 -7.409 -6.718 1.00 0.00 51 ILE A O 16
ATOM 28780 N N . VAL A 1 52 ? -13.306 -7.984 -7.754 1.00 0.00 52 VAL A N 16
ATOM 28781 C CA . VAL A 1 52 ? -13.999 -8.317 -6.530 1.00 0.00 52 VAL A CA 16
ATOM 28782 C C . VAL A 1 52 ? -13.892 -9.808 -6.274 1.00 0.00 52 VAL A C 16
ATOM 28783 O O . VAL A 1 52 ? -14.309 -10.625 -7.105 1.00 0.00 52 VAL A O 16
ATOM 28796 N N . ARG A 1 53 ? -13.321 -10.160 -5.165 1.00 0.00 53 ARG A N 16
ATOM 28797 C CA . ARG A 1 53 ? -13.199 -11.533 -4.775 1.00 0.00 53 ARG A CA 16
ATOM 28798 C C . ARG A 1 53 ? -14.043 -11.787 -3.558 1.00 0.00 53 ARG A C 16
ATOM 28799 O O . ARG A 1 53 ? -13.948 -11.069 -2.557 1.00 0.00 53 ARG A O 16
ATOM 28820 N N . ALA A 1 54 ? -14.879 -12.766 -3.660 1.00 0.00 54 ALA A N 16
ATOM 28821 C CA . ALA A 1 54 ? -15.654 -13.205 -2.556 1.00 0.00 54 ALA A CA 16
ATOM 28822 C C . ALA A 1 54 ? -14.926 -14.366 -1.962 1.00 0.00 54 ALA A C 16
ATOM 28823 O O . ALA A 1 54 ? -14.572 -15.302 -2.690 1.00 0.00 54 ALA A O 16
ATOM 28830 N N . PHE A 1 55 ? -14.639 -14.302 -0.692 1.00 0.00 55 PHE A N 16
ATOM 28831 C CA . PHE A 1 55 ? -13.964 -15.383 -0.049 1.00 0.00 55 PHE A CA 16
ATOM 28832 C C . PHE A 1 55 ? -14.971 -16.529 0.114 1.00 0.00 55 PHE A C 16
ATOM 28833 O O . PHE A 1 55 ? -15.856 -16.489 0.969 1.00 0.00 55 PHE A O 16
ATOM 28850 N N . SER A 1 56 ? -14.867 -17.499 -0.788 1.00 0.00 56 SER A N 16
ATOM 28851 C CA . SER A 1 56 ? -15.775 -18.627 -0.872 1.00 0.00 56 SER A CA 16
ATOM 28852 C C . SER A 1 56 ? -15.637 -19.503 0.365 1.00 0.00 56 SER A C 16
ATOM 28853 O O . SER A 1 56 ? -16.601 -20.130 0.820 1.00 0.00 56 SER A O 16
ATOM 28861 N N . HIS A 1 57 ? -14.452 -19.530 0.916 1.00 0.00 57 HIS A N 16
ATOM 28862 C CA . HIS A 1 57 ? -14.217 -20.251 2.140 1.00 0.00 57 HIS A CA 16
ATOM 28863 C C . HIS A 1 57 ? -14.784 -19.383 3.256 1.00 0.00 57 HIS A C 16
ATOM 28864 O O . HIS A 1 57 ? -14.762 -18.172 3.141 1.00 0.00 57 HIS A O 16
ATOM 28879 N N . LYS A 1 58 ? -15.326 -19.974 4.288 1.00 0.00 58 LYS A N 16
ATOM 28880 C CA . LYS A 1 58 ? -15.802 -19.182 5.404 1.00 0.00 58 LYS A CA 16
ATOM 28881 C C . LYS A 1 58 ? -14.590 -18.564 6.082 1.00 0.00 58 LYS A C 16
ATOM 28882 O O . LYS A 1 58 ? -13.631 -19.280 6.375 1.00 0.00 58 LYS A O 16
ATOM 28901 N N . PRO A 1 59 ? -14.573 -17.243 6.268 1.00 0.00 59 PRO A N 16
ATOM 28902 C CA . PRO A 1 59 ? -13.407 -16.551 6.804 1.00 0.00 59 PRO A CA 16
ATOM 28903 C C . PRO A 1 59 ? -13.047 -16.987 8.222 1.00 0.00 59 PRO A C 16
ATOM 28904 O O . PRO A 1 59 ? -13.904 -16.995 9.117 1.00 0.00 59 PRO A O 16
ATOM 28915 N N . PRO A 1 60 ? -11.794 -17.437 8.427 1.00 0.00 60 PRO A N 16
ATOM 28916 C CA . PRO A 1 60 ? -11.276 -17.726 9.757 1.00 0.00 60 PRO A CA 16
ATOM 28917 C C . PRO A 1 60 ? -11.307 -16.467 10.613 1.00 0.00 60 PRO A C 16
ATOM 28918 O O . PRO A 1 60 ? -11.063 -15.351 10.118 1.00 0.00 60 PRO A O 16
ATOM 28929 N N . LYS A 1 61 ? -11.613 -16.625 11.865 1.00 0.00 61 LYS A N 16
ATOM 28930 C CA . LYS A 1 61 ? -11.770 -15.497 12.724 1.00 0.00 61 LYS A CA 16
ATOM 28931 C C . LYS A 1 61 ? -10.440 -15.047 13.305 1.00 0.00 61 LYS A C 16
ATOM 28932 O O . LYS A 1 61 ? -9.828 -15.750 14.120 1.00 0.00 61 LYS A O 16
ATOM 28951 N N . VAL A 1 62 ? -9.990 -13.903 12.863 1.00 0.00 62 VAL A N 16
ATOM 28952 C CA . VAL A 1 62 ? -8.824 -13.288 13.424 1.00 0.00 62 VAL A CA 16
ATOM 28953 C C . VAL A 1 62 ? -9.295 -12.478 14.616 1.00 0.00 62 VAL A C 16
ATOM 28954 O O . VAL A 1 62 ? -9.809 -11.357 14.455 1.00 0.00 62 VAL A O 16
ATOM 28967 N N . GLY A 1 63 ? -9.176 -13.065 15.795 1.00 0.00 63 GLY A N 16
ATOM 28968 C CA . GLY A 1 63 ? -9.670 -12.448 17.020 1.00 0.00 63 GLY A CA 16
ATOM 28969 C C . GLY A 1 63 ? -8.800 -11.305 17.471 1.00 0.00 63 GLY A C 16
ATOM 28970 O O . GLY A 1 63 ? -8.113 -11.396 18.488 1.00 0.00 63 GLY A O 16
ATOM 28974 N N . ASN A 1 64 ? -8.835 -10.239 16.707 1.00 0.00 64 ASN A N 16
ATOM 28975 C CA . ASN A 1 64 ? -8.027 -9.059 16.924 1.00 0.00 64 ASN A CA 16
ATOM 28976 C C . ASN A 1 64 ? -8.394 -7.997 15.904 1.00 0.00 64 ASN A C 16
ATOM 28977 O O . ASN A 1 64 ? -8.486 -6.815 16.225 1.00 0.00 64 ASN A O 16
ATOM 28988 N N . LEU A 1 65 ? -8.620 -8.425 14.675 1.00 0.00 65 LEU A N 16
ATOM 28989 C CA . LEU A 1 65 ? -8.914 -7.504 13.590 1.00 0.00 65 LEU A CA 16
ATOM 28990 C C . LEU A 1 65 ? -10.366 -7.572 13.179 1.00 0.00 65 LEU A C 16
ATOM 28991 O O . LEU A 1 65 ? -11.017 -8.596 13.388 1.00 0.00 65 LEU A O 16
ATOM 29007 N N . PRO A 1 66 ? -10.901 -6.479 12.597 1.00 0.00 66 PRO A N 16
ATOM 29008 C CA . PRO A 1 66 ? -12.251 -6.463 12.035 1.00 0.00 66 PRO A CA 16
ATOM 29009 C C . PRO A 1 66 ? -12.407 -7.522 10.930 1.00 0.00 66 PRO A C 16
ATOM 29010 O O . PRO A 1 66 ? -11.441 -7.829 10.195 1.00 0.00 66 PRO A O 16
ATOM 29021 N N . GLN A 1 67 ? -13.606 -8.056 10.811 1.00 0.00 67 GLN A N 16
ATOM 29022 C CA . GLN A 1 67 ? -13.946 -9.106 9.854 1.00 0.00 67 GLN A CA 16
ATOM 29023 C C . GLN A 1 67 ? -13.608 -8.686 8.427 1.00 0.00 67 GLN A C 16
ATOM 29024 O O . GLN A 1 67 ? -13.015 -9.454 7.670 1.00 0.00 67 GLN A O 16
ATOM 29038 N N . TYR A 1 68 ? -13.950 -7.454 8.072 1.00 0.00 68 TYR A N 16
ATOM 29039 C CA . TYR A 1 68 ? -13.680 -6.958 6.726 1.00 0.00 68 TYR A CA 16
ATOM 29040 C C . TYR A 1 68 ? -12.180 -6.873 6.402 1.00 0.00 68 TYR A C 16
ATOM 29041 O O . TYR A 1 68 ? -11.768 -7.152 5.267 1.00 0.00 68 TYR A O 16
ATOM 29059 N N . GLU A 1 69 ? -11.364 -6.544 7.404 1.00 0.00 69 GLU A N 16
ATOM 29060 C CA . GLU A 1 69 ? -9.912 -6.513 7.223 1.00 0.00 69 GLU A CA 16
ATOM 29061 C C . GLU A 1 69 ? -9.425 -7.949 7.070 1.00 0.00 69 GLU A C 16
ATOM 29062 O O . GLU A 1 69 ? -8.593 -8.260 6.226 1.00 0.00 69 GLU A O 16
ATOM 29074 N N . SER A 1 70 ? -10.016 -8.826 7.867 1.00 0.00 70 SER A N 16
ATOM 29075 C CA . SER A 1 70 ? -9.657 -10.231 7.893 1.00 0.00 70 SER A CA 16
ATOM 29076 C C . SER A 1 70 ? -9.941 -10.901 6.542 1.00 0.00 70 SER A C 16
ATOM 29077 O O . SER A 1 70 ? -9.123 -11.686 6.057 1.00 0.00 70 SER A O 16
ATOM 29085 N N . GLU A 1 71 ? -11.083 -10.562 5.924 1.00 0.00 71 GLU A N 16
ATOM 29086 C CA . GLU A 1 71 ? -11.446 -11.116 4.622 1.00 0.00 71 GLU A CA 16
ATOM 29087 C C . GLU A 1 71 ? -10.389 -10.750 3.579 1.00 0.00 71 GLU A C 16
ATOM 29088 O O . GLU A 1 71 ? -9.997 -11.587 2.764 1.00 0.00 71 GLU A O 16
ATOM 29100 N N . ALA A 1 72 ? -9.887 -9.519 3.656 1.00 0.00 72 ALA A N 16
ATOM 29101 C CA . ALA A 1 72 ? -8.848 -9.055 2.745 1.00 0.00 72 ALA A CA 16
ATOM 29102 C C . ALA A 1 72 ? -7.577 -9.874 2.925 1.00 0.00 72 ALA A C 16
ATOM 29103 O O . ALA A 1 72 ? -6.996 -10.363 1.952 1.00 0.00 72 ALA A O 16
ATOM 29110 N N . ILE A 1 73 ? -7.179 -10.054 4.177 1.00 0.00 73 ILE A N 16
ATOM 29111 C CA . ILE A 1 73 ? -6.000 -10.858 4.519 1.00 0.00 73 ILE A CA 16
ATOM 29112 C C . ILE A 1 73 ? -6.156 -12.287 3.989 1.00 0.00 73 ILE A C 16
ATOM 29113 O O . ILE A 1 73 ? -5.235 -12.851 3.411 1.00 0.00 73 ILE A O 16
ATOM 29129 N N . MET A 1 74 ? -7.337 -12.846 4.167 1.00 0.00 74 MET A N 16
ATOM 29130 C CA . MET A 1 74 ? -7.616 -14.220 3.763 1.00 0.00 74 MET A CA 16
ATOM 29131 C C . MET A 1 74 ? -7.594 -14.387 2.256 1.00 0.00 74 MET A C 16
ATOM 29132 O O . MET A 1 74 ? -7.087 -15.388 1.748 1.00 0.00 74 MET A O 16
ATOM 29146 N N . VAL A 1 75 ? -8.108 -13.408 1.541 1.00 0.00 75 VAL A N 16
ATOM 29147 C CA . VAL A 1 75 ? -8.064 -13.441 0.092 1.00 0.00 75 VAL A CA 16
ATOM 29148 C C . VAL A 1 75 ? -6.609 -13.340 -0.398 1.00 0.00 75 VAL A C 16
ATOM 29149 O O . VAL A 1 75 ? -6.188 -14.053 -1.321 1.00 0.00 75 VAL A O 16
ATOM 29162 N N . ALA A 1 76 ? -5.828 -12.503 0.264 1.00 0.00 76 ALA A N 16
ATOM 29163 C CA . ALA A 1 76 ? -4.419 -12.372 -0.052 1.00 0.00 76 ALA A CA 16
ATOM 29164 C C . ALA A 1 76 ? -3.684 -13.662 0.287 1.00 0.00 76 ALA A C 16
ATOM 29165 O O . ALA A 1 76 ? -2.710 -14.029 -0.370 1.00 0.00 76 ALA A O 16
ATOM 29172 N N . PHE A 1 77 ? -4.177 -14.350 1.289 1.00 0.00 77 PHE A N 16
ATOM 29173 C CA . PHE A 1 77 ? -3.619 -15.600 1.732 1.00 0.00 77 PHE A CA 16
ATOM 29174 C C . PHE A 1 77 ? -3.872 -16.691 0.688 1.00 0.00 77 PHE A C 16
ATOM 29175 O O . PHE A 1 77 ? -2.940 -17.414 0.312 1.00 0.00 77 PHE A O 16
ATOM 29192 N N . GLU A 1 78 ? -5.113 -16.788 0.189 1.00 0.00 78 GLU A N 16
ATOM 29193 C CA . GLU A 1 78 ? -5.451 -17.840 -0.778 1.00 0.00 78 GLU A CA 16
ATOM 29194 C C . GLU A 1 78 ? -4.761 -17.600 -2.128 1.00 0.00 78 GLU A C 16
ATOM 29195 O O . GLU A 1 78 ? -4.262 -18.535 -2.764 1.00 0.00 78 GLU A O 16
ATOM 29207 N N . LEU A 1 79 ? -4.695 -16.345 -2.541 1.00 0.00 79 LEU A N 16
ATOM 29208 C CA . LEU A 1 79 ? -4.129 -15.994 -3.837 1.00 0.00 79 LEU A CA 16
ATOM 29209 C C . LEU A 1 79 ? -2.629 -15.897 -3.771 1.00 0.00 79 LEU A C 16
ATOM 29210 O O . LEU A 1 79 ? -1.960 -15.821 -4.817 1.00 0.00 79 LEU A O 16
ATOM 29226 N N . ASN A 1 80 ? -2.107 -15.904 -2.542 1.00 0.00 80 ASN A N 16
ATOM 29227 C CA . ASN A 1 80 ? -0.672 -15.743 -2.269 1.00 0.00 80 ASN A CA 16
ATOM 29228 C C . ASN A 1 80 ? -0.243 -14.423 -2.879 1.00 0.00 80 ASN A C 16
ATOM 29229 O O . ASN A 1 80 ? 0.586 -14.347 -3.805 1.00 0.00 80 ASN A O 16
ATOM 29240 N N . ALA A 1 81 ? -0.887 -13.398 -2.403 1.00 0.00 81 ALA A N 16
ATOM 29241 C CA . ALA A 1 81 ? -0.780 -12.087 -2.955 1.00 0.00 81 ALA A CA 16
ATOM 29242 C C . ALA A 1 81 ? -0.207 -11.121 -1.953 1.00 0.00 81 ALA A C 16
ATOM 29243 O O . ALA A 1 81 ? 0.053 -11.485 -0.805 1.00 0.00 81 ALA A O 16
ATOM 29250 N N . LEU A 1 82 ? -0.015 -9.900 -2.388 1.00 0.00 82 LEU A N 16
ATOM 29251 C CA . LEU A 1 82 ? 0.448 -8.857 -1.511 1.00 0.00 82 LEU A CA 16
ATOM 29252 C C . LEU A 1 82 ? -0.747 -8.197 -0.922 1.00 0.00 82 LEU A C 16
ATOM 29253 O O . LEU A 1 82 ? -1.759 -8.033 -1.606 1.00 0.00 82 LEU A O 16
ATOM 29269 N N . LEU A 1 83 ? -0.671 -7.845 0.314 1.00 0.00 83 LEU A N 16
ATOM 29270 C CA . LEU A 1 83 ? -1.776 -7.190 0.928 1.00 0.00 83 LEU A CA 16
ATOM 29271 C C . LEU A 1 83 ? -1.468 -5.721 1.103 1.00 0.00 83 LEU A C 16
ATOM 29272 O O . LEU A 1 83 ? -0.447 -5.358 1.677 1.00 0.00 83 LEU A O 16
ATOM 29288 N N . ILE A 1 84 ? -2.320 -4.899 0.581 1.00 0.00 84 ILE A N 16
ATOM 29289 C CA . ILE A 1 84 ? -2.189 -3.476 0.696 1.00 0.00 84 ILE A CA 16
ATOM 29290 C C . ILE A 1 84 ? -3.066 -3.030 1.850 1.00 0.00 84 ILE A C 16
ATOM 29291 O O . ILE A 1 84 ? -4.306 -3.113 1.770 1.00 0.00 84 ILE A O 16
ATOM 29307 N N . ALA A 1 85 ? -2.451 -2.599 2.916 1.00 0.00 85 ALA A N 16
ATOM 29308 C CA . ALA A 1 85 ? -3.176 -2.196 4.097 1.00 0.00 85 ALA A CA 16
ATOM 29309 C C . ALA A 1 85 ? -2.558 -0.951 4.680 1.00 0.00 85 ALA A C 16
ATOM 29310 O O . ALA A 1 85 ? -1.362 -0.750 4.575 1.00 0.00 85 ALA A O 16
ATOM 29317 N N . GLU A 1 86 ? -3.371 -0.118 5.271 1.00 0.00 86 GLU A N 16
ATOM 29318 C CA . GLU A 1 86 ? -2.881 1.107 5.883 1.00 0.00 86 GLU A CA 16
ATOM 29319 C C . GLU A 1 86 ? -2.783 0.989 7.379 1.00 0.00 86 GLU A C 16
ATOM 29320 O O . GLU A 1 86 ? -1.938 1.634 8.008 1.00 0.00 86 GLU A O 16
ATOM 29332 N N . ASP A 1 87 ? -3.620 0.157 7.949 1.00 0.00 87 ASP A N 16
ATOM 29333 C CA . ASP A 1 87 ? -3.624 -0.021 9.383 1.00 0.00 87 ASP A CA 16
ATOM 29334 C C . ASP A 1 87 ? -2.449 -0.869 9.791 1.00 0.00 87 ASP A C 16
ATOM 29335 O O . ASP A 1 87 ? -2.309 -1.999 9.330 1.00 0.00 87 ASP A O 16
ATOM 29344 N N . LYS A 1 88 ? -1.621 -0.330 10.657 1.00 0.00 88 LYS A N 16
ATOM 29345 C CA . LYS A 1 88 ? -0.392 -0.980 11.082 1.00 0.00 88 LYS A CA 16
ATOM 29346 C C . LYS A 1 88 ? -0.604 -2.315 11.769 1.00 0.00 88 LYS A C 16
ATOM 29347 O O . LYS A 1 88 ? 0.258 -3.202 11.665 1.00 0.00 88 LYS A O 16
ATOM 29366 N N . ASP A 1 89 ? -1.729 -2.487 12.435 1.00 0.00 89 ASP A N 16
ATOM 29367 C CA . ASP A 1 89 ? -1.981 -3.715 13.152 1.00 0.00 89 ASP A CA 16
ATOM 29368 C C . ASP A 1 89 ? -2.435 -4.768 12.178 1.00 0.00 89 ASP A C 16
ATOM 29369 O O . ASP A 1 89 ? -2.016 -5.925 12.254 1.00 0.00 89 ASP A O 16
ATOM 29378 N N . VAL A 1 90 ? -3.255 -4.347 11.219 1.00 0.00 90 VAL A N 16
ATOM 29379 C CA . VAL A 1 90 ? -3.667 -5.218 10.122 1.00 0.00 90 VAL A CA 16
ATOM 29380 C C . VAL A 1 90 ? -2.426 -5.699 9.374 1.00 0.00 90 VAL A C 16
ATOM 29381 O O . VAL A 1 90 ? -2.284 -6.895 9.089 1.00 0.00 90 VAL A O 16
ATOM 29394 N N . ILE A 1 91 ? -1.509 -4.764 9.121 1.00 0.00 91 ILE A N 16
ATOM 29395 C CA . ILE A 1 91 ? -0.261 -5.055 8.446 1.00 0.00 91 ILE A CA 16
ATOM 29396 C C . ILE A 1 91 ? 0.534 -6.124 9.194 1.00 0.00 91 ILE A C 16
ATOM 29397 O O . ILE A 1 91 ? 0.942 -7.130 8.595 1.00 0.00 91 ILE A O 16
ATOM 29413 N N . ASN A 1 92 ? 0.717 -5.953 10.508 1.00 0.00 92 ASN A N 16
ATOM 29414 C CA . ASN A 1 92 ? 1.511 -6.927 11.242 1.00 0.00 92 ASN A CA 16
ATOM 29415 C C . ASN A 1 92 ? 0.813 -8.260 11.360 1.00 0.00 92 ASN A C 16
ATOM 29416 O O . ASN A 1 92 ? 1.428 -9.278 11.135 1.00 0.00 92 ASN A O 16
ATOM 29427 N N . LYS A 1 93 ? -0.480 -8.254 11.651 1.00 0.00 93 LYS A N 16
ATOM 29428 C CA . LYS A 1 93 ? -1.226 -9.504 11.810 1.00 0.00 93 LYS A CA 16
ATOM 29429 C C . LYS A 1 93 ? -1.200 -10.328 10.542 1.00 0.00 93 LYS A C 16
ATOM 29430 O O . LYS A 1 93 ? -1.006 -11.547 10.591 1.00 0.00 93 LYS A O 16
ATOM 29449 N N . ALA A 1 94 ? -1.362 -9.663 9.413 1.00 0.00 94 ALA A N 16
ATOM 29450 C CA . ALA A 1 94 ? -1.320 -10.319 8.130 1.00 0.00 94 ALA A CA 16
ATOM 29451 C C . ALA A 1 94 ? 0.063 -10.893 7.856 1.00 0.00 94 ALA A C 16
ATOM 29452 O O . ALA A 1 94 ? 0.188 -12.047 7.424 1.00 0.00 94 ALA A O 16
ATOM 29459 N N . LYS A 1 95 ? 1.106 -10.119 8.157 1.00 0.00 95 LYS A N 16
ATOM 29460 C CA . LYS A 1 95 ? 2.458 -10.570 7.886 1.00 0.00 95 LYS A CA 16
ATOM 29461 C C . LYS A 1 95 ? 2.864 -11.688 8.841 1.00 0.00 95 LYS A C 16
ATOM 29462 O O . LYS A 1 95 ? 3.696 -12.535 8.506 1.00 0.00 95 LYS A O 16
ATOM 29481 N N . GLU A 1 96 ? 2.235 -11.709 10.010 1.00 0.00 96 GLU A N 16
ATOM 29482 C CA . GLU A 1 96 ? 2.417 -12.779 10.973 1.00 0.00 96 GLU A CA 16
ATOM 29483 C C . GLU A 1 96 ? 1.695 -14.047 10.512 1.00 0.00 96 GLU A C 16
ATOM 29484 O O . GLU A 1 96 ? 2.124 -15.149 10.808 1.00 0.00 96 GLU A O 16
ATOM 29496 N N . LEU A 1 97 ? 0.598 -13.881 9.778 1.00 0.00 97 LEU A N 16
ATOM 29497 C CA . LEU A 1 97 ? -0.160 -15.019 9.257 1.00 0.00 97 LEU A CA 16
ATOM 29498 C C . LEU A 1 97 ? 0.493 -15.591 8.009 1.00 0.00 97 LEU A C 16
ATOM 29499 O O . LEU A 1 97 ? 0.140 -16.678 7.553 1.00 0.00 97 LEU A O 16
ATOM 29515 N N . GLY A 1 98 ? 1.436 -14.858 7.463 1.00 0.00 98 GLY A N 16
ATOM 29516 C CA . GLY A 1 98 ? 2.155 -15.335 6.311 1.00 0.00 98 GLY A CA 16
ATOM 29517 C C . GLY A 1 98 ? 1.838 -14.578 5.045 1.00 0.00 98 GLY A C 16
ATOM 29518 O O . GLY A 1 98 ? 2.183 -15.019 3.959 1.00 0.00 98 GLY A O 16
ATOM 29522 N N . VAL A 1 99 ? 1.183 -13.458 5.168 1.00 0.00 99 VAL A N 16
ATOM 29523 C CA . VAL A 1 99 ? 0.863 -12.642 4.011 1.00 0.00 99 VAL A CA 16
ATOM 29524 C C . VAL A 1 99 ? 1.729 -11.401 4.053 1.00 0.00 99 VAL A C 16
ATOM 29525 O O . VAL A 1 99 ? 1.836 -10.778 5.090 1.00 0.00 99 VAL A O 16
ATOM 29538 N N . ASN A 1 100 ? 2.363 -11.043 2.966 1.00 0.00 100 ASN A N 16
ATOM 29539 C CA . ASN A 1 100 ? 3.158 -9.834 2.986 1.00 0.00 100 ASN A CA 16
ATOM 29540 C C . ASN A 1 100 ? 2.255 -8.626 2.847 1.00 0.00 100 ASN A C 16
ATOM 29541 O O . ASN A 1 100 ? 1.783 -8.296 1.746 1.00 0.00 100 ASN A O 16
ATOM 29552 N N . ALA A 1 101 ? 1.940 -8.042 3.967 1.00 0.00 101 ALA A N 16
ATOM 29553 C CA . ALA A 1 101 ? 1.133 -6.867 4.012 1.00 0.00 101 ALA A CA 16
ATOM 29554 C C . ALA A 1 101 ? 2.025 -5.673 4.042 1.00 0.00 101 ALA A C 16
ATOM 29555 O O . ALA A 1 101 ? 2.965 -5.613 4.839 1.00 0.00 101 ALA A O 16
ATOM 29562 N N . ILE A 1 102 ? 1.764 -4.756 3.176 1.00 0.00 102 ILE A N 16
ATOM 29563 C CA . ILE A 1 102 ? 2.547 -3.579 3.061 1.00 0.00 102 ILE A CA 16
ATOM 29564 C C . ILE A 1 102 ? 1.667 -2.335 3.056 1.00 0.00 102 ILE A C 16
ATOM 29565 O O . ILE A 1 102 ? 0.522 -2.379 2.575 1.00 0.00 102 ILE A O 16
ATOM 29581 N N . PRO A 1 103 ? 2.141 -1.246 3.679 1.00 0.00 103 PRO A N 16
ATOM 29582 C CA . PRO A 1 103 ? 1.451 0.042 3.637 1.00 0.00 103 PRO A CA 16
ATOM 29583 C C . PRO A 1 103 ? 1.342 0.557 2.202 1.00 0.00 103 PRO A C 16
ATOM 29584 O O . PRO A 1 103 ? 2.148 0.172 1.326 1.00 0.00 103 PRO A O 16
ATOM 29595 N N . ILE A 1 104 ? 0.393 1.444 1.967 1.00 0.00 104 ILE A N 16
ATOM 29596 C CA . ILE A 1 104 ? 0.162 2.023 0.648 1.00 0.00 104 ILE A CA 16
ATOM 29597 C C . ILE A 1 104 ? 1.415 2.649 0.053 1.00 0.00 104 ILE A C 16
ATOM 29598 O O . ILE A 1 104 ? 1.710 2.458 -1.129 1.00 0.00 104 ILE A O 16
ATOM 29614 N N . GLU A 1 105 ? 2.178 3.323 0.870 1.00 0.00 105 GLU A N 16
ATOM 29615 C CA . GLU A 1 105 ? 3.385 3.960 0.398 1.00 0.00 105 GLU A CA 16
ATOM 29616 C C . GLU A 1 105 ? 4.466 2.982 -0.037 1.00 0.00 105 GLU A C 16
ATOM 29617 O O . GLU A 1 105 ? 5.328 3.340 -0.816 1.00 0.00 105 GLU A O 16
ATOM 29629 N N . GLU A 1 106 ? 4.401 1.745 0.416 1.00 0.00 106 GLU A N 16
ATOM 29630 C CA . GLU A 1 106 ? 5.373 0.749 -0.024 1.00 0.00 106 GLU A CA 16
ATOM 29631 C C . GLU A 1 106 ? 5.018 0.294 -1.419 1.00 0.00 106 GLU A C 16
ATOM 29632 O O . GLU A 1 106 ? 5.878 -0.018 -2.238 1.00 0.00 106 GLU A O 16
ATOM 29644 N N . LEU A 1 107 ? 3.743 0.299 -1.683 1.00 0.00 107 LEU A N 16
ATOM 29645 C CA . LEU A 1 107 ? 3.207 -0.045 -2.978 1.00 0.00 107 LEU A CA 16
ATOM 29646 C C . LEU A 1 107 ? 3.526 1.114 -3.951 1.00 0.00 107 LEU A C 16
ATOM 29647 O O . LEU A 1 107 ? 3.786 0.901 -5.126 1.00 0.00 107 LEU A O 16
ATOM 29663 N N . LEU A 1 108 ? 3.546 2.327 -3.414 1.00 0.00 108 LEU A N 16
ATOM 29664 C CA . LEU A 1 108 ? 3.825 3.536 -4.191 1.00 0.00 108 LEU A CA 16
ATOM 29665 C C . LEU A 1 108 ? 5.321 3.730 -4.439 1.00 0.00 108 LEU A C 16
ATOM 29666 O O . LEU A 1 108 ? 5.738 4.016 -5.551 1.00 0.00 108 LEU A O 16
ATOM 29682 N N . ALA A 1 109 ? 6.118 3.617 -3.397 1.00 0.00 109 ALA A N 16
ATOM 29683 C CA . ALA A 1 109 ? 7.549 3.861 -3.504 1.00 0.00 109 ALA A CA 16
ATOM 29684 C C . ALA A 1 109 ? 8.253 2.752 -4.253 1.00 0.00 109 ALA A C 16
ATOM 29685 O O . ALA A 1 109 ? 9.072 3.008 -5.139 1.00 0.00 109 ALA A O 16
ATOM 29692 N N . SER A 1 110 ? 7.906 1.536 -3.936 1.00 0.00 110 SER A N 16
ATOM 29693 C CA . SER A 1 110 ? 8.516 0.372 -4.537 1.00 0.00 110 SER A CA 16
ATOM 29694 C C . SER A 1 110 ? 7.637 -0.140 -5.689 1.00 0.00 110 SER A C 16
ATOM 29695 O O . SER A 1 110 ? 7.580 -1.340 -5.941 1.00 0.00 110 SER A O 16
ATOM 29703 N N . SER A 1 111 ? 7.015 0.781 -6.410 1.00 0.00 111 SER A N 16
ATOM 29704 C CA . SER A 1 111 ? 6.084 0.460 -7.469 1.00 0.00 111 SER A CA 16
ATOM 29705 C C . SER A 1 111 ? 6.722 -0.330 -8.633 1.00 0.00 111 SER A C 16
ATOM 29706 O O . SER A 1 111 ? 7.389 0.252 -9.523 1.00 0.00 111 SER A O 16
ATOM 29714 N N . LEU A 1 112 ? 6.564 -1.658 -8.561 1.00 0.00 112 LEU A N 16
ATOM 29715 C CA . LEU A 1 112 ? 6.999 -2.609 -9.576 1.00 0.00 112 LEU A CA 16
ATOM 29716 C C . LEU A 1 112 ? 8.500 -2.774 -9.653 1.00 0.00 112 LEU A C 16
ATOM 29717 O O . LEU A 1 112 ? 9.222 -1.888 -10.116 1.00 0.00 112 LEU A O 16
ATOM 29733 N N . GLU A 1 113 ? 8.962 -3.910 -9.213 1.00 0.00 113 GLU A N 16
ATOM 29734 C CA . GLU A 1 113 ? 10.353 -4.244 -9.328 1.00 0.00 113 GLU A CA 16
ATOM 29735 C C . GLU A 1 113 ? 10.665 -4.671 -10.759 1.00 0.00 113 GLU A C 16
ATOM 29736 O O . GLU A 1 113 ? 11.665 -4.253 -11.343 1.00 0.00 113 GLU A O 16
ATOM 29748 N N . HIS A 1 114 ? 9.761 -5.458 -11.332 1.00 0.00 114 HIS A N 16
ATOM 29749 C CA . HIS A 1 114 ? 9.857 -5.946 -12.709 1.00 0.00 114 HIS A CA 16
ATOM 29750 C C . HIS A 1 114 ? 11.035 -6.850 -12.960 1.00 0.00 114 HIS A C 16
ATOM 29751 O O . HIS A 1 114 ? 11.883 -7.060 -12.072 1.00 0.00 114 HIS A O 16
ATOM 29766 N N . HIS A 1 115 ? 11.061 -7.411 -14.176 1.00 0.00 115 HIS A N 16
ATOM 29767 C CA . HIS A 1 115 ? 12.035 -8.418 -14.598 1.00 0.00 115 HIS A CA 16
ATOM 29768 C C . HIS A 1 115 ? 11.802 -9.697 -13.803 1.00 0.00 115 HIS A C 16
ATOM 29769 O O . HIS A 1 115 ? 10.962 -9.736 -12.889 1.00 0.00 115 HIS A O 16
ATOM 29784 N N . HIS A 1 116 ? 12.477 -10.738 -14.145 1.00 0.00 116 HIS A N 16
ATOM 29785 C CA . HIS A 1 116 ? 12.364 -11.937 -13.375 1.00 0.00 116 HIS A CA 16
ATOM 29786 C C . HIS A 1 116 ? 13.713 -12.571 -13.267 1.00 0.00 116 HIS A C 16
ATOM 29787 O O . HIS A 1 116 ? 14.511 -12.454 -14.204 1.00 0.00 116 HIS A O 16
ATOM 29802 N N . HIS A 1 117 ? 13.987 -13.173 -12.116 1.00 0.00 117 HIS A N 16
ATOM 29803 C CA . HIS A 1 117 ? 15.290 -13.790 -11.824 1.00 0.00 117 HIS A CA 16
ATOM 29804 C C . HIS A 1 117 ? 15.848 -14.626 -12.969 1.00 0.00 117 HIS A C 16
ATOM 29805 O O . HIS A 1 117 ? 15.206 -15.558 -13.464 1.00 0.00 117 HIS A O 16
ATOM 29820 N N . HIS A 1 118 ? 17.036 -14.235 -13.399 1.00 0.00 118 HIS A N 16
ATOM 29821 C CA . HIS A 1 118 ? 17.762 -14.897 -14.476 1.00 0.00 118 HIS A CA 16
ATOM 29822 C C . HIS A 1 118 ? 18.200 -16.264 -14.013 1.00 0.00 118 HIS A C 16
ATOM 29823 O O . HIS A 1 118 ? 18.248 -17.215 -14.781 1.00 0.00 118 HIS A O 16
ATOM 29838 N N . HIS A 1 119 ? 18.523 -16.342 -12.754 1.00 0.00 119 HIS A N 16
ATOM 29839 C CA . HIS A 1 119 ? 18.867 -17.568 -12.100 1.00 0.00 119 HIS A CA 16
ATOM 29840 C C . HIS A 1 119 ? 18.077 -17.624 -10.826 1.00 0.00 119 HIS A C 16
ATOM 29841 O O . HIS A 1 119 ? 18.491 -17.022 -9.837 1.00 0.00 119 HIS A O 16
ATOM 29857 N N . MET A 1 1 ? 1.175 -10.968 -9.928 1.00 0.00 1 MET A N 17
ATOM 29858 C CA . MET A 1 1 ? 0.900 -11.140 -8.506 1.00 0.00 1 MET A CA 17
ATOM 29859 C C . MET A 1 1 ? -0.321 -10.331 -8.175 1.00 0.00 1 MET A C 17
ATOM 29860 O O . MET A 1 1 ? -0.535 -9.258 -8.760 1.00 0.00 1 MET A O 17
ATOM 29876 N N . PHE A 1 2 ? -1.129 -10.824 -7.279 1.00 0.00 2 PHE A N 17
ATOM 29877 C CA . PHE A 1 2 ? -2.323 -10.130 -6.900 1.00 0.00 2 PHE A CA 17
ATOM 29878 C C . PHE A 1 2 ? -2.002 -9.162 -5.787 1.00 0.00 2 PHE A C 17
ATOM 29879 O O . PHE A 1 2 ? -1.027 -9.355 -5.050 1.00 0.00 2 PHE A O 17
ATOM 29896 N N . ALA A 1 3 ? -2.772 -8.127 -5.687 1.00 0.00 3 ALA A N 17
ATOM 29897 C CA . ALA A 1 3 ? -2.616 -7.148 -4.650 1.00 0.00 3 ALA A CA 17
ATOM 29898 C C . ALA A 1 3 ? -3.966 -6.889 -4.030 1.00 0.00 3 ALA A C 17
ATOM 29899 O O . ALA A 1 3 ? -4.828 -6.277 -4.643 1.00 0.00 3 ALA A O 17
ATOM 29906 N N . VAL A 1 4 ? -4.151 -7.363 -2.841 1.00 0.00 4 VAL A N 17
ATOM 29907 C CA . VAL A 1 4 ? -5.419 -7.250 -2.178 1.00 0.00 4 VAL A CA 17
ATOM 29908 C C . VAL A 1 4 ? -5.422 -5.986 -1.342 1.00 0.00 4 VAL A C 17
ATOM 29909 O O . VAL A 1 4 ? -4.463 -5.698 -0.622 1.00 0.00 4 VAL A O 17
ATOM 29922 N N . ILE A 1 5 ? -6.459 -5.226 -1.475 1.00 0.00 5 ILE A N 17
ATOM 29923 C CA . ILE A 1 5 ? -6.593 -3.984 -0.771 1.00 0.00 5 ILE A CA 17
ATOM 29924 C C . ILE A 1 5 ? -7.440 -4.201 0.479 1.00 0.00 5 ILE A C 17
ATOM 29925 O O . ILE A 1 5 ? -8.518 -4.797 0.406 1.00 0.00 5 ILE A O 17
ATOM 29941 N N . SER A 1 6 ? -6.946 -3.766 1.614 1.00 0.00 6 SER A N 17
ATOM 29942 C CA . SER A 1 6 ? -7.712 -3.838 2.832 1.00 0.00 6 SER A CA 17
ATOM 29943 C C . SER A 1 6 ? -8.545 -2.553 2.948 1.00 0.00 6 SER A C 17
ATOM 29944 O O . SER A 1 6 ? -8.119 -1.503 2.444 1.00 0.00 6 SER A O 17
ATOM 29952 N N . PRO A 1 7 ? -9.740 -2.601 3.583 1.00 0.00 7 PRO A N 17
ATOM 29953 C CA . PRO A 1 7 ? -10.625 -1.425 3.729 1.00 0.00 7 PRO A CA 17
ATOM 29954 C C . PRO A 1 7 ? -9.957 -0.244 4.452 1.00 0.00 7 PRO A C 17
ATOM 29955 O O . PRO A 1 7 ? -10.368 0.906 4.298 1.00 0.00 7 PRO A O 17
ATOM 29966 N N . SER A 1 8 ? -8.924 -0.529 5.217 1.00 0.00 8 SER A N 17
ATOM 29967 C CA . SER A 1 8 ? -8.150 0.493 5.882 1.00 0.00 8 SER A CA 17
ATOM 29968 C C . SER A 1 8 ? -7.337 1.346 4.886 1.00 0.00 8 SER A C 17
ATOM 29969 O O . SER A 1 8 ? -6.951 2.465 5.192 1.00 0.00 8 SER A O 17
ATOM 29977 N N . ALA A 1 9 ? -7.128 0.825 3.685 1.00 0.00 9 ALA A N 17
ATOM 29978 C CA . ALA A 1 9 ? -6.328 1.495 2.673 1.00 0.00 9 ALA A CA 17
ATOM 29979 C C . ALA A 1 9 ? -7.207 2.277 1.687 1.00 0.00 9 ALA A C 17
ATOM 29980 O O . ALA A 1 9 ? -6.756 2.686 0.609 1.00 0.00 9 ALA A O 17
ATOM 29987 N N . PHE A 1 10 ? -8.444 2.511 2.067 1.00 0.00 10 PHE A N 17
ATOM 29988 C CA . PHE A 1 10 ? -9.395 3.201 1.208 1.00 0.00 10 PHE A CA 17
ATOM 29989 C C . PHE A 1 10 ? -9.160 4.698 1.129 1.00 0.00 10 PHE A C 17
ATOM 29990 O O . PHE A 1 10 ? -8.553 5.303 2.012 1.00 0.00 10 PHE A O 17
ATOM 30007 N N . GLY A 1 11 ? -9.642 5.276 0.039 1.00 0.00 11 GLY A N 17
ATOM 30008 C CA . GLY A 1 11 ? -9.531 6.699 -0.209 1.00 0.00 11 GLY A CA 17
ATOM 30009 C C . GLY A 1 11 ? -8.341 7.019 -1.079 1.00 0.00 11 GLY A C 17
ATOM 30010 O O . GLY A 1 11 ? -8.408 7.864 -1.952 1.00 0.00 11 GLY A O 17
ATOM 30014 N N . LYS A 1 12 ? -7.290 6.255 -0.905 1.00 0.00 12 LYS A N 17
ATOM 30015 C CA . LYS A 1 12 ? -6.043 6.454 -1.632 1.00 0.00 12 LYS A CA 17
ATOM 30016 C C . LYS A 1 12 ? -5.996 5.484 -2.814 1.00 0.00 12 LYS A C 17
ATOM 30017 O O . LYS A 1 12 ? -4.944 5.278 -3.437 1.00 0.00 12 LYS A O 17
ATOM 30036 N N . LEU A 1 13 ? -7.157 4.929 -3.130 1.00 0.00 13 LEU A N 17
ATOM 30037 C CA . LEU A 1 13 ? -7.315 3.899 -4.156 1.00 0.00 13 LEU A CA 17
ATOM 30038 C C . LEU A 1 13 ? -6.886 4.390 -5.533 1.00 0.00 13 LEU A C 17
ATOM 30039 O O . LEU A 1 13 ? -6.252 3.656 -6.288 1.00 0.00 13 LEU A O 17
ATOM 30055 N N . LYS A 1 14 ? -7.203 5.647 -5.833 1.00 0.00 14 LYS A N 17
ATOM 30056 C CA . LYS A 1 14 ? -6.856 6.253 -7.123 1.00 0.00 14 LYS A CA 17
ATOM 30057 C C . LYS A 1 14 ? -5.341 6.286 -7.317 1.00 0.00 14 LYS A C 17
ATOM 30058 O O . LYS A 1 14 ? -4.834 6.069 -8.430 1.00 0.00 14 LYS A O 17
ATOM 30077 N N . GLU A 1 15 ? -4.632 6.520 -6.224 1.00 0.00 15 GLU A N 17
ATOM 30078 C CA . GLU A 1 15 ? -3.198 6.649 -6.252 1.00 0.00 15 GLU A CA 17
ATOM 30079 C C . GLU A 1 15 ? -2.527 5.302 -6.421 1.00 0.00 15 GLU A C 17
ATOM 30080 O O . GLU A 1 15 ? -1.788 5.105 -7.369 1.00 0.00 15 GLU A O 17
ATOM 30092 N N . ILE A 1 16 ? -2.824 4.361 -5.524 1.00 0.00 16 ILE A N 17
ATOM 30093 C CA . ILE A 1 16 ? -2.167 3.041 -5.539 1.00 0.00 16 ILE A CA 17
ATOM 30094 C C . ILE A 1 16 ? -2.361 2.300 -6.852 1.00 0.00 16 ILE A C 17
ATOM 30095 O O . ILE A 1 16 ? -1.417 1.720 -7.397 1.00 0.00 16 ILE A O 17
ATOM 30111 N N . LEU A 1 17 ? -3.553 2.378 -7.372 1.00 0.00 17 LEU A N 17
ATOM 30112 C CA . LEU A 1 17 ? -3.909 1.691 -8.574 1.00 0.00 17 LEU A CA 17
ATOM 30113 C C . LEU A 1 17 ? -3.258 2.336 -9.792 1.00 0.00 17 LEU A C 17
ATOM 30114 O O . LEU A 1 17 ? -2.542 1.674 -10.531 1.00 0.00 17 LEU A O 17
ATOM 30130 N N . GLY A 1 18 ? -3.444 3.634 -9.943 1.00 0.00 18 GLY A N 17
ATOM 30131 C CA . GLY A 1 18 ? -2.941 4.325 -11.112 1.00 0.00 18 GLY A CA 17
ATOM 30132 C C . GLY A 1 18 ? -1.439 4.546 -11.109 1.00 0.00 18 GLY A C 17
ATOM 30133 O O . GLY A 1 18 ? -0.812 4.566 -12.167 1.00 0.00 18 GLY A O 17
ATOM 30137 N N . SER A 1 19 ? -0.848 4.707 -9.945 1.00 0.00 19 SER A N 17
ATOM 30138 C CA . SER A 1 19 ? 0.575 4.978 -9.882 1.00 0.00 19 SER A CA 17
ATOM 30139 C C . SER A 1 19 ? 1.411 3.701 -9.963 1.00 0.00 19 SER A C 17
ATOM 30140 O O . SER A 1 19 ? 2.449 3.677 -10.640 1.00 0.00 19 SER A O 17
ATOM 30148 N N . ASN A 1 20 ? 0.968 2.638 -9.320 1.00 0.00 20 ASN A N 17
ATOM 30149 C CA . ASN A 1 20 ? 1.788 1.436 -9.283 1.00 0.00 20 ASN A CA 17
ATOM 30150 C C . ASN A 1 20 ? 1.476 0.496 -10.424 1.00 0.00 20 ASN A C 17
ATOM 30151 O O . ASN A 1 20 ? 2.351 0.238 -11.261 1.00 0.00 20 ASN A O 17
ATOM 30162 N N . LYS A 1 21 ? 0.211 0.038 -10.501 1.00 0.00 21 LYS A N 17
ATOM 30163 C CA . LYS A 1 21 ? -0.194 -0.985 -11.477 1.00 0.00 21 LYS A CA 17
ATOM 30164 C C . LYS A 1 21 ? 0.696 -2.228 -11.303 1.00 0.00 21 LYS A C 17
ATOM 30165 O O . LYS A 1 21 ? 1.127 -2.514 -10.184 1.00 0.00 21 LYS A O 17
ATOM 30184 N N . ASN A 1 22 ? 0.888 -3.000 -12.381 1.00 0.00 22 ASN A N 17
ATOM 30185 C CA . ASN A 1 22 ? 1.793 -4.199 -12.433 1.00 0.00 22 ASN A CA 17
ATOM 30186 C C . ASN A 1 22 ? 1.259 -5.388 -11.610 1.00 0.00 22 ASN A C 17
ATOM 30187 O O . ASN A 1 22 ? 1.691 -6.525 -11.776 1.00 0.00 22 ASN A O 17
ATOM 30198 N N . TYR A 1 23 ? 0.301 -5.132 -10.776 1.00 0.00 23 TYR A N 17
ATOM 30199 C CA . TYR A 1 23 ? -0.326 -6.141 -9.965 1.00 0.00 23 TYR A CA 17
ATOM 30200 C C . TYR A 1 23 ? -1.766 -6.280 -10.358 1.00 0.00 23 TYR A C 17
ATOM 30201 O O . TYR A 1 23 ? -2.337 -5.378 -10.990 1.00 0.00 23 TYR A O 17
ATOM 30219 N N . LYS A 1 24 ? -2.346 -7.385 -10.016 1.00 0.00 24 LYS A N 17
ATOM 30220 C CA . LYS A 1 24 ? -3.745 -7.587 -10.219 1.00 0.00 24 LYS A CA 17
ATOM 30221 C C . LYS A 1 24 ? -4.421 -7.305 -8.897 1.00 0.00 24 LYS A C 17
ATOM 30222 O O . LYS A 1 24 ? -4.352 -8.100 -7.965 1.00 0.00 24 LYS A O 17
ATOM 30241 N N . PHE A 1 25 ? -5.002 -6.155 -8.804 1.00 0.00 25 PHE A N 17
ATOM 30242 C CA . PHE A 1 25 ? -5.588 -5.694 -7.572 1.00 0.00 25 PHE A CA 17
ATOM 30243 C C . PHE A 1 25 ? -6.910 -6.395 -7.290 1.00 0.00 25 PHE A C 17
ATOM 30244 O O . PHE A 1 25 ? -7.731 -6.597 -8.190 1.00 0.00 25 PHE A O 17
ATOM 30261 N N . VAL A 1 26 ? -7.089 -6.785 -6.056 1.00 0.00 26 VAL A N 17
ATOM 30262 C CA . VAL A 1 26 ? -8.255 -7.512 -5.617 1.00 0.00 26 VAL A CA 17
ATOM 30263 C C . VAL A 1 26 ? -8.855 -6.820 -4.390 1.00 0.00 26 VAL A C 17
ATOM 30264 O O . VAL A 1 26 ? -8.126 -6.334 -3.516 1.00 0.00 26 VAL A O 17
ATOM 30277 N N . ILE A 1 27 ? -10.153 -6.755 -4.348 1.00 0.00 27 ILE A N 17
ATOM 30278 C CA . ILE A 1 27 ? -10.872 -6.192 -3.244 1.00 0.00 27 ILE A CA 17
ATOM 30279 C C . ILE A 1 27 ? -11.913 -7.227 -2.791 1.00 0.00 27 ILE A C 17
ATOM 30280 O O . ILE A 1 27 ? -12.257 -8.127 -3.553 1.00 0.00 27 ILE A O 17
ATOM 30296 N N . THR A 1 28 ? -12.382 -7.127 -1.582 1.00 0.00 28 THR A N 17
ATOM 30297 C CA . THR A 1 28 ? -13.345 -8.062 -1.072 1.00 0.00 28 THR A CA 17
ATOM 30298 C C . THR A 1 28 ? -14.767 -7.498 -1.215 1.00 0.00 28 THR A C 17
ATOM 30299 O O . THR A 1 28 ? -14.943 -6.308 -1.510 1.00 0.00 28 THR A O 17
ATOM 30310 N N . THR A 1 29 ? -15.772 -8.333 -1.006 1.00 0.00 29 THR A N 17
ATOM 30311 C CA . THR A 1 29 ? -17.149 -7.920 -1.084 1.00 0.00 29 THR A CA 17
ATOM 30312 C C . THR A 1 29 ? -17.477 -6.985 0.068 1.00 0.00 29 THR A C 17
ATOM 30313 O O . THR A 1 29 ? -18.172 -5.991 -0.103 1.00 0.00 29 THR A O 17
ATOM 30324 N N . LEU A 1 30 ? -16.934 -7.292 1.236 1.00 0.00 30 LEU A N 17
ATOM 30325 C CA . LEU A 1 30 ? -17.079 -6.424 2.383 1.00 0.00 30 LEU A CA 17
ATOM 30326 C C . LEU A 1 30 ? -16.331 -5.130 2.133 1.00 0.00 30 LEU A C 17
ATOM 30327 O O . LEU A 1 30 ? -16.739 -4.081 2.587 1.00 0.00 30 LEU A O 17
ATOM 30343 N N . GLY A 1 31 ? -15.241 -5.229 1.378 1.00 0.00 31 GLY A N 17
ATOM 30344 C CA . GLY A 1 31 ? -14.473 -4.071 0.997 1.00 0.00 31 GLY A CA 17
ATOM 30345 C C . GLY A 1 31 ? -15.286 -3.123 0.143 1.00 0.00 31 GLY A C 17
ATOM 30346 O O . GLY A 1 31 ? -15.430 -1.954 0.483 1.00 0.00 31 GLY A O 17
ATOM 30350 N N . VAL A 1 32 ? -15.861 -3.630 -0.947 1.00 0.00 32 VAL A N 17
ATOM 30351 C CA . VAL A 1 32 ? -16.674 -2.782 -1.816 1.00 0.00 32 VAL A CA 17
ATOM 30352 C C . VAL A 1 32 ? -17.900 -2.248 -1.072 1.00 0.00 32 VAL A C 17
ATOM 30353 O O . VAL A 1 32 ? -18.293 -1.105 -1.260 1.00 0.00 32 VAL A O 17
ATOM 30366 N N . SER A 1 33 ? -18.452 -3.063 -0.182 1.00 0.00 33 SER A N 17
ATOM 30367 C CA . SER A 1 33 ? -19.606 -2.686 0.597 1.00 0.00 33 SER A CA 17
ATOM 30368 C C . SER A 1 33 ? -19.220 -1.575 1.595 1.00 0.00 33 SER A C 17
ATOM 30369 O O . SER A 1 33 ? -19.980 -0.620 1.807 1.00 0.00 33 SER A O 17
ATOM 30377 N N . PHE A 1 34 ? -18.021 -1.689 2.167 1.00 0.00 34 PHE A N 17
ATOM 30378 C CA . PHE A 1 34 ? -17.496 -0.701 3.093 1.00 0.00 34 PHE A CA 17
ATOM 30379 C C . PHE A 1 34 ? -17.330 0.627 2.377 1.00 0.00 34 PHE A C 17
ATOM 30380 O O . PHE A 1 34 ? -17.655 1.682 2.924 1.00 0.00 34 PHE A O 17
ATOM 30397 N N . ALA A 1 35 ? -16.858 0.565 1.143 1.00 0.00 35 ALA A N 17
ATOM 30398 C CA . ALA A 1 35 ? -16.702 1.745 0.320 1.00 0.00 35 ALA A CA 17
ATOM 30399 C C . ALA A 1 35 ? -18.060 2.373 0.030 1.00 0.00 35 ALA A C 17
ATOM 30400 O O . ALA A 1 35 ? -18.202 3.591 0.090 1.00 0.00 35 ALA A O 17
ATOM 30407 N N . ILE A 1 36 ? -19.054 1.534 -0.258 1.00 0.00 36 ILE A N 17
ATOM 30408 C CA . ILE A 1 36 ? -20.420 2.001 -0.524 1.00 0.00 36 ILE A CA 17
ATOM 30409 C C . ILE A 1 36 ? -20.981 2.752 0.688 1.00 0.00 36 ILE A C 17
ATOM 30410 O O . ILE A 1 36 ? -21.377 3.909 0.571 1.00 0.00 36 ILE A O 17
ATOM 30426 N N . LYS A 1 37 ? -20.952 2.116 1.858 1.00 0.00 37 LYS A N 17
ATOM 30427 C CA . LYS A 1 37 ? -21.518 2.724 3.069 1.00 0.00 37 LYS A CA 17
ATOM 30428 C C . LYS A 1 37 ? -20.730 3.942 3.547 1.00 0.00 37 LYS A C 17
ATOM 30429 O O . LYS A 1 37 ? -21.269 4.801 4.239 1.00 0.00 37 LYS A O 17
ATOM 30448 N N . SER A 1 38 ? -19.476 4.021 3.187 1.00 0.00 38 SER A N 17
ATOM 30449 C CA . SER A 1 38 ? -18.659 5.136 3.604 1.00 0.00 38 SER A CA 17
ATOM 30450 C C . SER A 1 38 ? -18.659 6.257 2.555 1.00 0.00 38 SER A C 17
ATOM 30451 O O . SER A 1 38 ? -18.180 7.362 2.815 1.00 0.00 38 SER A O 17
ATOM 30459 N N . GLY A 1 39 ? -19.210 5.968 1.381 1.00 0.00 39 GLY A N 17
ATOM 30460 C CA . GLY A 1 39 ? -19.233 6.945 0.308 1.00 0.00 39 GLY A CA 17
ATOM 30461 C C . GLY A 1 39 ? -17.853 7.154 -0.289 1.00 0.00 39 GLY A C 17
ATOM 30462 O O . GLY A 1 39 ? -17.470 8.275 -0.634 1.00 0.00 39 GLY A O 17
ATOM 30466 N N . ILE A 1 40 ? -17.108 6.087 -0.397 1.00 0.00 40 ILE A N 17
ATOM 30467 C CA . ILE A 1 40 ? -15.757 6.131 -0.925 1.00 0.00 40 ILE A CA 17
ATOM 30468 C C . ILE A 1 40 ? -15.760 5.590 -2.344 1.00 0.00 40 ILE A C 17
ATOM 30469 O O . ILE A 1 40 ? -16.491 4.637 -2.639 1.00 0.00 40 ILE A O 17
ATOM 30485 N N . ASP A 1 41 ? -14.980 6.215 -3.210 1.00 0.00 41 ASP A N 17
ATOM 30486 C CA . ASP A 1 41 ? -14.845 5.796 -4.603 1.00 0.00 41 ASP A CA 17
ATOM 30487 C C . ASP A 1 41 ? -14.230 4.424 -4.733 1.00 0.00 41 ASP A C 17
ATOM 30488 O O . ASP A 1 41 ? -13.051 4.218 -4.446 1.00 0.00 41 ASP A O 17
ATOM 30497 N N . ILE A 1 42 ? -15.046 3.492 -5.121 1.00 0.00 42 ILE A N 17
ATOM 30498 C CA . ILE A 1 42 ? -14.609 2.144 -5.381 1.00 0.00 42 ILE A CA 17
ATOM 30499 C C . ILE A 1 42 ? -14.774 1.858 -6.889 1.00 0.00 42 ILE A C 17
ATOM 30500 O O . ILE A 1 42 ? -14.264 0.866 -7.426 1.00 0.00 42 ILE A O 17
ATOM 30516 N N . ASP A 1 43 ? -15.437 2.783 -7.570 1.00 0.00 43 ASP A N 17
ATOM 30517 C CA . ASP A 1 43 ? -15.768 2.628 -8.988 1.00 0.00 43 ASP A CA 17
ATOM 30518 C C . ASP A 1 43 ? -14.519 2.652 -9.814 1.00 0.00 43 ASP A C 17
ATOM 30519 O O . ASP A 1 43 ? -14.294 1.761 -10.627 1.00 0.00 43 ASP A O 17
ATOM 30528 N N . SER A 1 44 ? -13.675 3.654 -9.564 1.00 0.00 44 SER A N 17
ATOM 30529 C CA . SER A 1 44 ? -12.433 3.838 -10.315 1.00 0.00 44 SER A CA 17
ATOM 30530 C C . SER A 1 44 ? -11.501 2.640 -10.121 1.00 0.00 44 SER A C 17
ATOM 30531 O O . SER A 1 44 ? -10.676 2.326 -10.983 1.00 0.00 44 SER A O 17
ATOM 30539 N N . ALA A 1 45 ? -11.657 1.971 -8.987 1.00 0.00 45 ALA A N 17
ATOM 30540 C CA . ALA A 1 45 ? -10.875 0.811 -8.666 1.00 0.00 45 ALA A CA 17
ATOM 30541 C C . ALA A 1 45 ? -11.276 -0.343 -9.578 1.00 0.00 45 ALA A C 17
ATOM 30542 O O . ALA A 1 45 ? -10.445 -0.877 -10.342 1.00 0.00 45 ALA A O 17
ATOM 30549 N N . LEU A 1 46 ? -12.555 -0.676 -9.546 1.00 0.00 46 LEU A N 17
ATOM 30550 C CA . LEU A 1 46 ? -13.115 -1.759 -10.357 1.00 0.00 46 LEU A CA 17
ATOM 30551 C C . LEU A 1 46 ? -12.863 -1.482 -11.843 1.00 0.00 46 LEU A C 17
ATOM 30552 O O . LEU A 1 46 ? -12.509 -2.380 -12.620 1.00 0.00 46 LEU A O 17
ATOM 30568 N N . ASP A 1 47 ? -13.010 -0.222 -12.193 1.00 0.00 47 ASP A N 17
ATOM 30569 C CA . ASP A 1 47 ? -12.776 0.309 -13.539 1.00 0.00 47 ASP A CA 17
ATOM 30570 C C . ASP A 1 47 ? -11.358 0.029 -14.050 1.00 0.00 47 ASP A C 17
ATOM 30571 O O . ASP A 1 47 ? -11.173 -0.455 -15.164 1.00 0.00 47 ASP A O 17
ATOM 30580 N N . ARG A 1 48 ? -10.372 0.289 -13.226 1.00 0.00 48 ARG A N 17
ATOM 30581 C CA . ARG A 1 48 ? -8.982 0.172 -13.651 1.00 0.00 48 ARG A CA 17
ATOM 30582 C C . ARG A 1 48 ? -8.357 -1.205 -13.401 1.00 0.00 48 ARG A C 17
ATOM 30583 O O . ARG A 1 48 ? -7.153 -1.396 -13.646 1.00 0.00 48 ARG A O 17
ATOM 30604 N N . GLY A 1 49 ? -9.137 -2.154 -12.916 1.00 0.00 49 GLY A N 17
ATOM 30605 C CA . GLY A 1 49 ? -8.618 -3.509 -12.834 1.00 0.00 49 GLY A CA 17
ATOM 30606 C C . GLY A 1 49 ? -8.676 -4.152 -11.474 1.00 0.00 49 GLY A C 17
ATOM 30607 O O . GLY A 1 49 ? -8.146 -5.251 -11.292 1.00 0.00 49 GLY A O 17
ATOM 30611 N N . VAL A 1 50 ? -9.290 -3.500 -10.517 1.00 0.00 50 VAL A N 17
ATOM 30612 C CA . VAL A 1 50 ? -9.460 -4.112 -9.213 1.00 0.00 50 VAL A CA 17
ATOM 30613 C C . VAL A 1 50 ? -10.657 -5.053 -9.279 1.00 0.00 50 VAL A C 17
ATOM 30614 O O . VAL A 1 50 ? -11.766 -4.634 -9.624 1.00 0.00 50 VAL A O 17
ATOM 30627 N N . ILE A 1 51 ? -10.425 -6.311 -9.015 1.00 0.00 51 ILE A N 17
ATOM 30628 C CA . ILE A 1 51 ? -11.475 -7.309 -9.063 1.00 0.00 51 ILE A CA 17
ATOM 30629 C C . ILE A 1 51 ? -11.931 -7.670 -7.669 1.00 0.00 51 ILE A C 17
ATOM 30630 O O . ILE A 1 51 ? -11.167 -7.574 -6.720 1.00 0.00 51 ILE A O 17
ATOM 30646 N N . VAL A 1 52 ? -13.160 -8.071 -7.543 1.00 0.00 52 VAL A N 17
ATOM 30647 C CA . VAL A 1 52 ? -13.695 -8.426 -6.259 1.00 0.00 52 VAL A CA 17
ATOM 30648 C C . VAL A 1 52 ? -13.663 -9.953 -6.037 1.00 0.00 52 VAL A C 17
ATOM 30649 O O . VAL A 1 52 ? -14.097 -10.738 -6.898 1.00 0.00 52 VAL A O 17
ATOM 30662 N N . ARG A 1 53 ? -13.104 -10.362 -4.920 1.00 0.00 53 ARG A N 17
ATOM 30663 C CA . ARG A 1 53 ? -13.052 -11.754 -4.531 1.00 0.00 53 ARG A CA 17
ATOM 30664 C C . ARG A 1 53 ? -13.050 -11.804 -3.019 1.00 0.00 53 ARG A C 17
ATOM 30665 O O . ARG A 1 53 ? -12.259 -11.112 -2.380 1.00 0.00 53 ARG A O 17
ATOM 30686 N N . ALA A 1 54 ? -13.955 -12.557 -2.461 1.00 0.00 54 ALA A N 17
ATOM 30687 C CA . ALA A 1 54 ? -14.078 -12.674 -1.027 1.00 0.00 54 ALA A CA 17
ATOM 30688 C C . ALA A 1 54 ? -14.711 -13.975 -0.658 1.00 0.00 54 ALA A C 17
ATOM 30689 O O . ALA A 1 54 ? -15.376 -14.602 -1.488 1.00 0.00 54 ALA A O 17
ATOM 30696 N N . PHE A 1 55 ? -14.492 -14.388 0.557 1.00 0.00 55 PHE A N 17
ATOM 30697 C CA . PHE A 1 55 ? -15.068 -15.594 1.065 1.00 0.00 55 PHE A CA 17
ATOM 30698 C C . PHE A 1 55 ? -16.452 -15.329 1.590 1.00 0.00 55 PHE A C 17
ATOM 30699 O O . PHE A 1 55 ? -16.693 -14.326 2.264 1.00 0.00 55 PHE A O 17
ATOM 30716 N N . SER A 1 56 ? -17.344 -16.212 1.303 1.00 0.00 56 SER A N 17
ATOM 30717 C CA . SER A 1 56 ? -18.645 -16.168 1.893 1.00 0.00 56 SER A CA 17
ATOM 30718 C C . SER A 1 56 ? -18.593 -17.047 3.142 1.00 0.00 56 SER A C 17
ATOM 30719 O O . SER A 1 56 ? -19.241 -16.768 4.168 1.00 0.00 56 SER A O 17
ATOM 30727 N N . HIS A 1 57 ? -17.765 -18.074 3.059 1.00 0.00 57 HIS A N 17
ATOM 30728 C CA . HIS A 1 57 ? -17.568 -19.017 4.124 1.00 0.00 57 HIS A CA 17
ATOM 30729 C C . HIS A 1 57 ? -16.087 -19.177 4.435 1.00 0.00 57 HIS A C 17
ATOM 30730 O O . HIS A 1 57 ? -15.356 -19.813 3.694 1.00 0.00 57 HIS A O 17
ATOM 30745 N N . LYS A 1 58 ? -15.652 -18.536 5.452 1.00 0.00 58 LYS A N 17
ATOM 30746 C CA . LYS A 1 58 ? -14.378 -18.809 6.050 1.00 0.00 58 LYS A CA 17
ATOM 30747 C C . LYS A 1 58 ? -14.554 -18.798 7.534 1.00 0.00 58 LYS A C 17
ATOM 30748 O O . LYS A 1 58 ? -15.448 -18.092 8.022 1.00 0.00 58 LYS A O 17
ATOM 30767 N N . PRO A 1 59 ? -13.809 -19.585 8.286 1.00 0.00 59 PRO A N 17
ATOM 30768 C CA . PRO A 1 59 ? -13.846 -19.467 9.727 1.00 0.00 59 PRO A CA 17
ATOM 30769 C C . PRO A 1 59 ? -13.190 -18.135 10.093 1.00 0.00 59 PRO A C 17
ATOM 30770 O O . PRO A 1 59 ? -12.041 -17.878 9.705 1.00 0.00 59 PRO A O 17
ATOM 30781 N N . PRO A 1 60 ? -13.879 -17.253 10.804 1.00 0.00 60 PRO A N 17
ATOM 30782 C CA . PRO A 1 60 ? -13.327 -15.973 11.100 1.00 0.00 60 PRO A CA 17
ATOM 30783 C C . PRO A 1 60 ? -12.515 -15.957 12.382 1.00 0.00 60 PRO A C 17
ATOM 30784 O O . PRO A 1 60 ? -12.954 -16.427 13.439 1.00 0.00 60 PRO A O 17
ATOM 30795 N N . LYS A 1 61 ? -11.324 -15.448 12.271 1.00 0.00 61 LYS A N 17
ATOM 30796 C CA . LYS A 1 61 ? -10.486 -15.204 13.400 1.00 0.00 61 LYS A CA 17
ATOM 30797 C C . LYS A 1 61 ? -10.280 -13.720 13.473 1.00 0.00 61 LYS A C 17
ATOM 30798 O O . LYS A 1 61 ? -9.628 -13.149 12.577 1.00 0.00 61 LYS A O 17
ATOM 30817 N N . VAL A 1 62 ? -10.857 -13.079 14.449 1.00 0.00 62 VAL A N 17
ATOM 30818 C CA . VAL A 1 62 ? -10.685 -11.656 14.614 1.00 0.00 62 VAL A CA 17
ATOM 30819 C C . VAL A 1 62 ? -10.423 -11.314 16.068 1.00 0.00 62 VAL A C 17
ATOM 30820 O O . VAL A 1 62 ? -11.091 -11.832 16.975 1.00 0.00 62 VAL A O 17
ATOM 30833 N N . GLY A 1 63 ? -9.437 -10.491 16.286 1.00 0.00 63 GLY A N 17
ATOM 30834 C CA . GLY A 1 63 ? -9.117 -10.060 17.611 1.00 0.00 63 GLY A CA 17
ATOM 30835 C C . GLY A 1 63 ? -9.194 -8.565 17.711 1.00 0.00 63 GLY A C 17
ATOM 30836 O O . GLY A 1 63 ? -10.118 -8.018 18.301 1.00 0.00 63 GLY A O 17
ATOM 30840 N N . ASN A 1 64 ? -8.252 -7.897 17.099 1.00 0.00 64 ASN A N 17
ATOM 30841 C CA . ASN A 1 64 ? -8.204 -6.436 17.129 1.00 0.00 64 ASN A CA 17
ATOM 30842 C C . ASN A 1 64 ? -8.868 -5.899 15.855 1.00 0.00 64 ASN A C 17
ATOM 30843 O O . ASN A 1 64 ? -9.245 -4.730 15.765 1.00 0.00 64 ASN A O 17
ATOM 30854 N N . LEU A 1 65 ? -9.055 -6.776 14.900 1.00 0.00 65 LEU A N 17
ATOM 30855 C CA . LEU A 1 65 ? -9.565 -6.401 13.605 1.00 0.00 65 LEU A CA 17
ATOM 30856 C C . LEU A 1 65 ? -10.989 -6.854 13.423 1.00 0.00 65 LEU A C 17
ATOM 30857 O O . LEU A 1 65 ? -11.382 -7.859 13.994 1.00 0.00 65 LEU A O 17
ATOM 30873 N N . PRO A 1 66 ? -11.794 -6.105 12.661 1.00 0.00 66 PRO A N 17
ATOM 30874 C CA . PRO A 1 66 ? -13.127 -6.533 12.252 1.00 0.00 66 PRO A CA 17
ATOM 30875 C C . PRO A 1 66 ? -13.011 -7.526 11.083 1.00 0.00 66 PRO A C 17
ATOM 30876 O O . PRO A 1 66 ? -11.899 -7.703 10.507 1.00 0.00 66 PRO A O 17
ATOM 30887 N N . GLN A 1 67 ? -14.112 -8.173 10.723 1.00 0.00 67 GLN A N 17
ATOM 30888 C CA . GLN A 1 67 ? -14.094 -9.158 9.658 1.00 0.00 67 GLN A CA 17
ATOM 30889 C C . GLN A 1 67 ? -13.646 -8.571 8.322 1.00 0.00 67 GLN A C 17
ATOM 30890 O O . GLN A 1 67 ? -12.847 -9.184 7.653 1.00 0.00 67 GLN A O 17
ATOM 30904 N N . TYR A 1 68 ? -14.121 -7.378 7.959 1.00 0.00 68 TYR A N 17
ATOM 30905 C CA . TYR A 1 68 ? -13.743 -6.769 6.664 1.00 0.00 68 TYR A CA 17
ATOM 30906 C C . TYR A 1 68 ? -12.221 -6.633 6.449 1.00 0.00 68 TYR A C 17
ATOM 30907 O O . TYR A 1 68 ? -11.725 -6.893 5.342 1.00 0.00 68 TYR A O 17
ATOM 30925 N N . GLU A 1 69 ? -11.484 -6.283 7.499 1.00 0.00 69 GLU A N 17
ATOM 30926 C CA . GLU A 1 69 ? -10.028 -6.175 7.391 1.00 0.00 69 GLU A CA 17
ATOM 30927 C C . GLU A 1 69 ? -9.417 -7.570 7.249 1.00 0.00 69 GLU A C 17
ATOM 30928 O O . GLU A 1 69 ? -8.530 -7.803 6.437 1.00 0.00 69 GLU A O 17
ATOM 30940 N N . SER A 1 70 ? -9.946 -8.509 8.010 1.00 0.00 70 SER A N 17
ATOM 30941 C CA . SER A 1 70 ? -9.442 -9.866 7.996 1.00 0.00 70 SER A CA 17
ATOM 30942 C C . SER A 1 70 ? -9.853 -10.613 6.713 1.00 0.00 70 SER A C 17
ATOM 30943 O O . SER A 1 70 ? -9.192 -11.556 6.311 1.00 0.00 70 SER A O 17
ATOM 30951 N N . GLU A 1 71 ? -10.940 -10.169 6.095 1.00 0.00 71 GLU A N 17
ATOM 30952 C CA . GLU A 1 71 ? -11.448 -10.714 4.836 1.00 0.00 71 GLU A CA 17
ATOM 30953 C C . GLU A 1 71 ? -10.385 -10.504 3.773 1.00 0.00 71 GLU A C 17
ATOM 30954 O O . GLU A 1 71 ? -10.051 -11.417 3.016 1.00 0.00 71 GLU A O 17
ATOM 30966 N N . ALA A 1 72 ? -9.826 -9.295 3.762 1.00 0.00 72 ALA A N 17
ATOM 30967 C CA . ALA A 1 72 ? -8.769 -8.942 2.833 1.00 0.00 72 ALA A CA 17
ATOM 30968 C C . ALA A 1 72 ? -7.552 -9.822 3.080 1.00 0.00 72 ALA A C 17
ATOM 30969 O O . ALA A 1 72 ? -6.982 -10.384 2.146 1.00 0.00 72 ALA A O 17
ATOM 30976 N N . ILE A 1 73 ? -7.184 -9.955 4.349 1.00 0.00 73 ILE A N 17
ATOM 30977 C CA . ILE A 1 73 ? -6.079 -10.825 4.767 1.00 0.00 73 ILE A CA 17
ATOM 30978 C C . ILE A 1 73 ? -6.303 -12.275 4.294 1.00 0.00 73 ILE A C 17
ATOM 30979 O O . ILE A 1 73 ? -5.388 -12.911 3.775 1.00 0.00 73 ILE A O 17
ATOM 30995 N N . MET A 1 74 ? -7.526 -12.774 4.460 1.00 0.00 74 MET A N 17
ATOM 30996 C CA . MET A 1 74 ? -7.870 -14.143 4.059 1.00 0.00 74 MET A CA 17
ATOM 30997 C C . MET A 1 74 ? -7.669 -14.343 2.575 1.00 0.00 74 MET A C 17
ATOM 30998 O O . MET A 1 74 ? -7.015 -15.297 2.157 1.00 0.00 74 MET A O 17
ATOM 31012 N N . VAL A 1 75 ? -8.192 -13.424 1.783 1.00 0.00 75 VAL A N 17
ATOM 31013 C CA . VAL A 1 75 ? -8.059 -13.504 0.337 1.00 0.00 75 VAL A CA 17
ATOM 31014 C C . VAL A 1 75 ? -6.585 -13.372 -0.079 1.00 0.00 75 VAL A C 17
ATOM 31015 O O . VAL A 1 75 ? -6.114 -14.076 -0.978 1.00 0.00 75 VAL A O 17
ATOM 31028 N N . ALA A 1 76 ? -5.855 -12.511 0.612 1.00 0.00 76 ALA A N 17
ATOM 31029 C CA . ALA A 1 76 ? -4.438 -12.313 0.345 1.00 0.00 76 ALA A CA 17
ATOM 31030 C C . ALA A 1 76 ? -3.630 -13.562 0.676 1.00 0.00 76 ALA A C 17
ATOM 31031 O O . ALA A 1 76 ? -2.687 -13.897 -0.029 1.00 0.00 76 ALA A O 17
ATOM 31038 N N . PHE A 1 77 ? -4.017 -14.250 1.732 1.00 0.00 77 PHE A N 17
ATOM 31039 C CA . PHE A 1 77 ? -3.363 -15.490 2.141 1.00 0.00 77 PHE A CA 17
ATOM 31040 C C . PHE A 1 77 ? -3.696 -16.603 1.152 1.00 0.00 77 PHE A C 17
ATOM 31041 O O . PHE A 1 77 ? -2.837 -17.401 0.776 1.00 0.00 77 PHE A O 17
ATOM 31058 N N . GLU A 1 78 ? -4.937 -16.625 0.733 1.00 0.00 78 GLU A N 17
ATOM 31059 C CA . GLU A 1 78 ? -5.456 -17.594 -0.211 1.00 0.00 78 GLU A CA 17
ATOM 31060 C C . GLU A 1 78 ? -4.769 -17.459 -1.594 1.00 0.00 78 GLU A C 17
ATOM 31061 O O . GLU A 1 78 ? -4.340 -18.450 -2.196 1.00 0.00 78 GLU A O 17
ATOM 31073 N N . LEU A 1 79 ? -4.629 -16.246 -2.065 1.00 0.00 79 LEU A N 17
ATOM 31074 C CA . LEU A 1 79 ? -4.021 -16.006 -3.373 1.00 0.00 79 LEU A CA 17
ATOM 31075 C C . LEU A 1 79 ? -2.511 -15.942 -3.285 1.00 0.00 79 LEU A C 17
ATOM 31076 O O . LEU A 1 79 ? -1.828 -16.048 -4.306 1.00 0.00 79 LEU A O 17
ATOM 31092 N N . ASN A 1 80 ? -2.004 -15.794 -2.063 1.00 0.00 80 ASN A N 17
ATOM 31093 C CA . ASN A 1 80 ? -0.582 -15.495 -1.815 1.00 0.00 80 ASN A CA 17
ATOM 31094 C C . ASN A 1 80 ? -0.253 -14.217 -2.533 1.00 0.00 80 ASN A C 17
ATOM 31095 O O . ASN A 1 80 ? 0.543 -14.163 -3.480 1.00 0.00 80 ASN A O 17
ATOM 31106 N N . ALA A 1 81 ? -0.960 -13.206 -2.131 1.00 0.00 81 ALA A N 17
ATOM 31107 C CA . ALA A 1 81 ? -0.937 -11.936 -2.770 1.00 0.00 81 ALA A CA 17
ATOM 31108 C C . ALA A 1 81 ? -0.226 -10.914 -1.927 1.00 0.00 81 ALA A C 17
ATOM 31109 O O . ALA A 1 81 ? 0.178 -11.194 -0.803 1.00 0.00 81 ALA A O 17
ATOM 31116 N N . LEU A 1 82 ? -0.078 -9.749 -2.476 1.00 0.00 82 LEU A N 17
ATOM 31117 C CA . LEU A 1 82 ? 0.517 -8.632 -1.811 1.00 0.00 82 LEU A CA 17
ATOM 31118 C C . LEU A 1 82 ? -0.644 -7.936 -1.119 1.00 0.00 82 LEU A C 17
ATOM 31119 O O . LEU A 1 82 ? -1.708 -7.797 -1.717 1.00 0.00 82 LEU A O 17
ATOM 31135 N N . LEU A 1 83 ? -0.488 -7.547 0.109 1.00 0.00 83 LEU A N 17
ATOM 31136 C CA . LEU A 1 83 ? -1.585 -6.923 0.802 1.00 0.00 83 LEU A CA 17
ATOM 31137 C C . LEU A 1 83 ? -1.301 -5.457 1.043 1.00 0.00 83 LEU A C 17
ATOM 31138 O O . LEU A 1 83 ? -0.263 -5.091 1.600 1.00 0.00 83 LEU A O 17
ATOM 31154 N N . ILE A 1 84 ? -2.202 -4.634 0.599 1.00 0.00 84 ILE A N 17
ATOM 31155 C CA . ILE A 1 84 ? -2.106 -3.212 0.780 1.00 0.00 84 ILE A CA 17
ATOM 31156 C C . ILE A 1 84 ? -2.966 -2.863 1.978 1.00 0.00 84 ILE A C 17
ATOM 31157 O O . ILE A 1 84 ? -4.206 -2.981 1.916 1.00 0.00 84 ILE A O 17
ATOM 31173 N N . ALA A 1 85 ? -2.342 -2.478 3.058 1.00 0.00 85 ALA A N 17
ATOM 31174 C CA . ALA A 1 85 ? -3.061 -2.231 4.278 1.00 0.00 85 ALA A CA 17
ATOM 31175 C C . ALA A 1 85 ? -2.493 -1.050 5.018 1.00 0.00 85 ALA A C 17
ATOM 31176 O O . ALA A 1 85 ? -1.301 -0.802 4.971 1.00 0.00 85 ALA A O 17
ATOM 31183 N N . GLU A 1 86 ? -3.352 -0.326 5.687 1.00 0.00 86 GLU A N 17
ATOM 31184 C CA . GLU A 1 86 ? -2.936 0.812 6.490 1.00 0.00 86 GLU A CA 17
ATOM 31185 C C . GLU A 1 86 ? -3.063 0.513 7.962 1.00 0.00 86 GLU A C 17
ATOM 31186 O O . GLU A 1 86 ? -2.433 1.166 8.797 1.00 0.00 86 GLU A O 17
ATOM 31198 N N . ASP A 1 87 ? -3.871 -0.465 8.284 1.00 0.00 87 ASP A N 17
ATOM 31199 C CA . ASP A 1 87 ? -4.121 -0.787 9.669 1.00 0.00 87 ASP A CA 17
ATOM 31200 C C . ASP A 1 87 ? -2.967 -1.598 10.217 1.00 0.00 87 ASP A C 17
ATOM 31201 O O . ASP A 1 87 ? -2.529 -2.581 9.595 1.00 0.00 87 ASP A O 17
ATOM 31210 N N . LYS A 1 88 ? -2.503 -1.205 11.379 1.00 0.00 88 LYS A N 17
ATOM 31211 C CA . LYS A 1 88 ? -1.327 -1.774 11.999 1.00 0.00 88 LYS A CA 17
ATOM 31212 C C . LYS A 1 88 ? -1.474 -3.249 12.336 1.00 0.00 88 LYS A C 17
ATOM 31213 O O . LYS A 1 88 ? -0.500 -4.009 12.216 1.00 0.00 88 LYS A O 17
ATOM 31232 N N . ASP A 1 89 ? -2.669 -3.684 12.734 1.00 0.00 89 ASP A N 17
ATOM 31233 C CA . ASP A 1 89 ? -2.827 -5.090 13.096 1.00 0.00 89 ASP A CA 17
ATOM 31234 C C . ASP A 1 89 ? -3.006 -5.919 11.847 1.00 0.00 89 ASP A C 17
ATOM 31235 O O . ASP A 1 89 ? -2.594 -7.058 11.804 1.00 0.00 89 ASP A O 17
ATOM 31244 N N . VAL A 1 90 ? -3.564 -5.306 10.798 1.00 0.00 90 VAL A N 17
ATOM 31245 C CA . VAL A 1 90 ? -3.717 -5.979 9.499 1.00 0.00 90 VAL A CA 17
ATOM 31246 C C . VAL A 1 90 ? -2.346 -6.302 8.928 1.00 0.00 90 VAL A C 17
ATOM 31247 O O . VAL A 1 90 ? -2.075 -7.452 8.547 1.00 0.00 90 VAL A O 17
ATOM 31260 N N . ILE A 1 91 ? -1.476 -5.289 8.910 1.00 0.00 91 ILE A N 17
ATOM 31261 C CA . ILE A 1 91 ? -0.114 -5.436 8.421 1.00 0.00 91 ILE A CA 17
ATOM 31262 C C . ILE A 1 91 ? 0.608 -6.527 9.208 1.00 0.00 91 ILE A C 17
ATOM 31263 O O . ILE A 1 91 ? 1.214 -7.426 8.624 1.00 0.00 91 ILE A O 17
ATOM 31279 N N . ASN A 1 92 ? 0.486 -6.466 10.523 1.00 0.00 92 ASN A N 17
ATOM 31280 C CA . ASN A 1 92 ? 1.120 -7.435 11.414 1.00 0.00 92 ASN A CA 17
ATOM 31281 C C . ASN A 1 92 ? 0.577 -8.854 11.187 1.00 0.00 92 ASN A C 17
ATOM 31282 O O . ASN A 1 92 ? 1.341 -9.766 10.889 1.00 0.00 92 ASN A O 17
ATOM 31293 N N . LYS A 1 93 ? -0.745 -8.999 11.274 1.00 0.00 93 LYS A N 17
ATOM 31294 C CA . LYS A 1 93 ? -1.452 -10.284 11.160 1.00 0.00 93 LYS A CA 17
ATOM 31295 C C . LYS A 1 93 ? -1.119 -10.981 9.866 1.00 0.00 93 LYS A C 17
ATOM 31296 O O . LYS A 1 93 ? -0.714 -12.146 9.873 1.00 0.00 93 LYS A O 17
ATOM 31315 N N . ALA A 1 94 ? -1.252 -10.266 8.776 1.00 0.00 94 ALA A N 17
ATOM 31316 C CA . ALA A 1 94 ? -0.980 -10.816 7.471 1.00 0.00 94 ALA A CA 17
ATOM 31317 C C . ALA A 1 94 ? 0.489 -11.188 7.324 1.00 0.00 94 ALA A C 17
ATOM 31318 O O . ALA A 1 94 ? 0.817 -12.243 6.774 1.00 0.00 94 ALA A O 17
ATOM 31325 N N . LYS A 1 95 ? 1.367 -10.353 7.863 1.00 0.00 95 LYS A N 17
ATOM 31326 C CA . LYS A 1 95 ? 2.793 -10.583 7.764 1.00 0.00 95 LYS A CA 17
ATOM 31327 C C . LYS A 1 95 ? 3.199 -11.843 8.517 1.00 0.00 95 LYS A C 17
ATOM 31328 O O . LYS A 1 95 ? 4.019 -12.626 8.022 1.00 0.00 95 LYS A O 17
ATOM 31347 N N . GLU A 1 96 ? 2.579 -12.069 9.676 1.00 0.00 96 GLU A N 17
ATOM 31348 C CA . GLU A 1 96 ? 2.820 -13.281 10.462 1.00 0.00 96 GLU A CA 17
ATOM 31349 C C . GLU A 1 96 ? 2.392 -14.497 9.671 1.00 0.00 96 GLU A C 17
ATOM 31350 O O . GLU A 1 96 ? 3.059 -15.528 9.678 1.00 0.00 96 GLU A O 17
ATOM 31362 N N . LEU A 1 97 ? 1.293 -14.352 8.962 1.00 0.00 97 LEU A N 17
ATOM 31363 C CA . LEU A 1 97 ? 0.721 -15.435 8.182 1.00 0.00 97 LEU A CA 17
ATOM 31364 C C . LEU A 1 97 ? 1.561 -15.729 6.928 1.00 0.00 97 LEU A C 17
ATOM 31365 O O . LEU A 1 97 ? 1.395 -16.757 6.283 1.00 0.00 97 LEU A O 17
ATOM 31381 N N . GLY A 1 98 ? 2.466 -14.829 6.607 1.00 0.00 98 GLY A N 17
ATOM 31382 C CA . GLY A 1 98 ? 3.347 -15.036 5.479 1.00 0.00 98 GLY A CA 17
ATOM 31383 C C . GLY A 1 98 ? 2.982 -14.176 4.304 1.00 0.00 98 GLY A C 17
ATOM 31384 O O . GLY A 1 98 ? 3.570 -14.283 3.231 1.00 0.00 98 GLY A O 17
ATOM 31388 N N . VAL A 1 99 ? 2.030 -13.318 4.499 1.00 0.00 99 VAL A N 17
ATOM 31389 C CA . VAL A 1 99 ? 1.586 -12.424 3.463 1.00 0.00 99 VAL A CA 17
ATOM 31390 C C . VAL A 1 99 ? 2.361 -11.130 3.599 1.00 0.00 99 VAL A C 17
ATOM 31391 O O . VAL A 1 99 ? 2.616 -10.665 4.719 1.00 0.00 99 VAL A O 17
ATOM 31404 N N . ASN A 1 100 ? 2.800 -10.577 2.515 1.00 0.00 100 ASN A N 17
ATOM 31405 C CA . ASN A 1 100 ? 3.492 -9.329 2.586 1.00 0.00 100 ASN A CA 17
ATOM 31406 C C . ASN A 1 100 ? 2.509 -8.190 2.550 1.00 0.00 100 ASN A C 17
ATOM 31407 O O . ASN A 1 100 ? 2.000 -7.811 1.495 1.00 0.00 100 ASN A O 17
ATOM 31418 N N . ALA A 1 101 ? 2.178 -7.718 3.715 1.00 0.00 101 ALA A N 17
ATOM 31419 C CA . ALA A 1 101 ? 1.315 -6.588 3.862 1.00 0.00 101 ALA A CA 17
ATOM 31420 C C . ALA A 1 101 ? 2.157 -5.355 4.050 1.00 0.00 101 ALA A C 17
ATOM 31421 O O . ALA A 1 101 ? 3.056 -5.330 4.910 1.00 0.00 101 ALA A O 17
ATOM 31428 N N . ILE A 1 102 ? 1.909 -4.368 3.247 1.00 0.00 102 ILE A N 17
ATOM 31429 C CA . ILE A 1 102 ? 2.631 -3.130 3.298 1.00 0.00 102 ILE A CA 17
ATOM 31430 C C . ILE A 1 102 ? 1.671 -1.943 3.228 1.00 0.00 102 ILE A C 17
ATOM 31431 O O . ILE A 1 102 ? 0.550 -2.083 2.712 1.00 0.00 102 ILE A O 17
ATOM 31447 N N . PRO A 1 103 ? 2.055 -0.792 3.797 1.00 0.00 103 PRO A N 17
ATOM 31448 C CA . PRO A 1 103 ? 1.251 0.427 3.717 1.00 0.00 103 PRO A CA 17
ATOM 31449 C C . PRO A 1 103 ? 1.162 0.969 2.285 1.00 0.00 103 PRO A C 17
ATOM 31450 O O . PRO A 1 103 ? 1.982 0.626 1.410 1.00 0.00 103 PRO A O 17
ATOM 31461 N N . ILE A 1 104 ? 0.201 1.842 2.078 1.00 0.00 104 ILE A N 17
ATOM 31462 C CA . ILE A 1 104 ? -0.079 2.487 0.795 1.00 0.00 104 ILE A CA 17
ATOM 31463 C C . ILE A 1 104 ? 1.158 3.152 0.191 1.00 0.00 104 ILE A C 17
ATOM 31464 O O . ILE A 1 104 ? 1.442 2.990 -1.001 1.00 0.00 104 ILE A O 17
ATOM 31480 N N . GLU A 1 105 ? 1.906 3.846 1.017 1.00 0.00 105 GLU A N 17
ATOM 31481 C CA . GLU A 1 105 ? 3.078 4.572 0.571 1.00 0.00 105 GLU A CA 17
ATOM 31482 C C . GLU A 1 105 ? 4.161 3.613 0.068 1.00 0.00 105 GLU A C 17
ATOM 31483 O O . GLU A 1 105 ? 4.929 3.947 -0.823 1.00 0.00 105 GLU A O 17
ATOM 31495 N N . GLU A 1 106 ? 4.170 2.404 0.597 1.00 0.00 106 GLU A N 17
ATOM 31496 C CA . GLU A 1 106 ? 5.138 1.408 0.184 1.00 0.00 106 GLU A CA 17
ATOM 31497 C C . GLU A 1 106 ? 4.749 0.817 -1.149 1.00 0.00 106 GLU A C 17
ATOM 31498 O O . GLU A 1 106 ? 5.600 0.462 -1.958 1.00 0.00 106 GLU A O 17
ATOM 31510 N N . LEU A 1 107 ? 3.460 0.741 -1.374 1.00 0.00 107 LEU A N 17
ATOM 31511 C CA . LEU A 1 107 ? 2.911 0.243 -2.615 1.00 0.00 107 LEU A CA 17
ATOM 31512 C C . LEU A 1 107 ? 3.212 1.275 -3.712 1.00 0.00 107 LEU A C 17
ATOM 31513 O O . LEU A 1 107 ? 3.604 0.927 -4.832 1.00 0.00 107 LEU A O 17
ATOM 31529 N N . LEU A 1 108 ? 3.067 2.539 -3.359 1.00 0.00 108 LEU A N 17
ATOM 31530 C CA . LEU A 1 108 ? 3.391 3.644 -4.252 1.00 0.00 108 LEU A CA 17
ATOM 31531 C C . LEU A 1 108 ? 4.887 3.643 -4.566 1.00 0.00 108 LEU A C 17
ATOM 31532 O O . LEU A 1 108 ? 5.298 3.806 -5.725 1.00 0.00 108 LEU A O 17
ATOM 31548 N N . ALA A 1 109 ? 5.683 3.423 -3.531 1.00 0.00 109 ALA A N 17
ATOM 31549 C CA . ALA A 1 109 ? 7.130 3.393 -3.632 1.00 0.00 109 ALA A CA 17
ATOM 31550 C C . ALA A 1 109 ? 7.623 2.295 -4.560 1.00 0.00 109 ALA A C 17
ATOM 31551 O O . ALA A 1 109 ? 8.530 2.517 -5.357 1.00 0.00 109 ALA A O 17
ATOM 31558 N N . SER A 1 110 ? 6.998 1.131 -4.485 1.00 0.00 110 SER A N 17
ATOM 31559 C CA . SER A 1 110 ? 7.394 -0.016 -5.289 1.00 0.00 110 SER A CA 17
ATOM 31560 C C . SER A 1 110 ? 7.230 0.175 -6.811 1.00 0.00 110 SER A C 17
ATOM 31561 O O . SER A 1 110 ? 7.729 -0.633 -7.603 1.00 0.00 110 SER A O 17
ATOM 31569 N N . SER A 1 111 ? 6.566 1.248 -7.209 1.00 0.00 111 SER A N 17
ATOM 31570 C CA . SER A 1 111 ? 6.423 1.577 -8.613 1.00 0.00 111 SER A CA 17
ATOM 31571 C C . SER A 1 111 ? 7.751 2.169 -9.122 1.00 0.00 111 SER A C 17
ATOM 31572 O O . SER A 1 111 ? 8.061 2.137 -10.322 1.00 0.00 111 SER A O 17
ATOM 31580 N N . LEU A 1 112 ? 8.540 2.680 -8.202 1.00 0.00 112 LEU A N 17
ATOM 31581 C CA . LEU A 1 112 ? 9.805 3.283 -8.521 1.00 0.00 112 LEU A CA 17
ATOM 31582 C C . LEU A 1 112 ? 10.919 2.386 -8.036 1.00 0.00 112 LEU A C 17
ATOM 31583 O O . LEU A 1 112 ? 11.258 2.397 -6.853 1.00 0.00 112 LEU A O 17
ATOM 31599 N N . GLU A 1 113 ? 11.432 1.559 -8.915 1.00 0.00 113 GLU A N 17
ATOM 31600 C CA . GLU A 1 113 ? 12.540 0.696 -8.569 1.00 0.00 113 GLU A CA 17
ATOM 31601 C C . GLU A 1 113 ? 13.806 1.509 -8.679 1.00 0.00 113 GLU A C 17
ATOM 31602 O O . GLU A 1 113 ? 14.556 1.688 -7.720 1.00 0.00 113 GLU A O 17
ATOM 31614 N N . HIS A 1 114 ? 13.996 2.020 -9.874 1.00 0.00 114 HIS A N 17
ATOM 31615 C CA . HIS A 1 114 ? 15.138 2.791 -10.311 1.00 0.00 114 HIS A CA 17
ATOM 31616 C C . HIS A 1 114 ? 14.682 3.408 -11.592 1.00 0.00 114 HIS A C 17
ATOM 31617 O O . HIS A 1 114 ? 13.644 2.986 -12.119 1.00 0.00 114 HIS A O 17
ATOM 31632 N N . HIS A 1 115 ? 15.394 4.363 -12.110 1.00 0.00 115 HIS A N 17
ATOM 31633 C CA . HIS A 1 115 ? 15.021 4.917 -13.391 1.00 0.00 115 HIS A CA 17
ATOM 31634 C C . HIS A 1 115 ? 15.451 3.989 -14.498 1.00 0.00 115 HIS A C 17
ATOM 31635 O O . HIS A 1 115 ? 16.642 3.729 -14.676 1.00 0.00 115 HIS A O 17
ATOM 31650 N N . HIS A 1 116 ? 14.476 3.436 -15.187 1.00 0.00 116 HIS A N 17
ATOM 31651 C CA . HIS A 1 116 ? 14.735 2.532 -16.293 1.00 0.00 116 HIS A CA 17
ATOM 31652 C C . HIS A 1 116 ? 14.942 3.332 -17.554 1.00 0.00 116 HIS A C 17
ATOM 31653 O O . HIS A 1 116 ? 14.687 4.552 -17.567 1.00 0.00 116 HIS A O 17
ATOM 31668 N N . HIS A 1 117 ? 15.396 2.673 -18.604 1.00 0.00 117 HIS A N 17
ATOM 31669 C CA . HIS A 1 117 ? 15.585 3.333 -19.874 1.00 0.00 117 HIS A CA 17
ATOM 31670 C C . HIS A 1 117 ? 14.255 3.752 -20.449 1.00 0.00 117 HIS A C 17
ATOM 31671 O O . HIS A 1 117 ? 13.273 3.022 -20.354 1.00 0.00 117 HIS A O 17
ATOM 31686 N N . HIS A 1 118 ? 14.239 4.929 -21.008 1.00 0.00 118 HIS A N 17
ATOM 31687 C CA . HIS A 1 118 ? 13.047 5.555 -21.539 1.00 0.00 118 HIS A CA 17
ATOM 31688 C C . HIS A 1 118 ? 12.404 4.725 -22.648 1.00 0.00 118 HIS A C 17
ATOM 31689 O O . HIS A 1 118 ? 13.024 4.430 -23.671 1.00 0.00 118 HIS A O 17
ATOM 31704 N N . HIS A 1 119 ? 11.191 4.334 -22.415 1.00 0.00 119 HIS A N 17
ATOM 31705 C CA . HIS A 1 119 ? 10.384 3.666 -23.394 1.00 0.00 119 HIS A CA 17
ATOM 31706 C C . HIS A 1 119 ? 9.094 4.406 -23.495 1.00 0.00 119 HIS A C 17
ATOM 31707 O O . HIS A 1 119 ? 8.236 4.243 -22.610 1.00 0.00 119 HIS A O 17
ATOM 31723 N N . MET A 1 1 ? 1.758 -10.726 -9.534 1.00 0.00 1 MET A N 18
ATOM 31724 C CA . MET A 1 1 ? 1.346 -10.987 -8.165 1.00 0.00 1 MET A CA 18
ATOM 31725 C C . MET A 1 1 ? 0.005 -10.319 -7.941 1.00 0.00 1 MET A C 18
ATOM 31726 O O . MET A 1 1 ? -0.306 -9.313 -8.598 1.00 0.00 1 MET A O 18
ATOM 31742 N N . PHE A 1 2 ? -0.792 -10.858 -7.046 1.00 0.00 2 PHE A N 18
ATOM 31743 C CA . PHE A 1 2 ? -2.058 -10.252 -6.722 1.00 0.00 2 PHE A CA 18
ATOM 31744 C C . PHE A 1 2 ? -1.818 -9.229 -5.638 1.00 0.00 2 PHE A C 18
ATOM 31745 O O . PHE A 1 2 ? -0.883 -9.372 -4.848 1.00 0.00 2 PHE A O 18
ATOM 31762 N N . ALA A 1 3 ? -2.611 -8.213 -5.617 1.00 0.00 3 ALA A N 18
ATOM 31763 C CA . ALA A 1 3 ? -2.524 -7.197 -4.608 1.00 0.00 3 ALA A CA 18
ATOM 31764 C C . ALA A 1 3 ? -3.901 -6.947 -4.057 1.00 0.00 3 ALA A C 18
ATOM 31765 O O . ALA A 1 3 ? -4.755 -6.390 -4.732 1.00 0.00 3 ALA A O 18
ATOM 31772 N N . VAL A 1 4 ? -4.123 -7.389 -2.858 1.00 0.00 4 VAL A N 18
ATOM 31773 C CA . VAL A 1 4 ? -5.407 -7.264 -2.234 1.00 0.00 4 VAL A CA 18
ATOM 31774 C C . VAL A 1 4 ? -5.430 -5.989 -1.416 1.00 0.00 4 VAL A C 18
ATOM 31775 O O . VAL A 1 4 ? -4.493 -5.703 -0.658 1.00 0.00 4 VAL A O 18
ATOM 31788 N N . ILE A 1 5 ? -6.449 -5.216 -1.602 1.00 0.00 5 ILE A N 18
ATOM 31789 C CA . ILE A 1 5 ? -6.592 -3.967 -0.915 1.00 0.00 5 ILE A CA 18
ATOM 31790 C C . ILE A 1 5 ? -7.442 -4.165 0.334 1.00 0.00 5 ILE A C 18
ATOM 31791 O O . ILE A 1 5 ? -8.553 -4.705 0.256 1.00 0.00 5 ILE A O 18
ATOM 31807 N N . SER A 1 6 ? -6.916 -3.777 1.473 1.00 0.00 6 SER A N 18
ATOM 31808 C CA . SER A 1 6 ? -7.669 -3.829 2.698 1.00 0.00 6 SER A CA 18
ATOM 31809 C C . SER A 1 6 ? -8.457 -2.526 2.829 1.00 0.00 6 SER A C 18
ATOM 31810 O O . SER A 1 6 ? -7.986 -1.483 2.353 1.00 0.00 6 SER A O 18
ATOM 31818 N N . PRO A 1 7 ? -9.660 -2.551 3.440 1.00 0.00 7 PRO A N 18
ATOM 31819 C CA . PRO A 1 7 ? -10.502 -1.356 3.604 1.00 0.00 7 PRO A CA 18
ATOM 31820 C C . PRO A 1 7 ? -9.780 -0.168 4.267 1.00 0.00 7 PRO A C 18
ATOM 31821 O O . PRO A 1 7 ? -10.111 0.991 3.995 1.00 0.00 7 PRO A O 18
ATOM 31832 N N . SER A 1 8 ? -8.786 -0.444 5.105 1.00 0.00 8 SER A N 18
ATOM 31833 C CA . SER A 1 8 ? -7.950 0.606 5.702 1.00 0.00 8 SER A CA 18
ATOM 31834 C C . SER A 1 8 ? -7.195 1.438 4.633 1.00 0.00 8 SER A C 18
ATOM 31835 O O . SER A 1 8 ? -6.822 2.587 4.876 1.00 0.00 8 SER A O 18
ATOM 31843 N N . ALA A 1 9 ? -7.013 0.873 3.451 1.00 0.00 9 ALA A N 18
ATOM 31844 C CA . ALA A 1 9 ? -6.271 1.527 2.381 1.00 0.00 9 ALA A CA 18
ATOM 31845 C C . ALA A 1 9 ? -7.215 2.195 1.373 1.00 0.00 9 ALA A C 18
ATOM 31846 O O . ALA A 1 9 ? -6.798 2.599 0.283 1.00 0.00 9 ALA A O 18
ATOM 31853 N N . PHE A 1 10 ? -8.476 2.329 1.740 1.00 0.00 10 PHE A N 18
ATOM 31854 C CA . PHE A 1 10 ? -9.461 2.949 0.863 1.00 0.00 10 PHE A CA 18
ATOM 31855 C C . PHE A 1 10 ? -9.243 4.434 0.704 1.00 0.00 10 PHE A C 18
ATOM 31856 O O . PHE A 1 10 ? -8.515 5.072 1.474 1.00 0.00 10 PHE A O 18
ATOM 31873 N N . GLY A 1 11 ? -9.856 4.974 -0.321 1.00 0.00 11 GLY A N 18
ATOM 31874 C CA . GLY A 1 11 ? -9.781 6.380 -0.611 1.00 0.00 11 GLY A CA 18
ATOM 31875 C C . GLY A 1 11 ? -8.580 6.723 -1.451 1.00 0.00 11 GLY A C 18
ATOM 31876 O O . GLY A 1 11 ? -8.656 7.561 -2.316 1.00 0.00 11 GLY A O 18
ATOM 31880 N N . LYS A 1 12 ? -7.494 6.006 -1.241 1.00 0.00 12 LYS A N 18
ATOM 31881 C CA . LYS A 1 12 ? -6.233 6.218 -1.950 1.00 0.00 12 LYS A CA 18
ATOM 31882 C C . LYS A 1 12 ? -6.128 5.263 -3.137 1.00 0.00 12 LYS A C 18
ATOM 31883 O O . LYS A 1 12 ? -5.065 5.106 -3.751 1.00 0.00 12 LYS A O 18
ATOM 31902 N N . LEU A 1 13 ? -7.256 4.675 -3.467 1.00 0.00 13 LEU A N 18
ATOM 31903 C CA . LEU A 1 13 ? -7.387 3.666 -4.512 1.00 0.00 13 LEU A CA 18
ATOM 31904 C C . LEU A 1 13 ? -6.914 4.170 -5.878 1.00 0.00 13 LEU A C 18
ATOM 31905 O O . LEU A 1 13 ? -6.252 3.455 -6.612 1.00 0.00 13 LEU A O 18
ATOM 31921 N N . LYS A 1 14 ? -7.203 5.416 -6.182 1.00 0.00 14 LYS A N 18
ATOM 31922 C CA . LYS A 1 14 ? -6.869 5.979 -7.484 1.00 0.00 14 LYS A CA 18
ATOM 31923 C C . LYS A 1 14 ? -5.377 6.257 -7.589 1.00 0.00 14 LYS A C 18
ATOM 31924 O O . LYS A 1 14 ? -4.796 6.222 -8.678 1.00 0.00 14 LYS A O 18
ATOM 31943 N N . GLU A 1 15 ? -4.756 6.493 -6.462 1.00 0.00 15 GLU A N 18
ATOM 31944 C CA . GLU A 1 15 ? -3.342 6.759 -6.432 1.00 0.00 15 GLU A CA 18
ATOM 31945 C C . GLU A 1 15 ? -2.530 5.489 -6.567 1.00 0.00 15 GLU A C 18
ATOM 31946 O O . GLU A 1 15 ? -1.620 5.425 -7.381 1.00 0.00 15 GLU A O 18
ATOM 31958 N N . ILE A 1 16 ? -2.886 4.459 -5.818 1.00 0.00 16 ILE A N 18
ATOM 31959 C CA . ILE A 1 16 ? -2.152 3.197 -5.899 1.00 0.00 16 ILE A CA 18
ATOM 31960 C C . ILE A 1 16 ? -2.329 2.537 -7.271 1.00 0.00 16 ILE A C 18
ATOM 31961 O O . ILE A 1 16 ? -1.370 2.023 -7.858 1.00 0.00 16 ILE A O 18
ATOM 31977 N N . LEU A 1 17 ? -3.540 2.611 -7.797 1.00 0.00 17 LEU A N 18
ATOM 31978 C CA . LEU A 1 17 ? -3.848 2.102 -9.125 1.00 0.00 17 LEU A CA 18
ATOM 31979 C C . LEU A 1 17 ? -3.109 2.887 -10.186 1.00 0.00 17 LEU A C 18
ATOM 31980 O O . LEU A 1 17 ? -2.362 2.324 -10.980 1.00 0.00 17 LEU A O 18
ATOM 31996 N N . GLY A 1 18 ? -3.292 4.191 -10.161 1.00 0.00 18 GLY A N 18
ATOM 31997 C CA . GLY A 1 18 ? -2.739 5.044 -11.173 1.00 0.00 18 GLY A CA 18
ATOM 31998 C C . GLY A 1 18 ? -1.236 5.134 -11.149 1.00 0.00 18 GLY A C 18
ATOM 31999 O O . GLY A 1 18 ? -0.615 5.282 -12.187 1.00 0.00 18 GLY A O 18
ATOM 32003 N N . SER A 1 19 ? -0.640 5.022 -10.004 1.00 0.00 19 SER A N 18
ATOM 32004 C CA . SER A 1 19 ? 0.779 5.171 -9.937 1.00 0.00 19 SER A CA 18
ATOM 32005 C C . SER A 1 19 ? 1.525 3.848 -10.160 1.00 0.00 19 SER A C 18
ATOM 32006 O O . SER A 1 19 ? 2.628 3.850 -10.713 1.00 0.00 19 SER A O 18
ATOM 32014 N N . ASN A 1 20 ? 0.935 2.722 -9.793 1.00 0.00 20 ASN A N 18
ATOM 32015 C CA . ASN A 1 20 ? 1.700 1.479 -9.875 1.00 0.00 20 ASN A CA 18
ATOM 32016 C C . ASN A 1 20 ? 1.277 0.575 -11.030 1.00 0.00 20 ASN A C 18
ATOM 32017 O O . ASN A 1 20 ? 2.090 0.305 -11.922 1.00 0.00 20 ASN A O 18
ATOM 32028 N N . LYS A 1 21 ? 0.002 0.159 -11.049 1.00 0.00 21 LYS A N 18
ATOM 32029 C CA . LYS A 1 21 ? -0.462 -0.920 -11.958 1.00 0.00 21 LYS A CA 18
ATOM 32030 C C . LYS A 1 21 ? 0.408 -2.176 -11.698 1.00 0.00 21 LYS A C 18
ATOM 32031 O O . LYS A 1 21 ? 0.830 -2.394 -10.568 1.00 0.00 21 LYS A O 18
ATOM 32050 N N . ASN A 1 22 ? 0.564 -3.042 -12.713 1.00 0.00 22 ASN A N 18
ATOM 32051 C CA . ASN A 1 22 ? 1.519 -4.210 -12.709 1.00 0.00 22 ASN A CA 18
ATOM 32052 C C . ASN A 1 22 ? 1.111 -5.342 -11.728 1.00 0.00 22 ASN A C 18
ATOM 32053 O O . ASN A 1 22 ? 1.588 -6.477 -11.832 1.00 0.00 22 ASN A O 18
ATOM 32064 N N . TYR A 1 23 ? 0.221 -5.050 -10.841 1.00 0.00 23 TYR A N 18
ATOM 32065 C CA . TYR A 1 23 ? -0.290 -6.012 -9.909 1.00 0.00 23 TYR A CA 18
ATOM 32066 C C . TYR A 1 23 ? -1.721 -6.294 -10.226 1.00 0.00 23 TYR A C 18
ATOM 32067 O O . TYR A 1 23 ? -2.431 -5.423 -10.754 1.00 0.00 23 TYR A O 18
ATOM 32085 N N . LYS A 1 24 ? -2.151 -7.490 -9.952 1.00 0.00 24 LYS A N 18
ATOM 32086 C CA . LYS A 1 24 ? -3.523 -7.826 -10.141 1.00 0.00 24 LYS A CA 18
ATOM 32087 C C . LYS A 1 24 ? -4.248 -7.442 -8.871 1.00 0.00 24 LYS A C 18
ATOM 32088 O O . LYS A 1 24 ? -4.192 -8.157 -7.873 1.00 0.00 24 LYS A O 18
ATOM 32107 N N . PHE A 1 25 ? -4.863 -6.287 -8.897 1.00 0.00 25 PHE A N 18
ATOM 32108 C CA . PHE A 1 25 ? -5.518 -5.756 -7.731 1.00 0.00 25 PHE A CA 18
ATOM 32109 C C . PHE A 1 25 ? -6.819 -6.473 -7.466 1.00 0.00 25 PHE A C 18
ATOM 32110 O O . PHE A 1 25 ? -7.655 -6.649 -8.369 1.00 0.00 25 PHE A O 18
ATOM 32127 N N . VAL A 1 26 ? -6.968 -6.899 -6.250 1.00 0.00 26 VAL A N 18
ATOM 32128 C CA . VAL A 1 26 ? -8.112 -7.630 -5.793 1.00 0.00 26 VAL A CA 18
ATOM 32129 C C . VAL A 1 26 ? -8.695 -6.897 -4.588 1.00 0.00 26 VAL A C 18
ATOM 32130 O O . VAL A 1 26 ? -7.953 -6.404 -3.733 1.00 0.00 26 VAL A O 18
ATOM 32143 N N . ILE A 1 27 ? -9.984 -6.801 -4.535 1.00 0.00 27 ILE A N 18
ATOM 32144 C CA . ILE A 1 27 ? -10.649 -6.147 -3.450 1.00 0.00 27 ILE A CA 18
ATOM 32145 C C . ILE A 1 27 ? -11.757 -7.109 -2.975 1.00 0.00 27 ILE A C 18
ATOM 32146 O O . ILE A 1 27 ? -12.338 -7.836 -3.780 1.00 0.00 27 ILE A O 18
ATOM 32162 N N . THR A 1 28 ? -11.985 -7.174 -1.704 1.00 0.00 28 THR A N 18
ATOM 32163 C CA . THR A 1 28 ? -12.930 -8.101 -1.147 1.00 0.00 28 THR A CA 18
ATOM 32164 C C . THR A 1 28 ? -14.375 -7.608 -1.206 1.00 0.00 28 THR A C 18
ATOM 32165 O O . THR A 1 28 ? -14.646 -6.413 -1.425 1.00 0.00 28 THR A O 18
ATOM 32176 N N . THR A 1 29 ? -15.296 -8.523 -0.997 1.00 0.00 29 THR A N 18
ATOM 32177 C CA . THR A 1 29 ? -16.693 -8.218 -0.990 1.00 0.00 29 THR A CA 18
ATOM 32178 C C . THR A 1 29 ? -17.098 -7.379 0.215 1.00 0.00 29 THR A C 18
ATOM 32179 O O . THR A 1 29 ? -17.920 -6.462 0.098 1.00 0.00 29 THR A O 18
ATOM 32190 N N . LEU A 1 30 ? -16.513 -7.660 1.365 1.00 0.00 30 LEU A N 18
ATOM 32191 C CA . LEU A 1 30 ? -16.774 -6.847 2.535 1.00 0.00 30 LEU A CA 18
ATOM 32192 C C . LEU A 1 30 ? -16.141 -5.485 2.342 1.00 0.00 30 LEU A C 18
ATOM 32193 O O . LEU A 1 30 ? -16.647 -4.476 2.827 1.00 0.00 30 LEU A O 18
ATOM 32209 N N . GLY A 1 31 ? -15.056 -5.471 1.582 1.00 0.00 31 GLY A N 18
ATOM 32210 C CA . GLY A 1 31 ? -14.381 -4.255 1.254 1.00 0.00 31 GLY A CA 18
ATOM 32211 C C . GLY A 1 31 ? -15.259 -3.342 0.430 1.00 0.00 31 GLY A C 18
ATOM 32212 O O . GLY A 1 31 ? -15.498 -2.199 0.816 1.00 0.00 31 GLY A O 18
ATOM 32216 N N . VAL A 1 32 ? -15.787 -3.853 -0.684 1.00 0.00 32 VAL A N 18
ATOM 32217 C CA . VAL A 1 32 ? -16.653 -3.037 -1.541 1.00 0.00 32 VAL A CA 18
ATOM 32218 C C . VAL A 1 32 ? -17.893 -2.575 -0.779 1.00 0.00 32 VAL A C 18
ATOM 32219 O O . VAL A 1 32 ? -18.329 -1.446 -0.932 1.00 0.00 32 VAL A O 18
ATOM 32232 N N . SER A 1 33 ? -18.396 -3.430 0.097 1.00 0.00 33 SER A N 18
ATOM 32233 C CA . SER A 1 33 ? -19.554 -3.119 0.899 1.00 0.00 33 SER A CA 18
ATOM 32234 C C . SER A 1 33 ? -19.251 -1.978 1.875 1.00 0.00 33 SER A C 18
ATOM 32235 O O . SER A 1 33 ? -20.063 -1.053 2.030 1.00 0.00 33 SER A O 18
ATOM 32243 N N . PHE A 1 34 ? -18.064 -2.026 2.493 1.00 0.00 34 PHE A N 18
ATOM 32244 C CA . PHE A 1 34 ? -17.623 -0.985 3.404 1.00 0.00 34 PHE A CA 18
ATOM 32245 C C . PHE A 1 34 ? -17.495 0.339 2.658 1.00 0.00 34 PHE A C 18
ATOM 32246 O O . PHE A 1 34 ? -17.830 1.406 3.190 1.00 0.00 34 PHE A O 18
ATOM 32263 N N . ALA A 1 35 ? -17.037 0.262 1.425 1.00 0.00 35 ALA A N 18
ATOM 32264 C CA . ALA A 1 35 ? -16.912 1.431 0.589 1.00 0.00 35 ALA A CA 18
ATOM 32265 C C . ALA A 1 35 ? -18.289 2.008 0.268 1.00 0.00 35 ALA A C 18
ATOM 32266 O O . ALA A 1 35 ? -18.503 3.206 0.405 1.00 0.00 35 ALA A O 18
ATOM 32273 N N . ILE A 1 36 ? -19.219 1.141 -0.121 1.00 0.00 36 ILE A N 18
ATOM 32274 C CA . ILE A 1 36 ? -20.598 1.544 -0.455 1.00 0.00 36 ILE A CA 18
ATOM 32275 C C . ILE A 1 36 ? -21.282 2.221 0.738 1.00 0.00 36 ILE A C 18
ATOM 32276 O O . ILE A 1 36 ? -21.819 3.324 0.612 1.00 0.00 36 ILE A O 18
ATOM 32292 N N . LYS A 1 37 ? -21.217 1.582 1.899 1.00 0.00 37 LYS A N 18
ATOM 32293 C CA . LYS A 1 37 ? -21.904 2.085 3.090 1.00 0.00 37 LYS A CA 18
ATOM 32294 C C . LYS A 1 37 ? -21.319 3.413 3.583 1.00 0.00 37 LYS A C 18
ATOM 32295 O O . LYS A 1 37 ? -22.010 4.184 4.237 1.00 0.00 37 LYS A O 18
ATOM 32314 N N . SER A 1 38 ? -20.066 3.668 3.268 1.00 0.00 38 SER A N 18
ATOM 32315 C CA . SER A 1 38 ? -19.413 4.882 3.710 1.00 0.00 38 SER A CA 18
ATOM 32316 C C . SER A 1 38 ? -19.418 5.968 2.604 1.00 0.00 38 SER A C 18
ATOM 32317 O O . SER A 1 38 ? -19.159 7.140 2.871 1.00 0.00 38 SER A O 18
ATOM 32325 N N . GLY A 1 39 ? -19.717 5.569 1.376 1.00 0.00 39 GLY A N 18
ATOM 32326 C CA . GLY A 1 39 ? -19.732 6.510 0.266 1.00 0.00 39 GLY A CA 18
ATOM 32327 C C . GLY A 1 39 ? -18.342 6.751 -0.300 1.00 0.00 39 GLY A C 18
ATOM 32328 O O . GLY A 1 39 ? -18.012 7.859 -0.715 1.00 0.00 39 GLY A O 18
ATOM 32332 N N . ILE A 1 40 ? -17.537 5.719 -0.304 1.00 0.00 40 ILE A N 18
ATOM 32333 C CA . ILE A 1 40 ? -16.174 5.794 -0.804 1.00 0.00 40 ILE A CA 18
ATOM 32334 C C . ILE A 1 40 ? -16.173 5.404 -2.284 1.00 0.00 40 ILE A C 18
ATOM 32335 O O . ILE A 1 40 ? -16.992 4.563 -2.711 1.00 0.00 40 ILE A O 18
ATOM 32351 N N . ASP A 1 41 ? -15.292 6.010 -3.075 1.00 0.00 41 ASP A N 18
ATOM 32352 C CA . ASP A 1 41 ? -15.228 5.702 -4.492 1.00 0.00 41 ASP A CA 18
ATOM 32353 C C . ASP A 1 41 ? -14.464 4.409 -4.754 1.00 0.00 41 ASP A C 18
ATOM 32354 O O . ASP A 1 41 ? -13.248 4.373 -4.903 1.00 0.00 41 ASP A O 18
ATOM 32363 N N . ILE A 1 42 ? -15.203 3.336 -4.723 1.00 0.00 42 ILE A N 18
ATOM 32364 C CA . ILE A 1 42 ? -14.686 2.011 -5.020 1.00 0.00 42 ILE A CA 18
ATOM 32365 C C . ILE A 1 42 ? -14.821 1.785 -6.531 1.00 0.00 42 ILE A C 18
ATOM 32366 O O . ILE A 1 42 ? -14.130 0.958 -7.144 1.00 0.00 42 ILE A O 18
ATOM 32382 N N . ASP A 1 43 ? -15.686 2.590 -7.107 1.00 0.00 43 ASP A N 18
ATOM 32383 C CA . ASP A 1 43 ? -16.043 2.589 -8.510 1.00 0.00 43 ASP A CA 18
ATOM 32384 C C . ASP A 1 43 ? -14.802 2.791 -9.344 1.00 0.00 43 ASP A C 18
ATOM 32385 O O . ASP A 1 43 ? -14.526 2.017 -10.253 1.00 0.00 43 ASP A O 18
ATOM 32394 N N . SER A 1 44 ? -14.030 3.806 -8.975 1.00 0.00 44 SER A N 18
ATOM 32395 C CA . SER A 1 44 ? -12.801 4.192 -9.652 1.00 0.00 44 SER A CA 18
ATOM 32396 C C . SER A 1 44 ? -11.777 3.043 -9.646 1.00 0.00 44 SER A C 18
ATOM 32397 O O . SER A 1 44 ? -10.962 2.901 -10.582 1.00 0.00 44 SER A O 18
ATOM 32405 N N . ALA A 1 45 ? -11.829 2.232 -8.602 1.00 0.00 45 ALA A N 18
ATOM 32406 C CA . ALA A 1 45 ? -10.916 1.134 -8.438 1.00 0.00 45 ALA A CA 18
ATOM 32407 C C . ALA A 1 45 ? -11.290 0.007 -9.371 1.00 0.00 45 ALA A C 18
ATOM 32408 O O . ALA A 1 45 ? -10.465 -0.463 -10.176 1.00 0.00 45 ALA A O 18
ATOM 32415 N N . LEU A 1 46 ? -12.544 -0.390 -9.299 1.00 0.00 46 LEU A N 18
ATOM 32416 C CA . LEU A 1 46 ? -13.083 -1.462 -10.125 1.00 0.00 46 LEU A CA 18
ATOM 32417 C C . LEU A 1 46 ? -12.912 -1.119 -11.597 1.00 0.00 46 LEU A C 18
ATOM 32418 O O . LEU A 1 46 ? -12.553 -1.963 -12.409 1.00 0.00 46 LEU A O 18
ATOM 32434 N N . ASP A 1 47 ? -13.125 0.141 -11.894 1.00 0.00 47 ASP A N 18
ATOM 32435 C CA . ASP A 1 47 ? -12.980 0.709 -13.238 1.00 0.00 47 ASP A CA 18
ATOM 32436 C C . ASP A 1 47 ? -11.569 0.486 -13.819 1.00 0.00 47 ASP A C 18
ATOM 32437 O O . ASP A 1 47 ? -11.417 0.154 -15.001 1.00 0.00 47 ASP A O 18
ATOM 32446 N N . ARG A 1 48 ? -10.538 0.630 -12.987 1.00 0.00 48 ARG A N 18
ATOM 32447 C CA . ARG A 1 48 ? -9.157 0.464 -13.465 1.00 0.00 48 ARG A CA 18
ATOM 32448 C C . ARG A 1 48 ? -8.707 -0.976 -13.514 1.00 0.00 48 ARG A C 18
ATOM 32449 O O . ARG A 1 48 ? -7.630 -1.276 -14.043 1.00 0.00 48 ARG A O 18
ATOM 32470 N N . GLY A 1 49 ? -9.488 -1.859 -12.953 1.00 0.00 49 GLY A N 18
ATOM 32471 C CA . GLY A 1 49 ? -9.177 -3.256 -13.096 1.00 0.00 49 GLY A CA 18
ATOM 32472 C C . GLY A 1 49 ? -9.050 -3.996 -11.799 1.00 0.00 49 GLY A C 18
ATOM 32473 O O . GLY A 1 49 ? -8.494 -5.099 -11.770 1.00 0.00 49 GLY A O 18
ATOM 32477 N N . VAL A 1 50 ? -9.531 -3.411 -10.724 1.00 0.00 50 VAL A N 18
ATOM 32478 C CA . VAL A 1 50 ? -9.532 -4.099 -9.456 1.00 0.00 50 VAL A CA 18
ATOM 32479 C C . VAL A 1 50 ? -10.688 -5.084 -9.453 1.00 0.00 50 VAL A C 18
ATOM 32480 O O . VAL A 1 50 ? -11.837 -4.703 -9.703 1.00 0.00 50 VAL A O 18
ATOM 32493 N N . ILE A 1 51 ? -10.393 -6.331 -9.220 1.00 0.00 51 ILE A N 18
ATOM 32494 C CA . ILE A 1 51 ? -11.410 -7.356 -9.241 1.00 0.00 51 ILE A CA 18
ATOM 32495 C C . ILE A 1 51 ? -11.904 -7.653 -7.844 1.00 0.00 51 ILE A C 18
ATOM 32496 O O . ILE A 1 51 ? -11.142 -7.613 -6.881 1.00 0.00 51 ILE A O 18
ATOM 32512 N N . VAL A 1 52 ? -13.170 -7.925 -7.739 1.00 0.00 52 VAL A N 18
ATOM 32513 C CA . VAL A 1 52 ? -13.786 -8.221 -6.469 1.00 0.00 52 VAL A CA 18
ATOM 32514 C C . VAL A 1 52 ? -13.664 -9.713 -6.201 1.00 0.00 52 VAL A C 18
ATOM 32515 O O . VAL A 1 52 ? -13.836 -10.530 -7.119 1.00 0.00 52 VAL A O 18
ATOM 32528 N N . ARG A 1 53 ? -13.326 -10.081 -4.993 1.00 0.00 53 ARG A N 18
ATOM 32529 C CA . ARG A 1 53 ? -13.259 -11.464 -4.652 1.00 0.00 53 ARG A CA 18
ATOM 32530 C C . ARG A 1 53 ? -14.099 -11.730 -3.425 1.00 0.00 53 ARG A C 18
ATOM 32531 O O . ARG A 1 53 ? -13.952 -11.049 -2.401 1.00 0.00 53 ARG A O 18
ATOM 32552 N N . ALA A 1 54 ? -14.987 -12.679 -3.540 1.00 0.00 54 ALA A N 18
ATOM 32553 C CA . ALA A 1 54 ? -15.825 -13.084 -2.446 1.00 0.00 54 ALA A CA 18
ATOM 32554 C C . ALA A 1 54 ? -15.219 -14.288 -1.780 1.00 0.00 54 ALA A C 18
ATOM 32555 O O . ALA A 1 54 ? -15.087 -15.347 -2.409 1.00 0.00 54 ALA A O 18
ATOM 32562 N N . PHE A 1 55 ? -14.809 -14.134 -0.547 1.00 0.00 55 PHE A N 18
ATOM 32563 C CA . PHE A 1 55 ? -14.260 -15.239 0.199 1.00 0.00 55 PHE A CA 18
ATOM 32564 C C . PHE A 1 55 ? -15.415 -16.198 0.511 1.00 0.00 55 PHE A C 18
ATOM 32565 O O . PHE A 1 55 ? -16.537 -15.742 0.771 1.00 0.00 55 PHE A O 18
ATOM 32582 N N . SER A 1 56 ? -15.168 -17.496 0.458 1.00 0.00 56 SER A N 18
ATOM 32583 C CA . SER A 1 56 ? -16.248 -18.446 0.579 1.00 0.00 56 SER A CA 18
ATOM 32584 C C . SER A 1 56 ? -16.880 -18.490 1.982 1.00 0.00 56 SER A C 18
ATOM 32585 O O . SER A 1 56 ? -18.070 -18.206 2.099 1.00 0.00 56 SER A O 18
ATOM 32593 N N . HIS A 1 57 ? -16.091 -18.786 3.050 1.00 0.00 57 HIS A N 18
ATOM 32594 C CA . HIS A 1 57 ? -16.629 -18.817 4.445 1.00 0.00 57 HIS A CA 18
ATOM 32595 C C . HIS A 1 57 ? -15.604 -19.284 5.495 1.00 0.00 57 HIS A C 18
ATOM 32596 O O . HIS A 1 57 ? -15.282 -20.476 5.595 1.00 0.00 57 HIS A O 18
ATOM 32611 N N . LYS A 1 58 ? -15.050 -18.331 6.196 1.00 0.00 58 LYS A N 18
ATOM 32612 C CA . LYS A 1 58 ? -14.225 -18.559 7.377 1.00 0.00 58 LYS A CA 18
ATOM 32613 C C . LYS A 1 58 ? -14.615 -17.570 8.453 1.00 0.00 58 LYS A C 18
ATOM 32614 O O . LYS A 1 58 ? -14.984 -16.429 8.130 1.00 0.00 58 LYS A O 18
ATOM 32633 N N . PRO A 1 59 ? -14.621 -17.980 9.721 1.00 0.00 59 PRO A N 18
ATOM 32634 C CA . PRO A 1 59 ? -14.775 -17.045 10.831 1.00 0.00 59 PRO A CA 18
ATOM 32635 C C . PRO A 1 59 ? -13.573 -16.085 10.835 1.00 0.00 59 PRO A C 18
ATOM 32636 O O . PRO A 1 59 ? -12.441 -16.515 10.539 1.00 0.00 59 PRO A O 18
ATOM 32647 N N . PRO A 1 60 ? -13.786 -14.794 11.151 1.00 0.00 60 PRO A N 18
ATOM 32648 C CA . PRO A 1 60 ? -12.726 -13.777 11.081 1.00 0.00 60 PRO A CA 18
ATOM 32649 C C . PRO A 1 60 ? -11.528 -14.085 11.982 1.00 0.00 60 PRO A C 18
ATOM 32650 O O . PRO A 1 60 ? -11.679 -14.397 13.180 1.00 0.00 60 PRO A O 18
ATOM 32661 N N . LYS A 1 61 ? -10.362 -14.001 11.401 1.00 0.00 61 LYS A N 18
ATOM 32662 C CA . LYS A 1 61 ? -9.115 -14.229 12.091 1.00 0.00 61 LYS A CA 18
ATOM 32663 C C . LYS A 1 61 ? -8.438 -12.881 12.169 1.00 0.00 61 LYS A C 18
ATOM 32664 O O . LYS A 1 61 ? -8.032 -12.323 11.139 1.00 0.00 61 LYS A O 18
ATOM 32683 N N . VAL A 1 62 ? -8.368 -12.327 13.367 1.00 0.00 62 VAL A N 18
ATOM 32684 C CA . VAL A 1 62 ? -7.955 -10.936 13.550 1.00 0.00 62 VAL A CA 18
ATOM 32685 C C . VAL A 1 62 ? -7.223 -10.738 14.863 1.00 0.00 62 VAL A C 18
ATOM 32686 O O . VAL A 1 62 ? -7.303 -11.578 15.758 1.00 0.00 62 VAL A O 18
ATOM 32699 N N . GLY A 1 63 ? -6.505 -9.640 14.967 1.00 0.00 63 GLY A N 18
ATOM 32700 C CA . GLY A 1 63 ? -5.968 -9.240 16.238 1.00 0.00 63 GLY A CA 18
ATOM 32701 C C . GLY A 1 63 ? -6.985 -8.337 16.908 1.00 0.00 63 GLY A C 18
ATOM 32702 O O . GLY A 1 63 ? -7.607 -8.707 17.914 1.00 0.00 63 GLY A O 18
ATOM 32706 N N . ASN A 1 64 ? -7.181 -7.173 16.323 1.00 0.00 64 ASN A N 18
ATOM 32707 C CA . ASN A 1 64 ? -8.216 -6.213 16.768 1.00 0.00 64 ASN A CA 18
ATOM 32708 C C . ASN A 1 64 ? -9.090 -5.802 15.572 1.00 0.00 64 ASN A C 18
ATOM 32709 O O . ASN A 1 64 ? -10.109 -5.111 15.704 1.00 0.00 64 ASN A O 18
ATOM 32720 N N . LEU A 1 65 ? -8.700 -6.286 14.427 1.00 0.00 65 LEU A N 18
ATOM 32721 C CA . LEU A 1 65 ? -9.325 -5.971 13.148 1.00 0.00 65 LEU A CA 18
ATOM 32722 C C . LEU A 1 65 ? -10.814 -6.331 13.084 1.00 0.00 65 LEU A C 18
ATOM 32723 O O . LEU A 1 65 ? -11.258 -7.313 13.688 1.00 0.00 65 LEU A O 18
ATOM 32739 N N . PRO A 1 66 ? -11.613 -5.517 12.387 1.00 0.00 66 PRO A N 18
ATOM 32740 C CA . PRO A 1 66 ? -12.994 -5.853 12.085 1.00 0.00 66 PRO A CA 18
ATOM 32741 C C . PRO A 1 66 ? -13.057 -6.905 10.955 1.00 0.00 66 PRO A C 18
ATOM 32742 O O . PRO A 1 66 ? -12.055 -7.133 10.239 1.00 0.00 66 PRO A O 18
ATOM 32753 N N . GLN A 1 67 ? -14.222 -7.511 10.771 1.00 0.00 67 GLN A N 18
ATOM 32754 C CA . GLN A 1 67 ? -14.408 -8.569 9.773 1.00 0.00 67 GLN A CA 18
ATOM 32755 C C . GLN A 1 67 ? -14.045 -8.174 8.329 1.00 0.00 67 GLN A C 18
ATOM 32756 O O . GLN A 1 67 ? -13.489 -8.993 7.589 1.00 0.00 67 GLN A O 18
ATOM 32770 N N . TYR A 1 68 ? -14.310 -6.936 7.944 1.00 0.00 68 TYR A N 18
ATOM 32771 C CA . TYR A 1 68 ? -13.965 -6.477 6.600 1.00 0.00 68 TYR A CA 18
ATOM 32772 C C . TYR A 1 68 ? -12.449 -6.496 6.314 1.00 0.00 68 TYR A C 18
ATOM 32773 O O . TYR A 1 68 ? -12.024 -6.899 5.216 1.00 0.00 68 TYR A O 18
ATOM 32791 N N . GLU A 1 69 ? -11.634 -6.137 7.310 1.00 0.00 69 GLU A N 18
ATOM 32792 C CA . GLU A 1 69 ? -10.176 -6.155 7.136 1.00 0.00 69 GLU A CA 18
ATOM 32793 C C . GLU A 1 69 ? -9.706 -7.609 7.073 1.00 0.00 69 GLU A C 18
ATOM 32794 O O . GLU A 1 69 ? -8.807 -7.960 6.311 1.00 0.00 69 GLU A O 18
ATOM 32806 N N . SER A 1 70 ? -10.366 -8.454 7.864 1.00 0.00 70 SER A N 18
ATOM 32807 C CA . SER A 1 70 ? -10.031 -9.860 7.950 1.00 0.00 70 SER A CA 18
ATOM 32808 C C . SER A 1 70 ? -10.220 -10.547 6.595 1.00 0.00 70 SER A C 18
ATOM 32809 O O . SER A 1 70 ? -9.364 -11.322 6.173 1.00 0.00 70 SER A O 18
ATOM 32817 N N . GLU A 1 71 ? -11.317 -10.218 5.888 1.00 0.00 71 GLU A N 18
ATOM 32818 C CA . GLU A 1 71 ? -11.587 -10.824 4.586 1.00 0.00 71 GLU A CA 18
ATOM 32819 C C . GLU A 1 71 ? -10.484 -10.464 3.595 1.00 0.00 71 GLU A C 18
ATOM 32820 O O . GLU A 1 71 ? -10.064 -11.303 2.791 1.00 0.00 71 GLU A O 18
ATOM 32832 N N . ALA A 1 72 ? -9.982 -9.231 3.699 1.00 0.00 72 ALA A N 18
ATOM 32833 C CA . ALA A 1 72 ? -8.888 -8.779 2.849 1.00 0.00 72 ALA A CA 18
ATOM 32834 C C . ALA A 1 72 ? -7.652 -9.643 3.081 1.00 0.00 72 ALA A C 18
ATOM 32835 O O . ALA A 1 72 ? -7.058 -10.162 2.131 1.00 0.00 72 ALA A O 18
ATOM 32842 N N . ILE A 1 73 ? -7.301 -9.828 4.346 1.00 0.00 73 ILE A N 18
ATOM 32843 C CA . ILE A 1 73 ? -6.174 -10.682 4.720 1.00 0.00 73 ILE A CA 18
ATOM 32844 C C . ILE A 1 73 ? -6.399 -12.126 4.256 1.00 0.00 73 ILE A C 18
ATOM 32845 O O . ILE A 1 73 ? -5.503 -12.740 3.701 1.00 0.00 73 ILE A O 18
ATOM 32861 N N . MET A 1 74 ? -7.601 -12.641 4.471 1.00 0.00 74 MET A N 18
ATOM 32862 C CA . MET A 1 74 ? -7.941 -14.024 4.108 1.00 0.00 74 MET A CA 18
ATOM 32863 C C . MET A 1 74 ? -7.760 -14.290 2.622 1.00 0.00 74 MET A C 18
ATOM 32864 O O . MET A 1 74 ? -7.150 -15.293 2.237 1.00 0.00 74 MET A O 18
ATOM 32878 N N . VAL A 1 75 ? -8.245 -13.389 1.787 1.00 0.00 75 VAL A N 18
ATOM 32879 C CA . VAL A 1 75 ? -8.088 -13.545 0.345 1.00 0.00 75 VAL A CA 18
ATOM 32880 C C . VAL A 1 75 ? -6.604 -13.439 -0.040 1.00 0.00 75 VAL A C 18
ATOM 32881 O O . VAL A 1 75 ? -6.097 -14.217 -0.865 1.00 0.00 75 VAL A O 18
ATOM 32894 N N . ALA A 1 76 ? -5.895 -12.530 0.612 1.00 0.00 76 ALA A N 18
ATOM 32895 C CA . ALA A 1 76 ? -4.467 -12.357 0.376 1.00 0.00 76 ALA A CA 18
ATOM 32896 C C . ALA A 1 76 ? -3.678 -13.572 0.862 1.00 0.00 76 ALA A C 18
ATOM 32897 O O . ALA A 1 76 ? -2.609 -13.867 0.352 1.00 0.00 76 ALA A O 18
ATOM 32904 N N . PHE A 1 77 ? -4.221 -14.262 1.841 1.00 0.00 77 PHE A N 18
ATOM 32905 C CA . PHE A 1 77 ? -3.628 -15.472 2.382 1.00 0.00 77 PHE A CA 18
ATOM 32906 C C . PHE A 1 77 ? -3.834 -16.643 1.423 1.00 0.00 77 PHE A C 18
ATOM 32907 O O . PHE A 1 77 ? -2.962 -17.502 1.274 1.00 0.00 77 PHE A O 18
ATOM 32924 N N . GLU A 1 78 ? -4.981 -16.674 0.781 1.00 0.00 78 GLU A N 18
ATOM 32925 C CA . GLU A 1 78 ? -5.302 -17.703 -0.188 1.00 0.00 78 GLU A CA 18
ATOM 32926 C C . GLU A 1 78 ? -4.457 -17.578 -1.427 1.00 0.00 78 GLU A C 18
ATOM 32927 O O . GLU A 1 78 ? -3.920 -18.561 -1.937 1.00 0.00 78 GLU A O 18
ATOM 32939 N N . LEU A 1 79 ? -4.322 -16.376 -1.894 1.00 0.00 79 LEU A N 18
ATOM 32940 C CA . LEU A 1 79 ? -3.598 -16.120 -3.115 1.00 0.00 79 LEU A CA 18
ATOM 32941 C C . LEU A 1 79 ? -2.103 -15.967 -2.863 1.00 0.00 79 LEU A C 18
ATOM 32942 O O . LEU A 1 79 ? -1.301 -16.132 -3.783 1.00 0.00 79 LEU A O 18
ATOM 32958 N N . ASN A 1 80 ? -1.751 -15.696 -1.610 1.00 0.00 80 ASN A N 18
ATOM 32959 C CA . ASN A 1 80 ? -0.391 -15.329 -1.203 1.00 0.00 80 ASN A CA 18
ATOM 32960 C C . ASN A 1 80 ? -0.024 -14.111 -2.001 1.00 0.00 80 ASN A C 18
ATOM 32961 O O . ASN A 1 80 ? 0.750 -14.141 -2.971 1.00 0.00 80 ASN A O 18
ATOM 32972 N N . ALA A 1 81 ? -0.721 -13.076 -1.668 1.00 0.00 81 ALA A N 18
ATOM 32973 C CA . ALA A 1 81 ? -0.699 -11.863 -2.400 1.00 0.00 81 ALA A CA 18
ATOM 32974 C C . ALA A 1 81 ? -0.025 -10.760 -1.635 1.00 0.00 81 ALA A C 18
ATOM 32975 O O . ALA A 1 81 ? 0.446 -10.950 -0.512 1.00 0.00 81 ALA A O 18
ATOM 32982 N N . LEU A 1 82 ? 0.027 -9.629 -2.264 1.00 0.00 82 LEU A N 18
ATOM 32983 C CA . LEU A 1 82 ? 0.554 -8.436 -1.701 1.00 0.00 82 LEU A CA 18
ATOM 32984 C C . LEU A 1 82 ? -0.639 -7.766 -1.050 1.00 0.00 82 LEU A C 18
ATOM 32985 O O . LEU A 1 82 ? -1.672 -7.609 -1.686 1.00 0.00 82 LEU A O 18
ATOM 33001 N N . LEU A 1 83 ? -0.538 -7.430 0.192 1.00 0.00 83 LEU A N 18
ATOM 33002 C CA . LEU A 1 83 ? -1.654 -6.834 0.868 1.00 0.00 83 LEU A CA 18
ATOM 33003 C C . LEU A 1 83 ? -1.378 -5.365 1.119 1.00 0.00 83 LEU A C 18
ATOM 33004 O O . LEU A 1 83 ? -0.388 -5.009 1.756 1.00 0.00 83 LEU A O 18
ATOM 33020 N N . ILE A 1 84 ? -2.224 -4.528 0.589 1.00 0.00 84 ILE A N 18
ATOM 33021 C CA . ILE A 1 84 ? -2.085 -3.102 0.745 1.00 0.00 84 ILE A CA 18
ATOM 33022 C C . ILE A 1 84 ? -2.929 -2.681 1.933 1.00 0.00 84 ILE A C 18
ATOM 33023 O O . ILE A 1 84 ? -4.175 -2.774 1.887 1.00 0.00 84 ILE A O 18
ATOM 33039 N N . ALA A 1 85 ? -2.283 -2.251 2.996 1.00 0.00 85 ALA A N 18
ATOM 33040 C CA . ALA A 1 85 ? -2.986 -1.909 4.203 1.00 0.00 85 ALA A CA 18
ATOM 33041 C C . ALA A 1 85 ? -2.336 -0.743 4.914 1.00 0.00 85 ALA A C 18
ATOM 33042 O O . ALA A 1 85 ? -1.131 -0.651 4.983 1.00 0.00 85 ALA A O 18
ATOM 33049 N N . GLU A 1 86 ? -3.156 0.137 5.434 1.00 0.00 86 GLU A N 18
ATOM 33050 C CA . GLU A 1 86 ? -2.682 1.287 6.189 1.00 0.00 86 GLU A CA 18
ATOM 33051 C C . GLU A 1 86 ? -2.714 1.025 7.689 1.00 0.00 86 GLU A C 18
ATOM 33052 O O . GLU A 1 86 ? -1.993 1.661 8.449 1.00 0.00 86 GLU A O 18
ATOM 33064 N N . ASP A 1 87 ? -3.539 0.088 8.113 1.00 0.00 87 ASP A N 18
ATOM 33065 C CA . ASP A 1 87 ? -3.693 -0.169 9.538 1.00 0.00 87 ASP A CA 18
ATOM 33066 C C . ASP A 1 87 ? -2.656 -1.168 9.982 1.00 0.00 87 ASP A C 18
ATOM 33067 O O . ASP A 1 87 ? -2.466 -2.203 9.322 1.00 0.00 87 ASP A O 18
ATOM 33076 N N . LYS A 1 88 ? -1.996 -0.859 11.088 1.00 0.00 88 LYS A N 18
ATOM 33077 C CA . LYS A 1 88 ? -0.923 -1.671 11.641 1.00 0.00 88 LYS A CA 18
ATOM 33078 C C . LYS A 1 88 ? -1.304 -3.134 11.799 1.00 0.00 88 LYS A C 18
ATOM 33079 O O . LYS A 1 88 ? -0.560 -4.017 11.346 1.00 0.00 88 LYS A O 18
ATOM 33098 N N . ASP A 1 89 ? -2.475 -3.387 12.391 1.00 0.00 89 ASP A N 18
ATOM 33099 C CA . ASP A 1 89 ? -2.847 -4.753 12.784 1.00 0.00 89 ASP A CA 18
ATOM 33100 C C . ASP A 1 89 ? -3.110 -5.618 11.580 1.00 0.00 89 ASP A C 18
ATOM 33101 O O . ASP A 1 89 ? -2.879 -6.811 11.616 1.00 0.00 89 ASP A O 18
ATOM 33110 N N . VAL A 1 90 ? -3.532 -4.995 10.484 1.00 0.00 90 VAL A N 18
ATOM 33111 C CA . VAL A 1 90 ? -3.741 -5.717 9.233 1.00 0.00 90 VAL A CA 18
ATOM 33112 C C . VAL A 1 90 ? -2.387 -6.197 8.735 1.00 0.00 90 VAL A C 18
ATOM 33113 O O . VAL A 1 90 ? -2.204 -7.372 8.392 1.00 0.00 90 VAL A O 18
ATOM 33126 N N . ILE A 1 91 ? -1.430 -5.283 8.769 1.00 0.00 91 ILE A N 18
ATOM 33127 C CA . ILE A 1 91 ? -0.089 -5.528 8.315 1.00 0.00 91 ILE A CA 18
ATOM 33128 C C . ILE A 1 91 ? 0.573 -6.630 9.142 1.00 0.00 91 ILE A C 18
ATOM 33129 O O . ILE A 1 91 ? 1.093 -7.598 8.580 1.00 0.00 91 ILE A O 18
ATOM 33145 N N . ASN A 1 92 ? 0.513 -6.516 10.465 1.00 0.00 92 ASN A N 18
ATOM 33146 C CA . ASN A 1 92 ? 1.150 -7.512 11.316 1.00 0.00 92 ASN A CA 18
ATOM 33147 C C . ASN A 1 92 ? 0.440 -8.837 11.291 1.00 0.00 92 ASN A C 18
ATOM 33148 O O . ASN A 1 92 ? 1.089 -9.877 11.314 1.00 0.00 92 ASN A O 18
ATOM 33159 N N . LYS A 1 93 ? -0.875 -8.824 11.216 1.00 0.00 93 LYS A N 18
ATOM 33160 C CA . LYS A 1 93 ? -1.614 -10.068 11.205 1.00 0.00 93 LYS A CA 18
ATOM 33161 C C . LYS A 1 93 ? -1.321 -10.853 9.925 1.00 0.00 93 LYS A C 18
ATOM 33162 O O . LYS A 1 93 ? -1.126 -12.069 9.961 1.00 0.00 93 LYS A O 18
ATOM 33181 N N . ALA A 1 94 ? -1.251 -10.149 8.814 1.00 0.00 94 ALA A N 18
ATOM 33182 C CA . ALA A 1 94 ? -0.922 -10.761 7.545 1.00 0.00 94 ALA A CA 18
ATOM 33183 C C . ALA A 1 94 ? 0.530 -11.234 7.559 1.00 0.00 94 ALA A C 18
ATOM 33184 O O . ALA A 1 94 ? 0.856 -12.295 7.033 1.00 0.00 94 ALA A O 18
ATOM 33191 N N . LYS A 1 95 ? 1.379 -10.451 8.215 1.00 0.00 95 LYS A N 18
ATOM 33192 C CA . LYS A 1 95 ? 2.806 -10.743 8.368 1.00 0.00 95 LYS A CA 18
ATOM 33193 C C . LYS A 1 95 ? 2.974 -12.096 9.103 1.00 0.00 95 LYS A C 18
ATOM 33194 O O . LYS A 1 95 ? 3.818 -12.927 8.730 1.00 0.00 95 LYS A O 18
ATOM 33213 N N . GLU A 1 96 ? 2.130 -12.308 10.123 1.00 0.00 96 GLU A N 18
ATOM 33214 C CA . GLU A 1 96 ? 2.083 -13.561 10.899 1.00 0.00 96 GLU A CA 18
ATOM 33215 C C . GLU A 1 96 ? 1.677 -14.734 10.010 1.00 0.00 96 GLU A C 18
ATOM 33216 O O . GLU A 1 96 ? 2.146 -15.864 10.170 1.00 0.00 96 GLU A O 18
ATOM 33228 N N . LEU A 1 97 ? 0.799 -14.459 9.084 1.00 0.00 97 LEU A N 18
ATOM 33229 C CA . LEU A 1 97 ? 0.257 -15.478 8.218 1.00 0.00 97 LEU A CA 18
ATOM 33230 C C . LEU A 1 97 ? 1.150 -15.737 7.011 1.00 0.00 97 LEU A C 18
ATOM 33231 O O . LEU A 1 97 ? 0.902 -16.649 6.244 1.00 0.00 97 LEU A O 18
ATOM 33247 N N . GLY A 1 98 ? 2.191 -14.943 6.860 1.00 0.00 98 GLY A N 18
ATOM 33248 C CA . GLY A 1 98 ? 3.122 -15.148 5.764 1.00 0.00 98 GLY A CA 18
ATOM 33249 C C . GLY A 1 98 ? 2.727 -14.394 4.517 1.00 0.00 98 GLY A C 18
ATOM 33250 O O . GLY A 1 98 ? 3.164 -14.721 3.408 1.00 0.00 98 GLY A O 18
ATOM 33254 N N . VAL A 1 99 ? 1.927 -13.385 4.695 1.00 0.00 99 VAL A N 18
ATOM 33255 C CA . VAL A 1 99 ? 1.458 -12.563 3.609 1.00 0.00 99 VAL A CA 18
ATOM 33256 C C . VAL A 1 99 ? 2.189 -11.230 3.670 1.00 0.00 99 VAL A C 18
ATOM 33257 O O . VAL A 1 99 ? 2.385 -10.679 4.763 1.00 0.00 99 VAL A O 18
ATOM 33270 N N . ASN A 1 100 ? 2.617 -10.719 2.536 1.00 0.00 100 ASN A N 18
ATOM 33271 C CA . ASN A 1 100 ? 3.340 -9.463 2.527 1.00 0.00 100 ASN A CA 18
ATOM 33272 C C . ASN A 1 100 ? 2.388 -8.292 2.510 1.00 0.00 100 ASN A C 18
ATOM 33273 O O . ASN A 1 100 ? 1.863 -7.905 1.463 1.00 0.00 100 ASN A O 18
ATOM 33284 N N . ALA A 1 101 ? 2.120 -7.785 3.672 1.00 0.00 101 ALA A N 18
ATOM 33285 C CA . ALA A 1 101 ? 1.296 -6.626 3.832 1.00 0.00 101 ALA A CA 18
ATOM 33286 C C . ALA A 1 101 ? 2.179 -5.421 4.003 1.00 0.00 101 ALA A C 18
ATOM 33287 O O . ALA A 1 101 ? 3.124 -5.452 4.799 1.00 0.00 101 ALA A O 18
ATOM 33294 N N . ILE A 1 102 ? 1.902 -4.387 3.263 1.00 0.00 102 ILE A N 18
ATOM 33295 C CA . ILE A 1 102 ? 2.676 -3.164 3.307 1.00 0.00 102 ILE A CA 18
ATOM 33296 C C . ILE A 1 102 ? 1.757 -1.943 3.298 1.00 0.00 102 ILE A C 18
ATOM 33297 O O . ILE A 1 102 ? 0.601 -2.043 2.855 1.00 0.00 102 ILE A O 18
ATOM 33313 N N . PRO A 1 103 ? 2.224 -0.796 3.825 1.00 0.00 103 PRO A N 18
ATOM 33314 C CA . PRO A 1 103 ? 1.469 0.452 3.762 1.00 0.00 103 PRO A CA 18
ATOM 33315 C C . PRO A 1 103 ? 1.456 1.005 2.331 1.00 0.00 103 PRO A C 18
ATOM 33316 O O . PRO A 1 103 ? 2.319 0.643 1.500 1.00 0.00 103 PRO A O 18
ATOM 33327 N N . ILE A 1 104 ? 0.528 1.902 2.061 1.00 0.00 104 ILE A N 18
ATOM 33328 C CA . ILE A 1 104 ? 0.338 2.500 0.738 1.00 0.00 104 ILE A CA 18
ATOM 33329 C C . ILE A 1 104 ? 1.620 3.130 0.184 1.00 0.00 104 ILE A C 18
ATOM 33330 O O . ILE A 1 104 ? 1.920 2.989 -1.008 1.00 0.00 104 ILE A O 18
ATOM 33346 N N . GLU A 1 105 ? 2.404 3.762 1.046 1.00 0.00 105 GLU A N 18
ATOM 33347 C CA . GLU A 1 105 ? 3.626 4.414 0.613 1.00 0.00 105 GLU A CA 18
ATOM 33348 C C . GLU A 1 105 ? 4.617 3.397 0.047 1.00 0.00 105 GLU A C 18
ATOM 33349 O O . GLU A 1 105 ? 5.325 3.683 -0.908 1.00 0.00 105 GLU A O 18
ATOM 33361 N N . GLU A 1 106 ? 4.629 2.196 0.598 1.00 0.00 106 GLU A N 18
ATOM 33362 C CA . GLU A 1 106 ? 5.530 1.184 0.097 1.00 0.00 106 GLU A CA 18
ATOM 33363 C C . GLU A 1 106 ? 5.065 0.647 -1.222 1.00 0.00 106 GLU A C 18
ATOM 33364 O O . GLU A 1 106 ? 5.874 0.282 -2.058 1.00 0.00 106 GLU A O 18
ATOM 33376 N N . LEU A 1 107 ? 3.761 0.638 -1.426 1.00 0.00 107 LEU A N 18
ATOM 33377 C CA . LEU A 1 107 ? 3.194 0.221 -2.699 1.00 0.00 107 LEU A CA 18
ATOM 33378 C C . LEU A 1 107 ? 3.622 1.246 -3.758 1.00 0.00 107 LEU A C 18
ATOM 33379 O O . LEU A 1 107 ? 3.978 0.886 -4.885 1.00 0.00 107 LEU A O 18
ATOM 33395 N N . LEU A 1 108 ? 3.630 2.515 -3.356 1.00 0.00 108 LEU A N 18
ATOM 33396 C CA . LEU A 1 108 ? 4.082 3.609 -4.208 1.00 0.00 108 LEU A CA 18
ATOM 33397 C C . LEU A 1 108 ? 5.583 3.479 -4.473 1.00 0.00 108 LEU A C 18
ATOM 33398 O O . LEU A 1 108 ? 6.038 3.646 -5.593 1.00 0.00 108 LEU A O 18
ATOM 33414 N N . ALA A 1 109 ? 6.335 3.168 -3.433 1.00 0.00 109 ALA A N 18
ATOM 33415 C CA . ALA A 1 109 ? 7.783 3.009 -3.527 1.00 0.00 109 ALA A CA 18
ATOM 33416 C C . ALA A 1 109 ? 8.169 1.786 -4.360 1.00 0.00 109 ALA A C 18
ATOM 33417 O O . ALA A 1 109 ? 9.263 1.724 -4.908 1.00 0.00 109 ALA A O 18
ATOM 33424 N N . SER A 1 110 ? 7.255 0.828 -4.473 1.00 0.00 110 SER A N 18
ATOM 33425 C CA . SER A 1 110 ? 7.489 -0.371 -5.266 1.00 0.00 110 SER A CA 18
ATOM 33426 C C . SER A 1 110 ? 7.362 -0.062 -6.759 1.00 0.00 110 SER A C 18
ATOM 33427 O O . SER A 1 110 ? 7.725 -0.877 -7.628 1.00 0.00 110 SER A O 18
ATOM 33435 N N . SER A 1 111 ? 6.836 1.103 -7.051 1.00 0.00 111 SER A N 18
ATOM 33436 C CA . SER A 1 111 ? 6.777 1.600 -8.384 1.00 0.00 111 SER A CA 18
ATOM 33437 C C . SER A 1 111 ? 8.096 2.320 -8.606 1.00 0.00 111 SER A C 18
ATOM 33438 O O . SER A 1 111 ? 8.716 2.777 -7.627 1.00 0.00 111 SER A O 18
ATOM 33446 N N . LEU A 1 112 ? 8.572 2.411 -9.816 1.00 0.00 112 LEU A N 18
ATOM 33447 C CA . LEU A 1 112 ? 9.793 3.136 -9.994 1.00 0.00 112 LEU A CA 18
ATOM 33448 C C . LEU A 1 112 ? 9.520 4.624 -10.104 1.00 0.00 112 LEU A C 18
ATOM 33449 O O . LEU A 1 112 ? 9.263 5.162 -11.194 1.00 0.00 112 LEU A O 18
ATOM 33465 N N . GLU A 1 113 ? 9.463 5.256 -8.935 1.00 0.00 113 GLU A N 18
ATOM 33466 C CA . GLU A 1 113 ? 9.308 6.688 -8.812 1.00 0.00 113 GLU A CA 18
ATOM 33467 C C . GLU A 1 113 ? 10.537 7.304 -9.409 1.00 0.00 113 GLU A C 18
ATOM 33468 O O . GLU A 1 113 ? 10.479 8.205 -10.247 1.00 0.00 113 GLU A O 18
ATOM 33480 N N . HIS A 1 114 ? 11.653 6.768 -8.995 1.00 0.00 114 HIS A N 18
ATOM 33481 C CA . HIS A 1 114 ? 12.922 7.198 -9.479 1.00 0.00 114 HIS A CA 18
ATOM 33482 C C . HIS A 1 114 ? 13.356 6.325 -10.643 1.00 0.00 114 HIS A C 18
ATOM 33483 O O . HIS A 1 114 ? 13.407 5.099 -10.531 1.00 0.00 114 HIS A O 18
ATOM 33498 N N . HIS A 1 115 ? 13.589 6.946 -11.773 1.00 0.00 115 HIS A N 18
ATOM 33499 C CA . HIS A 1 115 ? 14.076 6.234 -12.953 1.00 0.00 115 HIS A CA 18
ATOM 33500 C C . HIS A 1 115 ? 15.584 6.342 -13.008 1.00 0.00 115 HIS A C 18
ATOM 33501 O O . HIS A 1 115 ? 16.256 5.606 -13.729 1.00 0.00 115 HIS A O 18
ATOM 33516 N N . HIS A 1 116 ? 16.090 7.273 -12.244 1.00 0.00 116 HIS A N 18
ATOM 33517 C CA . HIS A 1 116 ? 17.500 7.500 -12.053 1.00 0.00 116 HIS A CA 18
ATOM 33518 C C . HIS A 1 116 ? 17.678 7.868 -10.611 1.00 0.00 116 HIS A C 18
ATOM 33519 O O . HIS A 1 116 ? 16.698 7.832 -9.857 1.00 0.00 116 HIS A O 18
ATOM 33534 N N . HIS A 1 117 ? 18.868 8.215 -10.205 1.00 0.00 117 HIS A N 18
ATOM 33535 C CA . HIS A 1 117 ? 19.096 8.518 -8.817 1.00 0.00 117 HIS A CA 18
ATOM 33536 C C . HIS A 1 117 ? 18.558 9.908 -8.482 1.00 0.00 117 HIS A C 18
ATOM 33537 O O . HIS A 1 117 ? 19.140 10.928 -8.864 1.00 0.00 117 HIS A O 18
ATOM 33552 N N . HIS A 1 118 ? 17.449 9.931 -7.797 1.00 0.00 118 HIS A N 18
ATOM 33553 C CA . HIS A 1 118 ? 16.797 11.158 -7.402 1.00 0.00 118 HIS A CA 18
ATOM 33554 C C . HIS A 1 118 ? 17.448 11.680 -6.145 1.00 0.00 118 HIS A C 18
ATOM 33555 O O . HIS A 1 118 ? 17.387 11.040 -5.108 1.00 0.00 118 HIS A O 18
ATOM 33570 N N . HIS A 1 119 ? 18.069 12.816 -6.234 1.00 0.00 119 HIS A N 18
ATOM 33571 C CA . HIS A 1 119 ? 18.699 13.390 -5.067 1.00 0.00 119 HIS A CA 18
ATOM 33572 C C . HIS A 1 119 ? 17.954 14.635 -4.643 1.00 0.00 119 HIS A C 18
ATOM 33573 O O . HIS A 1 119 ? 17.187 14.560 -3.661 1.00 0.00 119 HIS A O 18
ATOM 33589 N N . MET A 1 1 ? 1.169 -10.756 -10.244 1.00 0.00 1 MET A N 19
ATOM 33590 C CA . MET A 1 1 ? 0.892 -11.056 -8.849 1.00 0.00 1 MET A CA 19
ATOM 33591 C C . MET A 1 1 ? -0.344 -10.282 -8.451 1.00 0.00 1 MET A C 19
ATOM 33592 O O . MET A 1 1 ? -0.584 -9.183 -8.984 1.00 0.00 1 MET A O 19
ATOM 33608 N N . PHE A 1 2 ? -1.135 -10.833 -7.562 1.00 0.00 2 PHE A N 19
ATOM 33609 C CA . PHE A 1 2 ? -2.325 -10.167 -7.112 1.00 0.00 2 PHE A CA 19
ATOM 33610 C C . PHE A 1 2 ? -1.990 -9.270 -5.946 1.00 0.00 2 PHE A C 19
ATOM 33611 O O . PHE A 1 2 ? -1.086 -9.569 -5.158 1.00 0.00 2 PHE A O 19
ATOM 33628 N N . ALA A 1 3 ? -2.682 -8.182 -5.858 1.00 0.00 3 ALA A N 19
ATOM 33629 C CA . ALA A 1 3 ? -2.543 -7.263 -4.777 1.00 0.00 3 ALA A CA 19
ATOM 33630 C C . ALA A 1 3 ? -3.907 -7.031 -4.189 1.00 0.00 3 ALA A C 19
ATOM 33631 O O . ALA A 1 3 ? -4.769 -6.441 -4.823 1.00 0.00 3 ALA A O 19
ATOM 33638 N N . VAL A 1 4 ? -4.109 -7.506 -3.006 1.00 0.00 4 VAL A N 19
ATOM 33639 C CA . VAL A 1 4 ? -5.391 -7.400 -2.367 1.00 0.00 4 VAL A CA 19
ATOM 33640 C C . VAL A 1 4 ? -5.427 -6.132 -1.541 1.00 0.00 4 VAL A C 19
ATOM 33641 O O . VAL A 1 4 ? -4.533 -5.870 -0.727 1.00 0.00 4 VAL A O 19
ATOM 33654 N N . ILE A 1 5 ? -6.417 -5.342 -1.790 1.00 0.00 5 ILE A N 19
ATOM 33655 C CA . ILE A 1 5 ? -6.586 -4.090 -1.129 1.00 0.00 5 ILE A CA 19
ATOM 33656 C C . ILE A 1 5 ? -7.481 -4.290 0.081 1.00 0.00 5 ILE A C 19
ATOM 33657 O O . ILE A 1 5 ? -8.563 -4.856 -0.032 1.00 0.00 5 ILE A O 19
ATOM 33673 N N . SER A 1 6 ? -7.018 -3.887 1.226 1.00 0.00 6 SER A N 19
ATOM 33674 C CA . SER A 1 6 ? -7.827 -3.943 2.407 1.00 0.00 6 SER A CA 19
ATOM 33675 C C . SER A 1 6 ? -8.599 -2.629 2.524 1.00 0.00 6 SER A C 19
ATOM 33676 O O . SER A 1 6 ? -8.137 -1.605 2.004 1.00 0.00 6 SER A O 19
ATOM 33684 N N . PRO A 1 7 ? -9.792 -2.629 3.165 1.00 0.00 7 PRO A N 19
ATOM 33685 C CA . PRO A 1 7 ? -10.569 -1.398 3.446 1.00 0.00 7 PRO A CA 19
ATOM 33686 C C . PRO A 1 7 ? -9.702 -0.320 4.123 1.00 0.00 7 PRO A C 19
ATOM 33687 O O . PRO A 1 7 ? -9.958 0.887 4.000 1.00 0.00 7 PRO A O 19
ATOM 33698 N N . SER A 1 8 ? -8.697 -0.778 4.840 1.00 0.00 8 SER A N 19
ATOM 33699 C CA . SER A 1 8 ? -7.671 0.043 5.445 1.00 0.00 8 SER A CA 19
ATOM 33700 C C . SER A 1 8 ? -7.028 1.004 4.416 1.00 0.00 8 SER A C 19
ATOM 33701 O O . SER A 1 8 ? -6.736 2.159 4.727 1.00 0.00 8 SER A O 19
ATOM 33709 N N . ALA A 1 9 ? -6.872 0.534 3.190 1.00 0.00 9 ALA A N 19
ATOM 33710 C CA . ALA A 1 9 ? -6.193 1.281 2.148 1.00 0.00 9 ALA A CA 19
ATOM 33711 C C . ALA A 1 9 ? -7.165 2.158 1.359 1.00 0.00 9 ALA A C 19
ATOM 33712 O O . ALA A 1 9 ? -6.803 2.772 0.349 1.00 0.00 9 ALA A O 19
ATOM 33719 N N . PHE A 1 10 ? -8.393 2.214 1.805 1.00 0.00 10 PHE A N 19
ATOM 33720 C CA . PHE A 1 10 ? -9.369 3.043 1.168 1.00 0.00 10 PHE A CA 19
ATOM 33721 C C . PHE A 1 10 ? -9.217 4.483 1.580 1.00 0.00 10 PHE A C 19
ATOM 33722 O O . PHE A 1 10 ? -9.032 4.796 2.760 1.00 0.00 10 PHE A O 19
ATOM 33739 N N . GLY A 1 11 ? -9.273 5.329 0.600 1.00 0.00 11 GLY A N 19
ATOM 33740 C CA . GLY A 1 11 ? -9.104 6.753 0.763 1.00 0.00 11 GLY A CA 19
ATOM 33741 C C . GLY A 1 11 ? -7.884 7.202 0.001 1.00 0.00 11 GLY A C 19
ATOM 33742 O O . GLY A 1 11 ? -7.895 8.231 -0.655 1.00 0.00 11 GLY A O 19
ATOM 33746 N N . LYS A 1 12 ? -6.871 6.354 -0.001 1.00 0.00 12 LYS A N 19
ATOM 33747 C CA . LYS A 1 12 ? -5.679 6.553 -0.815 1.00 0.00 12 LYS A CA 19
ATOM 33748 C C . LYS A 1 12 ? -5.677 5.503 -1.912 1.00 0.00 12 LYS A C 19
ATOM 33749 O O . LYS A 1 12 ? -4.677 5.258 -2.589 1.00 0.00 12 LYS A O 19
ATOM 33768 N N . LEU A 1 13 ? -6.850 4.911 -2.078 1.00 0.00 13 LEU A N 19
ATOM 33769 C CA . LEU A 1 13 ? -7.160 3.896 -3.070 1.00 0.00 13 LEU A CA 19
ATOM 33770 C C . LEU A 1 13 ? -6.773 4.369 -4.474 1.00 0.00 13 LEU A C 19
ATOM 33771 O O . LEU A 1 13 ? -6.248 3.608 -5.281 1.00 0.00 13 LEU A O 19
ATOM 33787 N N . LYS A 1 14 ? -7.016 5.642 -4.729 1.00 0.00 14 LYS A N 19
ATOM 33788 C CA . LYS A 1 14 ? -6.733 6.247 -6.013 1.00 0.00 14 LYS A CA 19
ATOM 33789 C C . LYS A 1 14 ? -5.226 6.252 -6.292 1.00 0.00 14 LYS A C 19
ATOM 33790 O O . LYS A 1 14 ? -4.798 6.010 -7.431 1.00 0.00 14 LYS A O 19
ATOM 33809 N N . GLU A 1 15 ? -4.433 6.451 -5.237 1.00 0.00 15 GLU A N 19
ATOM 33810 C CA . GLU A 1 15 ? -2.987 6.514 -5.352 1.00 0.00 15 GLU A CA 19
ATOM 33811 C C . GLU A 1 15 ? -2.418 5.151 -5.705 1.00 0.00 15 GLU A C 19
ATOM 33812 O O . GLU A 1 15 ? -1.722 5.012 -6.687 1.00 0.00 15 GLU A O 19
ATOM 33824 N N . ILE A 1 16 ? -2.759 4.139 -4.928 1.00 0.00 16 ILE A N 19
ATOM 33825 C CA . ILE A 1 16 ? -2.220 2.794 -5.162 1.00 0.00 16 ILE A CA 19
ATOM 33826 C C . ILE A 1 16 ? -2.598 2.253 -6.527 1.00 0.00 16 ILE A C 19
ATOM 33827 O O . ILE A 1 16 ? -1.766 1.690 -7.241 1.00 0.00 16 ILE A O 19
ATOM 33843 N N . LEU A 1 17 ? -3.823 2.493 -6.902 1.00 0.00 17 LEU A N 19
ATOM 33844 C CA . LEU A 1 17 ? -4.354 2.004 -8.132 1.00 0.00 17 LEU A CA 19
ATOM 33845 C C . LEU A 1 17 ? -3.719 2.700 -9.335 1.00 0.00 17 LEU A C 19
ATOM 33846 O O . LEU A 1 17 ? -3.122 2.039 -10.199 1.00 0.00 17 LEU A O 19
ATOM 33862 N N . GLY A 1 18 ? -3.782 4.017 -9.355 1.00 0.00 18 GLY A N 19
ATOM 33863 C CA . GLY A 1 18 ? -3.339 4.735 -10.520 1.00 0.00 18 GLY A CA 19
ATOM 33864 C C . GLY A 1 18 ? -1.865 5.044 -10.546 1.00 0.00 18 GLY A C 19
ATOM 33865 O O . GLY A 1 18 ? -1.245 4.980 -11.611 1.00 0.00 18 GLY A O 19
ATOM 33869 N N . SER A 1 19 ? -1.277 5.295 -9.406 1.00 0.00 19 SER A N 19
ATOM 33870 C CA . SER A 1 19 ? 0.111 5.698 -9.379 1.00 0.00 19 SER A CA 19
ATOM 33871 C C . SER A 1 19 ? 1.055 4.500 -9.410 1.00 0.00 19 SER A C 19
ATOM 33872 O O . SER A 1 19 ? 2.198 4.614 -9.867 1.00 0.00 19 SER A O 19
ATOM 33880 N N . ASN A 1 20 ? 0.597 3.348 -8.940 1.00 0.00 20 ASN A N 19
ATOM 33881 C CA . ASN A 1 20 ? 1.459 2.179 -8.965 1.00 0.00 20 ASN A CA 19
ATOM 33882 C C . ASN A 1 20 ? 1.181 1.302 -10.160 1.00 0.00 20 ASN A C 19
ATOM 33883 O O . ASN A 1 20 ? 2.056 1.140 -11.009 1.00 0.00 20 ASN A O 19
ATOM 33894 N N . LYS A 1 21 ? -0.066 0.803 -10.275 1.00 0.00 21 LYS A N 19
ATOM 33895 C CA . LYS A 1 21 ? -0.403 -0.232 -11.266 1.00 0.00 21 LYS A CA 19
ATOM 33896 C C . LYS A 1 21 ? 0.506 -1.463 -10.994 1.00 0.00 21 LYS A C 19
ATOM 33897 O O . LYS A 1 21 ? 0.697 -1.821 -9.838 1.00 0.00 21 LYS A O 19
ATOM 33916 N N . ASN A 1 22 ? 0.998 -2.130 -12.044 1.00 0.00 22 ASN A N 19
ATOM 33917 C CA . ASN A 1 22 ? 1.970 -3.284 -11.952 1.00 0.00 22 ASN A CA 19
ATOM 33918 C C . ASN A 1 22 ? 1.387 -4.564 -11.356 1.00 0.00 22 ASN A C 19
ATOM 33919 O O . ASN A 1 22 ? 1.983 -5.642 -11.495 1.00 0.00 22 ASN A O 19
ATOM 33930 N N . TYR A 1 23 ? 0.255 -4.478 -10.727 1.00 0.00 23 TYR A N 19
ATOM 33931 C CA . TYR A 1 23 ? -0.330 -5.611 -10.054 1.00 0.00 23 TYR A CA 19
ATOM 33932 C C . TYR A 1 23 ? -1.790 -5.686 -10.362 1.00 0.00 23 TYR A C 19
ATOM 33933 O O . TYR A 1 23 ? -2.385 -4.702 -10.823 1.00 0.00 23 TYR A O 19
ATOM 33951 N N . LYS A 1 24 ? -2.365 -6.832 -10.127 1.00 0.00 24 LYS A N 19
ATOM 33952 C CA . LYS A 1 24 ? -3.775 -7.002 -10.280 1.00 0.00 24 LYS A CA 19
ATOM 33953 C C . LYS A 1 24 ? -4.417 -6.763 -8.941 1.00 0.00 24 LYS A C 19
ATOM 33954 O O . LYS A 1 24 ? -4.252 -7.556 -8.010 1.00 0.00 24 LYS A O 19
ATOM 33973 N N . PHE A 1 25 ? -5.091 -5.661 -8.836 1.00 0.00 25 PHE A N 19
ATOM 33974 C CA . PHE A 1 25 ? -5.699 -5.264 -7.605 1.00 0.00 25 PHE A CA 19
ATOM 33975 C C . PHE A 1 25 ? -6.996 -6.013 -7.378 1.00 0.00 25 PHE A C 19
ATOM 33976 O O . PHE A 1 25 ? -7.880 -6.045 -8.241 1.00 0.00 25 PHE A O 19
ATOM 33993 N N . VAL A 1 26 ? -7.083 -6.636 -6.244 1.00 0.00 26 VAL A N 19
ATOM 33994 C CA . VAL A 1 26 ? -8.220 -7.425 -5.864 1.00 0.00 26 VAL A CA 19
ATOM 33995 C C . VAL A 1 26 ? -8.859 -6.814 -4.629 1.00 0.00 26 VAL A C 19
ATOM 33996 O O . VAL A 1 26 ? -8.161 -6.424 -3.691 1.00 0.00 26 VAL A O 19
ATOM 34009 N N . ILE A 1 27 ? -10.150 -6.705 -4.643 1.00 0.00 27 ILE A N 19
ATOM 34010 C CA . ILE A 1 27 ? -10.888 -6.214 -3.518 1.00 0.00 27 ILE A CA 19
ATOM 34011 C C . ILE A 1 27 ? -11.874 -7.306 -3.098 1.00 0.00 27 ILE A C 19
ATOM 34012 O O . ILE A 1 27 ? -12.243 -8.151 -3.920 1.00 0.00 27 ILE A O 19
ATOM 34028 N N . THR A 1 28 ? -12.251 -7.320 -1.856 1.00 0.00 28 THR A N 19
ATOM 34029 C CA . THR A 1 28 ? -13.114 -8.335 -1.341 1.00 0.00 28 THR A CA 19
ATOM 34030 C C . THR A 1 28 ? -14.580 -7.878 -1.306 1.00 0.00 28 THR A C 19
ATOM 34031 O O . THR A 1 28 ? -14.898 -6.710 -1.619 1.00 0.00 28 THR A O 19
ATOM 34042 N N . THR A 1 29 ? -15.458 -8.776 -0.906 1.00 0.00 29 THR A N 19
ATOM 34043 C CA . THR A 1 29 ? -16.869 -8.526 -0.818 1.00 0.00 29 THR A CA 19
ATOM 34044 C C . THR A 1 29 ? -17.205 -7.504 0.265 1.00 0.00 29 THR A C 19
ATOM 34045 O O . THR A 1 29 ? -18.019 -6.588 0.057 1.00 0.00 29 THR A O 19
ATOM 34056 N N . LEU A 1 30 ? -16.566 -7.625 1.402 1.00 0.00 30 LEU A N 19
ATOM 34057 C CA . LEU A 1 30 ? -16.776 -6.688 2.472 1.00 0.00 30 LEU A CA 19
ATOM 34058 C C . LEU A 1 30 ? -16.052 -5.393 2.142 1.00 0.00 30 LEU A C 19
ATOM 34059 O O . LEU A 1 30 ? -16.445 -4.321 2.589 1.00 0.00 30 LEU A O 19
ATOM 34075 N N . GLY A 1 31 ? -15.025 -5.508 1.306 1.00 0.00 31 GLY A N 19
ATOM 34076 C CA . GLY A 1 31 ? -14.277 -4.360 0.848 1.00 0.00 31 GLY A CA 19
ATOM 34077 C C . GLY A 1 31 ? -15.132 -3.450 -0.008 1.00 0.00 31 GLY A C 19
ATOM 34078 O O . GLY A 1 31 ? -15.199 -2.240 0.229 1.00 0.00 31 GLY A O 19
ATOM 34082 N N . VAL A 1 32 ? -15.817 -4.031 -0.992 1.00 0.00 32 VAL A N 19
ATOM 34083 C CA . VAL A 1 32 ? -16.711 -3.249 -1.838 1.00 0.00 32 VAL A CA 19
ATOM 34084 C C . VAL A 1 32 ? -17.906 -2.729 -1.039 1.00 0.00 32 VAL A C 19
ATOM 34085 O O . VAL A 1 32 ? -18.398 -1.639 -1.292 1.00 0.00 32 VAL A O 19
ATOM 34098 N N . SER A 1 33 ? -18.336 -3.497 -0.041 1.00 0.00 33 SER A N 19
ATOM 34099 C CA . SER A 1 33 ? -19.429 -3.077 0.823 1.00 0.00 33 SER A CA 19
ATOM 34100 C C . SER A 1 33 ? -19.002 -1.851 1.642 1.00 0.00 33 SER A C 19
ATOM 34101 O O . SER A 1 33 ? -19.773 -0.895 1.801 1.00 0.00 33 SER A O 19
ATOM 34109 N N . PHE A 1 34 ? -17.751 -1.879 2.114 1.00 0.00 34 PHE A N 19
ATOM 34110 C CA . PHE A 1 34 ? -17.156 -0.784 2.865 1.00 0.00 34 PHE A CA 19
ATOM 34111 C C . PHE A 1 34 ? -17.154 0.479 2.017 1.00 0.00 34 PHE A C 19
ATOM 34112 O O . PHE A 1 34 ? -17.523 1.558 2.484 1.00 0.00 34 PHE A O 19
ATOM 34129 N N . ALA A 1 35 ? -16.770 0.325 0.766 1.00 0.00 35 ALA A N 19
ATOM 34130 C CA . ALA A 1 35 ? -16.718 1.424 -0.170 1.00 0.00 35 ALA A CA 19
ATOM 34131 C C . ALA A 1 35 ? -18.093 2.037 -0.389 1.00 0.00 35 ALA A C 19
ATOM 34132 O O . ALA A 1 35 ? -18.229 3.253 -0.415 1.00 0.00 35 ALA A O 19
ATOM 34139 N N . ILE A 1 36 ? -19.104 1.189 -0.513 1.00 0.00 36 ILE A N 19
ATOM 34140 C CA . ILE A 1 36 ? -20.484 1.641 -0.725 1.00 0.00 36 ILE A CA 19
ATOM 34141 C C . ILE A 1 36 ? -20.993 2.437 0.480 1.00 0.00 36 ILE A C 19
ATOM 34142 O O . ILE A 1 36 ? -21.521 3.534 0.329 1.00 0.00 36 ILE A O 19
ATOM 34158 N N . LYS A 1 37 ? -20.800 1.900 1.668 1.00 0.00 37 LYS A N 19
ATOM 34159 C CA . LYS A 1 37 ? -21.318 2.538 2.875 1.00 0.00 37 LYS A CA 19
ATOM 34160 C C . LYS A 1 37 ? -20.547 3.811 3.230 1.00 0.00 37 LYS A C 19
ATOM 34161 O O . LYS A 1 37 ? -21.110 4.744 3.814 1.00 0.00 37 LYS A O 19
ATOM 34180 N N . SER A 1 38 ? -19.277 3.848 2.883 1.00 0.00 38 SER A N 19
ATOM 34181 C CA . SER A 1 38 ? -18.464 5.000 3.166 1.00 0.00 38 SER A CA 19
ATOM 34182 C C . SER A 1 38 ? -18.639 6.056 2.060 1.00 0.00 38 SER A C 19
ATOM 34183 O O . SER A 1 38 ? -18.530 7.254 2.307 1.00 0.00 38 SER A O 19
ATOM 34191 N N . GLY A 1 39 ? -18.954 5.609 0.857 1.00 0.00 39 GLY A N 19
ATOM 34192 C CA . GLY A 1 39 ? -19.161 6.523 -0.237 1.00 0.00 39 GLY A CA 19
ATOM 34193 C C . GLY A 1 39 ? -17.903 6.756 -1.027 1.00 0.00 39 GLY A C 19
ATOM 34194 O O . GLY A 1 39 ? -17.669 7.857 -1.543 1.00 0.00 39 GLY A O 19
ATOM 34198 N N . ILE A 1 40 ? -17.107 5.731 -1.137 1.00 0.00 40 ILE A N 19
ATOM 34199 C CA . ILE A 1 40 ? -15.848 5.804 -1.836 1.00 0.00 40 ILE A CA 19
ATOM 34200 C C . ILE A 1 40 ? -16.050 5.273 -3.255 1.00 0.00 40 ILE A C 19
ATOM 34201 O O . ILE A 1 40 ? -16.942 4.428 -3.484 1.00 0.00 40 ILE A O 19
ATOM 34217 N N . ASP A 1 41 ? -15.272 5.791 -4.204 1.00 0.00 41 ASP A N 19
ATOM 34218 C CA . ASP A 1 41 ? -15.374 5.384 -5.610 1.00 0.00 41 ASP A CA 19
ATOM 34219 C C . ASP A 1 41 ? -14.849 3.981 -5.818 1.00 0.00 41 ASP A C 19
ATOM 34220 O O . ASP A 1 41 ? -13.657 3.782 -6.100 1.00 0.00 41 ASP A O 19
ATOM 34229 N N . ILE A 1 42 ? -15.700 3.014 -5.653 1.00 0.00 42 ILE A N 19
ATOM 34230 C CA . ILE A 1 42 ? -15.318 1.644 -5.887 1.00 0.00 42 ILE A CA 19
ATOM 34231 C C . ILE A 1 42 ? -15.504 1.331 -7.368 1.00 0.00 42 ILE A C 19
ATOM 34232 O O . ILE A 1 42 ? -14.788 0.511 -7.947 1.00 0.00 42 ILE A O 19
ATOM 34248 N N . ASP A 1 43 ? -16.427 2.049 -7.988 1.00 0.00 43 ASP A N 19
ATOM 34249 C CA . ASP A 1 43 ? -16.724 1.882 -9.402 1.00 0.00 43 ASP A CA 19
ATOM 34250 C C . ASP A 1 43 ? -15.510 2.215 -10.250 1.00 0.00 43 ASP A C 19
ATOM 34251 O O . ASP A 1 43 ? -15.146 1.458 -11.154 1.00 0.00 43 ASP A O 19
ATOM 34260 N N . SER A 1 44 ? -14.862 3.320 -9.924 1.00 0.00 44 SER A N 19
ATOM 34261 C CA . SER A 1 44 ? -13.666 3.756 -10.619 1.00 0.00 44 SER A CA 19
ATOM 34262 C C . SER A 1 44 ? -12.508 2.776 -10.379 1.00 0.00 44 SER A C 19
ATOM 34263 O O . SER A 1 44 ? -11.654 2.582 -11.242 1.00 0.00 44 SER A O 19
ATOM 34271 N N . ALA A 1 45 ? -12.514 2.127 -9.220 1.00 0.00 45 ALA A N 19
ATOM 34272 C CA . ALA A 1 45 ? -11.501 1.150 -8.904 1.00 0.00 45 ALA A CA 19
ATOM 34273 C C . ALA A 1 45 ? -11.672 -0.063 -9.819 1.00 0.00 45 ALA A C 19
ATOM 34274 O O . ALA A 1 45 ? -10.726 -0.480 -10.533 1.00 0.00 45 ALA A O 19
ATOM 34281 N N . LEU A 1 46 ? -12.898 -0.573 -9.860 1.00 0.00 46 LEU A N 19
ATOM 34282 C CA . LEU A 1 46 ? -13.253 -1.711 -10.707 1.00 0.00 46 LEU A CA 19
ATOM 34283 C C . LEU A 1 46 ? -12.963 -1.385 -12.174 1.00 0.00 46 LEU A C 19
ATOM 34284 O O . LEU A 1 46 ? -12.436 -2.211 -12.921 1.00 0.00 46 LEU A O 19
ATOM 34300 N N . ASP A 1 47 ? -13.269 -0.159 -12.547 1.00 0.00 47 ASP A N 19
ATOM 34301 C CA . ASP A 1 47 ? -13.049 0.358 -13.906 1.00 0.00 47 ASP A CA 19
ATOM 34302 C C . ASP A 1 47 ? -11.570 0.357 -14.291 1.00 0.00 47 ASP A C 19
ATOM 34303 O O . ASP A 1 47 ? -11.218 0.040 -15.425 1.00 0.00 47 ASP A O 19
ATOM 34312 N N . ARG A 1 48 ? -10.707 0.691 -13.349 1.00 0.00 48 ARG A N 19
ATOM 34313 C CA . ARG A 1 48 ? -9.280 0.774 -13.635 1.00 0.00 48 ARG A CA 19
ATOM 34314 C C . ARG A 1 48 ? -8.555 -0.551 -13.460 1.00 0.00 48 ARG A C 19
ATOM 34315 O O . ARG A 1 48 ? -7.319 -0.630 -13.621 1.00 0.00 48 ARG A O 19
ATOM 34336 N N . GLY A 1 49 ? -9.301 -1.588 -13.140 1.00 0.00 49 GLY A N 19
ATOM 34337 C CA . GLY A 1 49 ? -8.717 -2.908 -13.148 1.00 0.00 49 GLY A CA 19
ATOM 34338 C C . GLY A 1 49 ? -8.868 -3.689 -11.871 1.00 0.00 49 GLY A C 19
ATOM 34339 O O . GLY A 1 49 ? -8.458 -4.848 -11.822 1.00 0.00 49 GLY A O 19
ATOM 34343 N N . VAL A 1 50 ? -9.464 -3.096 -10.854 1.00 0.00 50 VAL A N 19
ATOM 34344 C CA . VAL A 1 50 ? -9.666 -3.813 -9.602 1.00 0.00 50 VAL A CA 19
ATOM 34345 C C . VAL A 1 50 ? -10.769 -4.865 -9.782 1.00 0.00 50 VAL A C 19
ATOM 34346 O O . VAL A 1 50 ? -11.817 -4.590 -10.394 1.00 0.00 50 VAL A O 19
ATOM 34359 N N . ILE A 1 51 ? -10.511 -6.061 -9.328 1.00 0.00 51 ILE A N 19
ATOM 34360 C CA . ILE A 1 51 ? -11.472 -7.135 -9.410 1.00 0.00 51 ILE A CA 19
ATOM 34361 C C . ILE A 1 51 ? -11.968 -7.499 -8.032 1.00 0.00 51 ILE A C 19
ATOM 34362 O O . ILE A 1 51 ? -11.215 -7.459 -7.063 1.00 0.00 51 ILE A O 19
ATOM 34378 N N . VAL A 1 52 ? -13.223 -7.824 -7.932 1.00 0.00 52 VAL A N 19
ATOM 34379 C CA . VAL A 1 52 ? -13.792 -8.180 -6.657 1.00 0.00 52 VAL A CA 19
ATOM 34380 C C . VAL A 1 52 ? -13.859 -9.689 -6.502 1.00 0.00 52 VAL A C 19
ATOM 34381 O O . VAL A 1 52 ? -14.537 -10.388 -7.273 1.00 0.00 52 VAL A O 19
ATOM 34394 N N . ARG A 1 53 ? -13.145 -10.192 -5.553 1.00 0.00 53 ARG A N 19
ATOM 34395 C CA . ARG A 1 53 ? -13.143 -11.589 -5.300 1.00 0.00 53 ARG A CA 19
ATOM 34396 C C . ARG A 1 53 ? -13.655 -11.811 -3.915 1.00 0.00 53 ARG A C 19
ATOM 34397 O O . ARG A 1 53 ? -13.162 -11.216 -2.959 1.00 0.00 53 ARG A O 19
ATOM 34418 N N . ALA A 1 54 ? -14.639 -12.632 -3.814 1.00 0.00 54 ALA A N 19
ATOM 34419 C CA . ALA A 1 54 ? -15.283 -12.883 -2.575 1.00 0.00 54 ALA A CA 19
ATOM 34420 C C . ALA A 1 54 ? -14.638 -14.042 -1.887 1.00 0.00 54 ALA A C 19
ATOM 34421 O O . ALA A 1 54 ? -14.080 -14.938 -2.535 1.00 0.00 54 ALA A O 19
ATOM 34428 N N . PHE A 1 55 ? -14.689 -14.021 -0.592 1.00 0.00 55 PHE A N 19
ATOM 34429 C CA . PHE A 1 55 ? -14.202 -15.110 0.182 1.00 0.00 55 PHE A CA 19
ATOM 34430 C C . PHE A 1 55 ? -15.305 -16.154 0.192 1.00 0.00 55 PHE A C 19
ATOM 34431 O O . PHE A 1 55 ? -16.355 -15.952 0.793 1.00 0.00 55 PHE A O 19
ATOM 34448 N N . SER A 1 56 ? -15.065 -17.243 -0.506 1.00 0.00 56 SER A N 19
ATOM 34449 C CA . SER A 1 56 ? -16.043 -18.302 -0.741 1.00 0.00 56 SER A CA 19
ATOM 34450 C C . SER A 1 56 ? -16.298 -19.181 0.503 1.00 0.00 56 SER A C 19
ATOM 34451 O O . SER A 1 56 ? -16.944 -20.223 0.423 1.00 0.00 56 SER A O 19
ATOM 34459 N N . HIS A 1 57 ? -15.786 -18.769 1.623 1.00 0.00 57 HIS A N 19
ATOM 34460 C CA . HIS A 1 57 ? -15.971 -19.482 2.865 1.00 0.00 57 HIS A CA 19
ATOM 34461 C C . HIS A 1 57 ? -16.600 -18.515 3.834 1.00 0.00 57 HIS A C 19
ATOM 34462 O O . HIS A 1 57 ? -16.772 -17.354 3.497 1.00 0.00 57 HIS A O 19
ATOM 34477 N N . LYS A 1 58 ? -16.933 -18.972 5.016 1.00 0.00 58 LYS A N 19
ATOM 34478 C CA . LYS A 1 58 ? -17.481 -18.097 6.035 1.00 0.00 58 LYS A CA 19
ATOM 34479 C C . LYS A 1 58 ? -16.378 -17.134 6.495 1.00 0.00 58 LYS A C 19
ATOM 34480 O O . LYS A 1 58 ? -15.343 -17.592 7.000 1.00 0.00 58 LYS A O 19
ATOM 34499 N N . PRO A 1 59 ? -16.541 -15.807 6.273 1.00 0.00 59 PRO A N 19
ATOM 34500 C CA . PRO A 1 59 ? -15.539 -14.838 6.685 1.00 0.00 59 PRO A CA 19
ATOM 34501 C C . PRO A 1 59 ? -15.421 -14.788 8.209 1.00 0.00 59 PRO A C 19
ATOM 34502 O O . PRO A 1 59 ? -16.419 -14.571 8.928 1.00 0.00 59 PRO A O 19
ATOM 34513 N N . PRO A 1 60 ? -14.225 -14.998 8.730 1.00 0.00 60 PRO A N 19
ATOM 34514 C CA . PRO A 1 60 ? -13.996 -15.004 10.151 1.00 0.00 60 PRO A CA 19
ATOM 34515 C C . PRO A 1 60 ? -13.780 -13.604 10.709 1.00 0.00 60 PRO A C 19
ATOM 34516 O O . PRO A 1 60 ? -13.554 -12.638 9.960 1.00 0.00 60 PRO A O 19
ATOM 34527 N N . LYS A 1 61 ? -13.891 -13.484 12.000 1.00 0.00 61 LYS A N 19
ATOM 34528 C CA . LYS A 1 61 ? -13.596 -12.246 12.654 1.00 0.00 61 LYS A CA 19
ATOM 34529 C C . LYS A 1 61 ? -12.352 -12.457 13.472 1.00 0.00 61 LYS A C 19
ATOM 34530 O O . LYS A 1 61 ? -12.302 -13.380 14.301 1.00 0.00 61 LYS A O 19
ATOM 34549 N N . VAL A 1 62 ? -11.338 -11.690 13.222 1.00 0.00 62 VAL A N 19
ATOM 34550 C CA . VAL A 1 62 ? -10.175 -11.736 14.057 1.00 0.00 62 VAL A CA 19
ATOM 34551 C C . VAL A 1 62 ? -10.498 -10.899 15.271 1.00 0.00 62 VAL A C 19
ATOM 34552 O O . VAL A 1 62 ? -10.875 -9.746 15.121 1.00 0.00 62 VAL A O 19
ATOM 34565 N N . GLY A 1 63 ? -10.396 -11.473 16.454 1.00 0.00 63 GLY A N 19
ATOM 34566 C CA . GLY A 1 63 ? -10.746 -10.755 17.674 1.00 0.00 63 GLY A CA 19
ATOM 34567 C C . GLY A 1 63 ? -9.728 -9.695 18.042 1.00 0.00 63 GLY A C 19
ATOM 34568 O O . GLY A 1 63 ? -9.041 -9.809 19.066 1.00 0.00 63 GLY A O 19
ATOM 34572 N N . ASN A 1 64 ? -9.652 -8.684 17.203 1.00 0.00 64 ASN A N 19
ATOM 34573 C CA . ASN A 1 64 ? -8.734 -7.567 17.302 1.00 0.00 64 ASN A CA 19
ATOM 34574 C C . ASN A 1 64 ? -8.907 -6.683 16.075 1.00 0.00 64 ASN A C 19
ATOM 34575 O O . ASN A 1 64 ? -8.879 -5.453 16.162 1.00 0.00 64 ASN A O 19
ATOM 34586 N N . LEU A 1 65 ? -9.087 -7.318 14.932 1.00 0.00 65 LEU A N 19
ATOM 34587 C CA . LEU A 1 65 ? -9.193 -6.617 13.668 1.00 0.00 65 LEU A CA 19
ATOM 34588 C C . LEU A 1 65 ? -10.629 -6.651 13.163 1.00 0.00 65 LEU A C 19
ATOM 34589 O O . LEU A 1 65 ? -11.360 -7.587 13.454 1.00 0.00 65 LEU A O 19
ATOM 34605 N N . PRO A 1 66 ? -11.071 -5.627 12.428 1.00 0.00 66 PRO A N 19
ATOM 34606 C CA . PRO A 1 66 ? -12.404 -5.623 11.822 1.00 0.00 66 PRO A CA 19
ATOM 34607 C C . PRO A 1 66 ? -12.533 -6.752 10.791 1.00 0.00 66 PRO A C 19
ATOM 34608 O O . PRO A 1 66 ? -11.553 -7.083 10.092 1.00 0.00 66 PRO A O 19
ATOM 34619 N N . GLN A 1 67 ? -13.720 -7.326 10.683 1.00 0.00 67 GLN A N 19
ATOM 34620 C CA . GLN A 1 67 ? -13.974 -8.449 9.788 1.00 0.00 67 GLN A CA 19
ATOM 34621 C C . GLN A 1 67 ? -13.691 -8.083 8.332 1.00 0.00 67 GLN A C 19
ATOM 34622 O O . GLN A 1 67 ? -13.172 -8.900 7.586 1.00 0.00 67 GLN A O 19
ATOM 34636 N N . TYR A 1 68 ? -14.003 -6.853 7.932 1.00 0.00 68 TYR A N 19
ATOM 34637 C CA . TYR A 1 68 ? -13.728 -6.441 6.555 1.00 0.00 68 TYR A CA 19
ATOM 34638 C C . TYR A 1 68 ? -12.228 -6.418 6.227 1.00 0.00 68 TYR A C 19
ATOM 34639 O O . TYR A 1 68 ? -11.826 -6.755 5.110 1.00 0.00 68 TYR A O 19
ATOM 34657 N N . GLU A 1 69 ? -11.410 -6.084 7.217 1.00 0.00 69 GLU A N 19
ATOM 34658 C CA . GLU A 1 69 ? -9.959 -6.100 7.052 1.00 0.00 69 GLU A CA 19
ATOM 34659 C C . GLU A 1 69 ? -9.515 -7.566 7.052 1.00 0.00 69 GLU A C 19
ATOM 34660 O O . GLU A 1 69 ? -8.649 -7.980 6.292 1.00 0.00 69 GLU A O 19
ATOM 34672 N N . SER A 1 70 ? -10.184 -8.352 7.890 1.00 0.00 70 SER A N 19
ATOM 34673 C CA . SER A 1 70 ? -9.898 -9.765 8.052 1.00 0.00 70 SER A CA 19
ATOM 34674 C C . SER A 1 70 ? -10.182 -10.552 6.757 1.00 0.00 70 SER A C 19
ATOM 34675 O O . SER A 1 70 ? -9.415 -11.445 6.396 1.00 0.00 70 SER A O 19
ATOM 34683 N N . GLU A 1 71 ? -11.276 -10.213 6.056 1.00 0.00 71 GLU A N 19
ATOM 34684 C CA . GLU A 1 71 ? -11.607 -10.874 4.794 1.00 0.00 71 GLU A CA 19
ATOM 34685 C C . GLU A 1 71 ? -10.515 -10.593 3.765 1.00 0.00 71 GLU A C 19
ATOM 34686 O O . GLU A 1 71 ? -10.090 -11.499 3.037 1.00 0.00 71 GLU A O 19
ATOM 34698 N N . ALA A 1 72 ? -10.029 -9.351 3.755 1.00 0.00 72 ALA A N 19
ATOM 34699 C CA . ALA A 1 72 ? -8.962 -8.950 2.854 1.00 0.00 72 ALA A CA 19
ATOM 34700 C C . ALA A 1 72 ? -7.710 -9.771 3.130 1.00 0.00 72 ALA A C 19
ATOM 34701 O O . ALA A 1 72 ? -7.092 -10.298 2.205 1.00 0.00 72 ALA A O 19
ATOM 34708 N N . ILE A 1 73 ? -7.377 -9.913 4.411 1.00 0.00 73 ILE A N 19
ATOM 34709 C CA . ILE A 1 73 ? -6.247 -10.737 4.836 1.00 0.00 73 ILE A CA 19
ATOM 34710 C C . ILE A 1 73 ? -6.448 -12.186 4.381 1.00 0.00 73 ILE A C 19
ATOM 34711 O O . ILE A 1 73 ? -5.541 -12.797 3.838 1.00 0.00 73 ILE A O 19
ATOM 34727 N N . MET A 1 74 ? -7.653 -12.707 4.583 1.00 0.00 74 MET A N 19
ATOM 34728 C CA . MET A 1 74 ? -7.977 -14.089 4.225 1.00 0.00 74 MET A CA 19
ATOM 34729 C C . MET A 1 74 ? -7.811 -14.347 2.743 1.00 0.00 74 MET A C 19
ATOM 34730 O O . MET A 1 74 ? -7.182 -15.320 2.359 1.00 0.00 74 MET A O 19
ATOM 34744 N N . VAL A 1 75 ? -8.343 -13.466 1.914 1.00 0.00 75 VAL A N 19
ATOM 34745 C CA . VAL A 1 75 ? -8.230 -13.629 0.467 1.00 0.00 75 VAL A CA 19
ATOM 34746 C C . VAL A 1 75 ? -6.769 -13.482 0.025 1.00 0.00 75 VAL A C 19
ATOM 34747 O O . VAL A 1 75 ? -6.282 -14.234 -0.829 1.00 0.00 75 VAL A O 19
ATOM 34760 N N . ALA A 1 76 ? -6.057 -12.563 0.657 1.00 0.00 76 ALA A N 19
ATOM 34761 C CA . ALA A 1 76 ? -4.644 -12.355 0.370 1.00 0.00 76 ALA A CA 19
ATOM 34762 C C . ALA A 1 76 ? -3.815 -13.551 0.810 1.00 0.00 76 ALA A C 19
ATOM 34763 O O . ALA A 1 76 ? -2.791 -13.837 0.231 1.00 0.00 76 ALA A O 19
ATOM 34770 N N . PHE A 1 77 ? -4.274 -14.234 1.831 1.00 0.00 77 PHE A N 19
ATOM 34771 C CA . PHE A 1 77 ? -3.618 -15.418 2.352 1.00 0.00 77 PHE A CA 19
ATOM 34772 C C . PHE A 1 77 ? -3.962 -16.644 1.499 1.00 0.00 77 PHE A C 19
ATOM 34773 O O . PHE A 1 77 ? -3.140 -17.544 1.313 1.00 0.00 77 PHE A O 19
ATOM 34790 N N . GLU A 1 78 ? -5.173 -16.664 0.984 1.00 0.00 78 GLU A N 19
ATOM 34791 C CA . GLU A 1 78 ? -5.648 -17.739 0.130 1.00 0.00 78 GLU A CA 19
ATOM 34792 C C . GLU A 1 78 ? -4.909 -17.689 -1.214 1.00 0.00 78 GLU A C 19
ATOM 34793 O O . GLU A 1 78 ? -4.385 -18.701 -1.686 1.00 0.00 78 GLU A O 19
ATOM 34805 N N . LEU A 1 79 ? -4.810 -16.498 -1.781 1.00 0.00 79 LEU A N 19
ATOM 34806 C CA . LEU A 1 79 ? -4.111 -16.303 -3.053 1.00 0.00 79 LEU A CA 19
ATOM 34807 C C . LEU A 1 79 ? -2.601 -16.236 -2.837 1.00 0.00 79 LEU A C 19
ATOM 34808 O O . LEU A 1 79 ? -1.818 -16.469 -3.766 1.00 0.00 79 LEU A O 19
ATOM 34824 N N . ASN A 1 80 ? -2.220 -15.929 -1.601 1.00 0.00 80 ASN A N 19
ATOM 34825 C CA . ASN A 1 80 ? -0.838 -15.634 -1.197 1.00 0.00 80 ASN A CA 19
ATOM 34826 C C . ASN A 1 80 ? -0.360 -14.479 -2.056 1.00 0.00 80 ASN A C 19
ATOM 34827 O O . ASN A 1 80 ? 0.506 -14.610 -2.943 1.00 0.00 80 ASN A O 19
ATOM 34838 N N . ALA A 1 81 ? -1.020 -13.382 -1.848 1.00 0.00 81 ALA A N 19
ATOM 34839 C CA . ALA A 1 81 ? -0.871 -12.201 -2.645 1.00 0.00 81 ALA A CA 19
ATOM 34840 C C . ALA A 1 81 ? -0.196 -11.085 -1.876 1.00 0.00 81 ALA A C 19
ATOM 34841 O O . ALA A 1 81 ? 0.214 -11.258 -0.724 1.00 0.00 81 ALA A O 19
ATOM 34848 N N . LEU A 1 82 ? -0.088 -9.958 -2.524 1.00 0.00 82 LEU A N 19
ATOM 34849 C CA . LEU A 1 82 ? 0.493 -8.774 -1.971 1.00 0.00 82 LEU A CA 19
ATOM 34850 C C . LEU A 1 82 ? -0.657 -8.067 -1.258 1.00 0.00 82 LEU A C 19
ATOM 34851 O O . LEU A 1 82 ? -1.706 -7.877 -1.854 1.00 0.00 82 LEU A O 19
ATOM 34867 N N . LEU A 1 83 ? -0.503 -7.734 -0.011 1.00 0.00 83 LEU A N 19
ATOM 34868 C CA . LEU A 1 83 ? -1.589 -7.101 0.707 1.00 0.00 83 LEU A CA 19
ATOM 34869 C C . LEU A 1 83 ? -1.286 -5.636 0.945 1.00 0.00 83 LEU A C 19
ATOM 34870 O O . LEU A 1 83 ? -0.217 -5.283 1.455 1.00 0.00 83 LEU A O 19
ATOM 34886 N N . ILE A 1 84 ? -2.209 -4.799 0.561 1.00 0.00 84 ILE A N 19
ATOM 34887 C CA . ILE A 1 84 ? -2.061 -3.376 0.715 1.00 0.00 84 ILE A CA 19
ATOM 34888 C C . ILE A 1 84 ? -2.965 -2.914 1.849 1.00 0.00 84 ILE A C 19
ATOM 34889 O O . ILE A 1 84 ? -4.204 -3.020 1.748 1.00 0.00 84 ILE A O 19
ATOM 34905 N N . ALA A 1 85 ? -2.371 -2.428 2.911 1.00 0.00 85 ALA A N 19
ATOM 34906 C CA . ALA A 1 85 ? -3.117 -1.970 4.063 1.00 0.00 85 ALA A CA 19
ATOM 34907 C C . ALA A 1 85 ? -2.375 -0.829 4.723 1.00 0.00 85 ALA A C 19
ATOM 34908 O O . ALA A 1 85 ? -1.172 -0.720 4.584 1.00 0.00 85 ALA A O 19
ATOM 34915 N N . GLU A 1 86 ? -3.085 0.005 5.425 1.00 0.00 86 GLU A N 19
ATOM 34916 C CA . GLU A 1 86 ? -2.491 1.127 6.114 1.00 0.00 86 GLU A CA 19
ATOM 34917 C C . GLU A 1 86 ? -2.342 0.848 7.586 1.00 0.00 86 GLU A C 19
ATOM 34918 O O . GLU A 1 86 ? -1.364 1.274 8.215 1.00 0.00 86 GLU A O 19
ATOM 34930 N N . ASP A 1 87 ? -3.297 0.134 8.124 1.00 0.00 87 ASP A N 19
ATOM 34931 C CA . ASP A 1 87 ? -3.321 -0.194 9.531 1.00 0.00 87 ASP A CA 19
ATOM 34932 C C . ASP A 1 87 ? -2.206 -1.152 9.843 1.00 0.00 87 ASP A C 19
ATOM 34933 O O . ASP A 1 87 ? -2.155 -2.268 9.314 1.00 0.00 87 ASP A O 19
ATOM 34942 N N . LYS A 1 88 ? -1.324 -0.725 10.699 1.00 0.00 88 LYS A N 19
ATOM 34943 C CA . LYS A 1 88 ? -0.117 -1.459 10.992 1.00 0.00 88 LYS A CA 19
ATOM 34944 C C . LYS A 1 88 ? -0.382 -2.673 11.855 1.00 0.00 88 LYS A C 19
ATOM 34945 O O . LYS A 1 88 ? 0.442 -3.590 11.925 1.00 0.00 88 LYS A O 19
ATOM 34964 N N . ASP A 1 89 ? -1.521 -2.699 12.492 1.00 0.00 89 ASP A N 19
ATOM 34965 C CA . ASP A 1 89 ? -1.885 -3.819 13.314 1.00 0.00 89 ASP A CA 19
ATOM 34966 C C . ASP A 1 89 ? -2.444 -4.919 12.401 1.00 0.00 89 ASP A C 19
ATOM 34967 O O . ASP A 1 89 ? -2.155 -6.114 12.579 1.00 0.00 89 ASP A O 19
ATOM 34976 N N . VAL A 1 90 ? -3.218 -4.492 11.394 1.00 0.00 90 VAL A N 19
ATOM 34977 C CA . VAL A 1 90 ? -3.699 -5.374 10.315 1.00 0.00 90 VAL A CA 19
ATOM 34978 C C . VAL A 1 90 ? -2.500 -5.979 9.572 1.00 0.00 90 VAL A C 19
ATOM 34979 O O . VAL A 1 90 ? -2.402 -7.210 9.422 1.00 0.00 90 VAL A O 19
ATOM 34992 N N . ILE A 1 91 ? -1.572 -5.102 9.140 1.00 0.00 91 ILE A N 19
ATOM 34993 C CA . ILE A 1 91 ? -0.340 -5.511 8.440 1.00 0.00 91 ILE A CA 19
ATOM 34994 C C . ILE A 1 91 ? 0.424 -6.545 9.265 1.00 0.00 91 ILE A C 19
ATOM 34995 O O . ILE A 1 91 ? 0.869 -7.573 8.739 1.00 0.00 91 ILE A O 19
ATOM 35011 N N . ASN A 1 92 ? 0.535 -6.270 10.557 1.00 0.00 92 ASN A N 19
ATOM 35012 C CA . ASN A 1 92 ? 1.226 -7.141 11.502 1.00 0.00 92 ASN A CA 19
ATOM 35013 C C . ASN A 1 92 ? 0.683 -8.565 11.459 1.00 0.00 92 ASN A C 19
ATOM 35014 O O . ASN A 1 92 ? 1.444 -9.512 11.256 1.00 0.00 92 ASN A O 19
ATOM 35025 N N . LYS A 1 93 ? -0.632 -8.695 11.589 1.00 0.00 93 LYS A N 19
ATOM 35026 C CA . LYS A 1 93 ? -1.293 -10.000 11.632 1.00 0.00 93 LYS A CA 19
ATOM 35027 C C . LYS A 1 93 ? -1.107 -10.743 10.315 1.00 0.00 93 LYS A C 19
ATOM 35028 O O . LYS A 1 93 ? -0.794 -11.935 10.296 1.00 0.00 93 LYS A O 19
ATOM 35047 N N . ALA A 1 94 ? -1.272 -10.022 9.224 1.00 0.00 94 ALA A N 19
ATOM 35048 C CA . ALA A 1 94 ? -1.146 -10.590 7.897 1.00 0.00 94 ALA A CA 19
ATOM 35049 C C . ALA A 1 94 ? 0.264 -11.110 7.657 1.00 0.00 94 ALA A C 19
ATOM 35050 O O . ALA A 1 94 ? 0.456 -12.195 7.099 1.00 0.00 94 ALA A O 19
ATOM 35057 N N . LYS A 1 95 ? 1.243 -10.363 8.117 1.00 0.00 95 LYS A N 19
ATOM 35058 C CA . LYS A 1 95 ? 2.621 -10.736 7.940 1.00 0.00 95 LYS A CA 19
ATOM 35059 C C . LYS A 1 95 ? 2.978 -11.947 8.813 1.00 0.00 95 LYS A C 19
ATOM 35060 O O . LYS A 1 95 ? 3.812 -12.767 8.431 1.00 0.00 95 LYS A O 19
ATOM 35079 N N . GLU A 1 96 ? 2.282 -12.099 9.948 1.00 0.00 96 GLU A N 19
ATOM 35080 C CA . GLU A 1 96 ? 2.477 -13.267 10.823 1.00 0.00 96 GLU A CA 19
ATOM 35081 C C . GLU A 1 96 ? 1.963 -14.523 10.130 1.00 0.00 96 GLU A C 19
ATOM 35082 O O . GLU A 1 96 ? 2.442 -15.628 10.379 1.00 0.00 96 GLU A O 19
ATOM 35094 N N . LEU A 1 97 ? 0.974 -14.341 9.271 1.00 0.00 97 LEU A N 19
ATOM 35095 C CA . LEU A 1 97 ? 0.385 -15.442 8.527 1.00 0.00 97 LEU A CA 19
ATOM 35096 C C . LEU A 1 97 ? 1.232 -15.779 7.304 1.00 0.00 97 LEU A C 19
ATOM 35097 O O . LEU A 1 97 ? 1.039 -16.818 6.664 1.00 0.00 97 LEU A O 19
ATOM 35113 N N . GLY A 1 98 ? 2.169 -14.905 6.994 1.00 0.00 98 GLY A N 19
ATOM 35114 C CA . GLY A 1 98 ? 3.052 -15.124 5.876 1.00 0.00 98 GLY A CA 19
ATOM 35115 C C . GLY A 1 98 ? 2.641 -14.355 4.643 1.00 0.00 98 GLY A C 19
ATOM 35116 O O . GLY A 1 98 ? 3.127 -14.616 3.550 1.00 0.00 98 GLY A O 19
ATOM 35120 N N . VAL A 1 99 ? 1.759 -13.404 4.807 1.00 0.00 99 VAL A N 19
ATOM 35121 C CA . VAL A 1 99 ? 1.316 -12.591 3.698 1.00 0.00 99 VAL A CA 19
ATOM 35122 C C . VAL A 1 99 ? 2.230 -11.378 3.611 1.00 0.00 99 VAL A C 19
ATOM 35123 O O . VAL A 1 99 ? 2.672 -10.849 4.647 1.00 0.00 99 VAL A O 19
ATOM 35136 N N . ASN A 1 100 ? 2.571 -10.965 2.419 1.00 0.00 100 ASN A N 19
ATOM 35137 C CA . ASN A 1 100 ? 3.402 -9.792 2.268 1.00 0.00 100 ASN A CA 19
ATOM 35138 C C . ASN A 1 100 ? 2.526 -8.564 2.245 1.00 0.00 100 ASN A C 19
ATOM 35139 O O . ASN A 1 100 ? 1.975 -8.185 1.210 1.00 0.00 100 ASN A O 19
ATOM 35150 N N . ALA A 1 101 ? 2.317 -8.024 3.416 1.00 0.00 101 ALA A N 19
ATOM 35151 C CA . ALA A 1 101 ? 1.509 -6.852 3.602 1.00 0.00 101 ALA A CA 19
ATOM 35152 C C . ALA A 1 101 ? 2.401 -5.663 3.835 1.00 0.00 101 ALA A C 19
ATOM 35153 O O . ALA A 1 101 ? 3.346 -5.742 4.636 1.00 0.00 101 ALA A O 19
ATOM 35160 N N . ILE A 1 102 ? 2.119 -4.592 3.142 1.00 0.00 102 ILE A N 19
ATOM 35161 C CA . ILE A 1 102 ? 2.879 -3.365 3.240 1.00 0.00 102 ILE A CA 19
ATOM 35162 C C . ILE A 1 102 ? 1.956 -2.145 3.165 1.00 0.00 102 ILE A C 19
ATOM 35163 O O . ILE A 1 102 ? 0.814 -2.262 2.678 1.00 0.00 102 ILE A O 19
ATOM 35179 N N . PRO A 1 103 ? 2.399 -0.984 3.680 1.00 0.00 103 PRO A N 19
ATOM 35180 C CA . PRO A 1 103 ? 1.631 0.262 3.600 1.00 0.00 103 PRO A CA 19
ATOM 35181 C C . PRO A 1 103 ? 1.572 0.820 2.171 1.00 0.00 103 PRO A C 19
ATOM 35182 O O . PRO A 1 103 ? 2.388 0.454 1.291 1.00 0.00 103 PRO A O 19
ATOM 35193 N N . ILE A 1 104 ? 0.658 1.741 1.967 1.00 0.00 104 ILE A N 19
ATOM 35194 C CA . ILE A 1 104 ? 0.376 2.338 0.671 1.00 0.00 104 ILE A CA 19
ATOM 35195 C C . ILE A 1 104 ? 1.580 3.021 0.031 1.00 0.00 104 ILE A C 19
ATOM 35196 O O . ILE A 1 104 ? 1.880 2.799 -1.148 1.00 0.00 104 ILE A O 19
ATOM 35212 N N . GLU A 1 105 ? 2.280 3.811 0.781 1.00 0.00 105 GLU A N 19
ATOM 35213 C CA . GLU A 1 105 ? 3.385 4.538 0.228 1.00 0.00 105 GLU A CA 19
ATOM 35214 C C . GLU A 1 105 ? 4.635 3.683 -0.005 1.00 0.00 105 GLU A C 19
ATOM 35215 O O . GLU A 1 105 ? 5.541 4.070 -0.763 1.00 0.00 105 GLU A O 19
ATOM 35227 N N . GLU A 1 106 ? 4.672 2.503 0.615 1.00 0.00 106 GLU A N 19
ATOM 35228 C CA . GLU A 1 106 ? 5.690 1.505 0.287 1.00 0.00 106 GLU A CA 19
ATOM 35229 C C . GLU A 1 106 ? 5.275 0.781 -0.985 1.00 0.00 106 GLU A C 19
ATOM 35230 O O . GLU A 1 106 ? 6.111 0.426 -1.820 1.00 0.00 106 GLU A O 19
ATOM 35242 N N . LEU A 1 107 ? 3.971 0.591 -1.132 1.00 0.00 107 LEU A N 19
ATOM 35243 C CA . LEU A 1 107 ? 3.384 -0.009 -2.322 1.00 0.00 107 LEU A CA 19
ATOM 35244 C C . LEU A 1 107 ? 3.720 0.865 -3.536 1.00 0.00 107 LEU A C 19
ATOM 35245 O O . LEU A 1 107 ? 4.121 0.365 -4.582 1.00 0.00 107 LEU A O 19
ATOM 35261 N N . LEU A 1 108 ? 3.605 2.170 -3.364 1.00 0.00 108 LEU A N 19
ATOM 35262 C CA . LEU A 1 108 ? 3.960 3.122 -4.411 1.00 0.00 108 LEU A CA 19
ATOM 35263 C C . LEU A 1 108 ? 5.467 3.076 -4.691 1.00 0.00 108 LEU A C 19
ATOM 35264 O O . LEU A 1 108 ? 5.905 3.188 -5.833 1.00 0.00 108 LEU A O 19
ATOM 35280 N N . ALA A 1 109 ? 6.248 2.843 -3.646 1.00 0.00 109 ALA A N 19
ATOM 35281 C CA . ALA A 1 109 ? 7.706 2.764 -3.757 1.00 0.00 109 ALA A CA 19
ATOM 35282 C C . ALA A 1 109 ? 8.141 1.422 -4.356 1.00 0.00 109 ALA A C 19
ATOM 35283 O O . ALA A 1 109 ? 9.320 1.185 -4.604 1.00 0.00 109 ALA A O 19
ATOM 35290 N N . SER A 1 110 ? 7.185 0.547 -4.582 1.00 0.00 110 SER A N 19
ATOM 35291 C CA . SER A 1 110 ? 7.463 -0.722 -5.191 1.00 0.00 110 SER A CA 19
ATOM 35292 C C . SER A 1 110 ? 7.467 -0.600 -6.728 1.00 0.00 110 SER A C 19
ATOM 35293 O O . SER A 1 110 ? 7.763 -1.559 -7.434 1.00 0.00 110 SER A O 19
ATOM 35301 N N . SER A 1 111 ? 7.144 0.580 -7.225 1.00 0.00 111 SER A N 19
ATOM 35302 C CA . SER A 1 111 ? 7.195 0.862 -8.640 1.00 0.00 111 SER A CA 19
ATOM 35303 C C . SER A 1 111 ? 8.292 1.880 -8.872 1.00 0.00 111 SER A C 19
ATOM 35304 O O . SER A 1 111 ? 8.164 3.045 -8.483 1.00 0.00 111 SER A O 19
ATOM 35312 N N . LEU A 1 112 ? 9.381 1.447 -9.442 1.00 0.00 112 LEU A N 19
ATOM 35313 C CA . LEU A 1 112 ? 10.488 2.354 -9.699 1.00 0.00 112 LEU A CA 19
ATOM 35314 C C . LEU A 1 112 ? 11.188 2.039 -11.007 1.00 0.00 112 LEU A C 19
ATOM 35315 O O . LEU A 1 112 ? 11.920 2.859 -11.553 1.00 0.00 112 LEU A O 19
ATOM 35331 N N . GLU A 1 113 ? 10.941 0.862 -11.509 1.00 0.00 113 GLU A N 19
ATOM 35332 C CA . GLU A 1 113 ? 11.499 0.410 -12.757 1.00 0.00 113 GLU A CA 19
ATOM 35333 C C . GLU A 1 113 ? 10.464 0.553 -13.856 1.00 0.00 113 GLU A C 19
ATOM 35334 O O . GLU A 1 113 ? 10.783 0.512 -15.044 1.00 0.00 113 GLU A O 19
ATOM 35346 N N . HIS A 1 114 ? 9.224 0.732 -13.459 1.00 0.00 114 HIS A N 19
ATOM 35347 C CA . HIS A 1 114 ? 8.133 0.854 -14.398 1.00 0.00 114 HIS A CA 19
ATOM 35348 C C . HIS A 1 114 ? 8.075 2.274 -14.947 1.00 0.00 114 HIS A C 19
ATOM 35349 O O . HIS A 1 114 ? 7.408 3.139 -14.392 1.00 0.00 114 HIS A O 19
ATOM 35364 N N . HIS A 1 115 ? 8.852 2.527 -15.967 1.00 0.00 115 HIS A N 19
ATOM 35365 C CA . HIS A 1 115 ? 8.843 3.813 -16.657 1.00 0.00 115 HIS A CA 19
ATOM 35366 C C . HIS A 1 115 ? 8.827 3.566 -18.145 1.00 0.00 115 HIS A C 19
ATOM 35367 O O . HIS A 1 115 ? 7.854 3.856 -18.816 1.00 0.00 115 HIS A O 19
ATOM 35382 N N . HIS A 1 116 ? 9.882 2.974 -18.646 1.00 0.00 116 HIS A N 19
ATOM 35383 C CA . HIS A 1 116 ? 9.962 2.584 -20.058 1.00 0.00 116 HIS A CA 19
ATOM 35384 C C . HIS A 1 116 ? 10.139 1.075 -20.113 1.00 0.00 116 HIS A C 19
ATOM 35385 O O . HIS A 1 116 ? 10.526 0.508 -21.120 1.00 0.00 116 HIS A O 19
ATOM 35400 N N . HIS A 1 117 ? 9.821 0.456 -19.013 1.00 0.00 117 HIS A N 19
ATOM 35401 C CA . HIS A 1 117 ? 9.997 -0.962 -18.808 1.00 0.00 117 HIS A CA 19
ATOM 35402 C C . HIS A 1 117 ? 8.683 -1.513 -18.296 1.00 0.00 117 HIS A C 19
ATOM 35403 O O . HIS A 1 117 ? 8.045 -0.877 -17.449 1.00 0.00 117 HIS A O 19
ATOM 35418 N N . HIS A 1 118 ? 8.259 -2.644 -18.819 1.00 0.00 118 HIS A N 19
ATOM 35419 C CA . HIS A 1 118 ? 6.997 -3.255 -18.391 1.00 0.00 118 HIS A CA 19
ATOM 35420 C C . HIS A 1 118 ? 7.234 -4.621 -17.792 1.00 0.00 118 HIS A C 19
ATOM 35421 O O . HIS A 1 118 ? 6.811 -4.900 -16.671 1.00 0.00 118 HIS A O 19
ATOM 35436 N N . HIS A 1 119 ? 7.920 -5.450 -18.514 1.00 0.00 119 HIS A N 19
ATOM 35437 C CA . HIS A 1 119 ? 8.239 -6.777 -18.050 1.00 0.00 119 HIS A CA 19
ATOM 35438 C C . HIS A 1 119 ? 9.647 -6.762 -17.534 1.00 0.00 119 HIS A C 19
ATOM 35439 O O . HIS A 1 119 ? 10.577 -6.845 -18.339 1.00 0.00 119 HIS A O 19
ATOM 35455 N N . MET A 1 1 ? 1.565 -10.835 -9.766 1.00 0.00 1 MET A N 20
ATOM 35456 C CA . MET A 1 1 ? 1.196 -11.142 -8.388 1.00 0.00 1 MET A CA 20
ATOM 35457 C C . MET A 1 1 ? -0.134 -10.470 -8.098 1.00 0.00 1 MET A C 20
ATOM 35458 O O . MET A 1 1 ? -0.461 -9.441 -8.723 1.00 0.00 1 MET A O 20
ATOM 35474 N N . PHE A 1 2 ? -0.911 -11.038 -7.203 1.00 0.00 2 PHE A N 20
ATOM 35475 C CA . PHE A 1 2 ? -2.180 -10.460 -6.835 1.00 0.00 2 PHE A CA 20
ATOM 35476 C C . PHE A 1 2 ? -1.949 -9.467 -5.718 1.00 0.00 2 PHE A C 20
ATOM 35477 O O . PHE A 1 2 ? -1.035 -9.644 -4.906 1.00 0.00 2 PHE A O 20
ATOM 35494 N N . ALA A 1 3 ? -2.725 -8.431 -5.691 1.00 0.00 3 ALA A N 20
ATOM 35495 C CA . ALA A 1 3 ? -2.624 -7.434 -4.664 1.00 0.00 3 ALA A CA 20
ATOM 35496 C C . ALA A 1 3 ? -3.996 -7.150 -4.116 1.00 0.00 3 ALA A C 20
ATOM 35497 O O . ALA A 1 3 ? -4.843 -6.600 -4.806 1.00 0.00 3 ALA A O 20
ATOM 35504 N N . VAL A 1 4 ? -4.217 -7.542 -2.908 1.00 0.00 4 VAL A N 20
ATOM 35505 C CA . VAL A 1 4 ? -5.488 -7.361 -2.282 1.00 0.00 4 VAL A CA 20
ATOM 35506 C C . VAL A 1 4 ? -5.443 -6.075 -1.488 1.00 0.00 4 VAL A C 20
ATOM 35507 O O . VAL A 1 4 ? -4.461 -5.793 -0.785 1.00 0.00 4 VAL A O 20
ATOM 35520 N N . ILE A 1 5 ? -6.444 -5.284 -1.638 1.00 0.00 5 ILE A N 20
ATOM 35521 C CA . ILE A 1 5 ? -6.515 -4.038 -0.955 1.00 0.00 5 ILE A CA 20
ATOM 35522 C C . ILE A 1 5 ? -7.320 -4.209 0.327 1.00 0.00 5 ILE A C 20
ATOM 35523 O O . ILE A 1 5 ? -8.405 -4.793 0.319 1.00 0.00 5 ILE A O 20
ATOM 35539 N N . SER A 1 6 ? -6.773 -3.753 1.416 1.00 0.00 6 SER A N 20
ATOM 35540 C CA . SER A 1 6 ? -7.452 -3.796 2.671 1.00 0.00 6 SER A CA 20
ATOM 35541 C C . SER A 1 6 ? -8.327 -2.551 2.784 1.00 0.00 6 SER A C 20
ATOM 35542 O O . SER A 1 6 ? -7.942 -1.486 2.294 1.00 0.00 6 SER A O 20
ATOM 35550 N N . PRO A 1 7 ? -9.523 -2.659 3.408 1.00 0.00 7 PRO A N 20
ATOM 35551 C CA . PRO A 1 7 ? -10.432 -1.515 3.650 1.00 0.00 7 PRO A CA 20
ATOM 35552 C C . PRO A 1 7 ? -9.755 -0.315 4.358 1.00 0.00 7 PRO A C 20
ATOM 35553 O O . PRO A 1 7 ? -10.249 0.809 4.302 1.00 0.00 7 PRO A O 20
ATOM 35564 N N . SER A 1 8 ? -8.611 -0.553 4.985 1.00 0.00 8 SER A N 20
ATOM 35565 C CA . SER A 1 8 ? -7.868 0.508 5.636 1.00 0.00 8 SER A CA 20
ATOM 35566 C C . SER A 1 8 ? -7.168 1.411 4.594 1.00 0.00 8 SER A C 20
ATOM 35567 O O . SER A 1 8 ? -6.846 2.560 4.869 1.00 0.00 8 SER A O 20
ATOM 35575 N N . ALA A 1 9 ? -6.992 0.887 3.391 1.00 0.00 9 ALA A N 20
ATOM 35576 C CA . ALA A 1 9 ? -6.284 1.579 2.326 1.00 0.00 9 ALA A CA 20
ATOM 35577 C C . ALA A 1 9 ? -7.260 2.291 1.382 1.00 0.00 9 ALA A C 20
ATOM 35578 O O . ALA A 1 9 ? -6.878 2.768 0.305 1.00 0.00 9 ALA A O 20
ATOM 35585 N N . PHE A 1 10 ? -8.510 2.385 1.791 1.00 0.00 10 PHE A N 20
ATOM 35586 C CA . PHE A 1 10 ? -9.529 3.022 0.978 1.00 0.00 10 PHE A CA 20
ATOM 35587 C C . PHE A 1 10 ? -9.400 4.524 0.928 1.00 0.00 10 PHE A C 20
ATOM 35588 O O . PHE A 1 10 ? -8.815 5.139 1.811 1.00 0.00 10 PHE A O 20
ATOM 35605 N N . GLY A 1 11 ? -9.903 5.099 -0.153 1.00 0.00 11 GLY A N 20
ATOM 35606 C CA . GLY A 1 11 ? -9.809 6.534 -0.388 1.00 0.00 11 GLY A CA 20
ATOM 35607 C C . GLY A 1 11 ? -8.492 6.889 -1.048 1.00 0.00 11 GLY A C 20
ATOM 35608 O O . GLY A 1 11 ? -8.427 7.735 -1.933 1.00 0.00 11 GLY A O 20
ATOM 35612 N N . LYS A 1 12 ? -7.472 6.148 -0.679 1.00 0.00 12 LYS A N 20
ATOM 35613 C CA . LYS A 1 12 ? -6.116 6.310 -1.170 1.00 0.00 12 LYS A CA 20
ATOM 35614 C C . LYS A 1 12 ? -5.893 5.401 -2.376 1.00 0.00 12 LYS A C 20
ATOM 35615 O O . LYS A 1 12 ? -4.802 5.358 -2.952 1.00 0.00 12 LYS A O 20
ATOM 35634 N N . LEU A 1 13 ? -6.956 4.694 -2.744 1.00 0.00 13 LEU A N 20
ATOM 35635 C CA . LEU A 1 13 ? -6.979 3.709 -3.840 1.00 0.00 13 LEU A CA 20
ATOM 35636 C C . LEU A 1 13 ? -6.421 4.284 -5.133 1.00 0.00 13 LEU A C 20
ATOM 35637 O O . LEU A 1 13 ? -5.674 3.630 -5.849 1.00 0.00 13 LEU A O 20
ATOM 35653 N N . LYS A 1 14 ? -6.762 5.523 -5.390 1.00 0.00 14 LYS A N 20
ATOM 35654 C CA . LYS A 1 14 ? -6.411 6.197 -6.626 1.00 0.00 14 LYS A CA 20
ATOM 35655 C C . LYS A 1 14 ? -4.900 6.398 -6.756 1.00 0.00 14 LYS A C 20
ATOM 35656 O O . LYS A 1 14 ? -4.346 6.285 -7.848 1.00 0.00 14 LYS A O 20
ATOM 35675 N N . GLU A 1 15 ? -4.232 6.614 -5.629 1.00 0.00 15 GLU A N 20
ATOM 35676 C CA . GLU A 1 15 ? -2.798 6.824 -5.628 1.00 0.00 15 GLU A CA 20
ATOM 35677 C C . GLU A 1 15 ? -2.060 5.536 -5.938 1.00 0.00 15 GLU A C 20
ATOM 35678 O O . GLU A 1 15 ? -1.204 5.507 -6.823 1.00 0.00 15 GLU A O 20
ATOM 35690 N N . ILE A 1 16 ? -2.421 4.468 -5.247 1.00 0.00 16 ILE A N 20
ATOM 35691 C CA . ILE A 1 16 ? -1.753 3.180 -5.424 1.00 0.00 16 ILE A CA 20
ATOM 35692 C C . ILE A 1 16 ? -2.039 2.573 -6.795 1.00 0.00 16 ILE A C 20
ATOM 35693 O O . ILE A 1 16 ? -1.130 2.095 -7.478 1.00 0.00 16 ILE A O 20
ATOM 35709 N N . LEU A 1 17 ? -3.280 2.640 -7.209 1.00 0.00 17 LEU A N 20
ATOM 35710 C CA . LEU A 1 17 ? -3.696 2.064 -8.460 1.00 0.00 17 LEU A CA 20
ATOM 35711 C C . LEU A 1 17 ? -3.130 2.860 -9.633 1.00 0.00 17 LEU A C 20
ATOM 35712 O O . LEU A 1 17 ? -2.498 2.292 -10.534 1.00 0.00 17 LEU A O 20
ATOM 35728 N N . GLY A 1 18 ? -3.286 4.174 -9.575 1.00 0.00 18 GLY A N 20
ATOM 35729 C CA . GLY A 1 18 ? -2.862 5.032 -10.658 1.00 0.00 18 GLY A CA 20
ATOM 35730 C C . GLY A 1 18 ? -1.360 5.115 -10.832 1.00 0.00 18 GLY A C 20
ATOM 35731 O O . GLY A 1 18 ? -0.870 5.212 -11.955 1.00 0.00 18 GLY A O 20
ATOM 35735 N N . SER A 1 19 ? -0.620 5.034 -9.758 1.00 0.00 19 SER A N 20
ATOM 35736 C CA . SER A 1 19 ? 0.819 5.199 -9.857 1.00 0.00 19 SER A CA 20
ATOM 35737 C C . SER A 1 19 ? 1.546 3.869 -10.092 1.00 0.00 19 SER A C 20
ATOM 35738 O O . SER A 1 19 ? 2.717 3.857 -10.487 1.00 0.00 19 SER A O 20
ATOM 35746 N N . ASN A 1 20 ? 0.878 2.748 -9.875 1.00 0.00 20 ASN A N 20
ATOM 35747 C CA . ASN A 1 20 ? 1.607 1.494 -9.933 1.00 0.00 20 ASN A CA 20
ATOM 35748 C C . ASN A 1 20 ? 1.196 0.568 -11.062 1.00 0.00 20 ASN A C 20
ATOM 35749 O O . ASN A 1 20 ? 2.033 0.228 -11.918 1.00 0.00 20 ASN A O 20
ATOM 35760 N N . LYS A 1 21 ? -0.090 0.173 -11.083 1.00 0.00 21 LYS A N 20
ATOM 35761 C CA . LYS A 1 21 ? -0.575 -0.909 -11.974 1.00 0.00 21 LYS A CA 20
ATOM 35762 C C . LYS A 1 21 ? 0.279 -2.182 -11.699 1.00 0.00 21 LYS A C 20
ATOM 35763 O O . LYS A 1 21 ? 0.764 -2.364 -10.583 1.00 0.00 21 LYS A O 20
ATOM 35782 N N . ASN A 1 22 ? 0.377 -3.084 -12.686 1.00 0.00 22 ASN A N 20
ATOM 35783 C CA . ASN A 1 22 ? 1.314 -4.260 -12.678 1.00 0.00 22 ASN A CA 20
ATOM 35784 C C . ASN A 1 22 ? 0.964 -5.382 -11.688 1.00 0.00 22 ASN A C 20
ATOM 35785 O O . ASN A 1 22 ? 1.504 -6.498 -11.773 1.00 0.00 22 ASN A O 20
ATOM 35796 N N . TYR A 1 23 ? 0.090 -5.108 -10.776 1.00 0.00 23 TYR A N 20
ATOM 35797 C CA . TYR A 1 23 ? -0.400 -6.101 -9.856 1.00 0.00 23 TYR A CA 20
ATOM 35798 C C . TYR A 1 23 ? -1.842 -6.363 -10.162 1.00 0.00 23 TYR A C 20
ATOM 35799 O O . TYR A 1 23 ? -2.553 -5.466 -10.634 1.00 0.00 23 TYR A O 20
ATOM 35817 N N . LYS A 1 24 ? -2.286 -7.562 -9.940 1.00 0.00 24 LYS A N 20
ATOM 35818 C CA . LYS A 1 24 ? -3.669 -7.862 -10.142 1.00 0.00 24 LYS A CA 20
ATOM 35819 C C . LYS A 1 24 ? -4.390 -7.499 -8.862 1.00 0.00 24 LYS A C 20
ATOM 35820 O O . LYS A 1 24 ? -4.366 -8.248 -7.895 1.00 0.00 24 LYS A O 20
ATOM 35839 N N . PHE A 1 25 ? -4.950 -6.317 -8.846 1.00 0.00 25 PHE A N 20
ATOM 35840 C CA . PHE A 1 25 ? -5.603 -5.796 -7.669 1.00 0.00 25 PHE A CA 20
ATOM 35841 C C . PHE A 1 25 ? -6.939 -6.470 -7.445 1.00 0.00 25 PHE A C 20
ATOM 35842 O O . PHE A 1 25 ? -7.758 -6.594 -8.368 1.00 0.00 25 PHE A O 20
ATOM 35859 N N . VAL A 1 26 ? -7.129 -6.928 -6.240 1.00 0.00 26 VAL A N 20
ATOM 35860 C CA . VAL A 1 26 ? -8.311 -7.636 -5.832 1.00 0.00 26 VAL A CA 20
ATOM 35861 C C . VAL A 1 26 ? -8.881 -6.967 -4.580 1.00 0.00 26 VAL A C 20
ATOM 35862 O O . VAL A 1 26 ? -8.129 -6.544 -3.694 1.00 0.00 26 VAL A O 20
ATOM 35875 N N . ILE A 1 27 ? -10.170 -6.839 -4.531 1.00 0.00 27 ILE A N 20
ATOM 35876 C CA . ILE A 1 27 ? -10.850 -6.316 -3.385 1.00 0.00 27 ILE A CA 20
ATOM 35877 C C . ILE A 1 27 ? -11.878 -7.360 -2.930 1.00 0.00 27 ILE A C 20
ATOM 35878 O O . ILE A 1 27 ? -12.223 -8.265 -3.693 1.00 0.00 27 ILE A O 20
ATOM 35894 N N . THR A 1 28 ? -12.316 -7.275 -1.716 1.00 0.00 28 THR A N 20
ATOM 35895 C CA . THR A 1 28 ? -13.248 -8.206 -1.182 1.00 0.00 28 THR A CA 20
ATOM 35896 C C . THR A 1 28 ? -14.667 -7.654 -1.201 1.00 0.00 28 THR A C 20
ATOM 35897 O O . THR A 1 28 ? -14.877 -6.444 -1.387 1.00 0.00 28 THR A O 20
ATOM 35908 N N . THR A 1 29 ? -15.636 -8.524 -1.011 1.00 0.00 29 THR A N 20
ATOM 35909 C CA . THR A 1 29 ? -17.018 -8.137 -0.941 1.00 0.00 29 THR A CA 20
ATOM 35910 C C . THR A 1 29 ? -17.298 -7.248 0.259 1.00 0.00 29 THR A C 20
ATOM 35911 O O . THR A 1 29 ? -18.082 -6.302 0.172 1.00 0.00 29 THR A O 20
ATOM 35922 N N . LEU A 1 30 ? -16.639 -7.520 1.367 1.00 0.00 30 LEU A N 20
ATOM 35923 C CA . LEU A 1 30 ? -16.790 -6.682 2.538 1.00 0.00 30 LEU A CA 20
ATOM 35924 C C . LEU A 1 30 ? -16.033 -5.373 2.344 1.00 0.00 30 LEU A C 20
ATOM 35925 O O . LEU A 1 30 ? -16.299 -4.383 3.016 1.00 0.00 30 LEU A O 20
ATOM 35941 N N . GLY A 1 31 ? -15.112 -5.384 1.397 1.00 0.00 31 GLY A N 20
ATOM 35942 C CA . GLY A 1 31 ? -14.371 -4.206 1.045 1.00 0.00 31 GLY A CA 20
ATOM 35943 C C . GLY A 1 31 ? -15.212 -3.264 0.213 1.00 0.00 31 GLY A C 20
ATOM 35944 O O . GLY A 1 31 ? -15.244 -2.059 0.461 1.00 0.00 31 GLY A O 20
ATOM 35948 N N . VAL A 1 32 ? -15.920 -3.819 -0.765 1.00 0.00 32 VAL A N 20
ATOM 35949 C CA . VAL A 1 32 ? -16.765 -3.013 -1.636 1.00 0.00 32 VAL A CA 20
ATOM 35950 C C . VAL A 1 32 ? -17.939 -2.408 -0.857 1.00 0.00 32 VAL A C 20
ATOM 35951 O O . VAL A 1 32 ? -18.306 -1.258 -1.077 1.00 0.00 32 VAL A O 20
ATOM 35964 N N . SER A 1 33 ? -18.480 -3.157 0.100 1.00 0.00 33 SER A N 20
ATOM 35965 C CA . SER A 1 33 ? -19.579 -2.665 0.892 1.00 0.00 33 SER A CA 20
ATOM 35966 C C . SER A 1 33 ? -19.100 -1.598 1.865 1.00 0.00 33 SER A C 20
ATOM 35967 O O . SER A 1 33 ? -19.833 -0.657 2.172 1.00 0.00 33 SER A O 20
ATOM 35975 N N . PHE A 1 34 ? -17.851 -1.737 2.324 1.00 0.00 34 PHE A N 20
ATOM 35976 C CA . PHE A 1 34 ? -17.211 -0.747 3.180 1.00 0.00 34 PHE A CA 20
ATOM 35977 C C . PHE A 1 34 ? -17.160 0.589 2.445 1.00 0.00 34 PHE A C 20
ATOM 35978 O O . PHE A 1 34 ? -17.461 1.645 3.012 1.00 0.00 34 PHE A O 20
ATOM 35995 N N . ALA A 1 35 ? -16.826 0.522 1.173 1.00 0.00 35 ALA A N 20
ATOM 35996 C CA . ALA A 1 35 ? -16.786 1.695 0.334 1.00 0.00 35 ALA A CA 20
ATOM 35997 C C . ALA A 1 35 ? -18.176 2.284 0.174 1.00 0.00 35 ALA A C 20
ATOM 35998 O O . ALA A 1 35 ? -18.365 3.473 0.359 1.00 0.00 35 ALA A O 20
ATOM 36005 N N . ILE A 1 36 ? -19.141 1.436 -0.130 1.00 0.00 36 ILE A N 20
ATOM 36006 C CA . ILE A 1 36 ? -20.529 1.861 -0.314 1.00 0.00 36 ILE A CA 20
ATOM 36007 C C . ILE A 1 36 ? -21.089 2.537 0.956 1.00 0.00 36 ILE A C 20
ATOM 36008 O O . ILE A 1 36 ? -21.684 3.613 0.887 1.00 0.00 36 ILE A O 20
ATOM 36024 N N . LYS A 1 37 ? -20.855 1.935 2.111 1.00 0.00 37 LYS A N 20
ATOM 36025 C CA . LYS A 1 37 ? -21.406 2.455 3.366 1.00 0.00 37 LYS A CA 20
ATOM 36026 C C . LYS A 1 37 ? -20.703 3.746 3.815 1.00 0.00 37 LYS A C 20
ATOM 36027 O O . LYS A 1 37 ? -21.297 4.572 4.510 1.00 0.00 37 LYS A O 20
ATOM 36046 N N . SER A 1 38 ? -19.455 3.920 3.412 1.00 0.00 38 SER A N 20
ATOM 36047 C CA . SER A 1 38 ? -18.697 5.089 3.816 1.00 0.00 38 SER A CA 20
ATOM 36048 C C . SER A 1 38 ? -18.590 6.134 2.677 1.00 0.00 38 SER A C 20
ATOM 36049 O O . SER A 1 38 ? -17.907 7.157 2.826 1.00 0.00 38 SER A O 20
ATOM 36057 N N . GLY A 1 39 ? -19.254 5.870 1.554 1.00 0.00 39 GLY A N 20
ATOM 36058 C CA . GLY A 1 39 ? -19.264 6.805 0.432 1.00 0.00 39 GLY A CA 20
ATOM 36059 C C . GLY A 1 39 ? -17.910 6.936 -0.258 1.00 0.00 39 GLY A C 20
ATOM 36060 O O . GLY A 1 39 ? -17.523 8.018 -0.678 1.00 0.00 39 GLY A O 20
ATOM 36064 N N . ILE A 1 40 ? -17.206 5.842 -0.376 1.00 0.00 40 ILE A N 20
ATOM 36065 C CA . ILE A 1 40 ? -15.889 5.824 -0.995 1.00 0.00 40 ILE A CA 20
ATOM 36066 C C . ILE A 1 40 ? -16.043 5.267 -2.418 1.00 0.00 40 ILE A C 20
ATOM 36067 O O . ILE A 1 40 ? -17.018 4.556 -2.695 1.00 0.00 40 ILE A O 20
ATOM 36083 N N . ASP A 1 41 ? -15.122 5.600 -3.310 1.00 0.00 41 ASP A N 20
ATOM 36084 C CA . ASP A 1 41 ? -15.189 5.148 -4.699 1.00 0.00 41 ASP A CA 20
ATOM 36085 C C . ASP A 1 41 ? -14.722 3.719 -4.793 1.00 0.00 41 ASP A C 20
ATOM 36086 O O . ASP A 1 41 ? -13.654 3.378 -4.286 1.00 0.00 41 ASP A O 20
ATOM 36095 N N . ILE A 1 42 ? -15.500 2.882 -5.431 1.00 0.00 42 ILE A N 20
ATOM 36096 C CA . ILE A 1 42 ? -15.123 1.495 -5.571 1.00 0.00 42 ILE A CA 20
ATOM 36097 C C . ILE A 1 42 ? -15.201 1.027 -7.033 1.00 0.00 42 ILE A C 20
ATOM 36098 O O . ILE A 1 42 ? -14.287 0.354 -7.529 1.00 0.00 42 ILE A O 20
ATOM 36114 N N . ASP A 1 43 ? -16.236 1.446 -7.747 1.00 0.00 43 ASP A N 20
ATOM 36115 C CA . ASP A 1 43 ? -16.405 1.055 -9.151 1.00 0.00 43 ASP A CA 20
ATOM 36116 C C . ASP A 1 43 ? -15.337 1.645 -10.001 1.00 0.00 43 ASP A C 20
ATOM 36117 O O . ASP A 1 43 ? -14.928 1.044 -10.971 1.00 0.00 43 ASP A O 20
ATOM 36126 N N . SER A 1 44 ? -14.872 2.815 -9.615 1.00 0.00 44 SER A N 20
ATOM 36127 C CA . SER A 1 44 ? -13.784 3.487 -10.282 1.00 0.00 44 SER A CA 20
ATOM 36128 C C . SER A 1 44 ? -12.534 2.584 -10.289 1.00 0.00 44 SER A C 20
ATOM 36129 O O . SER A 1 44 ? -11.840 2.457 -11.297 1.00 0.00 44 SER A O 20
ATOM 36137 N N . ALA A 1 45 ? -12.301 1.911 -9.168 1.00 0.00 45 ALA A N 20
ATOM 36138 C CA . ALA A 1 45 ? -11.167 1.027 -9.025 1.00 0.00 45 ALA A CA 20
ATOM 36139 C C . ALA A 1 45 ? -11.394 -0.239 -9.839 1.00 0.00 45 ALA A C 20
ATOM 36140 O O . ALA A 1 45 ? -10.506 -0.687 -10.585 1.00 0.00 45 ALA A O 20
ATOM 36147 N N . LEU A 1 46 ? -12.599 -0.787 -9.727 1.00 0.00 46 LEU A N 20
ATOM 36148 C CA . LEU A 1 46 ? -12.989 -1.993 -10.458 1.00 0.00 46 LEU A CA 20
ATOM 36149 C C . LEU A 1 46 ? -12.831 -1.769 -11.960 1.00 0.00 46 LEU A C 20
ATOM 36150 O O . LEU A 1 46 ? -12.246 -2.591 -12.667 1.00 0.00 46 LEU A O 20
ATOM 36166 N N . ASP A 1 47 ? -13.297 -0.621 -12.410 1.00 0.00 47 ASP A N 20
ATOM 36167 C CA . ASP A 1 47 ? -13.213 -0.201 -13.808 1.00 0.00 47 ASP A CA 20
ATOM 36168 C C . ASP A 1 47 ? -11.767 -0.086 -14.272 1.00 0.00 47 ASP A C 20
ATOM 36169 O O . ASP A 1 47 ? -11.420 -0.491 -15.389 1.00 0.00 47 ASP A O 20
ATOM 36178 N N . ARG A 1 48 ? -10.916 0.430 -13.406 1.00 0.00 48 ARG A N 20
ATOM 36179 C CA . ARG A 1 48 ? -9.508 0.596 -13.723 1.00 0.00 48 ARG A CA 20
ATOM 36180 C C . ARG A 1 48 ? -8.722 -0.712 -13.642 1.00 0.00 48 ARG A C 20
ATOM 36181 O O . ARG A 1 48 ? -7.525 -0.735 -13.947 1.00 0.00 48 ARG A O 20
ATOM 36202 N N . GLY A 1 49 ? -9.364 -1.785 -13.234 1.00 0.00 49 GLY A N 20
ATOM 36203 C CA . GLY A 1 49 ? -8.687 -3.060 -13.264 1.00 0.00 49 GLY A CA 20
ATOM 36204 C C . GLY A 1 49 ? -8.663 -3.826 -11.958 1.00 0.00 49 GLY A C 20
ATOM 36205 O O . GLY A 1 49 ? -7.986 -4.862 -11.863 1.00 0.00 49 GLY A O 20
ATOM 36209 N N . VAL A 1 50 ? -9.372 -3.356 -10.962 1.00 0.00 50 VAL A N 20
ATOM 36210 C CA . VAL A 1 50 ? -9.471 -4.091 -9.709 1.00 0.00 50 VAL A CA 20
ATOM 36211 C C . VAL A 1 50 ? -10.626 -5.096 -9.821 1.00 0.00 50 VAL A C 20
ATOM 36212 O O . VAL A 1 50 ? -11.663 -4.788 -10.409 1.00 0.00 50 VAL A O 20
ATOM 36225 N N . ILE A 1 51 ? -10.427 -6.294 -9.322 1.00 0.00 51 ILE A N 20
ATOM 36226 C CA . ILE A 1 51 ? -11.460 -7.326 -9.349 1.00 0.00 51 ILE A CA 20
ATOM 36227 C C . ILE A 1 51 ? -11.915 -7.629 -7.928 1.00 0.00 51 ILE A C 20
ATOM 36228 O O . ILE A 1 51 ? -11.259 -7.223 -6.983 1.00 0.00 51 ILE A O 20
ATOM 36244 N N . VAL A 1 52 ? -13.007 -8.342 -7.773 1.00 0.00 52 VAL A N 20
ATOM 36245 C CA . VAL A 1 52 ? -13.542 -8.608 -6.447 1.00 0.00 52 VAL A CA 20
ATOM 36246 C C . VAL A 1 52 ? -13.605 -10.118 -6.158 1.00 0.00 52 VAL A C 20
ATOM 36247 O O . VAL A 1 52 ? -13.812 -10.927 -7.066 1.00 0.00 52 VAL A O 20
ATOM 36260 N N . ARG A 1 53 ? -13.363 -10.481 -4.918 1.00 0.00 53 ARG A N 20
ATOM 36261 C CA . ARG A 1 53 ? -13.506 -11.846 -4.449 1.00 0.00 53 ARG A CA 20
ATOM 36262 C C . ARG A 1 53 ? -14.273 -11.874 -3.151 1.00 0.00 53 ARG A C 20
ATOM 36263 O O . ARG A 1 53 ? -14.308 -10.875 -2.418 1.00 0.00 53 ARG A O 20
ATOM 36284 N N . ALA A 1 54 ? -14.864 -13.005 -2.853 1.00 0.00 54 ALA A N 20
ATOM 36285 C CA . ALA A 1 54 ? -15.673 -13.152 -1.676 1.00 0.00 54 ALA A CA 20
ATOM 36286 C C . ALA A 1 54 ? -15.383 -14.465 -0.991 1.00 0.00 54 ALA A C 20
ATOM 36287 O O . ALA A 1 54 ? -15.276 -15.505 -1.649 1.00 0.00 54 ALA A O 20
ATOM 36294 N N . PHE A 1 55 ? -15.200 -14.418 0.304 1.00 0.00 55 PHE A N 20
ATOM 36295 C CA . PHE A 1 55 ? -15.064 -15.629 1.080 1.00 0.00 55 PHE A CA 20
ATOM 36296 C C . PHE A 1 55 ? -16.327 -15.980 1.823 1.00 0.00 55 PHE A C 20
ATOM 36297 O O . PHE A 1 55 ? -17.073 -15.102 2.267 1.00 0.00 55 PHE A O 20
ATOM 36314 N N . SER A 1 56 ? -16.593 -17.253 1.922 1.00 0.00 56 SER A N 20
ATOM 36315 C CA . SER A 1 56 ? -17.720 -17.719 2.662 1.00 0.00 56 SER A CA 20
ATOM 36316 C C . SER A 1 56 ? -17.274 -18.144 4.064 1.00 0.00 56 SER A C 20
ATOM 36317 O O . SER A 1 56 ? -17.828 -17.688 5.052 1.00 0.00 56 SER A O 20
ATOM 36325 N N . HIS A 1 57 ? -16.236 -18.976 4.161 1.00 0.00 57 HIS A N 20
ATOM 36326 C CA . HIS A 1 57 ? -15.763 -19.391 5.482 1.00 0.00 57 HIS A CA 20
ATOM 36327 C C . HIS A 1 57 ? -14.249 -19.567 5.535 1.00 0.00 57 HIS A C 20
ATOM 36328 O O . HIS A 1 57 ? -13.703 -20.558 5.065 1.00 0.00 57 HIS A O 20
ATOM 36343 N N . LYS A 1 58 ? -13.590 -18.563 6.040 1.00 0.00 58 LYS A N 20
ATOM 36344 C CA . LYS A 1 58 ? -12.172 -18.603 6.352 1.00 0.00 58 LYS A CA 20
ATOM 36345 C C . LYS A 1 58 ? -11.984 -17.936 7.682 1.00 0.00 58 LYS A C 20
ATOM 36346 O O . LYS A 1 58 ? -12.166 -16.717 7.771 1.00 0.00 58 LYS A O 20
ATOM 36365 N N . PRO A 1 59 ? -11.719 -18.664 8.754 1.00 0.00 59 PRO A N 20
ATOM 36366 C CA . PRO A 1 59 ? -11.503 -18.030 10.030 1.00 0.00 59 PRO A CA 20
ATOM 36367 C C . PRO A 1 59 ? -10.048 -17.562 10.183 1.00 0.00 59 PRO A C 20
ATOM 36368 O O . PRO A 1 59 ? -9.112 -18.370 10.078 1.00 0.00 59 PRO A O 20
ATOM 36379 N N . PRO A 1 60 ? -9.832 -16.264 10.414 1.00 0.00 60 PRO A N 20
ATOM 36380 C CA . PRO A 1 60 ? -8.527 -15.721 10.714 1.00 0.00 60 PRO A CA 20
ATOM 36381 C C . PRO A 1 60 ? -8.298 -15.694 12.218 1.00 0.00 60 PRO A C 20
ATOM 36382 O O . PRO A 1 60 ? -9.231 -15.394 12.988 1.00 0.00 60 PRO A O 20
ATOM 36393 N N . LYS A 1 61 ? -7.115 -16.019 12.666 1.00 0.00 61 LYS A N 20
ATOM 36394 C CA . LYS A 1 61 ? -6.885 -15.932 14.068 1.00 0.00 61 LYS A CA 20
ATOM 36395 C C . LYS A 1 61 ? -6.474 -14.521 14.414 1.00 0.00 61 LYS A C 20
ATOM 36396 O O . LYS A 1 61 ? -5.365 -14.074 14.083 1.00 0.00 61 LYS A O 20
ATOM 36415 N N . VAL A 1 62 ? -7.387 -13.835 15.059 1.00 0.00 62 VAL A N 20
ATOM 36416 C CA . VAL A 1 62 ? -7.254 -12.458 15.480 1.00 0.00 62 VAL A CA 20
ATOM 36417 C C . VAL A 1 62 ? -8.147 -12.268 16.690 1.00 0.00 62 VAL A C 20
ATOM 36418 O O . VAL A 1 62 ? -9.046 -13.095 16.928 1.00 0.00 62 VAL A O 20
ATOM 36431 N N . GLY A 1 63 ? -7.919 -11.226 17.444 1.00 0.00 63 GLY A N 20
ATOM 36432 C CA . GLY A 1 63 ? -8.744 -10.967 18.597 1.00 0.00 63 GLY A CA 20
ATOM 36433 C C . GLY A 1 63 ? -9.186 -9.532 18.674 1.00 0.00 63 GLY A C 20
ATOM 36434 O O . GLY A 1 63 ? -9.705 -9.092 19.696 1.00 0.00 63 GLY A O 20
ATOM 36438 N N . ASN A 1 64 ? -8.979 -8.796 17.604 1.00 0.00 64 ASN A N 20
ATOM 36439 C CA . ASN A 1 64 ? -9.363 -7.383 17.573 1.00 0.00 64 ASN A CA 20
ATOM 36440 C C . ASN A 1 64 ? -9.775 -6.946 16.176 1.00 0.00 64 ASN A C 20
ATOM 36441 O O . ASN A 1 64 ? -10.675 -6.124 16.026 1.00 0.00 64 ASN A O 20
ATOM 36452 N N . LEU A 1 65 ? -9.100 -7.473 15.167 1.00 0.00 65 LEU A N 20
ATOM 36453 C CA . LEU A 1 65 ? -9.376 -7.138 13.780 1.00 0.00 65 LEU A CA 20
ATOM 36454 C C . LEU A 1 65 ? -10.806 -7.531 13.367 1.00 0.00 65 LEU A C 20
ATOM 36455 O O . LEU A 1 65 ? -11.291 -8.618 13.717 1.00 0.00 65 LEU A O 20
ATOM 36471 N N . PRO A 1 66 ? -11.521 -6.611 12.701 1.00 0.00 66 PRO A N 20
ATOM 36472 C CA . PRO A 1 66 ? -12.891 -6.836 12.230 1.00 0.00 66 PRO A CA 20
ATOM 36473 C C . PRO A 1 66 ? -12.966 -7.598 10.892 1.00 0.00 66 PRO A C 20
ATOM 36474 O O . PRO A 1 66 ? -12.173 -7.364 9.978 1.00 0.00 66 PRO A O 20
ATOM 36485 N N . GLN A 1 67 ? -13.999 -8.433 10.774 1.00 0.00 67 GLN A N 20
ATOM 36486 C CA . GLN A 1 67 ? -14.219 -9.354 9.648 1.00 0.00 67 GLN A CA 20
ATOM 36487 C C . GLN A 1 67 ? -14.036 -8.706 8.258 1.00 0.00 67 GLN A C 20
ATOM 36488 O O . GLN A 1 67 ? -13.544 -9.365 7.338 1.00 0.00 67 GLN A O 20
ATOM 36502 N N . TYR A 1 68 ? -14.413 -7.429 8.104 1.00 0.00 68 TYR A N 20
ATOM 36503 C CA . TYR A 1 68 ? -14.281 -6.767 6.805 1.00 0.00 68 TYR A CA 20
ATOM 36504 C C . TYR A 1 68 ? -12.822 -6.755 6.290 1.00 0.00 68 TYR A C 20
ATOM 36505 O O . TYR A 1 68 ? -12.548 -7.100 5.110 1.00 0.00 68 TYR A O 20
ATOM 36523 N N . GLU A 1 69 ? -11.878 -6.464 7.167 1.00 0.00 69 GLU A N 20
ATOM 36524 C CA . GLU A 1 69 ? -10.510 -6.419 6.741 1.00 0.00 69 GLU A CA 20
ATOM 36525 C C . GLU A 1 69 ? -9.910 -7.802 6.788 1.00 0.00 69 GLU A C 20
ATOM 36526 O O . GLU A 1 69 ? -9.021 -8.129 6.013 1.00 0.00 69 GLU A O 20
ATOM 36538 N N . SER A 1 70 ? -10.459 -8.624 7.659 1.00 0.00 70 SER A N 20
ATOM 36539 C CA . SER A 1 70 ? -10.065 -9.995 7.777 1.00 0.00 70 SER A CA 20
ATOM 36540 C C . SER A 1 70 ? -10.372 -10.760 6.484 1.00 0.00 70 SER A C 20
ATOM 36541 O O . SER A 1 70 ? -9.622 -11.650 6.103 1.00 0.00 70 SER A O 20
ATOM 36549 N N . GLU A 1 71 ? -11.477 -10.409 5.804 1.00 0.00 71 GLU A N 20
ATOM 36550 C CA . GLU A 1 71 ? -11.794 -11.008 4.513 1.00 0.00 71 GLU A CA 20
ATOM 36551 C C . GLU A 1 71 ? -10.718 -10.612 3.521 1.00 0.00 71 GLU A C 20
ATOM 36552 O O . GLU A 1 71 ? -10.247 -11.444 2.747 1.00 0.00 71 GLU A O 20
ATOM 36564 N N . ALA A 1 72 ? -10.287 -9.346 3.586 1.00 0.00 72 ALA A N 20
ATOM 36565 C CA . ALA A 1 72 ? -9.185 -8.881 2.737 1.00 0.00 72 ALA A CA 20
ATOM 36566 C C . ALA A 1 72 ? -7.914 -9.686 3.033 1.00 0.00 72 ALA A C 20
ATOM 36567 O O . ALA A 1 72 ? -7.238 -10.153 2.115 1.00 0.00 72 ALA A O 20
ATOM 36574 N N . ILE A 1 73 ? -7.628 -9.880 4.316 1.00 0.00 73 ILE A N 20
ATOM 36575 C CA . ILE A 1 73 ? -6.481 -10.672 4.747 1.00 0.00 73 ILE A CA 20
ATOM 36576 C C . ILE A 1 73 ? -6.604 -12.120 4.254 1.00 0.00 73 ILE A C 20
ATOM 36577 O O . ILE A 1 73 ? -5.661 -12.669 3.723 1.00 0.00 73 ILE A O 20
ATOM 36593 N N . MET A 1 74 ? -7.780 -12.713 4.410 1.00 0.00 74 MET A N 20
ATOM 36594 C CA . MET A 1 74 ? -8.004 -14.103 4.013 1.00 0.00 74 MET A CA 20
ATOM 36595 C C . MET A 1 74 ? -7.900 -14.307 2.514 1.00 0.00 74 MET A C 20
ATOM 36596 O O . MET A 1 74 ? -7.343 -15.305 2.069 1.00 0.00 74 MET A O 20
ATOM 36610 N N . VAL A 1 75 ? -8.411 -13.369 1.731 1.00 0.00 75 VAL A N 20
ATOM 36611 C CA . VAL A 1 75 ? -8.283 -13.460 0.278 1.00 0.00 75 VAL A CA 20
ATOM 36612 C C . VAL A 1 75 ? -6.802 -13.318 -0.127 1.00 0.00 75 VAL A C 20
ATOM 36613 O O . VAL A 1 75 ? -6.312 -14.015 -1.035 1.00 0.00 75 VAL A O 20
ATOM 36626 N N . ALA A 1 76 ? -6.084 -12.472 0.593 1.00 0.00 76 ALA A N 20
ATOM 36627 C CA . ALA A 1 76 ? -4.658 -12.301 0.378 1.00 0.00 76 ALA A CA 20
ATOM 36628 C C . ALA A 1 76 ? -3.892 -13.546 0.837 1.00 0.00 76 ALA A C 20
ATOM 36629 O O . ALA A 1 76 ? -2.887 -13.909 0.254 1.00 0.00 76 ALA A O 20
ATOM 36636 N N . PHE A 1 77 ? -4.392 -14.178 1.876 1.00 0.00 77 PHE A N 20
ATOM 36637 C CA . PHE A 1 77 ? -3.843 -15.414 2.434 1.00 0.00 77 PHE A CA 20
ATOM 36638 C C . PHE A 1 77 ? -4.006 -16.558 1.441 1.00 0.00 77 PHE A C 20
ATOM 36639 O O . PHE A 1 77 ? -3.075 -17.340 1.209 1.00 0.00 77 PHE A O 20
ATOM 36656 N N . GLU A 1 78 ? -5.186 -16.630 0.860 1.00 0.00 78 GLU A N 20
ATOM 36657 C CA . GLU A 1 78 ? -5.553 -17.641 -0.113 1.00 0.00 78 GLU A CA 20
ATOM 36658 C C . GLU A 1 78 ? -4.598 -17.610 -1.310 1.00 0.00 78 GLU A C 20
ATOM 36659 O O . GLU A 1 78 ? -3.891 -18.586 -1.590 1.00 0.00 78 GLU A O 20
ATOM 36671 N N . LEU A 1 79 ? -4.510 -16.464 -1.938 1.00 0.00 79 LEU A N 20
ATOM 36672 C CA . LEU A 1 79 ? -3.738 -16.305 -3.163 1.00 0.00 79 LEU A CA 20
ATOM 36673 C C . LEU A 1 79 ? -2.258 -16.110 -2.884 1.00 0.00 79 LEU A C 20
ATOM 36674 O O . LEU A 1 79 ? -1.434 -16.246 -3.790 1.00 0.00 79 LEU A O 20
ATOM 36690 N N . ASN A 1 80 ? -1.941 -15.834 -1.624 1.00 0.00 80 ASN A N 20
ATOM 36691 C CA . ASN A 1 80 ? -0.599 -15.418 -1.186 1.00 0.00 80 ASN A CA 20
ATOM 36692 C C . ASN A 1 80 ? -0.275 -14.164 -1.956 1.00 0.00 80 ASN A C 20
ATOM 36693 O O . ASN A 1 80 ? 0.604 -14.124 -2.829 1.00 0.00 80 ASN A O 20
ATOM 36704 N N . ALA A 1 81 ? -1.045 -13.175 -1.675 1.00 0.00 81 ALA A N 20
ATOM 36705 C CA . ALA A 1 81 ? -1.010 -11.943 -2.387 1.00 0.00 81 ALA A CA 20
ATOM 36706 C C . ALA A 1 81 ? -0.288 -10.866 -1.614 1.00 0.00 81 ALA A C 20
ATOM 36707 O O . ALA A 1 81 ? 0.172 -11.079 -0.479 1.00 0.00 81 ALA A O 20
ATOM 36714 N N . LEU A 1 82 ? -0.176 -9.738 -2.242 1.00 0.00 82 LEU A N 20
ATOM 36715 C CA . LEU A 1 82 ? 0.402 -8.571 -1.671 1.00 0.00 82 LEU A CA 20
ATOM 36716 C C . LEU A 1 82 ? -0.776 -7.837 -1.046 1.00 0.00 82 LEU A C 20
ATOM 36717 O O . LEU A 1 82 ? -1.780 -7.643 -1.707 1.00 0.00 82 LEU A O 20
ATOM 36733 N N . LEU A 1 83 ? -0.691 -7.490 0.197 1.00 0.00 83 LEU A N 20
ATOM 36734 C CA . LEU A 1 83 ? -1.797 -6.820 0.838 1.00 0.00 83 LEU A CA 20
ATOM 36735 C C . LEU A 1 83 ? -1.445 -5.374 1.074 1.00 0.00 83 LEU A C 20
ATOM 36736 O O . LEU A 1 83 ? -0.439 -5.066 1.703 1.00 0.00 83 LEU A O 20
ATOM 36752 N N . ILE A 1 84 ? -2.241 -4.504 0.552 1.00 0.00 84 ILE A N 20
ATOM 36753 C CA . ILE A 1 84 ? -2.025 -3.096 0.736 1.00 0.00 84 ILE A CA 20
ATOM 36754 C C . ILE A 1 84 ? -2.923 -2.639 1.868 1.00 0.00 84 ILE A C 20
ATOM 36755 O O . ILE A 1 84 ? -4.159 -2.723 1.763 1.00 0.00 84 ILE A O 20
ATOM 36771 N N . ALA A 1 85 ? -2.329 -2.200 2.951 1.00 0.00 85 ALA A N 20
ATOM 36772 C CA . ALA A 1 85 ? -3.081 -1.805 4.116 1.00 0.00 85 ALA A CA 20
ATOM 36773 C C . ALA A 1 85 ? -2.443 -0.615 4.782 1.00 0.00 85 ALA A C 20
ATOM 36774 O O . ALA A 1 85 ? -1.231 -0.493 4.807 1.00 0.00 85 ALA A O 20
ATOM 36781 N N . GLU A 1 86 ? -3.256 0.260 5.310 1.00 0.00 86 GLU A N 20
ATOM 36782 C CA . GLU A 1 86 ? -2.752 1.413 6.022 1.00 0.00 86 GLU A CA 20
ATOM 36783 C C . GLU A 1 86 ? -2.645 1.162 7.492 1.00 0.00 86 GLU A C 20
ATOM 36784 O O . GLU A 1 86 ? -1.820 1.772 8.172 1.00 0.00 86 GLU A O 20
ATOM 36796 N N . ASP A 1 87 ? -3.445 0.251 7.980 1.00 0.00 87 ASP A N 20
ATOM 36797 C CA . ASP A 1 87 ? -3.435 -0.073 9.386 1.00 0.00 87 ASP A CA 20
ATOM 36798 C C . ASP A 1 87 ? -2.316 -1.054 9.652 1.00 0.00 87 ASP A C 20
ATOM 36799 O O . ASP A 1 87 ? -2.256 -2.124 9.035 1.00 0.00 87 ASP A O 20
ATOM 36808 N N . LYS A 1 88 ? -1.434 -0.700 10.555 1.00 0.00 88 LYS A N 20
ATOM 36809 C CA . LYS A 1 88 ? -0.246 -1.490 10.819 1.00 0.00 88 LYS A CA 20
ATOM 36810 C C . LYS A 1 88 ? -0.520 -2.776 11.572 1.00 0.00 88 LYS A C 20
ATOM 36811 O O . LYS A 1 88 ? 0.287 -3.689 11.522 1.00 0.00 88 LYS A O 20
ATOM 36830 N N . ASP A 1 89 ? -1.655 -2.878 12.228 1.00 0.00 89 ASP A N 20
ATOM 36831 C CA . ASP A 1 89 ? -1.974 -4.103 12.951 1.00 0.00 89 ASP A CA 20
ATOM 36832 C C . ASP A 1 89 ? -2.525 -5.128 11.974 1.00 0.00 89 ASP A C 20
ATOM 36833 O O . ASP A 1 89 ? -2.269 -6.334 12.094 1.00 0.00 89 ASP A O 20
ATOM 36842 N N . VAL A 1 90 ? -3.236 -4.621 10.966 1.00 0.00 90 VAL A N 20
ATOM 36843 C CA . VAL A 1 90 ? -3.695 -5.436 9.837 1.00 0.00 90 VAL A CA 20
ATOM 36844 C C . VAL A 1 90 ? -2.461 -6.004 9.125 1.00 0.00 90 VAL A C 20
ATOM 36845 O O . VAL A 1 90 ? -2.366 -7.214 8.864 1.00 0.00 90 VAL A O 20
ATOM 36858 N N . ILE A 1 91 ? -1.500 -5.110 8.852 1.00 0.00 91 ILE A N 20
ATOM 36859 C CA . ILE A 1 91 ? -0.223 -5.470 8.244 1.00 0.00 91 ILE A CA 20
ATOM 36860 C C . ILE A 1 91 ? 0.478 -6.526 9.092 1.00 0.00 91 ILE A C 20
ATOM 36861 O O . ILE A 1 91 ? 0.917 -7.554 8.576 1.00 0.00 91 ILE A O 20
ATOM 36877 N N . ASN A 1 92 ? 0.537 -6.257 10.387 1.00 0.00 92 ASN A N 20
ATOM 36878 C CA . ASN A 1 92 ? 1.146 -7.133 11.393 1.00 0.00 92 ASN A CA 20
ATOM 36879 C C . ASN A 1 92 ? 0.610 -8.561 11.297 1.00 0.00 92 ASN A C 20
ATOM 36880 O O . ASN A 1 92 ? 1.368 -9.499 11.045 1.00 0.00 92 ASN A O 20
ATOM 36891 N N . LYS A 1 93 ? -0.698 -8.716 11.444 1.00 0.00 93 LYS A N 20
ATOM 36892 C CA . LYS A 1 93 ? -1.303 -10.037 11.451 1.00 0.00 93 LYS A CA 20
ATOM 36893 C C . LYS A 1 93 ? -1.175 -10.737 10.107 1.00 0.00 93 LYS A C 20
ATOM 36894 O O . LYS A 1 93 ? -0.908 -11.940 10.058 1.00 0.00 93 LYS A O 20
ATOM 36913 N N . ALA A 1 94 ? -1.349 -9.993 9.027 1.00 0.00 94 ALA A N 20
ATOM 36914 C CA . ALA A 1 94 ? -1.257 -10.557 7.686 1.00 0.00 94 ALA A CA 20
ATOM 36915 C C . ALA A 1 94 ? 0.160 -11.033 7.385 1.00 0.00 94 ALA A C 20
ATOM 36916 O O . ALA A 1 94 ? 0.356 -12.090 6.778 1.00 0.00 94 ALA A O 20
ATOM 36923 N N . LYS A 1 95 ? 1.138 -10.265 7.853 1.00 0.00 95 LYS A N 20
ATOM 36924 C CA . LYS A 1 95 ? 2.556 -10.554 7.663 1.00 0.00 95 LYS A CA 20
ATOM 36925 C C . LYS A 1 95 ? 2.883 -11.937 8.242 1.00 0.00 95 LYS A C 20
ATOM 36926 O O . LYS A 1 95 ? 3.589 -12.746 7.613 1.00 0.00 95 LYS A O 20
ATOM 36945 N N . GLU A 1 96 ? 2.316 -12.213 9.414 1.00 0.00 96 GLU A N 20
ATOM 36946 C CA . GLU A 1 96 ? 2.520 -13.475 10.124 1.00 0.00 96 GLU A CA 20
ATOM 36947 C C . GLU A 1 96 ? 1.890 -14.632 9.359 1.00 0.00 96 GLU A C 20
ATOM 36948 O O . GLU A 1 96 ? 2.421 -15.738 9.329 1.00 0.00 96 GLU A O 20
ATOM 36960 N N . LEU A 1 97 ? 0.777 -14.352 8.713 1.00 0.00 97 LEU A N 20
ATOM 36961 C CA . LEU A 1 97 ? -0.007 -15.362 8.014 1.00 0.00 97 LEU A CA 20
ATOM 36962 C C . LEU A 1 97 ? 0.587 -15.713 6.644 1.00 0.00 97 LEU A C 20
ATOM 36963 O O . LEU A 1 97 ? 0.038 -16.534 5.910 1.00 0.00 97 LEU A O 20
ATOM 36979 N N . GLY A 1 98 ? 1.710 -15.122 6.318 1.00 0.00 98 GLY A N 20
ATOM 36980 C CA . GLY A 1 98 ? 2.365 -15.430 5.064 1.00 0.00 98 GLY A CA 20
ATOM 36981 C C . GLY A 1 98 ? 1.919 -14.522 3.961 1.00 0.00 98 GLY A C 20
ATOM 36982 O O . GLY A 1 98 ? 2.075 -14.823 2.781 1.00 0.00 98 GLY A O 20
ATOM 36986 N N . VAL A 1 99 ? 1.358 -13.425 4.335 1.00 0.00 99 VAL A N 20
ATOM 36987 C CA . VAL A 1 99 ? 0.924 -12.442 3.395 1.00 0.00 99 VAL A CA 20
ATOM 36988 C C . VAL A 1 99 ? 1.898 -11.295 3.477 1.00 0.00 99 VAL A C 20
ATOM 36989 O O . VAL A 1 99 ? 2.418 -10.998 4.564 1.00 0.00 99 VAL A O 20
ATOM 37002 N N . ASN A 1 100 ? 2.212 -10.680 2.376 1.00 0.00 100 ASN A N 20
ATOM 37003 C CA . ASN A 1 100 ? 3.069 -9.532 2.452 1.00 0.00 100 ASN A CA 20
ATOM 37004 C C . ASN A 1 100 ? 2.231 -8.291 2.429 1.00 0.00 100 ASN A C 20
ATOM 37005 O O . ASN A 1 100 ? 1.795 -7.833 1.377 1.00 0.00 100 ASN A O 20
ATOM 37016 N N . ALA A 1 101 ? 1.929 -7.809 3.593 1.00 0.00 101 ALA A N 20
ATOM 37017 C CA . ALA A 1 101 ? 1.169 -6.610 3.740 1.00 0.00 101 ALA A CA 20
ATOM 37018 C C . ALA A 1 101 ? 2.113 -5.449 3.886 1.00 0.00 101 ALA A C 20
ATOM 37019 O O . ALA A 1 101 ? 3.083 -5.537 4.641 1.00 0.00 101 ALA A O 20
ATOM 37026 N N . ILE A 1 102 ? 1.868 -4.404 3.151 1.00 0.00 102 ILE A N 20
ATOM 37027 C CA . ILE A 1 102 ? 2.691 -3.221 3.189 1.00 0.00 102 ILE A CA 20
ATOM 37028 C C . ILE A 1 102 ? 1.829 -1.968 3.256 1.00 0.00 102 ILE A C 20
ATOM 37029 O O . ILE A 1 102 ? 0.665 -1.991 2.820 1.00 0.00 102 ILE A O 20
ATOM 37045 N N . PRO A 1 103 ? 2.350 -0.877 3.848 1.00 0.00 103 PRO A N 20
ATOM 37046 C CA . PRO A 1 103 ? 1.651 0.396 3.869 1.00 0.00 103 PRO A CA 20
ATOM 37047 C C . PRO A 1 103 ? 1.661 1.028 2.479 1.00 0.00 103 PRO A C 20
ATOM 37048 O O . PRO A 1 103 ? 2.530 0.706 1.638 1.00 0.00 103 PRO A O 20
ATOM 37059 N N . ILE A 1 104 ? 0.751 1.947 2.252 1.00 0.00 104 ILE A N 20
ATOM 37060 C CA . ILE A 1 104 ? 0.587 2.594 0.958 1.00 0.00 104 ILE A CA 20
ATOM 37061 C C . ILE A 1 104 ? 1.854 3.283 0.467 1.00 0.00 104 ILE A C 20
ATOM 37062 O O . ILE A 1 104 ? 2.186 3.210 -0.721 1.00 0.00 104 ILE A O 20
ATOM 37078 N N . GLU A 1 105 ? 2.597 3.872 1.373 1.00 0.00 105 GLU A N 20
ATOM 37079 C CA . GLU A 1 105 ? 3.812 4.562 0.992 1.00 0.00 105 GLU A CA 20
ATOM 37080 C C . GLU A 1 105 ? 4.897 3.607 0.468 1.00 0.00 105 GLU A C 20
ATOM 37081 O O . GLU A 1 105 ? 5.714 3.999 -0.346 1.00 0.00 105 GLU A O 20
ATOM 37093 N N . GLU A 1 106 ? 4.860 2.342 0.886 1.00 0.00 106 GLU A N 20
ATOM 37094 C CA . GLU A 1 106 ? 5.808 1.345 0.378 1.00 0.00 106 GLU A CA 20
ATOM 37095 C C . GLU A 1 106 ? 5.439 0.956 -1.043 1.00 0.00 106 GLU A C 20
ATOM 37096 O O . GLU A 1 106 ? 6.300 0.628 -1.866 1.00 0.00 106 GLU A O 20
ATOM 37108 N N . LEU A 1 107 ? 4.156 1.009 -1.327 1.00 0.00 107 LEU A N 20
ATOM 37109 C CA . LEU A 1 107 ? 3.648 0.751 -2.658 1.00 0.00 107 LEU A CA 20
ATOM 37110 C C . LEU A 1 107 ? 4.041 1.949 -3.543 1.00 0.00 107 LEU A C 20
ATOM 37111 O O . LEU A 1 107 ? 4.500 1.775 -4.667 1.00 0.00 107 LEU A O 20
ATOM 37127 N N . LEU A 1 108 ? 3.898 3.159 -3.002 1.00 0.00 108 LEU A N 20
ATOM 37128 C CA . LEU A 1 108 ? 4.277 4.396 -3.716 1.00 0.00 108 LEU A CA 20
ATOM 37129 C C . LEU A 1 108 ? 5.787 4.432 -3.978 1.00 0.00 108 LEU A C 20
ATOM 37130 O O . LEU A 1 108 ? 6.256 4.942 -5.001 1.00 0.00 108 LEU A O 20
ATOM 37146 N N . ALA A 1 109 ? 6.532 3.876 -3.057 1.00 0.00 109 ALA A N 20
ATOM 37147 C CA . ALA A 1 109 ? 7.965 3.768 -3.177 1.00 0.00 109 ALA A CA 20
ATOM 37148 C C . ALA A 1 109 ? 8.345 2.793 -4.290 1.00 0.00 109 ALA A C 20
ATOM 37149 O O . ALA A 1 109 ? 9.358 2.956 -4.961 1.00 0.00 109 ALA A O 20
ATOM 37156 N N . SER A 1 110 ? 7.509 1.817 -4.510 1.00 0.00 110 SER A N 20
ATOM 37157 C CA . SER A 1 110 ? 7.802 0.774 -5.457 1.00 0.00 110 SER A CA 20
ATOM 37158 C C . SER A 1 110 ? 7.024 0.946 -6.777 1.00 0.00 110 SER A C 20
ATOM 37159 O O . SER A 1 110 ? 6.991 0.039 -7.619 1.00 0.00 110 SER A O 20
ATOM 37167 N N . SER A 1 111 ? 6.435 2.100 -6.975 1.00 0.00 111 SER A N 20
ATOM 37168 C CA . SER A 1 111 ? 5.691 2.355 -8.179 1.00 0.00 111 SER A CA 20
ATOM 37169 C C . SER A 1 111 ? 6.403 3.370 -9.064 1.00 0.00 111 SER A C 20
ATOM 37170 O O . SER A 1 111 ? 7.484 3.872 -8.699 1.00 0.00 111 SER A O 20
ATOM 37178 N N . LEU A 1 112 ? 5.839 3.666 -10.208 1.00 0.00 112 LEU A N 20
ATOM 37179 C CA . LEU A 1 112 ? 6.472 4.556 -11.129 1.00 0.00 112 LEU A CA 20
ATOM 37180 C C . LEU A 1 112 ? 5.738 5.873 -11.317 1.00 0.00 112 LEU A C 20
ATOM 37181 O O . LEU A 1 112 ? 4.704 5.963 -11.982 1.00 0.00 112 LEU A O 20
ATOM 37197 N N . GLU A 1 113 ? 6.265 6.876 -10.674 1.00 0.00 113 GLU A N 20
ATOM 37198 C CA . GLU A 1 113 ? 5.773 8.231 -10.794 1.00 0.00 113 GLU A CA 20
ATOM 37199 C C . GLU A 1 113 ? 6.467 8.830 -11.995 1.00 0.00 113 GLU A C 20
ATOM 37200 O O . GLU A 1 113 ? 5.861 9.433 -12.881 1.00 0.00 113 GLU A O 20
ATOM 37212 N N . HIS A 1 114 ? 7.762 8.646 -11.979 1.00 0.00 114 HIS A N 20
ATOM 37213 C CA . HIS A 1 114 ? 8.677 9.095 -12.980 1.00 0.00 114 HIS A CA 20
ATOM 37214 C C . HIS A 1 114 ? 9.937 8.253 -12.870 1.00 0.00 114 HIS A C 20
ATOM 37215 O O . HIS A 1 114 ? 10.856 8.560 -12.104 1.00 0.00 114 HIS A O 20
ATOM 37230 N N . HIS A 1 115 ? 9.919 7.135 -13.542 1.00 0.00 115 HIS A N 20
ATOM 37231 C CA . HIS A 1 115 ? 11.025 6.209 -13.525 1.00 0.00 115 HIS A CA 20
ATOM 37232 C C . HIS A 1 115 ? 10.953 5.347 -14.762 1.00 0.00 115 HIS A C 20
ATOM 37233 O O . HIS A 1 115 ? 10.335 4.295 -14.762 1.00 0.00 115 HIS A O 20
ATOM 37248 N N . HIS A 1 116 ? 11.477 5.857 -15.826 1.00 0.00 116 HIS A N 20
ATOM 37249 C CA . HIS A 1 116 ? 11.560 5.143 -17.081 1.00 0.00 116 HIS A CA 20
ATOM 37250 C C . HIS A 1 116 ? 12.962 5.295 -17.594 1.00 0.00 116 HIS A C 20
ATOM 37251 O O . HIS A 1 116 ? 13.700 6.156 -17.110 1.00 0.00 116 HIS A O 20
ATOM 37266 N N . HIS A 1 117 ? 13.356 4.491 -18.536 1.00 0.00 117 HIS A N 20
ATOM 37267 C CA . HIS A 1 117 ? 14.710 4.575 -19.026 1.00 0.00 117 HIS A CA 20
ATOM 37268 C C . HIS A 1 117 ? 14.869 5.322 -20.320 1.00 0.00 117 HIS A C 20
ATOM 37269 O O . HIS A 1 117 ? 14.200 5.053 -21.322 1.00 0.00 117 HIS A O 20
ATOM 37284 N N . HIS A 1 118 ? 15.734 6.292 -20.252 1.00 0.00 118 HIS A N 20
ATOM 37285 C CA . HIS A 1 118 ? 16.261 6.984 -21.398 1.00 0.00 118 HIS A CA 20
ATOM 37286 C C . HIS A 1 118 ? 17.426 6.144 -21.893 1.00 0.00 118 HIS A C 20
ATOM 37287 O O . HIS A 1 118 ? 17.611 5.944 -23.086 1.00 0.00 118 HIS A O 20
ATOM 37302 N N . HIS A 1 119 ? 18.203 5.673 -20.933 1.00 0.00 119 HIS A N 20
ATOM 37303 C CA . HIS A 1 119 ? 19.330 4.805 -21.154 1.00 0.00 119 HIS A CA 20
ATOM 37304 C C . HIS A 1 119 ? 19.862 4.450 -19.778 1.00 0.00 119 HIS A C 20
ATOM 37305 O O . HIS A 1 119 ? 20.670 5.221 -19.233 1.00 0.00 119 HIS A O 20
#

Sequence (119 aa):
MFAVISPSAFGKLKEILGSNKNYKFVITTLGVSFAIKSGIDIDSALDRGVIVRAFSHKPPKVGNLPQYESEAIMVAFELNALLIAEDKDVINKAKELGVNAIPIEELLASSLEHHHHHHMFAVISPSAFGKLKEILGSNKNYKFVITTLGVSFAIKSGIDIDSALDRGVIVRAFSHKPPKVGNLPQYESEAIMVAFELNALLIAEDKDVINKAKELGVNAIPIEELLASSLEHHHHHHMFAVISPSAFGKLKEILGSNKNYKFVITTLGVSFAIKSGIDIDSALDRGVIVRAFSHKPPKVGNLPQYESEAIMVAFELNALLIAEDKDVINKAKELGVNAIPIEELLASSLEHHHHHHMFAVISPSAFGKLKEILGSNKNYKFVITTLGVSFAIKSGIDIDSALDRGVIVRAFSHKPPKVGNLPQYESEAIMVAFELNALLIAEDKDVINKAKELGVNAIPIEELLASSLEHHHHHHMFAVISPSAFGKLKEILGSNKNYKFVITTLGVSFAIKSGIDIDSALDRGVIVRAFSHKPPKVGNLPQYESEAIMVAFELNALLIAEDKDVINKAKELGVNAIPIEELLASSLEHHHHHHMFAVISPSAFGKLKEILGSNKNYKFVITTLGVSFAIKSGIDIDSALDRGVIVRAFSHKPPKVGNLPQYESEAIMVAFELNALLIAEDKDVINKAKELGVNAIPIEELLASSLEHHHHHHMFAVISPSAFGKLKEILGSNKNYKFVITTLGVSFAIKSGIDIDSALDRGVIVRAFSHKPPKVGNLPQYESEAIMVAFELNALLIAEDKDVINKAKELGVNAIPIEELLASSLEHHHHHHMFAVISPSAFGKLKEILGSNKNYKFVITTLGVSFAIKSGIDIDSALDRGVIVRAFSHKPPKVGNLPQYESEAIMVAFELNALLIAEDKDVINKAKELGVNAIPIEELLASSLEHHHHHHMFAVISPSAFGKLKEILGSNKNYKFVITTLGVSFAIKSGIDIDSALDRGVIVRAFSHKPPKVGNLPQYESEAIMVAFELNALLIAEDKDVINKAKELGVNAIPIEELLASSLEHHHHHHMFAVISPSAFGKLKEILGSNKNYKFVITTLGVSFAIKSGIDIDSALDRGVIVRAFSHKPPKVGNLPQYESEAIMVAFELNALLIAEDKDVINKAKELGVNAIPIEELLASSLEHHHHHHMFAVISPSAFGKLKEILGSNKNYKFVITTLGVSFAIKSGIDIDSALDRGVIVRAFSHKPPKVGNLPQYESEAIMVAFELNALLIAEDKDVINKAKELGVNAIPIEELLASSLEHHHHHHMFAVISPSAFGKLKEILGSNKNYKFVITTLGVSFAIKSGIDIDSALDRGVIVRAFSHKPPKVGNLPQYESEAIMVAFELNALLIAEDKDVINKAKELGVNAIPIEELLASSLEHHHHHHMFAVISPSAFGKLKEILGSNKNYKFVITTLGVSFAIKSGIDIDSALDRGVIVRAFSHKPPKVGNLPQYESEAIMVAFELNALLIAEDKDVINKAKELGVNAIPIEELLASSLEHHHHHHMFAVISPSAFGKLKEILGSNKNYKFVITTLGVSFAIKSGIDIDSALDRGVIVRAFSHKPPKVGNLPQYESEAIMVAFELNALLIAEDKDVINKAKELGVNAIPIEELLASSLEHHHHHHMFAVISPSAFGKLKEILGSNKNYKFVITTLGVSFAIKSGIDIDSALDRGVIVRAFSHKPPKVGNLPQYESEAIMVAFELNALLIAEDKDVINKAKELGVNAIPIEELLASSLEHHHHHHMFAVISPSAFGKLKEILGSNKNYKFVITTLGVSFAIKSGIDIDSALDRGVIVRAFSHKPPKVGNLPQYESEAIMVAFELNALLIAEDKDVINKAKELGVNAIPIEELLASSLEHHHHHHMFAVISPSAFGKLKEILGSNKNYKFVITTLGVSFAIKSGIDIDSALDRGVIVRAFSHKPPKVGNLPQYESEAIMVAFELNALLIAEDKDVINKAKELGVNAIPIEELLASSLEHHHHHHMFAVISPSAFGKLKEILGSNKNYKFVITTLGVSFAIKSGIDIDSALDRGVIVRAFSHKPPKVGNLPQYESEAIMVAFELNALLIAEDKDVINKAKELGVNAIPIEELLASSLEHHHHHHMFAVISPSAFGKLKEILGSNKNYKFVITTLGVSFAIKSGIDIDSALDRGVIVRAFSHKPPKVGNLPQYESEAIMVAFELNALLIAEDKDVINKAKELGVNAIPIEELLASSLEHHHHHHMFAVISPSAFGKLKEILGSNKNYKFVITTLGVSFAIKSGIDIDSALDRGVIVRAFSHKPPKVGNLPQYESEAIMVAFELNALLIAEDKDVINKAKELGVNAIPIEELLASSLEHHHHHH